Protein 8AXC (pdb70)

Secondary structure (DSSP, 8-state):
---SS-EE--TT-EEE-EEE-SSSSSS-EEEEEEEE-S----GGGTTS---PPPP-SSEEE--SPPPBPS--HHHHHH---GGGS-B-S---EEEEEEETT--TT--EEEEEEE--STTTS--GGG---HHHHHHHT-EEEEE----HHHHH---SSTT----HHHHHHHHHHHHHHHHGGGGTEEEEEEEEEEETHHHHHHHHHHH-GGGTTS-SEEEEES--TT-GGGB-S-SHHHHHHHHHHHT--S--HHHHHHHHHT--HHHHHHHHTT-S---B---SSS-SS-HHHHHH-TT--PPPEEEEEETBTTSSHHHHHHT-HHHHHT--TTTHHHHHHHHHHHTTS-GGGHHHHHHHHTTT---HHHHHHHHHHHHHIIIIIHHHHHHHHHHHTTS-EEEEEE-PPPGGGTTTS-TT--SBTTTTHHHHHSS-GGG------HHHHHHHHHHHHHHHHHHHHS----TTSPP-PPPSTT-EEEEESSS-EEEESTTHHHHHIIIIIHHHHHH-/-PPSS-EE--TT-EEE-EEEE-TT-SSEEEEEEEEESS----GGGTTS---PPPP-SSEEE--SPPPBPS--GGGTGGGS-TT----GGGS-B-S---EEEEEEETT--TT--EEEEEEE--STTTS--GGG---HHHHHHHT-EEEEE----HHHHH---SSTT----HHHHHHHHHHHHHHHHGGGGTEEEEEEEEEEETHHHHHHHHHHH-GGGTTS-SEEEEES--TT-GGGB-S-SHHHHHHHHHHHT--S--HHHHHHHHHT--HHHHHHHHTT-SS--B---SSS-SS-HHHHHH-TT--PPPEEEEEETBTTSSHHHHHHT-HHHHHT--TTTHHHHHHHHHHHTT--GGGHHHHHHHHTTT---HHHHHHHHHHHHHIIIIIHHHHHHHHHHHTTS-EEEEEE-PPPGGGTTTS-TT--SBTTTTHHHHHSS-GGG------HHHHHHHHHHHHHHHHHHHHS----TTSPP-PPPSTT-EEEEESSS-EEEESTTHHHHHIIIIIHHHHHHHHHHHHHHHH-/--S-EE--TT-EEE-EEE----EEEEEEEESS----GGGTTS---PPPP-SSEEE--SPPPBPS--TTT----B-S---EEEEEEETT--TT--EEEEEEE--STTTS--GGG---HHHHHHHT-EEEEE----HHHHH---SSTT----HHHHHHHHHHHHHHHHGGGGTEEEEEEEEEEETHHHHHHHHHHH-GGGTTS-SEEEEES--TT-GGGB-S-SHHHHHHHHHHHT--SS-HHHHHHHHHT--HHHHHHHHTT-S---B---SSS-SS-HHHHHH-TT--PPPEEEEEETBTTSSHHHHHHT-HHHHHT--TTTHHHHHHHHHHHTT--GGGHHHHHHHHTTT---HHHHHHHHHHHHHIIIIIHHHHHHHHHHHTTS-EEEEEE-PPPGGGTTTS-TT--SBTTTTHHHHHSS-GGG------HHHHHHHHHHHHHHHHHHHHS----TTSPP-PPPSTT-EEEEESSS-EEEESTTHHHHHIIIIIHHHHHH-/--SS-EE--TT-EEE-EEEE---SEEEEEEEEESS----GGGTTS---PPPP-SSEEE-SSPPPBPS--TT--TTS-B-S---EEEEEEETT--TT--EEEEEEE--STTTS--GGG---HHHHHHHT-EEEEE----HHHHH---SSTT----HHHHHHHHHHHHHHHHGGGGTEEEEEEEEEEETHHHHHHHHHHH-GGGTTS-SEEEEES--TT-GGGB-S-SHHHHHHHHHHHT--S--HHHHHHHHHT--HHHHHHHHTT-SS--B---SSS-SS-HHHHHH-TT--PPPEEEEEETBTTSSHHHHHHT-HHHHHT--TTTHHHHHHHHHHHTT--GGGHHHHHHHHTTT---HHHHHHHHHHHHHIIIIIHHHHHHHHHHHTTS-EEEEEE-PPPGGGTTTS-TT--SBTTTTHHHHHSS-GGG------HHHHHHHHHHHHHHHHHHHHS----TTS---PPPSTT-EEEEESSS-EEEESTTHHHHHIIIIIHHHHHHHHHHHHHHHHH-

Radius of gyration: 43.33 Å; Cα contacts (8 Å, |Δi|>4): 4740; chains: 4; bounding box: 99×144×71 Å

B-factor: mean 35.47, std 18.69, range [12.01, 139.28]

Solvent-accessible surface area: 77626 Å² total; per-residue (Å²): 75,17,76,51,76,0,15,37,76,2,32,8,4,62,0,14,0,26,27,60,54,16,120,94,17,167,12,2,0,1,8,1,15,5,0,16,6,4,36,50,3,62,39,109,22,12,3,15,27,24,21,37,27,92,45,32,6,30,42,76,60,0,60,70,86,16,17,4,5,5,2,28,44,80,16,5,72,123,71,131,157,8,94,85,75,79,55,26,7,47,1,2,34,0,0,0,7,1,6,4,75,3,80,96,53,2,79,11,8,0,0,0,2,0,2,10,22,20,0,2,10,4,4,0,14,21,11,34,0,1,52,0,0,21,92,12,65,0,0,0,0,0,1,3,0,4,3,0,0,8,0,3,0,2,22,53,38,36,20,0,57,1,1,10,0,1,12,0,0,3,15,0,0,80,9,0,40,63,1,0,35,51,1,0,1,19,29,98,79,1,4,0,0,0,9,13,0,0,0,1,0,0,0,2,0,4,9,0,65,53,0,78,54,5,4,69,4,0,0,0,0,0,3,2,1,25,8,46,60,6,21,26,136,91,18,113,136,15,12,70,30,0,14,139,84,10,62,1,91,118,76,99,28,82,17,15,4,152,27,0,77,68,45,58,69,73,82,1,47,70,6,6,111,80,12,103,57,0,25,0,11,60,5,26,51,4,1,51,117,19,0,99,88,13,2,63,43,170,108,14,148,9,20,39,0,0,0,1,0,1,41,20,4,14,10,72,31,16,5,73,27,37,54,31,19,135,86,12,133,40,0,47,60,153,58,0,66,59,18,0,82,97,3,0,92,139,11,182,26,52,48,130,5,0,82,48,0,26,123,55,8,3,23,134,31,123,83,35,89,52,0,22,62,29,5,13,60,0,20,4,1,37,16,7,2,10,5,0,11,61,0,0,108,63,0,42,94,81,16,59,0,14,0,0,9,0,44,20,61,4,19,47,41,141,138,93,20,55,136,67,9,117,0,1,24,27,4,0,8,7,0,0,5,25,6,63,37,69,23,109,184,42,128,25,58,128,93,1,68,71,2,4,133,45,0,4,75,0,0,0,9,3,6,59,126,22,59,0,35,44,172,79,25,40,151,0,12,55,7,54,155,53,50,29,16,1,42,0,35,45,150,23,49,64,10,149,42,12,56,52,52,48,55,101,13,23,38,132,46,3,59,96,81,73,163,153,158,68,82,67,93,0,69,26,71,3,30,7,3,72,0,58,1,29,44,56,117,27,104,162,51,200,54,2,0,0,9,1,17,4,0,17,6,4,40,46,2,62,40,109,20,12,3,16,29,17,12,31,24,104,47,36,64,53,71,76,97,0,75,68,80,18,18,3,6,6,1,30,43,107,24,32,40,115,15,16,9,71,156,45,101,68,149,8,81,91,66,79,60,27,8,47,1,2,34,0,0,0,6,2,4,9,109,3,110,93,57,31,92,19,18,0,0,0,2,0,2,10,22,18,0,3,18,4,3,0,15,18,11,42,0,2,18,0,0,23,77,12,64,0,0,0,0,0,1,3,1,4,3,0,0,8,0,3,0,2,21,51,38,33,14,0,60,0,0,9,0,1,11,0,0,5,8,0,0,95,8,0,39,52,0,0,39,48,1,0,2,20,30,76,115,1,4,0,0,0,10,13,0,0,0,1,0,0,0,1,0,4,9,0,71,79,1,78,52,9,4,62,4,0,0,0,0,0,3,1,1,21,7,38,48,5,17,21,157,49,18,52,47,20,15,9,46,0,15,72,86,8,52,0,92,66,61,36,27,66,21,12,3,154,32,0,80,67,47,56,70,72,82,1,37,70,7,5,124,83,23,86,78,0,24,0,10,61,5,23,59,4,0,64,105,31,0,92,86,14,1,60,26,159,104,14,148,9,21,38,0,0,0,0,0,1,29,19,3,14,8,37,19,17,5,45,36,54,59,30,24,128,88,12,135,39,1,51,68,155,56,0,82,19,12,0,21,45,4,0,20,127,10,137,22,32,4,95,6,4,84,51,0,29,121,49,9,4,25,137,31,127,82,37,90,53,0,19,62,29,5,11,58,0,18,4,1,35,20,6,2,9,5,1,11,47,0,0,110,47,0,34,97,79,15,59,0,14,0,0,9,0,39,20,64,3,43,38,16,158,137,51,19,55,133,66,9,105,0,1,24,28,6,0,8,7,0,0,5,13,5,19,45,50,29,41,158,20,130,25,56,142,93,1,75,67,2,5,138,45,0,5,77,0,0,0,8,3,3,64,137,19,56,0,28,46,174,76,23,38,144,0,28,56,5,57,144,51,48,33,18,1,45,0,35,50,154,20,49,63,13,147,36,11,55,52,51,49,56,100,13,22,35,105,44,2,51,108,88,33,112,113,92,88,52,66,86,58,166,168,88,188,104,48,70,1,17,42,76,3,35,9,3,62,0,20,0,26,34,56,96,103,65,8,0,4,9,1,16,5,0,16,6,3,40,47,2,62,38,106,23,11,3,14,26,15,22,37,27,117,55,32,4,21,30,75,60,0,63,69,70,10,18,5,5,5,2,23,104,124,40,86,173,72,73,45,28,7,48,1,1,33,0,0,0,6,2,5,24,105,2,92,96,52,7,66,0,5,0,0,0,1,0,2,12,22,18,0,2,25,6,3,0,4,23,11,36,0,1,48,0,0,52,89,12,58,0,0,0,0,0,1,2,0,4,3,0,0,8,0,3,0,2,20,52,37,35,18,0,58,1,0,10,0,1,12,0,0,5,8,0,0,90,14,0,44,49,2,0,37,51,1,0,1,21,27,97,74,0,4,0,0,0,10,13,0,0,0,2,0,0,0,2,0,2,9,0,64,66,1,76,51,5,4,71,5,0,0,0,0,0,3,1,1,27,6,48,59,6,22,23,135,74,17,120,148,23,13,64,54,0,3,164,74,9,71,14,95,45,179,58,22,65,18,1,4,149,45,0,76,68,46,56,69,73,81,1,48,70,6,3,128,79,22,100,62,0,24,1,11,62,4,26,50,3,1,51,120,19,0,91,93,13,1,61,44,159,107,14,132,9,20,38,0,0,0,1,0,1,40,22,4,13,10,73,31,18,5,77,73,38,60,29,24,135,85,13,136,38,0,56,77,163,52,0,62,58,16,0,82,96,5,0,85,131,11,176,26,56,54,129,6,1,81,45,0,31,127,55,8,4,28,143,28,131,81,36,89,54,0,24,61,29,4,11,57,0,22,4,1,38,19,6,2,8,6,0,11,60,0,0,110,64,1,41,96,78,15,59,0,15,0,0,9,0,40,20,40,1,37,45,41,136,139,83,24,54,136,59,10,116,0,1,24,27,5,0,7,7,0,0,5,25,5,60,46,122,26,97,197,42,130,27,58,148,93,0,81,67,1,4,136,44,0,5,76,0,0,0,8,3,6,56,127,19,60,0,36,45,176,78,26,40,152,0,14,55,7,53,154,55,50,31,21,1,41,0,35,62,160,17,50,63,11,151,41,12,55,52,50,48,55,101,11,23,38,112,44,4,62,99,87,76,159,167,121,100,56,81,0,75,41,74,2,30,7,3,73,0,60,1,28,40,61,118,67,101,205,57,6,0,2,9,0,16,5,0,18,6,4,45,38,3,62,40,99,20,12,3,14,30,18,11,31,26,105,54,35,64,52,71,75,97,0,71,68,72,10,18,0,6,7,9,24,80,129,54,143,98,94,43,76,46,28,9,47,1,2,34,0,0,0,6,2,5,10,109,3,107,96,54,32,82,18,8,0,0,0,1,0,2,8,21,18,0,3,39,5,12,0,3,30,10,37,0,6,40,0,0,23,88,13,66,0,0,0,0,0,1,3,1,4,3,0,0,9,0,2,0,2,23,51,38,39,21,0,58,0,0,10,0,1,12,0,0,5,8,0,0,97,8,0,39,54,1,0,35,51,1,0,2,14,29,90,77,0,4,0,0,0,9,11,1,0,0,1,0,0,0,2,0,4,9,0,69,76,0,78,50,8,4,69,4,0,0,0,0,0,3,1,1,26,8,48,51,4,22,25,143,55,18,58,46,20,15,13,45,0,15,95,83,10,57,0,74,66,63,42,25,62,24,12,3,151,32,0,72,68,47,56,68,71,82,1,45,70,6,5,123,82,24,94,54,0,24,0,10,62,4,28,50,3,1,66,104,17,0,98,78,16,2,66,26,167,108,13,148,9,20,38,0,0,0,0,0,1,33,18,4,14,10,69,31,15,5,75,66,38,59,26,19,130,89,14,135,40,0,47,67,146,55,0,59,64,21,0,66,81,3,0,37,134,10,176,29,44,20,81,4,0,78,46,0,34,126,57,8,3,24,145,32,119,84,34,87,54,0,25,63,29,5,11,59,0,18,5,1,35,15,5,2,9,5,0,9,61,0,0,108,61,1,35,95,80,16,58,0,14,0,0,9,0,38,20,63,3,28,49,40,148,129,90,22,55,136,64,9,108,0,1,26,28,4,0,8,7,0,0,6,24,5,59,54,113,28,96,187,27,124,28,58,150,103,1,82,68,1,5,134,43,0,5,80,0,0,0,8,3,6,58,133,19,57,0,29,45,176,77,23,41,143,0,27,57,4,60,142,48,48,36,18,1,45,0,36,44,158,20,50,64,12,145,36,12,54,52,50,48,56,102,13,21,38,113,46,3,59,102,85,44,113,114,70,104,48,64,91,66,125,133,92,149,156

Nearest PDB structures (foldseek):
  8axc-assembly2_B  TM=1.002E+00  e=0.000E+00  Mus musculus
  8axc-assembly4_D  TM=9.995E-01  e=0.000E+00  Mus musculus
  8axc-assembly1_A  TM=9.970E-01  e=0.000E+00  Mus musculus
  8axc-assembly3_C  TM=9.990E-01  e=0.000E+00  Mus musculus
  1k4y-assembly1_A  TM=9.120E-01  e=9.884E-54  Oryctolagus cuniculus

Organism: Mus musculus (NCBI:txid10090)

Sequence (2069 aa):
SPEANPIRNTHTGQIQGSLIHVKDTKAGVHTFLGIPFAKPPVGPLRFAPPEAPEPWSGVRDGTAHPAMCLQNLDMLNEAMMLSSFPMSEDCLYLNIYTPAHAHEGSNLPVMVWIHGGALVIGMASMFDGSLLTVNEDLVVVTIQYRLGVLGFFSTGDQHARGNWGYLDQAAALRRWWVQQQNNIAHFGGNPDRVTIFGESAGGTSVSSHVVSPMMSSQGLFHHGGAIMESGVALLPDLISETSEMVSTTVAKLSGCEAMDSQALVRCLRGKSEAEILAINKVFKMIPAVVDGEFFPRRHHPKELLASEDFHPVPSIIGVNNDEFGWSIPVVMGSAQMIKGITRENLQAVLKDTAVQMMLPPECSDLLMEEYMGDTEDAQTLQIQFTEMMGDFMFVIPALQVAHFQRSHAPVYFYEFQHPPSYFKDVRPPHVKADHADEIPFVFASFFWGMKLDFTEEEELLSRRMMKYWANFARHGNPNSEGLPYWPVMDHDEQYLQLDIQPAVGRALKAGRLQFWTKTLPQKIQESPEANPIRNTHTGQIQGSLIHVKDTKAGVHTFLGIPFAKPPVGPLRFAPPEAPEPWSGVRDGTAHPAMCLQNNLLDMLNEAGLPDMKMMLSSFPMMSSEDCLYLNIYTPAHAHEGSNLPVMVWIHGGALVIGMASMMFFDGSLLTVNEDLVVVTIQYRLGVLGFFSTGDQHARGNWGYLDQAAALRWVQQNIAHFGGNPDRVTIFGESAGGTSVSSHVVSPMSQGLFHHGGAIMESGVALLPDLISETSEMVSTTVAKLSGCEAMDSQQAALVRCLRGKSEAEILAINKVFKMIPAVVDGEFFPRRHHPKELLASEDFHPVPSIIGVNNDEFGWSIPVVMMGGSAQMIKGITRENLQAVLKDTAVQMMLPPECCSSDLLMEEYMGDTEDAQTLQIQFTEMMGDFMFVIPALQVAHFQRSHAPVYFYEFQHPPSYFKDVRPPHVKADHADEIPFVFASFFWGMKLDFTEEEELLSRRMMKYWANFARHGNPNSEGLPYWPVMDHDEQYLQLDIQPAVGRALKAGRLQFWTKTLPQKIQELKASQDKHREEANPIRNTHTGQIQGSLIHVAGVHTFLGIPFAKPPVGPLRFAPPEEAAPEPWSGVRDGTAHPAMCLQNNLLDMLSFPMSEDCLYLNIYTPAHAHEGSNLPVMVWIHGGALVIGMASMFDGSLLTVNEDLVVVTIQYRLGVLGFFSTGDQHARGNWGYLDQAAALRRWWVQQNIAHFGGNPDRVTIFGESAGGTSVSSHVVSPMSQGLFHHGGAIMESGVALLPDLISEETTSEMVSTTVAKLSGCEEAAMDSQALVRCLRGKSEAEILAINKVFKMIPAVVDGEFFPRHPKELLASEDFHPVPSIIGVNNDEFGWSIPVVMGSAQMIKGITRENLQAVLKDTAVQMMLPPECSDLLMEEYMGDTEDAQTLQIQFTEMMGDFMFVIPALQVAHFQRSHAPVYFYEFQHPPSYFKDVRPPHVKADHADEIPFVFASFFWGMKLDFTEEEEEELLSRRMMKYWANFARHGNPNSEGLPYWPVMDHDEQYLQLDIQPAVGRALKAGRLQFWTKTLPQKIQEPEANPIRNTHTGQIQGSLIHVTKAGVHTFLGIPFAKPPVGPLRFAPPEAPEPWSGVRDGTAHPAMCLQNLDMLSSFPMSEDCLYLNIYTPAHAHEGSNLPVMVWIHGGALVIGMASMFDGSLLTVNEDLVVVTIQYRLGVLGFFSTGDQHARGNWGYLDQAAALRWVQQNIAHFGGNPDRVTIFGESAGGTSVSSHVVSPMMSSQGLFHHGGAIMESGVALLPDLISETSEMVSTTVAKLSGCEAMDDSSQALVRCLRGKSEAEILAINKVFKMIPAVVDGEFFPRRHHPKELLASEDFHPVPSIIGVNNDEFGWSIPVVMGSAQMIKGITRENLQAVLKDTAVQMMLPPECSDLLMEEYMGDTEDAQTLQIQFTEMMGDFMFVIPALQVAHFQRSHAPVYFYEFQHPPSYFKDVRPPHVKADHADEIPFVFASFFWGMKLDFTEEEELLSRRMMKYWANFARHGNPNSEGLPYWPVMDHDEQYLQLDIQPAVGRALKAGRLQFWTKTLPQKIQELKASQDKHREL

InterPro domains:
  IPR002018 Carboxylesterase, type B [PF00135] (33-540)
  IPR019819 Carboxylesterase type B, conserved site [PS00941] (123-133)
  IPR019826 Carboxylesterase type B, active site [PS00122] (217-232)
  IPR029058 Alpha/Beta hydrolase fold [G3DSA:3.40.50.1820] (29-555)
  IPR029058 Alpha/Beta hydrolase fold [SSF53474] (34-548)
  IPR050309 Type-B Carboxylesterase/Lipase [PTHR11559] (32-547)

GO terms:
  GO:0043231 intracellular membrane-bounded organelle (C, IDA)
  GO:0047619 acylcarnitine hydrolase activity (F, IDA)

Foldseek 3Di:
DFDQWDWFAAPQGIETWGFDPVPVAPQTKTKFAFAALFDQCAQVSQLHFTHGDHHDPDYHYRYDHFAAEQADVVLVVLCPCCVVGHHDSRAFGKMKMARSPAAQALAFFEEEEEEDQQQGDDHQLQFDQGCLCRLQVHMYMYGHFHGFCSQAQAPVDDLRLGRNRLSSVLSVLVSCLRGVSRRRHNQQQYEYEYFAVSLQSQQLLQLFPSSPSSHQEYEREQYHVPLPQAEDQDNPPLNVLLCVLLVVPPDRSNSSSVSVSPDDSVSVSSSRHPPSHHYHYCSCRRHVDRSVCSLQDPPRAGHQYEFEYEQQALPPSPCSSVVCVVVLLVDFPVCQLVVLLVVCVVLVHHSVCSVVLCCLQPNPPGDSVSSSSSVSSSVSCSRGVLVRLVSLVSHVVNHWYAYEYEWQDFPQCCVVDDNVRTCYRPNCVCLQSVAGTSRHHDPGDPLSVVLSSLNSQLVSVCSVPSGSDDPPHPHGDTQDPQQWHWYRYSDIDIDGCPPVVSNCSVPPVRVVVRVD/DFDAQDWFAAPQGIETWGWDDDDPDDWIKTKFAFAALFDQCAQVSQLHATHGHHHDPDYHYRYDHFAAEQADPPLPPQLDFPPPRDDCVVGHYDSRAFGKMKMATSPAAQALAFFEEEEEEDQQQGDDGQLQFDQHCLCHLLVHMYMYGHFHGFCSQAQALVDDLRLGRNRLSSVLSVLVSCLRGVSSVRHRQQLYEYEYFAVSLQSQQLLQLFPSSPSSHQEYEREQYHVPLPQAEDQDNPVLLVLLCVLLVVPPDHSNSSSVSVSPDDSVSVSSSRHVPSHHYHYCSCRRHVDRSVCSLQDPPRAGHQYEFEYEQQAQPPSPCSSVVCVVVLLVAFPVCQLVVLLVVCVVLVHHSVCSVVLCCLQPNPPGDSVSSSSSVSSSVSCSRGVLVRVVSLQSHVVNHWYAYEYEWQAFPSCCVVDDNVRTCYRPNCVCLQSVAGTSRHHDPGDPLSVVLSSLNSQLVSVCSVPSGSDDPPHDHGDTADPQQWHWYRDSDIDIDGCPPVVSNCVPPPVSVVVRVVVVVVVVVVVD/DQWDWFAAPQGIETWGWDVCVTKTKFAFAALFDQCAQVSQLHFTHGHHHDPDYHYRYDHFAAEQADCVLPVGHYDSRAFGKMKIAGPPAAQALAFFEEEEEEDQQQGDDHQLQFDQHCLCHLLVHMYMYGHFHGFCSQAQALVDDLRLGRNRLSSVLSVLVSCLRGVSRRRHNQQQYEYEYFAVSLQSQQLLQLFPSSPSSHQEYEREQYHVPLPQAEDQDNQVLQVLLCVLLVWDRPDSNRRSVSVSPDDSVSVSSSRVVPSHHYHYCSCRRHVDRSVCSLQDPPRAGHQYEFEYEQQALPPDPCVSVVCVVVLLVAFPVCQLVVLLVVCVVLVHHSVCSVVLCCLQPNPPGDSVSSSSSVSSSVSCSRGVLVRLVSLVSHVVNHWYFYEYEWQDFPVCCVVDDNVRTCYRPNCVCLQSVAGTSRHHDPGDPLSVVLSSLNSQLVSVCSVPSGSDDPPHPHGDTQDPQQWHWYRYSDIDIDGCPPVVSNCCVPPVRVVVVVD/DDQWDWFAAPQGIETWGWADDAPWIKTKFAFAALFDQCAQVSQLHFTHGDHHDPDYHYRYDHFAAEQADPLLPPPGHYDSRAFGKMKIATPPAAQALAFFEEEEEEDQQQGDDHQLQFDQHCLCNLLVHMYMYGHFHGFCSQAQALVDDLRLGRNRLSSVLSVLVSCLRGVSRRRHRQQLYEYEYFAVSLQSQQLLQLFPSSPSSHQEYEREQYHVPLPQAEDQDNCVLLVLLCVLLVVPPDHSNSSSVSVSPDDSVSVSSSRVVPSHHYHYCSCRRHVDRSVCSLQDPPRAGHQYEFEYEQQALPPDSCVSVVCVVVLLVDFPVCQLVVLLVVCVVLVHHSVCSVVLCCLQPNPPGDSVSVSSSVSSSVSCSRGVLVRVVSLQSHVVNHWYAYEYEWQAFPQCCVVDDNVRTCYRPNCVCLQSVAGTSRHHDPGDPLSVVLSSLNSQLVSVCSVPSGSDDPPHPHGDTADPQQWHWYRYSDIDIDGCPPVVSNCSVPPVRVVVRVVVVVVVVVVVVD

Structure (mmCIF, N/CA/C/O backbone):
data_8AXC
#
_entry.id   8AXC
#
_cell.length_a   98.052
_cell.length_b   143.595
_cell.length_c   183.756
_cell.angle_alpha   90.000
_cell.angle_beta   90.000
_cell.angle_gamma   90.000
#
_symmetry.space_group_name_H-M   'P 21 21 21'
#
loop_
_entity.id
_entity.type
_entity.pdbx_description
1 polymer 'Acylcarnitine hydrolase'
2 non-polymer 'CHLORIDE ION'
3 non-polymer NICOTINAMIDE
4 non-polymer 'SULFATE ION'
5 water water
#
loop_
_atom_site.group_PDB
_atom_site.id
_atom_site.type_symbol
_atom_site.label_atom_id
_atom_site.label_alt_id
_atom_site.label_comp_id
_atom_site.label_asym_id
_atom_site.label_entity_id
_atom_site.label_seq_id
_atom_site.pdbx_PDB_ins_code
_atom_site.Cartn_x
_atom_site.Cartn_y
_atom_site.Cartn_z
_atom_site.occupancy
_atom_site.B_iso_or_equiv
_atom_site.auth_seq_id
_atom_site.auth_comp_id
_atom_site.auth_asym_id
_atom_site.auth_atom_id
_atom_site.pdbx_PDB_model_num
ATOM 1 N N . SER A 1 29 ? -61.848 -51.725 26.913 1.000 74.330 29 SER A N 1
ATOM 2 C CA . SER A 1 29 ? -62.833 -52.037 25.827 1.000 69.430 29 SER A CA 1
ATOM 3 C C . SER A 1 29 ? -62.155 -52.780 24.677 1.000 66.140 29 SER A C 1
ATOM 4 O O . SER A 1 29 ? -61.050 -52.409 24.279 1.000 59.640 29 SER A O 1
ATOM 11 N N . PRO A 1 30 ? -62.805 -53.812 24.074 1.000 69.390 30 PRO A N 1
ATOM 12 C CA . PRO A 1 30 ? -62.304 -54.415 22.832 1.000 67.520 30 PRO A CA 1
ATOM 13 C C . PRO A 1 30 ? -62.224 -53.415 21.661 1.000 54.610 30 PRO A C 1
ATOM 14 O O . PRO A 1 30 ? -63.172 -52.670 21.440 1.000 51.610 30 PRO A O 1
ATOM 25 N N . GLU A 1 31 ? -61.114 -53.437 20.928 1.000 44.280 31 GLU A N 1
ATOM 26 C CA . GLU A 1 31 ? -60.936 -52.646 19.686 1.000 39.580 31 GLU A CA 1
ATOM 27 C C . GLU A 1 31 ? -61.646 -53.376 18.560 1.000 35.560 31 GLU A C 1
ATOM 28 O O . GLU A 1 31 ? -61.769 -54.624 18.642 1.000 29.420 31 GLU A O 1
ATOM 40 N N . ALA A 1 32 ? -62.095 -52.626 17.552 1.000 28.200 32 ALA A N 1
ATOM 41 C CA . ALA A 1 32 ? -62.658 -53.164 16.299 1.000 28.080 32 ALA A CA 1
ATOM 42 C C . ALA A 1 32 ? -61.581 -53.879 15.457 1.000 25.240 32 ALA A C 1
ATOM 43 O O . ALA A 1 32 ? -61.937 -54.792 14.702 1.000 24.040 32 ALA A O 1
ATOM 50 N N . ASN A 1 33 ? -60.314 -53.453 15.559 1.000 24.670 33 ASN A N 1
ATOM 51 C CA . ASN A 1 33 ? -59.225 -53.898 14.650 1.000 24.730 33 ASN A CA 1
ATOM 52 C C . ASN A 1 33 ? -57.980 -54.111 15.512 1.000 23.330 33 ASN A C 1
ATOM 53 O O . ASN A 1 33 ? -56.985 -53.405 15.378 1.000 21.220 33 ASN A O 1
ATOM 64 N N . PRO A 1 34 ? -58.012 -55.087 16.432 1.000 20.300 34 PRO A N 1
ATOM 65 C CA . PRO A 1 34 ? -57.000 -55.213 17.470 1.000 19.800 34 PRO A CA 1
ATOM 66 C C . PRO A 1 34 ? -55.640 -55.549 16.867 1.000 20.160 34 PRO A C 1
ATOM 67 O O . PRO A 1 34 ? -55.579 -56.306 15.892 1.000 20.190 34 PRO A O 1
ATOM 78 N N . ILE A 1 35 ? -54.587 -55.007 17.469 1.000 18.840 35 ILE A N 1
ATOM 79 C CA . ILE A 1 35 ? -53.187 -55.319 17.066 1.000 21.510 35 ILE A CA 1
ATOM 80 C C . ILE A 1 35 ? -52.507 -56.099 18.193 1.000 19.760 35 ILE A C 1
ATOM 81 O O . ILE A 1 35 ? -52.646 -55.720 19.361 1.000 17.970 35 ILE A O 1
ATOM 97 N N . ARG A 1 36 ? -51.846 -57.190 17.833 1.000 18.890 36 ARG A N 1
ATOM 98 C CA . ARG A 1 36 ? -51.149 -58.086 18.791 1.000 20.140 36 ARG A CA 1
ATOM 99 C C . ARG A 1 36 ? -49.688 -58.279 18.347 1.000 19.540 36 ARG A C 1
ATOM 100 O O . ARG A 1 36 ? -49.401 -58.199 17.149 1.000 19.880 36 ARG A O 1
ATOM 121 N N . ASN A 1 37 ? -48.844 -58.624 19.297 1.000 19.270 37 ASN A N 1
ATOM 122 C CA . ASN A 1 37 ? -47.414 -58.936 19.087 1.000 21.560 37 ASN A CA 1
ATOM 123 C C . ASN A 1 37 ? -47.247 -60.422 18.780 1.000 23.940 37 ASN A C 1
ATOM 124 O O . ASN A 1 37 ? -48.015 -61.268 19.298 1.000 22.480 37 ASN A O 1
ATOM 135 N N . THR A 1 38 ? -46.258 -60.732 17.946 1.000 21.090 38 THR A N 1
ATOM 136 C CA . THR A 1 38 ? -45.706 -62.086 17.793 1.000 21.330 38 THR A CA 1
ATOM 137 C C . THR A 1 38 ? -44.178 -61.966 17.802 1.000 21.910 38 THR A C 1
ATOM 138 O O . THR A 1 38 ? -43.637 -60.849 17.550 1.000 17.750 38 THR A O 1
ATOM 148 N N . HIS A 1 39 ? -43.513 -63.098 17.952 1.000 20.040 39 HIS A N 1
ATOM 149 C CA . HIS A 1 39 ? -42.040 -63.183 17.900 1.000 21.050 39 HIS A CA 1
ATOM 150 C C . HIS A 1 39 ? -41.534 -62.642 16.555 1.000 20.440 39 HIS A C 1
ATOM 151 O O . HIS A 1 39 ? -40.407 -62.143 16.536 1.000 21.680 39 HIS A O 1
ATOM 164 N N . THR A 1 40 ? -42.335 -62.720 15.493 1.000 17.310 40 THR A N 1
ATOM 165 C CA . THR A 1 40 ? -41.966 -62.305 14.125 1.000 18.320 40 THR A CA 1
ATOM 166 C C . THR A 1 40 ? -42.504 -60.915 13.767 1.000 18.330 40 THR A C 1
ATOM 167 O O . THR A 1 40 ? -42.162 -60.405 12.681 1.000 17.250 40 THR A O 1
ATOM 177 N N . GLY A 1 41 ? -43.280 -60.280 14.642 1.000 19.420 41 GLY A N 1
ATOM 178 C CA . GLY A 1 41 ? -43.807 -58.921 14.399 1.000 19.060 41 GLY A CA 1
ATOM 179 C C . GLY A 1 41 ? -45.301 -58.819 14.704 1.000 20.370 41 GLY A C 1
ATOM 180 O O . GLY A 1 41 ? -45.942 -59.830 15.090 1.000 18.310 41 GLY A O 1
ATOM 184 N N . GLN A 1 42 ? -45.859 -57.639 14.494 1.000 19.580 42 GLN A N 1
ATOM 185 C CA . GLN A 1 42 ? -47.242 -57.305 14.888 1.000 20.760 42 GLN A CA 1
ATOM 186 C C . GLN A 1 42 ? -48.226 -57.761 13.827 1.000 19.000 42 GLN A C 1
ATOM 187 O O . GLN A 1 42 ? -47.898 -57.773 12.652 1.000 16.660 42 GLN A O 1
ATOM 201 N N . ILE A 1 43 ? -49.430 -58.086 14.267 1.000 19.770 43 ILE A N 1
ATOM 202 C CA . ILE A 1 43 ? -50.542 -58.551 13.389 1.000 19.640 43 ILE A CA 1
ATOM 203 C C . ILE A 1 43 ? -51.847 -57.861 13.806 1.000 19.560 43 ILE A C 1
ATOM 204 O O . ILE A 1 43 ? -52.122 -57.753 15.006 1.000 20.090 43 ILE A O 1
ATOM 220 N N . GLN A 1 44 ? -52.661 -57.487 12.828 1.000 20.210 44 GLN A N 1
ATOM 221 C CA . GLN A 1 44 ? -53.989 -56.875 13.046 1.000 20.840 44 GLN A CA 1
ATOM 222 C C . GLN A 1 44 ? -55.113 -57.877 12.727 1.000 21.150 44 GLN A C 1
ATOM 223 O O . GLN A 1 44 ? -55.124 -58.441 11.644 1.000 23.780 44 GLN A O 1
ATOM 237 N N . GLY A 1 45 ? -56.010 -58.090 13.670 1.000 19.950 45 GLY A N 1
ATOM 238 C CA . GLY A 1 45 ? -57.189 -58.948 13.490 1.000 22.180 45 GLY A CA 1
ATOM 239 C C . GLY A 1 45 ? -58.482 -58.151 13.386 1.000 23.440 45 GLY A C 1
ATOM 240 O O . GLY A 1 45 ? -58.420 -56.940 13.075 1.000 21.810 45 GLY A O 1
ATOM 244 N N . SER A 1 46 ? -59.612 -58.804 13.645 1.000 22.650 46 SER A N 1
ATOM 245 C CA . SER A 1 46 ? -60.978 -58.268 13.436 1.000 24.830 46 SER A CA 1
ATOM 246 C C . SER A 1 46 ? -61.822 -58.558 14.672 1.000 23.920 46 SER A C 1
ATOM 247 O O . SER A 1 46 ? -61.638 -59.622 15.301 1.000 21.560 46 SER A O 1
ATOM 254 N N . LEU A 1 47 ? -62.767 -57.671 14.959 1.000 26.140 47 LEU A N 1
ATOM 255 C CA . LEU A 1 47 ? -63.862 -57.890 15.929 1.000 27.210 47 LEU A CA 1
ATOM 256 C C . LEU A 1 47 ? -65.091 -58.348 15.177 1.000 27.670 47 LEU A C 1
ATOM 257 O O . LEU A 1 47 ? -65.474 -57.695 14.233 1.000 28.110 47 LEU A O 1
ATOM 273 N N . ILE A 1 48 ? -65.646 -59.494 15.562 1.000 30.770 48 ILE A N 1
ATOM 274 C CA . ILE A 1 48 ? -66.881 -60.045 14.931 1.000 34.350 48 ILE A CA 1
ATOM 275 C C . ILE A 1 48 ? -67.882 -60.413 16.026 1.000 32.020 48 ILE A C 1
ATOM 276 O O . ILE A 1 48 ? -67.482 -60.502 17.212 1.000 30.810 48 ILE A O 1
ATOM 292 N N . HIS A 1 49 ? -69.137 -60.682 15.631 1.000 41.030 49 HIS A N 1
ATOM 293 C CA . HIS A 1 49 ? -70.187 -61.295 16.498 1.000 48.970 49 HIS A CA 1
ATOM 294 C C . HIS A 1 49 ? -70.481 -60.354 17.677 1.000 49.310 49 HIS A C 1
ATOM 295 O O . HIS A 1 49 ? -70.676 -60.877 18.801 1.000 62.430 49 HIS A O 1
ATOM 308 N N . VAL A 1 50 ? -70.469 -59.040 17.464 1.000 53.680 50 VAL A N 1
ATOM 309 C CA . VAL A 1 50 ? -70.776 -58.054 18.542 1.000 56.750 50 VAL A CA 1
ATOM 310 C C . VAL A 1 50 ? -72.287 -58.060 18.836 1.000 64.920 50 VAL A C 1
ATOM 311 O O . VAL A 1 50 ? -72.638 -58.117 20.043 1.000 53.970 50 VAL A O 1
ATOM 324 N N . LYS A 1 51 ? -73.130 -58.098 17.793 1.000 73.700 51 LYS A N 1
ATOM 325 C CA . LYS A 1 51 ? -74.612 -58.149 17.920 1.000 85.370 51 LYS A CA 1
ATOM 326 C C . LYS A 1 51 ? -75.071 -59.448 18.615 1.000 82.830 51 LYS A C 1
ATOM 327 O O . LYS A 1 51 ? -75.759 -59.336 19.667 1.000 85.660 51 LYS A O 1
ATOM 346 N N . ASP A 1 52 ? -74.755 -60.622 18.049 1.000 77.600 52 ASP A N 1
ATOM 347 C CA . ASP A 1 52 ? -75.418 -61.923 18.377 1.000 75.600 52 ASP A CA 1
ATOM 348 C C . ASP A 1 52 ? -74.775 -62.608 19.594 1.000 69.200 52 ASP A C 1
ATOM 349 O O . ASP A 1 52 ? -75.172 -63.742 19.830 1.000 67.120 52 ASP A O 1
ATOM 358 N N . THR A 1 53 ? -73.824 -61.983 20.309 1.000 62.500 53 THR A N 1
ATOM 359 C CA . THR A 1 53 ? -73.157 -62.564 21.505 1.000 70.910 53 THR A CA 1
ATOM 360 C C . THR A 1 53 ? -73.049 -61.481 22.588 1.000 74.940 53 THR A C 1
ATOM 361 O O . THR A 1 53 ? -73.273 -60.278 22.315 1.000 63.010 53 THR A O 1
ATOM 371 N N . LYS A 1 54 ? -72.675 -61.891 23.794 1.000 80.210 54 LYS A N 1
ATOM 372 C CA . LYS A 1 54 ? -72.091 -60.959 24.793 1.000 89.940 54 LYS A CA 1
ATOM 373 C C . LYS A 1 54 ? -70.629 -60.684 24.370 1.000 85.180 54 LYS A C 1
ATOM 374 O O . LYS A 1 54 ? -69.800 -61.625 24.223 1.000 87.960 54 LYS A O 1
ATOM 393 N N . ALA A 1 55 ? -70.357 -59.423 24.053 1.000 72.970 55 ALA A N 1
ATOM 394 C CA . ALA A 1 55 ? -69.014 -58.793 23.987 1.000 73.000 55 ALA A CA 1
ATOM 395 C C . ALA A 1 55 ? -68.088 -59.346 22.895 1.000 52.630 55 ALA A C 1
ATOM 396 O O . ALA A 1 55 ? -66.950 -58.913 22.925 1.000 56.760 55 ALA A O 1
ATOM 403 N N . GLY A 1 56 ? -68.504 -60.232 21.977 1.000 39.150 56 GLY A N 1
ATOM 404 C CA . GLY A 1 56 ? -67.839 -60.444 20.680 1.000 32.380 56 GLY A CA 1
ATOM 405 C C . GLY A 1 56 ? -66.562 -61.294 20.705 1.000 28.360 56 GLY A C 1
ATOM 406 O O . GLY A 1 56 ? -66.148 -61.818 21.761 1.000 24.680 56 GLY A O 1
ATOM 410 N N . VAL A 1 57 ? -65.999 -61.504 19.514 1.000 26.410 57 VAL A N 1
ATOM 411 C CA . VAL A 1 57 ? -64.843 -62.401 19.278 1.000 24.830 57 VAL A CA 1
ATOM 412 C C . VAL A 1 57 ? -63.798 -61.638 18.467 1.000 24.140 57 VAL A C 1
ATOM 413 O O . VAL A 1 57 ? -64.171 -60.939 17.512 1.000 23.470 57 VAL A O 1
ATOM 426 N N . HIS A 1 58 ? -62.537 -61.793 18.839 1.000 22.370 58 HIS A N 1
ATOM 427 C CA . HIS A 1 58 ? -61.394 -61.340 18.006 1.000 23.760 58 HIS A CA 1
ATOM 428 C C . HIS A 1 58 ? -60.906 -62.527 17.178 1.000 21.630 58 HIS A C 1
ATOM 429 O O . HIS A 1 58 ? -60.728 -63.630 17.738 1.000 22.870 58 HIS A O 1
ATOM 442 N N . THR A 1 59 ? -60.696 -62.294 15.894 1.000 21.100 59 THR A N 1
ATOM 443 C CA . THR A 1 59 ? -60.075 -63.286 14.991 1.000 21.200 59 THR A CA 1
ATOM 444 C C . THR A 1 59 ? -58.741 -62.730 14.512 1.000 19.900 59 THR A C 1
ATOM 445 O O . THR A 1 59 ? -58.674 -61.550 14.164 1.000 21.360 59 THR A O 1
ATOM 455 N N . PHE A 1 60 ? -57.742 -63.601 14.438 1.000 19.850 60 PHE A N 1
ATOM 456 C CA . PHE A 1 60 ? -56.424 -63.326 13.829 1.000 19.400 60 PHE A CA 1
ATOM 457 C C . PHE A 1 60 ? -56.129 -64.476 12.885 1.000 18.460 60 PHE A C 1
ATOM 458 O O . PHE A 1 60 ? -55.959 -65.594 13.377 1.000 18.010 60 PHE A O 1
ATOM 475 N N . LEU A 1 61 ? -56.167 -64.216 11.576 1.000 19.000 61 LEU A N 1
ATOM 476 C CA . LEU A 1 61 ? -56.177 -65.290 10.559 1.000 21.310 61 LEU A CA 1
ATOM 477 C C . LEU A 1 61 ? -54.867 -65.297 9.765 1.000 21.080 61 LEU A C 1
ATOM 478 O O . LEU A 1 61 ? -54.270 -64.228 9.541 1.000 20.740 61 LEU A O 1
ATOM 494 N N . GLY A 1 62 ? -54.441 -66.484 9.349 1.000 21.680 62 GLY A N 1
ATOM 495 C CA . GLY A 1 62 ? -53.353 -66.616 8.368 1.000 20.930 62 GLY A CA 1
ATOM 496 C C . GLY A 1 62 ? -52.004 -66.282 8.977 1.000 20.170 62 GLY A C 1
ATOM 497 O O . GLY A 1 62 ? -51.161 -65.713 8.258 1.000 21.540 62 GLY A O 1
ATOM 501 N N . ILE A 1 63 ? -51.764 -66.677 10.221 1.000 17.450 63 ILE A N 1
ATOM 502 C CA . ILE A 1 63 ? -50.485 -66.397 10.927 1.000 19.890 63 ILE A CA 1
ATOM 503 C C . ILE A 1 63 ? -49.466 -67.467 10.526 1.000 20.130 63 ILE A C 1
ATOM 504 O O . ILE A 1 63 ? -49.719 -68.650 10.711 1.000 19.430 63 ILE A O 1
ATOM 520 N N . PRO A 1 64 ? -48.273 -67.092 9.997 1.000 20.850 64 PRO A N 1
ATOM 521 C CA . PRO A 1 64 ? -47.263 -68.079 9.621 1.000 21.730 64 PRO A CA 1
ATOM 522 C C . PRO A 1 64 ? -46.543 -68.629 10.858 1.000 21.720 64 PRO A C 1
ATOM 523 O O . PRO A 1 64 ? -46.030 -67.860 11.665 1.000 19.010 64 PRO A O 1
ATOM 534 N N . PHE A 1 65 ? -46.502 -69.950 10.988 1.000 19.110 65 PHE A N 1
ATOM 535 C CA . PHE A 1 65 ? -45.805 -70.607 12.108 1.000 18.610 65 PHE A CA 1
ATOM 536 C C . PHE A 1 65 ? -44.522 -71.263 11.591 1.000 18.700 65 PHE A C 1
ATOM 537 O O . PHE A 1 65 ? -43.746 -71.753 12.379 1.000 20.770 65 PHE A O 1
ATOM 554 N N . ALA A 1 66 ? -44.318 -71.292 10.291 1.000 19.700 66 ALA A N 1
ATOM 555 C CA . ALA A 1 66 ? -43.088 -71.836 9.685 1.000 19.600 66 ALA A CA 1
ATOM 556 C C . ALA A 1 66 ? -42.850 -71.171 8.335 1.000 22.410 66 ALA A C 1
ATOM 557 O O . ALA A 1 66 ? -43.783 -70.610 7.720 1.000 22.290 66 ALA A O 1
ATOM 564 N N . LYS A 1 67 ? -41.607 -71.220 7.901 1.000 22.280 67 LYS A N 1
ATOM 565 C CA . LYS A 1 67 ? -41.170 -70.811 6.543 1.000 24.240 67 LYS A CA 1
ATOM 566 C C . LYS A 1 67 ? -41.927 -71.676 5.525 1.000 23.730 67 LYS A C 1
ATOM 567 O O . LYS A 1 67 ? -42.163 -72.870 5.735 1.000 21.330 67 LYS A O 1
ATOM 586 N N . PRO A 1 68 ? -42.345 -71.128 4.365 1.000 20.640 68 PRO A N 1
ATOM 587 C CA . PRO A 1 68 ? -43.015 -71.937 3.354 1.000 21.610 68 PRO A CA 1
ATOM 588 C C . PRO A 1 68 ? -42.172 -73.136 2.922 1.000 20.840 68 PRO A C 1
ATOM 589 O O . PRO A 1 68 ? -40.986 -72.960 2.643 1.000 21.160 68 PRO A O 1
ATOM 600 N N . PRO A 1 69 ? -42.742 -74.367 2.955 1.000 19.790 69 PRO A N 1
ATOM 601 C CA . PRO A 1 69 ? -41.995 -75.597 2.704 1.000 20.570 69 PRO A CA 1
ATOM 602 C C . PRO A 1 69 ? -41.900 -75.846 1.200 1.000 21.220 69 PRO A C 1
ATOM 603 O O . PRO A 1 69 ? -42.429 -76.836 0.704 1.000 25.740 69 PRO A O 1
ATOM 614 N N . VAL A 1 70 ? -41.236 -74.916 0.517 1.000 22.930 70 VAL A N 1
ATOM 615 C CA . VAL A 1 70 ? -41.141 -74.890 -0.976 1.000 25.930 70 VAL A CA 1
ATOM 616 C C . VAL A 1 70 ? -39.666 -74.990 -1.377 1.000 24.930 70 VAL A C 1
ATOM 617 O O . VAL A 1 70 ? -38.768 -74.754 -0.524 1.000 21.240 70 VAL A O 1
ATOM 630 N N . GLY A 1 71 ? -39.424 -75.319 -2.640 1.000 26.490 71 GLY A N 1
ATOM 631 C CA . GLY A 1 71 ? -38.064 -75.477 -3.182 1.000 25.380 71 GLY A CA 1
ATOM 632 C C . GLY A 1 71 ? -37.353 -76.581 -2.411 1.000 23.020 71 GLY A C 1
ATOM 633 O O . GLY A 1 71 ? -37.870 -77.680 -2.278 1.000 25.650 71 GLY A O 1
ATOM 637 N N . PRO A 1 72 ? -36.154 -76.320 -1.859 1.000 24.690 72 PRO A N 1
ATOM 638 C CA . PRO A 1 72 ? -35.428 -77.339 -1.101 1.000 25.820 72 PRO A CA 1
ATOM 639 C C . PRO A 1 72 ? -36.101 -77.681 0.234 1.000 24.910 72 PRO A C 1
ATOM 640 O O . PRO A 1 72 ? -35.714 -78.670 0.781 1.000 23.830 72 PRO A O 1
ATOM 651 N N . LEU A 1 73 ? -37.100 -76.909 0.700 1.000 24.780 73 LEU A N 1
ATOM 652 C CA . LEU A 1 73 ? -37.795 -77.196 1.981 1.000 24.240 73 LEU A CA 1
ATOM 653 C C . LEU A 1 73 ? -38.976 -78.149 1.764 1.000 22.590 73 LEU A C 1
ATOM 654 O O . LEU A 1 73 ? -39.609 -78.563 2.764 1.000 19.230 73 LEU A O 1
ATOM 670 N N . ARG A 1 74 ? -39.285 -78.492 0.513 1.000 22.690 74 ARG A N 1
ATOM 671 C CA . ARG A 1 74 ? -40.220 -79.612 0.233 1.000 22.440 74 ARG A CA 1
ATOM 672 C C . ARG A 1 74 ? -39.570 -80.907 0.722 1.000 21.850 74 ARG A C 1
ATOM 673 O O . ARG A 1 74 ? -38.385 -81.076 0.458 1.000 22.940 74 ARG A O 1
ATOM 694 N N . PHE A 1 75 ? -40.314 -81.766 1.416 1.000 22.940 75 PHE A N 1
ATOM 695 C CA . PHE A 1 75 ? -39.804 -83.013 2.054 1.000 23.000 75 PHE A CA 1
ATOM 696 C C . PHE A 1 75 ? -38.648 -82.700 3.008 1.000 22.450 75 PHE A C 1
ATOM 697 O O . PHE A 1 75 ? -37.698 -83.498 3.105 1.000 22.500 75 PHE A O 1
ATOM 714 N N . ALA A 1 76 ? -38.713 -81.563 3.703 1.000 22.620 76 ALA A N 1
ATOM 715 C CA . ALA A 1 76 ? -37.750 -81.202 4.767 1.000 22.610 76 ALA A CA 1
ATOM 716 C C . ALA A 1 76 ? -38.514 -80.737 6.004 1.000 24.770 76 ALA A C 1
ATOM 717 O O . ALA A 1 76 ? -39.662 -80.282 5.893 1.000 21.600 76 ALA A O 1
ATOM 724 N N . PRO A 1 77 ? -37.900 -80.825 7.209 1.000 23.790 77 PRO A N 1
ATOM 725 C CA . PRO A 1 77 ? -38.543 -80.343 8.429 1.000 22.810 77 PRO A CA 1
ATOM 726 C C . PRO A 1 77 ? -38.924 -78.863 8.328 1.000 23.700 77 PRO A C 1
ATOM 727 O O . PRO A 1 77 ? -38.344 -78.098 7.540 1.000 21.390 77 PRO A O 1
ATOM 738 N N . PRO A 1 78 ? -39.980 -78.427 9.053 1.000 21.450 78 PRO A N 1
ATOM 739 C CA . PRO A 1 78 ? -40.385 -77.020 9.039 1.000 22.620 78 PRO A CA 1
ATOM 740 C C . PRO A 1 78 ? -39.296 -76.165 9.708 1.000 22.520 78 PRO A C 1
ATOM 741 O O . PRO A 1 78 ? -38.621 -76.618 10.614 1.000 20.520 78 PRO A O 1
ATOM 752 N N . GLU A 1 79 ? -39.088 -74.967 9.183 1.000 22.210 79 GLU A N 1
ATOM 753 C CA . GLU A 1 79 ? -38.087 -74.017 9.727 1.000 23.500 79 GLU A CA 1
ATOM 754 C C . GLU A 1 79 ? -38.799 -72.761 10.219 1.000 22.930 79 GLU A C 1
ATOM 755 O O . GLU A 1 79 ? -39.970 -72.559 9.875 1.000 21.040 79 GLU A O 1
ATOM 767 N N . ALA A 1 80 ? -38.106 -71.969 11.033 1.000 21.970 80 ALA A N 1
ATOM 768 C CA . ALA A 1 80 ? -38.657 -70.782 11.721 1.000 23.980 80 ALA A CA 1
ATOM 769 C C . ALA A 1 80 ? -39.205 -69.791 10.692 1.000 22.870 80 ALA A C 1
ATOM 770 O O . ALA A 1 80 ? -38.587 -69.539 9.648 1.000 22.430 80 ALA A O 1
ATOM 777 N N . PRO A 1 81 ? -40.384 -69.211 10.958 1.000 20.600 81 PRO A N 1
ATOM 778 C CA . PRO A 1 81 ? -40.954 -68.194 10.069 1.000 21.860 81 PRO A CA 1
ATOM 779 C C . PRO A 1 81 ? -40.100 -66.919 10.095 1.000 19.170 81 PRO A C 1
ATOM 780 O O . PRO A 1 81 ? -39.429 -66.653 11.062 1.000 20.570 81 PRO A O 1
ATOM 791 N N . GLU A 1 82 ? -40.142 -66.165 9.001 1.000 21.390 82 GLU A N 1
ATOM 792 C CA . GLU A 1 82 ? -39.342 -64.925 8.824 1.000 26.050 82 GLU A CA 1
ATOM 793 C C . GLU A 1 82 ? -40.027 -63.757 9.529 1.000 22.460 82 GLU A C 1
ATOM 794 O O . GLU A 1 82 ? -41.240 -63.619 9.503 1.000 19.770 82 GLU A O 1
ATOM 806 N N . PRO A 1 83 ? -39.255 -62.864 10.167 1.000 20.730 83 PRO A N 1
ATOM 807 C CA . PRO A 1 83 ? -39.833 -61.657 10.731 1.000 20.220 83 PRO A CA 1
ATOM 808 C C . PRO A 1 83 ? -40.280 -60.680 9.653 1.000 18.690 83 PRO A C 1
ATOM 809 O O . PRO A 1 83 ? -39.863 -60.793 8.555 1.000 18.620 83 PRO A O 1
ATOM 820 N N . TRP A 1 84 ? -41.163 -59.773 10.022 1.000 17.050 84 TRP A N 1
ATOM 821 C CA . TRP A 1 84 ? -41.651 -58.693 9.133 1.000 20.430 84 TRP A CA 1
ATOM 822 C C . TRP A 1 84 ? -41.602 -57.366 9.869 1.000 17.060 84 TRP A C 1
ATOM 823 O O . TRP A 1 84 ? -41.668 -57.358 11.091 1.000 18.130 84 TRP A O 1
ATOM 844 N N . SER A 1 85 ? -41.509 -56.277 9.109 1.000 17.860 85 SER A N 1
ATOM 845 C CA . SER A 1 85 ? -41.754 -54.891 9.557 1.000 21.040 85 SER A CA 1
ATOM 846 C C . SER A 1 85 ? -43.223 -54.542 9.316 1.000 20.570 85 SER A C 1
ATOM 847 O O . SER A 1 85 ? -43.884 -55.195 8.521 1.000 18.600 85 SER A O 1
ATOM 854 N N . GLY A 1 86 ? -43.696 -53.488 9.953 1.000 21.210 86 GLY A N 1
ATOM 855 C CA . GLY A 1 86 ? -45.084 -53.026 9.791 1.000 24.110 86 GLY A CA 1
ATOM 856 C C . GLY A 1 86 ? -46.033 -54.013 10.461 1.000 23.190 86 GLY A C 1
ATOM 857 O O . GLY A 1 86 ? -45.592 -54.902 11.206 1.000 23.690 86 GLY A O 1
ATOM 861 N N . VAL A 1 87 ? -47.315 -53.803 10.265 1.000 23.390 87 VAL A N 1
ATOM 862 C CA . VAL A 1 87 ? -48.394 -54.574 10.922 1.000 21.640 87 VAL A CA 1
ATOM 863 C C . VAL A 1 87 ? -48.941 -55.504 9.850 1.000 22.210 87 VAL A C 1
ATOM 864 O O . VAL A 1 87 ? -49.380 -55.035 8.813 1.000 20.900 87 VAL A O 1
ATOM 877 N N . ARG A 1 88 ? -48.814 -56.806 10.089 1.000 21.890 88 ARG A N 1
ATOM 878 C CA . ARG A 1 88 ? -49.308 -57.847 9.159 1.000 20.790 88 ARG A CA 1
ATOM 879 C C . ARG A 1 88 ? -50.841 -57.863 9.178 1.000 19.570 88 ARG A C 1
ATOM 880 O O . ARG A 1 88 ? -51.452 -57.803 10.264 1.000 19.470 88 ARG A O 1
ATOM 901 N N . ASP A 1 89 ? -51.451 -57.981 8.012 1.000 21.120 89 ASP A N 1
ATOM 902 C CA . ASP A 1 89 ? -52.924 -58.127 7.867 1.000 23.410 89 ASP A CA 1
ATOM 903 C C . ASP A 1 89 ? -53.299 -59.546 8.329 1.000 21.450 89 ASP A C 1
ATOM 904 O O . ASP A 1 89 ? -52.807 -60.502 7.728 1.000 21.290 89 ASP A O 1
ATOM 913 N N . GLY A 1 90 ? -54.099 -59.667 9.377 1.000 22.560 90 GLY A N 1
ATOM 914 C CA . GLY A 1 90 ? -54.637 -60.943 9.885 1.000 21.750 90 GLY A CA 1
ATOM 915 C C . GLY A 1 90 ? -56.131 -61.068 9.660 1.000 22.900 90 GLY A C 1
ATOM 916 O O . GLY A 1 90 ? -56.818 -61.627 10.562 1.000 21.700 90 GLY A O 1
ATOM 920 N N . THR A 1 91 ? -56.651 -60.553 8.533 1.000 20.170 91 THR A N 1
ATOM 921 C CA . THR A 1 91 ? -58.115 -60.500 8.293 1.000 26.290 91 THR A CA 1
ATOM 922 C C . THR A 1 91 ? -58.543 -61.485 7.196 1.000 27.510 91 THR A C 1
ATOM 923 O O . THR A 1 91 ? -59.733 -61.647 7.028 1.000 29.440 91 THR A O 1
ATOM 933 N N . ALA A 1 92 ? -57.630 -62.187 6.538 1.000 27.440 92 ALA A N 1
ATOM 934 C CA . ALA A 1 92 ? -57.943 -63.151 5.452 1.000 30.630 92 ALA A CA 1
ATOM 935 C C . ALA A 1 92 ? -57.509 -64.581 5.834 1.000 27.960 92 ALA A C 1
ATOM 936 O O . ALA A 1 92 ? -56.387 -64.787 6.386 1.000 26.980 92 ALA A O 1
ATOM 943 N N . HIS A 1 93 ? -58.363 -65.561 5.550 1.000 25.900 93 HIS A N 1
ATOM 944 C CA . HIS A 1 93 ? -58.029 -66.991 5.719 1.000 28.840 93 HIS A CA 1
ATOM 945 C C . HIS A 1 93 ? -56.823 -67.340 4.863 1.000 26.440 93 HIS A C 1
ATOM 946 O O . HIS A 1 93 ? -56.684 -66.829 3.768 1.000 23.120 93 HIS A O 1
ATOM 959 N N . PRO A 1 94 ? -55.935 -68.233 5.348 1.000 23.590 94 PRO A N 1
ATOM 960 C CA . PRO A 1 94 ? -54.767 -68.641 4.579 1.000 23.450 94 PRO A CA 1
ATOM 961 C C . PRO A 1 94 ? -55.147 -69.589 3.444 1.000 21.990 94 PRO A C 1
ATOM 962 O O . PRO A 1 94 ? -56.175 -70.213 3.517 1.000 23.300 94 PRO A O 1
ATOM 973 N N . ALA A 1 95 ? -54.252 -69.735 2.481 1.000 22.930 95 ALA A N 1
ATOM 974 C CA . ALA A 1 95 ? -54.282 -70.839 1.513 1.000 24.100 95 ALA A CA 1
ATOM 975 C C . ALA A 1 95 ? -54.347 -72.171 2.251 1.000 24.790 95 ALA A C 1
ATOM 976 O O . ALA A 1 95 ? -53.632 -72.347 3.234 1.000 22.320 95 ALA A O 1
ATOM 983 N N . MET A 1 96 ? -55.137 -73.100 1.730 1.000 24.850 96 MET A N 1
ATOM 984 C CA . MET A 1 96 ? -55.090 -74.521 2.140 1.000 24.780 96 MET A CA 1
ATOM 985 C C . MET A 1 96 ? -53.902 -75.202 1.463 1.000 24.150 96 MET A C 1
ATOM 986 O O . MET A 1 96 ? -53.452 -74.728 0.387 1.000 21.330 96 MET A O 1
ATOM 1000 N N . CYS A 1 97 ? -53.375 -76.263 2.077 1.000 20.170 97 CYS A N 1
ATOM 1001 C CA . CYS A 1 97 ? -52.295 -77.080 1.486 1.000 21.190 97 CYS A CA 1
ATOM 1002 C C . CYS A 1 97 ? -52.828 -77.786 0.218 1.000 23.870 97 CYS A C 1
ATOM 1003 O O . CYS A 1 97 ? -54.077 -77.973 0.074 1.000 20.190 97 CYS A O 1
ATOM 1010 N N . LEU A 1 98 ? -51.924 -78.149 -0.691 1.000 22.290 98 LEU A N 1
ATOM 1011 C CA . LEU A 1 98 ? -52.261 -78.831 -1.956 1.000 23.940 98 LEU A CA 1
ATOM 1012 C C . LEU A 1 98 ? -53.030 -80.098 -1.612 1.000 22.800 98 LEU A C 1
ATOM 1013 O O . LEU A 1 98 ? -52.614 -80.898 -0.715 1.000 22.410 98 LEU A O 1
ATOM 1029 N N . GLN A 1 99 ? -54.137 -80.273 -2.301 1.000 22.310 99 GLN A N 1
ATOM 1030 C CA . GLN A 1 99 ? -55.040 -81.417 -2.071 1.000 23.500 99 GLN A CA 1
ATOM 1031 C C . GLN A 1 99 ? -55.951 -81.544 -3.283 1.000 25.820 99 GLN A C 1
ATOM 1032 O O . GLN A 1 99 ? -56.102 -80.536 -4.013 1.000 22.240 99 GLN A O 1
ATOM 1046 N N . ASN A 1 100 ? -56.618 -82.694 -3.385 1.000 28.260 100 ASN A N 1
ATOM 1047 C CA . ASN A 1 100 ? -57.622 -82.990 -4.434 1.000 32.350 100 ASN A CA 1
ATOM 1048 C C . ASN A 1 100 ? -58.971 -82.375 -4.028 1.000 30.240 100 ASN A C 1
ATOM 1049 O O . ASN A 1 100 ? -59.593 -82.897 -3.115 1.000 27.630 100 ASN A O 1
ATOM 1060 N N . LEU A 1 101 ? -59.418 -81.323 -4.707 1.000 35.980 101 LEU A N 1
ATOM 1061 C CA . LEU A 1 101 ? -60.678 -80.600 -4.374 1.000 39.630 101 LEU A CA 1
ATOM 1062 C C . LEU A 1 101 ? -61.905 -81.479 -4.664 1.000 41.920 101 LEU A C 1
ATOM 1063 O O . LEU A 1 101 ? -62.890 -81.357 -3.899 1.000 38.900 101 LEU A O 1
ATOM 1079 N N . ASP A 1 102 ? -61.858 -82.372 -5.650 1.000 40.530 102 ASP A N 1
ATOM 1080 C CA . ASP A 1 102 ? -63.019 -83.277 -5.912 1.000 44.860 102 ASP A CA 1
ATOM 1081 C C . ASP A 1 102 ? -63.321 -84.047 -4.615 1.000 44.810 102 ASP A C 1
ATOM 1082 O O . ASP A 1 102 ? -64.491 -84.136 -4.179 1.000 46.860 102 ASP A O 1
ATOM 1091 N N . MET A 1 103 ? -62.281 -84.618 -4.014 1.000 45.700 103 MET A N 1
ATOM 1092 C CA . MET A 1 103 ? -62.402 -85.459 -2.794 1.000 45.280 103 MET A CA 1
ATOM 1093 C C . MET A 1 103 ? -62.903 -84.577 -1.634 1.000 48.200 103 MET A C 1
ATOM 1094 O O . MET A 1 103 ? -63.830 -85.000 -0.883 1.000 42.100 103 MET A O 1
ATOM 1108 N N . LEU A 1 104 ? -62.364 -83.351 -1.517 1.000 51.720 104 LEU A N 1
ATOM 1109 C CA . LEU A 1 104 ? -62.710 -82.413 -0.413 1.000 53.850 104 LEU A CA 1
ATOM 1110 C C . LEU A 1 104 ? -64.182 -81.994 -0.555 1.000 56.640 104 LEU A C 1
ATOM 1111 O O . LEU A 1 104 ? -64.911 -81.990 0.458 1.000 56.190 104 LEU A O 1
ATOM 1127 N N . ASN A 1 105 ? -64.624 -81.793 -1.797 1.000 60.700 105 ASN A N 1
ATOM 1128 C CA . ASN A 1 105 ? -66.036 -81.500 -2.152 1.000 60.680 105 ASN A CA 1
ATOM 1129 C C . ASN A 1 105 ? -66.956 -82.705 -1.852 1.000 60.210 105 ASN A C 1
ATOM 1130 O O . ASN A 1 105 ? -68.075 -82.429 -1.384 1.000 57.580 105 ASN A O 1
ATOM 1141 N N . GLU A 1 106 ? -66.542 -83.959 -2.130 1.000 69.730 106 GLU A N 1
ATOM 1142 C CA . GLU A 1 106 ? -67.334 -85.186 -1.789 1.000 74.370 106 GLU A CA 1
ATOM 1143 C C . GLU A 1 106 ? -67.539 -85.204 -0.264 1.000 73.680 106 GLU A C 1
ATOM 1144 O O . GLU A 1 106 ? -68.676 -85.451 0.203 1.000 71.940 106 GLU A O 1
ATOM 1156 N N . ALA A 1 107 ? -66.473 -84.909 0.481 1.000 71.760 107 ALA A N 1
ATOM 1157 C CA . ALA A 1 107 ? -66.507 -84.641 1.937 1.000 76.690 107 ALA A CA 1
ATOM 1158 C C . ALA A 1 107 ? -67.017 -83.206 2.176 1.000 75.210 107 ALA A C 1
ATOM 1159 O O . ALA A 1 107 ? -68.009 -83.036 2.926 1.000 63.710 107 ALA A O 1
ATOM 1166 N N . MET A 1 114 ? -68.735 -76.239 -4.317 1.000 97.050 114 MET A N 1
ATOM 1167 C CA . MET A 1 114 ? -68.998 -74.964 -3.582 1.000 106.360 114 MET A CA 1
ATOM 1168 C C . MET A 1 114 ? -68.062 -73.848 -4.083 1.000 99.590 114 MET A C 1
ATOM 1169 O O . MET A 1 114 ? -67.767 -72.892 -3.297 1.000 90.280 114 MET A O 1
ATOM 1183 N N . MET A 1 115 ? -67.645 -73.945 -5.357 1.000 90.810 115 MET A N 1
ATOM 1184 C CA . MET A 1 115 ? -66.510 -73.197 -5.963 1.000 78.620 115 MET A CA 1
ATOM 1185 C C . MET A 1 115 ? -65.385 -73.080 -4.920 1.000 75.350 115 MET A C 1
ATOM 1186 O O . MET A 1 115 ? -64.949 -71.964 -4.627 1.000 61.430 115 MET A O 1
ATOM 1200 N N . LEU A 1 116 ? -64.942 -74.229 -4.379 1.000 72.020 116 LEU A N 1
ATOM 1201 C CA . LEU A 1 116 ? -63.702 -74.402 -3.566 1.000 57.500 116 LEU A CA 1
ATOM 1202 C C . LEU A 1 116 ? -62.479 -74.039 -4.419 1.000 51.400 116 LEU A C 1
ATOM 1203 O O . LEU A 1 116 ? -61.470 -73.673 -3.836 1.000 45.270 116 LEU A O 1
ATOM 1219 N N . SER A 1 117 ? -62.597 -74.055 -5.752 1.000 47.220 117 SER A N 1
ATOM 1220 C CA . SER A 1 117 ? -61.595 -73.542 -6.727 1.000 48.750 117 SER A CA 1
ATOM 1221 C C . SER A 1 117 ? -61.369 -72.028 -6.568 1.000 46.600 117 SER A C 1
ATOM 1222 O O . SER A 1 117 ? -60.344 -71.539 -7.039 1.000 50.590 117 SER A O 1
ATOM 1229 N N . SER A 1 118 ? -62.303 -71.285 -5.971 1.000 45.760 118 SER A N 1
ATOM 1230 C CA . SER A 1 118 ? -62.120 -69.829 -5.749 1.000 49.540 118 SER A CA 1
ATOM 1231 C C . SER A 1 118 ? -61.293 -69.613 -4.473 1.000 45.410 118 SER A C 1
ATOM 1232 O O . SER A 1 118 ? -60.700 -68.527 -4.367 1.000 48.620 118 SER A O 1
ATOM 1239 N N . PHE A 1 119 ? -61.198 -70.593 -3.568 1.000 41.890 119 PHE A N 1
ATOM 1240 C CA . PHE A 1 119 ? -60.401 -70.469 -2.311 1.000 47.250 119 PHE A CA 1
ATOM 1241 C C . PHE A 1 119 ? -58.919 -70.672 -2.614 1.000 34.680 119 PHE A C 1
ATOM 1242 O O . PHE A 1 119 ? -58.533 -71.507 -3.418 1.000 27.790 119 PHE A O 1
ATOM 1259 N N . PRO A 1 120 ? -58.018 -69.906 -1.989 1.000 32.930 120 PRO A N 1
ATOM 1260 C CA . PRO A 1 120 ? -56.586 -70.067 -2.267 1.000 30.590 120 PRO A CA 1
ATOM 1261 C C . PRO A 1 120 ? -56.069 -71.447 -1.820 1.000 25.410 120 PRO A C 1
ATOM 1262 O O . PRO A 1 120 ? -56.482 -71.982 -0.797 1.000 24.020 120 PRO A O 1
ATOM 1273 N N . MET A 1 121 ? -55.216 -72.043 -2.641 1.000 24.780 121 MET A N 1
ATOM 1274 C CA . MET A 1 121 ? -54.564 -73.350 -2.392 1.000 27.180 121 MET A CA 1
ATOM 1275 C C . MET A 1 121 ? -53.119 -73.210 -2.843 1.000 24.610 121 MET A C 1
ATOM 1276 O O . MET A 1 121 ? -52.899 -72.681 -3.938 1.000 23.850 121 MET A O 1
ATOM 1290 N N . SER A 1 122 ? -52.169 -73.656 -2.025 1.000 24.420 122 SER A N 1
ATOM 1291 C CA . SER A 1 122 ? -50.728 -73.437 -2.276 1.000 23.000 122 SER A CA 1
ATOM 1292 C C . SER A 1 122 ? -49.904 -74.459 -1.496 1.000 22.950 122 SER A C 1
ATOM 1293 O O . SER A 1 122 ? -50.343 -74.892 -0.434 1.000 24.820 122 SER A O 1
ATOM 1300 N N . GLU A 1 123 ? -48.709 -74.756 -1.977 1.000 21.960 123 GLU A N 1
ATOM 1301 C CA . GLU A 1 123 ? -47.677 -75.443 -1.164 1.000 23.910 123 GLU A CA 1
ATOM 1302 C C . GLU A 1 123 ? -47.302 -74.530 0.013 1.000 22.610 123 GLU A C 1
ATOM 1303 O O . GLU A 1 123 ? -46.875 -75.038 1.069 1.000 23.190 123 GLU A O 1
ATOM 1315 N N . ASP A 1 124 ? -47.452 -73.219 -0.163 1.000 22.520 124 ASP A N 1
ATOM 1316 C CA . ASP A 1 124 ? -47.219 -72.193 0.887 1.000 21.280 124 ASP A CA 1
ATOM 1317 C C . ASP A 1 124 ? -48.478 -72.153 1.758 1.000 20.710 124 ASP A C 1
ATOM 1318 O O . ASP A 1 124 ? -49.407 -71.376 1.465 1.000 20.030 124 ASP A O 1
ATOM 1327 N N . CYS A 1 125 ? -48.548 -73.026 2.766 1.000 20.640 125 CYS A N 1
ATOM 1328 C CA . CYS A 1 125 ? -49.820 -73.281 3.504 1.000 20.270 125 CYS A CA 1
ATOM 1329 C C . CYS A 1 125 ? -49.611 -73.423 5.022 1.000 19.150 125 CYS A C 1
ATOM 1330 O O . CYS A 1 125 ? -50.575 -73.758 5.696 1.000 17.460 125 CYS A O 1
ATOM 1337 N N . LEU A 1 126 ? -48.413 -73.164 5.563 1.000 20.030 126 LEU A N 1
ATOM 1338 C CA . LEU A 1 126 ? -48.134 -73.408 7.002 1.000 18.880 126 LEU A CA 1
ATOM 1339 C C . LEU A 1 126 ? -48.572 -72.168 7.796 1.000 19.680 126 LEU A C 1
ATOM 1340 O O . LEU A 1 126 ? -47.733 -71.315 8.163 1.000 18.620 126 LEU A O 1
ATOM 1356 N N . TYR A 1 127 ? -49.874 -72.101 8.039 1.000 18.360 127 TYR A N 1
ATOM 1357 C CA . TYR A 1 127 ? -50.554 -71.004 8.748 1.000 18.380 127 TYR A CA 1
ATOM 1358 C C . TYR A 1 127 ? -51.505 -71.557 9.805 1.000 17.350 127 TYR A C 1
ATOM 1359 O O . TYR A 1 127 ? -51.959 -72.701 9.692 1.000 17.850 127 TYR A O 1
ATOM 1376 N N . LEU A 1 128 ? -51.807 -70.718 10.793 1.000 17.860 128 LEU A N 1
ATOM 1377 C CA . LEU A 1 128 ? -52.812 -71.016 11.820 1.000 19.040 128 LEU A CA 1
ATOM 1378 C C . LEU A 1 128 ? -53.719 -69.797 12.036 1.000 18.990 128 LEU A C 1
ATOM 1379 O O . LEU A 1 128 ? -53.332 -68.658 11.671 1.000 18.340 128 LEU A O 1
ATOM 1395 N N . ASN A 1 129 ? -54.899 -70.057 12.588 1.000 17.120 129 ASN A N 1
ATOM 1396 C CA . ASN A 1 129 ? -55.925 -69.034 12.882 1.000 18.170 129 ASN A CA 1
ATOM 1397 C C . ASN A 1 129 ? -56.187 -69.036 14.387 1.000 18.060 129 ASN A C 1
ATOM 1398 O O . ASN A 1 129 ? -56.145 -70.116 14.999 1.000 18.040 129 ASN A O 1
ATOM 1409 N N . ILE A 1 130 ? -56.484 -67.871 14.948 1.000 17.280 130 ILE A N 1
ATOM 1410 C CA . ILE A 1 130 ? -56.764 -67.702 16.394 1.000 16.920 130 ILE A CA 1
ATOM 1411 C C . ILE A 1 130 ? -58.110 -67.009 16.565 1.000 18.330 130 ILE A C 1
ATOM 1412 O O . ILE A 1 130 ? -58.354 -65.959 15.901 1.000 18.200 130 ILE A O 1
ATOM 1428 N N . TYR A 1 131 ? -58.941 -67.588 17.423 1.000 17.640 131 TYR A N 1
ATOM 1429 C CA . TYR A 1 131 ? -60.212 -67.020 17.935 1.000 18.430 131 TYR A CA 1
ATOM 1430 C C . TYR A 1 131 ? -60.024 -66.739 19.426 1.000 20.190 131 TYR A C 1
ATOM 1431 O O . TYR A 1 131 ? -59.650 -67.679 20.168 1.000 21.750 131 TYR A O 1
ATOM 1448 N N . THR A 1 132 ? -60.230 -65.505 19.864 1.000 18.250 132 THR A N 1
ATOM 1449 C CA . THR A 1 132 ? -60.176 -65.124 21.292 1.000 21.130 132 THR A CA 1
ATOM 1450 C C . THR A 1 132 ? -61.445 -64.374 21.686 1.000 19.470 132 THR A C 1
ATOM 1451 O O . THR A 1 132 ? -62.080 -63.699 20.872 1.000 22.670 132 THR A O 1
ATOM 1461 N N . PRO A 1 133 ? -61.878 -64.473 22.953 1.000 21.490 133 PRO A N 1
ATOM 1462 C CA . PRO A 1 133 ? -62.936 -63.593 23.457 1.000 23.760 133 PRO A CA 1
ATOM 1463 C C . PRO A 1 133 ? -62.427 -62.150 23.303 1.000 23.550 133 PRO A C 1
ATOM 1464 O O . PRO A 1 133 ? -61.247 -61.915 23.530 1.000 21.730 133 PRO A O 1
ATOM 1475 N N . ALA A 1 134 ? -63.290 -61.229 22.871 1.000 25.940 134 ALA A N 1
ATOM 1476 C CA . ALA A 1 134 ? -62.867 -59.840 22.588 1.000 29.380 134 ALA A CA 1
ATOM 1477 C C . ALA A 1 134 ? -62.266 -59.142 23.832 1.000 28.560 134 ALA A C 1
ATOM 1478 O O . ALA A 1 134 ? -61.463 -58.230 23.626 1.000 31.130 134 ALA A O 1
ATOM 1485 N N . HIS A 1 135 ? -62.558 -59.578 25.058 1.000 26.380 135 HIS A N 1
ATOM 1486 C CA . HIS A 1 135 ? -61.961 -58.990 26.295 1.000 30.470 135 HIS A CA 1
ATOM 1487 C C . HIS A 1 135 ? -60.513 -59.447 26.487 1.000 31.400 135 HIS A C 1
ATOM 1488 O O . HIS A 1 135 ? -59.833 -58.864 27.346 1.000 33.530 135 HIS A O 1
ATOM 1501 N N . ALA A 1 136 ? -60.041 -60.454 25.747 1.000 27.920 136 ALA A N 1
ATOM 1502 C CA . ALA A 1 136 ? -58.686 -60.991 25.939 1.000 30.900 136 ALA A CA 1
ATOM 1503 C C . ALA A 1 136 ? -57.638 -59.953 25.490 1.000 33.850 136 ALA A C 1
ATOM 1504 O O . ALA A 1 136 ? -57.861 -59.243 24.492 1.000 34.580 136 ALA A O 1
ATOM 1511 N N . HIS A 1 137 ? -56.502 -59.942 26.181 1.000 34.450 137 HIS A N 1
ATOM 1512 C CA . HIS A 1 137 ? -55.306 -59.124 25.858 1.000 38.020 137 HIS A CA 1
ATOM 1513 C C . HIS A 1 137 ? -54.070 -59.899 26.329 1.000 34.790 137 HIS A C 1
ATOM 1514 O O . HIS A 1 137 ? -54.249 -60.881 27.083 1.000 29.730 137 HIS A O 1
ATOM 1527 N N . GLU A 1 138 ? -52.866 -59.438 25.988 1.000 32.410 138 GLU A N 1
ATOM 1528 C CA . GLU A 1 138 ? -51.598 -59.928 26.606 1.000 41.130 138 GLU A CA 1
ATOM 1529 C C . GLU A 1 138 ? -51.814 -60.195 28.112 1.000 38.920 138 GLU A C 1
ATOM 1530 O O . GLU A 1 138 ? -52.200 -59.270 28.821 1.000 32.980 138 GLU A O 1
ATOM 1542 N N . GLY A 1 139 ? -51.612 -61.448 28.562 1.000 36.470 139 GLY A N 1
ATOM 1543 C CA . GLY A 1 139 ? -51.670 -61.851 29.985 1.000 35.840 139 GLY A CA 1
ATOM 1544 C C . GLY A 1 139 ? -53.052 -62.257 30.523 1.000 34.760 139 GLY A C 1
ATOM 1545 O O . GLY A 1 139 ? -53.120 -62.576 31.710 1.000 37.600 139 GLY A O 1
ATOM 1549 N N . SER A 1 140 ? -54.137 -62.279 29.731 1.000 32.720 140 SER A N 1
ATOM 1550 C CA . SER A 1 140 ? -55.479 -62.738 30.213 1.000 32.770 140 SER A CA 1
ATOM 1551 C C . SER A 1 140 ? -55.406 -64.196 30.712 1.000 30.380 140 SER A C 1
ATOM 1552 O O . SER A 1 140 ? -56.256 -64.596 31.496 1.000 28.710 140 SER A O 1
ATOM 1559 N N . ASN A 1 141 ? -54.474 -64.999 30.196 1.000 29.070 141 ASN A N 1
ATOM 1560 C CA . ASN A 1 141 ? -54.148 -66.332 30.769 1.000 29.660 141 ASN A CA 1
ATOM 1561 C C . ASN A 1 141 ? -55.334 -67.306 30.628 1.000 25.300 141 ASN A C 1
ATOM 1562 O O . ASN A 1 141 ? -55.548 -68.117 31.515 1.000 22.060 141 ASN A O 1
ATOM 1573 N N . LEU A 1 142 ? -56.065 -67.235 29.514 1.000 22.360 142 LEU A N 1
ATOM 1574 C CA . LEU A 1 142 ? -57.216 -68.119 29.221 1.000 23.010 142 LEU A CA 1
ATOM 1575 C C . LEU A 1 142 ? -56.735 -69.491 28.771 1.000 23.320 142 LEU A C 1
ATOM 1576 O O . LEU A 1 142 ? -55.667 -69.615 28.159 1.000 23.050 142 LEU A O 1
ATOM 1592 N N . PRO A 1 143 ? -57.522 -70.560 29.011 1.000 21.630 143 PRO A N 1
ATOM 1593 C CA . PRO A 1 143 ? -57.158 -71.871 28.476 1.000 24.460 143 PRO A CA 1
ATOM 1594 C C . PRO A 1 143 ? -57.162 -71.827 26.943 1.000 21.800 143 PRO A C 1
ATOM 1595 O O . PRO A 1 143 ? -57.914 -71.044 26.324 1.000 21.400 143 PRO A O 1
ATOM 1606 N N . VAL A 1 144 ? -56.339 -72.680 26.349 1.000 20.690 144 VAL A N 1
ATOM 1607 C CA . VAL A 1 144 ? -56.152 -72.722 24.877 1.000 19.760 144 VAL A CA 1
ATOM 1608 C C . VAL A 1 144 ? -56.540 -74.108 24.375 1.000 19.650 144 VAL A C 1
ATOM 1609 O O . VAL A 1 144 ? -56.059 -75.111 24.930 1.000 20.640 144 VAL A O 1
ATOM 1622 N N . MET A 1 145 ? -57.365 -74.157 23.347 1.000 18.550 145 MET A N 1
ATOM 1623 C CA . MET A 1 145 ? -57.658 -75.425 22.641 1.000 18.910 145 MET A CA 1
ATOM 1624 C C . MET A 1 145 ? -57.133 -75.299 21.206 1.000 17.750 145 MET A C 1
ATOM 1625 O O . MET A 1 145 ? -57.512 -74.352 20.483 1.000 18.070 145 MET A O 1
ATOM 1639 N N . VAL A 1 146 ? -56.297 -76.244 20.797 1.000 18.570 146 VAL A N 1
ATOM 1640 C CA . VAL A 1 146 ? -55.679 -76.276 19.438 1.000 17.010 146 VAL A CA 1
ATOM 1641 C C . VAL A 1 146 ? -56.324 -77.424 18.668 1.000 18.090 146 VAL A C 1
ATOM 1642 O O . VAL A 1 146 ? -56.097 -78.611 19.022 1.000 16.840 146 VAL A O 1
ATOM 1655 N N . TRP A 1 147 ? -57.083 -77.069 17.639 1.000 18.820 147 TRP A N 1
ATOM 1656 C CA . TRP A 1 147 ? -57.803 -78.001 16.740 1.000 19.000 147 TRP A CA 1
ATOM 1657 C C . TRP A 1 147 ? -56.884 -78.446 15.603 1.000 17.210 147 TRP A C 1
ATOM 1658 O O . TRP A 1 147 ? -56.357 -77.609 14.852 1.000 17.740 147 TRP A O 1
ATOM 1679 N N . ILE A 1 148 ? -56.784 -79.751 15.447 1.000 17.290 148 ILE A N 1
ATOM 1680 C CA . ILE A 1 148 ? -56.088 -80.422 14.335 1.000 17.510 148 ILE A CA 1
ATOM 1681 C C . ILE A 1 148 ? -57.150 -81.132 13.491 1.000 17.740 148 ILE A C 1
ATOM 1682 O O . ILE A 1 148 ? -57.717 -82.126 13.942 1.000 20.780 148 ILE A O 1
ATOM 1698 N N . HIS A 1 149 ? -57.385 -80.648 12.280 1.000 18.480 149 HIS A N 1
ATOM 1699 C CA . HIS A 1 149 ? -58.421 -81.186 11.366 1.000 18.330 149 HIS A CA 1
ATOM 1700 C C . HIS A 1 149 ? -58.062 -82.576 10.865 1.000 18.430 149 HIS A C 1
ATOM 1701 O O . HIS A 1 149 ? -56.861 -82.919 10.754 1.000 20.410 149 HIS A O 1
ATOM 1714 N N . GLY A 1 150 ? -59.108 -83.350 10.568 1.000 21.580 150 GLY A N 1
ATOM 1715 C CA . GLY A 1 150 ? -59.002 -84.639 9.867 1.000 20.580 150 GLY A CA 1
ATOM 1716 C C . GLY A 1 150 ? -59.095 -84.467 8.358 1.000 21.870 150 GLY A C 1
ATOM 1717 O O . GLY A 1 150 ? -58.837 -83.346 7.845 1.000 19.320 150 GLY A O 1
ATOM 1721 N N . GLY A 1 151 ? -59.371 -85.565 7.658 1.000 21.490 151 GLY A N 1
ATOM 1722 C CA . GLY A 1 151 ? -59.251 -85.676 6.185 1.000 20.600 151 GLY A CA 1
ATOM 1723 C C . GLY A 1 151 ? -58.240 -86.722 5.722 1.000 20.150 151 GLY A C 1
ATOM 1724 O O . GLY A 1 151 ? -57.657 -86.528 4.649 1.000 20.540 151 GLY A O 1
ATOM 1728 N N . ALA A 1 152 ? -58.010 -87.777 6.518 1.000 21.270 152 ALA A N 1
ATOM 1729 C CA . ALA A 1 152 ? -57.221 -88.973 6.156 1.000 22.000 152 ALA A CA 1
ATOM 1730 C C . ALA A 1 152 ? -55.788 -88.580 5.731 1.000 22.120 152 ALA A C 1
ATOM 1731 O O . ALA A 1 152 ? -55.152 -89.334 4.980 1.000 21.050 152 ALA A O 1
ATOM 1738 N N . LEU A 1 153 ? -55.280 -87.472 6.273 1.000 22.380 153 LEU A N 1
ATOM 1739 C CA . LEU A 1 153 ? -53.950 -86.871 6.017 1.000 19.850 153 LEU A CA 1
ATOM 1740 C C . LEU A 1 153 ? -53.790 -86.505 4.536 1.000 19.630 153 LEU A C 1
ATOM 1741 O O . LEU A 1 153 ? -52.659 -86.236 4.136 1.000 20.630 153 LEU A O 1
ATOM 1757 N N . VAL A 1 154 ? -54.892 -86.323 3.791 1.000 20.180 154 VAL A N 1
ATOM 1758 C CA . VAL A 1 154 ? -54.832 -85.922 2.353 1.000 21.170 154 VAL A CA 1
ATOM 1759 C C . VAL A 1 154 ? -55.699 -84.698 2.037 1.000 20.560 154 VAL A C 1
ATOM 1760 O O . VAL A 1 154 ? -55.403 -84.035 1.027 1.000 20.700 154 VAL A O 1
ATOM 1773 N N . ILE A 1 155 ? -56.713 -84.386 2.845 1.000 19.660 155 ILE A N 1
ATOM 1774 C CA . ILE A 1 155 ? -57.562 -83.187 2.610 1.000 20.870 155 ILE A CA 1
ATOM 1775 C C . ILE A 1 155 ? -57.788 -82.436 3.929 1.000 20.610 155 ILE A C 1
ATOM 1776 O O . ILE A 1 155 ? -57.518 -82.982 5.046 1.000 21.490 155 ILE A O 1
ATOM 1792 N N . GLY A 1 156 ? -58.279 -81.216 3.779 1.000 18.630 156 GLY A N 1
ATOM 1793 C CA . GLY A 1 156 ? -58.790 -80.399 4.881 1.000 19.180 156 GLY A CA 1
ATOM 1794 C C . GLY A 1 156 ? -58.048 -79.082 4.989 1.000 20.210 156 GLY A C 1
ATOM 1795 O O . GLY A 1 156 ? -57.021 -78.850 4.247 1.000 19.070 156 GLY A O 1
ATOM 1799 N N . MET A 1 157 ? -58.536 -78.221 5.881 1.000 19.210 157 MET A N 1
ATOM 1800 C CA . MET A 1 157 ? -57.984 -76.867 6.050 1.000 22.640 157 MET A CA 1
ATOM 1801 C C . MET A 1 157 ? -58.507 -76.293 7.353 1.000 20.090 157 MET A C 1
ATOM 1802 O O . MET A 1 157 ? -59.557 -76.742 7.837 1.000 20.760 157 MET A O 1
ATOM 1816 N N . ALA A 1 158 ? -57.832 -75.276 7.871 1.000 22.740 158 ALA A N 1
ATOM 1817 C CA . ALA A 1 158 ? -58.167 -74.658 9.176 1.000 22.880 158 ALA A CA 1
ATOM 1818 C C . ALA A 1 158 ? -59.492 -73.893 9.075 1.000 22.530 158 ALA A C 1
ATOM 1819 O O . ALA A 1 158 ? -60.290 -73.950 10.028 1.000 21.260 158 ALA A O 1
ATOM 1826 N N . SER A 1 159 ? -59.735 -73.232 7.945 1.000 24.050 159 SER A N 1
ATOM 1827 C CA . SER A 1 159 ? -60.839 -72.264 7.759 1.000 26.690 159 SER A CA 1
ATOM 1828 C C . SER A 1 159 ? -62.193 -72.976 7.795 1.000 25.450 159 SER A C 1
ATOM 1829 O O . SER A 1 159 ? -63.193 -72.296 8.033 1.000 29.770 159 SER A O 1
ATOM 1836 N N . MET A 1 160 ? -62.227 -74.284 7.584 1.000 24.560 160 MET A N 1
ATOM 1837 C CA . MET A 1 160 ? -63.431 -75.136 7.712 1.000 28.240 160 MET A CA 1
ATOM 1838 C C . MET A 1 160 ? -63.952 -75.070 9.150 1.000 27.210 160 MET A C 1
ATOM 1839 O O . MET A 1 160 ? -65.118 -75.434 9.344 1.000 25.240 160 MET A O 1
ATOM 1853 N N . PHE A 1 161 ? -63.118 -74.729 10.127 1.000 25.270 161 PHE A N 1
ATOM 1854 C CA . PHE A 1 161 ? -63.494 -74.846 11.560 1.000 24.980 161 PHE A CA 1
ATOM 1855 C C . PHE A 1 161 ? -63.510 -73.456 12.159 1.000 26.320 161 PHE A C 1
ATOM 1856 O O . PHE A 1 161 ? -62.432 -72.849 12.366 1.000 30.700 161 PHE A O 1
ATOM 1873 N N . ASP A 1 162 ? -64.706 -72.953 12.407 1.000 25.140 162 ASP A N 1
ATOM 1874 C CA . ASP A 1 162 ? -64.869 -71.595 12.971 1.000 24.100 162 ASP A CA 1
ATOM 1875 C C . ASP A 1 162 ? -64.939 -71.758 14.483 1.000 23.070 162 ASP A C 1
ATOM 1876 O O . ASP A 1 162 ? -65.943 -72.244 14.962 1.000 22.830 162 ASP A O 1
ATOM 1885 N N . GLY A 1 163 ? -63.898 -71.341 15.200 1.000 24.050 163 GLY A N 1
ATOM 1886 C CA . GLY A 1 163 ? -63.838 -71.463 16.664 1.000 22.580 163 GLY A CA 1
ATOM 1887 C C . GLY A 1 163 ? -64.651 -70.411 17.406 1.000 22.230 163 GLY A C 1
ATOM 1888 O O . GLY A 1 163 ? -64.606 -70.476 18.646 1.000 20.370 163 GLY A O 1
ATOM 1892 N N . SER A 1 164 ? -65.355 -69.491 16.720 1.000 20.030 164 SER A N 1
ATOM 1893 C CA . SER A 1 164 ? -65.994 -68.293 17.351 1.000 22.760 164 SER A CA 1
ATOM 1894 C C . SER A 1 164 ? -66.949 -68.686 18.487 1.000 22.670 164 SER A C 1
ATOM 1895 O O . SER A 1 164 ? -66.848 -68.089 19.583 1.000 25.970 164 SER A O 1
ATOM 1902 N N . LEU A 1 165 ? -67.854 -69.623 18.238 1.000 23.660 165 LEU A N 1
ATOM 1903 C CA . LEU A 1 165 ? -68.908 -69.965 19.241 1.000 27.330 165 LEU A CA 1
ATOM 1904 C C . LEU A 1 165 ? -68.302 -70.706 20.436 1.000 25.480 165 LEU A C 1
ATOM 1905 O O . LEU A 1 165 ? -68.700 -70.427 21.554 1.000 24.810 165 LEU A O 1
ATOM 1921 N N . LEU A 1 166 ? -67.331 -71.578 20.210 1.000 25.290 166 LEU A N 1
ATOM 1922 C CA . LEU A 1 166 ? -66.617 -72.260 21.322 1.000 26.200 166 LEU A CA 1
ATOM 1923 C C . LEU A 1 166 ? -65.887 -71.193 22.158 1.000 24.600 166 LEU A C 1
ATOM 1924 O O . LEU A 1 166 ? -66.057 -71.223 23.412 1.000 21.750 166 LEU A O 1
ATOM 1940 N N . THR A 1 167 ? -65.222 -70.214 21.530 1.000 24.800 167 THR A N 1
ATOM 1941 C CA . THR A 1 167 ? -64.520 -69.149 22.301 1.000 26.890 167 THR A CA 1
ATOM 1942 C C . THR A 1 167 ? -65.507 -68.347 23.124 1.000 26.730 167 THR A C 1
ATOM 1943 O O . THR A 1 167 ? -65.174 -68.113 24.294 1.000 25.150 167 THR A O 1
ATOM 1953 N N . VAL A 1 168 ? -66.634 -67.919 22.547 1.000 29.130 168 VAL A N 1
ATOM 1954 C CA . VAL A 1 168 ? -67.539 -66.997 23.300 1.000 32.190 168 VAL A CA 1
ATOM 1955 C C . VAL A 1 168 ? -68.326 -67.750 24.364 1.000 28.380 168 VAL A C 1
ATOM 1956 O O . VAL A 1 168 ? -68.498 -67.163 25.443 1.000 33.420 168 VAL A O 1
ATOM 1969 N N . ASN A 1 169 ? -68.811 -68.963 24.066 1.000 28.200 169 ASN A N 1
ATOM 1970 C CA . ASN A 1 169 ? -69.673 -69.722 25.019 1.000 27.690 169 ASN A CA 1
ATOM 1971 C C . ASN A 1 169 ? -68.823 -70.200 26.207 1.000 27.180 169 ASN A C 1
ATOM 1972 O O . ASN A 1 169 ? -69.375 -70.313 27.296 1.000 25.900 169 ASN A O 1
ATOM 1983 N N . GLU A 1 170 ? -67.525 -70.493 26.017 1.000 25.520 170 GLU A N 1
ATOM 1984 C CA . GLU A 1 170 ? -66.725 -71.163 27.080 1.000 26.170 170 GLU A CA 1
ATOM 1985 C C . GLU A 1 170 ? -65.532 -70.315 27.526 1.000 25.090 170 GLU A C 1
ATOM 1986 O O . GLU A 1 170 ? -64.768 -70.785 28.376 1.000 26.160 170 GLU A O 1
ATOM 1998 N N . ASP A 1 171 ? -65.366 -69.099 26.997 1.000 23.840 171 ASP A N 1
ATOM 1999 C CA . ASP A 1 171 ? -64.330 -68.131 27.453 1.000 27.630 171 ASP A CA 1
ATOM 2000 C C . ASP A 1 171 ? -62.927 -68.752 27.286 1.000 27.440 171 ASP A C 1
ATOM 2001 O O . ASP A 1 171 ? -62.159 -68.905 28.248 1.000 27.370 171 ASP A O 1
ATOM 2010 N N . LEU A 1 172 ? -62.588 -69.150 26.085 1.000 26.510 172 LEU A N 1
ATOM 2011 C CA . LEU A 1 172 ? -61.250 -69.732 25.861 1.000 26.900 172 LEU A CA 1
ATOM 2012 C C . LEU A 1 172 ? -60.715 -69.338 24.485 1.000 22.660 172 LEU A C 1
ATOM 2013 O O . LEU A 1 172 ? -61.455 -68.774 23.659 1.000 22.290 172 LEU A O 1
ATOM 2029 N N . VAL A 1 173 ? -59.434 -69.570 24.284 1.000 20.540 173 VAL A N 1
ATOM 2030 C CA . VAL A 1 173 ? -58.746 -69.276 23.005 1.000 19.990 173 VAL A CA 1
ATOM 2031 C C . VAL A 1 173 ? -58.760 -70.546 22.158 1.000 17.870 173 VAL A C 1
ATOM 2032 O O . VAL A 1 173 ? -58.386 -71.605 22.674 1.000 18.720 173 VAL A O 1
ATOM 2045 N N . VAL A 1 174 ? -59.204 -70.429 20.908 1.000 17.260 174 VAL A N 1
ATOM 2046 C CA . VAL A 1 174 ? -59.215 -71.573 19.967 1.000 18.300 174 VAL A CA 1
ATOM 2047 C C . VAL A 1 174 ? -58.230 -71.265 18.862 1.000 16.630 174 VAL A C 1
ATOM 2048 O O . VAL A 1 174 ? -58.292 -70.169 18.259 1.000 18.590 174 VAL A O 1
ATOM 2061 N N . VAL A 1 175 ? -57.359 -72.209 18.594 1.000 17.170 175 VAL A N 1
ATOM 2062 C CA . VAL A 1 175 ? -56.348 -72.110 17.503 1.000 16.200 175 VAL A CA 1
ATOM 2063 C C . VAL A 1 175 ? -56.682 -73.232 16.530 1.000 15.840 175 VAL A C 1
ATOM 2064 O O . VAL A 1 175 ? -56.847 -74.366 16.999 1.000 18.020 175 VAL A O 1
ATOM 2077 N N . THR A 1 176 ? -56.763 -72.930 15.247 1.000 15.710 176 THR A N 1
ATOM 2078 C CA . THR A 1 176 ? -56.917 -73.951 14.191 1.000 16.260 176 THR A CA 1
ATOM 2079 C C . THR A 1 176 ? -55.655 -73.959 13.357 1.000 17.200 176 THR A C 1
ATOM 2080 O O . THR A 1 176 ? -55.192 -72.889 12.954 1.000 17.690 176 THR A O 1
ATOM 2090 N N . ILE A 1 177 ? -55.064 -75.137 13.150 1.000 17.110 177 ILE A N 1
ATOM 2091 C CA . ILE A 1 177 ? -53.730 -75.219 12.492 1.000 17.130 177 ILE A CA 1
ATOM 2092 C C . ILE A 1 177 ? -53.859 -75.896 11.136 1.000 18.160 177 ILE A C 1
ATOM 2093 O O . ILE A 1 177 ? -54.843 -76.649 10.893 1.000 19.410 177 ILE A O 1
ATOM 2109 N N . GLN A 1 178 ? -52.873 -75.652 10.288 1.000 18.470 178 GLN A N 1
ATOM 2110 C CA . GLN A 1 178 ? -52.672 -76.425 9.048 1.000 17.560 178 GLN A CA 1
ATOM 2111 C C . GLN A 1 178 ? -51.368 -77.194 9.142 1.000 16.780 178 GLN A C 1
ATOM 2112 O O . GLN A 1 178 ? -50.528 -76.911 10.009 1.000 19.060 178 GLN A O 1
ATOM 2126 N N . TYR A 1 179 ? -51.216 -78.139 8.236 1.000 17.860 179 TYR A N 1
ATOM 2127 C CA . TYR A 1 179 ? -50.024 -79.027 8.156 1.000 17.110 179 TYR A CA 1
ATOM 2128 C C . TYR A 1 179 ? -50.011 -79.631 6.767 1.000 17.570 179 TYR A C 1
ATOM 2129 O O . TYR A 1 179 ? -51.103 -79.782 6.144 1.000 22.530 179 TYR A O 1
ATOM 2146 N N . ARG A 1 180 ? -48.835 -79.973 6.279 1.000 18.140 180 ARG A N 1
ATOM 2147 C CA . ARG A 1 180 ? -48.697 -80.563 4.933 1.000 18.900 180 ARG A CA 1
ATOM 2148 C C . ARG A 1 180 ? -49.514 -81.857 4.823 1.000 17.020 180 ARG A C 1
ATOM 2149 O O . ARG A 1 180 ? -49.472 -82.682 5.733 1.000 15.760 180 ARG A O 1
ATOM 2170 N N . LEU A 1 181 ? -50.167 -82.029 3.690 1.000 19.030 181 LEU A N 1
ATOM 2171 C CA . LEU A 1 181 ? -51.099 -83.148 3.398 1.000 19.990 181 LEU A CA 1
ATOM 2172 C C . LEU A 1 181 ? -50.571 -83.982 2.231 1.000 20.700 181 LEU A C 1
ATOM 2173 O O . LEU A 1 181 ? -49.757 -83.486 1.437 1.000 18.830 181 LEU A O 1
ATOM 2189 N N . GLY A 1 182 ? -51.065 -85.215 2.141 1.000 22.270 182 GLY A N 1
ATOM 2190 C CA . GLY A 1 182 ? -50.769 -86.132 1.030 1.000 21.580 182 GLY A CA 1
ATOM 2191 C C . GLY A 1 182 ? -49.293 -86.348 0.842 1.000 21.050 182 GLY A C 1
ATOM 2192 O O . GLY A 1 182 ? -48.556 -86.469 1.849 1.000 22.020 182 GLY A O 1
ATOM 2196 N N . VAL A 1 183 ? -48.867 -86.413 -0.405 1.000 20.690 183 VAL A N 1
ATOM 2197 C CA . VAL A 1 183 ? -47.459 -86.690 -0.765 1.000 24.310 183 VAL A CA 1
ATOM 2198 C C . VAL A 1 183 ? -46.541 -85.655 -0.109 1.000 25.040 183 VAL A C 1
ATOM 2199 O O . VAL A 1 183 ? -45.488 -86.068 0.420 1.000 22.910 183 VAL A O 1
ATOM 2212 N N . LEU A 1 184 ? -46.898 -84.373 -0.130 1.000 23.540 184 LEU A N 1
ATOM 2213 C CA . LEU A 1 184 ? -46.009 -83.325 0.457 1.000 24.650 184 LEU A CA 1
ATOM 2214 C C . LEU A 1 184 ? -45.909 -83.509 1.981 1.000 20.960 184 LEU A C 1
ATOM 2215 O O . LEU A 1 184 ? -44.880 -83.091 2.538 1.000 24.410 184 LEU A O 1
ATOM 2231 N N . GLY A 1 185 ? -46.925 -84.064 2.628 1.000 19.540 185 GLY A N 1
ATOM 2232 C CA . GLY A 1 185 ? -46.943 -84.270 4.085 1.000 22.080 185 GLY A CA 1
ATOM 2233 C C . GLY A 1 185 ? -46.307 -85.576 4.524 1.000 21.530 185 GLY A C 1
ATOM 2234 O O . GLY A 1 185 ? -45.803 -85.618 5.671 1.000 19.080 185 GLY A O 1
ATOM 2238 N N . PHE A 1 186 ? -46.359 -86.639 3.719 1.000 22.080 186 PHE A N 1
ATOM 2239 C CA . PHE A 1 186 ? -46.116 -88.019 4.232 1.000 22.310 186 PHE A CA 1
ATOM 2240 C C . PHE A 1 186 ? -45.333 -88.901 3.252 1.000 22.670 186 PHE A C 1
ATOM 2241 O O . PHE A 1 186 ? -45.166 -90.086 3.550 1.000 21.190 186 PHE A O 1
ATOM 2258 N N . PHE A 1 187 ? -44.765 -88.343 2.190 1.000 22.980 187 PHE A N 1
ATOM 2259 C CA . PHE A 1 187 ? -43.832 -89.094 1.328 1.000 24.510 187 PHE A CA 1
ATOM 2260 C C . PHE A 1 187 ? -42.569 -89.430 2.132 1.000 25.720 187 PHE A C 1
ATOM 2261 O O . PHE A 1 187 ? -41.973 -88.519 2.747 1.000 23.380 187 PHE A O 1
ATOM 2278 N N . SER A 1 188 ? -42.159 -90.697 2.097 1.000 23.550 188 SER A N 1
ATOM 2279 C CA . SER A 1 188 ? -40.949 -91.223 2.758 1.000 24.780 188 SER A CA 1
ATOM 2280 C C . SER A 1 188 ? -40.210 -92.173 1.808 1.000 26.550 188 SER A C 1
ATOM 2281 O O . SER A 1 188 ? -40.888 -92.999 1.149 1.000 27.050 188 SER A O 1
ATOM 2288 N N . THR A 1 189 ? -38.884 -92.126 1.818 1.000 24.660 189 THR A N 1
ATOM 2289 C CA . THR A 1 189 ? -38.006 -93.127 1.163 1.000 27.380 189 THR A CA 1
ATOM 2290 C C . THR A 1 189 ? -37.589 -94.206 2.168 1.000 29.820 189 THR A C 1
ATOM 2291 O O . THR A 1 189 ? -36.839 -95.086 1.778 1.000 30.020 189 THR A O 1
ATOM 2301 N N . GLY A 1 190 ? -37.958 -94.106 3.437 1.000 27.830 190 GLY A N 1
ATOM 2302 C CA . GLY A 1 190 ? -37.425 -94.992 4.486 1.000 27.130 190 GLY A CA 1
ATOM 2303 C C . GLY A 1 190 ? -35.932 -94.787 4.746 1.000 28.130 190 GLY A C 1
ATOM 2304 O O . GLY A 1 190 ? -35.330 -95.689 5.312 1.000 30.050 190 GLY A O 1
ATOM 2308 N N . ASP A 1 191 ? -35.342 -93.653 4.374 1.000 26.430 191 ASP A N 1
ATOM 2309 C CA . ASP A 1 191 ? -33.891 -93.389 4.604 1.000 26.290 191 ASP A CA 1
ATOM 2310 C C . ASP A 1 191 ? -33.669 -91.882 4.762 1.000 24.280 191 ASP A C 1
ATOM 2311 O O . ASP A 1 191 ? -34.668 -91.117 4.857 1.000 24.980 191 ASP A O 1
ATOM 2320 N N . GLN A 1 192 ? -32.411 -91.469 4.833 1.000 24.790 192 GLN A N 1
ATOM 2321 C CA . GLN A 1 192 ? -32.051 -90.086 5.234 1.000 23.900 192 GLN A CA 1
ATOM 2322 C C . GLN A 1 192 ? -32.589 -89.082 4.217 1.000 23.150 192 GLN A C 1
ATOM 2323 O O . GLN A 1 192 ? -32.746 -87.921 4.605 1.000 23.290 192 GLN A O 1
ATOM 2337 N N . HIS A 1 193 ? -32.811 -89.467 2.948 1.000 21.870 193 HIS A N 1
ATOM 2338 C CA . HIS A 1 193 ? -33.152 -88.483 1.879 1.000 22.810 193 HIS A CA 1
ATOM 2339 C C . HIS A 1 193 ? -34.611 -87.989 2.040 1.000 25.660 193 HIS A C 1
ATOM 2340 O O . HIS A 1 193 ? -34.885 -86.839 1.632 1.000 24.960 193 HIS A O 1
ATOM 2353 N N . ALA A 1 194 ? -35.495 -88.780 2.661 1.000 21.850 194 ALA A N 1
ATOM 2354 C CA . ALA A 1 194 ? -36.881 -88.380 2.975 1.000 22.520 194 ALA A CA 1
ATOM 2355 C C . ALA A 1 194 ? -37.431 -89.253 4.103 1.000 23.160 194 ALA A C 1
ATOM 2356 O O . ALA A 1 194 ? -38.102 -90.266 3.837 1.000 24.240 194 ALA A O 1
ATOM 2363 N N . ARG A 1 195 ? -37.089 -88.910 5.337 1.000 20.790 195 ARG A N 1
ATOM 2364 C CA . ARG A 1 195 ? -37.422 -89.721 6.524 1.000 20.010 195 ARG A CA 1
ATOM 2365 C C . ARG A 1 195 ? -38.945 -89.804 6.667 1.000 23.060 195 ARG A C 1
ATOM 2366 O O . ARG A 1 195 ? -39.467 -90.887 6.996 1.000 20.260 195 ARG A O 1
ATOM 2387 N N . GLY A 1 196 ? -39.656 -88.696 6.439 1.000 21.500 196 GLY A N 1
ATOM 2388 C CA . GLY A 1 196 ? -41.125 -88.692 6.365 1.000 20.970 196 GLY A CA 1
ATOM 2389 C C . GLY A 1 196 ? -41.799 -87.891 7.466 1.000 21.260 196 GLY A C 1
ATOM 2390 O O . GLY A 1 196 ? -41.103 -87.176 8.240 1.000 19.800 196 GLY A O 1
ATOM 2394 N N . ASN A 1 197 ? -43.133 -87.966 7.492 1.000 21.680 197 ASN A N 1
ATOM 2395 C CA . ASN A 1 197 ? -44.022 -87.362 8.515 1.000 21.160 197 ASN A CA 1
ATOM 2396 C C . ASN A 1 197 ? -43.835 -85.845 8.586 1.000 20.200 197 ASN A C 1
ATOM 2397 O O . ASN A 1 197 ? -43.986 -85.276 9.680 1.000 20.260 197 ASN A O 1
ATOM 2408 N N . TRP A 1 198 ? -43.623 -85.203 7.446 1.000 20.290 198 TRP A N 1
ATOM 2409 C CA . TRP A 1 198 ? -43.506 -83.726 7.336 1.000 18.920 198 TRP A CA 1
ATOM 2410 C C . TRP A 1 198 ? -44.715 -83.055 7.980 1.000 17.960 198 TRP A C 1
ATOM 2411 O O . TRP A 1 198 ? -44.517 -82.073 8.735 1.000 16.800 198 TRP A O 1
ATOM 2432 N N . GLY A 1 199 ? -45.919 -83.588 7.748 1.000 17.890 199 GLY A N 1
ATOM 2433 C CA . GLY A 1 199 ? -47.159 -82.994 8.271 1.000 17.940 199 GLY A CA 1
ATOM 2434 C C . GLY A 1 199 ? -47.208 -83.061 9.796 1.000 18.920 199 GLY A C 1
ATOM 2435 O O . GLY A 1 199 ? -47.702 -82.095 10.428 1.000 20.120 199 GLY A O 1
ATOM 2439 N N . TYR A 1 200 ? -46.706 -84.141 10.401 1.000 18.990 200 TYR A N 1
ATOM 2440 C CA . TYR A 1 200 ? -46.658 -84.240 11.872 1.000 18.560 200 TYR A CA 1
ATOM 2441 C C . TYR A 1 200 ? -45.593 -83.280 12.407 1.000 17.680 200 TYR A C 1
ATOM 2442 O O . TYR A 1 200 ? -45.840 -82.639 13.451 1.000 17.410 200 TYR A O 1
ATOM 2459 N N . LEU A 1 201 ? -44.455 -83.153 11.732 1.000 18.670 201 LEU A N 1
ATOM 2460 C CA . LEU A 1 201 ? -43.424 -82.157 12.146 1.000 20.760 201 LEU A CA 1
ATOM 2461 C C . LEU A 1 201 ? -44.018 -80.739 12.063 1.000 23.120 201 LEU A C 1
ATOM 2462 O O . LEU A 1 201 ? -43.727 -79.937 12.973 1.000 19.370 201 LEU A O 1
ATOM 2478 N N . ASP A 1 202 ? -44.831 -80.432 11.035 1.000 22.980 202 ASP A N 1
ATOM 2479 C CA . ASP A 1 202 ? -45.535 -79.131 10.899 1.000 22.320 202 ASP A CA 1
ATOM 2480 C C . ASP A 1 202 ? -46.447 -78.910 12.106 1.000 20.750 202 ASP A C 1
ATOM 2481 O O . ASP A 1 202 ? -46.454 -77.796 12.672 1.000 19.680 202 ASP A O 1
ATOM 2490 N N . GLN A 1 203 ? -47.214 -79.926 12.475 1.000 18.620 203 GLN A N 1
ATOM 2491 C CA . GLN A 1 203 ? -48.153 -79.803 13.609 1.000 19.830 203 GLN A CA 1
ATOM 2492 C C . GLN A 1 203 ? -47.357 -79.441 14.866 1.000 20.080 203 GLN A C 1
ATOM 2493 O O . GLN A 1 203 ? -47.784 -78.547 15.617 1.000 19.130 203 GLN A O 1
ATOM 2507 N N . ALA A 1 204 ? -46.231 -80.107 15.099 1.000 18.480 204 ALA A N 1
ATOM 2508 C CA . ALA A 1 204 ? -45.385 -79.832 16.275 1.000 18.670 204 ALA A CA 1
ATOM 2509 C C . ALA A 1 204 ? -44.834 -78.406 16.195 1.000 17.680 204 ALA A C 1
ATOM 2510 O O . ALA A 1 204 ? -44.808 -77.732 17.258 1.000 16.710 204 ALA A O 1
ATOM 2517 N N . ALA A 1 205 ? -44.428 -77.939 15.026 1.000 16.950 205 ALA A N 1
ATOM 2518 C CA . ALA A 1 205 ? -43.957 -76.544 14.840 1.000 21.140 205 ALA A CA 1
ATOM 2519 C C . ALA A 1 205 ? -45.089 -75.554 15.206 1.000 18.920 205 ALA A C 1
ATOM 2520 O O . ALA A 1 205 ? -44.811 -74.534 15.863 1.000 18.010 205 ALA A O 1
ATOM 2527 N N . ALA A 1 206 ? -46.328 -75.855 14.853 1.000 17.920 206 ALA A N 1
ATOM 2528 C CA . ALA A 1 206 ? -47.480 -74.989 15.198 1.000 18.070 206 ALA A CA 1
ATOM 2529 C C . ALA A 1 206 ? -47.632 -74.970 16.715 1.000 17.860 206 ALA A C 1
ATOM 2530 O O . ALA A 1 206 ? -47.855 -73.894 17.295 1.000 17.400 206 ALA A O 1
ATOM 2537 N N . LEU A 1 207 ? -47.499 -76.124 17.372 1.000 18.740 207 LEU A N 1
ATOM 2538 C CA . LEU A 1 207 ? -47.623 -76.183 18.841 1.000 19.180 207 LEU A CA 1
ATOM 2539 C C . LEU A 1 207 ? -46.477 -75.422 19.531 1.000 19.130 207 LEU A C 1
ATOM 2540 O O . LEU A 1 207 ? -46.733 -74.807 20.591 1.000 16.920 207 LEU A O 1
ATOM 2556 N N A ARG A 1 208 ? -45.264 -75.435 18.963 0.290 17.920 208 ARG A N 1
ATOM 2557 N N B ARG A 1 208 ? -45.269 -75.437 18.967 0.710 20.560 208 ARG A N 1
ATOM 2558 C CA A ARG A 1 208 ? -44.128 -74.627 19.486 0.290 17.620 208 ARG A CA 1
ATOM 2559 C CA B ARG A 1 208 ? -44.135 -74.625 19.490 0.710 22.390 208 ARG A CA 1
ATOM 2560 C C A ARG A 1 208 ? -44.473 -73.144 19.312 0.290 18.050 208 ARG A C 1
ATOM 2561 C C B ARG A 1 208 ? -44.475 -73.142 19.310 0.710 21.600 208 ARG A C 1
ATOM 2562 O O A ARG A 1 208 ? -44.213 -72.385 20.255 0.290 18.660 208 ARG A O 1
ATOM 2563 O O B ARG A 1 208 ? -44.216 -72.382 20.249 0.710 23.140 208 ARG A O 1
ATOM 2604 N N A TRP A 1 209 ? -45.065 -72.755 18.177 0.290 18.070 209 TRP A N 1
ATOM 2605 N N B TRP A 1 209 ? -45.070 -72.756 18.175 0.710 19.430 209 TRP A N 1
ATOM 2606 C CA A TRP A 1 209 ? -45.508 -71.354 17.952 0.290 18.510 209 TRP A CA 1
ATOM 2607 C CA B TRP A 1 209 ? -45.511 -71.357 17.953 0.710 19.060 209 TRP A CA 1
ATOM 2608 C C . TRP A 1 209 ? -46.481 -70.965 19.070 1.000 18.580 209 TRP A C 1
ATOM 2609 O O . TRP A 1 209 ? -46.345 -69.860 19.626 1.000 17.680 209 TRP A O 1
ATOM 2632 N N . VAL A 1 210 ? -47.417 -71.852 19.417 1.000 19.730 210 VAL A N 1
ATOM 2633 C CA . VAL A 1 210 ? -48.430 -71.551 20.477 1.000 17.610 210 VAL A CA 1
ATOM 2634 C C . VAL A 1 210 ? -47.707 -71.323 21.812 1.000 18.140 210 VAL A C 1
ATOM 2635 O O . VAL A 1 210 ? -47.999 -70.327 22.508 1.000 17.600 210 VAL A O 1
ATOM 2648 N N . GLN A 1 211 ? -46.763 -72.174 22.179 1.000 18.600 211 GLN A N 1
ATOM 2649 C CA . GLN A 1 211 ? -45.959 -71.979 23.415 1.000 21.340 211 GLN A CA 1
ATOM 2650 C C . GLN A 1 211 ? -45.256 -70.618 23.396 1.000 23.270 211 GLN A C 1
ATOM 2651 O O . GLN A 1 211 ? -45.298 -69.903 24.394 1.000 22.750 211 GLN A O 1
ATOM 2665 N N A GLN A 1 212 ? -44.684 -70.248 22.258 0.570 23.520 212 GLN A N 1
ATOM 2666 N N B GLN A 1 212 ? -44.685 -70.248 22.257 0.430 22.600 212 GLN A N 1
ATOM 2667 C CA A GLN A 1 212 ? -43.885 -69.007 22.113 0.570 25.010 212 GLN A CA 1
ATOM 2668 C CA B GLN A 1 212 ? -43.880 -69.012 22.118 0.430 23.180 212 GLN A CA 1
ATOM 2669 C C A GLN A 1 212 ? -44.792 -67.764 22.147 0.570 23.080 212 GLN A C 1
ATOM 2670 C C B GLN A 1 212 ? -44.788 -67.766 22.143 0.430 21.850 212 GLN A C 1
ATOM 2671 O O A GLN A 1 212 ? -44.323 -66.727 22.634 0.570 18.820 212 GLN A O 1
ATOM 2672 O O B GLN A 1 212 ? -44.320 -66.724 22.631 0.430 18.700 212 GLN A O 1
ATOM 2699 N N A ASN A 1 213 ? -46.027 -67.827 21.638 0.570 19.220 213 ASN A N 1
ATOM 2700 N N B ASN A 1 213 ? -46.025 -67.830 21.638 0.430 19.050 213 ASN A N 1
ATOM 2701 C CA A ASN A 1 213 ? -46.771 -66.602 21.241 0.570 18.450 213 ASN A CA 1
ATOM 2702 C CA B ASN A 1 213 ? -46.767 -66.603 21.242 0.430 18.510 213 ASN A CA 1
ATOM 2703 C C . ASN A 1 213 ? -48.140 -66.461 21.893 1.000 18.380 213 ASN A C 1
ATOM 2704 O O . ASN A 1 213 ? -48.641 -65.337 21.877 1.000 17.500 213 ASN A O 1
ATOM 2717 N N . ILE A 1 214 ? -48.750 -67.529 22.404 1.000 17.850 214 ILE A N 1
ATOM 2718 C CA . ILE A 1 214 ? -50.213 -67.447 22.699 1.000 18.730 214 ILE A CA 1
ATOM 2719 C C . ILE A 1 214 ? -50.498 -66.469 23.834 1.000 17.090 214 ILE A C 1
ATOM 2720 O O . ILE A 1 214 ? -51.606 -65.924 23.848 1.000 17.040 214 ILE A O 1
ATOM 2736 N N . ALA A 1 215 ? -49.567 -66.262 24.770 1.000 18.140 215 ALA A N 1
ATOM 2737 C CA . ALA A 1 215 ? -49.727 -65.243 25.838 1.000 19.860 215 ALA A CA 1
ATOM 2738 C C . ALA A 1 215 ? -49.975 -63.865 25.233 1.000 21.850 215 ALA A C 1
ATOM 2739 O O . ALA A 1 215 ? -50.769 -63.114 25.831 1.000 22.150 215 ALA A O 1
ATOM 2746 N N . HIS A 1 216 ? -49.381 -63.539 24.071 1.000 20.850 216 HIS A N 1
ATOM 2747 C CA . HIS A 1 216 ? -49.611 -62.229 23.413 1.000 21.040 216 HIS A CA 1
ATOM 2748 C C . HIS A 1 216 ? -51.072 -62.066 22.989 1.000 22.590 216 HIS A C 1
ATOM 2749 O O . HIS A 1 216 ? -51.487 -60.916 22.773 1.000 22.660 216 HIS A O 1
ATOM 2762 N N . PHE A 1 217 ? -51.818 -63.172 22.850 1.000 21.960 217 PHE A N 1
ATOM 2763 C CA . PHE A 1 217 ? -53.242 -63.176 22.444 1.000 21.290 217 PHE A CA 1
ATOM 2764 C C . PHE A 1 217 ? -54.168 -63.438 23.636 1.000 22.330 217 PHE A C 1
ATOM 2765 O O . PHE A 1 217 ? -55.402 -63.458 23.441 1.000 22.830 217 PHE A O 1
ATOM 2782 N N . GLY A 1 218 ? -53.608 -63.602 24.833 1.000 22.610 218 GLY A N 1
ATOM 2783 C CA . GLY A 1 218 ? -54.366 -63.802 26.086 1.000 21.850 218 GLY A CA 1
ATOM 2784 C C . GLY A 1 218 ? -54.549 -65.247 26.458 1.000 22.330 218 GLY A C 1
ATOM 2785 O O . GLY A 1 218 ? -55.375 -65.513 27.374 1.000 20.590 218 GLY A O 1
ATOM 2789 N N . GLY A 1 219 ? -53.811 -66.159 25.815 1.000 21.030 219 GLY A N 1
ATOM 2790 C CA . GLY A 1 219 ? -53.843 -67.582 26.181 1.000 22.330 219 GLY A CA 1
ATOM 2791 C C . GLY A 1 219 ? -52.785 -67.904 27.199 1.000 21.990 219 GLY A C 1
ATOM 2792 O O . GLY A 1 219 ? -51.754 -67.226 27.248 1.000 22.770 219 GLY A O 1
ATOM 2796 N N . ASN A 1 220 ? -53.002 -68.953 27.977 1.000 24.290 220 ASN A N 1
ATOM 2797 C CA . ASN A 1 220 ? -52.002 -69.495 28.928 1.000 21.160 220 ASN A CA 1
ATOM 2798 C C . ASN A 1 220 ? -51.267 -70.654 28.256 1.000 21.560 220 ASN A C 1
ATOM 2799 O O . ASN A 1 220 ? -51.860 -71.711 28.052 1.000 23.130 220 ASN A O 1
ATOM 2810 N N . PRO A 1 221 ? -49.967 -70.515 27.918 1.000 21.110 221 PRO A N 1
ATOM 2811 C CA . PRO A 1 221 ? -49.217 -71.584 27.271 1.000 20.630 221 PRO A CA 1
ATOM 2812 C C . PRO A 1 221 ? -49.037 -72.826 28.144 1.000 22.170 221 PRO A C 1
ATOM 2813 O O . PRO A 1 221 ? -48.778 -73.880 27.601 1.000 19.120 221 PRO A O 1
ATOM 2824 N N . ASP A 1 222 ? -49.280 -72.716 29.452 1.000 21.160 222 ASP A N 1
ATOM 2825 C CA . ASP A 1 222 ? -49.236 -73.891 30.366 1.000 24.770 222 ASP A CA 1
ATOM 2826 C C . ASP A 1 222 ? -50.598 -74.580 30.422 1.000 25.030 222 ASP A C 1
ATOM 2827 O O . ASP A 1 222 ? -50.716 -75.548 31.194 1.000 25.260 222 ASP A O 1
ATOM 2836 N N . ARG A 1 223 ? -51.584 -74.155 29.615 1.000 22.090 223 ARG A N 1
ATOM 2837 C CA . ARG A 1 223 ? -52.945 -74.734 29.676 1.000 23.260 223 ARG A CA 1
ATOM 2838 C C . ARG A 1 223 ? -53.456 -74.932 28.254 1.000 21.520 223 ARG A C 1
ATOM 2839 O O . ARG A 1 223 ? -54.485 -74.342 27.857 1.000 19.350 223 ARG A O 1
ATOM 2860 N N . VAL A 1 224 ? -52.726 -75.722 27.497 1.000 18.180 224 VAL A N 1
ATOM 2861 C CA . VAL A 1 224 ? -53.030 -76.003 26.082 1.000 19.430 224 VAL A CA 1
ATOM 2862 C C . VAL A 1 224 ? -53.588 -77.418 26.002 1.000 20.430 224 VAL A C 1
ATOM 2863 O O . VAL A 1 224 ? -52.936 -78.355 26.456 1.000 19.420 224 VAL A O 1
ATOM 2876 N N . THR A 1 225 ? -54.762 -77.547 25.402 1.000 18.770 225 THR A N 1
ATOM 2877 C CA . THR A 1 225 ? -55.360 -78.848 25.050 1.000 19.990 225 THR A CA 1
ATOM 2878 C C . THR A 1 225 ? -55.359 -79.010 23.541 1.000 18.660 225 THR A C 1
ATOM 2879 O O . THR A 1 225 ? -55.868 -78.123 22.850 1.000 18.440 225 THR A O 1
ATOM 2889 N N . ILE A 1 226 ? -54.816 -80.117 23.039 1.000 19.220 226 ILE A N 1
ATOM 2890 C CA . ILE A 1 226 ? -54.901 -80.457 21.592 1.000 16.770 226 ILE A CA 1
ATOM 2891 C C . ILE A 1 226 ? -56.152 -81.320 21.396 1.000 18.330 226 ILE A C 1
ATOM 2892 O O . ILE A 1 226 ? -56.431 -82.225 22.233 1.000 16.920 226 ILE A O 1
ATOM 2908 N N . PHE A 1 227 ? -56.925 -81.030 20.366 1.000 17.000 227 PHE A N 1
ATOM 2909 C CA . PHE A 1 227 ? -58.155 -81.809 20.053 1.000 17.600 227 PHE A CA 1
ATOM 2910 C C . PHE A 1 227 ? -58.283 -81.915 18.536 1.000 18.940 227 PHE A C 1
ATOM 2911 O O . PHE A 1 227 ? -57.732 -81.067 17.782 1.000 18.050 227 PHE A O 1
ATOM 2928 N N . GLY A 1 228 ? -58.911 -82.988 18.094 1.000 17.450 228 GLY A N 1
ATOM 2929 C CA . GLY A 1 228 ? -59.024 -83.269 16.661 1.000 18.440 228 GLY A CA 1
ATOM 2930 C C . GLY A 1 228 ? -59.942 -84.437 16.393 1.000 21.140 228 GLY A C 1
ATOM 2931 O O . GLY A 1 228 ? -60.153 -85.283 17.317 1.000 19.460 228 GLY A O 1
ATOM 2935 N N . GLU A 1 229 ? -60.424 -84.532 15.158 1.000 20.380 229 GLU A N 1
ATOM 2936 C CA . GLU A 1 229 ? -61.364 -85.586 14.765 1.000 21.680 229 GLU A CA 1
ATOM 2937 C C . GLU A 1 229 ? -60.763 -86.388 13.607 1.000 22.550 229 GLU A C 1
ATOM 2938 O O . GLU A 1 229 ? -60.094 -85.825 12.710 1.000 22.940 229 GLU A O 1
ATOM 2950 N N . SER A 1 230 ? -60.926 -87.703 13.714 1.000 22.480 230 SER A N 1
ATOM 2951 C CA . SER A 1 230 ? -60.490 -88.717 12.736 1.000 24.050 230 SER A CA 1
ATOM 2952 C C . SER A 1 230 ? -58.969 -88.641 12.522 1.000 22.150 230 SER A C 1
ATOM 2953 O O . SER A 1 230 ? -58.268 -88.859 13.510 1.000 22.130 230 SER A O 1
ATOM 2960 N N . ALA A 1 231 ? -58.445 -88.302 11.332 1.000 20.650 231 ALA A N 1
ATOM 2961 C CA . ALA A 1 231 ? -56.988 -88.131 11.147 1.000 20.910 231 ALA A CA 1
ATOM 2962 C C . ALA A 1 231 ? -56.440 -87.078 12.132 1.000 20.050 231 ALA A C 1
ATOM 2963 O O . ALA A 1 231 ? -55.258 -87.163 12.494 1.000 22.540 231 ALA A O 1
ATOM 2970 N N . GLY A 1 232 ? -57.276 -86.125 12.540 1.000 20.690 232 GLY A N 1
ATOM 2971 C CA . GLY A 1 232 ? -56.939 -85.125 13.568 1.000 20.760 232 GLY A CA 1
ATOM 2972 C C . GLY A 1 232 ? -56.854 -85.753 14.940 1.000 18.530 232 GLY A C 1
ATOM 2973 O O . GLY A 1 232 ? -55.970 -85.361 15.699 1.000 22.530 232 GLY A O 1
ATOM 2977 N N . GLY A 1 233 ? -57.721 -86.719 15.253 1.000 18.230 233 GLY A N 1
ATOM 2978 C CA . GLY A 1 233 ? -57.623 -87.517 16.490 1.000 19.020 233 GLY A CA 1
ATOM 2979 C C . GLY A 1 233 ? -56.382 -88.378 16.480 1.000 19.660 233 GLY A C 1
ATOM 2980 O O . GLY A 1 233 ? -55.636 -88.450 17.490 1.000 20.890 233 GLY A O 1
ATOM 2984 N N . THR A 1 234 ? -56.129 -89.012 15.359 1.000 18.630 234 THR A N 1
ATOM 2985 C CA . THR A 1 234 ? -54.893 -89.793 15.136 1.000 20.010 234 THR A CA 1
ATOM 2986 C C . THR A 1 234 ? -53.680 -88.876 15.338 1.000 20.170 234 THR A C 1
ATOM 2987 O O . THR A 1 234 ? -52.740 -89.286 16.045 1.000 20.150 234 THR A O 1
ATOM 2997 N N . SER A 1 235 ? -53.722 -87.666 14.782 1.000 19.450 235 SER A N 1
ATOM 2998 C CA . SER A 1 235 ? -52.656 -86.655 14.965 1.000 21.270 235 SER A CA 1
ATOM 2999 C C . SER A 1 235 ? -52.466 -86.386 16.467 1.000 19.560 235 SER A C 1
ATOM 3000 O O . SER A 1 235 ? -51.344 -86.466 16.958 1.000 19.500 235 SER A O 1
ATOM 3007 N N . VAL A 1 236 ? -53.536 -86.041 17.169 1.000 18.800 236 VAL A N 1
ATOM 3008 C CA . VAL A 1 236 ? -53.495 -85.721 18.621 1.000 19.100 236 VAL A CA 1
ATOM 3009 C C . VAL A 1 236 ? -52.855 -86.906 19.365 1.000 21.220 236 VAL A C 1
ATOM 3010 O O . VAL A 1 236 ? -51.894 -86.708 20.153 1.000 19.720 236 VAL A O 1
ATOM 3023 N N . SER A 1 237 ? -53.378 -88.105 19.129 1.000 20.240 237 SER A N 1
ATOM 3024 C CA . SER A 1 237 ? -52.916 -89.355 19.787 1.000 19.770 237 SER A CA 1
ATOM 3025 C C . SER A 1 237 ? -51.418 -89.567 19.483 1.000 21.370 237 SER A C 1
ATOM 3026 O O . SER A 1 237 ? -50.654 -90.045 20.376 1.000 19.720 237 SER A O 1
ATOM 3033 N N . SER A 1 238 ? -50.986 -89.218 18.273 1.000 20.710 238 SER A N 1
ATOM 3034 C CA . SER A 1 238 ? -49.580 -89.327 17.838 1.000 20.050 238 SER A CA 1
ATOM 3035 C C . SER A 1 238 ? -48.728 -88.321 18.629 1.000 21.210 238 SER A C 1
ATOM 3036 O O . SER A 1 238 ? -47.647 -88.709 19.126 1.000 19.410 238 SER A O 1
ATOM 3043 N N . HIS A 1 239 ? -49.192 -87.085 18.843 1.000 19.240 239 HIS A N 1
ATOM 3044 C CA . HIS A 1 239 ? -48.455 -86.110 19.680 1.000 18.650 239 HIS A CA 1
ATOM 3045 C C . HIS A 1 239 ? -48.355 -86.665 21.109 1.000 21.190 239 HIS A C 1
ATOM 3046 O O . HIS A 1 239 ? -47.292 -86.487 21.731 1.000 20.750 239 HIS A O 1
ATOM 3059 N N . VAL A 1 240 ? -49.422 -87.263 21.619 1.000 19.760 240 VAL A N 1
ATOM 3060 C CA . VAL A 1 240 ? -49.453 -87.797 23.004 1.000 21.290 240 VAL A CA 1
ATOM 3061 C C . VAL A 1 240 ? -48.295 -88.793 23.197 1.000 21.660 240 VAL A C 1
ATOM 3062 O O . VAL A 1 240 ? -47.781 -88.838 24.309 1.000 24.600 240 VAL A O 1
ATOM 3075 N N . VAL A 1 241 ? -47.857 -89.509 22.158 1.000 23.350 241 VAL A N 1
ATOM 3076 C CA . VAL A 1 241 ? -46.751 -90.509 22.261 1.000 24.840 241 VAL A CA 1
ATOM 3077 C C . VAL A 1 241 ? -45.408 -89.957 21.784 1.000 22.920 241 VAL A C 1
ATOM 3078 O O . VAL A 1 241 ? -44.412 -90.595 22.110 1.000 25.800 241 VAL A O 1
ATOM 3091 N N . SER A 1 242 ? -45.364 -88.883 21.006 1.000 22.890 242 SER A N 1
ATOM 3092 C CA . SER A 1 242 ? -44.119 -88.395 20.369 1.000 20.790 242 SER A CA 1
ATOM 3093 C C . SER A 1 242 ? -43.261 -87.689 21.428 1.000 22.850 242 SER A C 1
ATOM 3094 O O . SER A 1 242 ? -43.653 -86.677 21.997 1.000 18.600 242 SER A O 1
ATOM 3101 N N . PRO A 1 243 ? -42.029 -88.165 21.697 1.000 24.320 243 PRO A N 1
ATOM 3102 C CA . PRO A 1 243 ? -41.183 -87.531 22.716 1.000 27.520 243 PRO A CA 1
ATOM 3103 C C . PRO A 1 243 ? -40.934 -86.032 22.465 1.000 26.310 243 PRO A C 1
ATOM 3104 O O . PRO A 1 243 ? -40.999 -85.264 23.386 1.000 24.640 243 PRO A O 1
ATOM 3115 N N A MET A 1 244 ? -40.740 -85.618 21.211 0.500 26.340 244 MET A N 1
ATOM 3116 N N B MET A 1 244 ? -40.741 -85.617 21.212 0.500 26.350 244 MET A N 1
ATOM 3117 C CA A MET A 1 244 ? -40.421 -84.200 20.910 0.500 26.420 244 MET A CA 1
ATOM 3118 C CA B MET A 1 244 ? -40.420 -84.198 20.920 0.500 26.410 244 MET A CA 1
ATOM 3119 C C A MET A 1 244 ? -41.677 -83.312 20.961 0.500 24.000 244 MET A C 1
ATOM 3120 C C B MET A 1 244 ? -41.678 -83.314 20.958 0.500 23.980 244 MET A C 1
ATOM 3121 O O A MET A 1 244 ? -41.529 -82.089 20.837 0.500 25.460 244 MET A O 1
ATOM 3122 O O B MET A 1 244 ? -41.532 -82.094 20.827 0.500 25.330 244 MET A O 1
ATOM 3149 N N A SER A 1 245 ? -42.877 -83.869 21.128 0.500 22.360 245 SER A N 1
ATOM 3150 N N B SER A 1 245 ? -42.877 -83.871 21.129 0.500 22.360 245 SER A N 1
ATOM 3151 C CA A SER A 1 245 ? -44.110 -83.062 21.359 0.500 21.350 245 SER A CA 1
ATOM 3152 C CA B SER A 1 245 ? -44.110 -83.063 21.359 0.500 21.350 245 SER A CA 1
ATOM 3153 C C . SER A 1 245 ? -44.390 -82.865 22.859 1.000 21.590 245 SER A C 1
ATOM 3154 O O . SER A 1 245 ? -45.284 -82.095 23.197 1.000 22.500 245 SER A O 1
ATOM 3163 N N . GLN A 1 246 ? -43.656 -83.518 23.757 1.000 24.370 246 GLN A N 1
ATOM 3164 C CA . GLN A 1 246 ? -43.947 -83.429 25.215 1.000 24.860 246 GLN A CA 1
ATOM 3165 C C . GLN A 1 246 ? -43.635 -82.025 25.722 1.000 24.540 246 GLN A C 1
ATOM 3166 O O . GLN A 1 246 ? -42.710 -81.389 25.212 1.000 23.180 246 GLN A O 1
ATOM 3180 N N . GLY A 1 247 ? -44.497 -81.501 26.606 1.000 23.120 247 GLY A N 1
ATOM 3181 C CA . GLY A 1 247 ? -44.398 -80.109 27.077 1.000 23.020 247 GLY A CA 1
ATOM 3182 C C . GLY A 1 247 ? -45.080 -79.111 26.144 1.000 24.380 247 GLY A C 1
ATOM 3183 O O . GLY A 1 247 ? -45.078 -77.936 26.468 1.000 23.210 247 GLY A O 1
ATOM 3187 N N . LEU A 1 248 ? -45.643 -79.531 24.994 1.000 21.980 248 LEU A N 1
ATOM 3188 C CA . LEU A 1 248 ? -46.321 -78.586 24.076 1.000 22.340 248 LEU A CA 1
ATOM 3189 C C . LEU A 1 248 ? -47.832 -78.535 24.350 1.000 19.890 248 LEU A C 1
ATOM 3190 O O . LEU A 1 248 ? -48.535 -77.784 23.675 1.000 23.010 248 LEU A O 1
ATOM 3206 N N . PHE A 1 249 ? -48.326 -79.314 25.293 1.000 19.350 249 PHE A N 1
ATOM 3207 C CA . PHE A 1 249 ? -49.768 -79.385 25.629 1.000 20.550 249 PHE A CA 1
ATOM 3208 C C . PHE A 1 249 ? -49.901 -80.114 26.962 1.000 20.520 249 PHE A C 1
ATOM 3209 O O . PHE A 1 249 ? -49.019 -80.909 27.308 1.000 18.610 249 PHE A O 1
ATOM 3226 N N A HIS A 1 250 ? -51.020 -79.900 27.637 0.510 19.340 250 HIS A N 1
ATOM 3227 N N B HIS A 1 250 ? -51.019 -79.886 27.647 0.490 20.270 250 HIS A N 1
ATOM 3228 C CA A HIS A 1 250 ? -51.274 -80.372 29.021 0.510 20.170 250 HIS A CA 1
ATOM 3229 C CA B HIS A 1 250 ? -51.287 -80.373 29.027 0.490 21.840 250 HIS A CA 1
ATOM 3230 C C A HIS A 1 250 ? -52.467 -81.344 29.053 0.510 20.030 250 HIS A C 1
ATOM 3231 C C B HIS A 1 250 ? -52.471 -81.350 29.037 0.490 21.230 250 HIS A C 1
ATOM 3232 O O A HIS A 1 250 ? -52.646 -82.030 30.079 0.510 21.080 250 HIS A O 1
ATOM 3233 O O B HIS A 1 250 ? -52.658 -82.037 30.066 0.490 22.160 250 HIS A O 1
ATOM 3258 N N A GLY A 1 251 ? -53.201 -81.464 27.939 0.500 19.990 251 GLY A N 1
ATOM 3259 N N B GLY A 1 251 ? -53.201 -81.468 27.920 0.500 20.660 251 GLY A N 1
ATOM 3260 C CA A GLY A 1 251 ? -54.349 -82.379 27.802 0.500 19.620 251 GLY A CA 1
ATOM 3261 C CA B GLY A 1 251 ? -54.353 -82.376 27.798 0.500 20.000 251 GLY A CA 1
ATOM 3262 C C . GLY A 1 251 ? -54.644 -82.690 26.346 1.000 18.910 251 GLY A C 1
ATOM 3263 O O . GLY A 1 251 ? -54.145 -81.950 25.468 1.000 16.690 251 GLY A O 1
ATOM 3270 N N . ALA A 1 252 ? -55.415 -83.743 26.096 1.000 17.750 252 ALA A N 1
ATOM 3271 C CA . ALA A 1 252 ? -55.650 -84.226 24.708 1.000 17.960 252 ALA A CA 1
ATOM 3272 C C . ALA A 1 252 ? -57.065 -84.759 24.555 1.000 18.600 252 ALA A C 1
ATOM 3273 O O . ALA A 1 252 ? -57.557 -85.378 25.520 1.000 18.920 252 ALA A O 1
ATOM 3280 N N . ILE A 1 253 ? -57.721 -84.443 23.434 1.000 17.880 253 ILE A N 1
ATOM 3281 C CA . ILE A 1 253 ? -59.074 -84.956 23.081 1.000 18.960 253 ILE A CA 1
ATOM 3282 C C . ILE A 1 253 ? -59.005 -85.609 21.705 1.000 18.620 253 ILE A C 1
ATOM 3283 O O . ILE A 1 253 ? -58.676 -84.916 20.709 1.000 20.020 253 ILE A O 1
ATOM 3299 N N . MET A 1 254 ? -59.269 -86.907 21.657 1.000 19.350 254 MET A N 1
ATOM 3300 C CA . MET A 1 254 ? -59.176 -87.750 20.444 1.000 19.100 254 MET A CA 1
ATOM 3301 C C . MET A 1 254 ? -60.591 -88.173 20.039 1.000 19.870 254 MET A C 1
ATOM 3302 O O . MET A 1 254 ? -61.153 -89.096 20.645 1.000 20.170 254 MET A O 1
ATOM 3316 N N . GLU A 1 255 ? -61.157 -87.485 19.047 1.000 18.700 255 GLU A N 1
ATOM 3317 C CA . GLU A 1 255 ? -62.531 -87.767 18.532 1.000 20.590 255 GLU A CA 1
ATOM 3318 C C . GLU A 1 255 ? -62.412 -88.697 17.315 1.000 22.140 255 GLU A C 1
ATOM 3319 O O . GLU A 1 255 ? -61.886 -88.264 16.261 1.000 23.980 255 GLU A O 1
ATOM 3331 N N . SER A 1 256 ? -62.847 -89.948 17.451 1.000 21.130 256 SER A N 1
ATOM 3332 C CA . SER A 1 256 ? -62.937 -90.909 16.328 1.000 22.980 256 SER A CA 1
ATOM 3333 C C . SER A 1 256 ? -61.600 -91.059 15.618 1.000 24.020 256 SER A C 1
ATOM 3334 O O . SER A 1 256 ? -61.579 -91.130 14.369 1.000 27.040 256 SER A O 1
ATOM 3341 N N . GLY A 1 257 ? -60.503 -91.096 16.353 1.000 23.580 257 GLY A N 1
ATOM 3342 C CA . GLY A 1 257 ? -59.203 -91.425 15.757 1.000 22.510 257 GLY A CA 1
ATOM 3343 C C . GLY A 1 257 ? -58.139 -91.456 16.825 1.000 23.390 257 GLY A C 1
ATOM 3344 O O . GLY A 1 257 ? -58.140 -90.547 17.693 1.000 20.960 257 GLY A O 1
ATOM 3348 N N . VAL A 1 258 ? -57.270 -92.468 16.760 1.000 21.370 258 VAL A N 1
ATOM 3349 C CA . VAL A 1 258 ? -56.080 -92.581 17.628 1.000 21.850 258 VAL A CA 1
ATOM 3350 C C . VAL A 1 258 ? -54.890 -93.055 16.796 1.000 23.150 258 VAL A C 1
ATOM 3351 O O . VAL A 1 258 ? -55.045 -93.304 15.588 1.000 22.030 258 VAL A O 1
ATOM 3364 N N . ALA A 1 259 ? -53.716 -93.144 17.429 1.000 23.780 259 ALA A N 1
ATOM 3365 C CA . ALA A 1 259 ? -52.419 -93.391 16.752 1.000 25.420 259 ALA A CA 1
ATOM 3366 C C . ALA A 1 259 ? -52.372 -94.777 16.091 1.000 25.840 259 ALA A C 1
ATOM 3367 O O . ALA A 1 259 ? -51.518 -94.975 15.227 1.000 27.860 259 ALA A O 1
ATOM 3374 N N . LEU A 1 260 ? -53.240 -95.701 16.499 1.000 26.840 260 LEU A N 1
ATOM 3375 C CA . LEU A 1 260 ? -53.297 -97.080 15.945 1.000 30.160 260 LEU A CA 1
ATOM 3376 C C . LEU A 1 260 ? -54.366 -97.206 14.849 1.000 29.550 260 LEU A C 1
ATOM 3377 O O . LEU A 1 260 ? -54.626 -98.327 14.458 1.000 27.580 260 LEU A O 1
ATOM 3393 N N . LEU A 1 261 ? -54.988 -96.121 14.378 1.000 29.220 261 LEU A N 1
ATOM 3394 C CA . LEU A 1 261 ? -55.934 -96.199 13.220 1.000 27.860 261 LEU A CA 1
ATOM 3395 C C . LEU A 1 261 ? -55.164 -96.854 12.075 1.000 30.280 261 LEU A C 1
ATOM 3396 O O . LEU A 1 261 ? -54.229 -96.252 11.542 1.000 29.970 261 LEU A O 1
ATOM 3412 N N . PRO A 1 262 ? -55.487 -98.115 11.683 1.000 33.090 262 PRO A N 1
ATOM 3413 C CA . PRO A 1 262 ? -54.583 -98.922 10.854 1.000 30.430 262 PRO A CA 1
ATOM 3414 C C . PRO A 1 262 ? -54.127 -98.265 9.542 1.000 28.640 262 PRO A C 1
ATOM 3415 O O . PRO A 1 262 ? -52.947 -98.334 9.272 1.000 30.020 262 PRO A O 1
ATOM 3426 N N . ASP A 1 263 ? -55.026 -97.620 8.799 1.000 28.480 263 ASP A N 1
ATOM 3427 C CA . ASP A 1 263 ? -54.693 -96.987 7.487 1.000 34.100 263 ASP A CA 1
ATOM 3428 C C . ASP A 1 263 ? -53.762 -95.760 7.629 1.000 30.780 263 ASP A C 1
ATOM 3429 O O . ASP A 1 263 ? -53.223 -95.326 6.601 1.000 28.650 263 ASP A O 1
ATOM 3438 N N . LEU A 1 264 ? -53.576 -95.188 8.826 1.000 25.650 264 LEU A N 1
ATOM 3439 C CA . LEU A 1 264 ? -52.764 -93.942 8.948 1.000 25.450 264 LEU A CA 1
ATOM 3440 C C . LEU A 1 264 ? -51.401 -94.211 9.592 1.000 25.360 264 LEU A C 1
ATOM 3441 O O . LEU A 1 264 ? -50.683 -93.215 9.851 1.000 24.230 264 LEU A O 1
ATOM 3457 N N . ILE A 1 265 ? -51.039 -95.468 9.824 1.000 25.270 265 ILE A N 1
ATOM 3458 C CA . ILE A 1 265 ? -49.701 -95.796 10.398 1.000 29.510 265 ILE A CA 1
ATOM 3459 C C . ILE A 1 265 ? -49.162 -97.054 9.707 1.000 33.400 265 ILE A C 1
ATOM 3460 O O . ILE A 1 265 ? -49.926 -98.017 9.512 1.000 35.150 265 ILE A O 1
ATOM 3476 N N . SER A 1 266 ? -47.897 -97.022 9.312 1.000 34.730 266 SER A N 1
ATOM 3477 C CA . SER A 1 266 ? -47.285 -98.069 8.464 1.000 37.910 266 SER A CA 1
ATOM 3478 C C . SER A 1 266 ? -45.857 -98.334 8.934 1.000 41.070 266 SER A C 1
ATOM 3479 O O . SER A 1 266 ? -45.129 -97.385 9.206 1.000 37.350 266 SER A O 1
ATOM 3486 N N . GLU A 1 267 ? -45.481 -99.612 8.939 1.000 46.200 267 GLU A N 1
ATOM 3487 C CA . GLU A 1 267 ? -44.114 -100.102 9.247 1.000 58.280 267 GLU A CA 1
ATOM 3488 C C . GLU A 1 267 ? -43.236 -100.001 7.990 1.000 58.870 267 GLU A C 1
ATOM 3489 O O . GLU A 1 267 ? -42.034 -100.219 8.108 1.000 60.240 267 GLU A O 1
ATOM 3501 N N . THR A 1 268 ? -43.795 -99.686 6.818 1.000 54.240 268 THR A N 1
ATOM 3502 C CA . THR A 1 268 ? -43.009 -99.594 5.558 1.000 54.870 268 THR A CA 1
ATOM 3503 C C . THR A 1 268 ? -43.349 -98.295 4.813 1.000 50.750 268 THR A C 1
ATOM 3504 O O . THR A 1 268 ? -44.468 -97.775 4.974 1.000 42.110 268 THR A O 1
ATOM 3514 N N . SER A 1 269 ? -42.401 -97.804 4.007 1.000 48.190 269 SER A N 1
ATOM 3515 C CA . SER A 1 269 ? -42.565 -96.615 3.137 1.000 49.750 269 SER A CA 1
ATOM 3516 C C . SER A 1 269 ? -42.822 -97.032 1.665 1.000 51.350 269 SER A C 1
ATOM 3517 O O . SER A 1 269 ? -43.015 -96.157 0.792 1.000 43.910 269 SER A O 1
ATOM 3524 N N . GLU A 1 270 ? -42.904 -98.324 1.362 1.000 49.650 270 GLU A N 1
ATOM 3525 C CA . GLU A 1 270 ? -42.573 -98.884 0.030 1.000 49.290 270 GLU A CA 1
ATOM 3526 C C . GLU A 1 270 ? -43.711 -98.698 -0.974 1.000 41.610 270 GLU A C 1
ATOM 3527 O O . GLU A 1 270 ? -43.408 -98.413 -2.159 1.000 40.270 270 GLU A O 1
ATOM 3539 N N . MET A 1 271 ? -44.967 -98.908 -0.585 1.000 41.300 271 MET A N 1
ATOM 3540 C CA . MET A 1 271 ? -46.112 -98.813 -1.543 1.000 44.740 271 MET A CA 1
ATOM 3541 C C . MET A 1 271 ? -46.252 -97.349 -1.975 1.000 40.730 271 MET A C 1
ATOM 3542 O O . MET A 1 271 ? -46.358 -97.095 -3.195 1.000 37.620 271 MET A O 1
ATOM 3556 N N . VAL A 1 272 ? -46.227 -96.409 -1.022 1.000 35.440 272 VAL A N 1
ATOM 3557 C CA . VAL A 1 272 ? -46.370 -94.970 -1.331 1.000 32.330 272 VAL A CA 1
ATOM 3558 C C . VAL A 1 272 ? -45.204 -94.547 -2.212 1.000 29.900 272 VAL A C 1
ATOM 3559 O O . VAL A 1 272 ? -45.462 -93.934 -3.277 1.000 31.780 272 VAL A O 1
ATOM 3572 N N . SER A 1 273 ? -43.970 -94.851 -1.828 1.000 26.500 273 SER A N 1
ATOM 3573 C CA . SER A 1 273 ? -42.799 -94.325 -2.572 1.000 30.770 273 SER A CA 1
ATOM 3574 C C . SER A 1 273 ? -42.763 -94.931 -3.980 1.000 32.160 273 SER A C 1
ATOM 3575 O O . SER A 1 273 ? -42.448 -94.190 -4.929 1.000 33.820 273 SER A O 1
ATOM 3582 N N . THR A 1 274 ? -43.070 -96.216 -4.147 1.000 34.340 274 THR A N 1
ATOM 3583 C CA . THR A 1 274 ? -43.048 -96.834 -5.504 1.000 37.040 274 THR A CA 1
ATOM 3584 C C . THR A 1 274 ? -44.211 -96.281 -6.329 1.000 33.960 274 THR A C 1
ATOM 3585 O O . THR A 1 274 ? -43.991 -96.004 -7.530 1.000 35.570 274 THR A O 1
ATOM 3595 N N . THR A 1 275 ? -45.381 -96.061 -5.728 1.000 31.380 275 THR A N 1
ATOM 3596 C CA . THR A 1 275 ? -46.515 -95.401 -6.442 1.000 33.950 275 THR A CA 1
ATOM 3597 C C . THR A 1 275 ? -46.092 -94.006 -6.916 1.000 32.740 275 THR A C 1
ATOM 3598 O O . THR A 1 275 ? -46.316 -93.665 -8.089 1.000 36.010 275 THR A O 1
ATOM 3608 N N . VAL A 1 276 ? -45.489 -93.209 -6.038 1.000 30.090 276 VAL A N 1
ATOM 3609 C CA . VAL A 1 276 ? -45.069 -91.826 -6.383 1.000 30.340 276 VAL A CA 1
ATOM 3610 C C . VAL A 1 276 ? -44.001 -91.874 -7.477 1.000 29.090 276 VAL A C 1
ATOM 3611 O O . VAL A 1 276 ? -44.083 -91.067 -8.390 1.000 28.650 276 VAL A O 1
ATOM 3624 N N . ALA A 1 277 ? -43.013 -92.768 -7.392 1.000 28.990 277 ALA A N 1
ATOM 3625 C CA . ALA A 1 277 ? -41.939 -92.868 -8.412 1.000 34.690 277 ALA A CA 1
ATOM 3626 C C . ALA A 1 277 ? -42.577 -93.171 -9.782 1.000 33.810 277 ALA A C 1
ATOM 3627 O O . ALA A 1 277 ? -42.178 -92.551 -10.775 1.000 33.930 277 ALA A O 1
ATOM 3634 N N . LYS A 1 278 ? -43.552 -94.084 -9.825 1.000 39.720 278 LYS A N 1
ATOM 3635 C CA . LYS A 1 278 ? -44.207 -94.475 -11.098 1.000 42.720 278 LYS A CA 1
ATOM 3636 C C . LYS A 1 278 ? -44.991 -93.280 -11.655 1.000 38.860 278 LYS A C 1
ATOM 3637 O O . LYS A 1 278 ? -44.763 -92.906 -12.795 1.000 35.940 278 LYS A O 1
ATOM 3656 N N . LEU A 1 279 ? -45.890 -92.678 -10.879 1.000 41.940 279 LEU A N 1
ATOM 3657 C CA . LEU A 1 279 ? -46.768 -91.582 -11.375 1.000 39.390 279 LEU A CA 1
ATOM 3658 C C . LEU A 1 279 ? -45.946 -90.350 -11.755 1.000 38.790 279 LEU A C 1
ATOM 3659 O O . LEU A 1 279 ? -46.412 -89.613 -12.630 1.000 43.240 279 LEU A O 1
ATOM 3675 N N . SER A 1 280 ? -44.818 -90.093 -11.089 1.000 34.100 280 SER A N 1
ATOM 3676 C CA . SER A 1 280 ? -44.010 -88.865 -11.294 1.000 38.160 280 SER A CA 1
ATOM 3677 C C . SER A 1 280 ? -43.117 -89.020 -12.525 1.000 38.650 280 SER A C 1
ATOM 3678 O O . SER A 1 280 ? -42.572 -87.983 -12.956 1.000 37.700 280 SER A O 1
ATOM 3685 N N . GLY A 1 281 ? -42.910 -90.250 -13.019 1.000 36.010 281 GLY A N 1
ATOM 3686 C CA . GLY A 1 281 ? -41.863 -90.525 -14.032 1.000 39.500 281 GLY A CA 1
ATOM 3687 C C . GLY A 1 281 ? -40.448 -90.437 -13.448 1.000 45.960 281 GLY A C 1
ATOM 3688 O O . GLY A 1 281 ? -39.513 -90.188 -14.200 1.000 58.050 281 GLY A O 1
ATOM 3692 N N . CYS A 1 282 ? -40.295 -90.568 -12.128 1.000 44.580 282 CYS A N 1
ATOM 3693 C CA . CYS A 1 282 ? -38.994 -90.572 -11.422 1.000 45.590 282 CYS A CA 1
ATOM 3694 C C . CYS A 1 282 ? -38.669 -92.033 -11.068 1.000 53.200 282 CYS A C 1
ATOM 3695 O O . CYS A 1 282 ? -38.301 -92.315 -9.906 1.000 49.080 282 CYS A O 1
ATOM 3702 N N . GLU A 1 283 ? -38.754 -92.943 -12.040 1.000 61.090 283 GLU A N 1
ATOM 3703 C CA . GLU A 1 283 ? -38.480 -94.394 -11.821 1.000 67.730 283 GLU A CA 1
ATOM 3704 C C . GLU A 1 283 ? -36.988 -94.672 -12.055 1.000 64.010 283 GLU A C 1
ATOM 3705 O O . GLU A 1 283 ? -36.300 -93.833 -12.694 1.000 53.520 283 GLU A O 1
ATOM 3717 N N . ALA A 1 284 ? -36.509 -95.829 -11.585 1.000 59.550 284 ALA A N 1
ATOM 3718 C CA . ALA A 1 284 ? -35.144 -96.349 -11.848 1.000 63.980 284 ALA A CA 1
ATOM 3719 C C . ALA A 1 284 ? -34.113 -95.366 -11.276 1.000 69.210 284 ALA A C 1
ATOM 3720 O O . ALA A 1 284 ? -33.029 -95.166 -11.862 1.000 64.530 284 ALA A O 1
ATOM 3727 N N . MET A 1 285 ? -34.444 -94.788 -10.119 1.000 58.600 285 MET A N 1
ATOM 3728 C CA . MET A 1 285 ? -33.623 -93.784 -9.409 1.000 53.040 285 MET A CA 1
ATOM 3729 C C . MET A 1 285 ? -33.377 -94.306 -7.990 1.000 49.140 285 MET A C 1
ATOM 3730 O O . MET A 1 285 ? -34.314 -94.903 -7.430 1.000 48.320 285 MET A O 1
ATOM 3744 N N . ASP A 1 286 ? -32.223 -94.023 -7.393 1.000 38.790 286 ASP A N 1
ATOM 3745 C CA . ASP A 1 286 ? -32.027 -94.198 -5.931 1.000 40.880 286 ASP A CA 1
ATOM 3746 C C . ASP A 1 286 ? -32.815 -93.105 -5.179 1.000 35.950 286 ASP A C 1
ATOM 3747 O O . ASP A 1 286 ? -33.335 -92.160 -5.817 1.000 31.940 286 ASP A O 1
ATOM 3756 N N . SER A 1 287 ? -32.950 -93.242 -3.863 1.000 30.730 287 SER A N 1
ATOM 3757 C CA . SER A 1 287 ? -33.679 -92.292 -2.980 1.000 32.900 287 SER A CA 1
ATOM 3758 C C . SER A 1 287 ? -33.239 -90.850 -3.222 1.000 27.260 287 SER A C 1
ATOM 3759 O O . SER A 1 287 ? -34.088 -89.969 -3.366 1.000 30.150 287 SER A O 1
ATOM 3766 N N . GLN A 1 288 ? -31.938 -90.608 -3.251 1.000 27.120 288 GLN A N 1
ATOM 3767 C CA . GLN A 1 288 ? -31.404 -89.239 -3.413 1.000 28.900 288 GLN A CA 1
ATOM 3768 C C . GLN A 1 288 ? -31.888 -88.653 -4.734 1.000 31.450 288 GLN A C 1
ATOM 3769 O O . GLN A 1 288 ? -32.293 -87.489 -4.747 1.000 27.970 288 GLN A O 1
ATOM 3783 N N . ALA A 1 289 ? -31.819 -89.411 -5.823 1.000 29.670 289 ALA A N 1
ATOM 3784 C CA . ALA A 1 289 ? -32.235 -88.931 -7.163 1.000 29.150 289 ALA A CA 1
ATOM 3785 C C . ALA A 1 289 ? -33.759 -88.805 -7.194 1.000 23.890 289 ALA A C 1
ATOM 3786 O O . ALA A 1 289 ? -34.260 -87.864 -7.780 1.000 27.410 289 ALA A O 1
ATOM 3793 N N . LEU A 1 290 ? -34.491 -89.702 -6.549 1.000 25.010 290 LEU A N 1
ATOM 3794 C CA . LEU A 1 290 ? -35.976 -89.624 -6.512 1.000 27.240 290 LEU A CA 1
ATOM 3795 C C . LEU A 1 290 ? -36.421 -88.320 -5.832 1.000 26.380 290 LEU A C 1
ATOM 3796 O O . LEU A 1 290 ? -37.239 -87.590 -6.415 1.000 24.980 290 LEU A O 1
ATOM 3812 N N . VAL A 1 291 ? -35.866 -87.997 -4.678 1.000 26.300 291 VAL A N 1
ATOM 3813 C CA . VAL A 1 291 ? -36.230 -86.766 -3.931 1.000 26.130 291 VAL A CA 1
ATOM 3814 C C . VAL A 1 291 ? -35.847 -85.549 -4.775 1.000 27.230 291 VAL A C 1
ATOM 3815 O O . VAL A 1 291 ? -36.647 -84.604 -4.800 1.000 22.210 291 VAL A O 1
ATOM 3828 N N . ARG A 1 292 ? -34.679 -85.555 -5.425 1.000 27.630 292 ARG A N 1
ATOM 3829 C CA . ARG A 1 292 ? -34.231 -84.438 -6.289 1.000 30.970 292 ARG A CA 1
ATOM 3830 C C . ARG A 1 292 ? -35.244 -84.260 -7.435 1.000 28.320 292 ARG A C 1
ATOM 3831 O O . ARG A 1 292 ? -35.698 -83.133 -7.687 1.000 30.220 292 ARG A O 1
ATOM 3852 N N . CYS A 1 293 ? -35.626 -85.341 -8.088 1.000 28.080 293 CYS A N 1
ATOM 3853 C CA . CYS A 1 293 ? -36.621 -85.368 -9.180 1.000 28.530 293 CYS A CA 1
ATOM 3854 C C . CYS A 1 293 ? -37.956 -84.796 -8.663 1.000 27.140 293 CYS A C 1
ATOM 3855 O O . CYS A 1 293 ? -38.506 -83.882 -9.294 1.000 27.970 293 CYS A O 1
ATOM 3862 N N . LEU A 1 294 ? -38.433 -85.230 -7.497 1.000 25.590 294 LEU A N 1
ATOM 3863 C CA . LEU A 1 294 ? -39.747 -84.784 -6.963 1.000 24.460 294 LEU A CA 1
ATOM 3864 C C . LEU A 1 294 ? -39.681 -83.303 -6.565 1.000 23.690 294 LEU A C 1
ATOM 3865 O O . LEU A 1 294 ? -40.683 -82.620 -6.748 1.000 23.960 294 LEU A O 1
ATOM 3881 N N . ARG A 1 295 ? -38.525 -82.797 -6.138 1.000 24.700 295 ARG A N 1
ATOM 3882 C CA . ARG A 1 295 ? -38.362 -81.356 -5.784 1.000 24.780 295 ARG A CA 1
ATOM 3883 C C . ARG A 1 295 ? -38.432 -80.478 -7.028 1.000 24.480 295 ARG A C 1
ATOM 3884 O O . ARG A 1 295 ? -38.777 -79.291 -6.875 1.000 23.110 295 ARG A O 1
ATOM 3905 N N . GLY A 1 296 ? -38.147 -81.017 -8.213 1.000 28.490 296 GLY A N 1
ATOM 3906 C CA . GLY A 1 296 ? -38.267 -80.275 -9.495 1.000 26.430 296 GLY A CA 1
ATOM 3907 C C . GLY A 1 296 ? -39.699 -80.213 -10.013 1.000 28.600 296 GLY A C 1
ATOM 3908 O O . GLY A 1 296 ? -39.951 -79.395 -10.911 1.000 28.740 296 GLY A O 1
ATOM 3912 N N . LYS A 1 297 ? -40.639 -80.977 -9.444 1.000 27.780 297 LYS A N 1
ATOM 3913 C CA . LYS A 1 297 ? -42.035 -81.033 -9.954 1.000 29.310 297 LYS A CA 1
ATOM 3914 C C . LYS A 1 297 ? -42.808 -79.760 -9.579 1.000 32.310 297 LYS A C 1
ATOM 3915 O O . LYS A 1 297 ? -42.660 -79.246 -8.447 1.000 26.940 297 LYS A O 1
ATOM 3934 N N . SER A 1 298 ? -43.629 -79.269 -10.501 1.000 30.850 298 SER A N 1
ATOM 3935 C CA . SER A 1 298 ? -44.514 -78.094 -10.303 1.000 31.290 298 SER A CA 1
ATOM 3936 C C . SER A 1 298 ? -45.662 -78.461 -9.350 1.000 27.210 298 SER A C 1
ATOM 3937 O O . SER A 1 298 ? -45.937 -79.665 -9.174 1.000 25.030 298 SER A O 1
ATOM 3944 N N . GLU A 1 299 ? -46.399 -77.471 -8.857 1.000 27.380 299 GLU A N 1
ATOM 3945 C CA . GLU A 1 299 ? -47.614 -77.717 -8.024 1.000 30.000 299 GLU A CA 1
ATOM 3946 C C . GLU A 1 299 ? -48.608 -78.575 -8.821 1.000 27.880 299 GLU A C 1
ATOM 3947 O O . GLU A 1 299 ? -49.220 -79.500 -8.239 1.000 26.480 299 GLU A O 1
ATOM 3959 N N . ALA A 1 300 ? -48.789 -78.299 -10.116 1.000 30.540 300 ALA A N 1
ATOM 3960 C CA . ALA A 1 300 ? -49.751 -79.065 -10.947 1.000 30.350 300 ALA A CA 1
ATOM 3961 C C . ALA A 1 300 ? -49.296 -80.525 -11.063 1.000 26.530 300 ALA A C 1
ATOM 3962 O O . ALA A 1 300 ? -50.157 -81.425 -10.995 1.000 30.060 300 ALA A O 1
ATOM 3969 N N . GLU A 1 301 ? -48.006 -80.767 -11.295 1.000 27.330 301 GLU A N 1
ATOM 3970 C CA . GLU A 1 301 ? -47.477 -82.156 -11.395 1.000 28.090 301 GLU A CA 1
ATOM 3971 C C . GLU A 1 301 ? -47.643 -82.858 -10.039 1.000 28.940 301 GLU A C 1
ATOM 3972 O O . GLU A 1 301 ? -48.043 -84.036 -10.011 1.000 24.990 301 GLU A O 1
ATOM 3984 N N . ILE A 1 302 ? -47.379 -82.156 -8.930 1.000 26.840 302 ILE A N 1
ATOM 3985 C CA . ILE A 1 302 ? -47.554 -82.738 -7.569 1.000 25.840 302 ILE A CA 1
ATOM 3986 C C . ILE A 1 302 ? -49.027 -83.094 -7.371 1.000 22.740 302 ILE A C 1
ATOM 3987 O O . ILE A 1 302 ? -49.290 -84.226 -6.927 1.000 26.520 302 ILE A O 1
ATOM 4003 N N . LEU A 1 303 ? -49.954 -82.210 -7.756 1.000 26.590 303 LEU A N 1
ATOM 4004 C CA . LEU A 1 303 ? -51.409 -82.449 -7.574 1.000 28.070 303 LEU A CA 1
ATOM 4005 C C . LEU A 1 303 ? -51.821 -83.701 -8.343 1.000 31.140 303 LEU A C 1
ATOM 4006 O O . LEU A 1 303 ? -52.620 -84.480 -7.797 1.000 30.020 303 LEU A O 1
ATOM 4022 N N . ALA A 1 304 ? -51.297 -83.896 -9.553 1.000 31.490 304 ALA A N 1
ATOM 4023 C CA . ALA A 1 304 ? -51.661 -85.060 -10.400 1.000 33.490 304 ALA A CA 1
ATOM 4024 C C . ALA A 1 304 ? -51.134 -86.339 -9.744 1.000 27.430 304 ALA A C 1
ATOM 4025 O O . ALA A 1 304 ? -51.853 -87.322 -9.728 1.000 30.050 304 ALA A O 1
ATOM 4032 N N . ILE A 1 305 ? -49.936 -86.327 -9.166 1.000 31.330 305 ILE A N 1
ATOM 4033 C CA . ILE A 1 305 ? -49.383 -87.509 -8.427 1.000 30.370 305 ILE A CA 1
ATOM 4034 C C . ILE A 1 305 ? -50.242 -87.746 -7.182 1.000 29.400 305 ILE A C 1
ATOM 4035 O O . ILE A 1 305 ? -50.628 -88.893 -6.901 1.000 28.820 305 ILE A O 1
ATOM 4051 N N . ASN A 1 306 ? -50.586 -86.662 -6.490 1.000 29.880 306 ASN A N 1
ATOM 4052 C CA . ASN A 1 306 ? -51.300 -86.679 -5.188 1.000 27.800 306 ASN A CA 1
ATOM 4053 C C . ASN A 1 306 ? -52.708 -87.254 -5.331 1.000 29.410 306 ASN A C 1
ATOM 4054 O O . ASN A 1 306 ? -53.228 -87.834 -4.346 1.000 27.110 306 ASN A O 1
ATOM 4065 N N . LYS A 1 307 ? -53.321 -87.080 -6.502 1.000 34.290 307 LYS A N 1
ATOM 4066 C CA . LYS A 1 307 ? -54.778 -87.292 -6.734 1.000 36.260 307 LYS A CA 1
ATOM 4067 C C . LYS A 1 307 ? -55.173 -88.743 -6.425 1.000 32.390 307 LYS A C 1
ATOM 4068 O O . LYS A 1 307 ? -56.303 -88.957 -6.000 1.000 34.560 307 LYS A O 1
ATOM 4087 N N . VAL A 1 308 ? -54.282 -89.709 -6.593 1.000 32.430 308 VAL A N 1
ATOM 4088 C CA . VAL A 1 308 ? -54.631 -91.150 -6.414 1.000 36.470 308 VAL A CA 1
ATOM 4089 C C . VAL A 1 308 ? -54.759 -91.519 -4.927 1.000 37.180 308 VAL A C 1
ATOM 4090 O O . VAL A 1 308 ? -55.233 -92.636 -4.679 1.000 37.250 308 VAL A O 1
ATOM 4103 N N . PHE A 1 309 ? -54.307 -90.684 -3.973 1.000 30.420 309 PHE A N 1
ATOM 4104 C CA . PHE A 1 309 ? -54.267 -91.079 -2.538 1.000 29.190 309 PHE A CA 1
ATOM 4105 C C . PHE A 1 309 ? -55.563 -90.654 -1.851 1.000 29.870 309 PHE A C 1
ATOM 4106 O O . PHE A 1 309 ? -55.791 -89.463 -1.663 1.000 33.130 309 PHE A O 1
ATOM 4123 N N . LYS A 1 310 ? -56.388 -91.619 -1.463 1.000 29.410 310 LYS A N 1
ATOM 4124 C CA . LYS A 1 310 ? -57.617 -91.334 -0.682 1.000 33.280 310 LYS A CA 1
ATOM 4125 C C . LYS A 1 310 ? -57.251 -91.273 0.806 1.000 30.380 310 LYS A C 1
ATOM 4126 O O . LYS A 1 310 ? -58.076 -90.809 1.616 1.000 23.790 310 LYS A O 1
ATOM 4145 N N . MET A 1 311 ? -56.056 -91.745 1.137 1.000 27.770 311 MET A N 1
ATOM 4146 C CA . MET A 1 311 ? -55.485 -91.697 2.504 1.000 30.610 311 MET A CA 1
ATOM 4147 C C . MET A 1 311 ? -53.975 -91.862 2.338 1.000 28.010 311 MET A C 1
ATOM 4148 O O . MET A 1 311 ? -53.535 -92.319 1.258 1.000 28.320 311 MET A O 1
ATOM 4162 N N . ILE A 1 312 ? -53.201 -91.463 3.329 1.000 23.070 312 ILE A N 1
ATOM 4163 C CA . ILE A 1 312 ? -51.734 -91.681 3.281 1.000 26.250 312 ILE A CA 1
ATOM 4164 C C . ILE A 1 312 ? -51.273 -91.918 4.709 1.000 26.580 312 ILE A C 1
ATOM 4165 O O . ILE A 1 312 ? -51.778 -91.278 5.625 1.000 22.670 312 ILE A O 1
ATOM 4181 N N . PRO A 1 313 ? -50.376 -92.898 4.941 1.000 28.170 313 PRO A N 1
ATOM 4182 C CA . PRO A 1 313 ? -49.924 -93.197 6.297 1.000 30.670 313 PRO A CA 1
ATOM 4183 C C . PRO A 1 313 ? -48.668 -92.441 6.737 1.000 26.900 313 PRO A C 1
ATOM 4184 O O . PRO A 1 313 ? -47.807 -92.109 5.928 1.000 26.710 313 PRO A O 1
ATOM 4195 N N . ALA A 1 314 ? -48.595 -92.223 8.039 1.000 26.060 314 ALA A N 1
ATOM 4196 C CA . ALA A 1 314 ? -47.349 -91.892 8.743 1.000 24.510 314 ALA A CA 1
ATOM 4197 C C . ALA A 1 314 ? -46.467 -93.149 8.814 1.000 27.080 314 ALA A C 1
ATOM 4198 O O . ALA A 1 314 ? -46.980 -94.291 8.735 1.000 26.010 314 ALA A O 1
ATOM 4205 N N . VAL A 1 315 ? -45.161 -92.936 8.949 1.000 25.610 315 VAL A N 1
ATOM 4206 C CA . VAL A 1 315 ? -44.167 -94.031 9.047 1.000 25.210 315 VAL A CA 1
ATOM 4207 C C . VAL A 1 315 ? -43.396 -93.858 10.352 1.000 25.730 315 VAL A C 1
ATOM 4208 O O . VAL A 1 315 ? -43.603 -92.859 11.046 1.000 22.110 315 VAL A O 1
ATOM 4221 N N . VAL A 1 316 ? -42.513 -94.798 10.674 1.000 26.840 316 VAL A N 1
ATOM 4222 C CA . VAL A 1 316 ? -41.529 -94.600 11.778 1.000 25.610 316 VAL A CA 1
ATOM 4223 C C . VAL A 1 316 ? -40.352 -93.807 11.199 1.000 28.610 316 VAL A C 1
ATOM 4224 O O . VAL A 1 316 ? -39.500 -94.398 10.578 1.000 27.460 316 VAL A O 1
ATOM 4237 N N . ASP A 1 317 ? -40.374 -92.478 11.330 1.000 28.210 317 ASP A N 1
ATOM 4238 C CA . ASP A 1 317 ? -39.497 -91.563 10.560 1.000 25.750 317 ASP A CA 1
ATOM 4239 C C . ASP A 1 317 ? -38.191 -91.337 11.326 1.000 29.000 317 ASP A C 1
ATOM 4240 O O . ASP A 1 317 ? -37.232 -90.874 10.681 1.000 31.150 317 ASP A O 1
ATOM 4249 N N . GLY A 1 318 ? -38.168 -91.594 12.642 1.000 28.960 318 GLY A N 1
ATOM 4250 C CA . GLY A 1 318 ? -36.993 -91.357 13.502 1.000 27.140 318 GLY A CA 1
ATOM 4251 C C . GLY A 1 318 ? -37.036 -90.026 14.260 1.000 29.560 318 GLY A C 1
ATOM 4252 O O . GLY A 1 318 ? -36.509 -90.020 15.364 1.000 32.390 318 GLY A O 1
ATOM 4256 N N . GLU A 1 319 ? -37.625 -88.948 13.722 1.000 28.730 319 GLU A N 1
ATOM 4257 C CA . GLU A 1 319 ? -37.656 -87.619 14.380 1.000 28.390 319 GLU A CA 1
ATOM 4258 C C . GLU A 1 319 ? -38.968 -87.521 15.182 1.000 28.880 319 GLU A C 1
ATOM 4259 O O . GLU A 1 319 ? -38.903 -87.253 16.396 1.000 26.420 319 GLU A O 1
ATOM 4271 N N . PHE A 1 320 ? -40.123 -87.682 14.528 1.000 23.530 320 PHE A N 1
ATOM 4272 C CA . PHE A 1 320 ? -41.443 -87.575 15.193 1.000 24.130 320 PHE A CA 1
ATOM 4273 C C . PHE A 1 320 ? -41.720 -88.864 15.977 1.000 22.830 320 PHE A C 1
ATOM 4274 O O . PHE A 1 320 ? -42.074 -88.782 17.168 1.000 21.270 320 PHE A O 1
ATOM 4291 N N . PHE A 1 321 ? -41.575 -90.010 15.315 1.000 23.030 321 PHE A N 1
ATOM 4292 C CA . PHE A 1 321 ? -41.720 -91.363 15.919 1.000 25.780 321 PHE A CA 1
ATOM 4293 C C . PHE A 1 321 ? -40.361 -92.067 15.868 1.000 27.040 321 PHE A C 1
ATOM 4294 O O . PHE A 1 321 ? -39.891 -92.502 14.806 1.000 24.700 321 PHE A O 1
ATOM 4311 N N . PRO A 1 322 ? -39.655 -92.162 17.004 1.000 28.240 322 PRO A N 1
ATOM 4312 C CA . PRO A 1 322 ? -38.398 -92.922 17.046 1.000 28.500 322 PRO A CA 1
ATOM 4313 C C . PRO A 1 322 ? -38.646 -94.437 16.969 1.000 30.440 322 PRO A C 1
ATOM 4314 O O . PRO A 1 322 ? -37.793 -95.177 16.550 1.000 29.770 322 PRO A O 1
ATOM 4325 N N A ARG A 1 323 ? -39.835 -94.856 17.401 0.630 29.570 323 ARG A N 1
ATOM 4326 N N B ARG A 1 323 ? -39.833 -94.857 17.407 0.370 29.570 323 ARG A N 1
ATOM 4327 C CA A ARG A 1 323 ? -40.347 -96.246 17.368 0.630 31.240 323 ARG A CA 1
ATOM 4328 C CA B ARG A 1 323 ? -40.341 -96.249 17.354 0.370 30.320 323 ARG A CA 1
ATOM 4329 C C A ARG A 1 323 ? -41.815 -96.169 16.954 0.630 29.630 323 ARG A C 1
ATOM 4330 C C B ARG A 1 323 ? -41.814 -96.170 16.956 0.370 29.220 323 ARG A C 1
ATOM 4331 O O A ARG A 1 323 ? -42.411 -95.069 17.073 0.630 24.900 323 ARG A O 1
ATOM 4332 O O B ARG A 1 323 ? -42.408 -95.071 17.076 0.370 26.130 323 ARG A O 1
ATOM 4373 N N A HIS A 1 324 ? -42.388 -97.292 16.538 0.630 30.280 324 HIS A N 1
ATOM 4374 N N B HIS A 1 324 ? -42.389 -97.293 16.538 0.370 29.400 324 HIS A N 1
ATOM 4375 C CA A HIS A 1 324 ? -43.827 -97.408 16.187 0.630 28.770 324 HIS A CA 1
ATOM 4376 C CA B HIS A 1 324 ? -43.827 -97.410 16.188 0.370 28.440 324 HIS A CA 1
ATOM 4377 C C . HIS A 1 324 ? -44.662 -96.946 17.378 1.000 27.290 324 HIS A C 1
ATOM 4378 O O . HIS A 1 324 ? -44.322 -97.220 18.525 1.000 27.670 324 HIS A O 1
ATOM 4393 N N . PRO A 1 325 ? -45.781 -96.233 17.150 1.000 26.410 325 PRO A N 1
ATOM 4394 C CA . PRO A 1 325 ? -46.656 -95.816 18.237 1.000 27.380 325 PRO A CA 1
ATOM 4395 C C . PRO A 1 325 ? -47.090 -96.959 19.176 1.000 26.510 325 PRO A C 1
ATOM 4396 O O . PRO A 1 325 ? -47.258 -96.694 20.339 1.000 27.530 325 PRO A O 1
ATOM 4407 N N . LYS A 1 326 ? -47.283 -98.176 18.676 1.000 30.300 326 LYS A N 1
ATOM 4408 C CA . LYS A 1 326 ? -47.695 -99.337 19.516 1.000 38.880 326 LYS A CA 1
ATOM 4409 C C . LYS A 1 326 ? -46.614 -99.617 20.569 1.000 32.670 326 LYS A C 1
ATOM 4410 O O . LYS A 1 326 ? -46.980 -99.925 21.722 1.000 28.870 326 LYS A O 1
ATOM 4429 N N . GLU A 1 327 ? -45.337 -99.465 20.220 1.000 32.200 327 GLU A N 1
ATOM 4430 C CA . GLU A 1 327 ? -44.221 -99.647 21.187 1.000 34.620 327 GLU A CA 1
ATOM 4431 C C . GLU A 1 327 ? -44.215 -98.482 22.182 1.000 31.920 327 GLU A C 1
ATOM 4432 O O . GLU A 1 327 ? -44.028 -98.732 23.380 1.000 33.620 327 GLU A O 1
ATOM 4444 N N . LEU A 1 328 ? -44.438 -97.251 21.713 1.000 29.090 328 LEU A N 1
ATOM 4445 C CA . LEU A 1 328 ? -44.426 -96.058 22.599 1.000 25.880 328 LEU A CA 1
ATOM 4446 C C . LEU A 1 328 ? -45.564 -96.167 23.605 1.000 24.080 328 LEU A C 1
ATOM 4447 O O . LEU A 1 328 ? -45.335 -95.807 24.773 1.000 23.080 328 LEU A O 1
ATOM 4463 N N . LEU A 1 329 ? -46.733 -96.636 23.160 1.000 24.220 329 LEU A N 1
ATOM 4464 C CA . LEU A 1 329 ? -47.938 -96.788 24.016 1.000 27.040 329 LEU A CA 1
ATOM 4465 C C . LEU A 1 329 ? -47.680 -97.853 25.091 1.000 26.810 329 LEU A C 1
ATOM 4466 O O . LEU A 1 329 ? -48.208 -97.678 26.184 1.000 28.230 329 LEU A O 1
ATOM 4482 N N . ALA A 1 330 ? -46.940 -98.920 24.779 1.000 28.770 330 ALA A N 1
ATOM 4483 C CA . ALA A 1 330 ? -46.745 -100.098 25.675 1.000 33.140 330 ALA A CA 1
ATOM 4484 C C . ALA A 1 330 ? -45.581 -99.844 26.647 1.000 32.080 330 ALA A C 1
ATOM 4485 O O . ALA A 1 330 ? -45.429 -100.610 27.598 1.000 31.880 330 ALA A O 1
ATOM 4492 N N . SER A 1 331 ? -44.790 -98.805 26.413 1.000 33.450 331 SER A N 1
ATOM 4493 C CA . SER A 1 331 ? -43.571 -98.503 27.196 1.000 37.170 331 SER A CA 1
ATOM 4494 C C . SER A 1 331 ? -43.912 -98.266 28.681 1.000 40.880 331 SER A C 1
ATOM 4495 O O . SER A 1 331 ? -44.919 -97.600 28.993 1.000 34.710 331 SER A O 1
ATOM 4502 N N . GLU A 1 332 ? -43.066 -98.764 29.576 1.000 42.410 332 GLU A N 1
ATOM 4503 C CA . GLU A 1 332 ? -43.173 -98.540 31.038 1.000 51.310 332 GLU A CA 1
ATOM 4504 C C . GLU A 1 332 ? -42.900 -97.067 31.343 1.000 43.180 332 GLU A C 1
ATOM 4505 O O . GLU A 1 332 ? -43.404 -96.615 32.366 1.000 45.370 332 GLU A O 1
ATOM 4517 N N . ASP A 1 333 ? -42.190 -96.357 30.454 1.000 37.230 333 ASP A N 1
ATOM 4518 C CA . ASP A 1 333 ? -41.854 -94.914 30.601 1.000 40.590 333 ASP A CA 1
ATOM 4519 C C . ASP A 1 333 ? -42.896 -94.003 29.905 1.000 39.140 333 ASP A C 1
ATOM 4520 O O . ASP A 1 333 ? -42.659 -92.793 29.792 1.000 37.130 333 ASP A O 1
ATOM 4529 N N . PHE A 1 334 ? -44.018 -94.534 29.441 1.000 33.320 334 PHE A N 1
ATOM 4530 C CA . PHE A 1 334 ? -45.079 -93.730 28.780 1.000 33.540 334 PHE A CA 1
ATOM 4531 C C . PHE A 1 334 ? -45.751 -92.827 29.821 1.000 31.140 334 PHE A C 1
ATOM 4532 O O . PHE A 1 334 ? -46.296 -93.355 30.792 1.000 30.840 334 PHE A O 1
ATOM 4549 N N . HIS A 1 335 ? -45.729 -91.508 29.627 1.000 30.790 335 HIS A N 1
ATOM 4550 C CA . HIS A 1 335 ? -46.359 -90.532 30.571 1.000 33.350 335 HIS A CA 1
ATOM 4551 C C . HIS A 1 335 ? -47.368 -89.661 29.822 1.000 31.400 335 HIS A C 1
ATOM 4552 O O . HIS A 1 335 ? -47.170 -88.469 29.671 1.000 31.510 335 HIS A O 1
ATOM 4565 N N . PRO A 1 336 ? -48.524 -90.209 29.387 1.000 26.410 336 PRO A N 1
ATOM 4566 C CA . PRO A 1 336 ? -49.516 -89.420 28.680 1.000 25.660 336 PRO A CA 1
ATOM 4567 C C . PRO A 1 336 ? -50.131 -88.319 29.555 1.000 23.900 336 PRO A C 1
ATOM 4568 O O . PRO A 1 336 ? -50.320 -88.481 30.738 1.000 23.130 336 PRO A O 1
ATOM 4579 N N . VAL A 1 337 ? -50.490 -87.220 28.918 1.000 24.010 337 VAL A N 1
ATOM 4580 C CA . VAL A 1 337 ? -51.367 -86.183 29.519 1.000 21.050 337 VAL A CA 1
ATOM 4581 C C . VAL A 1 337 ? -52.744 -86.790 29.771 1.000 20.950 337 VAL A C 1
ATOM 4582 O O . VAL A 1 337 ? -53.145 -87.767 29.122 1.000 20.940 337 VAL A O 1
ATOM 4595 N N . PRO A 1 338 ? -53.526 -86.181 30.685 1.000 19.610 338 PRO A N 1
ATOM 4596 C CA . PRO A 1 338 ? -54.942 -86.485 30.801 1.000 19.000 338 PRO A CA 1
ATOM 4597 C C . PRO A 1 338 ? -55.625 -86.353 29.433 1.000 21.160 338 PRO A C 1
ATOM 4598 O O . PRO A 1 338 ? -55.270 -85.450 28.692 1.000 20.620 338 PRO A O 1
ATOM 4609 N N . SER A 1 339 ? -56.564 -8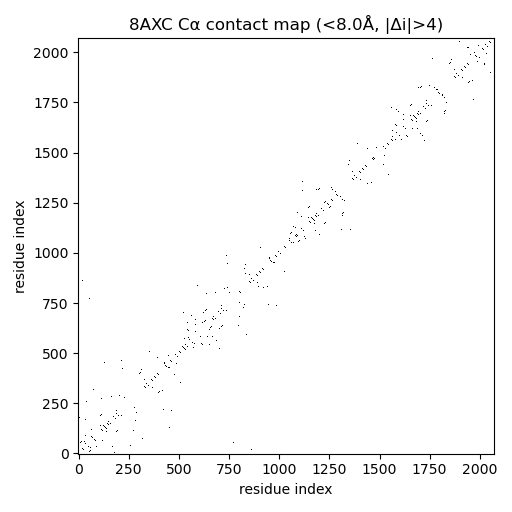7.246 29.144 1.000 19.100 339 SER A N 1
ATOM 4610 C CA . SER A 1 339 ? -57.175 -87.390 27.808 1.000 18.940 339 SER A CA 1
ATOM 4611 C C . SER A 1 339 ? -58.686 -87.641 27.869 1.000 20.840 339 SER A C 1
ATOM 4612 O O . SER A 1 339 ? -59.163 -88.392 28.768 1.000 20.870 339 SER A O 1
ATOM 4619 N N . ILE A 1 340 ? -59.389 -87.098 26.881 1.000 18.880 340 ILE A N 1
ATOM 4620 C CA . ILE A 1 340 ? -60.694 -87.619 26.415 1.000 20.600 340 ILE A CA 1
ATOM 4621 C C . ILE A 1 340 ? -60.449 -88.439 25.145 1.000 21.200 340 ILE A C 1
ATOM 4622 O O . ILE A 1 340 ? -59.726 -87.980 24.237 1.000 20.190 340 ILE A O 1
ATOM 4638 N N . ILE A 1 341 ? -61.028 -89.628 25.085 1.000 20.100 341 ILE A N 1
ATOM 4639 C CA . ILE A 1 341 ? -60.969 -90.506 23.891 1.000 21.150 341 ILE A CA 1
ATOM 4640 C C . ILE A 1 341 ? -62.404 -90.945 23.632 1.000 23.100 341 ILE A C 1
ATOM 4641 O O . ILE A 1 341 ? -63.093 -91.368 24.563 1.000 22.430 341 ILE A O 1
ATOM 4657 N N . GLY A 1 342 ? -62.855 -90.865 22.393 1.000 23.540 342 GLY A N 1
ATOM 4658 C CA . GLY A 1 342 ? -64.186 -91.378 22.078 1.000 21.720 342 GLY A CA 1
ATOM 4659 C C . GLY A 1 342 ? -64.390 -91.701 20.612 1.000 19.540 342 GLY A C 1
ATOM 4660 O O . GLY A 1 342 ? -63.491 -91.454 19.774 1.000 19.070 342 GLY A O 1
ATOM 4664 N N . VAL A 1 343 ? -65.550 -92.287 20.349 1.000 21.840 343 VAL A N 1
ATOM 4665 C CA . VAL A 1 343 ? -65.953 -92.782 19.009 1.000 22.650 343 VAL A CA 1
ATOM 4666 C C . VAL A 1 343 ? -67.448 -92.547 18.855 1.000 23.690 343 VAL A C 1
ATOM 4667 O O . VAL A 1 343 ? -68.134 -92.315 19.866 1.000 21.660 343 VAL A O 1
ATOM 4680 N N . ASN A 1 344 ? -67.927 -92.649 17.616 1.000 24.230 344 ASN A N 1
ATOM 4681 C CA . ASN A 1 344 ? -69.363 -92.600 17.290 1.000 21.640 344 ASN A CA 1
ATOM 4682 C C . ASN A 1 344 ? -69.832 -94.047 17.162 1.000 25.120 344 ASN A C 1
ATOM 4683 O O . ASN A 1 344 ? -68.996 -94.971 16.997 1.000 26.740 344 ASN A O 1
ATOM 4694 N N . ASN A 1 345 ? -71.124 -94.275 17.246 1.000 26.750 345 ASN A N 1
ATOM 4695 C CA . ASN A 1 345 ? -71.655 -95.660 17.225 1.000 26.960 345 ASN A CA 1
ATOM 4696 C C . ASN A 1 345 ? -71.828 -96.134 15.773 1.000 30.660 345 ASN A C 1
ATOM 4697 O O . ASN A 1 345 ? -72.139 -97.328 15.596 1.000 29.120 345 ASN A O 1
ATOM 4708 N N . ASP A 1 346 ? -71.561 -95.305 14.755 1.000 32.750 346 ASP A N 1
ATOM 4709 C CA . ASP A 1 346 ? -71.678 -95.772 13.335 1.000 31.250 346 ASP A CA 1
ATOM 4710 C C . ASP A 1 346 ? -70.586 -95.162 12.454 1.000 28.830 346 ASP A C 1
ATOM 4711 O O . ASP A 1 346 ? -70.918 -94.557 11.407 1.000 27.270 346 ASP A O 1
ATOM 4720 N N . GLU A 1 347 ? -69.317 -95.344 12.823 1.000 27.970 347 GLU A N 1
ATOM 4721 C CA . GLU A 1 347 ? -68.172 -94.618 12.221 1.000 30.040 347 GLU A CA 1
ATOM 4722 C C . GLU A 1 347 ? -68.087 -94.910 10.722 1.000 32.060 347 GLU A C 1
ATOM 4723 O O . GLU A 1 347 ? -67.650 -94.012 9.979 1.000 30.180 347 GLU A O 1
ATOM 4735 N N . PHE A 1 348 ? -68.439 -96.123 10.286 1.000 30.520 348 PHE A N 1
ATOM 4736 C CA . PHE A 1 348 ? -68.347 -96.514 8.851 1.000 32.340 348 PHE A CA 1
ATOM 4737 C C . PHE A 1 348 ? -69.746 -96.594 8.220 1.000 33.290 348 PHE A C 1
ATOM 4738 O O . PHE A 1 348 ? -69.920 -97.281 7.214 1.000 33.400 348 PHE A O 1
ATOM 4755 N N . GLY A 1 349 ? -70.717 -95.885 8.784 1.000 32.100 349 GLY A N 1
ATOM 4756 C CA . GLY A 1 349 ? -72.137 -96.027 8.429 1.000 34.290 349 GLY A CA 1
ATOM 4757 C C . GLY A 1 349 ? -72.457 -95.529 7.036 1.000 40.220 349 GLY A C 1
ATOM 4758 O O . GLY A 1 349 ? -73.278 -96.174 6.383 1.000 37.350 349 GLY A O 1
ATOM 4762 N N . TRP A 1 350 ? -71.872 -94.403 6.605 1.000 38.150 350 TRP A N 1
ATOM 4763 C CA . TRP A 1 350 ? -72.301 -93.718 5.357 1.000 37.470 350 TRP A CA 1
ATOM 4764 C C . TRP A 1 350 ? -71.143 -92.925 4.723 1.000 38.820 350 TRP A C 1
ATOM 4765 O O . TRP A 1 350 ? -70.714 -93.326 3.612 1.000 33.550 350 TRP A O 1
ATOM 4786 N N . SER A 1 351 ? -70.655 -91.844 5.356 1.000 33.800 351 SER A N 1
ATOM 4787 C CA . SER A 1 351 ? -69.767 -90.870 4.665 1.000 34.070 351 SER A CA 1
ATOM 4788 C C . SER A 1 351 ? -68.447 -91.537 4.269 1.000 33.370 351 SER A C 1
ATOM 4789 O O . SER A 1 351 ? -67.990 -91.265 3.150 1.000 34.020 351 SER A O 1
ATOM 4796 N N . ILE A 1 352 ? -67.854 -92.417 5.080 1.000 29.640 352 ILE A N 1
ATOM 4797 C CA . ILE A 1 352 ? -66.505 -92.948 4.721 1.000 30.950 352 ILE A CA 1
ATOM 4798 C C . ILE A 1 352 ? -66.633 -93.841 3.489 1.000 34.670 352 ILE A C 1
ATOM 4799 O O . ILE A 1 352 ? -65.914 -93.597 2.522 1.000 34.160 352 ILE A O 1
ATOM 4815 N N . PRO A 1 353 ? -67.493 -94.886 3.457 1.000 34.560 353 PRO A N 1
ATOM 4816 C CA . PRO A 1 353 ? -67.582 -95.718 2.253 1.000 39.850 353 PRO A CA 1
ATOM 4817 C C . PRO A 1 353 ? -67.989 -94.916 1.000 1.000 34.920 353 PRO A C 1
ATOM 4818 O O . PRO A 1 353 ? -67.465 -95.184 -0.054 1.000 35.190 353 PRO A O 1
ATOM 4829 N N . VAL A 1 354 ? -68.846 -93.917 1.130 1.000 37.900 354 VAL A N 1
ATOM 4830 C CA . VAL A 1 354 ? -69.238 -93.045 -0.017 1.000 40.360 354 VAL A CA 1
ATOM 4831 C C . VAL A 1 354 ? -67.998 -92.284 -0.531 1.000 43.250 354 VAL A C 1
ATOM 4832 O O . VAL A 1 354 ? -67.700 -92.381 -1.726 1.000 46.520 354 VAL A O 1
ATOM 4845 N N . VAL A 1 355 ? -67.264 -91.587 0.334 1.000 38.450 355 VAL A N 1
ATOM 4846 C CA . VAL A 1 355 ? -66.049 -90.800 -0.037 1.000 41.760 355 VAL A CA 1
ATOM 4847 C C . VAL A 1 355 ? -64.937 -91.727 -0.558 1.000 38.250 355 VAL A C 1
ATOM 4848 O O . VAL A 1 355 ? -64.240 -91.318 -1.478 1.000 36.100 355 VAL A O 1
ATOM 4861 N N . MET A 1 356 ? -64.763 -92.914 0.016 1.000 39.800 356 MET A N 1
ATOM 4862 C CA . MET A 1 356 ? -63.663 -93.858 -0.331 1.000 45.700 356 MET A CA 1
ATOM 4863 C C . MET A 1 356 ? -64.047 -94.686 -1.568 1.000 46.670 356 MET A C 1
ATOM 4864 O O . MET A 1 356 ? -63.173 -95.371 -2.104 1.000 47.610 356 MET A O 1
ATOM 4878 N N . GLY A 1 357 ? -65.311 -94.652 -1.995 1.000 47.170 357 GLY A N 1
ATOM 4879 C CA . GLY A 1 357 ? -65.794 -95.393 -3.178 1.000 49.460 357 GLY A CA 1
ATOM 4880 C C . GLY A 1 357 ? -66.007 -96.880 -2.936 1.000 53.800 357 GLY A C 1
ATOM 4881 O O . GLY A 1 357 ? -66.046 -97.602 -3.938 1.000 59.710 357 GLY A O 1
ATOM 4885 N N . SER A 1 358 ? -66.182 -97.338 -1.685 1.000 52.130 358 SER A N 1
ATOM 4886 C CA . SER A 1 358 ? -66.526 -98.753 -1.353 1.000 49.830 358 SER A CA 1
ATOM 4887 C C . SER A 1 358 ? -68.051 -98.935 -1.195 1.000 47.320 358 SER A C 1
ATOM 4888 O O . SER A 1 358 ? -68.495 -100.085 -0.967 1.000 44.510 358 SER A O 1
ATOM 4895 N N . ALA A 1 359 ? -68.852 -97.873 -1.355 1.000 41.730 359 ALA A N 1
ATOM 4896 C CA . ALA A 1 359 ? -70.316 -97.918 -1.129 1.000 46.130 359 ALA A CA 1
ATOM 4897 C C . ALA A 1 359 ? -70.991 -98.896 -2.107 1.000 51.630 359 ALA A C 1
ATOM 4898 O O . ALA A 1 359 ? -71.890 -99.661 -1.649 1.000 47.520 359 ALA A O 1
ATOM 4905 N N . GLN A 1 360 ? -70.588 -98.881 -3.386 1.000 52.810 360 GLN A N 1
ATOM 4906 C CA . GLN A 1 360 ? -71.204 -99.743 -4.434 1.000 57.550 360 GLN A CA 1
ATOM 4907 C C . GLN A 1 360 ? -70.953 -101.206 -4.058 1.000 50.480 360 GLN A C 1
ATOM 4908 O O . GLN A 1 360 ? -71.923 -101.981 -4.016 1.000 45.620 360 GLN A O 1
ATOM 4922 N N . MET A 1 361 ? -69.701 -101.545 -3.747 1.000 48.490 361 MET A N 1
ATOM 4923 C CA . MET A 1 361 ? -69.317 -102.910 -3.314 1.000 50.450 361 MET A CA 1
ATOM 4924 C C . MET A 1 361 ? -70.202 -103.327 -2.128 1.000 45.220 361 MET A C 1
ATOM 4925 O O . MET A 1 361 ? -70.728 -104.457 -2.140 1.000 45.790 361 MET A O 1
ATOM 4939 N N . ILE A 1 362 ? -70.408 -102.447 -1.150 1.000 40.890 362 ILE A N 1
ATOM 4940 C CA . ILE A 1 362 ? -71.171 -102.799 0.082 1.000 42.210 362 ILE A CA 1
ATOM 4941 C C . ILE A 1 362 ? -72.620 -103.113 -0.318 1.000 41.350 362 ILE A C 1
ATOM 4942 O O . ILE A 1 362 ? -73.145 -104.130 0.147 1.000 37.350 362 ILE A O 1
ATOM 4958 N N . LYS A 1 363 ? -73.243 -102.272 -1.144 1.000 43.590 363 LYS A N 1
ATOM 4959 C CA . LYS A 1 363 ? -74.646 -102.474 -1.589 1.000 51.500 363 LYS A CA 1
ATOM 4960 C C . LYS A 1 363 ? -74.775 -103.798 -2.361 1.000 47.050 363 LYS A C 1
ATOM 4961 O O . LYS A 1 363 ? -75.885 -104.312 -2.409 1.000 46.150 363 LYS A O 1
ATOM 4980 N N . GLY A 1 364 ? -73.670 -104.328 -2.893 1.000 48.390 364 GLY A N 1
ATOM 4981 C CA . GLY A 1 364 ? -73.612 -105.621 -3.612 1.000 49.670 364 GLY A CA 1
ATOM 4982 C C . GLY A 1 364 ? -73.481 -106.828 -2.683 1.000 53.500 364 GLY A C 1
ATOM 4983 O O . GLY A 1 364 ? -73.573 -107.963 -3.178 1.000 52.930 364 GLY A O 1
ATOM 4987 N N . ILE A 1 365 ? -73.279 -106.632 -1.379 1.000 48.670 365 ILE A N 1
ATOM 4988 C CA . ILE A 1 365 ? -73.092 -107.785 -0.445 1.000 55.640 365 ILE A CA 1
ATOM 4989 C C . ILE A 1 365 ? -74.421 -108.556 -0.343 1.000 52.810 365 ILE A C 1
ATOM 4990 O O . ILE A 1 365 ? -75.478 -107.918 -0.168 1.000 59.920 365 ILE A O 1
ATOM 5006 N N . THR A 1 366 ? -74.343 -109.884 -0.432 1.000 49.850 366 THR A N 1
ATOM 5007 C CA . THR A 1 366 ? -75.454 -110.837 -0.150 1.000 46.040 366 THR A CA 1
ATOM 5008 C C . THR A 1 366 ? -74.837 -112.043 0.548 1.000 41.810 366 THR A C 1
ATOM 5009 O O . THR A 1 366 ? -73.604 -112.163 0.515 1.000 39.100 366 THR A O 1
ATOM 5019 N N . ARG A 1 367 ? -75.654 -112.941 1.101 1.000 39.640 367 ARG A N 1
ATOM 5020 C CA . ARG A 1 367 ? -75.168 -114.187 1.733 1.000 41.940 367 ARG A CA 1
ATOM 5021 C C . ARG A 1 367 ? -74.377 -115.027 0.722 1.000 40.430 367 ARG A C 1
ATOM 5022 O O . ARG A 1 367 ? -73.447 -115.743 1.173 1.000 40.760 367 ARG A O 1
ATOM 5043 N N . GLU A 1 368 ? -74.658 -114.893 -0.570 1.000 42.300 368 GLU A N 1
ATOM 5044 C CA . GLU A 1 368 ? -74.029 -115.696 -1.654 1.000 47.100 368 GLU A CA 1
ATOM 5045 C C . GLU A 1 368 ? -72.562 -115.277 -1.811 1.000 43.450 368 GLU A C 1
ATOM 5046 O O . GLU A 1 368 ? -71.732 -116.178 -1.928 1.000 51.840 368 GLU A O 1
ATOM 5058 N N . ASN A 1 369 ? -72.225 -113.980 -1.808 1.000 40.130 369 ASN A N 1
ATOM 5059 C CA . ASN A 1 369 ? -70.829 -113.515 -2.054 1.000 39.100 369 ASN A CA 1
ATOM 5060 C C . ASN A 1 369 ? -70.115 -113.161 -0.729 1.000 38.500 369 ASN A C 1
ATOM 5061 O O . ASN A 1 369 ? -68.907 -112.814 -0.758 1.000 36.970 369 ASN A O 1
ATOM 5072 N N . LEU A 1 370 ? -70.794 -113.267 0.409 1.000 41.610 370 LEU A N 1
ATOM 5073 C CA . LEU A 1 370 ? -70.278 -112.747 1.708 1.000 40.050 370 LEU A CA 1
ATOM 5074 C C . LEU A 1 370 ? -68.886 -113.321 2.001 1.000 45.620 370 LEU A C 1
ATOM 5075 O O . LEU A 1 370 ? -67.995 -112.536 2.365 1.000 41.020 370 LEU A O 1
ATOM 5091 N N . GLN A 1 371 ? -68.702 -114.634 1.839 1.000 43.330 371 GLN A N 1
ATOM 5092 C CA . GLN A 1 371 ? -67.433 -115.351 2.136 1.000 46.220 371 GLN A CA 1
ATOM 5093 C C . GLN A 1 371 ? -66.291 -114.715 1.325 1.000 44.490 371 GLN A C 1
ATOM 5094 O O . GLN A 1 371 ? -65.209 -114.468 1.923 1.000 40.470 371 GLN A O 1
ATOM 5108 N N . ALA A 1 372 ? -66.510 -114.461 0.031 1.000 37.090 372 ALA A N 1
ATOM 5109 C CA . ALA A 1 372 ? -65.497 -113.883 -0.887 1.000 40.170 372 ALA A CA 1
ATOM 5110 C C . ALA A 1 372 ? -65.167 -112.442 -0.470 1.000 41.750 372 ALA A C 1
ATOM 5111 O O . ALA A 1 372 ? -63.977 -112.085 -0.460 1.000 42.160 372 ALA A O 1
ATOM 5118 N N . VAL A 1 373 ? -66.189 -111.639 -0.171 1.000 39.030 373 VAL A N 1
ATOM 5119 C CA . VAL A 1 373 ? -66.052 -110.240 0.329 1.000 41.520 373 VAL A CA 1
ATOM 5120 C C . VAL A 1 373 ? -65.199 -110.263 1.610 1.000 41.410 373 VAL A C 1
ATOM 5121 O O . VAL A 1 373 ? -64.257 -109.462 1.708 1.000 36.080 373 VAL A O 1
ATOM 5134 N N . LEU A 1 374 ? -65.462 -111.186 2.535 1.000 39.900 374 LEU A N 1
ATOM 5135 C CA . LEU A 1 374 ? -64.737 -111.235 3.826 1.000 40.080 374 LEU A CA 1
ATOM 5136 C C . LEU A 1 374 ? -63.288 -111.690 3.618 1.000 45.140 374 LEU A C 1
ATOM 5137 O O . LEU A 1 374 ? -62.413 -111.193 4.369 1.000 43.160 374 LEU A O 1
ATOM 5153 N N . LYS A 1 375 ? -63.004 -112.516 2.603 1.000 43.790 375 LYS A N 1
ATOM 5154 C CA . LYS A 1 375 ? -61.609 -112.915 2.280 1.000 46.630 375 LYS A CA 1
ATOM 5155 C C . LYS A 1 375 ? -60.845 -111.690 1.767 1.000 43.960 375 LYS A C 1
ATOM 5156 O O . LYS A 1 375 ? -59.715 -111.494 2.201 1.000 43.990 375 LYS A O 1
ATOM 5175 N N . ASP A 1 376 ? -61.442 -110.908 0.868 1.000 42.120 376 ASP A N 1
ATOM 5176 C CA . ASP A 1 376 ? -60.863 -109.631 0.365 1.000 44.570 376 ASP A CA 1
ATOM 5177 C C . ASP A 1 376 ? -60.662 -108.677 1.548 1.000 42.010 376 ASP A C 1
ATOM 5178 O O . ASP A 1 376 ? -59.600 -108.054 1.638 1.000 42.160 376 ASP A O 1
ATOM 5187 N N . THR A 1 377 ? -61.650 -108.580 2.431 1.000 42.070 377 THR A N 1
ATOM 5188 C CA . THR A 1 377 ? -61.631 -107.675 3.594 1.000 43.380 377 THR A CA 1
ATOM 5189 C C . THR A 1 377 ? -60.502 -108.103 4.530 1.000 46.400 377 THR A C 1
ATOM 5190 O O . THR A 1 377 ? -59.736 -107.221 4.941 1.000 39.340 377 THR A O 1
ATOM 5200 N N . ALA A 1 378 ? -60.385 -109.398 4.813 1.000 43.610 378 ALA A N 1
ATOM 5201 C CA . ALA A 1 378 ? -59.312 -109.949 5.666 1.000 47.800 378 ALA A CA 1
ATOM 5202 C C . ALA A 1 378 ? -57.939 -109.506 5.119 1.000 53.570 378 ALA A C 1
ATOM 5203 O O . ALA A 1 378 ? -57.077 -109.101 5.938 1.000 50.030 378 ALA A O 1
ATOM 5210 N N . VAL A 1 379 ? -57.754 -109.528 3.793 1.000 49.000 379 VAL A N 1
ATOM 5211 C CA . VAL A 1 379 ? -56.479 -109.115 3.141 1.000 52.440 379 VAL A CA 1
ATOM 5212 C C . VAL A 1 379 ? -56.226 -107.629 3.447 1.000 55.710 379 VAL A C 1
ATOM 5213 O O . VAL A 1 379 ? -55.096 -107.319 3.875 1.000 58.300 379 VAL A O 1
ATOM 5226 N N . GLN A 1 380 ? -57.223 -106.750 3.251 1.000 59.300 380 GLN A N 1
ATOM 5227 C CA . GLN A 1 380 ? -57.120 -105.292 3.563 1.000 56.560 380 GLN A CA 1
ATOM 5228 C C . GLN A 1 380 ? -56.793 -105.096 5.054 1.000 48.430 380 GLN A C 1
ATOM 5229 O O . GLN A 1 380 ? -56.012 -104.203 5.364 1.000 48.270 380 GLN A O 1
ATOM 5243 N N . MET A 1 381 ? -57.330 -105.940 5.939 1.000 43.830 381 MET A N 1
ATOM 5244 C CA . MET A 1 381 ? -57.098 -105.877 7.407 1.000 44.320 381 MET A CA 1
ATOM 5245 C C . MET A 1 381 ? -55.723 -106.460 7.763 1.000 41.800 381 MET A C 1
ATOM 5246 O O . MET A 1 381 ? -55.400 -106.486 8.972 1.000 45.680 381 MET A O 1
ATOM 5260 N N . MET A 1 382 ? -54.946 -106.908 6.769 1.000 43.530 382 MET A N 1
ATOM 5261 C CA . MET A 1 382 ? -53.627 -107.570 6.953 1.000 51.330 382 MET A CA 1
ATOM 5262 C C . MET A 1 382 ? -53.805 -108.818 7.820 1.000 48.380 382 MET A C 1
ATOM 5263 O O . MET A 1 382 ? -52.920 -109.102 8.632 1.000 49.580 382 MET A O 1
ATOM 5277 N N . LEU A 1 383 ? -54.902 -109.553 7.606 1.000 51.310 383 LEU A N 1
ATOM 5278 C CA . LEU A 1 383 ? -55.169 -110.890 8.208 1.000 53.750 383 LEU A CA 1
ATOM 5279 C C . LEU A 1 383 ? -55.017 -111.973 7.139 1.000 52.840 383 LEU A C 1
ATOM 5280 O O . LEU A 1 383 ? -55.151 -111.703 5.950 1.000 47.340 383 LEU A O 1
ATOM 5296 N N . PRO A 1 384 ? -54.767 -113.241 7.525 1.000 55.030 384 PRO A N 1
ATOM 5297 C CA . PRO A 1 384 ? -54.853 -114.353 6.574 1.000 55.540 384 PRO A CA 1
ATOM 5298 C C . PRO A 1 384 ? -56.297 -114.495 6.101 1.000 55.240 384 PRO A C 1
ATOM 5299 O O . PRO A 1 384 ? -57.194 -114.449 6.936 1.000 53.340 384 PRO A O 1
ATOM 5310 N N . PRO A 1 385 ? -56.566 -114.681 4.784 1.000 59.550 385 PRO A N 1
ATOM 5311 C CA . PRO A 1 385 ? -57.929 -114.882 4.273 1.000 59.440 385 PRO A CA 1
ATOM 5312 C C . PRO A 1 385 ? -58.715 -116.068 4.867 1.000 56.220 385 PRO A C 1
ATOM 5313 O O . PRO A 1 385 ? -59.933 -116.078 4.741 1.000 54.280 385 PRO A O 1
ATOM 5324 N N . GLU A 1 386 ? -58.013 -116.998 5.524 1.000 57.640 386 GLU A N 1
ATOM 5325 C CA . GLU A 1 386 ? -58.591 -118.119 6.318 1.000 61.590 386 GLU A CA 1
ATOM 5326 C C . GLU A 1 386 ? -59.473 -117.571 7.453 1.000 58.660 386 GLU A C 1
ATOM 5327 O O . GLU A 1 386 ? -60.444 -118.263 7.834 1.000 58.400 386 GLU A O 1
ATOM 5339 N N . CYS A 1 387 ? -59.158 -116.374 7.971 1.000 56.240 387 CYS A N 1
ATOM 5340 C CA . CYS A 1 387 ? -59.875 -115.702 9.095 1.000 58.740 387 CYS A CA 1
ATOM 5341 C C . CYS A 1 387 ? -61.279 -115.252 8.677 1.000 53.470 387 CYS A C 1
ATOM 5342 O O . CYS A 1 387 ? -62.066 -114.886 9.564 1.000 54.330 387 CYS A O 1
ATOM 5349 N N . SER A 1 388 ? -61.592 -115.270 7.380 1.000 47.150 388 SER A N 1
ATOM 5350 C CA . SER A 1 388 ? -62.902 -114.815 6.849 1.000 50.960 388 SER A CA 1
ATOM 5351 C C . SER A 1 388 ? -64.055 -115.513 7.575 1.000 50.830 388 SER A C 1
ATOM 5352 O O . SER A 1 388 ? -65.089 -114.841 7.802 1.000 50.640 388 SER A O 1
ATOM 5359 N N . ASP A 1 389 ? -63.902 -116.794 7.921 1.000 49.310 389 ASP A N 1
ATOM 5360 C CA . ASP A 1 389 ? -64.979 -117.574 8.593 1.000 52.840 389 ASP A CA 1
ATOM 5361 C C . ASP A 1 389 ? -65.179 -117.008 9.999 1.000 47.710 389 ASP A C 1
ATOM 5362 O O . ASP A 1 389 ? -66.357 -116.926 10.436 1.000 47.380 389 ASP A O 1
ATOM 5371 N N . LEU A 1 390 ? -64.085 -116.625 10.677 1.000 45.350 390 LEU A N 1
ATOM 5372 C CA . LEU A 1 390 ? -64.151 -116.073 12.057 1.000 46.930 390 LEU A CA 1
ATOM 5373 C C . LEU A 1 390 ? -64.849 -114.713 12.015 1.000 38.000 390 LEU A C 1
ATOM 5374 O O . LEU A 1 390 ? -65.748 -114.518 12.845 1.000 36.850 390 LEU A O 1
ATOM 5390 N N . LEU A 1 391 ? -64.481 -113.843 11.056 1.000 41.790 391 LEU A N 1
ATOM 5391 C CA . LEU A 1 391 ? -65.146 -112.533 10.842 1.000 40.940 391 LEU A CA 1
ATOM 5392 C C . LEU A 1 391 ? -66.643 -112.777 10.640 1.000 38.680 391 LEU A C 1
ATOM 5393 O O . LEU A 1 391 ? -67.439 -112.108 11.313 1.000 35.220 391 LEU A O 1
ATOM 5409 N N . MET A 1 392 ? -67.004 -113.709 9.752 1.000 42.960 392 MET A N 1
ATOM 5410 C CA . MET A 1 392 ? -68.416 -114.003 9.385 1.000 45.670 392 MET A CA 1
ATOM 5411 C C . MET A 1 392 ? -69.193 -114.446 10.628 1.000 42.970 392 MET A C 1
ATOM 5412 O O . MET A 1 392 ? -70.312 -113.939 10.853 1.000 41.820 392 MET A O 1
ATOM 5426 N N . GLU A 1 393 ? -68.626 -115.359 11.408 1.000 43.340 393 GLU A N 1
ATOM 5427 C CA . GLU A 1 393 ? -69.311 -115.884 12.608 1.000 47.370 393 GLU A CA 1
ATOM 5428 C C . GLU A 1 393 ? -69.497 -114.753 13.623 1.000 42.630 393 GLU A C 1
ATOM 5429 O O . GLU A 1 393 ? -70.636 -114.578 14.138 1.000 38.050 393 GLU A O 1
ATOM 5441 N N . GLU A 1 394 ? -68.447 -113.960 13.871 1.000 40.010 394 GLU A N 1
ATOM 5442 C CA . GLU A 1 394 ? -68.500 -112.857 14.873 1.000 37.150 394 GLU A CA 1
ATOM 5443 C C . GLU A 1 394 ? -69.572 -111.821 14.493 1.000 32.420 394 GLU A C 1
ATOM 5444 O O . GLU A 1 394 ? -70.299 -111.431 15.367 1.000 34.970 394 GLU A O 1
ATOM 5456 N N . TYR A 1 395 ? -69.653 -111.367 13.247 1.000 33.320 395 TYR A N 1
ATOM 5457 C CA . TYR A 1 395 ? -70.423 -110.149 12.872 1.000 34.400 395 TYR A CA 1
ATOM 5458 C C . TYR A 1 395 ? -71.724 -110.488 12.138 1.000 38.680 395 TYR A C 1
ATOM 5459 O O . TYR A 1 395 ? -72.665 -109.680 12.210 1.000 36.800 395 TYR A O 1
ATOM 5476 N N . MET A 1 396 ? -71.777 -111.611 11.414 1.000 39.540 396 MET A N 1
ATOM 5477 C CA . MET A 1 396 ? -72.961 -111.940 10.574 1.000 43.520 396 MET A CA 1
ATOM 5478 C C . MET A 1 396 ? -73.692 -113.197 11.098 1.000 42.920 396 MET A C 1
ATOM 5479 O O . MET A 1 396 ? -74.919 -113.255 10.911 1.000 45.330 396 MET A O 1
ATOM 5493 N N . GLY A 1 397 ? -73.001 -114.113 11.775 1.000 43.710 397 GLY A N 1
ATOM 5494 C CA . GLY A 1 397 ? -73.605 -115.346 12.320 1.000 55.200 397 GLY A CA 1
ATOM 5495 C C . GLY A 1 397 ? -74.452 -116.063 11.268 1.000 57.230 397 GLY A C 1
ATOM 5496 O O . GLY A 1 397 ? -73.895 -116.378 10.168 1.000 51.650 397 GLY A O 1
ATOM 5500 N N . ASP A 1 398 ? -75.753 -116.244 11.555 1.000 52.540 398 ASP A N 1
ATOM 5501 C CA . ASP A 1 398 ? -76.723 -116.980 10.696 1.000 62.760 398 ASP A CA 1
ATOM 5502 C C . ASP A 1 398 ? -77.567 -116.031 9.840 1.000 58.910 398 ASP A C 1
ATOM 5503 O O . ASP A 1 398 ? -78.491 -116.516 9.192 1.000 62.270 398 ASP A O 1
ATOM 5512 N N . THR A 1 399 ? -77.249 -114.738 9.823 1.000 51.740 399 THR A N 1
ATOM 5513 C CA . THR A 1 399 ? -78.037 -113.697 9.110 1.000 50.510 399 THR A CA 1
ATOM 5514 C C . THR A 1 399 ? -78.118 -114.031 7.612 1.000 45.290 399 THR A C 1
ATOM 5515 O O . THR A 1 399 ? -77.085 -114.397 7.038 1.000 48.450 399 THR A O 1
ATOM 5525 N N . GLU A 1 400 ? -79.296 -113.863 7.008 1.000 48.110 400 GLU A N 1
ATOM 5526 C CA . GLU A 1 400 ? -79.577 -114.153 5.572 1.000 56.010 400 GLU A CA 1
ATOM 5527 C C . GLU A 1 400 ? -79.885 -112.843 4.832 1.000 54.740 400 GLU A C 1
ATOM 5528 O O . GLU A 1 400 ? -79.470 -112.717 3.659 1.000 51.330 400 GLU A O 1
ATOM 5540 N N . ASP A 1 401 ? -80.618 -111.927 5.477 1.000 50.030 401 ASP A N 1
ATOM 5541 C CA . ASP A 1 401 ? -81.072 -110.642 4.882 1.000 50.640 401 ASP A CA 1
ATOM 5542 C C . ASP A 1 401 ? -79.858 -109.794 4.447 1.000 50.390 401 ASP A C 1
ATOM 5543 O O . ASP A 1 401 ? -79.010 -109.486 5.292 1.000 47.120 401 ASP A O 1
ATOM 5552 N N . ALA A 1 402 ? -79.808 -109.398 3.173 1.000 49.230 402 ALA A N 1
ATOM 5553 C CA . ALA A 1 402 ? -78.709 -108.641 2.543 1.000 48.040 402 ALA A CA 1
ATOM 5554 C C . ALA A 1 402 ? -78.511 -107.283 3.240 1.000 48.180 402 ALA A C 1
ATOM 5555 O O . ALA A 1 402 ? -77.350 -106.970 3.548 1.000 42.430 402 ALA A O 1
ATOM 5562 N N . GLN A 1 403 ? -79.578 -106.525 3.499 1.000 45.330 403 GLN A N 1
ATOM 5563 C CA . GLN A 1 403 ? -79.501 -105.186 4.155 1.000 48.390 403 GLN A CA 1
ATOM 5564 C C . GLN A 1 403 ? -78.845 -105.364 5.532 1.000 45.910 403 GLN A C 1
ATOM 5565 O O . GLN A 1 403 ? -77.939 -104.584 5.844 1.000 42.710 403 GLN A O 1
ATOM 5579 N N . THR A 1 404 ? -79.255 -106.367 6.310 1.000 43.690 404 THR A N 1
ATOM 5580 C CA . THR A 1 404 ? -78.702 -106.642 7.662 1.000 40.890 404 THR A CA 1
ATOM 5581 C C . THR A 1 404 ? -77.220 -107.001 7.532 1.000 40.900 404 THR A C 1
ATOM 5582 O O . THR A 1 404 ? -76.432 -106.529 8.362 1.000 34.930 404 THR A O 1
ATOM 5592 N N . LEU A 1 405 ? -76.853 -107.796 6.536 1.000 37.590 405 LEU A N 1
ATOM 5593 C CA . LEU A 1 405 ? -75.440 -108.195 6.321 1.000 36.620 405 LEU A CA 1
ATOM 5594 C C . LEU A 1 405 ? -74.607 -106.934 6.023 1.000 37.790 405 LEU A C 1
ATOM 5595 O O . LEU A 1 405 ? -73.464 -106.852 6.488 1.000 36.950 405 LEU A O 1
ATOM 5611 N N . GLN A 1 406 ? -75.149 -105.996 5.257 1.000 33.470 406 GLN A N 1
ATOM 5612 C CA . GLN A 1 406 ? -74.424 -104.764 4.848 1.000 38.830 406 GLN A CA 1
ATOM 5613 C C . GLN A 1 406 ? -74.195 -103.859 6.066 1.000 41.270 406 GLN A C 1
ATOM 5614 O O . GLN A 1 406 ? -73.100 -103.296 6.179 1.000 41.220 406 GLN A O 1
ATOM 5628 N N . ILE A 1 407 ? -75.181 -103.772 6.953 1.000 39.770 407 ILE A N 1
ATOM 5629 C CA . ILE A 1 407 ? -75.091 -103.019 8.239 1.000 39.330 407 ILE A CA 1
ATOM 5630 C C . ILE A 1 407 ? -74.068 -103.717 9.146 1.000 39.780 407 ILE A C 1
ATOM 5631 O O . ILE A 1 407 ? -73.228 -103.022 9.733 1.000 36.740 407 ILE A O 1
ATOM 5647 N N . GLN A 1 408 ? -74.082 -105.040 9.223 1.000 32.260 408 GLN A N 1
ATOM 5648 C CA . GLN A 1 408 ? -73.090 -105.808 10.017 1.000 33.860 408 GLN A CA 1
ATOM 5649 C C . GLN A 1 408 ? -71.671 -105.588 9.450 1.000 30.760 408 GLN A C 1
ATOM 5650 O O . GLN A 1 408 ? -70.703 -105.557 10.224 1.000 29.780 408 GLN A O 1
ATOM 5664 N N . PHE A 1 409 ? -71.541 -105.465 8.133 1.000 27.750 409 PHE A N 1
ATOM 5665 C CA . PHE A 1 409 ? -70.251 -105.238 7.453 1.000 30.760 409 PHE A CA 1
ATOM 5666 C C . PHE A 1 409 ? -69.717 -103.850 7.859 1.000 31.210 409 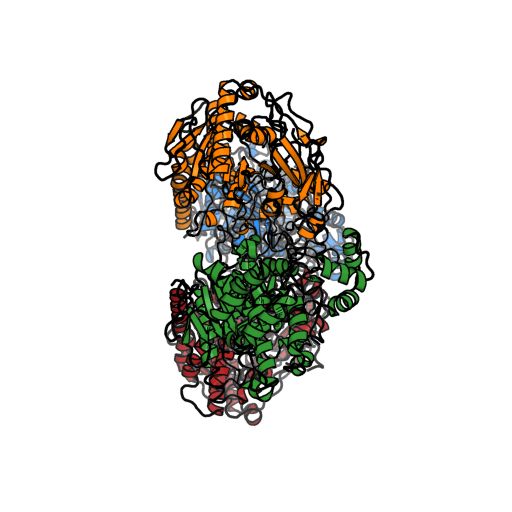PHE A C 1
ATOM 5667 O O . PHE A 1 409 ? -68.539 -103.785 8.253 1.000 32.300 409 PHE A O 1
ATOM 5684 N N . THR A 1 410 ? -70.532 -102.797 7.776 1.000 30.920 410 THR A N 1
ATOM 5685 C CA . THR A 1 410 ? -70.110 -101.427 8.163 1.000 31.590 410 THR A CA 1
ATOM 5686 C C . THR A 1 410 ? -69.810 -101.393 9.669 1.000 30.450 410 THR A C 1
ATOM 5687 O O . THR A 1 410 ? -68.847 -100.729 10.066 1.000 31.360 410 THR A O 1
ATOM 5697 N N . GLU A 1 411 ? -70.565 -102.129 10.478 1.000 31.390 411 GLU A N 1
ATOM 5698 C CA . GLU A 1 411 ? -70.335 -102.220 11.934 1.000 31.210 411 GLU A CA 1
ATOM 5699 C C . GLU A 1 411 ? -68.934 -102.778 12.163 1.000 30.780 411 GLU A C 1
ATOM 5700 O O . GLU A 1 411 ? -68.184 -102.192 12.986 1.000 25.220 411 GLU A O 1
ATOM 5712 N N . MET A 1 412 ? -68.597 -103.856 11.455 1.000 29.020 412 MET A N 1
ATOM 5713 C CA . MET A 1 412 ? -67.296 -104.563 11.555 1.000 30.470 412 MET A CA 1
ATOM 5714 C C . MET A 1 412 ? -66.178 -103.595 11.172 1.000 30.570 412 MET A C 1
ATOM 5715 O O . MET A 1 412 ? -65.172 -103.523 11.908 1.000 25.420 412 MET A O 1
ATOM 5729 N N . MET A 1 413 ? -66.334 -102.873 10.057 1.000 29.940 413 MET A N 1
ATOM 5730 C CA . MET A 1 413 ? -65.294 -101.932 9.570 1.000 30.040 413 MET A CA 1
ATOM 5731 C C . MET A 1 413 ? -65.086 -100.808 10.608 1.000 30.140 413 MET A C 1
ATOM 5732 O O . MET A 1 413 ? -63.930 -100.485 10.867 1.000 30.600 413 MET A O 1
ATOM 5746 N N . GLY A 1 414 ? -66.162 -100.243 11.151 1.000 26.320 414 GLY A N 1
ATOM 5747 C CA . GLY A 1 414 ? -66.120 -99.196 12.181 1.000 28.500 414 GLY A CA 1
ATOM 5748 C C . GLY A 1 414 ? -65.396 -99.682 13.423 1.000 29.760 414 GLY A C 1
ATOM 5749 O O . GLY A 1 414 ? -64.540 -98.924 13.952 1.000 28.090 414 GLY A O 1
ATOM 5753 N N . ASP A 1 415 ? -65.658 -100.919 13.843 1.000 26.830 415 ASP A N 1
ATOM 5754 C CA . ASP A 1 415 ? -65.011 -101.508 15.044 1.000 27.430 415 ASP A CA 1
ATOM 5755 C C . ASP A 1 415 ? -63.511 -101.672 14.776 1.000 29.490 415 ASP A C 1
ATOM 5756 O O . ASP A 1 415 ? -62.691 -101.325 15.638 1.000 25.930 415 ASP A O 1
ATOM 5765 N N . PHE A 1 416 ? -63.158 -102.207 13.619 1.000 27.190 416 PHE A N 1
ATOM 5766 C CA . PHE A 1 416 ? -61.751 -102.480 13.267 1.000 28.380 416 PHE A CA 1
ATOM 5767 C C . PHE A 1 416 ? -60.948 -101.169 13.153 1.000 27.070 416 PHE A C 1
ATOM 5768 O O . PHE A 1 416 ? -59.823 -101.144 13.645 1.000 26.130 416 PHE A O 1
ATOM 5785 N N . MET A 1 417 ? -61.483 -100.153 12.479 1.000 25.930 417 MET A N 1
ATOM 5786 C CA . MET A 1 417 ? -60.745 -98.907 12.131 1.000 29.480 417 MET A CA 1
ATOM 5787 C C . MET A 1 417 ? -60.738 -97.915 13.312 1.000 27.750 417 MET A C 1
ATOM 5788 O O . MET A 1 417 ? -59.741 -97.206 13.450 1.000 26.170 417 MET A O 1
ATOM 5802 N N . PHE A 1 418 ? -61.814 -97.837 14.093 1.000 25.820 418 PHE A N 1
ATOM 5803 C CA . PHE A 1 418 ? -62.030 -96.758 15.095 1.000 27.270 418 PHE A CA 1
ATOM 5804 C C . PHE A 1 418 ? -62.180 -97.288 16.519 1.000 26.590 418 PHE A C 1
ATOM 5805 O O . PHE A 1 418 ? -61.470 -96.789 17.409 1.000 29.330 418 PHE A O 1
ATOM 5822 N N . VAL A 1 419 ? -63.083 -98.234 16.756 1.000 26.610 419 VAL A N 1
ATOM 5823 C CA . VAL A 1 419 ? -63.520 -98.555 18.138 1.000 25.870 419 VAL A CA 1
ATOM 5824 C C . VAL A 1 419 ? -62.419 -99.322 18.843 1.000 25.880 419 VAL A C 1
ATOM 5825 O O . VAL A 1 419 ? -62.038 -98.895 19.949 1.000 25.030 419 VAL A O 1
ATOM 5838 N N . ILE A 1 420 ? -61.915 -100.395 18.233 1.000 24.780 420 ILE A N 1
ATOM 5839 C CA . ILE A 1 420 ? -60.914 -101.260 18.901 1.000 26.900 420 ILE A CA 1
ATOM 5840 C C . ILE A 1 420 ? -59.645 -100.437 19.122 1.000 28.470 420 ILE A C 1
ATOM 5841 O O . ILE A 1 420 ? -59.101 -100.457 20.231 1.000 25.830 420 ILE A O 1
ATOM 5857 N N . PRO A 1 421 ? -59.094 -99.722 18.115 1.000 26.350 421 PRO A N 1
ATOM 5858 C CA . PRO A 1 421 ? -57.931 -98.853 18.369 1.000 25.300 421 PRO A CA 1
ATOM 5859 C C . PRO A 1 421 ? -58.163 -97.876 19.520 1.000 24.230 421 PRO A C 1
ATOM 5860 O O . PRO A 1 421 ? -57.284 -97.748 20.353 1.000 24.370 421 PRO A O 1
ATOM 5871 N N . ALA A 1 422 ? -59.323 -97.218 19.572 1.000 22.910 422 ALA A N 1
ATOM 5872 C CA . ALA A 1 422 ? -59.629 -96.246 20.641 1.000 22.490 422 ALA A CA 1
ATOM 5873 C C . ALA A 1 422 ? -59.602 -96.964 22.000 1.000 24.720 422 ALA A C 1
ATOM 5874 O O . ALA A 1 422 ? -58.999 -96.438 22.977 1.000 22.210 422 ALA A O 1
ATOM 5881 N N . LEU A 1 423 ? -60.212 -98.143 22.088 1.000 24.810 423 LEU A N 1
ATOM 5882 C CA . LEU A 1 423 ? -60.280 -98.895 23.375 1.000 26.340 423 LEU A CA 1
ATOM 5883 C C . LEU A 1 423 ? -58.867 -99.346 23.769 1.000 25.460 423 LEU A C 1
ATOM 5884 O O . LEU A 1 423 ? -58.535 -99.264 24.940 1.000 25.080 423 LEU A O 1
ATOM 5900 N N . GLN A 1 424 ? -58.036 -99.732 22.811 1.000 25.180 424 GLN A N 1
ATOM 5901 C CA . GLN A 1 424 ? -56.649 -100.185 23.090 1.000 26.560 424 GLN A CA 1
ATOM 5902 C C . GLN A 1 424 ? -55.829 -98.994 23.592 1.000 26.230 424 GLN A C 1
ATOM 5903 O O . GLN A 1 424 ? -55.086 -99.147 24.581 1.000 23.580 424 GLN A O 1
ATOM 5917 N N . VAL A 1 425 ? -55.940 -97.839 22.933 1.000 24.570 425 VAL A N 1
ATOM 5918 C CA . VAL A 1 425 ? -55.150 -96.650 23.345 1.000 22.920 425 VAL A CA 1
ATOM 5919 C C . VAL A 1 425 ? -55.634 -96.211 24.730 1.000 21.780 425 VAL A C 1
ATOM 5920 O O . VAL A 1 425 ? -54.799 -95.864 25.562 1.000 22.570 425 VAL A O 1
ATOM 5933 N N . ALA A 1 426 ? -56.940 -96.177 24.968 1.000 21.160 426 ALA A N 1
ATOM 5934 C CA . ALA A 1 426 ? -57.495 -95.809 26.284 1.000 22.860 426 ALA A CA 1
ATOM 5935 C C . ALA A 1 426 ? -56.937 -96.750 27.372 1.000 26.560 426 ALA A C 1
ATOM 5936 O O . ALA A 1 426 ? -56.547 -96.262 28.456 1.000 22.200 426 ALA A O 1
ATOM 5943 N N . HIS A 1 427 ? -56.847 -98.046 27.087 1.000 28.830 427 HIS A N 1
ATOM 5944 C CA . HIS A 1 427 ? -56.278 -99.052 28.028 1.000 33.660 427 HIS A CA 1
ATOM 5945 C C . HIS A 1 427 ? -54.792 -98.746 28.287 1.000 28.770 427 HIS A C 1
ATOM 5946 O O . HIS A 1 427 ? -54.383 -98.752 29.435 1.000 27.280 427 HIS A O 1
ATOM 5959 N N . PHE A 1 428 ? -54.002 -98.449 27.259 1.000 27.520 428 PHE A N 1
ATOM 5960 C CA . PHE A 1 428 ? -52.561 -98.102 27.423 1.000 27.750 428 PHE A CA 1
ATOM 5961 C C . PHE A 1 428 ? -52.421 -96.837 28.264 1.000 25.930 428 PHE A C 1
ATOM 5962 O O . PHE A 1 428 ? -51.490 -96.780 29.057 1.000 24.130 428 PHE A O 1
ATOM 5979 N N . GLN A 1 429 ? -53.304 -95.843 28.100 1.000 24.400 429 GLN A N 1
ATOM 5980 C CA . GLN A 1 429 ? -53.134 -94.530 28.775 1.000 23.750 429 GLN A CA 1
ATOM 5981 C C . GLN A 1 429 ? -53.634 -94.596 30.213 1.000 26.830 429 GLN A C 1
ATOM 5982 O O . GLN A 1 429 ? -53.003 -93.950 31.068 1.000 23.540 429 GLN A O 1
ATOM 5996 N N . ARG A 1 430 ? -54.763 -95.248 30.472 1.000 24.400 430 ARG A N 1
ATOM 5997 C CA . ARG A 1 430 ? -55.545 -94.977 31.702 1.000 28.240 430 ARG A CA 1
ATOM 5998 C C . ARG A 1 430 ? -54.847 -95.515 32.960 1.000 30.690 430 ARG A C 1
ATOM 5999 O O . ARG A 1 430 ? -55.235 -95.062 34.035 1.000 33.090 430 ARG A O 1
ATOM 6020 N N . SER A 1 431 ? -53.857 -96.404 32.832 1.000 32.050 431 SER A N 1
ATOM 6021 C CA . SER A 1 431 ? -53.026 -96.874 33.976 1.000 42.620 431 SER A CA 1
ATOM 6022 C C . SER A 1 431 ? -52.000 -95.801 34.362 1.000 43.730 431 SER A C 1
ATOM 6023 O O . SER A 1 431 ? -51.466 -95.900 35.452 1.000 40.700 431 SER A O 1
ATOM 6030 N N . HIS A 1 432 ? -51.728 -94.814 33.495 1.000 36.650 432 HIS A N 1
ATOM 6031 C CA . HIS A 1 432 ? -50.711 -93.765 33.750 1.000 33.600 432 HIS A CA 1
ATOM 6032 C C . HIS A 1 432 ? -51.383 -92.453 34.146 1.000 31.330 432 HIS A C 1
ATOM 6033 O O . HIS A 1 432 ? -50.745 -91.669 34.823 1.000 31.550 432 HIS A O 1
ATOM 6046 N N . ALA A 1 433 ? -52.590 -92.171 33.647 1.000 30.530 433 ALA A N 1
ATOM 6047 C CA . ALA A 1 433 ? -53.184 -90.806 33.663 1.000 28.140 433 ALA A CA 1
ATOM 6048 C C . ALA A 1 433 ? -54.680 -90.903 33.423 1.000 27.100 433 ALA A C 1
ATOM 6049 O O . ALA A 1 433 ? -55.168 -91.892 32.906 1.000 25.510 433 ALA A O 1
ATOM 6056 N N . PRO A 1 434 ? -55.454 -89.892 33.849 1.000 24.610 434 PRO A N 1
ATOM 6057 C CA . PRO A 1 434 ? -56.891 -89.899 33.640 1.000 25.600 434 PRO A CA 1
ATOM 6058 C C . PRO A 1 434 ? -57.250 -90.029 32.150 1.000 24.230 434 PRO A C 1
ATOM 6059 O O . PRO A 1 434 ? -56.661 -89.379 31.293 1.000 22.870 434 PRO A O 1
ATOM 6070 N N . VAL A 1 435 ? -58.186 -90.927 31.889 1.000 20.880 435 VAL A N 1
ATOM 6071 C CA . VAL A 1 435 ? -58.856 -91.087 30.576 1.000 22.350 435 VAL A CA 1
ATOM 6072 C C . VAL A 1 435 ? -60.361 -90.985 30.815 1.000 21.490 435 VAL A C 1
ATOM 6073 O O . VAL A 1 435 ? -60.883 -91.712 31.672 1.000 22.770 435 VAL A O 1
ATOM 6086 N N . TYR A 1 436 ? -61.036 -90.109 30.089 1.000 21.000 436 TYR A N 1
ATOM 6087 C CA . TYR A 1 436 ? -62.505 -90.041 30.019 1.000 20.920 436 TYR A CA 1
ATOM 6088 C C . TYR A 1 436 ? -62.928 -90.541 28.650 1.000 22.790 436 TYR A C 1
ATOM 6089 O O . TYR A 1 436 ? -62.496 -89.971 27.628 1.000 24.970 436 TYR A O 1
ATOM 6106 N N . PHE A 1 437 ? -63.730 -91.596 28.602 1.000 21.410 437 PHE A N 1
ATOM 6107 C CA . PHE A 1 437 ? -64.108 -92.266 27.337 1.000 21.150 437 PHE A CA 1
ATOM 6108 C C . PHE A 1 437 ? -65.565 -91.924 27.012 1.000 22.750 437 PHE A C 1
ATOM 6109 O O . PHE A 1 437 ? -66.412 -91.888 27.935 1.000 19.990 437 PHE A O 1
ATOM 6126 N N . TYR A 1 438 ? -65.882 -91.715 25.733 1.000 20.710 438 TYR A N 1
ATOM 6127 C CA . TYR A 1 438 ? -67.276 -91.456 25.291 1.000 20.400 438 TYR A CA 1
ATOM 6128 C C . TYR A 1 438 ? -67.603 -92.286 24.045 1.000 20.500 438 TYR A C 1
ATOM 6129 O O . TYR A 1 438 ? -66.699 -92.624 23.236 1.000 23.280 438 TYR A O 1
ATOM 6146 N N . GLU A 1 439 ? -68.890 -92.614 23.907 1.000 22.020 439 GLU A N 1
ATOM 6147 C CA . GLU A 1 439 ? -69.498 -93.066 22.632 1.000 22.850 439 GLU A CA 1
ATOM 6148 C C . GLU A 1 439 ? -70.596 -92.078 22.293 1.000 22.200 439 GLU A C 1
ATOM 6149 O O . GLU A 1 439 ? -71.552 -91.958 23.079 1.000 22.890 439 GLU A O 1
ATOM 6161 N N . PHE A 1 440 ? -70.448 -91.381 21.168 1.000 19.160 440 PHE A N 1
ATOM 6162 C CA . PHE A 1 440 ? -71.466 -90.429 20.679 1.000 20.760 440 PHE A CA 1
ATOM 6163 C C . PHE A 1 440 ? -72.478 -91.209 19.822 1.000 23.240 440 PHE A C 1
ATOM 6164 O O . PHE A 1 440 ? -72.083 -91.984 18.927 1.000 22.130 440 PHE A O 1
ATOM 6181 N N . GLN A 1 441 ? -73.766 -91.024 20.111 1.000 25.270 441 GLN A N 1
ATOM 6182 C CA . GLN A 1 441 ? -74.836 -91.935 19.624 1.000 27.180 441 GLN A CA 1
ATOM 6183 C C . GLN A 1 441 ? -75.923 -91.167 18.863 1.000 27.980 441 GLN A C 1
ATOM 6184 O O . GLN A 1 441 ? -76.796 -91.808 18.318 1.000 28.100 441 GLN A O 1
ATOM 6198 N N . HIS A 1 442 ? -75.892 -89.843 18.837 1.000 28.490 442 HIS A N 1
ATOM 6199 C CA . HIS A 1 442 ? -77.019 -89.037 18.331 1.000 28.380 442 HIS A CA 1
ATOM 6200 C C . HIS A 1 442 ? -76.991 -88.936 16.808 1.000 28.420 442 HIS A C 1
ATOM 6201 O O . HIS A 1 442 ? -76.060 -88.364 16.276 1.000 28.410 442 HIS A O 1
ATOM 6214 N N . PRO A 1 443 ? -78.011 -89.440 16.071 1.000 29.680 443 PRO A N 1
ATOM 6215 C CA . PRO A 1 443 ? -78.133 -89.187 14.637 1.000 30.250 443 PRO A CA 1
ATOM 6216 C C . PRO A 1 443 ? -78.629 -87.762 14.444 1.000 31.000 443 PRO A C 1
ATOM 6217 O O . PRO A 1 443 ? -79.668 -87.396 14.979 1.000 30.610 443 PRO A O 1
ATOM 6228 N N . PRO A 1 444 ? -77.874 -86.855 13.797 1.000 30.590 444 PRO A N 1
ATOM 6229 C CA . PRO A 1 444 ? -78.292 -85.460 13.699 1.000 31.750 444 PRO A CA 1
ATOM 6230 C C . PRO A 1 444 ? -79.573 -85.261 12.868 1.000 31.610 444 PRO A C 1
ATOM 6231 O O . PRO A 1 444 ? -79.698 -85.851 11.798 1.000 26.680 444 PRO A O 1
ATOM 6242 N N . SER A 1 445 ? -80.477 -84.416 13.374 1.000 28.670 445 SER A N 1
ATOM 6243 C CA . SER A 1 445 ? -81.832 -84.165 12.811 1.000 31.420 445 SER A CA 1
ATOM 6244 C C . SER A 1 445 ? -81.725 -83.699 11.344 1.000 35.930 445 SER A C 1
ATOM 6245 O O . SER A 1 445 ? -82.481 -84.198 10.509 1.000 36.810 445 SER A O 1
ATOM 6252 N N . TYR A 1 446 ? -80.763 -82.826 11.029 1.000 36.230 446 TYR A N 1
ATOM 6253 C CA . TYR A 1 446 ? -80.590 -82.207 9.690 1.000 35.290 446 TYR A CA 1
ATOM 6254 C C . TYR A 1 446 ? -80.093 -83.225 8.648 1.000 34.700 446 TYR A C 1
ATOM 6255 O O . TYR A 1 446 ? -80.043 -82.884 7.485 1.000 35.390 446 TYR A O 1
ATOM 6272 N N . PHE A 1 447 ? -79.711 -84.440 9.028 1.000 40.450 447 PHE A N 1
ATOM 6273 C CA . PHE A 1 447 ? -79.270 -85.482 8.059 1.000 47.100 447 PHE A CA 1
ATOM 6274 C C . PHE A 1 447 ? -80.339 -86.559 7.840 1.000 47.310 447 PHE A C 1
ATOM 6275 O O . PHE A 1 447 ? -80.044 -87.490 7.049 1.000 42.410 447 PHE A O 1
ATOM 6292 N N . LYS A 1 448 ? -81.510 -86.477 8.486 1.000 55.620 448 LYS A N 1
ATOM 6293 C CA . LYS A 1 448 ? -82.490 -87.602 8.487 1.000 63.470 448 LYS A CA 1
ATOM 6294 C C . LYS A 1 448 ? -82.963 -87.920 7.055 1.000 55.390 448 LYS A C 1
ATOM 6295 O O . LYS A 1 448 ? -83.058 -89.115 6.736 1.000 63.660 448 LYS A O 1
ATOM 6314 N N . ASP A 1 449 ? -83.187 -86.922 6.209 1.000 52.460 449 ASP A N 1
ATOM 6315 C CA . ASP A 1 449 ? -83.725 -87.124 4.828 1.000 60.480 449 ASP A CA 1
ATOM 6316 C C . ASP A 1 449 ? -82.596 -87.304 3.797 1.000 60.030 449 ASP A C 1
ATOM 6317 O O . ASP A 1 449 ? -82.907 -87.670 2.671 1.000 70.240 449 ASP A O 1
ATOM 6326 N N . VAL A 1 450 ? -81.341 -87.060 4.180 1.000 52.970 450 VAL A N 1
ATOM 6327 C CA . VAL A 1 450 ? -80.166 -86.943 3.267 1.000 51.530 450 VAL A CA 1
ATOM 6328 C C . VAL A 1 450 ? -79.481 -88.304 3.126 1.000 48.320 450 VAL A C 1
ATOM 6329 O O . VAL A 1 450 ? -78.738 -88.503 2.156 1.000 52.120 450 VAL A O 1
ATOM 6342 N N . ARG A 1 451 ? -79.672 -89.209 4.076 1.000 44.910 451 ARG A N 1
ATOM 6343 C CA . ARG A 1 451 ? -78.957 -90.507 4.074 1.000 49.110 451 ARG A CA 1
ATOM 6344 C C . ARG A 1 451 ? -79.901 -91.578 4.605 1.000 41.270 451 ARG A C 1
ATOM 6345 O O . ARG A 1 451 ? -80.949 -91.255 5.153 1.000 44.210 451 ARG A O 1
ATOM 6366 N N . PRO A 1 452 ? -79.587 -92.874 4.409 1.000 44.040 452 PRO A N 1
ATOM 6367 C CA . PRO A 1 452 ? -80.472 -93.962 4.833 1.000 42.340 452 PRO A CA 1
ATOM 6368 C C . PRO A 1 452 ? -80.839 -93.902 6.308 1.000 48.800 452 PRO A C 1
ATOM 6369 O O . PRO A 1 452 ? -80.006 -93.541 7.135 1.000 48.270 452 PRO A O 1
ATOM 6380 N N . PRO A 1 453 ? -82.086 -94.269 6.684 1.000 50.690 453 PRO A N 1
ATOM 6381 C CA . PRO A 1 453 ? -82.551 -94.141 8.066 1.000 49.900 453 PRO A CA 1
ATOM 6382 C C . PRO A 1 453 ? -81.909 -95.130 9.053 1.000 46.540 453 PRO A C 1
ATOM 6383 O O . PRO A 1 453 ? -82.006 -94.883 10.235 1.000 47.180 453 PRO A O 1
ATOM 6394 N N . HIS A 1 454 ? -81.234 -96.182 8.576 1.000 42.580 454 HIS A N 1
ATOM 6395 C CA . HIS A 1 454 ? -80.471 -97.111 9.458 1.000 40.610 454 HIS A CA 1
ATOM 6396 C C . HIS A 1 454 ? -79.181 -96.454 9.999 1.000 36.740 454 HIS A C 1
ATOM 6397 O O . HIS A 1 454 ? -78.602 -97.006 10.961 1.000 36.930 454 HIS A O 1
ATOM 6410 N N . VAL A 1 455 ? -78.698 -95.363 9.390 1.000 35.870 455 VAL A N 1
ATOM 6411 C CA . VAL A 1 455 ? -77.427 -94.698 9.801 1.000 36.950 455 VAL A CA 1
ATOM 6412 C C . VAL A 1 455 ? -77.640 -94.052 11.171 1.000 32.880 455 VAL A C 1
ATOM 6413 O O . VAL A 1 455 ? -78.612 -93.319 11.333 1.000 32.600 455 VAL A O 1
ATOM 6426 N N . LYS A 1 456 ? -76.780 -94.347 12.142 1.000 33.790 456 LYS A N 1
ATOM 6427 C CA . LYS A 1 456 ? -76.908 -93.735 13.500 1.000 33.590 456 LYS A CA 1
ATOM 6428 C C . LYS A 1 456 ? -75.979 -92.506 13.547 1.000 30.040 456 LYS A C 1
ATOM 6429 O O . LYS A 1 456 ? -76.173 -91.605 12.719 1.000 29.550 456 LYS A O 1
ATOM 6448 N N . ALA A 1 457 ? -75.017 -92.445 14.469 1.000 26.140 457 ALA A N 1
ATOM 6449 C CA . ALA A 1 457 ? -74.041 -91.334 14.515 1.000 25.450 457 ALA A CA 1
ATOM 6450 C C . ALA A 1 457 ? -72.887 -91.713 13.588 1.000 24.590 457 ALA A C 1
ATOM 6451 O O . ALA A 1 457 ? -72.014 -92.549 13.962 1.000 25.350 457 ALA A O 1
ATOM 6458 N N . ASP A 1 458 ? -72.924 -91.157 12.387 1.000 22.450 458 ASP A N 1
ATOM 6459 C CA . ASP A 1 458 ? -71.889 -91.389 11.348 1.000 24.940 458 ASP A CA 1
ATOM 6460 C C . ASP A 1 458 ? -70.584 -90.704 11.751 1.000 26.300 458 ASP A C 1
ATOM 6461 O O . ASP A 1 458 ? -70.587 -89.851 12.656 1.000 24.740 458 ASP A O 1
ATOM 6470 N N . HIS A 1 459 ? -69.503 -91.067 11.084 1.000 28.690 459 HIS A N 1
ATOM 6471 C CA . HIS A 1 459 ? -68.235 -90.309 11.084 1.000 31.270 459 HIS A CA 1
ATOM 6472 C C . HIS A 1 459 ? -68.507 -88.808 11.008 1.000 29.770 459 HIS A C 1
ATOM 6473 O O . HIS A 1 459 ? -69.268 -88.413 10.122 1.000 26.410 459 HIS A O 1
ATOM 6486 N N . ALA A 1 460 ? -67.899 -88.037 11.920 1.000 28.780 460 ALA A N 1
ATOM 6487 C CA . ALA A 1 460 ? -67.875 -86.548 11.948 1.000 28.970 460 ALA A CA 1
ATOM 6488 C C . ALA A 1 460 ? -69.190 -85.948 12.448 1.000 27.620 460 ALA A C 1
ATOM 6489 O O . ALA A 1 460 ? -69.229 -84.712 12.593 1.000 28.920 460 ALA A O 1
ATOM 6496 N N . ASP A 1 461 ? -70.202 -86.747 12.807 1.000 26.180 461 ASP A N 1
ATOM 6497 C CA . ASP A 1 461 ? -71.519 -86.193 13.225 1.000 26.160 461 ASP A CA 1
ATOM 6498 C C . ASP A 1 461 ? -71.398 -85.362 14.516 1.000 25.030 461 ASP A C 1
ATOM 6499 O O . ASP A 1 461 ? -72.253 -84.508 14.766 1.000 25.280 461 ASP A O 1
ATOM 6508 N N . GLU A 1 462 ? -70.381 -85.622 15.352 1.000 23.010 462 GLU A N 1
ATOM 6509 C CA . GLU A 1 462 ? -70.243 -84.924 16.655 1.000 24.420 462 GLU A CA 1
ATOM 6510 C C . GLU A 1 462 ? -69.596 -83.540 16.489 1.000 22.590 462 GLU A C 1
ATOM 6511 O O . GLU A 1 462 ? -69.739 -82.706 17.403 1.000 22.800 462 GLU A O 1
ATOM 6523 N N . ILE A 1 463 ? -68.908 -83.278 15.377 1.000 21.930 463 ILE A N 1
ATOM 6524 C CA . ILE A 1 463 ? -68.114 -82.030 15.233 1.000 23.480 463 ILE A CA 1
ATOM 6525 C C . ILE A 1 463 ? -69.004 -80.806 15.421 1.000 21.360 463 ILE A C 1
ATOM 6526 O O . ILE A 1 463 ? -68.641 -79.888 16.174 1.000 19.980 463 ILE A O 1
ATOM 6542 N N . PRO A 1 464 ? -70.194 -80.717 14.774 1.000 22.530 464 PRO A N 1
ATOM 6543 C CA . PRO A 1 464 ? -71.033 -79.538 14.966 1.000 21.510 464 PRO A CA 1
ATOM 6544 C C . PRO A 1 464 ? -71.524 -79.330 16.400 1.000 22.480 464 PRO A C 1
ATOM 6545 O O . PRO A 1 464 ? -71.869 -78.222 16.736 1.000 23.860 464 PRO A O 1
ATOM 6556 N N . PHE A 1 465 ? -71.576 -80.381 17.203 1.000 19.840 465 PHE A N 1
ATOM 6557 C CA . PHE A 1 465 ? -71.994 -80.260 18.617 1.000 22.740 465 PHE A CA 1
ATOM 6558 C C . PHE A 1 465 ? -70.867 -79.600 19.422 1.000 23.200 465 PHE A C 1
ATOM 6559 O O . PHE A 1 465 ? -71.173 -78.841 20.351 1.000 26.810 465 PHE A O 1
ATOM 6576 N N . VAL A 1 466 ? -69.615 -79.839 19.038 1.000 23.060 466 VAL A N 1
ATOM 6577 C CA . VAL A 1 466 ? -68.422 -79.229 19.699 1.000 23.390 466 VAL A CA 1
ATOM 6578 C C . VAL A 1 466 ? -68.256 -77.769 19.233 1.000 24.510 466 VAL A C 1
ATOM 6579 O O . VAL A 1 466 ? -67.933 -76.918 20.077 1.000 23.860 466 VAL A O 1
ATOM 6592 N N . PHE A 1 467 ? -68.468 -77.475 17.951 1.000 24.080 467 PHE A N 1
ATOM 6593 C CA . PHE A 1 467 ? -68.232 -76.127 17.370 1.000 23.960 467 PHE A CA 1
ATOM 6594 C C . PHE A 1 467 ? -69.523 -75.285 17.334 1.000 24.810 467 PHE A C 1
ATOM 6595 O O . PHE A 1 467 ? -69.421 -74.090 17.042 1.000 24.780 467 PHE A O 1
ATOM 6612 N N . ALA A 1 468 ? -70.700 -75.894 17.593 1.000 27.060 468 ALA A N 1
ATOM 6613 C CA . ALA A 1 468 ? -72.052 -75.268 17.590 1.000 27.210 468 ALA A CA 1
ATOM 6614 C C . ALA A 1 468 ? -72.362 -74.664 16.204 1.000 30.370 468 ALA A C 1
ATOM 6615 O O . ALA A 1 468 ? -73.155 -73.744 16.116 1.000 33.320 468 ALA A O 1
ATOM 6622 N N . SER A 1 469 ? -71.703 -75.157 15.160 1.000 31.430 469 SER A N 1
ATOM 6623 C CA . SER A 1 469 ? -71.861 -74.720 13.754 1.000 32.410 469 SER A CA 1
ATOM 6624 C C . SER A 1 469 ? -71.402 -75.869 12.866 1.000 35.430 469 SER A C 1
ATOM 6625 O O . SER A 1 469 ? -70.685 -76.735 13.364 1.000 36.030 469 SER A O 1
ATOM 6632 N N . PHE A 1 470 ? -71.791 -75.859 11.592 1.000 31.800 470 PHE A N 1
ATOM 6633 C CA . PHE A 1 470 ? -71.267 -76.754 10.541 1.000 32.760 470 PHE A CA 1
ATOM 6634 C C . PHE A 1 470 ? -69.934 -76.161 10.077 1.000 35.570 470 PHE A C 1
ATOM 6635 O O . PHE A 1 470 ? -69.461 -75.143 10.624 1.000 34.030 470 PHE A O 1
ATOM 6652 N N . PHE A 1 471 ? -69.337 -76.786 9.079 1.000 36.430 471 PHE A N 1
ATOM 6653 C CA . PHE A 1 471 ? -68.092 -76.322 8.436 1.000 42.570 471 PHE A CA 1
ATOM 6654 C C . PHE A 1 471 ? -68.259 -74.875 7.972 1.000 43.910 471 PHE A C 1
ATOM 6655 O O . PHE A 1 471 ? -69.386 -74.436 7.694 1.000 44.220 471 PHE A O 1
ATOM 6672 N N . TRP A 1 472 ? -67.147 -74.140 7.978 1.000 41.800 472 TRP A N 1
ATOM 6673 C CA . TRP A 1 472 ? -67.042 -72.700 7.621 1.000 43.780 472 TRP A CA 1
ATOM 6674 C C . TRP A 1 472 ? -67.981 -71.876 8.503 1.000 40.300 472 TRP A C 1
ATOM 6675 O O . TRP A 1 472 ? -68.304 -70.739 8.130 1.000 48.080 472 TRP A O 1
ATOM 6696 N N . GLY A 1 473 ? -68.356 -72.382 9.673 1.000 38.810 473 GLY A N 1
ATOM 6697 C CA . GLY A 1 473 ? -69.199 -71.634 10.625 1.000 37.940 473 GLY A CA 1
ATOM 6698 C C . GLY A 1 473 ? -70.630 -71.486 10.135 1.000 39.770 473 GLY A C 1
ATOM 6699 O O . GLY A 1 473 ? -71.330 -70.655 10.693 1.000 40.610 473 GLY A O 1
ATOM 6703 N N . MET A 1 474 ? -71.069 -72.294 9.166 1.000 44.650 474 MET A N 1
ATOM 6704 C CA . MET A 1 474 ? -72.455 -72.228 8.619 1.000 54.950 474 MET A CA 1
ATOM 6705 C C . MET A 1 474 ? -73.436 -72.673 9.709 1.000 54.780 474 MET A C 1
ATOM 6706 O O . MET A 1 474 ? -73.135 -73.627 10.430 1.000 47.840 474 MET A O 1
ATOM 6720 N N . LYS A 1 475 ? -74.567 -71.987 9.846 1.000 51.480 475 LYS A N 1
ATOM 6721 C CA . LYS A 1 475 ? -75.550 -72.293 10.923 1.000 54.070 475 LYS A CA 1
ATOM 6722 C C . LYS A 1 475 ? -76.279 -73.603 10.609 1.000 46.090 475 LYS A C 1
ATOM 6723 O O . LYS A 1 475 ? -76.438 -73.957 9.440 1.000 45.590 475 LYS A O 1
ATOM 6742 N N . LEU A 1 476 ? -76.689 -74.306 11.658 1.000 44.650 476 LEU A N 1
ATOM 6743 C CA . LEU A 1 476 ? -77.497 -75.549 11.558 1.000 43.970 476 LEU A CA 1
ATOM 6744 C C . LEU A 1 476 ? -78.842 -75.343 12.238 1.000 43.840 476 LEU A C 1
ATOM 6745 O O . LEU A 1 476 ? -78.910 -74.592 13.229 1.000 43.880 476 LEU A O 1
ATOM 6761 N N . ASP A 1 477 ? -79.877 -75.990 11.713 1.000 45.790 477 ASP A N 1
ATOM 6762 C CA . ASP A 1 477 ? -81.213 -76.027 12.356 1.000 46.940 477 ASP A CA 1
ATOM 6763 C C . ASP A 1 477 ? -81.189 -77.161 13.391 1.000 42.580 477 ASP A C 1
ATOM 6764 O O . ASP A 1 477 ? -81.740 -78.256 13.110 1.000 42.210 477 ASP A O 1
ATOM 6773 N N . PHE A 1 478 ? -80.519 -76.932 14.521 1.000 37.870 478 PHE A N 1
ATOM 6774 C CA . PHE A 1 478 ? -80.545 -77.854 15.684 1.000 36.390 478 PHE A CA 1
ATOM 6775 C C . PHE A 1 478 ? -81.963 -77.851 16.281 1.000 32.590 478 PHE A C 1
ATOM 6776 O O . PHE A 1 478 ? -82.543 -76.789 16.481 1.000 30.900 478 PHE A O 1
ATOM 6793 N N . THR A 1 479 ? -82.474 -79.009 16.678 1.000 33.300 479 THR A N 1
ATOM 6794 C CA . THR A 1 479 ? -83.624 -79.082 17.613 1.000 33.680 479 THR A CA 1
ATOM 6795 C C . THR A 1 479 ? -83.215 -78.462 18.950 1.000 35.820 479 THR A C 1
ATOM 6796 O O . THR A 1 479 ? -82.018 -78.348 19.205 1.000 33.570 479 THR A O 1
ATOM 6806 N N . GLU A 1 480 ? -84.181 -78.110 19.793 1.000 37.710 480 GLU A N 1
ATOM 6807 C CA . GLU A 1 480 ? -83.952 -77.627 21.179 1.000 41.380 480 GLU A CA 1
ATOM 6808 C C . GLU A 1 480 ? -83.101 -78.651 21.939 1.000 36.140 480 GLU A C 1
ATOM 6809 O O . GLU A 1 480 ? -82.209 -78.235 22.684 1.000 34.270 480 GLU A O 1
ATOM 6821 N N . GLU A 1 481 ? -83.396 -79.934 21.787 1.000 33.210 481 GLU A N 1
ATOM 6822 C CA . GLU A 1 481 ? -82.683 -81.062 22.456 1.000 38.500 481 GLU A CA 1
ATOM 6823 C C . GLU A 1 481 ? -81.229 -81.086 21.955 1.000 33.890 481 GLU A C 1
ATOM 6824 O O . GLU A 1 481 ? -80.323 -81.336 22.761 1.000 30.720 481 GLU A O 1
ATOM 6836 N N . GLU A 1 482 ? -81.015 -80.857 20.656 1.000 32.830 482 GLU A N 1
ATOM 6837 C CA . GLU A 1 482 ? -79.662 -80.856 20.040 1.000 28.570 482 GLU A CA 1
ATOM 6838 C C . GLU A 1 482 ? -78.876 -79.646 20.546 1.000 28.360 482 GLU A C 1
ATOM 6839 O O . GLU A 1 482 ? -77.695 -79.815 20.782 1.000 27.190 482 GLU A O 1
ATOM 6851 N N . GLU A 1 483 ? -79.520 -78.495 20.746 1.000 30.660 483 GLU A N 1
ATOM 6852 C CA . GLU A 1 483 ? -78.841 -77.297 21.296 1.000 31.620 483 GLU A CA 1
ATOM 6853 C C . GLU A 1 483 ? -78.336 -77.612 22.700 1.000 31.350 483 GLU A C 1
ATOM 6854 O O . GLU A 1 483 ? -77.230 -77.183 23.034 1.000 30.730 483 GLU A O 1
ATOM 6866 N N . LEU A 1 484 ? -79.118 -78.335 23.496 1.000 30.030 484 LEU A N 1
ATOM 6867 C CA . LEU A 1 484 ? -78.699 -78.732 24.852 1.000 28.720 484 LEU A CA 1
ATOM 6868 C C . LEU A 1 484 ? -77.524 -79.712 24.753 1.000 27.410 484 LEU A C 1
ATOM 6869 O O . LEU A 1 484 ? -76.586 -79.549 25.514 1.000 27.620 484 LEU A O 1
ATOM 6885 N N . LEU A 1 485 ? -77.567 -80.705 23.866 1.000 25.810 485 LEU A N 1
ATOM 6886 C CA . LEU A 1 485 ? -76.452 -81.667 23.727 1.000 25.600 485 LEU A CA 1
ATOM 6887 C C . LEU A 1 485 ? -75.182 -80.893 23.315 1.000 25.410 485 LEU A C 1
ATOM 6888 O O . LEU A 1 485 ? -74.100 -81.212 23.836 1.000 23.390 485 LEU A O 1
ATOM 6904 N N . SER A 1 486 ? -75.293 -79.893 22.441 1.000 22.670 486 SER A N 1
ATOM 6905 C CA . SER A 1 486 ? -74.154 -79.058 21.997 1.000 24.380 486 SER A CA 1
ATOM 6906 C C . SER A 1 486 ? -73.611 -78.258 23.185 1.000 24.560 486 SER A C 1
ATOM 6907 O O . SER A 1 486 ? -72.398 -78.285 23.390 1.000 22.940 486 SER A O 1
ATOM 6914 N N . ARG A 1 487 ? -74.471 -77.619 23.973 1.000 24.840 487 ARG A N 1
ATOM 6915 C CA . ARG A 1 487 ? -74.039 -76.840 25.154 1.000 28.100 487 ARG A CA 1
ATOM 6916 C C . ARG A 1 487 ? -73.308 -77.771 26.129 1.000 28.750 487 ARG A C 1
ATOM 6917 O O . ARG A 1 487 ? -72.253 -77.349 26.652 1.000 23.800 487 ARG A O 1
ATOM 6938 N N . ARG A 1 488 ? -73.837 -78.973 26.359 1.000 25.410 488 ARG A N 1
ATOM 6939 C CA . ARG A 1 488 ? -73.212 -79.981 27.260 1.000 25.780 488 ARG A CA 1
ATOM 6940 C C . ARG A 1 488 ? -71.828 -80.372 26.726 1.000 22.170 488 ARG A C 1
ATOM 6941 O O . ARG A 1 488 ? -70.880 -80.335 27.492 1.000 20.640 488 ARG A O 1
ATOM 6962 N N . MET A 1 489 ? -71.725 -80.766 25.460 1.000 21.560 489 MET A N 1
ATOM 6963 C CA . MET A 1 489 ? -70.444 -81.221 24.885 1.000 23.440 489 MET A CA 1
ATOM 6964 C C . MET A 1 489 ? -69.430 -80.079 24.897 1.000 24.350 489 MET A C 1
ATOM 6965 O O . MET A 1 489 ? -68.284 -80.333 25.266 1.000 24.920 489 MET A O 1
ATOM 6979 N N . MET A 1 490 ? -69.832 -78.857 24.568 1.000 23.730 490 MET A N 1
ATOM 6980 C CA . MET A 1 490 ? -68.926 -77.690 24.624 1.000 24.600 490 MET A CA 1
ATOM 6981 C C . MET A 1 490 ? -68.453 -77.487 26.063 1.000 22.400 490 MET A C 1
ATOM 6982 O O . MET A 1 490 ? -67.255 -77.209 26.240 1.000 23.490 490 MET A O 1
ATOM 6996 N N . LYS A 1 491 ? -69.344 -77.644 27.047 1.000 20.040 491 LYS A N 1
ATOM 6997 C CA . LYS A 1 491 ? -68.955 -77.432 28.458 1.000 22.160 491 LYS A CA 1
ATOM 6998 C C . LYS A 1 491 ? -68.065 -78.583 28.938 1.000 19.230 491 LYS A C 1
ATOM 6999 O O . LYS A 1 491 ? -67.080 -78.287 29.611 1.000 20.350 491 LYS A O 1
ATOM 7018 N N . TYR A 1 492 ? -68.364 -79.836 28.603 1.000 19.320 492 TYR A N 1
ATOM 7019 C CA . TYR A 1 492 ? -67.484 -80.981 28.961 1.000 19.930 492 TYR A CA 1
ATOM 7020 C C . TYR A 1 492 ? -66.069 -80.725 28.402 1.000 21.260 492 TYR A C 1
ATOM 7021 O O . TYR A 1 492 ? -65.048 -80.878 29.123 1.000 19.680 492 TYR A O 1
ATOM 7038 N N . TRP A 1 493 ? -65.996 -80.329 27.129 1.000 19.570 493 TRP A N 1
ATOM 7039 C CA . TRP A 1 493 ? -64.706 -80.109 26.427 1.000 19.790 493 TRP A CA 1
ATOM 7040 C C . TRP A 1 493 ? -63.958 -78.959 27.097 1.000 20.320 493 TRP A C 1
ATOM 7041 O O . TRP A 1 493 ? -62.751 -79.117 27.353 1.000 20.690 493 TRP A O 1
ATOM 7062 N N . ALA A 1 494 ? -64.657 -77.849 27.369 1.000 18.840 494 ALA A N 1
ATOM 7063 C CA . ALA A 1 494 ? -64.029 -76.655 27.959 1.000 21.100 494 ALA A CA 1
ATOM 7064 C C . ALA A 1 494 ? -63.635 -76.910 29.417 1.000 21.250 494 ALA A C 1
ATOM 7065 O O . ALA A 1 494 ? -62.567 -76.465 29.825 1.000 21.320 494 ALA A O 1
ATOM 7072 N N . ASN A 1 495 ? -64.465 -77.613 30.194 1.000 21.610 495 ASN A N 1
ATOM 7073 C CA . ASN A 1 495 ? -64.107 -78.009 31.577 1.000 20.770 495 ASN A CA 1
ATOM 7074 C C . ASN A 1 495 ? -62.835 -78.844 31.534 1.000 20.110 495 ASN A C 1
ATOM 7075 O O . ASN A 1 495 ? -61.921 -78.628 32.345 1.000 17.610 495 ASN A O 1
ATOM 7086 N N . PHE A 1 496 ? -62.753 -79.765 30.580 1.000 19.840 496 PHE A N 1
ATOM 7087 C CA . PHE A 1 496 ? -61.543 -80.594 30.412 1.000 19.760 496 PHE A CA 1
ATOM 7088 C C . PHE A 1 496 ? -60.337 -79.703 30.056 1.000 20.050 496 PHE A C 1
ATOM 7089 O O . PHE A 1 496 ? -59.228 -79.908 30.575 1.000 19.610 496 PHE A O 1
ATOM 7106 N N . ALA A 1 497 ? -60.511 -78.734 29.170 1.000 20.030 497 ALA A N 1
ATOM 7107 C CA . ALA A 1 497 ? -59.431 -77.784 28.803 1.000 20.880 497 ALA A CA 1
ATOM 7108 C C . ALA A 1 497 ? -58.975 -77.002 30.057 1.000 21.950 497 ALA A C 1
ATOM 7109 O O . ALA A 1 497 ? -57.787 -76.710 30.186 1.000 23.920 497 ALA A O 1
ATOM 7116 N N . ARG A 1 498 ? -59.903 -76.657 30.935 1.000 23.920 498 ARG A N 1
ATOM 7117 C CA . ARG A 1 498 ? -59.607 -75.880 32.170 1.000 26.650 498 ARG A CA 1
ATOM 7118 C C . ARG A 1 498 ? -58.937 -76.754 33.239 1.000 26.970 498 ARG A C 1
ATOM 7119 O O . ARG A 1 498 ? -58.039 -76.252 33.870 1.000 26.070 498 ARG A O 1
ATOM 7140 N N . HIS A 1 499 ? -59.347 -78.012 33.429 1.000 25.380 499 HIS A N 1
ATOM 7141 C CA . HIS A 1 499 ? -59.070 -78.779 34.673 1.000 28.260 499 HIS A CA 1
ATOM 7142 C C . HIS A 1 499 ? -58.605 -80.207 34.409 1.000 27.220 499 HIS A C 1
ATOM 7143 O O . HIS A 1 499 ? -58.307 -80.855 35.400 1.000 28.070 499 HIS A O 1
ATOM 7156 N N . GLY A 1 500 ? -58.596 -80.710 33.166 1.000 24.220 500 GLY A N 1
ATOM 7157 C CA . GLY A 1 500 ? -58.312 -82.141 32.904 1.000 24.520 500 GLY A CA 1
ATOM 7158 C C . GLY A 1 500 ? -59.394 -83.070 33.474 1.000 23.250 500 GLY A C 1
ATOM 7159 O O . GLY A 1 500 ? -59.153 -84.248 33.644 1.000 26.180 500 GLY A O 1
ATOM 7163 N N . ASN A 1 501 ? -60.593 -82.537 33.642 1.000 22.770 501 ASN A N 1
ATOM 7164 C CA . ASN A 1 501 ? -61.781 -83.224 34.189 1.000 24.400 501 ASN A CA 1
ATOM 7165 C C . ASN A 1 501 ? -62.983 -82.560 33.546 1.000 23.450 501 ASN A C 1
ATOM 7166 O O . ASN A 1 501 ? -63.119 -81.345 33.674 1.000 23.690 501 ASN A O 1
ATOM 7177 N N . PRO A 1 502 ? -63.866 -83.291 32.840 1.000 23.070 502 PRO A N 1
ATOM 7178 C CA . PRO A 1 502 ? -64.974 -82.650 32.118 1.000 23.070 502 PRO A CA 1
ATOM 7179 C C . PRO A 1 502 ? -66.156 -82.229 32.993 1.000 21.780 502 PRO A C 1
ATOM 7180 O O . PRO A 1 502 ? -67.049 -81.576 32.481 1.000 19.770 502 PRO A O 1
ATOM 7191 N N . ASN A 1 503 ? -66.177 -82.616 34.269 1.000 19.740 503 ASN A N 1
ATOM 7192 C CA . ASN A 1 503 ? -67.390 -82.507 35.125 1.000 20.260 503 ASN A CA 1
ATOM 7193 C C . ASN A 1 503 ? -67.592 -81.099 35.672 1.000 22.370 503 ASN A C 1
ATOM 7194 O O . ASN A 1 503 ? -66.575 -80.406 35.978 1.000 23.250 503 ASN A O 1
ATOM 7205 N N . SER A 1 504 ? -68.854 -80.678 35.788 1.000 21.080 504 SER A N 1
ATOM 7206 C CA . SER A 1 504 ? -69.261 -79.444 36.501 1.000 23.660 504 SER A CA 1
ATOM 7207 C C . SER A 1 504 ? -70.750 -79.480 36.822 1.000 23.740 504 SER A C 1
ATOM 7208 O O . SER A 1 504 ? -71.462 -80.335 36.278 1.000 23.110 504 SER A O 1
ATOM 7215 N N . GLU A 1 505 ? -71.215 -78.529 37.635 1.000 25.430 505 GLU A N 1
ATOM 7216 C CA . GLU A 1 505 ? -72.610 -78.471 38.093 1.000 25.090 505 GLU A CA 1
ATOM 7217 C C . GLU A 1 505 ? -73.560 -78.503 36.892 1.000 27.570 505 GLU A C 1
ATOM 7218 O O . GLU A 1 505 ? -73.308 -77.767 35.884 1.000 25.570 505 GLU A O 1
ATOM 7230 N N . GLY A 1 506 ? -74.616 -79.307 36.995 1.000 23.390 506 GLY A N 1
ATOM 7231 C CA . GLY A 1 506 ? -75.688 -79.362 36.000 1.000 26.080 506 GLY A CA 1
ATOM 7232 C C . GLY A 1 506 ? -75.366 -80.273 34.823 1.000 25.520 506 GLY A C 1
ATOM 7233 O O . GLY A 1 506 ? -76.251 -80.470 34.013 1.000 27.030 506 GLY A O 1
ATOM 7237 N N . LEU A 1 507 ? -74.144 -80.797 34.708 1.000 28.590 507 LEU A N 1
ATOM 7238 C CA . LEU A 1 507 ? -73.808 -81.789 33.654 1.000 28.150 507 LEU A CA 1
ATOM 7239 C C . LEU A 1 507 ? -73.881 -83.181 34.266 1.000 28.130 507 LEU A C 1
ATOM 7240 O O . LEU A 1 507 ? -73.373 -83.403 35.377 1.000 24.810 507 LEU A O 1
ATOM 7256 N N . PRO A 1 508 ? -74.441 -84.170 33.539 1.000 24.810 508 PRO A N 1
ATOM 7257 C CA . PRO A 1 508 ? -74.371 -85.564 33.965 1.000 26.340 508 PRO A CA 1
ATOM 7258 C C . PRO A 1 508 ? -72.928 -85.963 34.273 1.000 26.720 508 PRO A C 1
ATOM 7259 O O . PRO A 1 508 ? -72.004 -85.572 33.552 1.000 27.250 508 PRO A O 1
ATOM 7270 N N . TYR A 1 509 ? -72.764 -86.709 35.360 1.000 24.450 509 TYR A N 1
ATOM 7271 C CA . TYR A 1 509 ? -71.445 -87.095 35.894 1.000 25.580 509 TYR A CA 1
ATOM 7272 C C . TYR A 1 509 ? -70.818 -88.094 34.934 1.000 22.530 509 TYR A C 1
ATOM 7273 O O . TYR A 1 509 ? -71.425 -89.110 34.567 1.000 22.940 509 TYR A O 1
ATOM 7290 N N . TRP A 1 510 ? -69.607 -87.751 34.500 1.000 22.680 510 TRP A N 1
ATOM 7291 C CA . TRP A 1 510 ? -68.783 -88.555 33.561 1.000 22.730 510 TRP A CA 1
ATOM 7292 C C . TRP A 1 510 ? -67.657 -89.164 34.385 1.000 22.220 510 TRP A C 1
ATOM 7293 O O . TRP A 1 510 ? -66.704 -88.475 34.702 1.000 23.520 510 TRP A O 1
ATOM 7314 N N . PRO A 1 511 ? -67.730 -90.445 34.784 1.000 26.410 511 PRO A N 1
ATOM 7315 C CA . PRO A 1 511 ? -66.685 -91.056 35.592 1.000 26.870 511 PRO A CA 1
ATOM 7316 C C . PRO A 1 511 ? -65.398 -91.246 34.774 1.000 27.240 511 PRO A C 1
ATOM 7317 O O . PRO A 1 511 ? -65.476 -91.586 33.604 1.000 22.520 511 PRO A O 1
ATOM 7328 N N . VAL A 1 512 ? -64.252 -91.088 35.426 1.000 25.940 512 VAL A N 1
ATOM 7329 C CA . VAL A 1 512 ? -62.937 -91.404 34.824 1.000 26.300 512 VAL A CA 1
ATOM 7330 C C . VAL A 1 512 ? -62.903 -92.900 34.541 1.000 24.620 512 VAL A C 1
ATOM 7331 O O . VAL A 1 512 ? -63.553 -93.676 35.262 1.000 23.910 512 VAL A O 1
ATOM 7344 N N . MET A 1 513 ? -62.219 -93.285 33.470 1.000 22.940 513 MET A N 1
ATOM 7345 C CA . MET A 1 513 ? -62.160 -94.685 33.022 1.000 27.280 513 MET A CA 1
ATOM 7346 C C . MET A 1 513 ? -61.105 -95.420 33.868 1.000 28.250 513 MET A C 1
ATOM 7347 O O . MET A 1 513 ? -59.907 -94.999 33.877 1.000 31.920 513 MET A O 1
ATOM 7361 N N . ASP A 1 514 ? -61.554 -96.449 34.584 1.000 32.910 514 ASP A N 1
ATOM 7362 C CA . ASP A 1 514 ? -60.683 -97.295 35.435 1.000 34.850 514 ASP A CA 1
ATOM 7363 C C . ASP A 1 514 ? -61.019 -98.750 35.152 1.000 38.270 514 ASP A C 1
ATOM 7364 O O . ASP A 1 514 ? -61.565 -99.032 34.059 1.000 37.350 514 ASP A O 1
ATOM 7373 N N . HIS A 1 515 ? -60.729 -99.649 36.095 1.000 39.700 515 HIS A N 1
ATOM 7374 C CA . HIS A 1 515 ? -61.002 -101.108 35.993 1.000 39.350 515 HIS A CA 1
ATOM 7375 C C . HIS A 1 515 ? -62.471 -101.379 35.657 1.000 36.160 515 HIS A C 1
ATOM 7376 O O . HIS A 1 515 ? -62.724 -102.417 35.012 1.000 35.300 515 HIS A O 1
ATOM 7389 N N . ASP A 1 516 ? -63.405 -100.484 36.021 1.000 36.710 516 ASP A N 1
ATOM 7390 C CA . ASP A 1 516 ? -64.846 -100.665 35.704 1.000 35.900 516 ASP A CA 1
ATOM 7391 C C . ASP A 1 516 ? -65.160 -100.269 34.257 1.000 34.120 516 ASP A C 1
ATOM 7392 O O . ASP A 1 516 ? -66.323 -100.449 33.853 1.000 35.160 516 ASP A O 1
ATOM 7401 N N . GLU A 1 517 ? -64.197 -99.717 33.500 1.000 32.220 517 GLU A N 1
ATOM 7402 C CA . GLU A 1 517 ? -64.348 -99.527 32.019 1.000 34.180 517 GLU A CA 1
ATOM 7403 C C . GLU A 1 517 ? -65.526 -98.581 31.696 1.000 25.020 517 GLU A C 1
ATOM 7404 O O . GLU A 1 517 ? -66.188 -98.776 30.678 1.000 24.950 517 GLU A O 1
ATOM 7416 N N . GLN A 1 518 ? -65.826 -97.616 32.562 1.000 25.310 518 GLN A N 1
ATOM 7417 C CA . GLN A 1 518 ? -66.987 -96.713 32.385 1.000 26.550 518 GLN A CA 1
ATOM 7418 C C . GLN A 1 518 ? -66.730 -95.771 31.197 1.000 26.520 518 GLN A C 1
ATOM 7419 O O . GLN A 1 518 ? -65.578 -95.356 30.988 1.000 25.410 518 GLN A O 1
ATOM 7433 N N . TYR A 1 519 ? -67.797 -95.424 30.497 1.000 23.580 519 TYR A N 1
ATOM 7434 C CA . TYR A 1 519 ? -67.769 -94.467 29.367 1.000 25.760 519 TYR A CA 1
ATOM 7435 C C . TYR A 1 519 ? -69.089 -93.726 29.357 1.000 24.800 519 TYR A C 1
ATOM 7436 O O . TYR A 1 519 ? -70.101 -94.286 29.818 1.000 26.100 519 TYR A O 1
ATOM 7453 N N . LEU A 1 520 ? -69.070 -92.494 28.869 1.000 23.140 520 LEU A N 1
ATOM 7454 C CA . LEU A 1 520 ? -70.294 -91.672 28.736 1.000 25.500 520 LEU A CA 1
ATOM 7455 C C . LEU A 1 520 ? -70.901 -91.877 27.352 1.000 26.090 520 LEU A C 1
ATOM 7456 O O . LEU A 1 520 ? -70.195 -91.723 26.349 1.000 23.680 520 LEU A O 1
ATOM 7472 N N . GLN A 1 521 ? -72.181 -92.239 27.333 1.000 25.810 521 GLN A N 1
ATOM 7473 C CA . GLN A 1 521 ? -72.978 -92.342 26.092 1.000 27.940 521 GLN A CA 1
ATOM 7474 C C . GLN A 1 521 ? -73.549 -90.951 25.854 1.000 27.380 521 GLN A C 1
ATOM 7475 O O . GLN A 1 521 ? -74.369 -90.509 26.671 1.000 29.040 521 GLN A O 1
ATOM 7489 N N . LEU A 1 522 ? -73.061 -90.258 24.827 1.000 24.870 522 LEU A N 1
ATOM 7490 C CA . LEU A 1 522 ? -73.506 -88.881 24.516 1.000 23.340 522 LEU A CA 1
ATOM 7491 C C . LEU A 1 522 ? -74.687 -88.974 23.541 1.000 24.880 522 LEU A C 1
ATOM 7492 O O . LEU A 1 522 ? -74.526 -89.505 22.404 1.000 25.950 522 LEU A O 1
ATOM 7508 N N . ASP A 1 523 ? -75.837 -88.490 23.993 1.000 25.530 523 ASP A N 1
ATOM 7509 C CA . ASP A 1 523 ? -77.088 -88.372 23.205 1.000 28.650 523 ASP A CA 1
ATOM 7510 C C . ASP A 1 523 ? -78.013 -87.416 23.972 1.000 29.030 523 ASP A C 1
ATOM 7511 O O . ASP A 1 523 ? -77.560 -86.774 24.978 1.000 26.780 523 ASP A O 1
ATOM 7520 N N . ILE A 1 524 ? -79.258 -87.304 23.525 1.000 28.360 524 ILE A N 1
ATOM 7521 C CA . ILE A 1 524 ? -80.241 -86.356 24.115 1.000 32.160 524 ILE A CA 1
ATOM 7522 C C . ILE A 1 524 ? -80.384 -86.644 25.614 1.000 36.400 524 ILE A C 1
ATOM 7523 O O . ILE A 1 524 ? -80.452 -85.664 26.401 1.000 36.750 524 ILE A O 1
ATOM 7539 N N . GLN A 1 525 ? -80.350 -87.917 26.014 1.000 37.330 525 GLN A N 1
ATOM 7540 C CA . GLN A 1 525 ? -80.335 -88.308 27.454 1.000 43.920 525 GLN A CA 1
ATOM 7541 C C . GLN A 1 525 ? -79.019 -89.038 27.729 1.000 38.180 525 GLN A C 1
ATOM 7542 O O . GLN A 1 525 ? -78.903 -90.241 27.472 1.000 34.070 525 GLN A O 1
ATOM 7556 N N . PRO A 1 526 ? -77.951 -88.345 28.195 1.000 33.070 526 PRO A N 1
ATOM 7557 C CA . PRO A 1 526 ? -76.670 -89.012 28.430 1.000 32.630 526 PRO A CA 1
ATOM 7558 C C . PRO A 1 526 ? -76.805 -90.090 29.510 1.000 32.260 526 PRO A C 1
ATOM 7559 O O . PRO A 1 526 ? -77.576 -89.927 30.412 1.000 31.200 526 PRO A O 1
ATOM 7570 N N . ALA A 1 527 ? -76.045 -91.162 29.380 1.000 28.770 527 ALA A N 1
ATOM 7571 C CA . ALA A 1 527 ? -76.011 -92.256 30.378 1.000 31.010 527 ALA A CA 1
ATOM 7572 C C . ALA A 1 527 ? -74.595 -92.831 30.439 1.000 29.750 527 ALA A C 1
ATOM 7573 O O . ALA A 1 527 ? -73.925 -92.900 29.383 1.000 26.330 527 ALA A O 1
ATOM 7580 N N . VAL A 1 528 ? -74.219 -93.364 31.593 1.000 26.300 528 VAL A N 1
ATOM 7581 C CA . VAL A 1 528 ? -72.931 -94.069 31.744 1.000 26.390 528 VAL A CA 1
ATOM 7582 C C . VAL A 1 528 ? -73.130 -95.514 31.327 1.000 28.380 528 VAL A C 1
ATOM 7583 O O . VAL A 1 528 ? -74.086 -96.143 31.779 1.000 27.690 528 VAL A O 1
ATOM 7596 N N . GLY A 1 529 ? -72.184 -96.030 30.544 1.000 28.490 529 GLY A N 1
ATOM 7597 C CA . GLY A 1 529 ? -72.086 -97.457 30.200 1.000 30.640 529 GLY A CA 1
ATOM 7598 C C . GLY A 1 529 ? -70.817 -98.054 30.758 1.000 30.290 529 GLY A C 1
ATOM 7599 O O . GLY A 1 529 ? -69.947 -97.280 31.245 1.000 25.980 529 GLY A O 1
ATOM 7603 N N . ARG A 1 530 ? -70.697 -99.368 30.666 1.000 30.990 530 ARG A N 1
ATOM 7604 C CA . ARG A 1 530 ? -69.470 -100.083 31.077 1.000 34.340 530 ARG A CA 1
ATOM 7605 C C . ARG A 1 530 ? -68.993 -100.991 29.954 1.000 31.960 530 ARG A C 1
ATOM 7606 O O . ARG A 1 530 ? -69.821 -101.638 29.320 1.000 28.900 530 ARG A O 1
ATOM 7627 N N . ALA A 1 531 ? -67.676 -101.027 29.757 1.000 31.310 531 ALA A N 1
ATOM 7628 C CA . ALA A 1 531 ? -66.960 -101.977 28.887 1.000 34.130 531 ALA A CA 1
ATOM 7629 C C . ALA A 1 531 ? -67.606 -101.968 27.498 1.000 34.240 531 ALA A C 1
ATOM 7630 O O . ALA A 1 531 ? -68.217 -102.981 27.098 1.000 30.210 531 ALA A O 1
ATOM 7637 N N . LEU A 1 532 ? -67.480 -100.842 26.776 1.000 31.700 532 LEU A N 1
ATOM 7638 C CA . LEU A 1 532 ? -68.000 -100.708 25.394 1.000 27.270 532 LEU A CA 1
ATOM 7639 C C . LEU A 1 532 ? -67.500 -101.889 24.557 1.000 27.300 532 LEU A C 1
ATOM 7640 O O . LEU A 1 532 ? -66.285 -102.146 24.533 1.000 27.030 532 LEU A O 1
ATOM 7656 N N . LYS A 1 533 ? -68.431 -102.588 23.913 1.000 26.700 533 LYS A N 1
ATOM 7657 C CA . LYS A 1 533 ? -68.158 -103.652 22.913 1.000 29.450 533 LYS A CA 1
ATOM 7658 C C . LYS A 1 533 ? -67.093 -104.616 23.435 1.000 30.820 533 LYS A C 1
ATOM 7659 O O . LYS A 1 533 ? -66.149 -104.966 22.694 1.000 31.860 533 LYS A O 1
ATOM 7678 N N . ALA A 1 534 ? -67.254 -105.063 24.678 1.000 31.340 534 ALA A N 1
ATOM 7679 C CA . ALA A 1 534 ? -66.291 -105.959 25.358 1.000 34.360 534 ALA A CA 1
ATOM 7680 C C . ALA A 1 534 ? -66.093 -107.263 24.555 1.000 32.720 534 ALA A C 1
ATOM 7681 O O . ALA A 1 534 ? -64.935 -107.734 24.477 1.000 31.930 534 ALA A O 1
ATOM 7688 N N . GLY A 1 535 ? -67.171 -107.828 24.008 1.000 31.130 535 GLY A N 1
ATOM 7689 C CA . GLY A 1 535 ? -67.121 -109.040 23.158 1.000 34.930 535 GLY A CA 1
ATOM 7690 C C . GLY A 1 535 ? -66.295 -108.794 21.911 1.000 33.890 535 GLY A C 1
ATOM 7691 O O . GLY A 1 535 ? -65.351 -109.583 21.654 1.000 33.500 535 GLY A O 1
ATOM 7695 N N . ARG A 1 536 ? -66.565 -107.690 21.200 1.000 32.620 536 ARG A N 1
ATOM 7696 C CA . ARG A 1 536 ? -65.758 -107.314 20.012 1.000 29.820 536 ARG A CA 1
ATOM 7697 C C . ARG A 1 536 ? -64.288 -107.146 20.409 1.000 33.170 536 ARG A C 1
ATOM 7698 O O . ARG A 1 536 ? -63.404 -107.654 19.698 1.000 36.580 536 ARG A O 1
ATOM 7719 N N . LEU A 1 537 ? -64.018 -106.484 21.528 1.000 32.890 537 LEU A N 1
ATOM 7720 C CA . LEU A 1 537 ? -62.614 -106.251 21.964 1.000 33.020 537 LEU A CA 1
ATOM 7721 C C . LEU A 1 537 ? -61.919 -107.605 22.203 1.000 34.340 537 LEU A C 1
ATOM 7722 O O . LEU A 1 537 ? -60.748 -107.757 21.783 1.000 32.670 537 LEU A O 1
ATOM 7738 N N . GLN A 1 538 ? -62.608 -108.552 22.836 1.000 39.400 538 GLN A N 1
ATOM 7739 C CA . GLN A 1 538 ? -62.090 -109.936 23.094 1.000 42.630 538 GLN A CA 1
ATOM 7740 C C . GLN A 1 538 ? -61.801 -110.597 21.737 1.000 39.650 538 GLN A C 1
ATOM 7741 O O . GLN A 1 538 ? -60.701 -111.149 21.559 1.000 37.480 538 GLN A O 1
ATOM 7755 N N . PHE A 1 539 ? -62.735 -110.519 20.792 1.000 37.960 539 PHE A N 1
ATOM 7756 C CA . PHE A 1 539 ? -62.574 -111.127 19.449 1.000 37.250 539 PHE A CA 1
ATOM 7757 C C . PHE A 1 539 ? -61.312 -110.589 18.764 1.000 41.080 539 PHE A C 1
ATOM 7758 O O . PHE A 1 539 ? -60.417 -111.383 18.413 1.000 35.670 539 PHE A O 1
ATOM 7775 N N . TRP A 1 540 ? -61.221 -109.264 18.590 1.000 36.860 540 TRP A N 1
ATOM 7776 C CA . TRP A 1 540 ? -60.138 -108.635 17.792 1.000 35.750 540 TRP A CA 1
ATOM 7777 C C . TRP A 1 540 ? -58.780 -108.785 18.499 1.000 36.260 540 TRP A C 1
ATOM 7778 O O . TRP A 1 540 ? -57.775 -108.924 17.798 1.000 37.980 540 TRP A O 1
ATOM 7799 N N . THR A 1 541 ? -58.716 -108.722 19.831 1.000 37.600 541 THR A N 1
ATOM 7800 C CA . THR A 1 541 ? -57.406 -108.598 20.539 1.000 45.390 541 THR A CA 1
ATOM 7801 C C . THR A 1 541 ? -56.928 -109.944 21.115 1.000 46.370 541 THR A C 1
ATOM 7802 O O . THR A 1 541 ? -55.721 -110.041 21.377 1.000 47.500 541 THR A O 1
ATOM 7812 N N . LYS A 1 542 ? -57.816 -110.927 21.310 1.000 49.530 542 LYS A N 1
ATOM 7813 C CA . LYS A 1 542 ? -57.456 -112.230 21.931 1.000 50.000 542 LYS A CA 1
ATOM 7814 C C . LYS A 1 542 ? -57.830 -113.384 20.990 1.000 49.350 542 LYS A C 1
ATOM 7815 O O . LYS A 1 542 ? -56.906 -114.107 20.535 1.000 50.000 542 LYS A O 1
ATOM 7834 N N . THR A 1 543 ? -59.118 -113.559 20.685 1.000 47.770 543 THR A N 1
ATOM 7835 C CA . THR A 1 543 ? -59.629 -114.737 19.937 1.000 50.480 543 THR A CA 1
ATOM 7836 C C . THR A 1 543 ? -58.973 -114.814 18.554 1.000 48.480 543 THR A C 1
ATOM 7837 O O . THR A 1 543 ? -58.425 -115.872 18.198 1.000 50.140 543 THR A O 1
ATOM 7847 N N . LEU A 1 544 ? -59.022 -113.731 17.792 1.000 44.700 544 LEU A N 1
ATOM 7848 C CA . LEU A 1 544 ? -58.517 -113.708 16.401 1.000 47.460 544 LEU A CA 1
ATOM 7849 C C . LEU A 1 544 ? -57.000 -113.913 16.369 1.000 49.770 544 LEU A C 1
ATOM 7850 O O . LEU A 1 544 ? -56.532 -114.746 15.618 1.000 57.010 544 LEU A O 1
ATOM 7866 N N . PRO A 1 545 ? -56.147 -113.214 17.147 1.000 53.280 545 PRO A N 1
ATOM 7867 C CA . PRO A 1 545 ? -54.716 -113.553 17.196 1.000 57.820 545 PRO A CA 1
ATOM 7868 C C . PRO A 1 545 ? -54.389 -114.998 17.615 1.000 58.820 545 PRO A C 1
ATOM 7869 O O . PRO A 1 545 ? -53.410 -115.488 17.123 1.000 58.960 545 PRO A O 1
ATOM 7880 N N . GLN A 1 546 ? -55.180 -115.628 18.495 1.000 60.740 546 GLN A N 1
ATOM 7881 C CA . GLN A 1 546 ? -55.031 -117.064 18.884 1.000 67.870 546 GLN A CA 1
ATOM 7882 C C . GLN A 1 546 ? -55.224 -117.959 17.639 1.000 70.840 546 GLN A C 1
ATOM 7883 O O . GLN A 1 546 ? -54.385 -118.866 17.416 1.000 65.540 546 GLN A O 1
ATOM 7897 N N . LYS A 1 547 ? -56.261 -117.706 16.836 1.000 70.550 547 LYS A N 1
ATOM 7898 C CA . LYS A 1 547 ? -56.542 -118.505 15.611 1.000 70.680 547 LYS A CA 1
ATOM 7899 C C . LYS A 1 547 ? -55.420 -118.274 14.590 1.000 69.260 547 LYS A C 1
ATOM 7900 O O . LYS A 1 547 ? -55.056 -119.240 13.908 1.000 72.960 547 LYS A O 1
ATOM 7919 N N . ILE A 1 548 ? -54.862 -117.066 14.519 1.000 71.930 548 ILE A N 1
ATOM 7920 C CA . ILE A 1 548 ? -53.720 -116.731 13.614 1.000 86.500 548 ILE A CA 1
ATOM 7921 C C . ILE A 1 548 ? -52.470 -117.502 14.063 1.000 88.590 548 ILE A C 1
ATOM 7922 O O . ILE A 1 548 ? -51.806 -118.068 13.180 1.000 91.530 548 ILE A O 1
ATOM 7938 N N . GLN A 1 549 ? -52.166 -117.528 15.369 1.000 86.950 549 GLN A N 1
ATOM 7939 C CA . GLN A 1 549 ? -51.022 -118.269 15.978 1.000 86.160 549 GLN A CA 1
ATOM 7940 C C . GLN A 1 549 ? -51.094 -119.753 15.571 1.000 84.780 549 GLN A C 1
ATOM 7941 O O . GLN A 1 549 ? -50.034 -120.351 15.331 1.000 79.210 549 GLN A O 1
ATOM 7955 N N . GLU A 1 550 ? -52.312 -120.302 15.475 1.000 81.190 550 GLU A N 1
ATOM 7956 C CA . GLU A 1 550 ? -52.653 -121.630 14.889 1.000 78.800 550 GLU A CA 1
ATOM 7957 C C . GLU A 1 550 ? -52.869 -121.502 13.373 1.000 77.050 550 GLU A C 1
ATOM 7958 O O . GLU A 1 550 ? -51.961 -121.396 12.537 1.000 72.240 550 GLU A O 1
ATOM 7970 N N . SER B 1 29 ? -62.128 9.731 3.361 1.000 79.730 29 SER B N 1
ATOM 7971 C CA . SER B 1 29 ? -62.865 8.610 2.666 1.000 83.040 29 SER B CA 1
ATOM 7972 C C . SER B 1 29 ? -61.977 7.364 2.592 1.000 85.320 29 SER B C 1
ATOM 7973 O O . SER B 1 29 ? -60.804 7.476 2.223 1.000 76.070 29 SER B O 1
ATOM 7980 N N . PRO B 1 30 ? -62.509 6.149 2.900 1.000 83.230 30 PRO B N 1
ATOM 7981 C CA . PRO B 1 30 ? -61.698 4.934 3.001 1.000 70.100 30 PRO B CA 1
ATOM 7982 C C . PRO B 1 30 ? -60.914 4.580 1.728 1.000 61.630 30 PRO B C 1
ATOM 7983 O O . PRO B 1 30 ? -61.388 4.731 0.630 1.000 52.440 30 PRO B O 1
ATOM 7994 N N . GLU B 1 31 ? -59.693 4.125 1.955 1.000 49.830 31 GLU B N 1
ATOM 7995 C CA . GLU B 1 31 ? -58.646 3.728 0.977 1.000 47.200 31 GLU B CA 1
ATOM 7996 C C . GLU B 1 31 ? -59.171 2.590 0.079 1.000 47.470 31 GLU B C 1
ATOM 7997 O O . GLU B 1 31 ? -59.624 1.529 0.589 1.000 38.980 31 GLU B O 1
ATOM 8009 N N . ALA B 1 32 ? -59.235 2.779 -1.235 1.000 36.380 32 ALA B N 1
ATOM 8010 C CA . ALA B 1 32 ? -59.545 1.671 -2.157 1.000 39.510 32 ALA B CA 1
ATOM 8011 C C . ALA B 1 32 ? -58.186 1.016 -2.397 1.000 40.550 32 ALA B C 1
ATOM 8012 O O . ALA B 1 32 ? -57.153 1.760 -2.427 1.000 53.050 32 ALA B O 1
ATOM 8019 N N . ASN B 1 33 ? -58.170 -0.290 -2.568 1.000 32.810 33 ASN B N 1
ATOM 8020 C CA . ASN B 1 33 ? -56.934 -1.044 -2.924 1.000 30.740 33 ASN B CA 1
ATOM 8021 C C . ASN B 1 33 ? -55.849 -0.784 -1.875 1.000 27.560 33 ASN B C 1
ATOM 8022 O O . ASN B 1 33 ? -54.722 -0.439 -2.203 1.000 27.160 33 ASN B O 1
ATOM 8033 N N . PRO B 1 34 ? -56.129 -0.984 -0.577 1.000 23.340 34 PRO B N 1
ATOM 8034 C CA . PRO B 1 34 ? -55.157 -0.681 0.476 1.000 23.680 34 PRO B CA 1
ATOM 8035 C C . PRO B 1 34 ? -53.937 -1.594 0.370 1.000 22.830 34 PRO B C 1
ATOM 8036 O O . PRO B 1 34 ? -54.092 -2.768 0.026 1.000 20.750 34 PRO B O 1
ATOM 8047 N N . ILE B 1 35 ? -52.766 -1.052 0.666 1.000 24.720 35 ILE B N 1
ATOM 8048 C CA . ILE B 1 35 ? -51.488 -1.814 0.720 1.000 24.290 35 ILE B CA 1
ATOM 8049 C C . ILE B 1 35 ? -51.021 -1.863 2.169 1.000 25.510 35 ILE B C 1
ATOM 8050 O O . ILE B 1 35 ? -51.037 -0.819 2.845 1.000 26.340 35 ILE B O 1
ATOM 8066 N N . ARG B 1 36 ? -50.636 -3.054 2.632 1.000 24.090 36 ARG B N 1
ATOM 8067 C CA . ARG B 1 36 ? -50.147 -3.267 4.013 1.000 21.680 36 ARG B CA 1
ATOM 8068 C C . ARG B 1 36 ? -48.802 -4.004 3.964 1.000 22.000 36 ARG B C 1
ATOM 8069 O O . ARG B 1 36 ? -48.499 -4.751 2.982 1.000 19.460 36 ARG B O 1
ATOM 8090 N N . ASN B 1 37 ? -48.026 -3.840 5.024 1.000 23.850 37 ASN B N 1
ATOM 8091 C CA . ASN B 1 37 ? -46.685 -4.457 5.185 1.000 24.190 37 ASN B CA 1
ATOM 8092 C C . ASN B 1 37 ? -46.823 -5.825 5.851 1.000 25.240 37 ASN B C 1
ATOM 8093 O O . ASN B 1 37 ? -47.729 -6.011 6.682 1.000 23.620 37 ASN B O 1
ATOM 8104 N N . THR B 1 38 ? -45.939 -6.752 5.491 1.000 23.750 38 THR B N 1
ATOM 8105 C CA . THR B 1 38 ? -45.732 -8.013 6.242 1.000 21.510 38 THR B CA 1
ATOM 8106 C C . THR B 1 38 ? -44.233 -8.253 6.343 1.000 20.880 38 THR B C 1
ATOM 8107 O O . THR B 1 38 ? -43.461 -7.672 5.537 1.000 19.070 38 THR B O 1
ATOM 8117 N N . HIS B 1 39 ? -43.838 -9.166 7.212 1.000 19.860 39 HIS B N 1
ATOM 8118 C CA . HIS B 1 39 ? -42.429 -9.567 7.386 1.000 19.000 39 HIS B CA 1
ATOM 8119 C C . HIS B 1 39 ? -41.876 -10.068 6.045 1.000 20.470 39 HIS B C 1
ATOM 8120 O O . HIS B 1 39 ? -40.660 -9.931 5.824 1.000 19.080 39 HIS B O 1
ATOM 8133 N N . THR B 1 40 ? -42.731 -10.643 5.185 1.000 19.370 40 THR B N 1
ATOM 8134 C CA . THR B 1 40 ? -42.323 -11.257 3.887 1.000 20.640 40 THR B CA 1
ATOM 8135 C C . THR B 1 40 ? -42.531 -10.306 2.698 1.000 19.380 40 THR B C 1
ATOM 8136 O O . THR B 1 40 ? -42.136 -10.665 1.568 1.000 21.130 40 THR B O 1
ATOM 8146 N N . GLY B 1 41 ? -43.092 -9.117 2.940 1.000 19.110 41 GLY B N 1
ATOM 8147 C CA . GLY B 1 41 ? -43.303 -8.115 1.873 1.000 20.650 41 GLY B CA 1
ATOM 8148 C C . GLY B 1 41 ? -44.701 -7.527 1.877 1.000 20.000 41 GLY B C 1
ATOM 8149 O O . GLY B 1 41 ? -45.538 -7.908 2.731 1.000 20.450 41 GLY B O 1
ATOM 8153 N N . GLN B 1 42 ? -44.968 -6.634 0.932 1.000 19.990 42 GLN B N 1
ATOM 8154 C CA . GLN B 1 42 ? -46.224 -5.853 0.882 1.000 22.290 42 GLN B CA 1
ATOM 8155 C C . GLN B 1 42 ? -47.327 -6.669 0.215 1.000 19.020 42 GLN B C 1
ATOM 8156 O O . GLN B 1 42 ? -47.050 -7.487 -0.668 1.000 23.080 42 GLN B O 1
ATOM 8170 N N . ILE B 1 43 ? -48.551 -6.408 0.636 1.000 18.750 43 ILE B N 1
ATOM 8171 C CA . ILE B 1 43 ? -49.760 -7.084 0.102 1.000 21.590 43 ILE B CA 1
ATOM 8172 C C . ILE B 1 43 ? -50.850 -6.036 -0.170 1.000 21.690 43 ILE B C 1
ATOM 8173 O O . ILE B 1 43 ? -51.040 -5.118 0.657 1.000 20.280 43 ILE B O 1
ATOM 8189 N N . GLN B 1 44 ? -51.564 -6.197 -1.272 1.000 22.750 44 GLN B N 1
ATOM 8190 C CA . GLN B 1 44 ? -52.665 -5.286 -1.656 1.000 23.610 44 GLN B CA 1
ATOM 8191 C C . GLN B 1 44 ? -53.996 -6.006 -1.492 1.000 21.700 44 GLN B C 1
ATOM 8192 O O . GLN B 1 44 ? -54.189 -7.089 -2.082 1.000 24.550 44 GLN B O 1
ATOM 8206 N N . GLY B 1 45 ? -54.885 -5.413 -0.721 1.000 20.170 45 GLY B N 1
ATOM 8207 C CA . GLY B 1 45 ? -56.217 -5.971 -0.473 1.000 22.010 45 GLY B CA 1
ATOM 8208 C C . GLY B 1 45 ? -57.299 -5.141 -1.147 1.000 20.520 45 GLY B C 1
ATOM 8209 O O . GLY B 1 45 ? -57.007 -4.431 -2.106 1.000 20.710 45 GLY B O 1
ATOM 8213 N N . SER B 1 46 ? -58.527 -5.274 -0.662 1.000 19.600 46 SER B N 1
ATOM 8214 C CA . SER B 1 46 ? -59.753 -4.749 -1.313 1.000 22.200 46 SER B CA 1
ATOM 8215 C C . SER B 1 46 ? -60.570 -4.009 -0.260 1.000 25.620 46 SER B C 1
ATOM 8216 O O . SER B 1 46 ? -60.544 -4.401 0.944 1.000 24.790 46 SER B O 1
ATOM 8223 N N . LEU B 1 47 ? -61.289 -2.990 -0.698 1.000 23.790 47 LEU B N 1
ATOM 8224 C CA . LEU B 1 47 ? -62.337 -2.323 0.093 1.000 24.180 47 LEU B CA 1
ATOM 8225 C C . LEU B 1 47 ? -63.679 -2.924 -0.312 1.000 28.260 47 LEU B C 1
ATOM 8226 O O . LEU B 1 47 ? -63.976 -2.975 -1.498 1.000 26.040 47 LEU B O 1
ATOM 8242 N N . ILE B 1 48 ? -64.440 -3.418 0.655 1.000 26.510 48 ILE B N 1
ATOM 8243 C CA . ILE B 1 48 ? -65.824 -3.883 0.392 1.000 31.230 48 ILE B CA 1
ATOM 8244 C C . ILE B 1 48 ? -66.795 -3.127 1.308 1.000 31.870 48 ILE B C 1
ATOM 8245 O O . ILE B 1 48 ? -66.383 -2.590 2.375 1.000 29.410 48 ILE B O 1
ATOM 8261 N N . HIS B 1 49 ? -68.052 -3.108 0.909 1.000 30.840 49 HIS B N 1
ATOM 8262 C CA . HIS B 1 49 ? -69.177 -2.523 1.680 1.000 38.720 49 HIS B CA 1
ATOM 8263 C C . HIS B 1 49 ? -70.167 -3.642 1.982 1.000 40.070 49 HIS B C 1
ATOM 8264 O O . HIS B 1 49 ? -70.257 -4.575 1.193 1.000 41.170 49 HIS B O 1
ATOM 8277 N N . VAL B 1 50 ? -70.828 -3.596 3.130 1.000 45.600 50 VAL B N 1
ATOM 8278 C CA . VAL B 1 50 ? -71.777 -4.674 3.537 1.000 57.600 50 VAL B CA 1
ATOM 8279 C C . VAL B 1 50 ? -73.133 -4.083 3.925 1.000 59.720 50 VAL B C 1
ATOM 8280 O O . VAL B 1 50 ? -73.189 -2.887 4.198 1.000 60.100 50 VAL B O 1
ATOM 8293 N N . LYS B 1 51 ? -74.162 -4.934 3.862 1.000 79.470 51 LYS B N 1
ATOM 8294 C CA . LYS B 1 51 ? -75.628 -4.633 3.849 1.000 95.510 51 LYS B CA 1
ATOM 8295 C C . LYS B 1 51 ? -76.035 -3.522 4.837 1.000 94.090 51 LYS B C 1
ATOM 8296 O O . LYS B 1 51 ? -75.838 -3.714 6.050 1.000 83.390 51 LYS B O 1
ATOM 8315 N N . ASP B 1 52 ? -76.598 -2.420 4.313 1.000 99.390 52 ASP B N 1
ATOM 8316 C CA . ASP B 1 52 ? -77.236 -1.301 5.069 1.000 98.140 52 ASP B CA 1
ATOM 8317 C C . ASP B 1 52 ? -76.250 -0.698 6.091 1.000 94.670 52 ASP B C 1
ATOM 8318 O O . ASP B 1 52 ? -76.682 -0.374 7.222 1.000 101.490 52 ASP B O 1
ATOM 8327 N N . THR B 1 53 ? -74.972 -0.548 5.727 1.000 86.090 53 THR B N 1
ATOM 8328 C CA . THR B 1 53 ? -73.886 -0.068 6.634 1.000 75.930 53 THR B CA 1
ATOM 8329 C C . THR B 1 53 ? -72.992 0.906 5.869 1.000 72.590 53 THR B C 1
ATOM 8330 O O . THR B 1 53 ? -72.552 0.548 4.770 1.000 67.670 53 THR B O 1
ATOM 8340 N N . LYS B 1 54 ? -72.726 2.073 6.447 1.000 65.100 54 LYS B N 1
ATOM 8341 C CA . LYS B 1 54 ? -71.882 3.109 5.819 1.000 66.260 54 LYS B CA 1
ATOM 8342 C C . LYS B 1 54 ? -70.415 2.659 5.846 1.000 62.160 54 LYS B C 1
ATOM 8343 O O . LYS B 1 54 ? -69.770 2.771 4.783 1.000 62.910 54 LYS B O 1
ATOM 8362 N N . ALA B 1 55 ? -69.913 2.209 7.009 1.000 51.330 55 ALA B N 1
ATOM 8363 C CA . ALA B 1 55 ? -68.480 1.889 7.259 1.000 46.170 55 ALA B CA 1
ATOM 8364 C C . ALA B 1 55 ? -68.068 0.685 6.382 1.000 39.430 55 ALA B C 1
ATOM 8365 O O . ALA B 1 55 ? -68.891 -0.259 6.205 1.000 44.090 55 ALA B O 1
ATOM 8372 N N . GLY B 1 56 ? -66.891 0.763 5.777 1.000 33.650 56 GLY B N 1
ATOM 8373 C CA . GLY B 1 56 ? -66.346 -0.298 4.920 1.000 30.860 56 GLY B CA 1
ATOM 8374 C C . GLY B 1 56 ? -65.508 -1.334 5.677 1.000 28.110 56 GLY B C 1
ATOM 8375 O O . GLY B 1 56 ? -65.220 -1.168 6.870 1.000 25.710 56 GLY B O 1
ATOM 8379 N N . VAL B 1 57 ? -65.085 -2.367 4.953 1.000 25.330 57 VAL B N 1
ATOM 8380 C CA . VAL B 1 57 ? -64.173 -3.429 5.439 1.000 25.420 57 VAL B CA 1
ATOM 8381 C C . VAL B 1 57 ? -63.032 -3.567 4.438 1.000 23.350 57 VAL B C 1
ATOM 8382 O O . VAL B 1 57 ? -63.288 -3.570 3.224 1.000 24.060 57 VAL B O 1
ATOM 8395 N N . HIS B 1 58 ? -61.817 -3.700 4.951 1.000 21.750 58 HIS B N 1
ATOM 8396 C CA . HIS B 1 58 ? -60.644 -4.100 4.147 1.000 21.820 58 HIS B CA 1
ATOM 8397 C C . HIS B 1 58 ? -60.456 -5.608 4.252 1.000 22.020 58 HIS B C 1
ATOM 8398 O O . HIS B 1 58 ? -60.508 -6.150 5.385 1.000 22.140 58 HIS B O 1
ATOM 8411 N N . THR B 1 59 ? -60.230 -6.267 3.118 1.000 20.340 59 THR B N 1
ATOM 8412 C CA . THR B 1 59 ? -59.904 -7.706 3.082 1.000 21.520 59 THR B CA 1
ATOM 8413 C C . THR B 1 59 ? -58.522 -7.906 2.492 1.000 21.450 59 THR B C 1
ATOM 8414 O O . THR B 1 59 ? -58.189 -7.237 1.501 1.000 21.810 59 THR B O 1
ATOM 8424 N N . PHE B 1 60 ? -57.766 -8.844 3.068 1.000 19.530 60 PHE B N 1
ATOM 8425 C CA . PHE B 1 60 ? -56.429 -9.265 2.592 1.000 19.430 60 PHE B CA 1
ATOM 8426 C C . PHE B 1 60 ? -56.428 -10.789 2.607 1.000 19.840 60 PHE B C 1
ATOM 8427 O O . PHE B 1 60 ? -56.484 -11.378 3.710 1.000 20.200 60 PHE B O 1
ATOM 8444 N N . LEU B 1 61 ? -56.492 -11.416 1.435 1.000 18.740 61 LEU B N 1
ATOM 8445 C CA . LEU B 1 61 ? -56.787 -12.857 1.313 1.000 17.760 61 LEU B CA 1
ATOM 8446 C C . LEU B 1 61 ? -55.561 -13.621 0.824 1.000 17.540 61 LEU B C 1
ATOM 8447 O O . LEU B 1 61 ? -54.745 -13.075 0.050 1.000 16.510 61 LEU B O 1
ATOM 8463 N N . GLY B 1 62 ? -55.442 -14.871 1.266 1.000 19.700 62 GLY B N 1
ATOM 8464 C CA . GLY B 1 62 ? -54.452 -15.819 0.721 1.000 19.370 62 GLY B CA 1
ATOM 8465 C C . GLY B 1 62 ? -53.046 -15.459 1.128 1.000 18.300 62 GLY B C 1
ATOM 8466 O O . GLY B 1 62 ? -52.129 -15.655 0.299 1.000 20.470 62 GLY B O 1
ATOM 8470 N N . ILE B 1 63 ? -52.849 -14.998 2.362 1.000 18.550 63 ILE B N 1
ATOM 8471 C CA . ILE B 1 63 ? -51.504 -14.622 2.881 1.000 19.190 63 ILE B CA 1
ATOM 8472 C C . ILE B 1 63 ? -50.799 -15.902 3.343 1.000 19.440 63 ILE B C 1
ATOM 8473 O O . ILE B 1 63 ? -51.320 -16.622 4.190 1.000 19.140 63 ILE B O 1
ATOM 8489 N N . PRO B 1 64 ? -49.585 -16.215 2.847 1.000 20.000 64 PRO B N 1
ATOM 8490 C CA . PRO B 1 64 ? -48.848 -17.387 3.325 1.000 20.720 64 PRO B CA 1
ATOM 8491 C C . PRO B 1 64 ? -48.238 -17.165 4.712 1.000 20.970 64 PRO B C 1
ATOM 8492 O O . PRO B 1 64 ? -47.567 -16.189 4.914 1.000 20.180 64 PRO B O 1
ATOM 8503 N N . PHE B 1 65 ? -48.500 -18.092 5.638 1.000 20.040 65 PHE B N 1
ATOM 8504 C CA . PHE B 1 65 ? -47.944 -18.020 7.010 1.000 19.530 65 PHE B CA 1
ATOM 8505 C C . PHE B 1 65 ? -46.865 -19.098 7.182 1.000 21.020 65 PHE B C 1
ATOM 8506 O O . PHE B 1 65 ? -46.210 -19.146 8.199 1.000 19.770 65 PHE B O 1
ATOM 8523 N N . ALA B 1 66 ? -46.710 -19.973 6.201 1.000 20.920 66 ALA B N 1
ATOM 8524 C CA . ALA B 1 66 ? -45.657 -20.995 6.201 1.000 19.350 66 ALA B CA 1
ATOM 8525 C C . ALA B 1 66 ? -45.319 -21.381 4.763 1.000 22.090 66 ALA B C 1
ATOM 8526 O O . ALA B 1 66 ? -46.110 -21.145 3.834 1.000 21.940 66 ALA B O 1
ATOM 8533 N N . LYS B 1 67 ? -44.138 -21.953 4.606 1.000 23.100 67 LYS B N 1
ATOM 8534 C CA . LYS B 1 67 ? -43.640 -22.570 3.351 1.000 26.680 67 LYS B CA 1
ATOM 8535 C C . LYS B 1 67 ? -44.612 -23.693 2.974 1.000 22.000 67 LYS B C 1
ATOM 8536 O O . LYS B 1 67 ? -45.094 -24.425 3.829 1.000 18.700 67 LYS B O 1
ATOM 8555 N N . PRO B 1 68 ? -44.936 -23.898 1.685 1.000 21.100 68 PRO B N 1
ATOM 8556 C CA . PRO B 1 68 ? -45.778 -25.032 1.292 1.000 20.370 68 PRO B CA 1
ATOM 8557 C C . PRO B 1 68 ? -45.237 -26.365 1.790 1.000 19.520 68 PRO B C 1
ATOM 8558 O O . PRO B 1 68 ? -44.043 -26.632 1.634 1.000 20.500 68 PRO B O 1
ATOM 8569 N N . PRO B 1 69 ? -46.066 -27.174 2.480 1.000 18.590 69 PRO B N 1
ATOM 8570 C CA . PRO B 1 69 ? -45.598 -28.399 3.151 1.000 19.530 69 PRO B CA 1
ATOM 8571 C C . PRO B 1 69 ? -45.587 -29.555 2.157 1.000 20.410 69 PRO B C 1
ATOM 8572 O O . PRO B 1 69 ? -46.346 -30.511 2.310 1.000 22.280 69 PRO B O 1
ATOM 8583 N N . VAL B 1 70 ? -44.744 -29.412 1.135 1.000 21.420 70 VAL B N 1
ATOM 8584 C CA . VAL B 1 70 ? -44.678 -30.319 -0.045 1.000 22.530 70 VAL B CA 1
ATOM 8585 C C . VAL B 1 70 ? -43.271 -30.917 -0.123 1.000 22.860 70 VAL B C 1
ATOM 8586 O O . VAL B 1 70 ? -42.344 -30.397 0.513 1.000 22.430 70 VAL B O 1
ATOM 8599 N N . GLY B 1 71 ? -43.135 -32.003 -0.885 1.000 24.150 71 GLY B N 1
ATOM 8600 C CA . GLY B 1 71 ? -41.870 -32.735 -1.017 1.000 24.860 71 GLY B CA 1
ATOM 8601 C C . GLY B 1 71 ? -41.409 -33.221 0.353 1.000 23.610 71 GLY B C 1
ATOM 8602 O O . GLY B 1 71 ? -42.160 -33.900 1.053 1.000 24.320 71 GLY B O 1
ATOM 8606 N N . PRO B 1 72 ? -40.175 -32.877 0.780 1.000 22.050 72 PRO B N 1
ATOM 8607 C CA . PRO B 1 72 ? -39.673 -33.323 2.073 1.000 23.910 72 PRO B CA 1
ATOM 8608 C C . PRO B 1 72 ? -40.400 -32.648 3.248 1.000 22.760 72 PRO B C 1
ATOM 8609 O O . PRO B 1 72 ? -40.221 -33.129 4.333 1.000 23.120 72 PRO B O 1
ATOM 8620 N N . LEU B 1 73 ? -41.194 -31.582 3.019 1.000 21.440 73 LEU B N 1
ATOM 8621 C CA . LEU B 1 73 ? -41.890 -30.853 4.102 1.000 21.200 73 LEU B CA 1
ATOM 8622 C C . LEU B 1 73 ? -43.256 -31.492 4.368 1.000 18.210 73 LEU B C 1
ATOM 8623 O O . LEU B 1 73 ? -43.909 -31.078 5.311 1.000 18.220 73 LEU B O 1
ATOM 8639 N N . ARG B 1 74 ? -43.666 -32.483 3.560 1.000 19.030 74 ARG B N 1
ATOM 8640 C CA . ARG B 1 74 ? -44.827 -33.321 3.909 1.000 18.190 74 ARG B CA 1
ATOM 8641 C C . ARG B 1 74 ? -44.476 -34.133 5.174 1.000 18.440 74 ARG B C 1
ATOM 8642 O O . ARG B 1 74 ? -43.368 -34.645 5.237 1.000 17.690 74 ARG B O 1
ATOM 8663 N N . PHE B 1 75 ? -45.388 -34.204 6.144 1.000 17.340 75 PHE B N 1
ATOM 8664 C CA . PHE B 1 75 ? -45.188 -34.837 7.469 1.000 19.290 75 PHE B CA 1
ATOM 8665 C C . PHE B 1 75 ? -43.958 -34.236 8.171 1.000 20.150 75 PHE B C 1
ATOM 8666 O O . PHE B 1 75 ? -43.245 -34.968 8.854 1.000 19.240 75 PHE B O 1
ATOM 8683 N N . ALA B 1 76 ? -43.741 -32.936 8.013 1.000 21.010 76 ALA B N 1
ATOM 8684 C CA . ALA B 1 76 ? -42.727 -32.168 8.764 1.000 20.090 76 ALA B CA 1
ATOM 8685 C C . ALA B 1 76 ? -43.369 -30.916 9.342 1.000 19.510 76 ALA B C 1
ATOM 8686 O O . ALA B 1 76 ? -44.370 -30.410 8.804 1.000 18.600 76 ALA B O 1
ATOM 8693 N N . PRO B 1 77 ? -42.775 -30.341 10.412 1.000 20.280 77 PRO B N 1
ATOM 8694 C CA . PRO B 1 77 ? -43.270 -29.086 10.969 1.000 20.280 77 PRO B CA 1
ATOM 8695 C C . PRO B 1 77 ? -43.273 -27.957 9.932 1.000 19.730 77 PRO B C 1
ATOM 8696 O O . PRO B 1 77 ? -42.531 -27.989 8.956 1.000 19.400 77 PRO B O 1
ATOM 8707 N N . PRO B 1 78 ? -44.144 -26.945 10.109 1.000 18.590 78 PRO B N 1
ATOM 8708 C CA . PRO B 1 78 ? -44.204 -25.814 9.185 1.000 19.770 78 PRO B CA 1
ATOM 8709 C C . PRO B 1 78 ? -42.917 -24.978 9.301 1.000 22.530 78 PRO B C 1
ATOM 8710 O O . PRO B 1 78 ? -42.338 -24.876 10.370 1.000 19.650 78 PRO B O 1
ATOM 8721 N N . GLU B 1 79 ? -42.461 -24.463 8.178 1.000 20.870 79 GLU B N 1
ATOM 8722 C CA . GLU B 1 79 ? -41.260 -23.609 8.115 1.000 24.790 79 GLU B CA 1
ATOM 8723 C C . GLU B 1 79 ? -41.662 -22.204 7.667 1.000 24.960 79 GLU B C 1
ATOM 8724 O O . GLU B 1 79 ? -42.772 -22.049 7.114 1.000 21.100 79 GLU B O 1
ATOM 8736 N N . ALA B 1 80 ? -40.769 -21.243 7.874 1.000 25.550 80 ALA B N 1
ATOM 8737 C CA . ALA B 1 80 ? -40.996 -19.801 7.643 1.000 25.930 80 ALA B CA 1
ATOM 8738 C C . ALA B 1 80 ? -41.385 -19.588 6.181 1.000 22.200 80 ALA B C 1
ATOM 8739 O O . ALA B 1 80 ? -40.795 -20.169 5.277 1.000 23.020 80 ALA B O 1
ATOM 8746 N N . PRO B 1 81 ? -42.388 -18.740 5.913 1.000 21.420 81 PRO B N 1
ATOM 8747 C CA . PRO B 1 81 ? -42.754 -18.422 4.537 1.000 23.230 81 PRO B CA 1
ATOM 8748 C C . PRO B 1 81 ? -41.625 -17.602 3.872 1.000 23.740 81 PRO B C 1
ATOM 8749 O O . PRO B 1 81 ? -40.886 -16.904 4.548 1.000 23.600 81 PRO B O 1
ATOM 8760 N N . GLU B 1 82 ? -41.555 -17.681 2.556 1.000 25.180 82 GLU B N 1
ATOM 8761 C CA . GLU B 1 82 ? -40.508 -17.055 1.723 1.000 27.160 82 GLU B CA 1
ATOM 8762 C C . GLU B 1 82 ? -40.875 -15.599 1.472 1.000 22.730 82 GLU B C 1
ATOM 8763 O O . GLU B 1 82 ? -42.018 -15.272 1.209 1.000 23.170 82 GLU B O 1
ATOM 8775 N N . PRO B 1 83 ? -39.910 -14.676 1.486 1.000 23.470 83 PRO B N 1
ATOM 8776 C CA . PRO B 1 83 ? -40.187 -13.300 1.087 1.000 22.870 83 PRO B CA 1
ATOM 8777 C C . PRO B 1 83 ? -40.482 -13.198 -0.414 1.000 21.380 83 PRO B C 1
ATOM 8778 O O . PRO B 1 83 ? -40.090 -14.036 -1.175 1.000 22.620 83 PRO B O 1
ATOM 8789 N N . TRP B 1 84 ? -41.194 -12.153 -0.791 1.000 23.060 84 TRP B N 1
ATOM 8790 C CA . TRP B 1 84 ? -41.467 -11.843 -2.227 1.000 23.670 84 TRP B CA 1
ATOM 8791 C C . TRP B 1 84 ? -41.039 -10.409 -2.510 1.000 24.440 84 TRP B C 1
ATOM 8792 O O . TRP B 1 84 ? -40.902 -9.640 -1.545 1.000 24.610 84 TRP B O 1
ATOM 8813 N N . SER B 1 85 ? -40.777 -10.091 -3.772 1.000 28.560 85 SER B N 1
ATOM 8814 C CA . SER B 1 85 ? -40.561 -8.695 -4.224 1.000 31.210 85 SER B CA 1
ATOM 8815 C C . SER B 1 85 ? -41.898 -8.111 -4.687 1.000 30.810 85 SER B C 1
ATOM 8816 O O . SER B 1 85 ? -42.771 -8.868 -5.096 1.000 30.780 85 SER B O 1
ATOM 8823 N N . GLY B 1 86 ? -42.004 -6.794 -4.675 1.000 31.730 86 GLY B N 1
ATOM 8824 C CA . GLY B 1 86 ? -43.185 -6.102 -5.198 1.000 29.640 86 GLY B CA 1
ATOM 8825 C C . GLY B 1 86 ? -44.362 -6.295 -4.263 1.000 31.070 86 GLY B C 1
ATOM 8826 O O . GLY B 1 86 ? -44.177 -6.742 -3.107 1.000 26.910 86 GLY B O 1
ATOM 8830 N N . VAL B 1 87 ? -45.536 -5.953 -4.749 1.000 27.300 87 VAL B N 1
ATOM 8831 C CA . VAL B 1 87 ? -46.787 -5.973 -3.970 1.000 28.790 87 VAL B CA 1
ATOM 8832 C C . VAL B 1 87 ? -47.529 -7.253 -4.363 1.000 27.430 87 VAL B C 1
ATOM 8833 O O . VAL B 1 87 ? -47.854 -7.423 -5.519 1.000 26.390 87 VAL B O 1
ATOM 8846 N N . ARG B 1 88 ? -47.724 -8.134 -3.398 1.000 25.310 88 ARG B N 1
ATOM 8847 C CA . ARG B 1 88 ? -48.453 -9.405 -3.599 1.000 24.750 88 ARG B CA 1
ATOM 8848 C C . ARG B 1 88 ? -49.942 -9.083 -3.717 1.000 23.630 88 ARG B C 1
ATOM 8849 O O . ARG B 1 88 ? -50.475 -8.263 -2.926 1.000 23.150 88 ARG B O 1
ATOM 8870 N N . ASP B 1 89 ? -50.606 -9.757 -4.638 1.000 24.510 89 ASP B N 1
ATOM 8871 C CA . ASP B 1 89 ? -52.078 -9.713 -4.794 1.000 25.560 89 ASP B CA 1
ATOM 8872 C C . ASP B 1 89 ? -52.726 -10.411 -3.588 1.000 23.800 89 ASP B C 1
ATOM 8873 O O . ASP B 1 89 ? -52.477 -11.607 -3.364 1.000 21.540 89 ASP B O 1
ATOM 8882 N N . GLY B 1 90 ? -53.526 -9.671 -2.824 1.000 22.370 90 GLY B N 1
ATOM 8883 C CA . GLY B 1 90 ? -54.307 -10.199 -1.696 1.000 21.040 90 GLY B CA 1
ATOM 8884 C C . GLY B 1 90 ? -55.791 -10.154 -1.968 1.000 20.400 90 GLY B C 1
ATOM 8885 O O . GLY B 1 90 ? -56.561 -9.923 -1.000 1.000 17.580 90 GLY B O 1
ATOM 8889 N N . THR B 1 91 ? -56.216 -10.431 -3.208 1.000 19.160 91 THR B N 1
ATOM 8890 C CA . THR B 1 91 ? -57.634 -10.304 -3.608 1.000 22.130 91 THR B CA 1
ATOM 8891 C C . THR B 1 91 ? -58.287 -11.670 -3.808 1.000 22.650 91 THR B C 1
ATOM 8892 O O . THR B 1 91 ? -59.511 -11.680 -3.933 1.000 24.280 91 THR B O 1
ATOM 8902 N N . ALA B 1 92 ? -57.536 -12.772 -3.793 1.000 19.930 92 ALA B N 1
ATOM 8903 C CA . ALA B 1 92 ? -58.073 -14.118 -4.103 1.000 20.650 92 ALA B CA 1
ATOM 8904 C C . ALA B 1 92 ? -57.987 -15.046 -2.872 1.000 20.900 92 ALA B C 1
ATOM 8905 O O . ALA B 1 92 ? -56.961 -15.119 -2.227 1.000 23.160 92 ALA B O 1
ATOM 8912 N N . HIS B 1 93 ? -59.047 -15.775 -2.590 1.000 20.950 93 HIS B N 1
ATOM 8913 C CA . HIS B 1 93 ? -59.051 -16.849 -1.576 1.000 21.440 93 HIS B CA 1
ATOM 8914 C C . HIS B 1 93 ? -58.017 -17.903 -1.940 1.000 22.290 93 HIS B C 1
ATOM 8915 O O . HIS B 1 93 ? -57.833 -18.226 -3.103 1.000 20.670 93 HIS B O 1
ATOM 8928 N N . PRO B 1 94 ? -57.351 -18.486 -0.923 1.000 20.800 94 PRO B N 1
ATOM 8929 C CA . PRO B 1 94 ? -56.329 -19.487 -1.163 1.000 19.550 94 PRO B CA 1
ATOM 8930 C C . PRO B 1 94 ? -56.957 -20.837 -1.521 1.000 18.540 94 PRO B C 1
ATOM 8931 O O . PRO B 1 94 ? -58.101 -21.058 -1.247 1.000 19.480 94 PRO B O 1
ATOM 8942 N N . ALA B 1 95 ? -56.169 -21.724 -2.095 1.000 18.320 95 ALA B N 1
ATOM 8943 C CA . ALA B 1 95 ? -56.531 -23.146 -2.251 1.000 18.190 95 ALA B CA 1
ATOM 8944 C C . ALA B 1 95 ? -56.860 -23.718 -0.874 1.000 20.450 95 ALA B C 1
ATOM 8945 O O . ALA B 1 95 ? -56.166 -23.371 0.107 1.000 17.560 95 ALA B O 1
ATOM 8952 N N . MET B 1 96 ? -57.870 -24.573 -0.795 1.000 18.340 96 MET B N 1
ATOM 8953 C CA . MET B 1 96 ? -58.120 -25.398 0.395 1.000 19.940 96 MET B CA 1
ATOM 8954 C C . MET B 1 96 ? -57.111 -26.570 0.432 1.000 20.480 96 MET B C 1
ATOM 8955 O O . MET B 1 96 ? -56.575 -26.970 -0.647 1.000 17.300 96 MET B O 1
ATOM 8969 N N . CYS B 1 97 ? -56.817 -27.083 1.630 1.000 19.790 97 CYS B N 1
ATOM 8970 C CA . CYS B 1 97 ? -55.965 -28.284 1.802 1.000 21.120 97 CYS B CA 1
ATOM 8971 C C . CYS B 1 97 ? -56.654 -29.508 1.194 1.000 20.850 97 CYS B C 1
ATOM 8972 O O . CYS B 1 97 ? -57.909 -29.511 1.056 1.000 20.060 97 CYS B O 1
ATOM 8979 N N . LEU B 1 98 ? -55.869 -30.523 0.826 1.000 22.190 98 LEU B N 1
ATOM 8980 C CA . LEU B 1 98 ? -56.405 -31.756 0.194 1.000 21.630 98 LEU B CA 1
ATOM 8981 C C . LEU B 1 98 ? -57.474 -32.346 1.100 1.000 20.300 98 LEU B C 1
ATOM 8982 O O . LEU B 1 98 ? -57.220 -32.513 2.324 1.000 17.890 98 LEU B O 1
ATOM 8998 N N . GLN B 1 99 ? -58.601 -32.690 0.501 1.000 17.770 99 GLN B N 1
ATOM 8999 C CA . GLN B 1 99 ? -59.748 -33.253 1.240 1.000 19.550 99 GLN B CA 1
ATOM 9000 C C . GLN B 1 99 ? -60.731 -33.875 0.252 1.000 21.390 99 GLN B C 1
ATOM 9001 O O . GLN B 1 99 ? -60.665 -33.541 -0.935 1.000 20.600 99 GLN B O 1
ATOM 9015 N N A ASN B 1 100 ? -61.647 -34.696 0.734 0.470 21.090 100 ASN B N 1
ATOM 9016 N N B ASN B 1 100 ? -61.624 -34.716 0.802 0.530 23.190 100 ASN B N 1
ATOM 9017 C CA A ASN B 1 100 ? -62.587 -35.425 -0.158 0.470 24.930 100 ASN B CA 1
ATOM 9018 C CA B ASN B 1 100 ? -62.732 -35.408 0.090 0.530 30.050 100 ASN B CA 1
ATOM 9019 C C A ASN B 1 100 ? -63.903 -34.620 -0.108 0.470 25.010 100 ASN B C 1
ATOM 9020 C C B ASN B 1 100 ? -63.939 -34.462 0.071 0.530 28.210 100 ASN B C 1
ATOM 9021 O O A ASN B 1 100 ? -64.509 -34.562 0.958 0.470 23.610 100 ASN B O 1
ATOM 9022 O O B ASN B 1 100 ? -64.520 -34.227 1.130 0.530 29.170 100 ASN B O 1
ATOM 9043 N N A LEU B 1 101 ? -64.318 -34.006 -1.214 0.510 31.370 101 LEU B N 1
ATOM 9044 N N B LEU B 1 101 ? -64.331 -33.971 -1.102 0.490 34.080 101 LEU B N 1
ATOM 9045 C CA A LEU B 1 101 ? -65.366 -32.935 -1.241 0.510 40.450 101 LEU B CA 1
ATOM 9046 C CA B LEU B 1 101 ? -65.375 -32.913 -1.217 0.490 41.960 101 LEU B CA 1
ATOM 9047 C C . LEU B 1 101 ? -66.786 -33.469 -0.959 1.000 42.640 101 LEU B C 1
ATOM 9048 O O . LEU B 1 101 ? -67.645 -32.690 -0.506 1.000 48.550 101 LEU B O 1
ATOM 9069 N N . ASP B 1 102 ? -67.044 -34.734 -1.229 1.000 44.350 102 ASP B N 1
ATOM 9070 C CA . ASP B 1 102 ? -68.441 -35.261 -1.210 1.000 56.690 102 ASP B CA 1
ATOM 9071 C C . ASP B 1 102 ? -69.117 -34.954 0.145 1.000 63.550 102 ASP B C 1
ATOM 9072 O O . ASP B 1 102 ? -70.302 -34.569 0.124 1.000 62.610 102 ASP B O 1
ATOM 9081 N N . MET B 1 103 ? -68.386 -35.041 1.262 1.000 65.440 103 MET B N 1
ATOM 9082 C CA . MET B 1 103 ? -68.924 -34.871 2.637 1.000 81.030 103 MET B CA 1
ATOM 9083 C C . MET B 1 103 ? -69.721 -33.550 2.791 1.000 86.330 103 MET B C 1
ATOM 9084 O O . MET B 1 103 ? -70.747 -33.590 3.462 1.000 84.900 103 MET B O 1
ATOM 9098 N N . LEU B 1 104 ? -69.383 -32.469 2.082 1.000 106.500 104 LEU B N 1
ATOM 9099 C CA . LEU B 1 104 ? -69.800 -31.079 2.448 1.000 117.550 104 LEU B CA 1
ATOM 9100 C C . LEU B 1 104 ? -71.322 -30.820 2.287 1.000 117.270 104 LEU B C 1
ATOM 9101 O O . LEU B 1 104 ? -71.925 -30.360 3.279 1.000 122.110 104 LEU B O 1
ATOM 9117 N N . ASN B 1 105 ? -71.935 -31.013 1.111 1.000 109.990 105 ASN B N 1
ATOM 9118 C CA . ASN B 1 105 ? -73.181 -30.277 0.735 1.000 110.570 105 ASN B CA 1
ATOM 9119 C C . ASN B 1 105 ? -74.455 -30.937 1.308 1.000 109.430 105 ASN B C 1
ATOM 9120 O O . ASN B 1 105 ? -75.437 -30.194 1.517 1.000 100.590 105 ASN B O 1
ATOM 9131 N N . GLU B 1 106 ? -74.465 -32.252 1.575 1.000 101.220 106 GLU B N 1
ATOM 9132 C CA . GLU B 1 106 ? -75.707 -33.072 1.720 1.000 96.740 106 GLU B CA 1
ATOM 9133 C C . GLU B 1 106 ? -76.474 -32.751 3.019 1.000 82.920 106 GLU B C 1
ATOM 9134 O O . GLU B 1 106 ? -77.596 -33.253 3.148 1.000 74.580 106 GLU B O 1
ATOM 9146 N N . ALA B 1 107 ? -75.923 -31.960 3.943 1.000 74.170 107 ALA B N 1
ATOM 9147 C CA . ALA B 1 107 ? -76.645 -31.415 5.118 1.000 73.450 107 ALA B CA 1
ATOM 9148 C C . ALA B 1 107 ? -76.665 -29.873 5.074 1.000 76.350 107 ALA B C 1
ATOM 9149 O O . ALA B 1 107 ? -76.753 -29.240 6.150 1.000 77.280 107 ALA B O 1
ATOM 9156 N N . GLY B 1 108 ? -76.599 -29.272 3.883 1.000 73.680 108 GLY B N 1
ATOM 9157 C CA . GLY B 1 108 ? -76.621 -27.804 3.716 1.000 68.210 108 GLY B CA 1
ATOM 9158 C C . GLY B 1 108 ? -78.039 -27.264 3.560 1.000 56.340 108 GLY B C 1
ATOM 9159 O O . GLY B 1 108 ? -79.007 -27.879 4.060 1.000 45.590 108 GLY B O 1
ATOM 9163 N N . LEU B 1 109 ? -78.154 -26.088 2.965 1.000 53.100 109 LEU B N 1
ATOM 9164 C CA . LEU B 1 109 ? -79.454 -25.462 2.651 1.000 48.070 109 LEU B CA 1
ATOM 9165 C C . LEU B 1 109 ? -79.644 -25.632 1.155 1.000 45.610 109 LEU B C 1
ATOM 9166 O O . LEU B 1 109 ? -78.741 -25.317 0.378 1.000 44.900 109 LEU B O 1
ATOM 9182 N N . PRO B 1 110 ? -80.788 -26.177 0.708 1.000 55.880 110 PRO B N 1
ATOM 9183 C CA . PRO B 1 110 ? -81.098 -26.197 -0.724 1.000 56.790 110 PRO B CA 1
ATOM 9184 C C . PRO B 1 110 ? -81.013 -24.791 -1.351 1.000 54.610 110 PRO B C 1
ATOM 9185 O O . PRO B 1 110 ? -81.297 -23.792 -0.680 1.000 59.030 110 PRO B O 1
ATOM 9196 N N . ASP B 1 111 ? -80.575 -24.739 -2.611 1.000 58.700 111 ASP B N 1
ATOM 9197 C CA . ASP B 1 111 ? -80.453 -23.507 -3.438 1.000 63.810 111 ASP B CA 1
ATOM 9198 C C . ASP B 1 111 ? -79.093 -22.848 -3.177 1.000 60.960 111 ASP B C 1
ATOM 9199 O O . ASP B 1 111 ? -78.711 -21.998 -3.984 1.000 65.060 111 ASP B O 1
ATOM 9208 N N . MET B 1 112 ? -78.386 -23.245 -2.112 1.000 53.500 112 MET B N 1
ATOM 9209 C CA . MET B 1 112 ? -77.148 -22.575 -1.630 1.000 58.170 112 MET B CA 1
ATOM 9210 C C . MET B 1 112 ? -75.965 -23.552 -1.672 1.000 55.680 112 MET B C 1
ATOM 9211 O O . MET B 1 112 ? -74.927 -23.248 -1.081 1.000 68.700 112 MET B O 1
ATOM 9225 N N . LYS B 1 113 ? -76.112 -24.671 -2.379 1.000 55.200 113 LYS B N 1
ATOM 9226 C CA . LYS B 1 113 ? -75.065 -25.713 -2.516 1.000 55.940 113 LYS B CA 1
ATOM 9227 C C . LYS B 1 113 ? -74.215 -25.360 -3.735 1.000 52.810 113 LYS B C 1
ATOM 9228 O O . LYS B 1 113 ? -74.645 -25.642 -4.876 1.000 53.620 113 LYS B O 1
ATOM 9247 N N . MET B 1 114 ? -73.054 -24.762 -3.502 1.000 45.370 114 MET B N 1
ATOM 9248 C CA . MET B 1 114 ? -72.050 -24.506 -4.566 1.000 47.550 114 MET B CA 1
ATOM 9249 C C . MET B 1 114 ? -71.256 -25.779 -4.879 1.000 49.810 114 MET B C 1
ATOM 9250 O O . MET B 1 114 ? -71.102 -26.619 -3.979 1.000 51.470 114 MET B O 1
ATOM 9264 N N . MET B 1 115 ? -70.823 -25.923 -6.132 1.000 43.100 115 MET B N 1
ATOM 9265 C CA . MET B 1 115 ? -69.936 -27.014 -6.581 1.000 47.070 115 MET B CA 1
ATOM 9266 C C . MET B 1 115 ? -68.484 -26.679 -6.160 1.000 45.650 115 MET B C 1
ATOM 9267 O O . MET B 1 115 ? -67.826 -25.797 -6.738 1.000 40.350 115 MET B O 1
ATOM 9281 N N . LEU B 1 116 ? -68.022 -27.359 -5.117 1.000 44.620 116 LEU B N 1
ATOM 9282 C CA . LEU B 1 116 ? -66.731 -27.080 -4.444 1.000 46.920 116 LEU B CA 1
ATOM 9283 C C . LEU B 1 116 ? -65.569 -27.584 -5.290 1.000 39.810 116 LEU B C 1
ATOM 9284 O O . LEU B 1 116 ? -64.492 -27.061 -5.074 1.000 38.610 116 LEU B O 1
ATOM 9300 N N . SER B 1 117 ? -65.801 -28.438 -6.292 1.000 40.600 117 SER B N 1
ATOM 9301 C CA . SER B 1 117 ? -64.779 -28.845 -7.301 1.000 42.280 117 SER B CA 1
ATOM 9302 C C . SER B 1 117 ? -64.361 -27.661 -8.191 1.000 42.380 117 SER B C 1
ATOM 9303 O O . SER B 1 117 ? -63.322 -27.772 -8.854 1.000 45.000 117 SER B O 1
ATOM 9310 N N . SER B 1 118 ? -65.120 -26.566 -8.228 1.000 38.450 118 SER B N 1
ATOM 9311 C CA . SER B 1 118 ? -64.702 -25.321 -8.934 1.000 44.010 118 SER B CA 1
ATOM 9312 C C . SER B 1 118 ? -63.608 -24.561 -8.137 1.000 39.980 118 SER B C 1
ATOM 9313 O O . SER B 1 118 ? -62.903 -23.790 -8.736 1.000 41.710 118 SER B O 1
ATOM 9320 N N . PHE B 1 119 ? -63.508 -24.749 -6.815 1.000 35.600 119 PHE B N 1
ATOM 9321 C CA . PHE B 1 119 ? -62.543 -24.021 -5.947 1.000 37.240 119 PHE B CA 1
ATOM 9322 C C . PHE B 1 119 ? -61.186 -24.707 -6.030 1.000 30.250 119 PHE B C 1
ATOM 9323 O O . PHE B 1 119 ? -61.063 -25.922 -6.082 1.000 27.920 119 PHE B O 1
ATOM 9340 N N . PRO B 1 120 ? -60.083 -23.954 -5.996 1.000 29.740 120 PRO B N 1
ATOM 9341 C CA . PRO B 1 120 ? -58.761 -24.580 -5.974 1.000 28.200 120 PRO B CA 1
ATOM 9342 C C . PRO B 1 120 ? -58.525 -25.419 -4.694 1.000 25.470 120 PRO B C 1
ATOM 9343 O O . PRO B 1 120 ? -58.981 -25.080 -3.618 1.000 21.060 120 PRO B O 1
ATOM 9354 N N A MET B 1 121 ? -57.842 -26.541 -4.874 0.480 25.720 121 MET B N 1
ATOM 9355 N N B MET B 1 121 ? -57.847 -26.549 -4.870 0.520 24.980 121 MET B N 1
ATOM 9356 C CA A MET B 1 121 ? -57.428 -27.470 -3.795 0.480 25.950 121 MET B CA 1
ATOM 9357 C CA B MET B 1 121 ? -57.436 -27.484 -3.793 0.520 24.680 121 MET B CA 1
ATOM 9358 C C A MET B 1 121 ? -55.986 -27.898 -4.058 0.480 25.610 121 MET B C 1
ATOM 9359 C C B MET B 1 121 ? -55.990 -27.906 -4.058 0.520 24.820 121 MET B C 1
ATOM 9360 O O A MET B 1 121 ? -55.676 -28.183 -5.211 0.480 24.270 121 MET B O 1
ATOM 9361 O O B MET B 1 121 ? -55.685 -28.202 -5.207 0.520 23.700 121 MET B O 1
ATOM 9388 N N A SER B 1 122 ? -55.139 -27.920 -3.029 0.480 24.280 122 SER B N 1
ATOM 9389 N N B SER B 1 122 ? -55.136 -27.913 -3.033 0.520 23.870 122 SER B N 1
ATOM 9390 C CA A SER B 1 122 ? -53.690 -28.186 -3.174 0.480 23.460 122 SER B CA 1
ATOM 9391 C CA B SER B 1 122 ? -53.689 -28.186 -3.175 0.520 23.310 122 SER B CA 1
ATOM 9392 C C . SER B 1 122 ? -53.103 -28.624 -1.834 1.000 22.870 122 SER B C 1
ATOM 9393 O O . SER B 1 122 ? -53.610 -28.183 -0.789 1.000 21.330 122 SER B O 1
ATOM 9402 N N . GLU B 1 123 ? -52.014 -29.366 -1.886 1.000 22.370 123 GLU B N 1
ATOM 9403 C CA . GLU B 1 123 ? -51.152 -29.587 -0.706 1.000 22.240 123 GLU B CA 1
ATOM 9404 C C . GLU B 1 123 ? -50.564 -28.230 -0.279 1.000 20.130 123 GLU B C 1
ATOM 9405 O O . GLU B 1 123 ? -50.280 -28.046 0.928 1.000 18.610 123 GLU B O 1
ATOM 9417 N N . ASP B 1 124 ? -50.408 -27.303 -1.227 1.000 19.940 124 ASP B N 1
ATOM 9418 C CA . ASP B 1 124 ? -49.940 -25.914 -0.986 1.000 19.400 124 ASP B CA 1
ATOM 9419 C C . ASP B 1 124 ? -51.150 -25.100 -0.492 1.000 20.210 124 ASP B C 1
ATOM 9420 O O . ASP B 1 124 ? -51.880 -24.509 -1.331 1.000 18.780 124 ASP B O 1
ATOM 9429 N N . CYS B 1 125 ? -51.413 -25.130 0.812 1.000 17.450 125 CYS B N 1
ATOM 9430 C CA . CYS B 1 125 ? -52.663 -24.614 1.404 1.000 19.740 125 CYS B CA 1
ATOM 9431 C C . CYS B 1 125 ? -52.450 -23.820 2.712 1.000 19.160 125 CYS B C 1
ATOM 9432 O O . CYS B 1 125 ? -53.451 -23.462 3.334 1.000 19.160 125 CYS B O 1
ATOM 9439 N N . LEU B 1 126 ? -51.228 -23.517 3.112 1.000 19.780 126 LEU B N 1
ATOM 9440 C CA . LEU B 1 126 ? -50.952 -22.860 4.420 1.000 20.170 126 LEU B CA 1
ATOM 9441 C C . LEU B 1 126 ? -51.077 -21.342 4.243 1.000 19.360 126 LEU B C 1
ATOM 9442 O O . LEU B 1 126 ? -50.072 -20.639 4.104 1.000 19.260 126 LEU B O 1
ATOM 9458 N N . TYR B 1 127 ? -52.326 -20.883 4.247 1.000 17.810 127 TYR B N 1
ATOM 9459 C CA . TYR B 1 127 ? -52.707 -19.477 4.035 1.000 19.220 127 TYR B CA 1
ATOM 9460 C C . TYR B 1 127 ? -53.729 -19.039 5.081 1.000 18.390 127 TYR B C 1
ATOM 9461 O O . TYR B 1 127 ? -54.423 -19.875 5.675 1.000 18.180 127 TYR B O 1
ATOM 9478 N N . LEU B 1 128 ? -53.790 -17.728 5.289 1.000 17.060 128 LEU B N 1
ATOM 9479 C CA . LEU B 1 128 ? -54.810 -17.100 6.153 1.000 18.860 128 LEU B CA 1
ATOM 9480 C C . LEU B 1 128 ? -55.382 -15.861 5.465 1.000 17.790 128 LEU B C 1
ATOM 9481 O O . LEU B 1 128 ? -54.763 -15.330 4.524 1.000 20.070 128 LEU B O 1
ATOM 9497 N N . ASN B 1 129 ? -56.568 -15.459 5.907 1.000 17.360 129 ASN B N 1
ATOM 9498 C CA . ASN B 1 129 ? -57.311 -14.299 5.388 1.000 18.640 129 ASN B CA 1
ATOM 9499 C C . ASN B 1 129 ? -57.523 -13.309 6.531 1.000 20.370 129 ASN B C 1
ATOM 9500 O O . ASN B 1 129 ? -57.735 -13.773 7.680 1.000 19.240 129 ASN B O 1
ATOM 9511 N N . ILE B 1 130 ? -57.529 -12.008 6.211 1.000 18.980 130 ILE B N 1
ATOM 9512 C CA . ILE B 1 130 ? -57.724 -10.934 7.220 1.000 19.640 130 ILE B CA 1
ATOM 9513 C C . ILE B 1 130 ? -58.859 -10.025 6.773 1.000 20.960 130 ILE B C 1
ATOM 9514 O O . ILE B 1 130 ? -58.846 -9.562 5.591 1.000 19.340 130 ILE B O 1
ATOM 9530 N N . TYR B 1 131 ? -59.784 -9.773 7.696 1.000 19.010 131 TYR B N 1
ATOM 9531 C CA . TYR B 1 131 ? -60.870 -8.775 7.595 1.000 19.830 131 TYR B CA 1
ATOM 9532 C C . TYR B 1 131 ? -60.587 -7.683 8.636 1.000 20.540 131 TYR B C 1
ATOM 9533 O O . TYR B 1 131 ? -60.447 -8.028 9.828 1.000 20.550 131 TYR B O 1
ATOM 9550 N N . THR B 1 132 ? -60.498 -6.422 8.225 1.000 20.830 132 THR B N 1
ATOM 9551 C CA . THR B 1 132 ? -60.280 -5.263 9.153 1.000 24.890 132 THR B CA 1
ATOM 9552 C C . THR B 1 132 ? -61.283 -4.165 8.868 1.000 23.930 132 THR B C 1
ATOM 9553 O O . THR B 1 132 ? -61.728 -4.017 7.739 1.000 24.620 132 THR B O 1
ATOM 9563 N N . PRO B 1 133 ? -61.659 -3.340 9.863 1.000 24.690 133 PRO B N 1
ATOM 9564 C CA . PRO B 1 133 ? -62.472 -2.160 9.576 1.000 23.520 133 PRO B CA 1
ATOM 9565 C C . PRO B 1 133 ? -61.645 -1.279 8.642 1.000 24.530 133 PRO B C 1
ATOM 9566 O O . PRO B 1 133 ? -60.429 -1.195 8.811 1.000 23.280 133 PRO B O 1
ATOM 9577 N N . ALA B 1 134 ? -62.293 -0.653 7.668 1.000 23.600 134 ALA B N 1
ATOM 9578 C CA . ALA B 1 134 ? -61.579 0.140 6.640 1.000 26.750 134 ALA B CA 1
ATOM 9579 C C . ALA B 1 134 ? -60.842 1.335 7.273 1.000 26.750 134 ALA B C 1
ATOM 9580 O O . ALA B 1 134 ? -59.840 1.761 6.683 1.000 30.490 134 ALA B O 1
ATOM 9587 N N . HIS B 1 135 ? -61.281 1.825 8.434 1.000 26.960 135 HIS B N 1
ATOM 9588 C CA . HIS B 1 135 ? -60.608 2.938 9.160 1.000 30.480 135 HIS B CA 1
ATOM 9589 C C . HIS B 1 135 ? -59.317 2.452 9.816 1.000 32.570 135 HIS B C 1
ATOM 9590 O O . HIS B 1 135 ? -58.540 3.300 10.233 1.000 33.970 135 HIS B O 1
ATOM 9603 N N . ALA B 1 136 ? -59.095 1.138 9.929 1.000 30.800 136 ALA B N 1
ATOM 9604 C CA . ALA B 1 136 ? -57.912 0.595 10.625 1.000 32.580 136 ALA B CA 1
ATOM 9605 C C . ALA B 1 136 ? -56.676 0.902 9.786 1.000 34.100 136 ALA B C 1
ATOM 9606 O O . ALA B 1 136 ? -56.714 0.810 8.546 1.000 32.530 136 ALA B O 1
ATOM 9613 N N . HIS B 1 137 ? -55.567 1.122 10.473 1.000 36.840 137 HIS B N 1
ATOM 9614 C CA . HIS B 1 137 ? -54.227 1.329 9.876 1.000 43.680 137 HIS B CA 1
ATOM 9615 C C . HIS B 1 137 ? -53.213 0.708 10.835 1.000 43.250 137 HIS B C 1
ATOM 9616 O O . HIS B 1 137 ? -53.577 0.439 11.998 1.000 37.420 137 HIS B O 1
ATOM 9629 N N . GLU B 1 138 ? -51.977 0.515 10.388 1.000 42.430 138 GLU B N 1
ATOM 9630 C CA . GLU B 1 138 ? -50.838 0.208 11.302 1.000 46.190 138 GLU B CA 1
ATOM 9631 C C . GLU B 1 138 ? -50.972 1.034 12.613 1.000 47.310 138 GLU B C 1
ATOM 9632 O O . GLU B 1 138 ? -51.042 2.277 12.526 1.000 44.270 138 GLU B O 1
ATOM 9644 N N . GLY B 1 139 ? -51.055 0.373 13.777 1.000 41.170 139 GLY B N 1
ATOM 9645 C CA . GLY B 1 139 ? -51.152 1.069 15.085 1.000 42.760 139 GLY B CA 1
ATOM 9646 C C . GLY B 1 139 ? -52.558 1.208 15.668 1.000 39.330 139 GLY B C 1
ATOM 9647 O O . GLY B 1 139 ? -52.622 1.615 16.823 1.000 39.600 139 GLY B O 1
ATOM 9651 N N . SER B 1 140 ? -53.657 0.935 14.944 1.000 36.780 140 SER B N 1
ATOM 9652 C CA . SER B 1 140 ? -55.055 1.096 15.469 1.000 33.020 140 SER B CA 1
ATOM 9653 C C . SER B 1 140 ? -55.281 0.256 16.735 1.000 30.130 140 SER B C 1
ATOM 9654 O O . SER B 1 140 ? -56.172 0.597 17.527 1.000 30.200 140 SER B O 1
ATOM 9661 N N . ASN B 1 141 ? -54.575 -0.860 16.897 1.000 27.870 141 ASN B N 1
ATOM 9662 C CA . ASN B 1 141 ? -54.535 -1.621 18.168 1.000 29.000 141 ASN B CA 1
ATOM 9663 C C . ASN B 1 141 ? -55.909 -2.222 18.493 1.000 26.560 141 ASN B C 1
ATOM 9664 O O . ASN B 1 141 ? -56.304 -2.251 19.659 1.000 25.880 141 ASN B O 1
ATOM 9675 N N . LEU B 1 142 ? -56.622 -2.704 17.475 1.000 23.800 142 LEU B N 1
ATOM 9676 C CA . LEU B 1 142 ? -57.959 -3.319 17.627 1.000 23.510 142 LEU B CA 1
ATOM 9677 C C . LEU B 1 142 ? -57.836 -4.743 18.154 1.000 19.970 142 LEU B C 1
ATOM 9678 O O . LEU B 1 142 ? -56.855 -5.431 17.888 1.000 21.000 142 LEU B O 1
ATOM 9694 N N . PRO B 1 143 ? -58.870 -5.257 18.841 1.000 20.130 143 PRO B N 1
ATOM 9695 C CA . PRO B 1 143 ? -58.902 -6.655 19.226 1.000 21.400 143 PRO B CA 1
ATOM 9696 C C . PRO B 1 143 ? -58.883 -7.551 17.974 1.000 22.650 143 PRO B C 1
ATOM 9697 O O . PRO B 1 143 ? -59.433 -7.177 16.931 1.000 21.030 143 PRO B O 1
ATOM 9708 N N . VAL B 1 144 ? -58.291 -8.733 18.113 1.000 19.040 144 VAL B N 1
ATOM 9709 C CA . VAL B 1 144 ? -58.141 -9.709 16.998 1.000 19.240 144 VAL B CA 1
ATOM 9710 C C . VAL B 1 144 ? -58.847 -11.006 17.373 1.000 20.570 144 VAL B C 1
ATOM 9711 O O . VAL B 1 144 ? -58.616 -11.515 18.474 1.000 21.600 144 VAL B O 1
ATOM 9724 N N . MET B 1 145 ? -59.696 -11.513 16.498 1.000 19.450 145 MET B N 1
ATOM 9725 C CA . MET B 1 145 ? -60.315 -12.837 16.665 1.000 19.560 145 MET B CA 1
ATOM 9726 C C . MET B 1 145 ? -59.823 -13.746 15.529 1.000 19.670 145 MET B C 1
ATOM 9727 O O . MET B 1 145 ? -59.986 -13.384 14.352 1.000 20.000 145 MET B O 1
ATOM 9741 N N . VAL B 1 146 ? -59.223 -14.881 15.883 1.000 17.820 146 VAL B N 1
ATOM 9742 C CA . VAL B 1 146 ? -58.661 -15.847 14.905 1.000 18.070 146 VAL B CA 1
ATOM 9743 C C . VAL B 1 146 ? -59.534 -17.088 14.892 1.000 18.830 146 VAL B C 1
ATOM 9744 O O . VAL B 1 146 ? -59.562 -17.832 15.931 1.000 19.140 146 VAL B O 1
ATOM 9757 N N . TRP B 1 147 ? -60.245 -17.285 13.778 1.000 16.960 147 TRP B N 1
ATOM 9758 C CA . TRP B 1 147 ? -61.182 -18.410 13.556 1.000 17.810 147 TRP B CA 1
ATOM 9759 C C . TRP B 1 147 ? -60.437 -19.644 13.045 1.000 17.220 147 TRP B C 1
ATOM 9760 O O . TRP B 1 147 ? -59.758 -19.576 11.995 1.000 15.270 147 TRP B O 1
ATOM 9781 N N . ILE B 1 148 ? -60.671 -20.750 13.722 1.000 17.490 148 ILE B N 1
ATOM 9782 C CA . ILE B 1 148 ? -60.180 -22.090 13.335 1.000 17.320 148 ILE B CA 1
ATOM 9783 C C . ILE B 1 148 ? -61.388 -22.938 12.959 1.000 17.550 148 ILE B C 1
ATOM 9784 O O . ILE B 1 148 ? -62.173 -23.295 13.836 1.000 17.300 148 ILE B O 1
ATOM 9800 N N . HIS B 1 149 ? -61.510 -23.271 11.673 1.000 17.050 149 HIS B N 1
ATOM 9801 C CA . HIS B 1 149 ? -62.655 -24.024 11.130 1.000 16.900 149 HIS B CA 1
ATOM 9802 C C . HIS B 1 149 ? -62.674 -25.460 11.642 1.000 17.170 149 HIS B C 1
ATOM 9803 O O . HIS B 1 149 ? -61.595 -26.040 11.921 1.000 19.820 149 HIS B O 1
ATOM 9816 N N . GLY B 1 150 ? -63.876 -26.012 11.725 1.000 17.580 150 GLY B N 1
ATOM 9817 C CA . GLY B 1 150 ? -64.139 -27.430 11.990 1.000 19.280 150 GLY B CA 1
ATOM 9818 C C . GLY B 1 150 ? -64.191 -28.247 10.707 1.000 21.240 150 GLY B C 1
ATOM 9819 O O . GLY B 1 150 ? -63.646 -27.775 9.665 1.000 23.070 150 GLY B O 1
ATOM 9823 N N . GLY B 1 151 ? -64.739 -29.463 10.803 1.000 19.910 151 GLY B N 1
ATOM 9824 C CA . GLY B 1 151 ? -64.662 -30.490 9.743 1.000 20.070 151 GLY B CA 1
ATOM 9825 C C . GLY B 1 151 ? -63.911 -31.755 10.141 1.000 19.230 151 GLY B C 1
ATOM 9826 O O . GLY B 1 151 ? -63.312 -32.388 9.273 1.000 20.920 151 GLY B O 1
ATOM 9830 N N . ALA B 1 152 ? -63.914 -32.116 11.413 1.000 19.660 152 ALA B N 1
ATOM 9831 C CA . ALA B 1 152 ? -63.459 -33.414 11.944 1.000 20.320 152 ALA B CA 1
ATOM 9832 C C . ALA B 1 152 ? -61.975 -33.636 11.603 1.000 19.240 152 ALA B C 1
ATOM 9833 O O . ALA B 1 152 ? -61.550 -34.809 11.568 1.000 17.440 152 ALA B O 1
ATOM 9840 N N . LEU B 1 153 ? -61.207 -32.547 11.431 1.000 18.230 153 LEU B N 1
ATOM 9841 C CA . LEU B 1 153 ? -59.763 -32.535 11.057 1.000 19.040 153 LEU B CA 1
ATOM 9842 C C . LEU B 1 153 ? -59.549 -33.206 9.692 1.000 17.380 153 LEU B C 1
ATOM 9843 O O . LEU B 1 153 ? -58.385 -33.499 9.381 1.000 17.580 153 LEU B O 1
ATOM 9859 N N . VAL B 1 154 ? -60.593 -33.330 8.854 1.000 16.430 154 VAL B N 1
ATOM 9860 C CA . VAL B 1 154 ? -60.473 -33.923 7.484 1.000 17.080 154 VAL B CA 1
ATOM 9861 C C . VAL B 1 154 ? -61.049 -33.012 6.388 1.000 16.610 154 VAL B C 1
ATOM 9862 O O . VAL B 1 154 ? -60.675 -33.208 5.223 1.000 17.910 154 VAL B O 1
ATOM 9875 N N . ILE B 1 155 ? -61.930 -32.069 6.703 1.000 17.500 155 ILE B N 1
ATOM 9876 C CA . ILE B 1 155 ? -62.504 -31.137 5.676 1.000 18.050 155 ILE B CA 1
ATOM 9877 C C . ILE B 1 155 ? -62.497 -29.703 6.201 1.000 18.190 155 ILE B C 1
ATOM 9878 O O . ILE B 1 155 ? -62.353 -29.474 7.425 1.000 18.300 155 ILE B O 1
ATOM 9894 N N . GLY B 1 156 ? -62.690 -28.778 5.271 1.000 19.890 156 GLY B N 1
ATOM 9895 C CA . GLY B 1 156 ? -62.958 -27.367 5.573 1.000 19.810 156 GLY B CA 1
ATOM 9896 C C . GLY B 1 156 ? -61.949 -26.446 4.942 1.000 21.170 156 GLY B C 1
ATOM 9897 O O . GLY B 1 156 ? -60.934 -26.927 4.339 1.000 20.130 156 GLY B O 1
ATOM 9901 N N . MET B 1 157 ? -62.205 -25.146 5.066 1.000 19.430 157 MET B N 1
ATOM 9902 C CA . MET B 1 157 ? -61.380 -24.108 4.411 1.000 22.490 157 MET B CA 1
ATOM 9903 C C . MET B 1 157 ? -61.728 -22.756 5.038 1.000 20.930 157 MET B C 1
ATOM 9904 O O . MET B 1 157 ? -62.827 -22.607 5.556 1.000 20.690 157 MET B O 1
ATOM 9918 N N . ALA B 1 158 ? -60.832 -21.794 4.928 1.000 21.220 158 ALA B N 1
ATOM 9919 C CA . ALA B 1 158 ? -60.971 -20.454 5.550 1.000 21.460 158 ALA B CA 1
ATOM 9920 C C . ALA B 1 158 ? -62.079 -19.671 4.845 1.000 20.430 158 ALA B C 1
ATOM 9921 O O . ALA B 1 158 ? -62.834 -18.944 5.533 1.000 18.810 158 ALA B O 1
ATOM 9928 N N . SER B 1 159 ? -62.185 -19.809 3.531 1.000 20.920 159 SER B N 1
ATOM 9929 C CA . SER B 1 159 ? -63.089 -18.989 2.667 1.000 22.550 159 SER B CA 1
ATOM 9930 C C . SER B 1 159 ? -64.556 -19.225 2.986 1.000 23.110 159 SER B C 1
ATOM 9931 O O . SER B 1 159 ? -65.367 -18.369 2.653 1.000 26.010 159 SER B O 1
ATOM 9938 N N A MET B 1 160 ? -64.884 -20.338 3.643 0.630 23.920 160 MET B N 1
ATOM 9939 N N B MET B 1 160 ? -64.884 -20.336 3.647 0.370 24.920 160 MET B N 1
ATOM 9940 C CA A MET B 1 160 ? -66.257 -20.646 4.115 0.630 25.050 160 MET B CA 1
ATOM 9941 C CA B MET B 1 160 ? -66.259 -20.647 4.112 0.370 26.410 160 MET B CA 1
ATOM 9942 C C A MET B 1 160 ? -66.687 -19.582 5.137 0.630 23.360 160 MET B C 1
ATOM 9943 C C B MET B 1 160 ? -66.690 -19.578 5.136 0.370 24.610 160 MET B C 1
ATOM 9944 O O A MET B 1 160 ? -67.896 -19.476 5.373 0.630 22.780 160 MET B O 1
ATOM 9945 O O B MET B 1 160 ? -67.902 -19.449 5.367 0.370 24.170 160 MET B O 1
ATOM 9972 N N A PHE B 1 161 ? -65.750 -18.881 5.778 0.630 21.170 161 PHE B N 1
ATOM 9973 N N B PHE B 1 161 ? -65.750 -18.879 5.776 0.370 22.410 161 PHE B N 1
ATOM 9974 C CA A PHE B 1 161 ? -66.059 -17.975 6.912 0.630 22.230 161 PHE B CA 1
ATOM 9975 C CA B PHE B 1 161 ? -66.056 -17.974 6.911 0.370 22.670 161 PHE B CA 1
ATOM 9976 C C . PHE B 1 161 ? -65.735 -16.546 6.498 1.000 23.040 161 PHE B C 1
ATOM 9977 O O . PHE B 1 161 ? -64.560 -16.177 6.473 1.000 24.530 161 PHE B O 1
ATOM 9996 N N . ASP B 1 162 ? -66.769 -15.780 6.196 1.000 24.400 162 ASP B N 1
ATOM 9997 C CA . ASP B 1 162 ? -66.596 -14.357 5.821 1.000 24.560 162 ASP B CA 1
ATOM 9998 C C . ASP B 1 162 ? -66.666 -13.510 7.090 1.000 21.560 162 ASP B C 1
ATOM 9999 O O . ASP B 1 162 ? -67.761 -13.399 7.657 1.000 22.320 162 ASP B O 1
ATOM 10008 N N . GLY B 1 163 ? -65.544 -12.961 7.533 1.000 20.830 163 GLY B N 1
ATOM 10009 C CA . GLY B 1 163 ? -65.469 -12.190 8.780 1.000 22.650 163 GLY B CA 1
ATOM 10010 C C . GLY B 1 163 ? -65.985 -10.770 8.668 1.000 24.900 163 GLY B C 1
ATOM 10011 O O . GLY B 1 163 ? -65.941 -10.067 9.700 1.000 24.710 163 GLY B O 1
ATOM 10015 N N . SER B 1 164 ? -66.431 -10.316 7.492 1.000 23.440 164 SER B N 1
ATOM 10016 C CA . SER B 1 164 ? -66.739 -8.886 7.203 1.000 25.380 164 SER B CA 1
ATOM 10017 C C . SER B 1 164 ? -67.772 -8.320 8.190 1.000 26.180 164 SER B C 1
ATOM 10018 O O . SER B 1 164 ? -67.555 -7.221 8.710 1.000 26.480 164 SER B O 1
ATOM 10025 N N . LEU B 1 165 ? -68.878 -9.021 8.417 1.000 23.260 165 LEU B N 1
ATOM 10026 C CA . LEU B 1 165 ? -69.981 -8.494 9.258 1.000 23.370 165 LEU B CA 1
ATOM 10027 C C . LEU B 1 165 ? -69.559 -8.422 10.736 1.000 23.370 165 LEU B C 1
ATOM 10028 O O . LEU B 1 165 ? -69.861 -7.428 11.381 1.000 22.700 165 LEU B O 1
ATOM 10044 N N . LEU B 1 166 ? -68.823 -9.417 11.224 1.000 22.850 166 LEU B N 1
ATOM 10045 C CA . LEU B 1 166 ? -68.310 -9.412 12.609 1.000 22.510 166 LEU B CA 1
ATOM 10046 C C . LEU B 1 166 ? -67.332 -8.241 12.743 1.000 22.320 166 LEU B C 1
ATOM 10047 O O . LEU B 1 166 ? -67.453 -7.462 13.722 1.000 21.670 166 LEU B O 1
ATOM 10063 N N . THR B 1 167 ? -66.463 -8.040 11.759 1.000 19.010 167 THR B N 1
ATOM 10064 C CA . THR B 1 167 ? -65.447 -6.972 11.739 1.000 22.180 167 THR B CA 1
ATOM 10065 C C . THR B 1 167 ? -66.157 -5.615 11.843 1.000 25.110 167 THR B C 1
ATOM 10066 O O . THR B 1 167 ? -65.749 -4.772 12.657 1.000 22.270 167 THR B O 1
ATOM 10076 N N . VAL B 1 168 ? -67.156 -5.389 11.004 1.000 26.040 168 VAL B N 1
ATOM 10077 C CA . VAL B 1 168 ? -67.707 -4.016 10.873 1.000 30.460 168 VAL B CA 1
ATOM 10078 C C . VAL B 1 168 ? -68.698 -3.754 12.021 1.000 30.010 168 VAL B C 1
ATOM 10079 O O . VAL B 1 168 ? -68.688 -2.617 12.532 1.000 33.580 168 VAL B O 1
ATOM 10092 N N . ASN B 1 169 ? -69.473 -4.748 12.457 1.000 25.800 169 ASN B N 1
ATOM 10093 C CA . ASN B 1 169 ? -70.473 -4.549 13.545 1.000 29.740 169 ASN B CA 1
ATOM 10094 C C . ASN B 1 169 ? -69.773 -4.381 14.904 1.000 29.310 169 ASN B C 1
ATOM 10095 O O . ASN B 1 169 ? -70.326 -3.703 15.745 1.000 29.240 169 ASN B O 1
ATOM 10106 N N . GLU B 1 170 ? -68.594 -4.982 15.121 1.000 26.780 170 GLU B N 1
ATOM 10107 C CA . GLU B 1 170 ? -67.978 -5.021 16.473 1.000 28.110 170 GLU B CA 1
ATOM 10108 C C . GLU B 1 170 ? -66.597 -4.365 16.485 1.000 27.670 170 GLU B C 1
ATOM 10109 O O . GLU B 1 170 ? -65.954 -4.358 17.554 1.000 26.940 170 GLU B O 1
ATOM 10121 N N . ASP B 1 171 ? -66.156 -3.805 15.361 1.000 27.530 171 ASP B N 1
ATOM 10122 C CA . ASP B 1 171 ? -64.924 -2.981 15.280 1.000 31.610 171 ASP B CA 1
ATOM 10123 C C . ASP B 1 171 ? -63.708 -3.825 15.690 1.000 32.050 171 ASP B C 1
ATOM 10124 O O . ASP B 1 171 ? -62.978 -3.501 16.629 1.000 30.890 171 ASP B O 1
ATOM 10133 N N . LEU B 1 172 ? -63.485 -4.916 14.993 1.000 28.440 172 LEU B N 1
ATOM 10134 C CA . LEU B 1 172 ? -62.350 -5.794 15.332 1.000 28.500 172 LEU B CA 1
ATOM 10135 C C . LEU B 1 172 ? -61.764 -6.428 14.076 1.000 26.080 172 LEU B C 1
ATOM 10136 O O . LEU B 1 172 ? -62.356 -6.337 12.990 1.000 22.210 172 LEU B O 1
ATOM 10152 N N . VAL B 1 173 ? -60.592 -7.008 14.228 1.000 22.320 173 VAL B N 1
ATOM 10153 C CA . VAL B 1 173 ? -59.875 -7.699 13.138 1.000 21.310 173 VAL B CA 1
ATOM 10154 C C . VAL B 1 173 ? -60.217 -9.185 13.223 1.000 22.810 173 VAL B C 1
ATOM 10155 O O . VAL B 1 173 ? -60.090 -9.775 14.322 1.000 19.340 173 VAL B O 1
ATOM 10168 N N . VAL B 1 174 ? -60.655 -9.766 12.112 1.000 19.660 174 VAL B N 1
ATOM 10169 C CA . VAL B 1 174 ? -60.968 -11.217 12.060 1.000 19.570 174 VAL B CA 1
ATOM 10170 C C . VAL B 1 174 ? -59.956 -11.855 11.129 1.000 19.430 174 VAL B C 1
ATOM 10171 O O . VAL B 1 174 ? -59.783 -11.379 9.967 1.000 19.210 174 VAL B O 1
ATOM 10184 N N . VAL B 1 175 ? -59.346 -12.929 11.607 1.000 17.080 175 VAL B N 1
ATOM 10185 C CA . VAL B 1 175 ? -58.375 -13.725 10.815 1.000 16.610 175 VAL B CA 1
ATOM 10186 C C . VAL B 1 175 ? -58.985 -15.097 10.671 1.000 18.990 175 VAL B C 1
ATOM 10187 O O . VAL B 1 175 ? -59.444 -15.639 11.700 1.000 19.420 175 VAL B O 1
ATOM 10200 N N . THR B 1 176 ? -59.021 -15.643 9.452 1.000 19.190 176 THR B N 1
ATOM 10201 C CA . THR B 1 176 ? -59.438 -17.045 9.232 1.000 17.870 176 THR B CA 1
ATOM 10202 C C . THR B 1 176 ? -58.208 -17.818 8.751 1.000 18.150 176 THR B C 1
ATOM 10203 O O . THR B 1 176 ? -57.530 -17.353 7.851 1.000 19.390 176 THR B O 1
ATOM 10213 N N . ILE B 1 177 ? -57.921 -18.959 9.359 1.000 18.250 177 ILE B N 1
ATOM 10214 C CA . ILE B 1 177 ? -56.687 -19.720 9.063 1.000 17.840 177 ILE B CA 1
ATOM 10215 C C . ILE B 1 177 ? -57.026 -21.057 8.403 1.000 18.590 177 ILE B C 1
ATOM 10216 O O . ILE B 1 177 ? -58.163 -21.573 8.559 1.000 17.860 177 ILE B O 1
ATOM 10232 N N . GLN B 1 178 ? -56.036 -21.597 7.706 1.000 16.720 178 GLN B N 1
ATOM 10233 C CA . GLN B 1 178 ? -56.040 -22.989 7.230 1.000 16.990 178 GLN B CA 1
ATOM 10234 C C . GLN B 1 178 ? -54.895 -23.751 7.885 1.000 18.380 178 GLN B C 1
ATOM 10235 O O . GLN B 1 178 ? -54.006 -23.146 8.478 1.000 19.780 178 GLN B O 1
ATOM 10249 N N . TYR B 1 179 ? -54.961 -25.073 7.790 1.000 17.270 179 TYR B N 1
ATOM 10250 C CA . TYR B 1 179 ? -54.045 -26.019 8.458 1.000 17.360 179 TYR B CA 1
ATOM 10251 C C . TYR B 1 179 ? -54.205 -27.371 7.764 1.000 17.950 179 TYR B C 1
ATOM 10252 O O . TYR B 1 179 ? -55.271 -27.658 7.216 1.000 20.130 179 TYR B O 1
ATOM 10269 N N . ARG B 1 180 ? -53.173 -28.189 7.796 1.000 18.780 180 ARG B N 1
ATOM 10270 C CA . ARG B 1 180 ? -53.210 -29.503 7.121 1.000 18.200 180 ARG B CA 1
ATOM 10271 C C . ARG B 1 180 ? -54.318 -30.381 7.707 1.000 18.400 180 ARG B C 1
ATOM 10272 O O . ARG B 1 180 ? -54.466 -30.446 8.940 1.000 17.770 180 ARG B O 1
ATOM 10293 N N . LEU B 1 181 ? -55.016 -31.078 6.813 1.000 17.110 181 LEU B N 1
ATOM 10294 C CA . LEU B 1 181 ? -56.179 -31.934 7.126 1.000 17.400 181 LEU B CA 1
ATOM 10295 C C . LEU B 1 181 ? -55.877 -33.383 6.797 1.000 16.080 181 LEU B C 1
ATOM 10296 O O . LEU B 1 181 ? -55.019 -33.656 5.971 1.000 16.420 181 LEU B O 1
ATOM 10312 N N . GLY B 1 182 ? -56.641 -34.285 7.419 1.000 17.270 182 GLY B N 1
ATOM 10313 C CA . GLY B 1 182 ? -56.619 -35.714 7.079 1.000 15.940 182 GLY B CA 1
ATOM 10314 C C . GLY B 1 182 ? -55.232 -36.298 7.313 1.000 16.550 182 GLY B C 1
ATOM 10315 O O . GLY B 1 182 ? -54.524 -35.919 8.291 1.000 14.770 182 GLY B O 1
ATOM 10319 N N . VAL B 1 183 ? -54.862 -37.218 6.444 1.000 15.910 183 VAL B N 1
ATOM 10320 C CA . VAL B 1 183 ? -53.574 -37.937 6.504 1.000 18.760 183 VAL B CA 1
ATOM 10321 C C . VAL B 1 183 ? -52.418 -36.941 6.512 1.000 17.060 183 VAL B C 1
ATOM 10322 O O . VAL B 1 183 ? -51.490 -37.128 7.335 1.000 19.790 183 VAL B O 1
ATOM 10335 N N . LEU B 1 184 ? -52.478 -35.899 5.681 1.000 16.920 184 LEU B N 1
ATOM 10336 C CA . LEU B 1 184 ? -51.381 -34.900 5.621 1.000 17.700 184 LEU B CA 1
ATOM 10337 C C . LEU B 1 184 ? -51.279 -34.114 6.940 1.000 16.520 184 LEU B C 1
ATOM 10338 O O . LEU B 1 184 ? -50.168 -33.639 7.254 1.000 17.090 184 LEU B O 1
ATOM 10354 N N . GLY B 1 185 ? -52.371 -33.923 7.661 1.000 16.770 185 GLY B N 1
ATOM 10355 C CA . GLY B 1 185 ? -52.395 -33.165 8.923 1.000 16.350 185 GLY B CA 1
ATOM 10356 C C . GLY B 1 185 ? -52.053 -34.024 10.146 1.000 17.170 185 GLY B C 1
ATOM 10357 O O . GLY B 1 185 ? -51.550 -33.440 11.120 1.000 16.020 185 GLY B O 1
ATOM 10361 N N . PHE B 1 186 ? -52.378 -35.326 10.148 1.000 15.150 186 PHE B N 1
ATOM 10362 C CA . PHE B 1 186 ? -52.459 -36.104 11.407 1.000 16.980 186 PHE B CA 1
ATOM 10363 C C . PHE B 1 186 ? -51.885 -37.524 11.298 1.000 17.350 186 PHE B C 1
ATOM 10364 O O . PHE B 1 186 ? -51.963 -38.259 12.285 1.000 18.590 186 PHE B O 1
ATOM 10381 N N . PHE B 1 187 ? -51.222 -37.870 10.206 1.000 16.570 187 PHE B N 1
ATOM 10382 C CA . PHE B 1 187 ? -50.488 -39.142 10.106 1.000 18.660 187 PHE B CA 1
ATOM 10383 C C . PHE B 1 187 ? -49.312 -39.128 11.087 1.000 19.170 187 PHE B C 1
ATOM 10384 O O . PHE B 1 187 ? -48.532 -38.163 11.104 1.000 18.380 187 PHE B O 1
ATOM 10401 N N . SER B 1 188 ? -49.188 -40.184 11.885 1.000 18.730 188 SER B N 1
ATOM 10402 C CA . SER B 1 188 ? -48.096 -40.384 12.872 1.000 19.890 188 SER B CA 1
ATOM 10403 C C . SER B 1 188 ? -47.620 -41.835 12.832 1.000 18.640 188 SER B C 1
ATOM 10404 O O . SER B 1 188 ? -48.477 -42.731 12.756 1.000 18.820 188 SER B O 1
ATOM 10411 N N . THR B 1 189 ? -46.319 -42.050 12.973 1.000 19.020 189 THR B N 1
ATOM 10412 C CA . THR B 1 189 ? -45.711 -43.381 13.189 1.000 19.870 189 THR B CA 1
ATOM 10413 C C . THR B 1 189 ? -45.552 -43.651 14.689 1.000 20.330 189 THR B C 1
ATOM 10414 O O . THR B 1 189 ? -45.110 -44.727 15.035 1.000 21.680 189 THR B O 1
ATOM 10424 N N . GLY B 1 190 ? -45.843 -42.693 15.559 1.000 19.970 190 GLY B N 1
ATOM 10425 C CA . GLY B 1 190 ? -45.593 -42.852 17.010 1.000 21.000 190 GLY B CA 1
ATOM 10426 C C . GLY B 1 190 ? -44.097 -42.790 17.329 1.000 22.730 190 GLY B C 1
ATOM 10427 O O . GLY B 1 190 ? -43.730 -43.236 18.382 1.000 22.120 190 GLY B O 1
ATOM 10431 N N . ASP B 1 191 ? -43.254 -42.275 16.433 1.000 19.810 191 ASP B N 1
ATOM 10432 C CA . ASP B 1 191 ? -41.790 -42.213 16.640 1.000 20.130 191 ASP B CA 1
ATOM 10433 C C . ASP B 1 191 ? -41.219 -41.035 15.850 1.000 19.700 191 ASP B C 1
ATOM 10434 O O . ASP B 1 191 ? -42.002 -40.213 15.286 1.000 18.070 191 ASP B O 1
ATOM 10443 N N . GLN B 1 192 ? -39.891 -40.924 15.836 1.000 18.350 192 GLN B N 1
ATOM 10444 C CA . GLN B 1 192 ? -39.198 -39.708 15.346 1.000 18.160 192 GLN B CA 1
ATOM 10445 C C . GLN B 1 192 ? -39.501 -39.485 13.864 1.000 16.400 192 GLN B C 1
ATOM 10446 O O . GLN B 1 192 ? -39.393 -38.340 13.441 1.000 16.350 192 GLN B O 1
ATOM 10460 N N . HIS B 1 193 ? -39.809 -40.525 13.090 1.000 17.370 193 HIS B N 1
ATOM 10461 C CA . HIS B 1 193 ? -39.934 -40.406 11.613 1.000 18.090 193 HIS B CA 1
ATOM 10462 C C . HIS B 1 193 ? -41.212 -39.645 11.215 1.000 17.330 193 HIS B C 1
ATOM 10463 O O . HIS B 1 193 ? -41.185 -39.006 10.157 1.000 18.060 193 HIS B O 1
ATOM 10476 N N . ALA B 1 194 ? -42.254 -39.667 12.045 1.000 17.370 194 ALA B N 1
ATOM 10477 C CA . ALA B 1 194 ? -43.499 -38.887 11.830 1.000 17.660 194 ALA B CA 1
ATOM 10478 C C . ALA B 1 194 ? -44.233 -38.722 13.155 1.000 17.230 194 ALA B C 1
ATOM 10479 O O . ALA B 1 194 ? -45.115 -39.517 13.484 1.000 17.940 194 ALA B O 1
ATOM 10486 N N . ARG B 1 195 ? -43.799 -37.751 13.943 1.000 17.450 195 ARG B N 1
ATOM 10487 C CA . ARG B 1 195 ? -44.294 -37.568 15.335 1.000 17.610 195 ARG B CA 1
ATOM 10488 C C . ARG B 1 195 ? -45.794 -37.264 15.320 1.000 17.620 195 ARG B C 1
ATOM 10489 O O . ARG B 1 195 ? -46.526 -37.799 16.143 1.000 17.080 195 ARG B O 1
ATOM 10510 N N . GLY B 1 196 ? -46.247 -36.443 14.385 1.000 17.610 196 GLY B N 1
ATOM 10511 C CA . GLY B 1 196 ? -47.668 -36.192 14.153 1.000 18.110 196 GLY B CA 1
ATOM 10512 C C . GLY B 1 196 ? -48.106 -34.767 14.402 1.000 17.710 196 GLY B C 1
ATOM 10513 O O . GLY B 1 196 ? -47.267 -33.882 14.659 1.000 18.150 196 GLY B O 1
ATOM 10517 N N . ASN B 1 197 ? -49.416 -34.569 14.298 1.000 16.680 197 ASN B N 1
ATOM 10518 C CA . ASN B 1 197 ? -50.151 -33.326 14.609 1.000 16.990 197 ASN B CA 1
ATOM 10519 C C . ASN B 1 197 ? -49.650 -32.157 13.763 1.000 15.510 197 ASN B C 1
ATOM 10520 O O . ASN B 1 197 ? -49.650 -31.020 14.261 1.000 15.630 197 ASN B O 1
ATOM 10531 N N . TRP B 1 198 ? -49.301 -32.408 12.511 1.000 16.210 198 TRP B N 1
ATOM 10532 C CA . TRP B 1 198 ? -48.839 -31.380 11.538 1.000 15.760 198 TRP B CA 1
ATOM 10533 C C . TRP B 1 198 ? -49.846 -30.232 11.482 1.000 16.110 198 TRP B C 1
ATOM 10534 O O . TRP B 1 198 ? -49.426 -29.070 11.489 1.000 17.320 198 TRP B O 1
ATOM 10555 N N . GLY B 1 199 ? -51.139 -30.546 11.463 1.000 17.980 199 GLY B N 1
ATOM 10556 C CA . GLY B 1 199 ? -52.213 -29.551 11.371 1.000 18.290 199 GLY B CA 1
ATOM 10557 C C . GLY B 1 199 ? -52.233 -28.636 12.570 1.000 18.140 199 GLY B C 1
ATOM 10558 O O . GLY B 1 199 ? -52.482 -27.416 12.393 1.000 16.190 199 GLY B O 1
ATOM 10562 N N . TYR B 1 200 ? -52.003 -29.183 13.770 1.000 16.850 200 TYR B N 1
ATOM 10563 C CA . TYR B 1 200 ? -51.954 -28.343 14.984 1.000 16.940 200 TYR B CA 1
ATOM 10564 C C . TYR B 1 200 ? -50.687 -27.494 14.965 1.000 18.120 200 TYR B C 1
ATOM 10565 O O . TYR B 1 200 ? -50.771 -26.311 15.353 1.000 18.610 200 TYR B O 1
ATOM 10582 N N . LEU B 1 201 ? -49.557 -28.046 14.514 1.000 17.060 201 LEU B N 1
ATOM 10583 C CA . LEU B 1 201 ? -48.317 -27.233 14.373 1.000 19.120 201 LEU B CA 1
ATOM 10584 C C . LEU B 1 201 ? -48.549 -26.091 13.361 1.000 22.050 201 LEU B C 1
ATOM 10585 O O . LEU B 1 201 ? -48.052 -24.996 13.625 1.000 19.930 201 LEU B O 1
ATOM 10601 N N . ASP B 1 202 ? -49.278 -26.335 12.256 1.000 19.240 202 ASP B N 1
ATOM 10602 C CA . ASP B 1 202 ? -49.661 -25.293 11.274 1.000 18.370 202 ASP B CA 1
ATOM 10603 C C . ASP B 1 202 ? -50.489 -24.205 11.955 1.000 18.550 202 ASP B C 1
ATOM 10604 O O . ASP B 1 202 ? -50.224 -23.018 11.727 1.000 17.450 202 ASP B O 1
ATOM 10613 N N . GLN B 1 203 ? -51.466 -24.600 12.766 1.000 17.590 203 GLN B N 1
ATOM 10614 C CA . GLN B 1 203 ? -52.330 -23.608 13.443 1.000 17.270 203 GLN B CA 1
ATOM 10615 C C . GLN B 1 203 ? -51.440 -22.714 14.317 1.000 17.210 203 GLN B C 1
ATOM 10616 O O . GLN B 1 203 ? -51.626 -21.487 14.311 1.000 16.430 203 GLN B O 1
ATOM 10630 N N . ALA B 1 204 ? -50.495 -23.301 15.051 1.000 17.510 204 ALA B N 1
ATOM 10631 C CA . ALA B 1 204 ? -49.584 -22.529 15.922 1.000 17.320 204 ALA B CA 1
ATOM 10632 C C . ALA B 1 204 ? -48.716 -21.603 15.073 1.000 17.160 204 ALA B C 1
ATOM 10633 O O . ALA B 1 204 ? -48.508 -20.434 15.480 1.000 16.290 204 ALA B O 1
ATOM 10640 N N . ALA B 1 205 ? -48.249 -22.050 13.916 1.000 16.810 205 ALA B N 1
ATOM 10641 C CA . ALA B 1 205 ? -47.481 -21.196 12.984 1.000 18.400 205 ALA B CA 1
ATOM 10642 C C . ALA B 1 205 ? -48.339 -19.999 12.537 1.000 18.720 205 ALA B C 1
ATOM 10643 O O . ALA B 1 205 ? -47.812 -18.872 12.455 1.000 20.050 205 ALA B O 1
ATOM 10650 N N . ALA B 1 206 ? -49.619 -20.194 12.262 1.000 18.450 206 ALA B N 1
ATOM 10651 C CA . ALA B 1 206 ? -50.518 -19.093 11.860 1.000 17.860 206 ALA B CA 1
ATOM 10652 C C . ALA B 1 206 ? -50.625 -18.102 13.022 1.000 16.970 206 ALA B C 1
ATOM 10653 O O . ALA B 1 206 ? -50.579 -16.887 12.785 1.000 16.210 206 ALA B O 1
ATOM 10660 N N . LEU B 1 207 ? -50.745 -18.601 14.256 1.000 16.550 207 LEU B N 1
ATOM 10661 C CA . LEU B 1 207 ? -50.853 -17.717 15.434 1.000 18.580 207 LEU B CA 1
ATOM 10662 C C . LEU B 1 207 ? -49.537 -16.935 15.650 1.000 20.650 207 LEU B C 1
ATOM 10663 O O . LEU B 1 207 ? -49.601 -15.757 16.060 1.000 17.710 207 LEU B O 1
ATOM 10679 N N . ARG B 1 208 ? -48.377 -17.539 15.381 1.000 21.220 208 ARG B N 1
ATOM 10680 C CA . ARG B 1 208 ? -47.081 -16.816 15.426 1.000 22.320 208 ARG B CA 1
ATOM 10681 C C . ARG B 1 208 ? -47.064 -15.745 14.336 1.000 21.640 208 ARG B C 1
ATOM 10682 O O . ARG B 1 208 ? -46.587 -14.635 14.624 1.000 19.820 208 ARG B O 1
ATOM 10703 N N . TRP B 1 209 ? -47.575 -16.040 13.144 1.000 18.600 209 TRP B N 1
ATOM 10704 C CA . TRP B 1 209 ? -47.658 -15.034 12.060 1.000 19.680 209 TRP B CA 1
ATOM 10705 C C . TRP B 1 209 ? -48.489 -13.840 12.565 1.000 19.110 209 TRP B C 1
ATOM 10706 O O . TRP B 1 209 ? -48.100 -12.688 12.339 1.000 20.780 209 TRP B O 1
ATOM 10727 N N . VAL B 1 210 ? -49.592 -14.096 13.258 1.000 18.910 210 VAL B N 1
ATOM 10728 C CA . VAL B 1 210 ? -50.481 -13.018 13.761 1.000 18.550 210 VAL B CA 1
ATOM 10729 C C . VAL B 1 210 ? -49.709 -12.165 14.792 1.000 19.630 210 VAL B C 1
ATOM 10730 O O . VAL B 1 210 ? -49.730 -10.921 14.698 1.000 18.750 210 VAL B O 1
ATOM 10743 N N . GLN B 1 211 ? -48.975 -12.769 15.713 1.000 19.790 211 GLN B N 1
ATOM 10744 C CA . GLN B 1 211 ? -48.090 -12.017 16.658 1.000 21.770 211 GLN B CA 1
ATOM 10745 C C . GLN B 1 211 ? -47.112 -11.138 15.878 1.000 21.080 211 GLN B C 1
ATOM 10746 O O . GLN B 1 211 ? -46.952 -9.973 16.221 1.000 23.960 211 GLN B O 1
ATOM 10760 N N . GLN B 1 212 ? -46.501 -11.674 14.827 1.000 21.330 212 GLN B N 1
ATOM 10761 C CA . GLN B 1 212 ? -45.430 -10.993 14.066 1.000 23.530 212 GLN B CA 1
ATOM 10762 C C . GLN B 1 212 ? -46.017 -9.844 13.231 1.000 23.420 212 GLN B C 1
ATOM 10763 O O . GLN B 1 212 ? -45.295 -8.875 13.030 1.000 19.280 212 GLN B O 1
ATOM 10777 N N . ASN B 1 213 ? -47.251 -9.966 12.712 1.000 20.200 213 ASN B N 1
ATOM 10778 C CA . ASN B 1 213 ? -47.701 -9.127 11.573 1.000 20.280 213 ASN B CA 1
ATOM 10779 C C . ASN B 1 213 ? -48.983 -8.357 11.851 1.000 19.770 213 ASN B C 1
ATOM 10780 O O . ASN B 1 213 ? -49.219 -7.400 11.115 1.000 22.690 213 ASN B O 1
ATOM 10791 N N . ILE B 1 214 ? -49.818 -8.744 12.813 1.000 18.950 214 ILE B N 1
ATOM 10792 C CA . ILE B 1 214 ? -51.202 -8.198 12.846 1.000 19.730 214 ILE B CA 1
ATOM 10793 C C . ILE B 1 214 ? -51.224 -6.690 13.131 1.000 21.600 214 ILE B C 1
ATOM 10794 O O . ILE B 1 214 ? -52.199 -6.030 12.711 1.000 20.200 214 ILE B O 1
ATOM 10810 N N . ALA B 1 215 ? -50.220 -6.142 13.807 1.000 21.380 215 ALA B N 1
ATOM 10811 C CA . ALA B 1 215 ? -50.129 -4.683 14.059 1.000 24.390 215 ALA B CA 1
ATOM 10812 C C . ALA B 1 215 ? -50.071 -3.943 12.719 1.000 24.890 215 ALA B C 1
ATOM 10813 O O . ALA B 1 215 ? -50.633 -2.838 12.663 1.000 24.010 215 ALA B O 1
ATOM 10820 N N . HIS B 1 216 ? -49.463 -4.524 11.674 1.000 22.790 216 HIS B N 1
ATOM 10821 C CA . HIS B 1 216 ? -49.417 -3.895 10.325 1.000 24.910 216 HIS B CA 1
ATOM 10822 C C . HIS B 1 216 ? -50.830 -3.713 9.752 1.000 24.460 216 HIS B C 1
ATOM 10823 O O . HIS B 1 216 ? -50.981 -2.909 8.826 1.000 24.350 216 HIS B O 1
ATOM 10836 N N . PHE B 1 217 ? -51.811 -4.466 10.253 1.000 21.300 217 PHE B N 1
ATOM 10837 C CA . PHE B 1 217 ? -53.216 -4.456 9.782 1.000 21.280 217 PHE B CA 1
ATOM 10838 C C . PHE B 1 217 ? -54.126 -3.718 10.764 1.000 23.640 217 PHE B C 1
ATOM 10839 O O . PHE B 1 217 ? -55.344 -3.661 10.502 1.000 21.690 217 PHE B O 1
ATOM 10856 N N . GLY B 1 218 ? -53.570 -3.180 11.861 1.000 22.330 218 GLY B N 1
ATOM 10857 C CA . GLY B 1 218 ? -54.349 -2.447 12.876 1.000 25.140 218 GLY B CA 1
ATOM 10858 C C . GLY B 1 218 ? -54.806 -3.313 14.036 1.000 24.760 218 GLY B C 1
ATOM 10859 O O . GLY B 1 218 ? -55.619 -2.822 14.836 1.000 23.930 218 GLY B O 1
ATOM 10863 N N . GLY B 1 219 ? -54.296 -4.543 14.156 1.000 22.540 219 GLY B N 1
ATOM 10864 C CA . GLY B 1 219 ? -54.661 -5.425 15.275 1.000 24.840 219 GLY B CA 1
ATOM 10865 C C . GLY B 1 219 ? -53.667 -5.269 16.417 1.000 25.490 219 GLY B C 1
ATOM 10866 O O . GLY B 1 219 ? -52.497 -4.925 16.174 1.000 24.490 219 GLY B O 1
ATOM 10870 N N . ASN B 1 220 ? -54.107 -5.570 17.618 1.000 24.850 220 ASN B N 1
ATOM 10871 C CA . ASN B 1 220 ? -53.240 -5.613 18.816 1.000 25.500 220 ASN B CA 1
ATOM 10872 C C . ASN B 1 220 ? -52.853 -7.058 19.094 1.000 21.830 220 ASN B C 1
ATOM 10873 O O . ASN B 1 220 ? -53.696 -7.843 19.513 1.000 20.580 220 ASN B O 1
ATOM 10884 N N . PRO B 1 221 ? -51.570 -7.446 18.919 1.000 25.160 221 PRO B N 1
ATOM 10885 C CA . PRO B 1 221 ? -51.142 -8.833 19.162 1.000 25.050 221 PRO B CA 1
ATOM 10886 C C . PRO B 1 221 ? -51.263 -9.264 20.621 1.000 26.070 221 PRO B C 1
ATOM 10887 O O . PRO B 1 221 ? -51.287 -10.446 20.863 1.000 23.220 221 PRO B O 1
ATOM 10898 N N . ASP B 1 222 ? -51.430 -8.312 21.548 1.000 26.080 222 ASP B N 1
ATOM 10899 C CA . ASP B 1 222 ? -51.648 -8.628 22.986 1.000 27.660 222 ASP B CA 1
ATOM 10900 C C . ASP B 1 222 ? -53.140 -8.828 23.262 1.000 27.240 222 ASP B C 1
ATOM 10901 O O . ASP B 1 222 ? -53.466 -9.086 24.401 1.000 28.740 222 ASP B O 1
ATOM 10910 N N . ARG B 1 223 ? -54.017 -8.783 22.255 1.000 26.740 223 ARG B N 1
ATOM 10911 C CA . ARG B 1 223 ? -55.483 -8.953 22.456 1.000 28.530 223 ARG B CA 1
ATOM 10912 C C . ARG B 1 223 ? -56.001 -9.854 21.337 1.000 25.050 223 ARG B C 1
ATOM 10913 O O . ARG B 1 223 ? -56.867 -9.438 20.534 1.000 21.940 223 ARG B O 1
ATOM 10934 N N . VAL B 1 224 ? -55.469 -11.057 21.299 1.000 21.260 224 VAL B N 1
ATOM 10935 C CA . VAL B 1 224 ? -55.855 -12.087 20.307 1.000 21.480 224 VAL B CA 1
ATOM 10936 C C . VAL B 1 224 ? -56.727 -13.106 21.023 1.000 20.320 224 VAL B C 1
ATOM 10937 O O . VAL B 1 224 ? -56.298 -13.681 22.030 1.000 19.820 224 VAL B O 1
ATOM 10950 N N . THR B 1 225 ? -57.903 -13.349 20.486 1.000 18.430 225 THR B N 1
ATOM 10951 C CA . THR B 1 225 ? -58.817 -14.412 20.932 1.000 19.850 225 THR B CA 1
ATOM 10952 C C . THR B 1 225 ? -58.913 -15.471 19.830 1.000 19.980 225 THR B C 1
ATOM 10953 O O . THR B 1 225 ? -59.231 -15.118 18.689 1.000 17.870 225 THR B O 1
ATOM 10963 N N . ILE B 1 226 ? -58.690 -16.733 20.172 1.000 17.590 226 ILE B N 1
ATOM 10964 C CA . ILE B 1 226 ? -58.858 -17.861 19.225 1.000 17.020 226 ILE B CA 1
ATOM 10965 C C . ILE B 1 226 ? -60.262 -18.404 19.433 1.000 17.510 226 ILE B C 1
ATOM 10966 O O . ILE B 1 226 ? -60.715 -18.528 20.588 1.000 18.680 226 ILE B O 1
ATOM 10982 N N . PHE B 1 227 ? -60.967 -18.665 18.340 1.000 16.600 227 PHE B N 1
ATOM 10983 C CA . PHE B 1 227 ? -62.346 -19.195 18.402 1.000 16.410 227 PHE B CA 1
ATOM 10984 C C . PHE B 1 227 ? -62.521 -20.179 17.253 1.000 16.070 227 PHE B C 1
ATOM 10985 O O . PHE B 1 227 ? -61.823 -20.102 16.242 1.000 17.270 227 PHE B O 1
ATOM 11002 N N . GLY B 1 228 ? -63.386 -21.152 17.478 1.000 17.500 228 GLY B N 1
ATOM 11003 C CA . GLY B 1 228 ? -63.625 -22.207 16.488 1.000 18.110 228 GLY B CA 1
ATOM 11004 C C . GLY B 1 228 ? -64.783 -23.073 16.874 1.000 17.590 228 GLY B C 1
ATOM 11005 O O . GLY B 1 228 ? -65.159 -23.108 18.063 1.000 21.240 228 GLY B O 1
ATOM 11009 N N . GLU B 1 229 ? -65.306 -23.799 15.901 1.000 19.290 229 GLU B N 1
ATOM 11010 C CA . GLU B 1 229 ? -66.488 -24.659 16.088 1.000 18.380 229 GLU B CA 1
ATOM 11011 C C . GLU B 1 229 ? -66.124 -26.095 15.711 1.000 19.080 229 GLU B C 1
ATOM 11012 O O . GLU B 1 229 ? -65.342 -26.335 14.761 1.000 19.470 229 GLU B O 1
ATOM 11024 N N . SER B 1 230 ? -66.612 -27.014 16.527 1.000 18.340 230 SER B N 1
ATOM 11025 C CA . SER B 1 230 ? -66.451 -28.473 16.417 1.000 19.470 230 SER B CA 1
ATOM 11026 C C . SER B 1 230 ? -64.966 -28.846 16.439 1.000 19.840 230 SER B C 1
ATOM 11027 O O . SER B 1 230 ? -64.319 -28.553 17.456 1.000 20.610 230 SER B O 1
ATOM 11034 N N . ALA B 1 231 ? -64.388 -29.428 15.383 1.000 19.480 231 ALA B N 1
ATOM 11035 C CA . ALA B 1 231 ? -62.930 -29.709 15.358 1.000 21.110 231 ALA B CA 1
ATOM 11036 C C . ALA B 1 231 ? -62.130 -28.422 15.564 1.000 19.040 231 ALA B C 1
ATOM 11037 O O . ALA B 1 231 ? -60.991 -28.513 16.052 1.000 20.200 231 ALA B O 1
ATOM 11044 N N . GLY B 1 232 ? -62.698 -27.271 15.189 1.000 18.550 232 GLY B N 1
ATOM 11045 C CA . GLY B 1 232 ? -62.102 -25.947 15.442 1.000 20.510 232 GLY B CA 1
ATOM 11046 C C . GLY B 1 232 ? -62.147 -25.589 16.923 1.000 17.830 232 GLY B C 1
ATOM 11047 O O . GLY B 1 232 ? -61.181 -25.005 17.413 1.000 19.050 232 GLY B O 1
ATOM 11051 N N . GLY B 1 233 ? -63.213 -25.965 17.625 1.000 18.350 233 GLY B N 1
ATOM 11052 C CA . GLY B 1 233 ? -63.274 -25.841 19.092 1.000 18.690 233 GLY B CA 1
ATOM 11053 C C . GLY B 1 233 ? -62.282 -26.775 19.758 1.000 19.410 233 GLY B C 1
ATOM 11054 O O . GLY B 1 233 ? -61.548 -26.357 20.684 1.000 18.430 233 GLY B O 1
ATOM 11058 N N . THR B 1 234 ? -62.212 -28.012 19.274 1.000 18.820 234 THR B N 1
ATOM 11059 C CA . THR B 1 234 ? -61.198 -28.989 19.728 1.000 19.130 234 THR B CA 1
ATOM 11060 C C . THR B 1 234 ? -59.795 -28.393 19.511 1.000 19.130 234 THR B C 1
ATOM 11061 O O . THR B 1 234 ? -58.940 -28.463 20.414 1.000 20.160 234 THR B O 1
ATOM 11071 N N . SER B 1 235 ? -59.570 -27.781 18.358 1.000 18.830 235 SER B N 1
ATOM 11072 C CA . SER B 1 235 ? -58.286 -27.116 18.029 1.000 17.770 235 SER B CA 1
ATOM 11073 C C . SER B 1 235 ? -57.989 -26.029 19.076 1.000 18.560 235 SER B C 1
ATOM 11074 O O . SER B 1 235 ? -56.911 -26.029 19.671 1.000 15.640 235 SER B O 1
ATOM 11081 N N . VAL B 1 236 ? -58.933 -25.120 19.292 1.000 18.130 236 VAL B N 1
ATOM 11082 C CA . VAL B 1 236 ? -58.783 -24.001 20.255 1.000 16.280 236 VAL B CA 1
ATOM 11083 C C . VAL B 1 236 ? -58.435 -24.589 21.625 1.000 17.410 236 VAL B C 1
ATOM 11084 O O . VAL B 1 236 ? -57.434 -24.162 22.268 1.000 17.490 236 VAL B O 1
ATOM 11097 N N . SER B 1 237 ? -59.238 -25.532 22.076 1.000 18.670 237 SER B N 1
ATOM 11098 C CA . SER B 1 237 ? -59.081 -26.209 23.389 1.000 18.230 237 SER B CA 1
ATOM 11099 C C . SER B 1 237 ? -57.683 -26.845 23.500 1.000 20.330 237 SER B C 1
ATOM 11100 O O . SER B 1 237 ? -57.040 -26.804 24.585 1.000 19.920 237 SER B O 1
ATOM 11107 N N . SER B 1 238 ? -57.203 -27.408 22.397 1.000 20.160 238 SER B N 1
ATOM 11108 C CA . SER B 1 238 ? -55.858 -28.031 22.304 1.000 20.110 238 SER B CA 1
ATOM 11109 C C . SER B 1 238 ? -54.779 -26.952 22.447 1.000 21.020 238 SER B C 1
ATOM 11110 O O . SER B 1 238 ? -53.826 -27.160 23.223 1.000 18.380 238 SER B O 1
ATOM 11117 N N . HIS B 1 239 ? -54.930 -25.793 21.806 1.000 19.560 239 HIS B N 1
ATOM 11118 C CA . HIS B 1 239 ? -53.969 -24.672 21.992 1.000 19.710 239 HIS B CA 1
ATOM 11119 C C . HIS B 1 239 ? -53.973 -24.229 23.460 1.000 20.400 239 HIS B C 1
ATOM 11120 O O . HIS B 1 239 ? -52.895 -23.923 23.974 1.000 19.700 239 HIS B O 1
ATOM 11133 N N . VAL B 1 240 ? -55.143 -24.173 24.085 1.000 18.970 240 VAL B N 1
ATOM 11134 C CA . VAL B 1 240 ? -55.279 -23.701 25.497 1.000 21.530 240 VAL B CA 1
ATOM 11135 C C . VAL B 1 240 ? -54.372 -24.576 26.392 1.000 22.310 240 VAL B C 1
ATOM 11136 O O . VAL B 1 240 ? -53.858 -24.031 27.372 1.000 20.890 240 VAL B O 1
ATOM 11149 N N . VAL B 1 241 ? -54.147 -25.853 26.055 1.000 21.350 241 VAL B N 1
ATOM 11150 C CA . VAL B 1 241 ? -53.320 -26.773 26.895 1.000 24.970 241 VAL B CA 1
ATOM 11151 C C . VAL B 1 241 ? -51.885 -26.914 26.374 1.000 25.950 241 VAL B C 1
ATOM 11152 O O . VAL B 1 241 ? -51.062 -27.410 27.160 1.000 24.640 241 VAL B O 1
ATOM 11165 N N . SER B 1 242 ? -51.602 -26.575 25.121 1.000 25.080 242 SER B N 1
ATOM 11166 C CA . SER B 1 242 ? -50.287 -26.827 24.501 1.000 25.010 242 SER B CA 1
ATOM 11167 C C . SER B 1 242 ? -49.276 -25.807 25.021 1.000 25.470 242 SER B C 1
ATOM 11168 O O . SER B 1 242 ? -49.404 -24.612 24.778 1.000 21.840 242 SER B O 1
ATOM 11175 N N . PRO B 1 243 ? -48.186 -26.244 25.693 1.000 26.120 243 PRO B N 1
ATOM 11176 C CA . PRO B 1 243 ? -47.174 -25.310 26.184 1.000 26.250 243 PRO B CA 1
ATOM 11177 C C . PRO B 1 243 ? -46.595 -24.384 25.103 1.000 26.680 243 PRO B C 1
ATOM 11178 O O . PRO B 1 243 ? -46.453 -23.220 25.376 1.000 23.220 243 PRO B O 1
ATOM 11189 N N . MET B 1 244 ? -46.343 -24.867 23.885 1.000 26.630 244 MET B N 1
ATOM 11190 C CA . MET B 1 244 ? -45.676 -24.016 22.859 1.000 27.960 244 MET B CA 1
ATOM 11191 C C . MET B 1 244 ? -46.701 -23.082 22.190 1.000 25.370 244 MET B C 1
ATOM 11192 O O . MET B 1 244 ? -46.260 -22.230 21.405 1.000 27.540 244 MET B O 1
ATOM 11206 N N . SER B 1 245 ? -48.001 -23.178 22.489 1.000 21.570 245 SER B N 1
ATOM 11207 C CA . SER B 1 245 ? -48.997 -22.167 22.037 1.000 22.450 245 SER B CA 1
ATOM 11208 C C . SER B 1 245 ? -49.183 -21.034 23.069 1.000 23.000 245 SER B C 1
ATOM 11209 O O . SER B 1 245 ? -49.860 -20.039 22.743 1.000 19.160 245 SER B O 1
ATOM 11216 N N . GLN B 1 246 ? -48.599 -21.131 24.272 1.000 22.860 246 GLN B N 1
ATOM 11217 C CA . GLN B 1 246 ? -48.832 -20.098 25.317 1.000 25.250 246 GLN B CA 1
ATOM 11218 C C . GLN B 1 246 ? -48.180 -18.787 24.891 1.000 24.980 246 GLN B C 1
ATOM 11219 O O . GLN B 1 246 ? -47.131 -18.820 24.247 1.000 24.910 246 GLN B O 1
ATOM 11233 N N . GLY B 1 247 ? -48.843 -17.661 25.168 1.000 26.120 247 GLY B N 1
ATOM 11234 C CA . GLY B 1 247 ? -48.400 -16.336 24.689 1.000 27.280 247 GLY B CA 1
ATOM 11235 C C . GLY B 1 247 ? -48.875 -16.012 23.274 1.000 25.280 247 GLY B C 1
ATOM 11236 O O . GLY B 1 247 ? -48.641 -14.890 22.850 1.000 25.630 247 GLY B O 1
ATOM 11240 N N . LEU B 1 248 ? -49.513 -16.924 22.532 1.000 25.320 248 LEU B N 1
ATOM 11241 C CA . LEU B 1 248 ? -49.984 -16.635 21.150 1.000 22.440 248 LEU B CA 1
ATOM 11242 C C . LEU B 1 248 ? -51.454 -16.184 21.151 1.000 26.220 248 LEU B C 1
ATOM 11243 O O . LEU B 1 248 ? -52.021 -15.897 20.046 1.000 26.100 248 LEU B O 1
ATOM 11259 N N . PHE B 1 249 ? -52.095 -16.120 22.315 1.000 23.090 249 PHE B N 1
ATOM 11260 C CA . PHE B 1 249 ? -53.504 -15.660 22.409 1.000 23.590 249 PHE B CA 1
ATOM 11261 C C . PHE B 1 249 ? -53.777 -15.358 23.876 1.000 24.840 249 PHE B C 1
ATOM 11262 O O . PHE B 1 249 ? -53.089 -15.929 24.758 1.000 24.480 249 PHE B O 1
ATOM 11279 N N A HIS B 1 250 ? -54.804 -14.555 24.134 0.680 25.550 250 HIS B N 1
ATOM 11280 N N B HIS B 1 250 ? -54.785 -14.527 24.132 0.320 24.900 250 HIS B N 1
ATOM 11281 C CA A HIS B 1 250 ? -55.124 -14.014 25.484 0.680 25.580 250 HIS B CA 1
ATOM 11282 C CA B HIS B 1 250 ? -55.119 -14.008 25.487 0.320 24.840 250 HIS B CA 1
ATOM 11283 C C A HIS B 1 250 ? -56.508 -14.499 25.933 0.680 23.720 250 HIS B C 1
ATOM 11284 C C B HIS B 1 250 ? -56.502 -14.506 25.930 0.320 23.510 250 HIS B C 1
ATOM 11285 O O A HIS B 1 250 ? -56.829 -14.339 27.131 0.680 23.110 250 HIS B O 1
ATOM 11286 O O B HIS B 1 250 ? -56.833 -14.338 27.122 0.320 23.030 250 HIS B O 1
ATOM 11311 N N A GLY B 1 251 ? -57.283 -15.123 25.027 0.680 21.310 251 GLY B N 1
ATOM 11312 N N B GLY B 1 251 ? -57.268 -15.127 25.023 0.320 21.820 251 GLY B N 1
ATOM 11313 C CA A GLY B 1 251 ? -58.612 -15.674 25.332 0.680 20.980 251 GLY B CA 1
ATOM 11314 C CA B GLY B 1 251 ? -58.604 -15.673 25.324 0.320 21.320 251 GLY B CA 1
ATOM 11315 C C . GLY B 1 251 ? -59.006 -16.738 24.320 1.000 21.140 251 GLY B C 1
ATOM 11316 O O . GLY B 1 251 ? -58.395 -16.782 23.255 1.000 20.300 251 GLY B O 1
ATOM 11323 N N . ALA B 1 252 ? -59.984 -17.564 24.651 1.000 20.750 252 ALA B N 1
ATOM 11324 C CA . ALA B 1 252 ? -60.368 -18.723 23.825 1.000 21.890 252 ALA B CA 1
ATOM 11325 C C . ALA B 1 252 ? -61.883 -18.908 23.849 1.000 21.580 252 ALA B C 1
ATOM 11326 O O . ALA B 1 252 ? -62.480 -18.745 24.927 1.000 18.900 252 ALA B O 1
ATOM 11333 N N . ILE B 1 253 ? -62.468 -19.237 22.696 1.000 19.720 253 ILE B N 1
ATOM 11334 C CA . ILE B 1 253 ? -63.918 -19.581 22.563 1.000 20.270 253 ILE B CA 1
ATOM 11335 C C . ILE B 1 253 ? -64.041 -20.934 21.868 1.000 18.790 253 ILE B C 1
ATOM 11336 O O . ILE B 1 253 ? -63.573 -21.067 20.722 1.000 19.510 253 ILE B O 1
ATOM 11352 N N . MET B 1 254 ? -64.629 -21.900 22.567 1.000 20.900 254 MET B N 1
ATOM 11353 C CA . MET B 1 254 ? -64.739 -23.305 22.136 1.000 22.590 254 MET B CA 1
ATOM 11354 C C . MET B 1 254 ? -66.224 -23.603 21.892 1.000 22.120 254 MET B C 1
ATOM 11355 O O . MET B 1 254 ? -66.941 -23.911 22.855 1.000 22.660 254 MET B O 1
ATOM 11369 N N . GLU B 1 255 ? -66.649 -23.530 20.633 1.000 19.760 255 GLU B N 1
ATOM 11370 C CA . GLU B 1 255 ? -68.051 -23.774 20.223 1.000 20.890 255 GLU B CA 1
ATOM 11371 C C . GLU B 1 255 ? -68.208 -25.243 19.796 1.000 22.910 255 GLU B C 1
ATOM 11372 O O . GLU B 1 255 ? -67.584 -25.681 18.771 1.000 21.000 255 GLU B O 1
ATOM 11384 N N . SER B 1 256 ? -68.962 -26.016 20.564 1.000 20.290 256 SER B N 1
ATOM 11385 C CA . SER B 1 256 ? -69.309 -27.424 20.232 1.000 21.430 256 SER B CA 1
ATOM 11386 C C . SER B 1 256 ? -68.053 -28.261 19.945 1.000 22.120 256 SER B C 1
ATOM 11387 O O . SER B 1 256 ? -68.071 -29.073 18.994 1.000 21.870 256 SER B O 1
ATOM 11394 N N . GLY B 1 257 ? -66.995 -28.084 20.716 1.000 21.680 257 GLY B N 1
ATOM 11395 C CA . GLY B 1 257 ? -65.811 -28.945 20.601 1.000 21.240 257 GLY B CA 1
ATOM 11396 C C . GLY B 1 257 ? -64.760 -28.535 21.609 1.000 21.420 257 GLY B C 1
ATOM 11397 O O . GLY B 1 257 ? -64.513 -27.324 21.744 1.000 19.320 257 GLY B O 1
ATOM 11401 N N . VAL B 1 258 ? -64.157 -29.517 22.261 1.000 19.480 258 VAL B N 1
ATOM 11402 C CA . VAL B 1 258 ? -63.012 -29.316 23.185 1.000 21.780 258 VAL B CA 1
ATOM 11403 C C . VAL B 1 258 ? -61.993 -30.437 22.986 1.000 21.650 258 VAL B C 1
ATOM 11404 O O . VAL B 1 258 ? -62.243 -31.356 22.156 1.000 19.840 258 VAL B O 1
ATOM 11417 N N . ALA B 1 259 ? -60.854 -30.328 23.674 1.000 22.180 259 ALA B N 1
ATOM 11418 C CA . ALA B 1 259 ? -59.665 -31.201 23.491 1.000 21.300 259 ALA B CA 1
ATOM 11419 C C . ALA B 1 259 ? -59.972 -32.678 23.778 1.000 23.520 259 ALA B C 1
ATOM 11420 O O . ALA B 1 259 ? -59.204 -33.513 23.279 1.000 24.270 259 ALA B O 1
ATOM 11427 N N . LEU B 1 260 ? -61.026 -32.984 24.550 1.000 22.600 260 LEU B N 1
ATOM 11428 C CA . LEU B 1 260 ? -61.385 -34.379 24.918 1.000 22.870 260 LEU B CA 1
ATOM 11429 C C . LEU B 1 260 ? -62.496 -34.931 24.014 1.000 22.580 260 LEU B C 1
ATOM 11430 O O . LEU B 1 260 ? -63.008 -35.995 24.316 1.000 23.380 260 LEU B O 1
ATOM 11446 N N . LEU B 1 261 ? -62.885 -34.259 22.929 1.000 23.550 261 LEU B N 1
ATOM 11447 C CA . LEU B 1 261 ? -63.839 -34.847 21.936 1.000 23.110 261 LEU B CA 1
ATOM 11448 C C . LEU B 1 261 ? -63.258 -36.205 21.519 1.000 25.290 261 LEU B C 1
ATOM 11449 O O . LEU B 1 261 ? -62.204 -36.268 20.882 1.000 23.910 261 LEU B O 1
ATOM 11465 N N . PRO B 1 262 ? -63.893 -37.340 21.901 1.000 27.940 262 PRO B N 1
ATOM 11466 C CA . PRO B 1 262 ? -63.252 -38.651 21.827 1.000 29.310 262 PRO B CA 1
ATOM 11467 C C . PRO B 1 262 ? -62.655 -39.037 20.467 1.000 27.920 262 PRO B C 1
ATOM 11468 O O . PRO B 1 262 ? -61.537 -39.529 20.472 1.000 28.570 262 PRO B O 1
ATOM 11479 N N . ASP B 1 263 ? -63.362 -38.795 19.364 1.000 27.280 263 ASP B N 1
ATOM 11480 C CA . ASP B 1 263 ? -62.889 -39.198 18.012 1.000 28.910 263 ASP B CA 1
ATOM 11481 C C . ASP B 1 263 ? -61.675 -38.359 17.556 1.000 24.360 263 ASP B C 1
ATOM 11482 O O . ASP B 1 263 ? -61.040 -38.774 16.599 1.000 22.170 263 ASP B O 1
ATOM 11491 N N . LEU B 1 264 ? -61.342 -37.234 18.201 1.000 19.900 264 LEU B N 1
ATOM 11492 C CA . LEU B 1 264 ? -60.273 -36.344 17.665 1.000 19.560 264 LEU B CA 1
ATOM 11493 C C . LEU B 1 264 ? -59.000 -36.389 18.505 1.000 18.330 264 LEU B C 1
ATOM 11494 O O . LEU B 1 264 ? -58.041 -35.626 18.203 1.000 20.160 264 LEU B O 1
ATOM 11510 N N . ILE B 1 265 ? -58.937 -37.267 19.481 1.000 19.460 265 ILE B N 1
ATOM 11511 C CA . ILE B 1 265 ? -57.719 -37.472 20.302 1.000 20.530 265 ILE B CA 1
ATOM 11512 C C . ILE B 1 265 ? -57.549 -38.975 20.558 1.000 22.990 265 ILE B C 1
ATOM 11513 O O . ILE B 1 265 ? -58.515 -39.659 20.868 1.000 23.830 265 ILE B O 1
ATOM 11529 N N . SER B 1 266 ? -56.331 -39.466 20.405 1.000 24.190 266 SER B N 1
ATOM 11530 C CA . SER B 1 266 ? -55.999 -40.899 20.529 1.000 26.830 266 SER B CA 1
ATOM 11531 C C . SER B 1 266 ? -54.695 -41.063 21.304 1.000 27.820 266 SER B C 1
ATOM 11532 O O . SER B 1 266 ? -53.727 -40.290 21.061 1.000 28.880 266 SER B O 1
ATOM 11539 N N . GLU B 1 267 ? -54.650 -42.093 22.130 1.000 29.730 267 GLU B N 1
ATOM 11540 C CA . GLU B 1 267 ? -53.446 -42.491 22.898 1.000 35.140 267 GLU B CA 1
ATOM 11541 C C . GLU B 1 267 ? -52.555 -43.388 22.021 1.000 36.850 267 GLU B C 1
ATOM 11542 O O . GLU B 1 267 ? -51.460 -43.701 22.452 1.000 38.380 267 GLU B O 1
ATOM 11554 N N . THR B 1 268 ? -52.985 -43.775 20.825 1.000 33.780 268 THR B N 1
ATOM 11555 C CA . THR B 1 268 ? -52.132 -44.544 19.882 1.000 37.930 268 THR B CA 1
ATOM 11556 C C . THR B 1 268 ? -52.143 -43.902 18.485 1.000 30.600 268 THR B C 1
ATOM 11557 O O . THR B 1 268 ? -53.159 -43.340 18.093 1.000 27.090 268 THR B O 1
ATOM 11567 N N . SER B 1 269 ? -51.061 -44.092 17.745 1.000 28.620 269 SER B N 1
ATOM 11568 C CA . SER B 1 269 ? -50.953 -43.766 16.298 1.000 27.550 269 SER B CA 1
ATOM 11569 C C . SER B 1 269 ? -51.210 -45.005 15.404 1.000 26.630 269 SER B C 1
ATOM 11570 O O . SER B 1 269 ? -51.295 -44.836 14.187 1.000 22.890 269 SER B O 1
ATOM 11577 N N . GLU B 1 270 ? -51.304 -46.209 15.984 1.000 23.080 270 GLU B N 1
ATOM 11578 C CA . GLU B 1 270 ? -51.120 -47.477 15.223 1.000 25.280 270 GLU B CA 1
ATOM 11579 C C . GLU B 1 270 ? -52.344 -47.808 14.344 1.000 23.950 270 GLU B C 1
ATOM 11580 O O . GLU B 1 270 ? -52.146 -48.457 13.311 1.000 23.590 270 GLU B O 1
ATOM 11592 N N . MET B 1 271 ? -53.566 -47.391 14.682 1.000 22.340 271 MET B N 1
ATOM 11593 C CA . MET B 1 271 ? -54.737 -47.759 13.854 1.000 24.420 271 MET B CA 1
ATOM 11594 C C . MET B 1 271 ? -54.692 -46.947 12.553 1.000 22.770 271 MET B C 1
ATOM 11595 O O . MET B 1 271 ? -54.821 -47.506 11.445 1.000 21.870 271 MET B O 1
ATOM 11609 N N . VAL B 1 272 ? -54.466 -45.652 12.655 1.000 21.760 272 VAL B N 1
ATOM 11610 C CA . VAL B 1 272 ? -54.363 -44.766 11.459 1.000 21.270 272 VAL B CA 1
ATOM 11611 C C . VAL B 1 272 ? -53.172 -45.206 10.622 1.000 20.530 272 VAL B C 1
ATOM 11612 O O . VAL B 1 272 ? -53.336 -45.383 9.395 1.000 20.960 272 VAL B O 1
ATOM 11625 N N . SER B 1 273 ? -52.006 -45.407 11.244 1.000 20.780 273 SER B N 1
ATOM 11626 C CA . SER B 1 273 ? -50.792 -45.742 10.465 1.000 21.600 273 SER B CA 1
ATOM 11627 C C . SER B 1 273 ? -50.955 -47.094 9.760 1.000 20.530 273 SER B C 1
ATOM 11628 O O . SER B 1 273 ? -50.523 -47.190 8.599 1.000 20.760 273 SER B O 1
ATOM 11635 N N . THR B 1 274 ? -51.559 -48.099 10.384 1.000 18.410 274 THR B N 1
ATOM 11636 C CA . THR B 1 274 ? -51.776 -49.425 9.742 1.000 19.120 274 THR B CA 1
ATOM 11637 C C . THR B 1 274 ? -52.738 -49.285 8.557 1.000 18.620 274 THR B C 1
ATOM 11638 O O . THR B 1 274 ? -52.453 -49.844 7.476 1.000 17.500 274 THR B O 1
ATOM 11648 N N . THR B 1 275 ? -53.815 -48.527 8.723 1.000 19.730 275 THR B N 1
ATOM 11649 C CA . THR B 1 275 ? -54.783 -48.227 7.629 1.000 19.820 275 THR B CA 1
ATOM 11650 C C . THR B 1 275 ? -54.053 -47.535 6.475 1.000 19.390 275 THR B C 1
ATOM 11651 O O . THR B 1 275 ? -54.189 -47.985 5.318 1.000 17.730 275 THR B O 1
ATOM 11661 N N . VAL B 1 276 ? -53.273 -46.495 6.769 1.000 17.570 276 VAL B N 1
ATOM 11662 C CA . VAL B 1 276 ? -52.587 -45.705 5.713 1.000 19.220 276 VAL B CA 1
ATOM 11663 C C . VAL B 1 276 ? -51.557 -46.600 5.012 1.000 19.660 276 VAL B C 1
ATOM 11664 O O . VAL B 1 276 ? -51.491 -46.557 3.786 1.000 17.860 276 VAL B O 1
ATOM 11677 N N . ALA B 1 277 ? -50.788 -47.405 5.749 1.000 20.670 277 ALA B N 1
ATOM 11678 C CA . ALA B 1 277 ? -49.763 -48.293 5.160 1.000 20.390 277 ALA B CA 1
ATOM 11679 C C . ALA B 1 277 ? -50.449 -49.287 4.204 1.000 22.700 277 ALA B C 1
ATOM 11680 O O . ALA B 1 277 ? -49.940 -49.528 3.089 1.000 22.110 277 ALA B O 1
ATOM 11687 N N . LYS B 1 278 ? -51.572 -49.849 4.609 1.000 25.450 278 LYS B N 1
ATOM 11688 C CA . LYS B 1 278 ? -52.287 -50.869 3.794 1.000 28.580 278 LYS B CA 1
ATOM 11689 C C . LYS B 1 278 ? -52.838 -50.202 2.525 1.000 25.150 278 LYS B C 1
ATOM 11690 O O . LYS B 1 278 ? -52.567 -50.684 1.451 1.000 24.150 278 LYS B O 1
ATOM 11709 N N . LEU B 1 279 ? -53.605 -49.127 2.648 1.000 26.090 279 LEU B N 1
ATOM 11710 C CA . LEU B 1 279 ? -54.273 -48.493 1.470 1.000 26.960 279 LEU B CA 1
ATOM 11711 C C . LEU B 1 279 ? -53.245 -47.888 0.520 1.000 25.630 279 LEU B C 1
ATOM 11712 O O . LEU B 1 279 ? -53.561 -47.791 -0.632 1.000 23.730 279 LEU B O 1
ATOM 11728 N N . SER B 1 280 ? -52.084 -47.443 1.006 1.000 24.130 280 SER B N 1
ATOM 11729 C CA . SER B 1 280 ? -51.043 -46.782 0.165 1.000 24.680 280 SER B CA 1
ATOM 11730 C C . SER B 1 280 ? -50.231 -47.811 -0.616 1.000 22.170 280 SER B C 1
ATOM 11731 O O . SER B 1 280 ? -49.481 -47.384 -1.488 1.000 26.150 280 SER B O 1
ATOM 11738 N N . GLY B 1 281 ? -50.309 -49.088 -0.254 1.000 24.070 281 GLY B N 1
ATOM 11739 C CA . GLY B 1 281 ? -49.384 -50.120 -0.779 1.000 25.910 281 GLY B CA 1
ATOM 11740 C C . GLY B 1 281 ? -47.984 -49.976 -0.166 1.000 27.190 281 GLY B C 1
ATOM 11741 O O . GLY B 1 281 ? -47.024 -50.376 -0.811 1.000 30.230 281 GLY B O 1
ATOM 11745 N N . CYS B 1 282 ? -47.853 -49.321 0.992 1.000 24.320 282 CYS B N 1
ATOM 11746 C CA . CYS B 1 282 ? -46.571 -49.143 1.718 1.000 23.280 282 CYS B CA 1
ATOM 11747 C C . CYS B 1 282 ? -46.542 -50.175 2.863 1.000 23.270 282 CYS B C 1
ATOM 11748 O O . CYS B 1 282 ? -46.268 -49.808 4.009 1.000 20.330 282 CYS B O 1
ATOM 11755 N N . GLU B 1 283 ? -46.834 -51.438 2.541 1.000 23.820 283 GLU B N 1
ATOM 11756 C CA . GLU B 1 283 ? -46.979 -52.553 3.509 1.000 31.080 283 GLU B CA 1
ATOM 11757 C C . GLU B 1 283 ? -45.610 -53.184 3.780 1.000 27.050 283 GLU B C 1
ATOM 11758 O O . GLU B 1 283 ? -44.691 -53.011 2.984 1.000 25.610 283 GLU B O 1
ATOM 11770 N N . ALA B 1 284 ? -45.473 -53.836 4.923 1.000 24.370 284 ALA B N 1
ATOM 11771 C CA . ALA B 1 284 ? -44.258 -54.585 5.336 1.000 23.050 284 ALA B CA 1
ATOM 11772 C C . ALA B 1 284 ? -43.078 -53.614 5.432 1.000 22.300 284 ALA B C 1
ATOM 11773 O O . ALA B 1 284 ? -41.939 -54.028 5.176 1.000 21.420 284 ALA B O 1
ATOM 11780 N N . MET B 1 285 ? -43.341 -52.379 5.875 1.000 21.040 285 MET B N 1
ATOM 11781 C CA . MET B 1 285 ? -42.307 -51.330 5.982 1.000 22.150 285 MET B CA 1
ATOM 11782 C C . MET B 1 285 ? -42.282 -50.809 7.414 1.000 18.530 285 MET B C 1
ATOM 11783 O O . MET B 1 285 ? -43.379 -50.494 7.954 1.000 19.740 285 MET B O 1
ATOM 11797 N N . ASP B 1 286 ? -41.077 -50.622 7.937 1.000 18.990 286 ASP B N 1
ATOM 11798 C CA . ASP B 1 286 ? -40.843 -49.933 9.229 1.000 20.960 286 ASP B CA 1
ATOM 11799 C C . ASP B 1 286 ? -41.110 -48.434 9.039 1.000 19.480 286 ASP B C 1
ATOM 11800 O O . ASP B 1 286 ? -41.326 -47.989 7.894 1.000 19.700 286 ASP B O 1
ATOM 11809 N N . SER B 1 287 ? -41.146 -47.676 10.127 1.000 18.370 287 SER B N 1
ATOM 11810 C CA . SER B 1 287 ? -41.476 -46.228 10.137 1.000 18.870 287 SER B CA 1
ATOM 11811 C C . SER B 1 287 ? -40.672 -45.438 9.101 1.000 19.180 287 SER B C 1
ATOM 11812 O O . SER B 1 287 ? -41.267 -44.663 8.324 1.000 18.610 287 SER B O 1
ATOM 11819 N N A GLN B 1 288 ? -39.355 -45.610 9.086 0.500 19.790 288 GLN B N 1
ATOM 11820 N N B GLN B 1 288 ? -39.352 -45.599 9.087 0.500 19.930 288 GLN B N 1
ATOM 11821 C CA A GLN B 1 288 ? -38.480 -44.836 8.173 0.500 20.580 288 GLN B CA 1
ATOM 11822 C CA B GLN B 1 288 ? -38.453 -44.856 8.166 0.500 20.860 288 GLN B CA 1
ATOM 11823 C C A GLN B 1 288 ? -38.911 -45.104 6.715 0.500 19.610 288 GLN B C 1
ATOM 11824 C C B GLN B 1 288 ? -38.910 -45.097 6.711 0.500 19.830 288 GLN B C 1
ATOM 11825 O O A GLN B 1 288 ? -39.069 -44.119 5.929 0.500 18.550 288 GLN B O 1
ATOM 11826 O O B GLN B 1 288 ? -39.076 -44.115 5.932 0.500 18.630 288 GLN B O 1
ATOM 11853 N N A ALA B 1 289 ? -39.097 -46.367 6.346 0.500 18.380 289 ALA B N 1
ATOM 11854 N N B ALA B 1 289 ? -39.093 -46.356 6.335 0.500 18.460 289 ALA B N 1
ATOM 11855 C CA A ALA B 1 289 ? -39.457 -46.742 4.957 0.500 19.170 289 ALA B CA 1
ATOM 11856 C CA B ALA B 1 289 ? -39.457 -46.739 4.949 0.500 19.200 289 ALA B CA 1
ATOM 11857 C C . ALA B 1 289 ? -40.903 -46.303 4.664 1.000 19.050 289 ALA B C 1
ATOM 11858 O O . ALA B 1 289 ? -41.182 -45.830 3.555 1.000 18.600 289 ALA B O 1
ATOM 11867 N N . LEU B 1 290 ? -41.791 -46.409 5.642 1.000 19.060 290 LEU B N 1
ATOM 11868 C CA . LEU B 1 290 ? -43.205 -46.004 5.447 1.000 20.060 290 LEU B CA 1
ATOM 11869 C C . LEU B 1 290 ? -43.295 -44.506 5.109 1.000 21.030 290 LEU B C 1
ATOM 11870 O O . LEU B 1 290 ? -43.979 -44.136 4.121 1.000 17.550 290 LEU B O 1
ATOM 11886 N N . VAL B 1 291 ? -42.631 -43.663 5.887 1.000 21.530 291 VAL B N 1
ATOM 11887 C CA . VAL B 1 291 ? -42.694 -42.192 5.666 1.000 22.170 291 VAL B CA 1
ATOM 11888 C C . VAL B 1 291 ? -42.086 -41.870 4.295 1.000 20.550 291 VAL B C 1
ATOM 11889 O O . VAL B 1 291 ? -42.668 -41.016 3.582 1.000 21.090 291 VAL B O 1
ATOM 11902 N N . ARG B 1 292 ? -40.985 -42.530 3.939 1.000 20.520 292 ARG B N 1
ATOM 11903 C CA . ARG B 1 292 ? -40.339 -42.328 2.621 1.000 21.950 292 ARG B CA 1
ATOM 11904 C C . ARG B 1 292 ? -41.333 -42.705 1.501 1.000 21.330 292 ARG B C 1
ATOM 11905 O O . ARG B 1 292 ? -41.510 -41.908 0.547 1.000 21.480 292 ARG B O 1
ATOM 11926 N N . CYS B 1 293 ? -41.968 -43.864 1.607 1.000 20.130 293 CYS B N 1
ATOM 11927 C CA . CYS B 1 293 ? -42.968 -44.356 0.629 1.000 21.130 293 CYS B CA 1
ATOM 11928 C C . CYS B 1 293 ? -44.111 -43.319 0.511 1.000 21.140 293 CYS B C 1
ATOM 11929 O O . CYS B 1 293 ? -44.436 -42.904 -0.627 1.000 22.470 293 CYS B O 1
ATOM 11936 N N . LEU B 1 294 ? -44.644 -42.825 1.640 1.000 19.290 294 LEU B N 1
ATOM 11937 C CA . LEU B 1 294 ? -45.791 -41.896 1.608 1.000 20.480 294 LEU B CA 1
ATOM 11938 C C . LEU B 1 294 ? -45.372 -40.540 1.000 1.000 19.160 294 LEU B C 1
ATOM 11939 O O . LEU B 1 294 ? -46.198 -39.917 0.322 1.000 16.650 294 LEU B O 1
ATOM 11955 N N . ARG B 1 295 ? -44.124 -40.118 1.194 1.000 21.780 295 ARG B N 1
ATOM 11956 C CA . ARG B 1 295 ? -43.628 -38.837 0.609 1.000 22.900 295 ARG B CA 1
ATOM 11957 C C . ARG B 1 295 ? -43.534 -38.921 -0.918 1.000 22.790 295 ARG B C 1
ATOM 11958 O O . ARG B 1 295 ? -43.611 -37.846 -1.552 1.000 23.620 295 ARG B O 1
ATOM 11979 N N . GLY B 1 296 ? -43.423 -40.125 -1.481 1.000 25.430 296 GLY B N 1
ATOM 11980 C CA . GLY B 1 296 ? -43.367 -40.300 -2.950 1.000 25.840 296 GLY B CA 1
ATOM 11981 C C . GLY B 1 296 ? -44.758 -40.312 -3.579 1.000 25.210 296 GLY B C 1
ATOM 11982 O O . GLY B 1 296 ? -44.835 -40.315 -4.783 1.000 24.750 296 GLY B O 1
ATOM 11986 N N . LYS B 1 297 ? -45.839 -40.331 -2.792 1.000 23.070 297 LYS B N 1
ATOM 11987 C CA . LYS B 1 297 ? -47.213 -40.407 -3.345 1.000 22.940 297 LYS B CA 1
ATOM 11988 C C . LYS B 1 297 ? -47.635 -39.065 -3.954 1.000 23.840 297 LYS B C 1
ATOM 11989 O O . LYS B 1 297 ? -47.363 -38.005 -3.370 1.000 18.330 297 LYS B O 1
ATOM 12008 N N . SER B 1 298 ? -48.340 -39.123 -5.087 1.000 23.750 298 SER B N 1
ATOM 12009 C CA . SER B 1 298 ? -48.939 -37.950 -5.765 1.000 24.600 298 SER B CA 1
ATOM 12010 C C . SER B 1 298 ? -50.114 -37.407 -4.947 1.000 24.220 298 SER B C 1
ATOM 12011 O O . SER B 1 298 ? -50.651 -38.157 -4.072 1.000 22.340 298 SER B O 1
ATOM 12018 N N . GLU B 1 299 ? -50.592 -36.199 -5.272 1.000 26.280 299 GLU B N 1
ATOM 12019 C CA . GLU B 1 299 ? -51.812 -35.626 -4.624 1.000 28.830 299 GLU B CA 1
ATOM 12020 C C . GLU B 1 299 ? -52.988 -36.591 -4.831 1.000 25.650 299 GLU B C 1
ATOM 12021 O O . GLU B 1 299 ? -53.780 -36.819 -3.880 1.000 25.290 299 GLU B O 1
ATOM 12033 N N . ALA B 1 300 ? -53.117 -37.164 -6.018 1.000 23.270 300 ALA B N 1
ATOM 12034 C CA . ALA B 1 300 ? -54.235 -38.068 -6.352 1.000 23.060 300 ALA B CA 1
ATOM 12035 C C . ALA B 1 300 ? -54.141 -39.337 -5.507 1.000 21.880 300 ALA B C 1
ATOM 12036 O O . ALA B 1 300 ? -55.184 -39.824 -5.028 1.000 21.530 300 ALA B O 1
ATOM 12043 N N . GLU B 1 301 ? -52.952 -39.911 -5.365 1.000 23.200 301 GLU B N 1
ATOM 12044 C CA . GLU B 1 301 ? -52.756 -41.121 -4.528 1.000 22.940 301 GLU B CA 1
ATOM 12045 C C . GLU B 1 301 ? -53.060 -40.775 -3.066 1.000 20.550 301 GLU B C 1
ATOM 12046 O O . GLU B 1 301 ? -53.718 -41.579 -2.376 1.000 20.770 301 GLU B O 1
ATOM 12058 N N . ILE B 1 302 ? -52.621 -39.620 -2.581 1.000 19.850 302 ILE B N 1
ATOM 12059 C CA . ILE B 1 302 ? -52.918 -39.203 -1.177 1.000 18.940 302 ILE B CA 1
ATOM 12060 C C . ILE B 1 302 ? -54.440 -39.058 -1.022 1.000 21.800 302 ILE B C 1
ATOM 12061 O O . ILE B 1 302 ? -54.978 -39.585 -0.038 1.000 19.280 302 ILE B O 1
ATOM 12077 N N . LEU B 1 303 ? -55.132 -38.436 -1.989 1.000 19.510 303 LEU B N 1
ATOM 12078 C CA . LEU B 1 303 ? -56.603 -38.252 -1.891 1.000 22.640 303 LEU B CA 1
ATOM 12079 C C . LEU B 1 303 ? -57.310 -39.598 -1.813 1.000 23.290 303 LEU B C 1
ATOM 12080 O O . LEU B 1 303 ? -58.279 -39.715 -1.017 1.000 21.860 303 LEU B O 1
ATOM 12096 N N . ALA B 1 304 ? -56.847 -40.599 -2.579 1.000 23.040 304 ALA B N 1
ATOM 12097 C CA . ALA B 1 304 ? -57.466 -41.946 -2.582 1.000 23.800 304 ALA B CA 1
ATOM 12098 C C . ALA B 1 304 ? -57.269 -42.595 -1.206 1.000 24.170 304 ALA B C 1
ATOM 12099 O O . ALA B 1 304 ? -58.196 -43.205 -0.697 1.000 22.910 304 ALA B O 1
ATOM 12106 N N . ILE B 1 305 ? -56.101 -42.451 -0.594 1.000 26.230 305 ILE B N 1
ATOM 12107 C CA . ILE B 1 305 ? -55.846 -42.977 0.784 1.000 23.710 305 ILE B CA 1
ATOM 12108 C C . ILE B 1 305 ? -56.726 -42.211 1.784 1.000 23.930 305 ILE B C 1
ATOM 12109 O O . ILE B 1 305 ? -57.345 -42.836 2.651 1.000 25.070 305 ILE B O 1
ATOM 12125 N N . ASN B 1 306 ? -56.805 -40.896 1.622 1.000 23.200 306 ASN B N 1
ATOM 12126 C CA . ASN B 1 306 ? -57.475 -39.950 2.540 1.000 23.510 306 ASN B CA 1
ATOM 12127 C C . ASN B 1 306 ? -58.981 -40.206 2.610 1.000 26.430 306 ASN B C 1
ATOM 12128 O O . ASN B 1 306 ? -59.595 -39.898 3.669 1.000 21.780 306 ASN B O 1
ATOM 12139 N N . LYS B 1 307 ? -59.567 -40.745 1.535 1.000 24.980 307 LYS B N 1
ATOM 12140 C CA . LYS B 1 307 ? -61.033 -40.794 1.328 1.000 26.930 307 LYS B CA 1
ATOM 12141 C C . LYS B 1 307 ? -61.710 -41.633 2.418 1.000 23.800 307 LYS B C 1
ATOM 12142 O O . LYS B 1 307 ? -62.849 -41.366 2.710 1.000 24.670 307 LYS B O 1
ATOM 12161 N N . VAL B 1 308 ? -61.040 -42.614 3.012 1.000 23.320 308 VAL B N 1
ATOM 12162 C CA . VAL B 1 308 ? -61.675 -43.522 4.002 1.000 26.640 308 VAL B CA 1
ATOM 12163 C C . VAL B 1 308 ? -61.838 -42.819 5.362 1.000 24.740 308 VAL B C 1
ATOM 12164 O O . VAL B 1 308 ? -62.510 -43.404 6.194 1.000 29.050 308 VAL B O 1
ATOM 12177 N N . PHE B 1 309 ? -61.220 -41.656 5.598 1.000 23.770 309 PHE B N 1
ATOM 12178 C CA . PHE B 1 309 ? -61.244 -40.990 6.919 1.000 23.960 309 PHE B CA 1
ATOM 12179 C C . PHE B 1 309 ? -62.403 -39.984 6.935 1.000 26.210 309 PHE B C 1
ATOM 12180 O O . PHE B 1 309 ? -62.322 -38.918 6.303 1.000 27.840 309 PHE B O 1
ATOM 12197 N N . LYS B 1 310 ? -63.452 -40.298 7.680 1.000 24.740 310 LYS B N 1
ATOM 12198 C CA . LYS B 1 310 ? -64.564 -39.349 7.941 1.000 28.700 310 LYS B CA 1
ATOM 12199 C C . LYS B 1 310 ? -64.168 -38.423 9.101 1.000 22.530 310 LYS B C 1
ATOM 12200 O O . LYS B 1 310 ? -64.847 -37.409 9.335 1.000 21.410 310 LYS B O 1
ATOM 12219 N N . MET B 1 311 ? -63.145 -38.814 9.839 1.000 21.240 311 MET B N 1
ATOM 12220 C CA . MET B 1 311 ? -62.525 -38.048 10.946 1.000 24.590 311 MET B CA 1
ATOM 12221 C C . MET B 1 311 ? -61.121 -38.603 11.152 1.000 23.140 311 MET B C 1
ATOM 12222 O O . MET B 1 311 ? -60.860 -39.713 10.664 1.000 20.880 311 MET B O 1
ATOM 12236 N N . ILE B 1 312 ? -60.241 -37.868 11.817 1.000 19.800 312 ILE B N 1
ATOM 12237 C CA . ILE B 1 312 ? -58.879 -38.388 12.112 1.000 21.300 312 ILE B CA 1
ATOM 12238 C C . ILE B 1 312 ? -58.441 -37.774 13.428 1.000 20.710 312 ILE B C 1
ATOM 12239 O O . ILE B 1 312 ? -58.755 -36.609 13.692 1.000 21.080 312 ILE B O 1
ATOM 12255 N N . PRO B 1 313 ? -57.756 -38.532 14.306 1.000 20.560 313 PRO B N 1
ATOM 12256 C CA . PRO B 1 313 ? -57.349 -37.995 15.590 1.000 20.110 313 PRO B CA 1
ATOM 12257 C C . PRO B 1 313 ? -55.941 -37.392 15.630 1.000 19.970 313 PRO B C 1
ATOM 12258 O O . PRO B 1 313 ? -55.037 -37.844 14.943 1.000 19.930 313 PRO B O 1
ATOM 12269 N N . ALA B 1 314 ? -55.781 -36.437 16.532 1.000 19.350 314 ALA B N 1
ATOM 12270 C CA . ALA B 1 314 ? -54.477 -36.008 17.047 1.000 19.240 314 ALA B CA 1
ATOM 12271 C C . ALA B 1 314 ? -53.943 -37.069 18.011 1.000 18.530 314 ALA B C 1
ATOM 12272 O O . ALA B 1 314 ? -54.726 -37.869 18.550 1.000 20.410 314 ALA B O 1
ATOM 12279 N N . VAL B 1 315 ? -52.631 -37.087 18.201 1.000 19.670 315 VAL B N 1
ATOM 12280 C CA . VAL B 1 315 ? -51.937 -38.073 19.073 1.000 20.180 315 VAL B CA 1
ATOM 12281 C C . VAL B 1 315 ? -51.088 -37.291 20.070 1.000 19.780 315 VAL B C 1
ATOM 12282 O O . VAL B 1 315 ? -51.026 -36.055 19.971 1.000 18.330 315 VAL B O 1
ATOM 12295 N N . VAL B 1 316 ? -50.420 -37.974 20.991 1.000 21.520 316 VAL B N 1
ATOM 12296 C CA . VAL B 1 316 ? -49.377 -37.337 21.852 1.000 22.970 316 VAL B CA 1
ATOM 12297 C C . VAL B 1 316 ? -48.066 -37.296 21.067 1.000 23.710 316 VAL B C 1
ATOM 12298 O O . VAL B 1 316 ? -47.390 -38.308 21.044 1.000 24.140 316 VAL B O 1
ATOM 12311 N N . ASP B 1 317 ? -47.780 -36.186 20.366 1.000 23.420 317 ASP B N 1
ATOM 12312 C CA . ASP B 1 317 ? -46.706 -36.123 19.345 1.000 22.650 317 ASP B CA 1
ATOM 12313 C C . ASP B 1 317 ? -45.370 -35.753 19.983 1.000 25.800 317 ASP B C 1
ATOM 12314 O O . ASP B 1 317 ? -44.327 -35.953 19.316 1.000 26.330 317 ASP B O 1
ATOM 12323 N N . GLY B 1 318 ? -45.396 -35.141 21.172 1.000 26.550 318 GLY B N 1
ATOM 12324 C CA . GLY B 1 318 ? -44.190 -34.631 21.844 1.000 29.010 318 GLY B CA 1
ATOM 12325 C C . GLY B 1 318 ? -43.936 -33.141 21.644 1.000 30.580 318 GLY B C 1
ATOM 12326 O O . GLY B 1 318 ? -43.377 -32.560 22.559 1.000 33.970 318 GLY B O 1
ATOM 12330 N N . GLU B 1 319 ? -44.199 -32.555 20.470 1.000 30.530 319 GLU B N 1
ATOM 12331 C CA . GLU B 1 319 ? -43.940 -31.114 20.184 1.000 30.160 319 GLU B CA 1
ATOM 12332 C C . GLU B 1 319 ? -45.183 -30.296 20.583 1.000 30.330 319 GLU B C 1
ATOM 12333 O O . GLU B 1 319 ? -45.049 -29.364 21.399 1.000 28.250 319 GLU B O 1
ATOM 12345 N N . PHE B 1 320 ? -46.345 -30.602 20.015 1.000 25.770 320 PHE B N 1
ATOM 12346 C CA . PHE B 1 320 ? -47.597 -29.867 20.303 1.000 25.230 320 PHE B CA 1
ATOM 12347 C C . PHE B 1 320 ? -48.164 -30.333 21.647 1.000 23.870 320 PHE B C 1
ATOM 12348 O O . PHE B 1 320 ? -48.462 -29.480 22.500 1.000 22.630 320 PHE B O 1
ATOM 12365 N N . PHE B 1 321 ? -48.309 -31.642 21.829 1.000 22.860 321 PHE B N 1
ATOM 12366 C CA . PHE B 1 321 ? -48.750 -32.286 23.092 1.000 22.430 321 PHE B CA 1
ATOM 12367 C C . PHE B 1 321 ? -47.594 -33.102 23.660 1.000 24.970 321 PHE B C 1
ATOM 12368 O O . PHE B 1 321 ? -47.266 -34.165 23.154 1.000 26.890 321 PHE B O 1
ATOM 12385 N N . PRO B 1 322 ? -46.881 -32.620 24.686 1.000 25.150 322 PRO B N 1
ATOM 12386 C CA . PRO B 1 322 ? -45.847 -33.430 25.341 1.000 27.860 322 PRO B CA 1
ATOM 12387 C C . PRO B 1 322 ? -46.445 -34.559 26.189 1.000 25.990 322 PRO B C 1
ATOM 12388 O O . PRO B 1 322 ? -45.796 -35.523 26.420 1.000 30.070 322 PRO B O 1
ATOM 12399 N N A ARG B 1 323 ? -47.686 -34.378 26.622 0.500 26.140 323 ARG B N 1
ATOM 12400 N N B ARG B 1 323 ? -47.691 -34.380 26.612 0.500 25.360 323 ARG B N 1
ATOM 12401 C CA A ARG B 1 323 ? -48.508 -35.387 27.345 0.500 26.070 323 ARG B CA 1
ATOM 12402 C CA B ARG B 1 323 ? -48.516 -35.348 27.379 0.500 24.830 323 ARG B CA 1
ATOM 12403 C C A ARG B 1 323 ? -49.937 -35.299 26.802 0.500 24.260 323 ARG B C 1
ATOM 12404 C C B ARG B 1 323 ? -49.938 -35.293 26.812 0.500 23.440 323 ARG B C 1
ATOM 12405 O O A ARG B 1 323 ? -50.251 -34.299 26.141 0.500 24.280 323 ARG B O 1
ATOM 12406 O O B ARG B 1 323 ? -50.256 -34.301 26.142 0.500 23.520 323 ARG B O 1
ATOM 12447 N N A HIS B 1 324 ? -50.768 -36.295 27.070 0.500 23.490 324 HIS B N 1
ATOM 12448 N N B HIS B 1 324 ? -50.768 -36.291 27.082 0.500 23.030 324 HIS B N 1
ATOM 12449 C CA A HIS B 1 324 ? -52.192 -36.325 26.650 0.500 25.020 324 HIS B CA 1
ATOM 12450 C CA B HIS B 1 324 ? -52.189 -36.325 26.652 0.500 24.830 324 HIS B CA 1
ATOM 12451 C C . HIS B 1 324 ? -52.887 -35.083 27.191 1.000 26.020 324 HIS B C 1
ATOM 12452 O O . HIS B 1 324 ? -52.612 -34.677 28.322 1.000 26.380 324 HIS B O 1
ATOM 12467 N N . PRO B 1 325 ? -53.799 -34.453 26.424 1.000 25.910 325 PRO B N 1
ATOM 12468 C CA . PRO B 1 325 ? -54.578 -33.325 26.927 1.000 28.110 325 PRO B CA 1
ATOM 12469 C C . PRO B 1 325 ? -55.231 -33.556 28.301 1.000 25.650 325 PRO B C 1
ATOM 12470 O O . PRO B 1 325 ? -55.302 -32.613 29.048 1.000 24.710 325 PRO B O 1
ATOM 12481 N N . LYS B 1 326 ? -55.712 -34.755 28.600 1.000 29.430 326 LYS B N 1
ATOM 12482 C CA . LYS B 1 326 ? -56.347 -35.096 29.917 1.000 33.210 326 LYS B CA 1
ATOM 12483 C C . LYS B 1 326 ? -55.341 -34.830 31.062 1.000 28.850 326 LYS B C 1
ATOM 12484 O O . LYS B 1 326 ? -55.747 -34.276 32.082 1.000 29.310 326 LYS B O 1
ATOM 12503 N N . GLU B 1 327 ? -54.057 -35.130 30.872 1.000 28.070 327 GLU B N 1
ATOM 12504 C CA . GLU B 1 327 ? -52.999 -34.893 31.891 1.000 33.310 327 GLU B CA 1
ATOM 12505 C C . GLU B 1 327 ? -52.719 -33.395 31.964 1.000 29.970 327 GLU B C 1
ATOM 12506 O O . GLU B 1 327 ? -52.612 -32.882 33.084 1.000 29.490 327 GLU B O 1
ATOM 12518 N N . LEU B 1 328 ? -52.646 -32.707 30.817 1.000 25.520 328 LEU B N 1
ATOM 12519 C CA . LEU B 1 328 ? -52.360 -31.259 30.786 1.000 26.210 328 LEU B CA 1
ATOM 12520 C C . LEU B 1 328 ? -53.493 -30.513 31.503 1.000 25.500 328 LEU B C 1
ATOM 12521 O O . LEU B 1 328 ? -53.178 -29.569 32.242 1.000 21.520 328 LEU B O 1
ATOM 12537 N N . LEU B 1 329 ? -54.736 -30.920 31.272 1.000 22.950 329 LEU B N 1
ATOM 12538 C CA . LEU B 1 329 ? -55.937 -30.280 31.870 1.000 24.940 329 LEU B CA 1
ATOM 12539 C C . LEU B 1 329 ? -55.950 -30.476 33.389 1.000 27.800 329 LEU B C 1
ATOM 12540 O O . LEU B 1 329 ? -56.412 -29.561 34.064 1.000 28.090 329 LEU B O 1
ATOM 12556 N N . ALA B 1 330 ? -55.492 -31.628 33.894 1.000 29.780 330 ALA B N 1
ATOM 12557 C CA . ALA B 1 330 ? -55.583 -31.998 35.334 1.000 34.000 330 ALA B CA 1
ATOM 12558 C C . ALA B 1 330 ? -54.367 -31.460 36.098 1.000 36.290 330 ALA B C 1
ATOM 12559 O O . ALA B 1 330 ? -54.328 -31.582 37.315 1.000 38.460 330 ALA B O 1
ATOM 12566 N N . SER B 1 331 ? -53.362 -30.935 35.401 1.000 35.580 331 SER B N 1
ATOM 12567 C CA . SER B 1 331 ? -52.088 -30.493 36.008 1.000 35.620 331 SER B CA 1
ATOM 12568 C C . SER B 1 331 ? -52.342 -29.351 36.995 1.000 43.690 331 SER B C 1
ATOM 12569 O O . SER B 1 331 ? -53.147 -28.444 36.692 1.000 34.420 331 SER B O 1
ATOM 12576 N N . GLU B 1 332 ? -51.633 -29.362 38.130 1.000 43.000 332 GLU B N 1
ATOM 12577 C CA . GLU B 1 332 ? -51.697 -28.273 39.132 1.000 46.000 332 GLU B CA 1
ATOM 12578 C C . GLU B 1 332 ? -51.031 -27.026 38.556 1.000 38.370 332 GLU B C 1
ATOM 12579 O O . GLU B 1 332 ? -51.372 -25.955 39.046 1.000 40.190 332 GLU B O 1
ATOM 12591 N N . ASP B 1 333 ? -50.173 -27.166 37.543 1.000 35.410 333 ASP B N 1
ATOM 12592 C CA . ASP B 1 333 ? -49.479 -26.045 36.854 1.000 41.430 333 ASP B CA 1
ATOM 12593 C C . ASP B 1 333 ? -50.277 -25.543 35.621 1.000 38.890 333 ASP B C 1
ATOM 12594 O O . ASP B 1 333 ? -49.732 -24.773 34.829 1.000 37.200 333 ASP B O 1
ATOM 12603 N N . PHE B 1 334 ? -51.510 -25.987 35.411 1.000 32.230 334 PHE B N 1
ATOM 12604 C CA . PHE B 1 334 ? -52.322 -25.582 34.235 1.000 29.680 334 PHE B CA 1
ATOM 12605 C C . PHE B 1 334 ? -52.745 -24.128 34.421 1.000 30.500 334 PHE B C 1
ATOM 12606 O O . PHE B 1 334 ? -53.386 -23.838 35.428 1.000 28.510 334 PHE B O 1
ATOM 12623 N N . HIS B 1 335 ? -52.407 -23.236 33.482 1.000 32.230 335 HIS B N 1
ATOM 12624 C CA . HIS B 1 335 ? -52.757 -21.786 33.558 1.000 35.240 335 HIS B CA 1
ATOM 12625 C C . HIS B 1 335 ? -53.552 -21.359 32.322 1.000 31.980 335 HIS B C 1
ATOM 12626 O O . HIS B 1 335 ? -53.043 -20.598 31.508 1.000 29.080 335 HIS B O 1
ATOM 12639 N N . PRO B 1 336 ? -54.810 -21.804 32.137 1.000 24.290 336 PRO B N 1
ATOM 12640 C CA . PRO B 1 336 ? -55.579 -21.448 30.947 1.000 24.180 336 PRO B CA 1
ATOM 12641 C C . PRO B 1 336 ? -55.897 -19.949 30.873 1.000 25.400 336 PRO B C 1
ATOM 12642 O O . PRO B 1 336 ? -56.095 -19.303 31.874 1.000 21.200 336 PRO B O 1
ATOM 12653 N N . VAL B 1 337 ? -55.984 -19.429 29.657 1.000 23.250 337 VAL B N 1
ATOM 12654 C CA . VAL B 1 337 ? -56.590 -18.104 29.378 1.000 21.730 337 VAL B CA 1
ATOM 12655 C C . VAL B 1 337 ? -58.064 -18.124 29.766 1.000 20.300 337 VAL B C 1
ATOM 12656 O O . VAL B 1 337 ? -58.689 -19.178 29.805 1.000 21.190 337 VAL B O 1
ATOM 12669 N N . PRO B 1 338 ? -58.662 -16.948 30.041 1.000 21.180 338 PRO B N 1
ATOM 12670 C CA . PRO B 1 338 ? -60.110 -16.813 30.095 1.000 22.680 338 PRO B CA 1
ATOM 12671 C C . PRO B 1 338 ? -60.749 -17.452 28.856 1.000 21.220 338 PRO B C 1
ATOM 12672 O O . PRO B 1 338 ? -60.220 -17.285 27.756 1.000 21.040 338 PRO B O 1
ATOM 12683 N N . SER B 1 339 ? -61.885 -18.110 29.048 1.000 21.430 339 SER B N 1
ATOM 12684 C CA . SER B 1 339 ? -62.533 -18.948 28.002 1.000 22.310 339 SER B CA 1
ATOM 12685 C C . SER B 1 339 ? -64.047 -18.794 27.994 1.000 22.140 339 SER B C 1
ATOM 12686 O O . SER B 1 339 ? -64.656 -18.686 29.065 1.000 21.400 339 SER B O 1
ATOM 12693 N N . ILE B 1 340 ? -64.616 -18.879 26.796 1.000 19.030 340 ILE B N 1
ATOM 12694 C CA . ILE B 1 340 ? -66.024 -19.272 26.577 1.000 18.390 340 ILE B CA 1
ATOM 12695 C C . ILE B 1 340 ? -66.009 -20.722 26.105 1.000 18.590 340 ILE B C 1
ATOM 12696 O O . ILE B 1 340 ? -65.246 -21.069 25.196 1.000 20.090 340 ILE B O 1
ATOM 12712 N N . ILE B 1 341 ? -66.891 -21.543 26.648 1.000 19.570 341 ILE B N 1
ATOM 12713 C CA . ILE B 1 341 ? -67.082 -22.954 26.259 1.000 18.960 341 ILE B CA 1
ATOM 12714 C C . ILE B 1 341 ? -68.578 -23.148 26.115 1.000 19.890 341 ILE B C 1
ATOM 12715 O O . ILE B 1 341 ? -69.329 -22.779 27.035 1.000 20.240 341 ILE B O 1
ATOM 12731 N N . GLY B 1 342 ? -69.021 -23.781 25.037 1.000 19.710 342 GLY B N 1
ATOM 12732 C CA . GLY B 1 342 ? -70.455 -24.077 24.946 1.000 20.950 342 GLY B CA 1
ATOM 12733 C C . GLY B 1 342 ? -70.790 -25.154 23.948 1.000 21.200 342 GLY B C 1
ATOM 12734 O O . GLY B 1 342 ? -69.887 -25.633 23.212 1.000 19.720 342 GLY B O 1
ATOM 12738 N N . VAL B 1 343 ? -72.071 -25.529 23.964 1.000 19.740 343 VAL B N 1
ATOM 12739 C CA . VAL B 1 343 ? -72.623 -26.611 23.113 1.000 21.970 343 VAL B CA 1
ATOM 12740 C C . VAL B 1 343 ? -74.014 -26.222 22.659 1.000 21.570 343 VAL B C 1
ATOM 12741 O O . VAL B 1 343 ? -74.611 -25.300 23.249 1.000 21.360 343 VAL B O 1
ATOM 12754 N N . ASN B 1 344 ? -74.531 -26.954 21.686 1.000 22.120 344 ASN B N 1
ATOM 12755 C CA . ASN B 1 344 ? -75.925 -26.805 21.211 1.000 21.520 344 ASN B CA 1
ATOM 12756 C C . ASN B 1 344 ? -76.743 -27.882 21.919 1.000 24.260 344 ASN B C 1
ATOM 12757 O O . ASN B 1 344 ? -76.159 -28.868 22.435 1.000 23.100 344 ASN B O 1
ATOM 12768 N N . ASN B 1 345 ? -78.054 -27.719 21.955 1.000 24.420 345 ASN B N 1
ATOM 12769 C CA . ASN B 1 345 ? -78.911 -28.691 22.669 1.000 27.450 345 ASN B CA 1
ATOM 12770 C C . ASN B 1 345 ? -79.217 -29.909 21.791 1.000 29.110 345 ASN B C 1
ATOM 12771 O O . ASN B 1 345 ? -79.839 -30.852 22.316 1.000 30.490 345 ASN B O 1
ATOM 12782 N N . ASP B 1 346 ? -78.770 -29.962 20.536 1.000 30.600 346 ASP B N 1
ATOM 12783 C CA . ASP B 1 346 ? -79.032 -31.153 19.668 1.000 31.240 346 ASP B CA 1
ATOM 12784 C C . ASP B 1 346 ? -77.845 -31.459 18.736 1.000 30.460 346 ASP B C 1
ATOM 12785 O O . ASP B 1 346 ? -78.049 -31.535 17.495 1.000 28.820 346 ASP B O 1
ATOM 12794 N N . GLU B 1 347 ? -76.647 -31.631 19.296 1.000 26.850 347 GLU B N 1
ATOM 12795 C CA . GLU B 1 347 ? -75.373 -31.656 18.525 1.000 25.800 347 GLU B CA 1
ATOM 12796 C C . GLU B 1 347 ? -75.395 -32.789 17.491 1.000 24.570 347 GLU B C 1
ATOM 12797 O O . GLU B 1 347 ? -74.765 -32.643 16.446 1.000 25.820 347 GLU B O 1
ATOM 12809 N N . PHE B 1 348 ? -76.040 -33.905 17.787 1.000 27.060 348 PHE B N 1
ATOM 12810 C CA . PHE B 1 348 ? -76.079 -35.086 16.885 1.000 29.360 348 PHE B CA 1
ATOM 12811 C C . PHE B 1 348 ? -77.466 -35.236 16.251 1.000 31.730 348 PHE B C 1
ATOM 12812 O O . PHE B 1 348 ? -77.811 -36.347 15.804 1.000 33.640 348 PHE B O 1
ATOM 12829 N N . GLY B 1 349 ? -78.241 -34.163 16.186 1.000 29.060 349 GLY B N 1
ATOM 12830 C CA . GLY B 1 349 ? -79.663 -34.204 15.794 1.000 31.000 349 GLY B CA 1
ATOM 12831 C C . GLY B 1 349 ? -79.873 -34.620 14.334 1.000 32.460 349 GLY B C 1
ATOM 12832 O O . GLY B 1 349 ? -80.826 -35.375 14.076 1.000 30.710 349 GLY B O 1
ATOM 12836 N N . TRP B 1 350 ? -79.051 -34.131 13.404 1.000 31.160 350 TRP B N 1
ATOM 12837 C CA . TRP B 1 350 ? -79.299 -34.279 11.949 1.000 30.090 350 TRP B CA 1
ATOM 12838 C C . TRP B 1 350 ? -78.000 -34.231 11.133 1.000 31.670 350 TRP B C 1
ATOM 12839 O O . TRP B 1 350 ? -77.690 -35.236 10.497 1.000 29.090 350 TRP B O 1
ATOM 12860 N N . SER B 1 351 ? -77.271 -33.110 11.093 1.000 31.700 351 SER B N 1
ATOM 12861 C CA . SER B 1 351 ? -76.178 -32.910 10.109 1.000 33.190 351 SER B CA 1
ATOM 12862 C C . SER B 1 351 ? -75.053 -33.926 10.317 1.000 33.580 351 SER B C 1
ATOM 12863 O O . SER B 1 351 ? -74.558 -34.457 9.294 1.000 31.930 351 SER B O 1
ATOM 12870 N N . ILE B 1 352 ? -74.676 -34.267 11.551 1.000 28.910 352 ILE B N 1
ATOM 12871 C CA . ILE B 1 352 ? -73.517 -35.193 11.715 1.000 30.170 352 ILE B CA 1
ATOM 12872 C C . ILE B 1 352 ? -73.901 -36.580 11.198 1.000 31.080 352 ILE B C 1
ATOM 12873 O O . ILE B 1 352 ? -73.187 -37.111 10.356 1.000 29.360 352 ILE B O 1
ATOM 12889 N N . PRO B 1 353 ? -74.982 -37.234 11.674 1.000 34.110 353 PRO B N 1
ATOM 12890 C CA . PRO B 1 353 ? -75.328 -38.559 11.148 1.000 34.730 353 PRO B CA 1
ATOM 12891 C C . PRO B 1 353 ? -75.586 -38.564 9.624 1.000 34.600 353 PRO B C 1
ATOM 12892 O O . PRO B 1 353 ? -75.196 -39.495 8.973 1.000 34.910 353 PRO B O 1
ATOM 12903 N N . VAL B 1 354 ? -76.156 -37.510 9.055 1.000 33.750 354 VAL B N 1
ATOM 12904 C CA . VAL B 1 354 ? -76.336 -37.402 7.573 1.000 36.280 354 VAL B CA 1
ATOM 12905 C C . VAL B 1 354 ? -74.959 -37.387 6.876 1.000 39.600 354 VAL B C 1
ATOM 12906 O O . VAL B 1 354 ? -74.748 -38.211 6.002 1.000 45.040 354 VAL B O 1
ATOM 12919 N N . VAL B 1 355 ? -74.043 -36.513 7.276 1.000 40.840 355 VAL B N 1
ATOM 12920 C CA . VAL B 1 355 ? -72.673 -36.397 6.682 1.000 43.730 355 VAL B CA 1
ATOM 12921 C C . VAL B 1 355 ? -71.863 -37.682 6.910 1.000 39.550 355 VAL B C 1
ATOM 12922 O O . VAL B 1 355 ? -71.128 -38.053 6.016 1.000 40.110 355 VAL B O 1
ATOM 12935 N N A MET B 1 356 ? -71.998 -38.320 8.073 0.500 40.640 356 MET B N 1
ATOM 12936 N N B MET B 1 356 ? -71.998 -38.322 8.073 0.500 40.890 356 MET B N 1
ATOM 12937 C CA A MET B 1 356 ? -71.198 -39.516 8.464 0.500 43.330 356 MET B CA 1
ATOM 12938 C CA B MET B 1 356 ? -71.203 -39.522 8.460 0.500 43.860 356 MET B CA 1
ATOM 12939 C C A MET B 1 356 ? -71.820 -40.790 7.870 0.500 43.590 356 MET B C 1
ATOM 12940 C C B MET B 1 356 ? -71.824 -40.795 7.862 0.500 43.850 356 MET B C 1
ATOM 12941 O O A MET B 1 356 ? -71.177 -41.843 7.942 0.500 40.610 356 MET B O 1
ATOM 12942 O O B MET B 1 356 ? -71.182 -41.849 7.945 0.500 40.870 356 MET B O 1
ATOM 12969 N N A GLY B 1 357 ? -73.039 -40.711 7.337 0.500 42.010 357 GLY B N 1
ATOM 12970 N N B GLY B 1 357 ? -73.041 -40.712 7.325 0.500 42.070 357 GLY B N 1
ATOM 12971 C CA A GLY B 1 357 ? -73.739 -41.858 6.725 0.500 44.660 357 GLY B CA 1
ATOM 12972 C CA B GLY B 1 357 ? -73.751 -41.857 6.719 0.500 44.730 357 GLY B CA 1
ATOM 12973 C C . GLY B 1 357 ? -74.346 -42.829 7.732 1.000 46.320 357 GLY B C 1
ATOM 12974 O O . GLY B 1 357 ? -74.620 -43.946 7.336 1.000 51.560 357 GLY B O 1
ATOM 12981 N N . SER B 1 358 ? -74.570 -42.421 8.989 1.000 46.460 358 SER B N 1
ATOM 12982 C CA . SER B 1 358 ? -75.237 -43.242 10.040 1.000 47.850 358 SER B CA 1
ATOM 12983 C C . SER B 1 358 ? -76.748 -42.922 10.133 1.000 39.980 358 SER B C 1
ATOM 12984 O O . SER B 1 358 ? -77.448 -43.549 10.930 1.000 38.910 358 SER B O 1
ATOM 12991 N N . ALA B 1 359 ? -77.268 -42.020 9.300 1.000 42.310 359 ALA B N 1
ATOM 12992 C CA . ALA B 1 359 ? -78.681 -41.567 9.335 1.000 44.150 359 ALA B CA 1
ATOM 12993 C C . ALA B 1 359 ? -79.625 -42.738 9.045 1.000 43.240 359 ALA B C 1
ATOM 12994 O O . ALA B 1 359 ? -80.677 -42.867 9.731 1.000 39.520 359 ALA B O 1
ATOM 13001 N N . GLN B 1 360 ? -79.289 -43.568 8.058 1.000 48.470 360 GLN B N 1
ATOM 13002 C CA . GLN B 1 360 ? -80.173 -44.694 7.644 1.000 50.550 360 GLN B CA 1
ATOM 13003 C C . GLN B 1 360 ? -80.215 -45.704 8.786 1.000 44.180 360 GLN B C 1
ATOM 13004 O O . GLN B 1 360 ? -81.338 -46.090 9.152 1.000 45.970 360 GLN B O 1
ATOM 13018 N N . MET B 1 361 ? -79.071 -46.057 9.376 1.000 42.230 361 MET B N 1
ATOM 13019 C CA . MET B 1 361 ? -79.026 -46.950 10.563 1.000 43.380 361 MET B CA 1
ATOM 13020 C C . MET B 1 361 ? -79.946 -46.380 11.655 1.000 44.680 361 MET B C 1
ATOM 13021 O O . MET B 1 361 ? -80.726 -47.142 12.247 1.000 43.840 361 MET B O 1
ATOM 13035 N N . ILE B 1 362 ? -79.897 -45.071 11.904 1.000 39.820 362 ILE B N 1
ATOM 13036 C CA . ILE B 1 362 ? -80.692 -44.457 13.005 1.000 38.760 362 ILE B CA 1
ATOM 13037 C C . ILE B 1 362 ? -82.181 -44.626 12.686 1.000 39.050 362 ILE B C 1
ATOM 13038 O O . ILE B 1 362 ? -82.913 -45.042 13.580 1.000 35.930 362 ILE B O 1
ATOM 13054 N N . LYS B 1 363 ? -82.611 -44.317 11.465 1.000 42.880 363 LYS B N 1
ATOM 13055 C CA . LYS B 1 363 ? -84.037 -44.445 11.055 1.000 49.750 363 LYS B CA 1
ATOM 13056 C C . LYS B 1 363 ? -84.505 -45.901 11.181 1.000 50.950 363 LYS B C 1
ATOM 13057 O O . LYS B 1 363 ? -85.723 -46.093 11.328 1.000 48.110 363 LYS B O 1
ATOM 13076 N N . GLY B 1 364 ? -83.568 -46.860 11.179 1.000 47.680 364 GLY B N 1
ATOM 13077 C CA . GLY B 1 364 ? -83.827 -48.303 11.360 1.000 50.660 364 GLY B CA 1
ATOM 13078 C C . GLY B 1 364 ? -83.959 -48.717 12.819 1.000 52.890 364 GLY B C 1
ATOM 13079 O O . GLY B 1 364 ? -84.306 -49.880 13.058 1.000 51.950 364 GLY B O 1
ATOM 13083 N N . ILE B 1 365 ? -83.686 -47.833 13.786 1.000 47.710 365 ILE B N 1
ATOM 13084 C CA . ILE B 1 365 ? -83.751 -48.208 15.228 1.000 44.070 365 ILE B CA 1
ATOM 13085 C C . ILE B 1 365 ? -85.212 -48.476 15.597 1.000 42.400 365 ILE B C 1
ATOM 13086 O O . ILE B 1 365 ? -86.084 -47.680 15.215 1.000 43.730 365 ILE B O 1
ATOM 13102 N N . THR B 1 366 ? -85.420 -49.579 16.323 1.000 43.220 366 THR B N 1
ATOM 13103 C CA . THR B 1 366 ? -86.698 -50.041 16.930 1.000 43.970 366 THR B CA 1
ATOM 13104 C C . THR B 1 366 ? -86.356 -50.679 18.277 1.000 42.350 366 THR B C 1
ATOM 13105 O O . THR B 1 366 ? -85.141 -50.964 18.496 1.000 42.660 366 THR B O 1
ATOM 13115 N N . ARG B 1 367 ? -87.351 -50.970 19.122 1.000 45.640 367 ARG B N 1
ATOM 13116 C CA . ARG B 1 367 ? -87.089 -51.615 20.439 1.000 49.050 367 ARG B CA 1
ATOM 13117 C C . ARG B 1 367 ? -86.451 -52.998 20.227 1.000 50.670 367 ARG B C 1
ATOM 13118 O O . ARG B 1 367 ? -85.683 -53.445 21.108 1.000 55.890 367 ARG B O 1
ATOM 13139 N N . GLU B 1 368 ? -86.714 -53.637 19.082 1.000 53.150 368 GLU B N 1
ATOM 13140 C CA . GLU B 1 368 ? -86.234 -55.015 18.767 1.000 60.200 368 GLU B CA 1
ATOM 13141 C C . GLU B 1 368 ? -84.723 -55.000 18.545 1.000 56.150 368 GLU B C 1
ATOM 13142 O O . GLU B 1 368 ? -84.076 -55.898 19.100 1.000 58.290 368 GLU B O 1
ATOM 13154 N N . ASN B 1 369 ? -84.174 -54.024 17.804 1.000 55.000 369 ASN B N 1
ATOM 13155 C CA . ASN B 1 369 ? -82.716 -54.015 17.484 1.000 55.540 369 ASN B CA 1
ATOM 13156 C C . ASN B 1 369 ? -81.946 -53.081 18.437 1.000 52.470 369 ASN B C 1
ATOM 13157 O O . ASN B 1 369 ? -80.724 -53.083 18.373 1.000 51.360 369 ASN B O 1
ATOM 13168 N N . LEU B 1 370 ? -82.616 -52.387 19.352 1.000 51.310 370 LEU B N 1
ATOM 13169 C CA . LEU B 1 370 ? -81.985 -51.372 20.237 1.000 49.990 370 LEU B CA 1
ATOM 13170 C C . LEU B 1 370 ? -80.753 -51.957 20.943 1.000 51.350 370 LEU B C 1
ATOM 13171 O O . LEU B 1 370 ? -79.683 -51.292 20.876 1.000 43.140 370 LEU B O 1
ATOM 13187 N N . GLN B 1 371 ? -80.874 -53.139 21.560 1.000 49.980 371 GLN B N 1
ATOM 13188 C CA . GLN B 1 371 ? -79.767 -53.759 22.337 1.000 54.360 371 GLN B CA 1
ATOM 13189 C C . GLN B 1 371 ? -78.556 -53.996 21.419 1.000 54.150 371 GLN B C 1
ATOM 13190 O O . GLN B 1 371 ? -77.421 -53.685 21.854 1.000 50.190 371 GLN B O 1
ATOM 13204 N N . ALA B 1 372 ? -78.771 -54.492 20.199 1.000 46.010 372 ALA B N 1
ATOM 13205 C CA . ALA B 1 372 ? -77.700 -54.754 19.200 1.000 49.390 372 ALA B CA 1
ATOM 13206 C C . ALA B 1 372 ? -77.013 -53.442 18.783 1.000 44.060 372 ALA B C 1
ATOM 13207 O O . ALA B 1 372 ? -75.750 -53.404 18.718 1.000 47.270 372 ALA B O 1
ATOM 13214 N N . VAL B 1 373 ? -77.812 -52.416 18.482 1.000 41.560 373 VAL B N 1
ATOM 13215 C CA . VAL B 1 373 ? -77.315 -51.055 18.115 1.000 42.920 373 VAL B CA 1
ATOM 13216 C C . VAL B 1 373 ? -76.454 -50.522 19.269 1.000 37.790 373 VAL B C 1
ATOM 13217 O O . VAL B 1 373 ? -75.334 -50.049 18.992 1.000 39.210 373 VAL B O 1
ATOM 13230 N N . LEU B 1 374 ? -76.910 -50.659 20.514 1.000 33.320 374 LEU B N 1
ATOM 13231 C CA . LEU B 1 374 ? -76.178 -50.118 21.687 1.000 36.220 374 LEU B CA 1
ATOM 13232 C C . LEU B 1 374 ? -74.881 -50.903 21.934 1.000 42.900 374 LEU B C 1
ATOM 13233 O O . LEU B 1 374 ? -73.901 -50.250 22.362 1.000 36.880 374 LEU B O 1
ATOM 13249 N N . LYS B 1 375 ? -74.822 -52.201 21.607 1.000 42.920 375 LYS B N 1
ATOM 13250 C CA . LYS B 1 375 ? -73.572 -52.981 21.742 1.000 46.010 375 LYS B CA 1
ATOM 13251 C C . LYS B 1 375 ? -72.547 -52.470 20.716 1.000 39.290 375 LYS B C 1
ATOM 13252 O O . LYS B 1 375 ? -71.379 -52.291 21.105 1.000 42.370 375 LYS B O 1
ATOM 13271 N N . ASP B 1 376 ? -72.956 -52.235 19.471 1.000 39.070 376 ASP B N 1
ATOM 13272 C CA . ASP B 1 376 ? -72.087 -51.641 18.414 1.000 45.720 376 ASP B CA 1
ATOM 13273 C C . ASP B 1 376 ? -71.638 -50.246 18.867 1.000 43.610 376 ASP B C 1
ATOM 13274 O O . ASP B 1 376 ? -70.431 -49.936 18.752 1.000 38.300 376 ASP B O 1
ATOM 13283 N N . THR B 1 377 ? -72.577 -49.462 19.396 1.000 41.390 377 THR B N 1
ATOM 13284 C CA . THR B 1 377 ? -72.329 -48.070 19.833 1.000 40.810 377 THR B CA 1
ATOM 13285 C C . THR B 1 377 ? -71.327 -48.098 20.984 1.000 40.870 377 THR B C 1
ATOM 13286 O O . THR B 1 377 ? -70.381 -47.303 20.931 1.000 40.680 377 THR B O 1
ATOM 13296 N N . ALA B 1 378 ? -71.513 -48.993 21.962 1.000 37.740 378 ALA B N 1
ATOM 13297 C CA . ALA B 1 378 ? -70.599 -49.136 23.109 1.000 40.640 378 ALA B CA 1
ATOM 13298 C C . ALA B 1 378 ? -69.165 -49.344 22.604 1.000 45.630 378 ALA B C 1
ATOM 13299 O O . ALA B 1 378 ? -68.240 -48.689 23.176 1.000 43.380 378 ALA B O 1
ATOM 13306 N N . VAL B 1 379 ? -68.976 -50.160 21.558 1.000 42.420 379 VAL B N 1
ATOM 13307 C CA . VAL B 1 379 ? -67.618 -50.434 20.997 1.000 41.910 379 VAL B CA 1
ATOM 13308 C C . VAL B 1 379 ? -67.048 -49.131 20.432 1.000 38.910 379 VAL B C 1
ATOM 13309 O O . VAL B 1 379 ? -65.871 -48.837 20.754 1.000 34.990 379 VAL B O 1
ATOM 13322 N N . GLN B 1 380 ? -67.820 -48.377 19.635 1.000 41.210 380 GLN B N 1
ATOM 13323 C CA . GLN B 1 380 ? -67.403 -47.052 19.080 1.000 43.840 380 GLN B CA 1
ATOM 13324 C C . GLN B 1 380 ? -67.041 -46.092 20.225 1.000 40.710 380 GLN B C 1
ATOM 13325 O O . GLN B 1 380 ? -66.057 -45.345 20.076 1.000 45.140 380 GLN B O 1
ATOM 13339 N N . MET B 1 381 ? -67.752 -46.152 21.355 1.000 37.930 381 MET B N 1
ATOM 13340 C CA . MET B 1 381 ? -67.510 -45.293 22.544 1.000 37.830 381 MET B CA 1
ATOM 13341 C C . MET B 1 381 ? -66.308 -45.802 23.352 1.000 41.700 381 MET B C 1
ATOM 13342 O O . MET B 1 381 ? -66.004 -45.182 24.394 1.000 37.510 381 MET B O 1
ATOM 13356 N N . MET B 1 382 ? -65.654 -46.890 22.911 1.000 41.920 382 MET B N 1
ATOM 13357 C CA . MET B 1 382 ? -64.558 -47.577 23.662 1.000 42.400 382 MET B CA 1
ATOM 13358 C C . MET B 1 382 ? -65.056 -48.000 25.049 1.000 38.000 382 MET B C 1
ATOM 13359 O O . MET B 1 382 ? -64.284 -47.891 26.028 1.000 37.470 382 MET B O 1
ATOM 13373 N N . LEU B 1 383 ? -66.294 -48.493 25.120 1.000 40.290 383 LEU B N 1
ATOM 13374 C CA . LEU B 1 383 ? -66.894 -49.097 26.345 1.000 45.280 383 LEU B CA 1
ATOM 13375 C C . LEU B 1 383 ? -67.034 -50.609 26.164 1.000 48.160 383 LEU B C 1
ATOM 13376 O O . LEU B 1 383 ? -67.136 -51.077 25.035 1.000 41.310 383 LEU B O 1
ATOM 13392 N N . PRO B 1 384 ? -67.083 -51.403 27.258 1.000 49.870 384 PRO B N 1
ATOM 13393 C CA . PRO B 1 384 ? -67.449 -52.815 27.167 1.000 57.610 384 PRO B CA 1
ATOM 13394 C C . PRO B 1 384 ? -68.884 -52.939 26.670 1.000 56.280 384 PRO B C 1
ATOM 13395 O O . PRO B 1 384 ? -69.747 -52.228 27.168 1.000 55.210 384 PRO B O 1
ATOM 13406 N N . PRO B 1 385 ? -69.198 -53.824 25.693 1.000 63.170 385 PRO B N 1
ATOM 13407 C CA . PRO B 1 385 ? -70.579 -54.020 25.225 1.000 61.210 385 PRO B CA 1
ATOM 13408 C C . PRO B 1 385 ? -71.580 -54.489 26.291 1.000 57.410 385 PRO B C 1
ATOM 13409 O O . PRO B 1 385 ? -72.769 -54.356 26.046 1.000 52.570 385 PRO B O 1
ATOM 13420 N N . GLU B 1 386 ? -71.095 -54.949 27.443 1.000 53.150 386 GLU B N 1
ATOM 13421 C CA . GLU B 1 386 ? -71.907 -55.238 28.660 1.000 63.590 386 GLU B CA 1
ATOM 13422 C C . GLU B 1 386 ? -72.628 -53.967 29.153 1.000 62.680 386 GLU B C 1
ATOM 13423 O O . GLU B 1 386 ? -73.734 -54.086 29.729 1.000 71.850 386 GLU B O 1
ATOM 13435 N N A CYS B 1 387 ? -72.031 -52.790 28.924 0.540 57.130 387 CYS B N 1
ATOM 13436 N N B CYS B 1 387 ? -72.041 -52.794 28.917 0.460 53.790 387 CYS B N 1
ATOM 13437 C CA A CYS B 1 387 ? -72.558 -51.459 29.336 0.540 54.770 387 CYS B CA 1
ATOM 13438 C CA B CYS B 1 387 ? -72.560 -51.488 29.388 0.460 49.470 387 CYS B CA 1
ATOM 13439 C C A CYS B 1 387 ? -73.799 -51.085 28.527 0.540 50.830 387 CYS B C 1
ATOM 13440 C C B CYS B 1 387 ? -73.782 -51.081 28.541 0.460 47.190 387 CYS B C 1
ATOM 13441 O O A CYS B 1 387 ? -74.455 -50.111 28.925 0.540 51.290 387 CYS B O 1
ATOM 13442 O O B CYS B 1 387 ? -74.444 -50.107 28.930 0.460 47.010 387 CYS B O 1
ATOM 13455 N N A SER B 1 388 ? -74.108 -51.796 27.440 0.540 49.000 388 SER B N 1
ATOM 13456 N N B SER B 1 388 ? -74.101 -51.797 27.456 0.460 47.060 388 SER B N 1
ATOM 13457 C CA A SER B 1 388 ? -75.239 -51.447 26.538 0.540 48.340 388 SER B CA 1
ATOM 13458 C CA B SER B 1 388 ? -75.232 -51.452 26.546 0.460 47.750 388 SER B CA 1
ATOM 13459 C C . SER B 1 388 ? -76.537 -51.339 27.349 1.000 44.970 388 SER B C 1
ATOM 13460 O O . SER B 1 388 ? -77.356 -50.483 27.015 1.000 46.130 388 SER B O 1
ATOM 13469 N N . ASP B 1 389 ? -76.719 -52.186 28.369 1.000 48.570 389 ASP B N 1
ATOM 13470 C CA . ASP B 1 389 ? -77.951 -52.166 29.205 1.000 50.140 389 ASP B CA 1
ATOM 13471 C C . ASP B 1 389 ? -77.961 -50.889 30.046 1.000 43.760 389 ASP B C 1
ATOM 13472 O O . ASP B 1 389 ? -79.056 -50.334 30.218 1.000 42.770 389 ASP B O 1
ATOM 13481 N N . LEU B 1 390 ? -76.809 -50.409 30.521 1.000 43.020 390 LEU B N 1
ATOM 13482 C CA . LEU B 1 390 ? -76.737 -49.159 31.336 1.000 44.240 390 LEU B CA 1
ATOM 13483 C C . LEU B 1 390 ? -77.055 -47.952 30.451 1.000 39.970 390 LEU B C 1
ATOM 13484 O O . LEU B 1 390 ? -77.858 -47.132 30.879 1.000 39.210 390 LEU B O 1
ATOM 13500 N N . LEU B 1 391 ? -76.498 -47.913 29.235 1.000 37.150 391 LEU B N 1
ATOM 13501 C CA . LEU B 1 391 ? -76.841 -46.886 28.210 1.000 38.990 391 LEU B CA 1
ATOM 13502 C C . LEU B 1 391 ? -78.352 -46.903 27.979 1.000 38.680 391 LEU B C 1
ATOM 13503 O O . LEU B 1 391 ? -78.960 -45.831 28.031 1.000 33.540 391 LEU B O 1
ATOM 13519 N N . MET B 1 392 ? -78.929 -48.085 27.741 1.000 39.550 392 MET B N 1
ATOM 13520 C CA . MET B 1 392 ? -80.377 -48.251 27.426 1.000 46.180 392 MET B CA 1
ATOM 13521 C C . MET B 1 392 ? -81.225 -47.717 28.595 1.000 40.680 392 MET B C 1
ATOM 13522 O O . MET B 1 392 ? -82.187 -46.976 28.349 1.000 41.300 392 MET B O 1
ATOM 13536 N N . GLU B 1 393 ? -80.894 -48.093 29.822 1.000 39.610 393 GLU B N 1
ATOM 13537 C CA . GLU B 1 393 ? -81.645 -47.647 31.028 1.000 45.900 393 GLU B CA 1
ATOM 13538 C C . GLU B 1 393 ? -81.545 -46.111 31.133 1.000 41.990 393 GLU B C 1
ATOM 13539 O O . GLU B 1 393 ? -82.594 -45.456 31.303 1.000 43.010 393 GLU B O 1
ATOM 13551 N N . GLU B 1 394 ? -80.338 -45.555 31.027 1.000 39.810 394 GLU B N 1
ATOM 13552 C CA . GLU B 1 394 ? -80.099 -44.096 31.199 1.000 40.780 394 GLU B CA 1
ATOM 13553 C C . GLU B 1 394 ? -80.889 -43.290 30.159 1.000 35.530 394 GLU B C 1
ATOM 13554 O O . GLU B 1 394 ? -81.499 -42.312 30.566 1.000 32.800 394 GLU B O 1
ATOM 13566 N N . TYR B 1 395 ? -80.875 -43.666 28.879 1.000 33.510 395 TYR B N 1
ATOM 13567 C CA . TYR B 1 395 ? -81.380 -42.786 27.788 1.000 35.580 395 TYR B CA 1
ATOM 13568 C C . TYR B 1 395 ? -82.746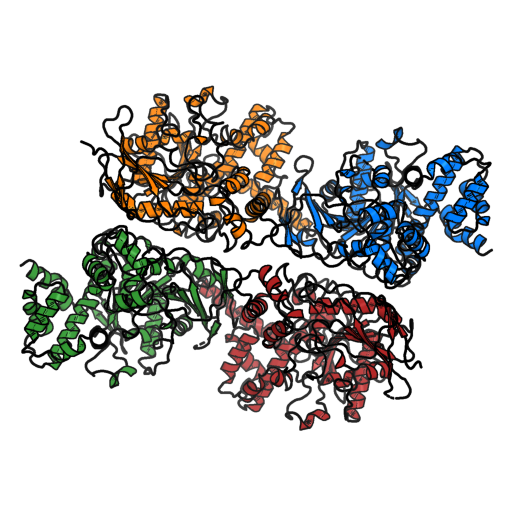 -43.236 27.253 1.000 38.260 395 TYR B C 1
ATOM 13569 O O . TYR B 1 395 ? -83.476 -42.370 26.715 1.000 37.910 395 TYR B O 1
ATOM 13586 N N . MET B 1 396 ? -83.081 -44.525 27.312 1.000 38.900 396 MET B N 1
ATOM 13587 C CA . MET B 1 396 ? -84.315 -45.047 26.659 1.000 43.820 396 MET B CA 1
ATOM 13588 C C . MET B 1 396 ? -85.320 -45.584 27.702 1.000 44.240 396 MET B C 1
ATOM 13589 O O . MET B 1 396 ? -86.535 -45.505 27.419 1.000 43.170 396 MET B O 1
ATOM 13603 N N . GLY B 1 397 ? -84.852 -46.087 28.858 1.000 46.400 397 GLY B N 1
ATOM 13604 C CA . GLY B 1 397 ? -85.731 -46.650 29.907 1.000 47.260 397 GLY B CA 1
ATOM 13605 C C . GLY B 1 397 ? -86.714 -47.662 29.311 1.000 54.560 397 GLY B C 1
ATOM 13606 O O . GLY B 1 397 ? -86.240 -48.648 28.648 1.000 51.290 397 GLY B O 1
ATOM 13610 N N . ASP B 1 398 ? -88.024 -47.413 29.462 1.000 55.150 398 ASP B N 1
ATOM 13611 C CA . ASP B 1 398 ? -89.126 -48.327 29.044 1.000 59.400 398 ASP B CA 1
ATOM 13612 C C . ASP B 1 398 ? -89.732 -47.880 27.707 1.000 56.620 398 ASP B C 1
ATOM 13613 O O . ASP B 1 398 ? -90.764 -48.460 27.320 1.000 55.540 398 ASP B O 1
ATOM 13622 N N . THR B 1 399 ? -89.117 -46.918 27.011 1.000 49.730 399 THR B N 1
ATOM 13623 C CA . THR B 1 399 ? -89.652 -46.336 25.751 1.000 49.210 399 THR B CA 1
ATOM 13624 C C . THR B 1 399 ? -89.840 -47.445 24.704 1.000 50.830 399 THR B C 1
ATOM 13625 O O . THR B 1 399 ? -88.906 -48.275 24.557 1.000 45.690 399 THR B O 1
ATOM 13635 N N . GLU B 1 400 ? -90.969 -47.426 23.980 1.000 47.720 400 GLU B N 1
ATOM 13636 C CA . GLU B 1 400 ? -91.322 -48.434 22.940 1.000 54.870 400 GLU B CA 1
ATOM 13637 C C . GLU B 1 400 ? -91.352 -47.762 21.560 1.000 48.450 400 GLU B C 1
ATOM 13638 O O . GLU B 1 400 ? -90.983 -48.424 20.567 1.000 48.910 400 GLU B O 1
ATOM 13650 N N . ASP B 1 401 ? -91.820 -46.517 21.490 1.000 46.200 401 ASP B N 1
ATOM 13651 C CA . ASP B 1 401 ? -91.973 -45.742 20.229 1.000 52.230 401 ASP B CA 1
ATOM 13652 C C . ASP B 1 401 ? -90.608 -45.578 19.522 1.000 49.280 401 ASP B C 1
ATOM 13653 O O . ASP B 1 401 ? -89.678 -45.035 20.134 1.000 52.440 401 ASP B O 1
ATOM 13662 N N . ALA B 1 402 ? -90.505 -46.007 18.268 1.000 43.730 402 ALA B N 1
ATOM 13663 C CA . ALA B 1 402 ? -89.274 -46.013 17.447 1.000 45.140 402 ALA B CA 1
ATOM 13664 C C . ALA B 1 402 ? -88.734 -44.575 17.280 1.000 48.860 402 ALA B C 1
ATOM 13665 O O . ALA B 1 402 ? -87.521 -44.386 17.487 1.000 48.500 402 ALA B O 1
ATOM 13672 N N . GLN B 1 403 ? -89.590 -43.602 16.948 1.000 46.090 403 GLN B N 1
ATOM 13673 C CA . GLN B 1 403 ? -89.179 -42.192 16.726 1.000 49.180 403 GLN B CA 1
ATOM 13674 C C . GLN B 1 403 ? -88.554 -41.666 18.022 1.000 47.900 403 GLN B C 1
ATOM 13675 O O . GLN B 1 403 ? -87.468 -41.047 17.936 1.000 45.520 403 GLN B O 1
ATOM 13689 N N . THR B 1 404 ? -89.179 -41.920 19.177 1.000 38.920 404 THR B N 1
ATOM 13690 C CA . THR B 1 404 ? -88.669 -41.469 20.495 1.000 43.850 404 THR B CA 1
ATOM 13691 C C . THR B 1 404 ? -87.316 -42.126 20.766 1.000 42.450 404 THR B C 1
ATOM 13692 O O . THR B 1 404 ? -86.421 -41.410 21.280 1.000 41.000 404 THR B O 1
ATOM 13702 N N . LEU B 1 405 ? -87.168 -43.410 20.437 1.000 35.410 405 LEU B N 1
ATOM 13703 C CA . LEU B 1 405 ? -85.899 -44.139 20.665 1.000 38.110 405 LEU B CA 1
ATOM 13704 C C . LEU B 1 405 ? -84.798 -43.459 19.837 1.000 31.610 405 LEU B C 1
ATOM 13705 O O . LEU B 1 405 ? -83.685 -43.338 20.347 1.000 31.130 405 LEU B O 1
ATOM 13721 N N . GLN B 1 406 ? -85.106 -43.067 18.605 1.000 33.260 406 GLN B N 1
ATOM 13722 C CA . GLN B 1 406 ? -84.131 -42.471 17.658 1.000 35.210 406 GLN B CA 1
ATOM 13723 C C . GLN B 1 406 ? -83.667 -41.101 18.175 1.000 35.290 406 GLN B C 1
ATOM 13724 O O . GLN B 1 406 ? -82.472 -40.808 18.070 1.000 31.990 406 GLN B O 1
ATOM 13738 N N . ILE B 1 407 ? -84.582 -40.314 18.742 1.000 33.520 407 ILE B N 1
ATOM 13739 C CA . ILE B 1 407 ? -84.275 -38.991 19.356 1.000 34.560 407 ILE B CA 1
ATOM 13740 C C . ILE B 1 407 ? -83.419 -39.219 20.606 1.000 35.750 407 ILE B C 1
ATOM 13741 O O . ILE B 1 407 ? -82.412 -38.507 20.765 1.000 28.260 407 ILE B O 1
ATOM 13757 N N . GLN B 1 408 ? -83.762 -40.200 21.440 1.000 31.260 408 GLN B N 1
ATOM 13758 C CA . GLN B 1 408 ? -82.970 -40.547 22.640 1.000 30.510 408 GLN B CA 1
ATOM 13759 C C . GLN B 1 408 ? -81.555 -40.996 22.213 1.000 32.040 408 GLN B C 1
ATOM 13760 O O . GLN B 1 408 ? -80.581 -40.711 22.950 1.000 29.910 408 GLN B O 1
ATOM 13774 N N . PHE B 1 409 ? -81.441 -41.719 21.096 1.000 28.420 409 PHE B N 1
ATOM 13775 C CA . PHE B 1 409 ? -80.154 -42.224 20.563 1.000 29.350 409 PHE B CA 1
ATOM 13776 C C . PHE B 1 409 ? -79.286 -41.010 20.181 1.000 27.960 409 PHE B C 1
ATOM 13777 O O . PHE B 1 409 ? -78.128 -40.978 20.613 1.000 29.320 409 PHE B O 1
ATOM 13794 N N . THR B 1 410 ? -79.805 -40.066 19.397 1.000 25.460 410 THR B N 1
ATOM 13795 C CA . THR B 1 410 ? -79.034 -38.874 18.971 1.000 27.680 410 THR B CA 1
ATOM 13796 C C . THR B 1 410 ? -78.713 -38.015 20.203 1.000 29.530 410 THR B C 1
ATOM 13797 O O . THR B 1 410 ? -77.587 -37.481 20.257 1.000 27.240 410 THR B O 1
ATOM 13807 N N . GLU B 1 411 ? -79.613 -37.928 21.178 1.000 28.530 411 GLU B N 1
ATOM 13808 C CA . GLU B 1 411 ? -79.359 -37.184 22.438 1.000 29.230 411 GLU B CA 1
ATOM 13809 C C . GLU B 1 411 ? -78.136 -37.796 23.132 1.000 28.940 411 GLU B C 1
ATOM 13810 O O . GLU B 1 411 ? -77.235 -37.035 23.533 1.000 26.250 411 GLU B O 1
ATOM 13822 N N . MET B 1 412 ? -78.096 -39.122 23.238 1.000 29.520 412 MET B N 1
ATOM 13823 C CA . MET B 1 412 ? -77.004 -39.890 23.889 1.000 27.730 412 MET B CA 1
ATOM 13824 C C . MET B 1 412 ? -75.696 -39.615 23.147 1.000 26.970 412 MET B C 1
ATOM 13825 O O . MET B 1 412 ? -74.668 -39.337 23.815 1.000 27.540 412 MET B O 1
ATOM 13839 N N . MET B 1 413 ? -75.711 -39.678 21.821 1.000 26.300 413 MET B N 1
ATOM 13840 C CA . MET B 1 413 ? -74.477 -39.464 21.006 1.000 26.950 413 MET B CA 1
ATOM 13841 C C . MET B 1 413 ? -73.962 -38.022 21.208 1.000 25.300 413 MET B C 1
ATOM 13842 O O . MET B 1 413 ? -72.762 -37.866 21.385 1.000 26.510 413 MET B O 1
ATOM 13856 N N . GLY B 1 414 ? -74.854 -37.027 21.184 1.000 22.990 414 GLY B N 1
ATOM 13857 C CA . GLY B 1 414 ? -74.526 -35.607 21.406 1.000 23.690 414 GLY B CA 1
ATOM 13858 C C . GLY B 1 414 ? -73.913 -35.400 22.768 1.000 24.610 414 GLY B C 1
ATOM 13859 O O . GLY B 1 414 ? -72.898 -34.666 22.874 1.000 26.060 414 GLY B O 1
ATOM 13863 N N . ASP B 1 415 ? -74.461 -36.059 23.797 1.000 24.780 415 ASP B N 1
ATOM 13864 C CA . ASP B 1 415 ? -73.970 -35.902 25.187 1.000 25.890 415 ASP B CA 1
ATOM 13865 C C . ASP B 1 415 ? -72.570 -36.512 25.281 1.000 26.560 415 ASP B C 1
ATOM 13866 O O . ASP B 1 415 ? -71.674 -35.900 25.891 1.000 23.570 415 ASP B O 1
ATOM 13875 N N . PHE B 1 416 ? -72.383 -37.695 24.701 1.000 24.720 416 PHE B N 1
ATOM 13876 C CA . PHE B 1 416 ? -71.098 -38.421 24.780 1.000 25.020 416 PHE B CA 1
ATOM 13877 C C . PHE B 1 416 ? -70.007 -37.642 24.038 1.000 23.190 416 PHE B C 1
ATOM 13878 O O . PHE B 1 416 ? -68.912 -37.553 24.569 1.000 25.210 416 PHE B O 1
ATOM 13895 N N . MET B 1 417 ? -70.278 -37.156 22.832 1.000 25.740 417 MET B N 1
ATOM 13896 C CA . MET B 1 417 ? -69.249 -36.566 21.930 1.000 27.590 417 MET B CA 1
ATOM 13897 C C . MET B 1 417 ? -68.967 -35.102 22.291 1.000 26.590 417 MET B C 1
ATOM 13898 O O . MET B 1 417 ? -67.801 -34.682 22.124 1.000 25.510 417 MET B O 1
ATOM 13912 N N . PHE B 1 418 ? -69.978 -34.338 22.729 1.000 25.100 418 PHE B N 1
ATOM 13913 C CA . PHE B 1 418 ? -69.899 -32.863 22.855 1.000 23.660 418 PHE B CA 1
ATOM 13914 C C . PHE B 1 418 ? -70.160 -32.369 24.269 1.000 23.300 418 PHE B C 1
ATOM 13915 O O . PHE B 1 418 ? -69.319 -31.606 24.771 1.000 27.420 418 PHE B O 1
ATOM 13932 N N . VAL B 1 419 ? -71.257 -32.757 24.899 1.000 24.720 419 VAL B N 1
ATOM 13933 C CA . VAL B 1 419 ? -71.727 -32.074 26.132 1.000 25.020 419 VAL B CA 1
ATOM 13934 C C . VAL B 1 419 ? -70.820 -32.472 27.290 1.000 25.720 419 VAL B C 1
ATOM 13935 O O . VAL B 1 419 ? -70.300 -31.560 27.979 1.000 24.070 419 VAL B O 1
ATOM 13948 N N . ILE B 1 420 ? -70.620 -33.766 27.504 1.000 23.370 420 ILE B N 1
ATOM 13949 C CA . ILE B 1 420 ? -69.818 -34.226 28.661 1.000 24.760 420 ILE B CA 1
ATOM 13950 C C . ILE B 1 420 ? -68.380 -33.734 28.507 1.000 23.910 420 ILE B C 1
ATOM 13951 O O . ILE B 1 420 ? -67.818 -33.187 29.461 1.000 25.470 420 ILE B O 1
ATOM 13967 N N . PRO B 1 421 ? -67.705 -33.911 27.352 1.000 23.590 421 PRO B N 1
ATOM 13968 C CA . PRO B 1 421 ? -66.360 -33.343 27.176 1.000 22.680 421 PRO B CA 1
ATOM 13969 C C . PRO B 1 421 ? -66.311 -31.848 27.493 1.000 20.260 421 PRO B C 1
ATOM 13970 O O . PRO B 1 421 ? -65.402 -31.438 28.197 1.000 21.590 421 PRO B O 1
ATOM 13981 N N . ALA B 1 422 ? -67.268 -31.080 27.006 1.000 20.120 422 ALA B N 1
ATOM 13982 C CA . ALA B 1 422 ? -67.291 -29.615 27.239 1.000 20.990 422 ALA B CA 1
ATOM 13983 C C . ALA B 1 422 ? -67.402 -29.342 28.747 1.000 19.950 422 ALA B C 1
ATOM 13984 O O . ALA B 1 422 ? -66.660 -28.483 29.275 1.000 19.770 422 ALA B O 1
ATOM 13991 N N . LEU B 1 423 ? -68.274 -30.062 29.442 1.000 21.260 423 LEU B N 1
ATOM 13992 C CA . LEU B 1 423 ? -68.476 -29.847 30.904 1.000 23.970 423 LEU B CA 1
ATOM 13993 C C . LEU B 1 423 ? -67.212 -30.248 31.665 1.000 23.210 423 LEU B C 1
ATOM 13994 O O . LEU B 1 423 ? -66.828 -29.541 32.607 1.000 23.020 423 LEU B O 1
ATOM 14010 N N . GLN B 1 424 ? -66.524 -31.301 31.229 1.000 22.850 424 GLN B N 1
ATOM 14011 C CA . GLN B 1 424 ? -65.293 -31.766 31.905 1.000 22.810 424 GLN B CA 1
ATOM 14012 C C . GLN B 1 424 ? -64.186 -30.727 31.710 1.000 24.100 424 GLN B C 1
ATOM 14013 O O . GLN B 1 424 ? -63.475 -30.370 32.696 1.000 23.350 424 GLN B O 1
ATOM 14027 N N . VAL B 1 425 ? -64.054 -30.206 30.488 1.000 20.850 425 VAL B N 1
ATOM 14028 C CA . VAL B 1 425 ? -62.977 -29.224 30.210 1.000 22.250 425 VAL B CA 1
ATOM 14029 C C . VAL B 1 425 ? -63.299 -27.933 30.977 1.000 22.940 425 VAL B C 1
ATOM 14030 O O . VAL B 1 425 ? -62.378 -27.308 31.536 1.000 21.990 425 VAL B O 1
ATOM 14043 N N . ALA B 1 426 ? -64.550 -27.504 30.974 1.000 21.590 426 ALA B N 1
ATOM 14044 C CA . ALA B 1 426 ? -64.974 -26.294 31.720 1.000 24.210 426 ALA B CA 1
ATOM 14045 C C . ALA B 1 426 ? -64.612 -26.451 33.215 1.000 24.360 426 ALA B C 1
ATOM 14046 O O . ALA B 1 426 ? -64.051 -25.501 33.786 1.000 22.790 426 ALA B O 1
ATOM 14053 N N . HIS B 1 427 ? -64.863 -27.621 33.791 1.000 25.070 427 HIS B N 1
ATOM 14054 C CA . HIS B 1 427 ? -64.522 -27.915 35.211 1.000 27.410 427 HIS B CA 1
ATOM 14055 C C . HIS B 1 427 ? -63.000 -27.836 35.427 1.000 24.790 427 HIS B C 1
ATOM 14056 O O . HIS B 1 427 ? -62.568 -27.226 36.381 1.000 27.130 427 HIS B O 1
ATOM 14069 N N . PHE B 1 428 ? -62.186 -28.401 34.542 1.000 24.370 428 PHE B N 1
ATOM 14070 C CA . PHE B 1 428 ? -60.711 -28.335 34.665 1.000 24.930 428 PHE B CA 1
ATOM 14071 C C . PHE B 1 428 ? -60.235 -26.883 34.595 1.000 26.090 428 PHE B C 1
ATOM 14072 O O . PHE B 1 428 ? -59.287 -26.534 35.309 1.000 24.270 428 PHE B O 1
ATOM 14089 N N . GLN B 1 429 ? -60.833 -26.054 33.728 1.000 23.310 429 GLN B N 1
ATOM 14090 C CA . GLN B 1 429 ? -60.336 -24.673 33.519 1.000 22.240 429 GLN B CA 1
ATOM 14091 C C . GLN B 1 429 ? -60.820 -23.724 34.628 1.000 21.640 429 GLN B C 1
ATOM 14092 O O . GLN B 1 429 ? -60.047 -22.827 35.001 1.000 22.430 429 GLN B O 1
ATOM 14106 N N . ARG B 1 430 ? -62.066 -23.843 35.066 1.000 20.320 430 ARG B N 1
ATOM 14107 C CA . ARG B 1 430 ? -62.776 -22.727 35.742 1.000 24.600 430 ARG B CA 1
ATOM 14108 C C . ARG B 1 430 ? -62.207 -22.420 37.147 1.000 27.670 430 ARG B C 1
ATOM 14109 O O . ARG B 1 430 ? -62.437 -21.310 37.594 1.000 30.000 430 ARG B O 1
ATOM 14130 N N . SER B 1 431 ? -61.467 -23.334 37.756 1.000 29.710 431 SER B N 1
ATOM 14131 C CA . SER B 1 431 ? -60.767 -23.134 39.052 1.000 38.460 431 SER B CA 1
ATOM 14132 C C . SER B 1 431 ? -59.492 -22.312 38.843 1.000 37.750 431 SER B C 1
ATOM 14133 O O . SER B 1 431 ? -59.004 -21.787 39.834 1.000 38.210 431 SER B O 1
ATOM 14140 N N . HIS B 1 432 ? -58.982 -22.178 37.613 1.000 29.670 432 HIS B N 1
ATOM 14141 C CA . HIS B 1 432 ? -57.721 -21.446 37.331 1.000 29.970 432 HIS B CA 1
ATOM 14142 C C . HIS B 1 432 ? -58.029 -20.070 36.740 1.000 30.420 432 HIS B C 1
ATOM 14143 O O . HIS B 1 432 ? -57.220 -19.167 36.907 1.000 29.860 432 HIS B O 1
ATOM 14156 N N . ALA B 1 433 ? -59.118 -19.949 35.986 1.000 30.930 433 ALA B N 1
ATOM 14157 C CA . ALA B 1 433 ? -59.404 -18.769 35.142 1.000 27.210 433 ALA B CA 1
ATOM 14158 C C . ALA B 1 433 ? -60.888 -18.694 34.852 1.000 24.520 433 ALA B C 1
ATOM 14159 O O . ALA B 1 433 ? -61.605 -19.693 34.954 1.000 25.020 433 ALA B O 1
ATOM 14166 N N . PRO B 1 434 ? -61.403 -17.507 34.480 1.000 25.060 434 PRO B N 1
ATOM 14167 C CA . PRO B 1 434 ? -62.802 -17.385 34.100 1.000 24.490 434 PRO B CA 1
ATOM 14168 C C . PRO B 1 434 ? -63.166 -18.359 32.965 1.000 23.930 434 PRO B C 1
ATOM 14169 O O . PRO B 1 434 ? -62.440 -18.491 31.978 1.000 23.570 434 PRO B O 1
ATOM 14180 N N . VAL B 1 435 ? -64.286 -19.036 33.150 1.000 22.980 435 VAL B N 1
ATOM 14181 C CA . VAL B 1 435 ? -64.985 -19.819 32.104 1.000 20.230 435 VAL B CA 1
ATOM 14182 C C . VAL B 1 435 ? -66.412 -19.309 32.058 1.000 22.700 435 VAL B C 1
ATOM 14183 O O . VAL B 1 435 ? -67.090 -19.306 33.095 1.000 21.950 435 VAL B O 1
ATOM 14196 N N . TYR B 1 436 ? -66.867 -18.887 30.891 1.000 22.610 436 TYR B N 1
ATOM 14197 C CA . TYR B 1 436 ? -68.281 -18.570 30.614 1.000 20.770 436 TYR B CA 1
ATOM 14198 C C . TYR B 1 436 ? -68.864 -19.699 29.772 1.000 22.790 436 TYR B C 1
ATOM 14199 O O . TYR B 1 436 ? -68.338 -19.957 28.668 1.000 23.550 436 TYR B O 1
ATOM 14216 N N . PHE B 1 437 ? -69.889 -20.380 30.288 1.000 23.800 437 PHE B N 1
ATOM 14217 C CA . PHE B 1 437 ? -70.466 -21.571 29.646 1.000 21.880 437 PHE B CA 1
ATOM 14218 C C . PHE B 1 437 ? -71.801 -21.213 29.011 1.000 22.540 437 PHE B C 1
ATOM 14219 O O . PHE B 1 437 ? -72.596 -20.472 29.641 1.000 21.390 437 PHE B O 1
ATOM 14236 N N . TYR B 1 438 ? -72.078 -21.744 27.807 1.000 21.670 438 TYR B N 1
ATOM 14237 C CA . TYR B 1 438 ? -73.391 -21.544 27.144 1.000 19.760 438 TYR B CA 1
ATOM 14238 C C . TYR B 1 438 ? -73.951 -22.862 26.607 1.000 20.670 438 TYR B C 1
ATOM 14239 O O . TYR B 1 438 ? -73.196 -23.809 26.291 1.000 21.060 438 TYR B O 1
ATOM 14256 N N . GLU B 1 439 ? -75.280 -22.932 26.564 1.000 22.470 439 GLU B N 1
ATOM 14257 C CA . GLU B 1 439 ? -76.026 -23.918 25.743 1.000 22.340 439 GLU B CA 1
ATOM 14258 C C . GLU B 1 439 ? -76.859 -23.130 24.743 1.000 23.910 439 GLU B C 1
ATOM 14259 O O . GLU B 1 439 ? -77.713 -22.354 25.174 1.000 24.870 439 GLU B O 1
ATOM 14271 N N . PHE B 1 440 ? -76.590 -23.310 23.453 1.000 22.890 440 PHE B N 1
ATOM 14272 C CA . PHE B 1 440 ? -77.339 -22.661 22.366 1.000 22.600 440 PHE B CA 1
ATOM 14273 C C . PHE B 1 440 ? -78.531 -23.549 22.009 1.000 25.200 440 PHE B C 1
ATOM 14274 O O . PHE B 1 440 ? -78.368 -24.749 21.778 1.000 25.210 440 PHE B O 1
ATOM 14291 N N . GLN B 1 441 ? -79.728 -22.956 21.976 1.000 26.120 441 GLN B N 1
ATOM 14292 C CA . GLN B 1 441 ? -80.995 -23.721 21.978 1.000 27.850 441 GLN B CA 1
ATOM 14293 C C . GLN B 1 441 ? -81.892 -23.351 20.798 1.000 25.960 441 GLN B C 1
ATOM 14294 O O . GLN B 1 441 ? -82.915 -23.985 20.651 1.000 27.670 441 GLN B O 1
ATOM 14308 N N . HIS B 1 442 ? -81.531 -22.377 19.984 1.000 28.430 442 HIS B N 1
ATOM 14309 C CA . HIS B 1 442 ? -82.452 -21.837 18.959 1.000 28.320 442 HIS B CA 1
ATOM 14310 C C . HIS B 1 442 ? -82.434 -22.701 17.705 1.000 28.580 442 HIS B C 1
ATOM 14311 O O . HIS B 1 442 ? -81.400 -22.769 17.053 1.000 26.690 442 HIS B O 1
ATOM 14324 N N . PRO B 1 443 ? -83.572 -23.316 17.297 1.000 31.730 443 PRO B N 1
ATOM 14325 C CA . PRO B 1 443 ? -83.672 -23.984 16.000 1.000 32.230 443 PRO B CA 1
ATOM 14326 C C . PRO B 1 443 ? -83.811 -22.902 14.944 1.000 33.070 443 PRO B C 1
ATOM 14327 O O . PRO B 1 443 ? -84.726 -22.090 15.019 1.000 31.240 443 PRO B O 1
ATOM 14338 N N . PRO B 1 444 ? -82.890 -22.784 13.970 1.000 32.890 444 PRO B N 1
ATOM 14339 C CA . PRO B 1 444 ? -82.971 -21.696 13.003 1.000 32.200 444 PRO B CA 1
ATOM 14340 C C . PRO B 1 444 ? -84.192 -21.796 12.076 1.000 32.310 444 PRO B C 1
ATOM 14341 O O . PRO B 1 444 ? -84.492 -22.854 11.590 1.000 31.590 444 PRO B O 1
ATOM 14352 N N . SER B 1 445 ? -84.821 -20.648 11.817 1.000 32.720 445 SER B N 1
ATOM 14353 C CA . SER B 1 445 ? -86.033 -20.484 10.971 1.000 34.630 445 SER B CA 1
ATOM 14354 C C . SER B 1 445 ? -85.833 -21.102 9.577 1.000 34.770 445 SER B C 1
ATOM 14355 O O . SER B 1 445 ? -86.697 -21.844 9.134 1.000 34.000 445 SER B O 1
ATOM 14362 N N . TYR B 1 446 ? -84.682 -20.885 8.947 1.000 35.980 446 TYR B N 1
ATOM 14363 C CA . TYR B 1 446 ? -84.374 -21.295 7.548 1.000 32.970 446 TYR B CA 1
ATOM 14364 C C . TYR B 1 446 ? -84.160 -22.818 7.458 1.000 35.580 446 TYR B C 1
ATOM 14365 O O . TYR B 1 446 ? -84.049 -23.334 6.357 1.000 39.080 446 TYR B O 1
ATOM 14382 N N . PHE B 1 447 ? -84.082 -23.547 8.571 1.000 38.430 447 PHE B N 1
ATOM 14383 C CA . PHE B 1 447 ? -83.921 -25.022 8.554 1.000 38.960 447 PHE B CA 1
ATOM 14384 C C . PHE B 1 447 ? -85.233 -25.731 8.911 1.000 42.300 447 PHE B C 1
ATOM 14385 O O . PHE B 1 447 ? -85.229 -26.954 8.853 1.000 39.900 447 PHE B O 1
ATOM 14402 N N . LYS B 1 448 ? -86.311 -25.013 9.242 1.000 43.580 448 LYS B N 1
ATOM 14403 C CA . LYS B 1 448 ? -87.561 -25.617 9.776 1.000 50.370 448 LYS B CA 1
ATOM 14404 C C . LYS B 1 448 ? -88.150 -26.582 8.731 1.000 48.630 448 LYS B C 1
ATOM 14405 O O . LYS B 1 448 ? -88.584 -27.677 9.145 1.000 40.000 448 LYS B O 1
ATOM 14424 N N . ASP B 1 449 ? -88.126 -26.229 7.435 1.000 43.810 449 ASP B N 1
ATOM 14425 C CA . ASP B 1 449 ? -88.753 -27.067 6.370 1.000 52.680 449 ASP B CA 1
ATOM 14426 C C . ASP B 1 449 ? -87.751 -28.072 5.779 1.000 49.490 449 ASP B C 1
ATOM 14427 O O . ASP B 1 449 ? -88.186 -28.909 5.000 1.000 59.300 449 ASP B O 1
ATOM 14436 N N . VAL B 1 450 ? -86.458 -27.967 6.108 1.000 43.060 450 VAL B N 1
ATOM 14437 C CA . VAL B 1 450 ? -85.352 -28.725 5.447 1.000 43.640 450 VAL B CA 1
ATOM 14438 C C . VAL B 1 450 ? -85.070 -30.016 6.221 1.000 41.650 450 VAL B C 1
ATOM 14439 O O . VAL B 1 450 ? -84.488 -30.946 5.637 1.000 45.830 450 VAL B O 1
ATOM 14452 N N . ARG B 1 451 ? -85.414 -30.065 7.501 1.000 39.290 451 ARG B N 1
ATOM 14453 C CA . ARG B 1 451 ? -85.023 -31.214 8.346 1.000 44.080 451 ARG B CA 1
ATOM 14454 C C . ARG B 1 451 ? -86.165 -31.533 9.297 1.000 38.590 451 ARG B C 1
ATOM 14455 O O . ARG B 1 451 ? -87.092 -30.748 9.409 1.000 41.050 451 ARG B O 1
ATOM 14476 N N . PRO B 1 452 ? -86.182 -32.736 9.913 1.000 38.800 452 PRO B N 1
ATOM 14477 C CA . PRO B 1 452 ? -87.315 -33.149 10.738 1.000 39.870 452 PRO B CA 1
ATOM 14478 C C . PRO B 1 452 ? -87.604 -32.167 11.868 1.000 46.370 452 PRO B C 1
ATOM 14479 O O . PRO B 1 452 ? -86.683 -31.564 12.417 1.000 48.060 452 PRO B O 1
ATOM 14490 N N . PRO B 1 453 ? -88.891 -31.957 12.233 1.000 46.720 453 PRO B N 1
ATOM 14491 C CA . PRO B 1 453 ? -89.263 -30.908 13.189 1.000 39.930 453 PRO B CA 1
ATOM 14492 C C . PRO B 1 453 ? -88.845 -31.192 14.637 1.000 41.010 453 PRO B C 1
ATOM 14493 O O . PRO B 1 453 ? -88.851 -30.271 15.419 1.000 41.450 453 PRO B O 1
ATOM 14504 N N . HIS B 1 454 ? -88.462 -32.425 14.976 1.000 37.050 454 HIS B N 1
ATOM 14505 C CA . HIS B 1 454 ? -87.909 -32.752 16.320 1.000 36.380 454 HIS B CA 1
ATOM 14506 C C . HIS B 1 454 ? -86.482 -32.203 16.507 1.000 35.670 454 HIS B C 1
ATOM 14507 O O . HIS B 1 454 ? -86.050 -32.132 17.674 1.000 35.890 454 HIS B O 1
ATOM 14520 N N . VAL B 1 455 ? -85.774 -31.830 15.435 1.000 34.560 455 VAL B N 1
ATOM 14521 C CA . VAL B 1 455 ? -84.381 -31.304 15.528 1.000 34.540 455 VAL B CA 1
ATOM 14522 C C . VAL B 1 455 ? -84.426 -29.926 16.188 1.000 34.200 455 VAL B C 1
ATOM 14523 O O . VAL B 1 455 ? -85.184 -29.071 15.733 1.000 34.780 455 VAL B O 1
ATOM 14536 N N . LYS B 1 456 ? -83.629 -29.708 17.230 1.000 32.640 456 LYS B N 1
ATOM 14537 C CA . LYS B 1 456 ? -83.575 -28.390 17.907 1.000 31.970 456 LYS B CA 1
ATOM 14538 C C . LYS B 1 456 ? -82.374 -27.626 17.334 1.000 32.080 456 LYS B C 1
ATOM 14539 O O . LYS B 1 456 ? -82.355 -27.401 16.108 1.000 33.550 456 LYS B O 1
ATOM 14558 N N . ALA B 1 457 ? -81.424 -27.185 18.156 1.000 28.030 457 ALA B N 1
ATOM 14559 C CA . ALA B 1 457 ? -80.199 -26.527 17.662 1.000 27.230 457 ALA B CA 1
ATOM 14560 C C . ALA B 1 457 ? -79.195 -27.621 17.305 1.000 26.040 457 ALA B C 1
ATOM 14561 O O . ALA B 1 457 ? -78.555 -28.228 18.214 1.000 25.930 457 ALA B O 1
ATOM 14568 N N . ASP B 1 458 ? -79.116 -27.905 16.017 1.000 24.200 458 ASP B N 1
ATOM 14569 C CA . ASP B 1 458 ? -78.202 -28.929 15.464 1.000 26.370 458 ASP B CA 1
ATOM 14570 C C . ASP B 1 458 ? -76.756 -28.431 15.548 1.000 25.190 458 ASP B C 1
ATOM 14571 O O . ASP B 1 458 ? -76.531 -27.222 15.732 1.000 22.870 458 ASP B O 1
ATOM 14580 N N . HIS B 1 459 ? -75.817 -29.337 15.343 1.000 27.340 459 HIS B N 1
ATOM 14581 C CA . HIS B 1 459 ? -74.388 -29.021 15.072 1.000 28.430 459 HIS B CA 1
ATOM 14582 C C . HIS B 1 459 ? -74.285 -27.866 14.089 1.000 26.820 459 HIS B C 1
ATOM 14583 O O . HIS B 1 459 ? -74.960 -27.935 13.070 1.000 26.490 459 HIS B O 1
ATOM 14596 N N . ALA B 1 460 ? -73.486 -26.857 14.428 1.000 28.390 460 ALA B N 1
ATOM 14597 C CA . ALA B 1 460 ? -73.103 -25.687 13.587 1.000 29.210 460 ALA B CA 1
ATOM 14598 C C . ALA B 1 460 ? -74.225 -24.644 13.459 1.000 27.390 460 ALA B C 1
ATOM 14599 O O . ALA B 1 460 ? -73.978 -23.606 12.826 1.000 28.580 460 ALA B O 1
ATOM 14606 N N . ASP B 1 461 ? -75.390 -24.828 14.078 1.000 27.900 461 ASP B N 1
ATOM 14607 C CA . ASP B 1 461 ? -76.520 -23.863 13.907 1.000 26.460 461 ASP B CA 1
ATOM 14608 C C . ASP B 1 461 ? -76.180 -22.483 14.493 1.000 25.840 461 ASP B C 1
ATOM 14609 O O . ASP B 1 461 ? -76.807 -21.501 14.074 1.000 24.890 461 ASP B O 1
ATOM 14618 N N . GLU B 1 462 ? -75.222 -22.390 15.428 1.000 24.810 462 GLU B N 1
ATOM 14619 C CA . GLU B 1 462 ? -74.872 -21.101 16.069 1.000 26.240 462 GLU B CA 1
ATOM 14620 C C . GLU B 1 462 ? -73.906 -20.284 15.201 1.000 23.690 462 GLU B C 1
ATOM 14621 O O . GLU B 1 462 ? -73.846 -19.039 15.393 1.000 23.170 462 GLU B O 1
ATOM 14633 N N . ILE B 1 463 ? -73.222 -20.902 14.246 1.000 21.390 463 ILE B N 1
ATOM 14634 C CA . ILE B 1 463 ? -72.183 -20.189 13.455 1.000 22.720 463 ILE B CA 1
ATOM 14635 C C . ILE B 1 463 ? -72.783 -18.976 12.752 1.000 22.370 463 ILE B C 1
ATOM 14636 O O . ILE B 1 463 ? -72.203 -17.889 12.816 1.000 23.320 463 ILE B O 1
ATOM 14652 N N . PRO B 1 464 ? -73.936 -19.072 12.060 1.000 22.840 464 PRO B N 1
ATOM 14653 C CA . PRO B 1 464 ? -74.494 -17.900 11.394 1.000 23.620 464 PRO B CA 1
ATOM 14654 C C . PRO B 1 464 ? -74.871 -16.747 12.321 1.000 23.760 464 PRO B C 1
ATOM 14655 O O . PRO B 1 464 ? -74.948 -15.627 11.870 1.000 27.390 464 PRO B O 1
ATOM 14666 N N . PHE B 1 465 ? -75.116 -17.041 13.583 1.000 22.400 465 PHE B N 1
ATOM 14667 C CA . PHE B 1 465 ? -75.455 -15.994 14.574 1.000 23.090 465 PHE B CA 1
ATOM 14668 C C . PHE B 1 465 ? -74.184 -15.225 14.940 1.000 25.090 465 PHE B C 1
ATOM 14669 O O . PHE B 1 465 ? -74.271 -14.011 15.195 1.000 25.030 465 PHE B O 1
ATOM 14686 N N . VAL B 1 466 ? -73.034 -15.893 14.931 1.000 23.870 466 VAL B N 1
ATOM 14687 C CA . VAL B 1 466 ? -71.714 -15.261 15.218 1.000 24.180 466 VAL B CA 1
ATOM 14688 C C . VAL B 1 466 ? -71.243 -14.491 13.978 1.000 22.970 466 VAL B C 1
ATOM 14689 O O . VAL B 1 466 ? -70.690 -13.403 14.138 1.000 25.560 466 VAL B O 1
ATOM 14702 N N . PHE B 1 467 ? -71.427 -15.018 12.772 1.000 21.230 467 PHE B N 1
ATOM 14703 C CA . PHE B 1 467 ? -70.864 -14.415 11.526 1.000 23.390 467 PHE B CA 1
ATOM 14704 C C . PHE B 1 467 ? -71.921 -13.547 10.813 1.000 24.440 467 PHE B C 1
ATOM 14705 O O . PHE B 1 467 ? -71.542 -12.867 9.851 1.000 24.110 467 PHE B O 1
ATOM 14722 N N . ALA B 1 468 ? -73.195 -13.617 11.233 1.000 24.520 468 ALA B N 1
ATOM 14723 C CA . ALA B 1 468 ? -74.353 -12.861 10.680 1.000 27.150 468 ALA B CA 1
ATOM 14724 C C . ALA B 1 468 ? -74.568 -13.202 9.196 1.000 28.360 468 ALA B C 1
ATOM 14725 O O . ALA B 1 468 ? -75.155 -12.421 8.488 1.000 29.360 468 ALA B O 1
ATOM 14732 N N . SER B 1 469 ? -74.103 -14.360 8.757 1.000 29.980 469 SER B N 1
ATOM 14733 C CA . SER B 1 469 ? -74.220 -14.867 7.363 1.000 31.680 469 SER B CA 1
ATOM 14734 C C . SER B 1 469 ? -74.091 -16.387 7.408 1.000 33.110 469 SER B C 1
ATOM 14735 O O . SER B 1 469 ? -73.606 -16.895 8.432 1.000 26.530 469 SER B O 1
ATOM 14742 N N . PHE B 1 470 ? -74.481 -17.072 6.332 1.000 28.580 470 PHE B N 1
ATOM 14743 C CA . PHE B 1 470 ? -74.215 -18.508 6.124 1.000 32.540 470 PHE B CA 1
ATOM 14744 C C . PHE B 1 470 ? -72.773 -18.640 5.624 1.000 28.700 470 PHE B C 1
ATOM 14745 O O . PHE B 1 470 ? -72.054 -17.640 5.511 1.000 32.590 470 PHE B O 1
ATOM 14762 N N . PHE B 1 471 ? -72.345 -19.868 5.360 1.000 30.030 471 PHE B N 1
ATOM 14763 C CA . PHE B 1 471 ? -71.014 -20.156 4.783 1.000 32.750 471 PHE B CA 1
ATOM 14764 C C . PHE B 1 471 ? -70.836 -19.332 3.497 1.000 36.810 471 PHE B C 1
ATOM 14765 O O . PHE B 1 471 ? -71.846 -18.949 2.823 1.000 32.340 471 PHE B O 1
ATOM 14782 N N . TRP B 1 472 ? -69.579 -18.999 3.201 1.000 35.190 472 TRP B N 1
ATOM 14783 C CA . TRP B 1 472 ? -69.144 -18.170 2.047 1.000 36.820 472 TRP B CA 1
ATOM 14784 C C . TRP B 1 472 ? -69.838 -16.811 2.081 1.000 34.090 472 TRP B C 1
ATOM 14785 O O . TRP B 1 472 ? -69.908 -16.144 1.035 1.000 42.170 472 TRP B O 1
ATOM 14806 N N . GLY B 1 473 ? -70.279 -16.370 3.258 1.000 37.650 473 GLY B N 1
ATOM 14807 C CA . GLY B 1 473 ? -70.882 -15.038 3.437 1.000 33.960 473 GLY B CA 1
ATOM 14808 C C . GLY B 1 473 ? -72.240 -14.926 2.755 1.000 37.060 473 GLY B C 1
ATOM 14809 O O . GLY B 1 473 ? -72.715 -13.799 2.581 1.000 34.860 473 GLY B O 1
ATOM 14813 N N . MET B 1 474 ? -72.890 -16.042 2.434 1.000 36.270 474 MET B N 1
ATOM 14814 C CA . MET B 1 474 ? -74.196 -16.028 1.729 1.000 38.480 474 MET B CA 1
ATOM 14815 C C . MET B 1 474 ? -75.255 -15.490 2.693 1.000 36.170 474 MET B C 1
ATOM 14816 O O . MET B 1 474 ? -75.232 -15.836 3.881 1.000 36.300 474 MET B O 1
ATOM 14830 N N . LYS B 1 475 ? -76.148 -14.649 2.201 1.000 37.800 475 LYS B N 1
ATOM 14831 C CA . LYS B 1 475 ? -77.190 -13.938 2.988 1.000 41.000 475 LYS B CA 1
ATOM 14832 C C . LYS B 1 475 ? -78.237 -14.936 3.501 1.000 37.100 475 LYS B C 1
ATOM 14833 O O . LYS B 1 475 ? -78.517 -15.947 2.796 1.000 36.140 475 LYS B O 1
ATOM 14852 N N . LEU B 1 476 ? -78.796 -14.678 4.674 1.000 36.310 476 LEU B N 1
ATOM 14853 C CA . LEU B 1 476 ? -79.851 -15.517 5.302 1.000 39.990 476 LEU B CA 1
ATOM 14854 C C . LEU B 1 476 ? -81.080 -14.656 5.576 1.000 38.590 476 LEU B C 1
ATOM 14855 O O . LEU B 1 476 ? -80.913 -13.483 5.921 1.000 40.560 476 LEU B O 1
ATOM 14871 N N . ASP B 1 477 ? -82.272 -15.239 5.481 1.000 46.820 477 ASP B N 1
ATOM 14872 C CA . ASP B 1 477 ? -83.542 -14.560 5.845 1.000 50.490 477 ASP B CA 1
ATOM 14873 C C . ASP B 1 477 ? -83.783 -14.808 7.338 1.000 43.010 477 ASP B C 1
ATOM 14874 O O . ASP B 1 477 ? -84.627 -15.676 7.681 1.000 48.480 477 ASP B O 1
ATOM 14883 N N . PHE B 1 478 ? -83.046 -14.110 8.199 1.000 39.150 478 PHE B N 1
ATOM 14884 C CA . PHE B 1 478 ? -83.272 -14.144 9.674 1.000 37.270 478 PHE B CA 1
ATOM 14885 C C . PHE B 1 478 ? -84.634 -13.511 10.012 1.000 34.810 478 PHE B C 1
ATOM 14886 O O . PHE B 1 478 ? -84.963 -12.460 9.476 1.000 36.680 478 PHE B O 1
ATOM 14903 N N . THR B 1 479 ? -85.370 -14.078 10.946 1.000 36.710 479 THR B N 1
ATOM 14904 C CA . THR B 1 479 ? -86.499 -13.365 11.605 1.000 40.380 479 THR B CA 1
ATOM 14905 C C . THR B 1 479 ? -85.946 -12.149 12.361 1.000 41.970 479 THR B C 1
ATOM 14906 O O . THR B 1 479 ? -84.728 -12.119 12.629 1.000 39.860 479 THR B O 1
ATOM 14916 N N . GLU B 1 480 ? -86.797 -11.185 12.705 1.000 42.260 480 GLU B N 1
ATOM 14917 C CA . GLU B 1 480 ? -86.420 -10.005 13.525 1.000 43.490 480 GLU B CA 1
ATOM 14918 C C . GLU B 1 480 ? -85.800 -10.480 14.848 1.000 41.150 480 GLU B C 1
ATOM 14919 O O . GLU B 1 480 ? -84.811 -9.883 15.289 1.000 37.020 480 GLU B O 1
ATOM 14931 N N . GLU B 1 481 ? -86.386 -11.508 15.463 1.000 37.540 481 GLU B N 1
ATOM 14932 C CA . GLU B 1 481 ? -85.923 -12.106 16.748 1.000 40.890 481 GLU B CA 1
ATOM 14933 C C . GLU B 1 481 ? -84.524 -12.725 16.538 1.000 35.310 481 GLU B C 1
ATOM 14934 O O . GLU B 1 481 ? -83.680 -12.612 17.419 1.000 34.630 481 GLU B O 1
ATOM 14946 N N . GLU B 1 482 ? -84.286 -13.357 15.392 1.000 31.880 482 GLU B N 1
ATOM 14947 C CA . GLU B 1 482 ? -82.985 -13.995 15.053 1.000 30.720 482 GLU B CA 1
ATOM 14948 C C . GLU B 1 482 ? -81.936 -12.917 14.813 1.000 27.320 482 GLU B C 1
ATOM 14949 O O . GLU B 1 482 ? -80.806 -13.131 15.225 1.000 27.740 482 GLU B O 1
ATOM 14961 N N . GLU B 1 483 ? -82.298 -11.783 14.219 1.000 28.990 483 GLU B N 1
ATOM 14962 C CA . GLU B 1 483 ? -81.354 -10.644 14.050 1.000 33.010 483 GLU B CA 1
ATOM 14963 C C . GLU B 1 483 ? -80.905 -10.145 15.422 1.000 30.730 483 GLU B C 1
ATOM 14964 O O . GLU B 1 483 ? -79.706 -9.846 15.562 1.000 28.550 483 GLU B O 1
ATOM 14976 N N . LEU B 1 484 ? -81.824 -10.068 16.389 1.000 27.700 484 LEU B N 1
ATOM 14977 C CA . LEU B 1 484 ? -81.459 -9.652 17.761 1.000 30.260 484 LEU B CA 1
ATOM 14978 C C . LEU B 1 484 ? -80.528 -10.714 18.381 1.000 28.720 484 LEU B C 1
ATOM 14979 O O . LEU B 1 484 ? -79.544 -10.313 19.004 1.000 30.130 484 LEU B O 1
ATOM 14995 N N . LEU B 1 485 ? -80.827 -12.000 18.251 1.000 27.970 485 LEU B N 1
ATOM 14996 C CA . LEU B 1 485 ? -79.968 -13.068 18.832 1.000 27.860 485 LEU B CA 1
ATOM 14997 C C . LEU B 1 485 ? -78.564 -12.980 18.202 1.000 25.990 485 LEU B C 1
ATOM 14998 O O . LEU B 1 485 ? -77.583 -13.126 18.952 1.000 25.650 485 LEU B O 1
ATOM 15014 N N . SER B 1 486 ? -78.463 -12.701 16.906 1.000 24.970 486 SER B N 1
ATOM 15015 C CA . SER B 1 486 ? -77.174 -12.543 16.193 1.000 26.700 486 SER B CA 1
ATOM 15016 C C . SER B 1 486 ? -76.428 -11.320 16.733 1.000 27.030 486 SER B C 1
ATOM 15017 O O . SER B 1 486 ? -75.246 -11.454 17.070 1.000 25.140 486 SER B O 1
ATOM 15024 N N . ARG B 1 487 ? -77.092 -10.183 16.872 1.000 27.490 487 ARG B N 1
ATOM 15025 C CA . ARG B 1 487 ? -76.456 -8.954 17.418 1.000 31.580 487 ARG B CA 1
ATOM 15026 C C . ARG B 1 487 ? -75.920 -9.236 18.824 1.000 25.830 487 ARG B C 1
ATOM 15027 O O . ARG B 1 487 ? -74.762 -8.842 19.091 1.000 28.090 487 ARG B O 1
ATOM 15048 N N . ARG B 1 488 ? -76.706 -9.914 19.651 1.000 22.700 488 ARG B N 1
ATOM 15049 C CA . ARG B 1 488 ? -76.306 -10.274 21.031 1.000 23.820 488 ARG B CA 1
ATOM 15050 C C . ARG B 1 488 ? -75.083 -11.187 21.001 1.000 24.020 488 ARG B C 1
ATOM 15051 O O . ARG B 1 488 ? -74.138 -10.909 21.724 1.000 23.940 488 ARG B O 1
ATOM 15072 N N . MET B 1 489 ? -75.124 -12.288 20.244 1.000 25.110 489 MET B N 1
ATOM 15073 C CA . MET B 1 489 ? -74.003 -13.254 20.219 1.000 24.370 489 MET B CA 1
ATOM 15074 C C . MET B 1 489 ? -72.744 -12.585 19.694 1.000 22.300 489 MET B C 1
ATOM 15075 O O . MET B 1 489 ? -71.682 -12.819 20.279 1.000 23.230 489 MET B O 1
ATOM 15089 N N . MET B 1 490 ? -72.850 -11.767 18.654 1.000 22.360 490 MET B N 1
ATOM 15090 C CA . MET B 1 490 ? -71.691 -11.012 18.132 1.000 23.870 490 MET B CA 1
ATOM 15091 C C . MET B 1 490 ? -71.137 -10.089 19.218 1.000 24.620 490 MET B C 1
ATOM 15092 O O . MET B 1 490 ? -69.912 -10.022 19.347 1.000 22.670 490 MET B O 1
ATOM 15106 N N . LYS B 1 491 ? -72.001 -9.414 19.976 1.000 24.280 491 LYS B N 1
ATOM 15107 C CA . LYS B 1 491 ? -71.545 -8.489 21.026 1.000 24.980 491 LYS B CA 1
ATOM 15108 C C . LYS B 1 491 ? -70.958 -9.282 22.209 1.000 22.160 491 LYS B C 1
ATOM 15109 O O . LYS B 1 491 ? -69.931 -8.862 22.725 1.000 20.190 491 LYS B O 1
ATOM 15128 N N . TYR B 1 492 ? -71.548 -10.400 22.626 1.000 20.660 492 TYR B N 1
ATOM 15129 C CA . TYR B 1 492 ? -70.956 -11.237 23.706 1.000 20.220 492 TYR B CA 1
ATOM 15130 C C . TYR B 1 492 ? -69.529 -11.653 23.285 1.000 20.630 492 TYR B C 1
ATOM 15131 O O . TYR B 1 492 ? -68.551 -11.534 24.069 1.000 19.140 492 TYR B O 1
ATOM 15148 N N . TRP B 1 493 ? -69.393 -12.146 22.053 1.000 19.790 493 TRP B N 1
ATOM 15149 C CA . TRP B 1 493 ? -68.106 -12.655 21.516 1.000 19.500 493 TRP B CA 1
ATOM 15150 C C . TRP B 1 493 ? -67.105 -11.514 21.457 1.000 20.480 493 TRP B C 1
ATOM 15151 O O . TRP B 1 493 ? -65.954 -11.705 21.905 1.000 19.100 493 TRP B O 1
ATOM 15172 N N . ALA B 1 494 ? -67.518 -10.354 20.928 1.000 20.900 494 ALA B N 1
ATOM 15173 C CA . ALA B 1 494 ? -66.634 -9.185 20.782 1.000 19.680 494 ALA B CA 1
ATOM 15174 C C . ALA B 1 494 ? -66.272 -8.586 22.147 1.000 20.020 494 ALA B C 1
ATOM 15175 O O . ALA B 1 494 ? -65.112 -8.184 22.335 1.000 20.160 494 ALA B O 1
ATOM 15182 N N . ASN B 1 495 ? -67.217 -8.495 23.079 1.000 22.210 495 ASN B N 1
ATOM 15183 C CA . ASN B 1 495 ? -66.921 -8.038 24.469 1.000 22.520 495 ASN B CA 1
ATOM 15184 C C . ASN B 1 495 ? -65.860 -8.954 25.086 1.000 23.120 495 ASN B C 1
ATOM 15185 O O . ASN B 1 495 ? -64.897 -8.463 25.708 1.000 22.560 495 ASN B O 1
ATOM 15196 N N . PHE B 1 496 ? -66.011 -10.250 24.857 1.000 22.550 496 PHE B N 1
ATOM 15197 C CA . PHE B 1 496 ? -65.036 -11.244 25.355 1.000 22.040 496 PHE B CA 1
ATOM 15198 C C . PHE B 1 496 ? -63.674 -11.022 24.689 1.000 21.590 496 PHE B C 1
ATOM 15199 O O . PHE B 1 496 ? -62.638 -11.086 25.356 1.000 23.270 496 PHE B O 1
ATOM 15216 N N . ALA B 1 497 ? -63.651 -10.754 23.391 1.000 21.230 497 ALA B N 1
ATOM 15217 C CA . ALA B 1 497 ? -62.401 -10.453 22.664 1.000 22.920 497 ALA B CA 1
ATOM 15218 C C . ALA B 1 497 ? -61.757 -9.183 23.238 1.000 23.400 497 ALA B C 1
ATOM 15219 O O . ALA B 1 497 ? -60.515 -9.106 23.285 1.000 23.100 497 ALA B O 1
ATOM 15226 N N . ARG B 1 498 ? -62.559 -8.204 23.646 1.000 24.810 498 ARG B N 1
ATOM 15227 C CA . ARG B 1 498 ? -62.028 -6.916 24.177 1.000 28.420 498 ARG B CA 1
ATOM 15228 C C . ARG B 1 498 ? -61.514 -7.079 25.613 1.000 28.900 498 ARG B C 1
ATOM 15229 O O . ARG B 1 498 ? -60.478 -6.480 25.897 1.000 31.970 498 ARG B O 1
ATOM 15250 N N . HIS B 1 499 ? -62.189 -7.846 26.477 1.000 27.300 499 HIS B N 1
ATOM 15251 C CA . HIS B 1 499 ? -62.006 -7.734 27.948 1.000 29.880 499 HIS B CA 1
ATOM 15252 C C . HIS B 1 499 ? -61.927 -9.091 28.644 1.000 26.920 499 HIS B C 1
ATOM 15253 O O . HIS B 1 499 ? -61.803 -9.065 29.864 1.000 26.170 499 HIS B O 1
ATOM 15266 N N . GLY B 1 500 ? -62.103 -10.230 27.957 1.000 26.200 500 GLY B N 1
ATOM 15267 C CA . GLY B 1 500 ? -62.115 -11.556 28.623 1.000 23.930 500 GLY B CA 1
ATOM 15268 C C . GLY B 1 500 ? -63.358 -11.760 29.474 1.000 22.740 500 GLY B C 1
ATOM 15269 O O . GLY B 1 500 ? -63.386 -12.666 30.294 1.000 22.340 500 GLY B O 1
ATOM 15273 N N . ASN B 1 501 ? -64.424 -11.020 29.167 1.000 23.050 501 ASN B N 1
ATOM 15274 C CA . ASN B 1 501 ? -65.725 -11.065 29.871 1.000 23.660 501 ASN B CA 1
ATOM 15275 C C . ASN B 1 501 ? -66.763 -10.672 28.830 1.000 24.410 501 ASN B C 1
ATOM 15276 O O . ASN B 1 501 ? -66.618 -9.624 28.205 1.000 27.530 501 ASN B O 1
ATOM 15287 N N . PRO B 1 502 ? -67.796 -11.492 28.563 1.000 22.510 502 PRO B N 1
ATOM 15288 C CA . PRO B 1 502 ? -68.749 -11.199 27.493 1.000 22.520 502 PRO B CA 1
ATOM 15289 C C . PRO B 1 502 ? -69.799 -10.124 27.837 1.000 25.130 502 PRO B C 1
ATOM 15290 O O . PRO B 1 502 ? -70.527 -9.721 26.966 1.000 25.220 502 PRO B O 1
ATOM 15301 N N . ASN B 1 503 ? -69.850 -9.667 29.096 1.000 22.690 503 ASN B N 1
ATOM 15302 C CA . ASN B 1 503 ? -70.944 -8.804 29.594 1.000 22.950 503 ASN B CA 1
ATOM 15303 C C . ASN B 1 503 ? -70.750 -7.329 29.212 1.000 25.000 503 ASN B C 1
ATOM 15304 O O . ASN B 1 503 ? -69.627 -6.834 29.143 1.000 27.850 503 ASN B O 1
ATOM 15315 N N . SER B 1 504 ? -71.861 -6.639 28.987 1.000 29.240 504 SER B N 1
ATOM 15316 C CA . SER B 1 504 ? -71.922 -5.157 28.826 1.000 29.830 504 SER B CA 1
ATOM 15317 C C . SER B 1 504 ? -73.376 -4.698 28.981 1.000 28.460 504 SER B C 1
ATOM 15318 O O . SER B 1 504 ? -74.310 -5.551 28.868 1.000 24.720 504 SER B O 1
ATOM 15325 N N . GLU B 1 505 ? -73.578 -3.392 29.123 1.000 33.230 505 GLU B N 1
ATOM 15326 C CA . GLU B 1 505 ? -74.943 -2.795 29.220 1.000 37.910 505 GLU B CA 1
ATOM 15327 C C . GLU B 1 505 ? -75.780 -3.230 28.009 1.000 32.710 505 GLU B C 1
ATOM 15328 O O . GLU B 1 505 ? -75.273 -3.192 26.886 1.000 36.980 505 GLU B O 1
ATOM 15340 N N . GLY B 1 506 ? -77.028 -3.604 28.237 1.000 33.480 506 GLY B N 1
ATOM 15341 C CA . GLY B 1 506 ? -77.960 -3.935 27.143 1.000 33.690 506 GLY B CA 1
ATOM 15342 C C . GLY B 1 506 ? -77.960 -5.433 26.847 1.000 35.370 506 GLY B C 1
ATOM 15343 O O . GLY B 1 506 ? -78.869 -5.880 26.122 1.000 34.300 506 GLY B O 1
ATOM 15347 N N . LEU B 1 507 ? -76.989 -6.209 27.361 1.000 31.040 507 LEU B N 1
ATOM 15348 C CA . LEU B 1 507 ? -76.999 -7.678 27.172 1.000 30.100 507 LEU B CA 1
ATOM 15349 C C . LEU B 1 507 ? -77.486 -8.346 28.448 1.000 26.750 507 LEU B C 1
ATOM 15350 O O . LEU B 1 507 ? -77.009 -8.004 29.532 1.000 25.490 507 LEU B O 1
ATOM 15366 N N . PRO B 1 508 ? -78.295 -9.418 28.351 1.000 26.060 508 PRO B N 1
ATOM 15367 C CA . PRO B 1 508 ? -78.584 -10.270 29.511 1.000 29.040 508 PRO B CA 1
ATOM 15368 C C . PRO B 1 508 ? -77.288 -10.757 30.177 1.000 29.330 508 PRO B C 1
ATOM 15369 O O . PRO B 1 508 ? -76.335 -11.102 29.486 1.000 24.740 508 PRO B O 1
ATOM 15380 N N . TYR B 1 509 ? -77.269 -10.715 31.505 1.000 24.610 509 TYR B N 1
ATOM 15381 C CA . TYR B 1 509 ? -76.048 -10.968 32.287 1.000 23.930 509 TYR B CA 1
ATOM 15382 C C . TYR B 1 509 ? -75.714 -12.454 32.231 1.000 22.170 509 TYR B C 1
ATOM 15383 O O . TYR B 1 509 ? -76.551 -13.287 32.522 1.000 23.180 509 TYR B O 1
ATOM 15400 N N . TRP B 1 510 ? -74.474 -12.737 31.865 1.000 23.460 510 TRP B N 1
ATOM 15401 C CA . TRP B 1 510 ? -73.910 -14.095 31.732 1.000 24.760 510 TRP B CA 1
ATOM 15402 C C . TRP B 1 510 ? -72.951 -14.336 32.888 1.000 22.680 510 TRP B C 1
ATOM 15403 O O . TRP B 1 510 ? -71.839 -13.839 32.863 1.000 24.380 510 TRP B O 1
ATOM 15424 N N . PRO B 1 511 ? -73.337 -15.088 33.936 1.000 23.000 511 PRO B N 1
ATOM 15425 C CA . PRO B 1 511 ? -72.444 -15.305 35.074 1.000 25.010 511 PRO B CA 1
ATOM 15426 C C . PRO B 1 511 ? -71.284 -16.236 34.707 1.000 26.090 511 PRO B C 1
ATOM 15427 O O . PRO B 1 511 ? -71.477 -17.154 33.945 1.000 23.670 511 PRO B O 1
ATOM 15438 N N . VAL B 1 512 ? -70.129 -15.963 35.281 1.000 23.560 512 VAL B N 1
ATOM 15439 C CA . VAL B 1 512 ? -68.942 -16.829 35.168 1.000 26.400 512 VAL B CA 1
ATOM 15440 C C . VAL B 1 512 ? -69.270 -18.177 35.834 1.000 28.680 512 VAL B C 1
ATOM 15441 O O . VAL B 1 512 ? -70.093 -18.245 36.776 1.000 27.210 512 VAL B O 1
ATOM 15454 N N . MET B 1 513 ? -68.703 -19.240 35.288 1.000 23.850 513 MET B N 1
ATOM 15455 C CA . MET B 1 513 ? -68.935 -20.618 35.746 1.000 25.540 513 MET B CA 1
ATOM 15456 C C . MET B 1 513 ? -68.014 -20.894 36.934 1.000 26.320 513 MET B C 1
ATOM 15457 O O . MET B 1 513 ? -66.787 -20.712 36.827 1.000 26.470 513 MET B O 1
ATOM 15471 N N . ASP B 1 514 ? -68.609 -21.268 38.063 1.000 26.650 514 ASP B N 1
ATOM 15472 C CA . ASP B 1 514 ? -67.871 -21.688 39.279 1.000 28.860 514 ASP B CA 1
ATOM 15473 C C . ASP B 1 514 ? -68.655 -22.843 39.905 1.000 26.780 514 ASP B C 1
ATOM 15474 O O . ASP B 1 514 ? -69.429 -23.505 39.193 1.000 29.700 514 ASP B O 1
ATOM 15483 N N . HIS B 1 515 ? -68.467 -23.096 41.196 1.000 30.010 515 HIS B N 1
ATOM 15484 C CA . HIS B 1 515 ? -69.155 -24.206 41.924 1.000 30.580 515 HIS B CA 1
ATOM 15485 C C . HIS B 1 515 ? -70.674 -24.058 41.861 1.000 27.720 515 HIS B C 1
ATOM 15486 O O . HIS B 1 515 ? -71.319 -25.077 42.051 1.000 31.520 515 HIS B O 1
ATOM 15499 N N . ASP B 1 516 ? -71.239 -22.876 41.570 1.000 27.850 516 ASP B N 1
ATOM 15500 C CA . ASP B 1 516 ? -72.708 -22.711 41.357 1.000 27.620 516 ASP B CA 1
ATOM 15501 C C . ASP B 1 516 ? -73.130 -23.168 39.960 1.000 28.790 516 ASP B C 1
ATOM 15502 O O . ASP B 1 516 ? -74.357 -23.129 39.700 1.000 27.420 516 ASP B O 1
ATOM 15511 N N . GLU B 1 517 ? -72.199 -23.550 39.078 1.000 28.430 517 GLU B N 1
ATOM 15512 C CA . GLU B 1 517 ? -72.549 -24.292 37.830 1.000 29.200 517 GLU B CA 1
ATOM 15513 C C . GLU B 1 517 ? -73.448 -23.475 36.897 1.000 26.820 517 GLU B C 1
ATOM 15514 O O . GLU B 1 517 ? -74.215 -24.090 36.133 1.000 25.900 517 GLU B O 1
ATOM 15526 N N . GLN B 1 518 ? -73.344 -22.146 36.906 1.000 24.400 518 GLN B N 1
ATOM 15527 C CA . GLN B 1 518 ? -74.227 -21.301 36.062 1.000 23.840 518 GLN B CA 1
ATOM 15528 C C . GLN B 1 518 ? -73.761 -21.400 34.597 1.000 24.270 518 GLN B C 1
ATOM 15529 O O . GLN B 1 518 ? -72.538 -21.503 34.328 1.000 22.830 518 GLN B O 1
ATOM 15543 N N . TYR B 1 519 ? -74.716 -21.313 33.675 1.000 24.480 519 TYR B N 1
ATOM 15544 C CA . TYR B 1 519 ? -74.478 -21.249 32.216 1.000 25.690 519 TYR B CA 1
ATOM 15545 C C . TYR B 1 519 ? -75.563 -20.379 31.597 1.000 24.190 519 TYR B C 1
ATOM 15546 O O . TYR B 1 519 ? -76.630 -20.251 32.200 1.000 26.500 519 TYR B O 1
ATOM 15563 N N . LEU B 1 520 ? -75.278 -19.770 30.457 1.000 23.530 520 LEU B N 1
ATOM 15564 C CA . LEU B 1 520 ? -76.281 -18.982 29.712 1.000 24.390 520 LEU B CA 1
ATOM 15565 C C . LEU B 1 520 ? -76.953 -19.870 28.669 1.000 26.110 520 LEU B C 1
ATOM 15566 O O . LEU B 1 520 ? -76.258 -20.518 27.856 1.000 25.430 520 LEU B O 1
ATOM 15582 N N . GLN B 1 521 ? -78.280 -19.897 28.690 1.000 25.860 521 GLN B N 1
ATOM 15583 C CA . GLN B 1 521 ? -79.101 -20.512 27.634 1.000 27.680 521 GLN B CA 1
ATOM 15584 C C . GLN B 1 521 ? -79.278 -19.460 26.546 1.000 29.210 521 GLN B C 1
ATOM 15585 O O . GLN B 1 521 ? -79.920 -18.450 26.817 1.000 30.520 521 GLN B O 1
ATOM 15599 N N . LEU B 1 522 ? -78.673 -19.666 25.383 1.000 26.730 522 LEU B N 1
ATOM 15600 C CA . LEU B 1 522 ? -78.771 -18.725 24.249 1.000 27.860 522 LEU B CA 1
ATOM 15601 C C . LEU B 1 522 ? -79.974 -19.128 23.393 1.000 27.380 522 LEU B C 1
ATOM 15602 O O . LEU B 1 522 ? -79.997 -20.247 22.839 1.000 31.820 522 LEU B O 1
ATOM 15618 N N . ASP B 1 523 ? -80.936 -18.215 23.300 1.000 30.270 523 ASP B N 1
ATOM 15619 C CA . ASP B 1 523 ? -82.153 -18.321 22.458 1.000 31.220 523 ASP B CA 1
ATOM 15620 C C . ASP B 1 523 ? -82.777 -16.926 22.362 1.000 30.800 523 ASP B C 1
ATOM 15621 O O . ASP B 1 523 ? -82.135 -15.938 22.776 1.000 30.630 523 ASP B O 1
ATOM 15630 N N . ILE B 1 524 ? -83.960 -16.841 21.780 1.000 30.540 524 ILE B N 1
ATOM 15631 C CA . ILE B 1 524 ? -84.686 -15.561 21.561 1.000 37.670 524 ILE B CA 1
ATOM 15632 C C . ILE B 1 524 ? -84.805 -14.818 22.907 1.000 39.490 524 ILE B C 1
ATOM 15633 O O . ILE B 1 524 ? -84.620 -13.591 22.915 1.000 42.120 524 ILE B O 1
ATOM 15649 N N . GLN B 1 525 ? -85.047 -15.527 24.008 1.000 38.860 525 GLN B N 1
ATOM 15650 C CA . GLN B 1 525 ? -85.022 -14.939 25.375 1.000 45.540 525 GLN B CA 1
ATOM 15651 C C . GLN B 1 525 ? -83.897 -15.596 26.168 1.000 39.970 525 GLN B C 1
ATOM 15652 O O . GLN B 1 525 ? -84.087 -16.658 26.730 1.000 39.140 525 GLN B O 1
ATOM 15666 N N . PRO B 1 526 ? -82.661 -15.043 26.192 1.000 32.470 526 PRO B N 1
ATOM 15667 C CA . PRO B 1 526 ? -81.571 -15.675 26.930 1.000 32.790 526 PRO B CA 1
ATOM 15668 C C . PRO B 1 526 ? -81.899 -15.742 28.425 1.000 37.470 526 PRO B C 1
ATOM 15669 O O . PRO B 1 526 ? -82.512 -14.828 28.943 1.000 36.880 526 PRO B O 1
ATOM 15680 N N . ALA B 1 527 ? -81.512 -16.836 29.073 1.000 35.840 527 ALA B N 1
ATOM 15681 C CA . ALA B 1 527 ? -81.804 -17.058 30.507 1.000 34.940 527 ALA B CA 1
ATOM 15682 C C . ALA B 1 527 ? -80.665 -17.866 31.113 1.000 31.050 527 ALA B C 1
ATOM 15683 O O . ALA B 1 527 ? -80.117 -18.758 30.441 1.000 28.460 527 ALA B O 1
ATOM 15690 N N . VAL B 1 528 ? -80.337 -17.576 32.351 1.000 30.160 528 VAL B N 1
ATOM 15691 C CA . VAL B 1 528 ? -79.303 -18.309 33.114 1.000 30.760 528 VAL B CA 1
ATOM 15692 C C . VAL B 1 528 ? -79.888 -19.648 33.563 1.000 33.130 528 VAL B C 1
ATOM 15693 O O . VAL B 1 528 ? -81.055 -19.699 33.862 1.000 36.350 528 VAL B O 1
ATOM 15706 N N . GLY B 1 529 ? -79.085 -20.696 33.483 1.000 27.090 529 GLY B N 1
ATOM 15707 C CA . GLY B 1 529 ? -79.415 -22.021 33.992 1.000 26.700 529 GLY B CA 1
ATOM 15708 C C . GLY B 1 529 ? -78.364 -22.447 34.984 1.000 27.840 529 GLY B C 1
ATOM 15709 O O . GLY B 1 529 ? -77.274 -21.784 35.087 1.000 24.660 529 GLY B O 1
ATOM 15713 N N . ARG B 1 530 ? -78.653 -23.544 35.665 1.000 28.040 530 ARG B N 1
ATOM 15714 C CA . ARG B 1 530 ? -77.745 -24.150 36.652 1.000 28.760 530 ARG B CA 1
ATOM 15715 C C . ARG B 1 530 ? -77.486 -25.618 36.296 1.000 26.140 530 ARG B C 1
ATOM 15716 O O . ARG B 1 530 ? -78.426 -26.323 36.025 1.000 29.100 530 ARG B O 1
ATOM 15737 N N . ALA B 1 531 ? -76.228 -26.025 36.377 1.000 28.390 531 ALA B N 1
ATOM 15738 C CA . ALA B 1 531 ? -75.763 -27.429 36.302 1.000 30.720 531 ALA B CA 1
ATOM 15739 C C . ALA B 1 531 ? -76.372 -28.115 35.065 1.000 28.920 531 ALA B C 1
ATOM 15740 O O . ALA B 1 531 ? -77.206 -29.024 35.222 1.000 27.230 531 ALA B O 1
ATOM 15747 N N . LEU B 1 532 ? -75.945 -27.705 33.873 1.000 28.460 532 LEU B N 1
ATOM 15748 C CA . LEU B 1 532 ? -76.393 -28.327 32.598 1.000 26.810 532 LEU B CA 1
ATOM 15749 C C . LEU B 1 532 ? -76.201 -29.858 32.677 1.000 26.390 532 LEU B C 1
ATOM 15750 O O . LEU B 1 532 ? -75.076 -30.322 32.995 1.000 25.780 532 LEU B O 1
ATOM 15766 N N . LYS B 1 533 ? -77.274 -30.595 32.433 1.000 25.060 533 LYS B N 1
ATOM 15767 C CA . LYS B 1 533 ? -77.298 -32.069 32.306 1.000 31.690 533 LYS B CA 1
ATOM 15768 C C . LYS B 1 533 ? -76.501 -32.710 33.440 1.000 32.630 533 LYS B C 1
ATOM 15769 O O . LYS B 1 533 ? -75.726 -33.640 33.171 1.000 29.950 533 LYS B O 1
ATOM 15788 N N . ALA B 1 534 ? -76.734 -32.261 34.672 1.000 30.850 534 ALA B N 1
ATOM 15789 C CA . ALA B 1 534 ? -76.071 -32.750 35.896 1.000 30.470 534 ALA B CA 1
ATOM 15790 C C . ALA B 1 534 ? -76.197 -34.287 36.012 1.000 29.460 534 ALA B C 1
ATOM 15791 O O . ALA B 1 534 ? -75.195 -34.931 36.394 1.000 29.770 534 ALA B O 1
ATOM 15798 N N . GLY B 1 535 ? -77.381 -34.837 35.728 1.000 30.410 535 GLY B N 1
ATOM 15799 C CA . GLY B 1 535 ? -77.670 -36.280 35.773 1.000 30.980 535 GLY B CA 1
ATOM 15800 C C . GLY B 1 535 ? -76.802 -37.021 34.760 1.000 31.390 535 GLY B C 1
ATOM 15801 O O . GLY B 1 535 ? -76.084 -37.980 35.153 1.000 32.300 535 GLY B O 1
ATOM 15805 N N . ARG B 1 536 ? -76.792 -36.547 33.508 1.000 29.150 536 ARG B N 1
ATOM 15806 C CA . ARG B 1 536 ? -75.945 -37.149 32.450 1.000 28.480 536 ARG B CA 1
ATOM 15807 C C . ARG B 1 536 ? -74.480 -37.066 32.864 1.000 28.670 536 ARG B C 1
ATOM 15808 O O . ARG B 1 536 ? -73.762 -38.064 32.702 1.000 34.020 536 ARG B O 1
ATOM 15829 N N . LEU B 1 537 ? -74.043 -35.936 33.416 1.000 31.010 537 LEU B N 1
ATOM 15830 C CA . LEU B 1 537 ? -72.615 -35.762 33.804 1.000 31.640 537 LEU B CA 1
ATOM 15831 C C . LEU B 1 537 ? -72.260 -36.823 34.850 1.000 32.570 537 LEU B C 1
ATOM 15832 O O . LEU B 1 537 ? -71.165 -37.446 34.730 1.000 30.990 537 LEU B O 1
ATOM 15848 N N . GLN B 1 538 ? -73.148 -37.032 35.832 1.000 35.340 538 GLN B N 1
ATOM 15849 C CA . GLN B 1 538 ? -72.949 -38.048 36.907 1.000 37.380 538 GLN B CA 1
ATOM 15850 C C . GLN B 1 538 ? -72.872 -39.440 36.261 1.000 34.660 538 GLN B C 1
ATOM 15851 O O . GLN B 1 538 ? -71.939 -40.187 36.576 1.000 33.970 538 GLN B O 1
ATOM 15865 N N . PHE B 1 539 ? -73.790 -39.753 35.353 1.000 30.960 539 PHE B N 1
ATOM 15866 C CA . PHE B 1 539 ? -73.832 -41.069 34.669 1.000 31.310 539 PHE B CA 1
ATOM 15867 C C . PHE B 1 539 ? -72.502 -41.340 33.959 1.000 35.640 539 PHE B C 1
ATOM 15868 O O . PHE B 1 539 ? -71.832 -42.352 34.275 1.000 31.080 539 PHE B O 1
ATOM 15885 N N . TRP B 1 540 ? -72.102 -40.453 33.046 1.000 31.390 540 TRP B N 1
ATOM 15886 C CA . TRP B 1 540 ? -70.944 -40.696 32.152 1.000 28.700 540 TRP B CA 1
ATOM 15887 C C . TRP B 1 540 ? -69.641 -40.656 32.927 1.000 33.140 540 TRP B C 1
ATOM 15888 O O . TRP B 1 540 ? -68.717 -41.393 32.522 1.000 32.430 540 TRP B O 1
ATOM 15909 N N . THR B 1 541 ? -69.506 -39.800 33.952 1.000 33.150 541 THR B N 1
ATOM 15910 C CA . THR B 1 541 ? -68.165 -39.540 34.538 1.000 36.580 541 THR B CA 1
ATOM 15911 C C . THR B 1 541 ? -67.991 -40.300 35.858 1.000 38.980 541 THR B C 1
ATOM 15912 O O . THR B 1 541 ? -66.813 -40.477 36.250 1.000 40.640 541 THR B O 1
ATOM 15922 N N . LYS B 1 542 ? -69.072 -40.732 36.517 1.000 40.930 542 LYS B N 1
ATOM 15923 C CA . LYS B 1 542 ? -68.970 -41.397 37.849 1.000 48.210 542 LYS B CA 1
ATOM 15924 C C . LYS B 1 542 ? -69.627 -42.781 37.771 1.000 49.060 542 LYS B C 1
ATOM 15925 O O . LYS B 1 542 ? -68.891 -43.772 37.880 1.000 48.640 542 LYS B O 1
ATOM 15944 N N . THR B 1 543 ? -70.937 -42.851 37.529 1.000 43.910 543 THR B N 1
ATOM 15945 C CA . THR B 1 543 ? -71.731 -44.097 37.624 1.000 45.510 543 THR B CA 1
ATOM 15946 C C . THR B 1 543 ? -71.178 -45.149 36.663 1.000 49.880 543 THR B C 1
ATOM 15947 O O . THR B 1 543 ? -70.864 -46.275 37.127 1.000 41.200 543 THR B O 1
ATOM 15957 N N . LEU B 1 544 ? -71.065 -44.804 35.380 1.000 46.900 544 LEU B N 1
ATOM 15958 C CA . LEU B 1 544 ? -70.689 -45.781 34.329 1.000 46.820 544 LEU B CA 1
ATOM 15959 C C . LEU B 1 544 ? -69.252 -46.259 34.560 1.000 46.300 544 LEU B C 1
ATOM 15960 O O . LEU B 1 544 ? -69.036 -47.464 34.579 1.000 48.000 544 LEU B O 1
ATOM 15976 N N . PRO B 1 545 ? -68.223 -45.399 34.763 1.000 49.880 545 PRO B N 1
ATOM 15977 C CA . PRO B 1 545 ? -66.884 -45.900 35.075 1.000 53.550 545 PRO B CA 1
ATOM 15978 C C . PRO B 1 545 ? -66.789 -46.785 36.327 1.000 54.030 545 PRO B C 1
ATOM 15979 O O . PRO B 1 545 ? -65.978 -47.711 36.287 1.000 60.070 545 PRO B O 1
ATOM 15990 N N . GLN B 1 546 ? -67.575 -46.491 37.374 1.000 56.510 546 GLN B N 1
ATOM 15991 C CA . GLN B 1 546 ? -67.588 -47.275 38.638 1.000 61.230 546 GLN B CA 1
ATOM 15992 C C . GLN B 1 546 ? -68.122 -48.678 38.334 1.000 63.490 546 GLN B C 1
ATOM 15993 O O . GLN B 1 546 ? -67.493 -49.646 38.807 1.000 56.380 546 GLN B O 1
ATOM 16007 N N . LYS B 1 547 ? -69.201 -48.797 37.554 1.000 63.720 547 LYS B N 1
ATOM 16008 C CA . LYS B 1 547 ? -69.795 -50.116 37.208 1.000 66.050 547 LYS B CA 1
ATOM 16009 C C . LYS B 1 547 ? -68.816 -50.903 36.339 1.000 68.370 547 LYS B C 1
ATOM 16010 O O . LYS B 1 547 ? -68.737 -52.129 36.541 1.000 69.370 547 LYS B O 1
ATOM 16029 N N . ILE B 1 548 ? -68.066 -50.233 35.460 1.000 62.130 548 ILE B N 1
ATOM 16030 C CA . ILE B 1 548 ? -67.043 -50.897 34.599 1.000 62.470 548 ILE B CA 1
ATOM 16031 C C . ILE B 1 548 ? -65.897 -51.412 35.483 1.000 65.290 548 ILE B C 1
ATOM 16032 O O . ILE B 1 548 ? -65.487 -52.569 35.279 1.000 64.440 548 ILE B O 1
ATOM 16048 N N . GLN B 1 549 ? -65.410 -50.604 36.428 1.000 72.280 549 GLN B N 1
ATOM 16049 C CA . GLN B 1 549 ? -64.286 -51.004 37.317 1.000 75.350 549 GLN B CA 1
ATOM 16050 C C . GLN B 1 549 ? -64.746 -52.145 38.237 1.000 72.720 549 GLN B C 1
ATOM 16051 O O . GLN B 1 549 ? -63.894 -52.984 38.531 1.000 69.020 549 GLN B O 1
ATOM 16065 N N . GLU B 1 550 ? -66.021 -52.201 38.645 1.000 72.220 550 GLU B N 1
ATOM 16066 C CA . GLU B 1 550 ? -66.581 -53.309 39.474 1.000 76.340 550 GLU B CA 1
ATOM 16067 C C . GLU B 1 550 ? -66.511 -54.610 38.673 1.000 78.260 550 GLU B C 1
ATOM 16068 O O . GLU B 1 550 ? -65.950 -55.583 39.190 1.000 75.260 550 GLU B O 1
ATOM 16080 N N . LEU B 1 551 ? -67.077 -54.612 37.465 1.000 75.680 551 LEU B N 1
ATOM 16081 C CA . LEU B 1 551 ? -67.144 -55.809 36.582 1.000 85.310 551 LEU B CA 1
ATOM 16082 C C . LEU B 1 551 ? -65.728 -56.265 36.187 1.000 90.190 551 LEU B C 1
ATOM 16083 O O . LEU B 1 551 ? -65.476 -57.480 36.250 1.000 95.320 551 LEU B O 1
ATOM 16099 N N . LYS B 1 552 ? -64.825 -55.343 35.837 1.000 78.430 552 LYS B N 1
ATOM 16100 C CA . LYS B 1 552 ? -63.402 -55.655 35.533 1.000 76.340 552 LYS B CA 1
ATOM 16101 C C . LYS B 1 552 ? -62.734 -56.316 36.754 1.000 81.760 552 LYS B C 1
ATOM 16102 O O . LYS B 1 552 ? -62.124 -57.381 36.566 1.000 84.900 552 LYS B O 1
ATOM 16121 N N . ALA B 1 553 ? -62.835 -55.723 37.951 1.000 82.900 553 ALA B N 1
ATOM 16122 C CA . ALA B 1 553 ? -62.189 -56.202 39.202 1.000 77.540 553 ALA B CA 1
ATOM 16123 C C . ALA B 1 553 ? -62.752 -57.576 39.595 1.000 86.410 553 ALA B C 1
ATOM 16124 O O . ALA B 1 553 ? -61.963 -58.393 40.083 1.000 83.480 553 ALA B O 1
ATOM 16131 N N . SER B 1 554 ? -64.057 -57.816 39.403 1.000 81.730 554 SER B N 1
ATOM 16132 C CA . SER B 1 554 ? -64.743 -59.107 39.687 1.000 80.760 554 SER B CA 1
ATOM 16133 C C . SER B 1 554 ? -64.151 -60.217 38.822 1.000 76.340 554 SER B C 1
ATOM 16134 O O . SER B 1 554 ? -63.915 -61.297 39.343 1.000 77.850 554 SER B O 1
ATOM 16141 N N . GLN B 1 555 ? -63.925 -59.947 37.540 1.000 76.350 555 GLN B N 1
ATOM 16142 C CA . GLN B 1 555 ? -63.387 -60.929 36.564 1.000 80.190 555 GLN B CA 1
ATOM 16143 C C . GLN B 1 555 ? -61.882 -61.126 36.788 1.000 81.790 555 GLN B C 1
ATOM 16144 O O . GLN B 1 555 ? -61.413 -62.241 36.518 1.000 90.470 555 GLN B O 1
ATOM 16158 N N . ASP B 1 556 ? -61.159 -60.117 37.287 1.000 86.810 556 ASP B N 1
ATOM 16159 C CA . ASP B 1 556 ? -59.742 -60.244 37.738 1.000 90.990 556 ASP B CA 1
ATOM 16160 C C . ASP B 1 556 ? -59.668 -61.155 38.972 1.000 90.990 556 ASP B C 1
ATOM 16161 O O . ASP B 1 556 ? -58.758 -61.989 39.010 1.000 82.700 556 ASP B O 1
ATOM 16170 N N . LYS B 1 557 ? -60.570 -60.975 39.947 1.000 94.280 557 LYS B N 1
ATOM 16171 C CA . LYS B 1 557 ? -60.671 -61.800 41.188 1.000 100.930 557 LYS B CA 1
ATOM 16172 C C . LYS B 1 557 ? -60.906 -63.266 40.808 1.000 101.000 557 LYS B C 1
ATOM 16173 O O . LYS B 1 557 ? -60.283 -64.134 41.431 1.000 98.260 557 LYS B O 1
ATOM 16192 N N . HIS B 1 558 ? -61.786 -63.522 39.835 1.000 98.520 558 HIS B N 1
ATOM 16193 C CA . HIS B 1 558 ? -62.109 -64.879 39.325 1.000 102.820 558 HIS B CA 1
ATOM 16194 C C . HIS B 1 558 ? -60.896 -65.490 38.609 1.000 105.230 558 HIS B C 1
ATOM 16195 O O . HIS B 1 558 ? -60.658 -66.703 38.801 1.000 117.110 558 HIS B O 1
ATOM 16208 N N . ARG B 1 559 ? -60.166 -64.699 37.810 1.000 97.470 559 ARG B N 1
ATOM 16209 C CA . ARG B 1 559 ? -58.903 -65.127 37.136 1.000 93.940 559 ARG B CA 1
ATOM 16210 C C . ARG B 1 559 ? -57.880 -65.550 38.203 1.000 86.570 559 ARG B C 1
ATOM 16211 O O . ARG B 1 559 ? -57.260 -66.602 38.015 1.000 79.350 559 ARG B O 1
ATOM 16232 N N . GLU B 1 560 ? -57.730 -64.763 39.275 1.000 91.030 560 GLU B N 1
ATOM 16233 C CA . GLU B 1 560 ? -56.755 -64.987 40.381 1.000 95.140 560 GLU B CA 1
ATOM 16234 C C . GLU B 1 560 ? -57.073 -66.313 41.087 1.000 95.850 560 GLU B C 1
ATOM 16235 O O . GLU B 1 560 ? -56.140 -67.130 41.235 1.000 80.610 560 GLU B O 1
ATOM 16247 N N . GLU C 1 31 ? -24.058 -45.865 33.236 1.000 62.420 31 GLU C N 1
ATOM 16248 C CA . GLU C 1 31 ? -23.508 -46.637 32.094 1.000 51.900 31 GLU C CA 1
ATOM 16249 C C . GLU C 1 31 ? -22.271 -45.840 31.651 1.000 41.130 31 GLU C C 1
ATOM 16250 O O . GLU C 1 31 ? -22.181 -44.592 31.901 1.000 42.910 31 GLU C O 1
ATOM 16262 N N . ALA C 1 32 ? -21.293 -46.536 31.097 1.000 37.730 32 ALA C N 1
ATOM 16263 C CA . ALA C 1 32 ? -20.070 -45.945 30.514 1.000 38.060 32 ALA C CA 1
ATOM 16264 C C . ALA C 1 32 ? -20.391 -45.240 29.188 1.000 33.840 32 ALA C C 1
ATOM 16265 O O . ALA C 1 32 ? -19.637 -44.327 28.799 1.000 29.540 32 ALA C O 1
ATOM 16272 N N . ASN C 1 33 ? -21.450 -45.678 28.493 1.000 30.510 33 ASN C N 1
ATOM 16273 C CA . ASN C 1 33 ? -21.789 -45.231 27.120 1.000 28.780 33 ASN C CA 1
ATOM 16274 C C . ASN C 1 33 ? -23.302 -45.009 27.069 1.000 27.050 33 ASN C C 1
ATOM 16275 O O . ASN C 1 33 ? -24.028 -45.718 26.393 1.000 26.110 33 ASN C O 1
ATOM 16286 N N . PRO C 1 34 ? -23.826 -44.042 27.843 1.000 24.310 34 PRO C N 1
ATOM 16287 C CA . PRO C 1 34 ? -25.263 -43.913 28.058 1.000 22.560 34 PRO C CA 1
ATOM 16288 C C . PRO C 1 34 ? -25.998 -43.567 26.758 1.000 22.730 34 PRO C C 1
ATOM 16289 O O . PRO C 1 34 ? -25.473 -42.810 25.964 1.000 23.280 34 PRO C O 1
ATOM 16300 N N . ILE C 1 35 ? -27.195 -44.114 26.601 1.000 23.470 35 ILE C N 1
ATOM 16301 C CA . ILE C 1 35 ? -28.096 -43.834 25.451 1.000 25.090 35 ILE C CA 1
ATOM 16302 C C . ILE C 1 35 ? -29.331 -43.074 25.956 1.000 23.530 35 ILE C C 1
ATOM 16303 O O . ILE C 1 35 ? -29.890 -43.441 26.979 1.000 22.710 35 ILE C O 1
ATOM 16319 N N . ARG C 1 36 ? -29.685 -42.007 25.251 1.000 21.930 36 ARG C N 1
ATOM 16320 C CA . ARG C 1 36 ? -30.792 -41.092 25.629 1.000 22.830 36 ARG C CA 1
ATOM 16321 C C . ARG C 1 36 ? -31.687 -40.879 24.410 1.000 21.490 36 ARG C C 1
ATOM 16322 O O . ARG C 1 36 ? -31.201 -40.941 23.269 1.000 21.440 36 ARG C O 1
ATOM 16343 N N . ASN C 1 37 ? -32.939 -40.564 24.673 1.000 21.780 37 ASN C N 1
ATOM 16344 C CA . ASN C 1 37 ? -33.965 -40.257 23.660 1.000 23.320 37 ASN C CA 1
ATOM 16345 C C . ASN C 1 37 ? -33.925 -38.768 23.306 1.000 23.270 37 ASN C C 1
ATOM 16346 O O . ASN C 1 37 ? -33.625 -37.920 24.176 1.000 23.900 37 ASN C O 1
ATOM 16357 N N . THR C 1 38 ? -34.203 -38.459 22.048 1.000 19.850 38 THR C N 1
ATOM 16358 C CA . THR C 1 38 ? -34.533 -37.093 21.594 1.000 20.340 38 THR C CA 1
ATOM 16359 C C . THR C 1 38 ? -35.760 -37.197 20.683 1.000 20.470 38 THR C C 1
ATOM 16360 O O . THR C 1 38 ? -36.045 -38.279 20.171 1.000 18.670 38 THR C O 1
ATOM 16370 N N . HIS C 1 39 ? -36.382 -36.065 20.415 1.000 19.420 39 HIS C N 1
ATOM 16371 C CA . HIS C 1 39 ? -37.545 -35.987 19.506 1.000 21.300 39 HIS C CA 1
ATOM 16372 C C . HIS C 1 39 ? -37.154 -36.527 18.120 1.000 18.960 39 HIS C C 1
ATOM 16373 O O . HIS C 1 39 ? -38.036 -37.038 17.442 1.000 17.800 39 HIS C O 1
ATOM 16386 N N . THR C 1 40 ? -35.881 -36.419 17.751 1.000 17.880 40 THR C N 1
ATOM 16387 C CA . THR C 1 40 ? -35.339 -36.798 16.418 1.000 19.940 40 THR C CA 1
ATOM 16388 C C . THR C 1 40 ? -34.664 -38.175 16.443 1.000 18.310 40 THR C C 1
ATOM 16389 O O . THR C 1 40 ? -34.258 -38.647 15.358 1.000 19.480 40 THR C O 1
ATOM 16399 N N . GLY C 1 41 ? -34.568 -38.825 17.591 1.000 16.750 41 GLY C N 1
ATOM 16400 C CA . GLY C 1 41 ? -33.980 -40.169 17.692 1.000 18.450 41 GLY C CA 1
ATOM 16401 C C . GLY C 1 41 ? -32.980 -40.303 18.836 1.000 20.600 41 GLY C C 1
ATOM 16402 O O . GLY C 1 41 ? -32.715 -39.303 19.561 1.000 22.000 41 GLY C O 1
ATOM 16406 N N . GLN C 1 42 ? -32.386 -41.488 18.972 1.000 21.410 42 GLN C N 1
ATOM 16407 C CA . GLN C 1 42 ? -31.523 -41.830 20.141 1.000 21.490 42 GLN C CA 1
ATOM 16408 C C . GLN C 1 42 ? -30.102 -41.337 19.915 1.000 20.160 42 GLN C C 1
ATOM 16409 O O . GLN C 1 42 ? -29.655 -41.278 18.773 1.000 18.810 42 GLN C O 1
ATOM 16423 N N . ILE C 1 43 ? -29.430 -40.968 21.004 1.000 20.520 43 ILE C N 1
ATOM 16424 C CA . ILE C 1 43 ? -28.019 -40.513 20.966 1.000 22.140 43 ILE C CA 1
ATOM 16425 C C . ILE C 1 43 ? -27.221 -41.210 22.073 1.000 22.950 43 ILE C C 1
ATOM 16426 O O . ILE C 1 43 ? -27.743 -41.402 23.182 1.000 20.210 43 ILE C O 1
ATOM 16442 N N . GLN C 1 44 ? -25.974 -41.547 21.772 1.000 22.260 44 GLN C N 1
ATOM 16443 C CA . GLN C 1 44 ? -25.054 -42.198 22.733 1.000 22.390 44 GLN C CA 1
ATOM 16444 C C . GLN C 1 44 ? -23.978 -41.195 23.151 1.000 19.970 44 GLN C C 1
ATOM 16445 O O . GLN C 1 44 ? -23.325 -40.631 22.290 1.000 21.780 44 GLN C O 1
ATOM 16459 N N . GLY C 1 45 ? -23.822 -40.996 24.448 1.000 20.020 45 GLY C N 1
ATOM 16460 C CA . GLY C 1 45 ? -22.784 -40.127 25.021 1.000 20.490 45 GLY C CA 1
ATOM 16461 C C . GLY C 1 45 ? -21.676 -40.924 25.681 1.000 23.250 45 GLY C C 1
ATOM 16462 O O . GLY C 1 45 ? -21.533 -42.128 25.390 1.000 24.500 45 GLY C O 1
ATOM 16466 N N . SER C 1 46 ? -20.938 -40.277 26.577 1.000 27.650 46 SER C N 1
ATOM 16467 C CA . SER C 1 46 ? -19.725 -40.821 27.241 1.000 27.320 46 SER C CA 1
ATOM 16468 C C . SER C 1 46 ? -19.820 -40.555 28.741 1.000 27.430 46 SER C C 1
ATOM 16469 O O . SER C 1 46 ? -20.370 -39.502 29.144 1.000 26.270 46 SER C O 1
ATOM 16476 N N . LEU C 1 47 ? -19.279 -41.470 29.550 1.000 27.660 47 LEU C N 1
ATOM 16477 C CA . LEU C 1 47 ? -18.981 -41.231 30.983 1.000 29.850 47 LEU C CA 1
ATOM 16478 C C . LEU C 1 47 ? -17.541 -40.751 31.113 1.000 31.190 47 LEU C C 1
ATOM 16479 O O . LEU C 1 47 ? -16.648 -41.404 30.571 1.000 30.640 47 LEU C O 1
ATOM 16495 N N . ILE C 1 48 ? -17.337 -39.603 31.743 1.000 33.140 48 ILE C N 1
ATOM 16496 C CA . ILE C 1 48 ? -15.980 -39.061 32.003 1.000 31.510 48 ILE C CA 1
ATOM 16497 C C . ILE C 1 48 ? -15.846 -38.759 33.500 1.000 36.460 48 ILE C C 1
ATOM 16498 O O . ILE C 1 48 ? -16.877 -38.615 34.209 1.000 37.550 48 ILE C O 1
ATOM 16514 N N . HIS C 1 49 ? -14.609 -38.652 33.970 1.000 42.300 49 HIS C N 1
ATOM 16515 C CA . HIS C 1 49 ? -14.255 -38.251 35.356 1.000 52.780 49 HIS C CA 1
ATOM 16516 C C . HIS C 1 49 ? -13.410 -36.977 35.290 1.000 60.010 49 HIS C C 1
ATOM 16517 O O . HIS C 1 49 ? -12.681 -36.799 34.290 1.000 58.150 49 HIS C O 1
ATOM 16530 N N . VAL C 1 50 ? -13.529 -36.098 36.287 1.000 69.730 50 VAL C N 1
ATOM 16531 C CA . VAL C 1 50 ? -12.827 -34.776 36.306 1.000 76.650 50 VAL C CA 1
ATOM 16532 C C . VAL C 1 50 ? -12.225 -34.483 37.692 1.000 70.610 50 VAL C C 1
ATOM 16533 O O . VAL C 1 50 ? -12.625 -35.150 38.652 1.000 69.950 50 VAL C O 1
ATOM 16546 N N . ALA C 1 55 ? -20.319 -39.519 41.690 1.000 83.060 55 ALA C N 1
ATOM 16547 C CA . ALA C 1 55 ? -19.096 -39.209 40.913 1.000 72.730 55 ALA C CA 1
ATOM 16548 C C . ALA C 1 55 ? -19.375 -39.428 39.412 1.000 63.090 55 ALA C C 1
ATOM 16549 O O . ALA C 1 55 ? -20.250 -40.267 39.059 1.000 59.230 55 ALA C O 1
ATOM 16556 N N . GLY C 1 56 ? -18.663 -38.690 38.563 1.000 45.460 56 GLY C N 1
ATOM 16557 C CA . GLY C 1 56 ? -18.725 -38.850 37.101 1.000 38.900 56 GLY C CA 1
ATOM 16558 C C . GLY C 1 56 ? -19.687 -37.868 36.434 1.000 30.390 56 GLY C C 1
ATOM 16559 O O . GLY C 1 56 ? -20.647 -37.405 37.040 1.000 27.720 56 GLY C O 1
ATOM 16563 N N . VAL C 1 57 ? -19.419 -37.588 35.168 1.000 28.580 57 VAL C N 1
ATOM 16564 C CA . VAL C 1 57 ? -20.228 -36.712 34.281 1.000 26.230 57 VAL C CA 1
ATOM 16565 C C . VAL C 1 57 ? -20.566 -37.497 33.011 1.000 26.170 57 VAL C C 1
ATOM 16566 O O . VAL C 1 57 ? -19.695 -38.179 32.473 1.000 28.600 57 VAL C O 1
ATOM 16579 N N . HIS C 1 58 ? -21.790 -37.360 32.542 1.000 24.440 58 HIS C N 1
ATOM 16580 C CA . HIS C 1 58 ? -22.195 -37.813 31.187 1.000 24.010 58 HIS C CA 1
ATOM 16581 C C . HIS C 1 58 ? -22.095 -36.617 30.238 1.000 21.930 58 HIS C C 1
ATOM 16582 O O . HIS C 1 58 ? -22.584 -35.533 30.577 1.000 24.630 58 HIS C O 1
ATOM 16595 N N . THR C 1 59 ? -21.466 -36.821 29.084 1.000 20.870 59 THR C N 1
ATOM 16596 C CA . THR C 1 59 ? -21.415 -35.827 28.004 1.000 22.340 59 THR C CA 1
ATOM 16597 C C . THR C 1 59 ? -22.170 -36.359 26.795 1.000 21.620 59 THR C C 1
ATOM 16598 O O . THR C 1 59 ? -22.004 -37.524 26.456 1.000 22.130 59 THR C O 1
ATOM 16608 N N . PHE C 1 60 ? -22.933 -35.475 26.154 1.000 19.480 60 PHE C N 1
ATOM 16609 C CA . PHE C 1 60 ? -23.631 -35.738 24.873 1.000 19.240 60 PHE C CA 1
ATOM 16610 C C . PHE C 1 60 ? -23.298 -34.581 23.948 1.000 18.670 60 PHE C C 1
ATOM 16611 O O . PHE C 1 60 ? -23.729 -33.465 24.240 1.000 22.080 60 PHE C O 1
ATOM 16628 N N . LEU C 1 61 ? -22.476 -34.819 22.932 1.000 17.920 61 LEU C N 1
ATOM 16629 C CA . LEU C 1 61 ? -21.856 -33.738 22.135 1.000 19.610 61 LEU C CA 1
ATOM 16630 C C . LEU C 1 61 ? -22.410 -33.725 20.718 1.000 19.770 61 LEU C C 1
ATOM 16631 O O . LEU C 1 61 ? -22.724 -34.790 20.167 1.000 20.520 61 LEU C O 1
ATOM 16647 N N . GLY C 1 62 ? -22.488 -32.541 20.131 1.000 19.550 62 GLY C N 1
ATOM 16648 C CA . GLY C 1 62 ? -22.769 -32.383 18.700 1.000 19.960 62 GLY C CA 1
ATOM 16649 C C . GLY C 1 62 ? -24.214 -32.730 18.373 1.000 21.330 62 GLY C C 1
ATOM 16650 O O . GLY C 1 62 ? -24.447 -33.307 17.296 1.000 20.830 62 GLY C O 1
ATOM 16654 N N . ILE C 1 63 ? -25.162 -32.356 19.229 1.000 19.880 63 ILE C N 1
ATOM 16655 C CA . ILE C 1 63 ? -26.610 -32.655 19.007 1.000 20.820 63 ILE C CA 1
ATOM 16656 C C . ILE C 1 63 ? -27.194 -31.589 18.090 1.000 19.320 63 ILE C C 1
ATOM 16657 O O . ILE C 1 63 ? -27.122 -30.399 18.404 1.000 20.100 63 ILE C O 1
ATOM 16673 N N . PRO C 1 64 ? -27.800 -31.951 16.939 1.000 20.990 64 PRO C N 1
ATOM 16674 C CA . PRO C 1 64 ? -28.402 -30.955 16.047 1.000 20.710 64 PRO C CA 1
ATOM 16675 C C . PRO C 1 64 ? -29.726 -30.412 16.599 1.000 19.750 64 PRO C C 1
ATOM 16676 O O . PRO C 1 64 ? -30.602 -31.185 16.899 1.000 20.790 64 PRO C O 1
ATOM 16687 N N . PHE C 1 65 ? -29.850 -29.093 16.699 1.000 19.070 65 PHE C N 1
ATOM 16688 C CA . PHE C 1 65 ? -31.090 -28.438 17.190 1.000 19.490 65 PHE C CA 1
ATOM 16689 C C . PHE C 1 65 ? -31.810 -27.765 16.020 1.000 19.610 65 PHE C C 1
ATOM 16690 O O . PHE C 1 65 ? -32.908 -27.255 16.172 1.000 18.850 65 PHE C O 1
ATOM 16707 N N . ALA C 1 66 ? -31.187 -27.751 14.855 1.000 19.890 66 ALA C N 1
ATOM 16708 C CA . ALA C 1 66 ? -31.787 -27.209 13.635 1.000 20.220 66 ALA C CA 1
ATOM 16709 C C . ALA C 1 66 ? -31.171 -27.884 12.416 1.000 23.550 66 ALA C C 1
ATOM 16710 O O . ALA C 1 66 ? -30.074 -28.425 12.492 1.000 23.140 66 ALA C O 1
ATOM 16717 N N . LYS C 1 67 ? -31.906 -27.813 11.318 1.000 24.070 67 LYS C N 1
ATOM 16718 C CA . LYS C 1 67 ? -31.438 -28.173 9.960 1.000 26.080 67 LYS C CA 1
ATOM 16719 C C . LYS C 1 67 ? -30.207 -27.314 9.633 1.000 22.470 67 LYS C C 1
ATOM 16720 O O . LYS C 1 67 ? -30.153 -26.130 9.929 1.000 21.150 67 LYS C O 1
ATOM 16739 N N . PRO C 1 68 ? -29.168 -27.851 8.965 1.000 21.300 68 PRO C N 1
ATOM 16740 C CA . PRO C 1 68 ? -28.041 -27.034 8.532 1.000 22.170 68 PRO C CA 1
ATOM 16741 C C . PRO C 1 68 ? -28.469 -25.837 7.692 1.000 22.960 68 PRO C C 1
ATOM 16742 O O . PRO C 1 68 ? -29.248 -26.004 6.760 1.000 24.430 68 PRO C O 1
ATOM 16753 N N . PRO C 1 69 ? -28.033 -24.605 8.063 1.000 20.700 69 PRO C N 1
ATOM 16754 C CA . PRO C 1 69 ? -28.496 -23.377 7.427 1.000 20.350 69 PRO C CA 1
ATOM 16755 C C . PRO C 1 69 ? -27.662 -23.102 6.170 1.000 21.280 69 PRO C C 1
ATOM 16756 O O . PRO C 1 69 ? -26.949 -22.093 6.096 1.000 22.220 69 PRO C O 1
ATOM 16767 N N . VAL C 1 70 ? -27.781 -24.018 5.208 1.000 22.880 70 VAL C N 1
ATOM 16768 C CA . VAL C 1 70 ? -26.969 -24.031 3.959 1.000 24.310 70 VAL C CA 1
ATOM 16769 C C . VAL C 1 70 ? -27.900 -23.934 2.752 1.000 22.890 70 VAL C C 1
ATOM 16770 O O . VAL C 1 70 ? -29.116 -24.161 2.892 1.000 20.030 70 VAL C O 1
ATOM 16783 N N . GLY C 1 71 ? -27.333 -23.592 1.591 1.000 27.170 71 GLY C N 1
ATOM 16784 C CA . GLY C 1 71 ? -28.093 -23.403 0.346 1.000 23.620 71 GLY C CA 1
ATOM 16785 C C . GLY C 1 71 ? -29.155 -22.336 0.548 1.000 22.600 71 GLY C C 1
ATOM 16786 O O . GLY C 1 71 ? -28.849 -21.235 0.983 1.000 23.520 71 GLY C O 1
ATOM 16790 N N . PRO C 1 72 ? -30.432 -22.626 0.262 1.000 24.270 72 PRO C N 1
ATOM 16791 C CA . PRO C 1 72 ? -31.497 -21.637 0.447 1.000 25.550 72 PRO C CA 1
ATOM 16792 C C . PRO C 1 72 ? -31.767 -21.310 1.926 1.000 23.740 72 PRO C C 1
ATOM 16793 O O . PRO C 1 72 ? -32.411 -20.335 2.134 1.000 25.290 72 PRO C O 1
ATOM 16804 N N . LEU C 1 73 ? -31.237 -22.079 2.890 1.000 21.030 73 LEU C N 1
ATOM 16805 C CA . LEU C 1 73 ? -31.455 -21.810 4.340 1.000 21.830 73 LEU C CA 1
ATOM 16806 C C . LEU C 1 73 ? -30.391 -20.849 4.883 1.000 20.700 73 LEU C C 1
ATOM 16807 O O . LEU C 1 73 ? -30.495 -20.440 6.031 1.000 24.340 73 LEU C O 1
ATOM 16823 N N . ARG C 1 74 ? -29.401 -20.473 4.073 1.000 22.090 74 ARG C N 1
ATOM 16824 C CA . ARG C 1 74 ? -28.492 -19.348 4.414 1.000 20.890 74 ARG C CA 1
ATOM 16825 C C . ARG C 1 74 ? -29.318 -18.069 4.401 1.000 19.880 74 ARG C C 1
ATOM 16826 O O . ARG C 1 74 ? -30.109 -17.909 3.483 1.000 19.530 74 ARG C O 1
ATOM 16847 N N . PHE C 1 75 ? -29.159 -17.212 5.421 1.000 20.240 75 PHE C N 1
ATOM 16848 C CA . PHE C 1 75 ? -29.964 -15.982 5.626 1.000 19.890 75 PHE C CA 1
ATOM 16849 C C . PHE C 1 75 ? -31.454 -16.317 5.693 1.000 21.260 75 PHE C C 1
ATOM 16850 O O . PHE C 1 75 ? -32.279 -15.535 5.226 1.000 22.420 75 PHE C O 1
ATOM 16867 N N . ALA C 1 76 ? -31.805 -17.456 6.284 1.000 21.990 76 ALA C N 1
ATOM 16868 C CA . ALA C 1 76 ? -33.207 -17.833 6.571 1.000 20.060 76 ALA C CA 1
ATOM 16869 C C . ALA C 1 76 ? -33.311 -18.298 8.018 1.000 20.460 76 ALA C C 1
ATOM 16870 O O . ALA C 1 76 ? -32.307 -18.730 8.608 1.000 17.930 76 ALA C O 1
ATOM 16877 N N . PRO C 1 77 ? -34.510 -18.214 8.628 1.000 19.800 77 PRO C N 1
ATOM 16878 C CA . PRO C 1 77 ? -34.726 -18.723 9.976 1.000 21.980 77 PRO C CA 1
ATOM 16879 C C . PRO C 1 77 ? -34.347 -20.198 10.104 1.000 23.930 77 PRO C C 1
ATOM 16880 O O . PRO C 1 77 ? -34.363 -20.950 9.119 1.000 20.580 77 PRO C O 1
ATOM 16891 N N . PRO C 1 78 ? -33.946 -20.643 11.318 1.000 22.180 78 PRO C N 1
ATOM 16892 C CA . PRO C 1 78 ? -33.621 -22.052 11.540 1.000 23.030 78 PRO C CA 1
ATOM 16893 C C . PRO C 1 78 ? -34.883 -22.902 11.395 1.000 21.000 78 PRO C C 1
ATOM 16894 O O . PRO C 1 78 ? -35.949 -22.478 11.767 1.000 23.940 78 PRO C O 1
ATOM 16905 N N A GLU C 1 79 ? -34.734 -24.095 10.828 0.650 22.610 79 GLU C N 1
ATOM 16906 N N B GLU C 1 79 ? -34.713 -24.084 10.793 0.350 20.720 79 GLU C N 1
ATOM 16907 C CA A GLU C 1 79 ? -35.859 -25.047 10.708 0.650 23.050 79 GLU C CA 1
ATOM 16908 C CA B GLU C 1 79 ? -35.781 -25.092 10.577 0.350 20.260 79 GLU C CA 1
ATOM 16909 C C A GLU C 1 79 ? -35.545 -26.304 11.516 0.650 23.030 79 GLU C C 1
ATOM 16910 C C B GLU C 1 79 ? -35.536 -26.298 11.497 0.350 21.170 79 GLU C C 1
ATOM 16911 O O A GLU C 1 79 ? -34.392 -26.497 11.939 0.650 20.080 79 GLU C O 1
ATOM 16912 O O B GLU C 1 79 ? -34.393 -26.478 11.970 0.350 19.600 79 GLU C O 1
ATOM 16935 N N A ALA C 1 80 ? -36.578 -27.106 11.756 0.650 24.770 80 ALA C N 1
ATOM 16936 N N B ALA C 1 80 ? -36.574 -27.103 11.729 0.350 23.400 80 ALA C N 1
ATOM 16937 C CA A ALA C 1 80 ? -36.550 -28.289 12.634 0.650 25.710 80 ALA C CA 1
ATOM 16938 C CA B ALA C 1 80 ? -36.550 -28.282 12.624 0.350 24.960 80 ALA C CA 1
ATOM 16939 C C . ALA C 1 80 ? -35.485 -29.265 12.150 1.000 24.510 80 ALA C C 1
ATOM 16940 O O . ALA C 1 80 ? -35.321 -29.489 10.957 1.000 24.360 80 ALA C O 1
ATOM 16949 N N . PRO C 1 81 ? -34.706 -29.860 13.069 1.000 23.450 81 PRO C N 1
ATOM 16950 C CA . PRO C 1 81 ? -33.704 -30.842 12.675 1.000 23.550 81 PRO C CA 1
ATOM 16951 C C . PRO C 1 81 ? -34.403 -32.111 12.144 1.000 23.740 81 PRO C C 1
ATOM 16952 O O . PRO C 1 81 ? -35.543 -32.400 12.515 1.000 21.820 81 PRO C O 1
ATOM 16963 N N . GLU C 1 82 ? -33.697 -32.854 11.297 1.000 22.110 82 GLU C N 1
ATOM 16964 C CA . GLU C 1 82 ? -34.209 -34.085 10.663 1.000 25.060 82 GLU C CA 1
ATOM 16965 C C . GLU C 1 82 ? -34.109 -35.265 11.626 1.000 21.220 82 GLU C C 1
ATOM 16966 O O . GLU C 1 82 ? -33.136 -35.416 12.327 1.000 21.580 82 GLU C O 1
ATOM 16978 N N . PRO C 1 83 ? -35.103 -36.153 11.648 1.000 21.280 83 PRO C N 1
ATOM 16979 C CA . PRO C 1 83 ? -34.991 -37.373 12.424 1.000 21.300 83 PRO C CA 1
ATOM 16980 C C . PRO C 1 83 ? -33.965 -38.334 11.813 1.000 20.770 83 PRO C C 1
ATOM 16981 O O . PRO C 1 83 ? -33.644 -38.218 10.692 1.000 21.990 83 PRO C O 1
ATOM 16992 N N . TRP C 1 84 ? -33.453 -39.229 12.628 1.000 18.850 84 TRP C N 1
ATOM 16993 C CA . TRP C 1 84 ? -32.524 -40.301 12.197 1.000 19.690 84 TRP C CA 1
ATOM 16994 C C . TRP C 1 84 ? -33.022 -41.629 12.764 1.000 18.800 84 TRP C C 1
ATOM 16995 O O . TRP C 1 84 ? -33.751 -41.650 13.760 1.000 17.160 84 TRP C O 1
ATOM 17016 N N . SER C 1 85 ? -32.668 -42.704 12.079 1.000 20.010 85 SER C N 1
ATOM 17017 C CA . SER C 1 85 ? -32.736 -44.106 12.558 1.000 22.960 85 SER C CA 1
ATOM 17018 C C . SER C 1 85 ? -31.443 -44.446 13.287 1.000 22.530 85 SER C C 1
ATOM 17019 O O . SER C 1 85 ? -30.399 -43.793 13.041 1.000 21.130 85 SER C O 1
ATOM 17026 N N . GLY C 1 86 ? -31.478 -45.497 14.087 1.000 21.920 86 GLY C N 1
ATOM 17027 C CA . GLY C 1 86 ? -30.310 -45.999 14.807 1.000 25.050 86 GLY C CA 1
ATOM 17028 C C . GLY C 1 86 ? -29.895 -45.015 15.880 1.000 26.940 86 GLY C C 1
ATOM 17029 O O . GLY C 1 86 ? -30.689 -44.112 16.220 1.000 25.820 86 GLY C O 1
ATOM 17033 N N . VAL C 1 87 ? -28.726 -45.239 16.460 1.000 26.210 87 VAL C N 1
ATOM 17034 C CA . VAL C 1 87 ? -28.251 -44.462 17.631 1.000 23.990 87 VAL C CA 1
ATOM 17035 C C . VAL C 1 87 ? -27.170 -43.531 17.106 1.000 24.400 87 VAL C C 1
ATOM 17036 O O . VAL C 1 87 ? -26.182 -44.010 16.530 1.000 21.920 87 VAL C O 1
ATOM 17049 N N . ARG C 1 88 ? -27.407 -42.231 17.225 1.000 24.050 88 ARG C N 1
ATOM 17050 C CA . ARG C 1 88 ? -26.458 -41.184 16.779 1.000 21.900 88 ARG C CA 1
ATOM 17051 C C . ARG C 1 88 ? -25.243 -41.175 17.729 1.000 21.600 88 ARG C C 1
ATOM 17052 O O . ARG C 1 88 ? -25.416 -41.253 18.971 1.000 20.670 88 ARG C O 1
ATOM 17073 N N . ASP C 1 89 ? -24.059 -41.036 17.152 1.000 21.230 89 ASP C N 1
ATOM 17074 C CA . ASP C 1 89 ? -22.795 -40.858 17.915 1.000 24.730 89 ASP C CA 1
ATOM 17075 C C . ASP C 1 89 ? -22.794 -39.456 18.552 1.000 20.790 89 ASP C C 1
ATOM 17076 O O . ASP C 1 89 ? -22.832 -38.506 17.815 1.000 22.810 89 ASP C O 1
ATOM 17085 N N . GLY C 1 90 ? -22.788 -39.368 19.883 1.000 21.890 90 GLY C N 1
ATOM 17086 C CA . GLY C 1 90 ? -22.672 -38.112 20.644 1.000 24.500 90 GLY C CA 1
ATOM 17087 C C . GLY C 1 90 ? -21.344 -37.978 21.362 1.000 22.890 90 GLY C C 1
ATOM 17088 O O . GLY C 1 90 ? -21.336 -37.422 22.485 1.000 20.320 90 GLY C O 1
ATOM 17092 N N . THR C 1 91 ? -20.251 -38.463 20.758 1.000 22.570 91 THR C N 1
ATOM 17093 C CA . THR C 1 91 ? -18.925 -38.516 21.431 1.000 25.170 91 THR C CA 1
ATOM 17094 C C . THR C 1 91 ? -17.960 -37.495 20.814 1.000 26.610 91 THR C C 1
ATOM 17095 O O . THR C 1 91 ? -16.898 -37.324 21.373 1.000 28.970 91 THR C O 1
ATOM 17105 N N . ALA C 1 92 ? -18.326 -36.793 19.742 1.000 24.540 92 ALA C N 1
ATOM 17106 C CA . ALA C 1 92 ? -17.437 -35.829 19.053 1.000 27.320 92 ALA C CA 1
ATOM 17107 C C . ALA C 1 92 ? -18.009 -34.404 19.149 1.000 25.410 92 ALA C C 1
ATOM 17108 O O . ALA C 1 92 ? -19.214 -34.200 18.890 1.000 25.500 92 ALA C O 1
ATOM 17115 N N . HIS C 1 93 ? -17.153 -33.434 19.451 1.000 24.910 93 HIS C N 1
ATOM 17116 C CA . HIS C 1 93 ? -17.498 -31.997 19.416 1.000 26.960 93 HIS C CA 1
ATOM 17117 C C . HIS C 1 93 ? -17.917 -31.625 18.006 1.000 23.340 93 HIS C C 1
ATOM 17118 O O . HIS C 1 93 ? -17.355 -32.113 17.039 1.000 22.900 93 HIS C O 1
ATOM 17131 N N . PRO C 1 94 ? -18.906 -30.727 17.859 1.000 21.160 94 PRO C N 1
ATOM 17132 C CA . PRO C 1 94 ? -19.333 -30.282 16.542 1.000 21.060 94 PRO C CA 1
ATOM 17133 C C . PRO C 1 94 ? -18.341 -29.288 15.934 1.000 22.220 94 PRO C C 1
ATOM 17134 O O . PRO C 1 94 ? -17.579 -28.636 16.664 1.000 23.080 94 PRO C O 1
ATOM 17145 N N . ALA C 1 95 ? -18.421 -29.142 14.619 1.000 24.250 95 ALA C N 1
ATOM 17146 C CA . ALA C 1 95 ? -17.797 -28.041 13.872 1.000 24.540 95 ALA C CA 1
ATOM 17147 C C . ALA C 1 95 ? -18.248 -26.718 14.488 1.000 25.310 95 ALA C C 1
ATOM 17148 O O . ALA C 1 95 ? -19.437 -26.580 14.834 1.000 26.600 95 ALA C O 1
ATOM 17155 N N . MET C 1 96 ? -17.346 -25.756 14.539 1.000 24.980 96 MET C N 1
ATOM 17156 C CA . MET C 1 96 ? -17.674 -24.347 14.856 1.000 25.500 96 MET C CA 1
ATOM 17157 C C . MET C 1 96 ? -18.244 -23.675 13.601 1.000 22.380 96 MET C C 1
ATOM 17158 O O . MET C 1 96 ? -17.946 -24.129 12.470 1.000 20.620 96 MET C O 1
ATOM 17172 N N . CYS C 1 97 ? -19.055 -22.644 13.775 1.000 19.290 97 CYS C N 1
ATOM 17173 C CA . CYS C 1 97 ? -19.588 -21.828 12.655 1.000 21.790 97 CYS C CA 1
ATOM 17174 C C . CYS C 1 97 ? -18.429 -21.084 11.969 1.000 23.450 97 CYS C C 1
ATOM 17175 O O . CYS C 1 97 ? -17.364 -20.848 12.610 1.000 23.040 97 CYS C O 1
ATOM 17182 N N . LEU C 1 98 ? -18.624 -20.711 10.714 1.000 22.500 98 LEU C N 1
ATOM 17183 C CA . LEU C 1 98 ? -17.617 -19.979 9.913 1.000 24.390 98 LEU C CA 1
ATOM 17184 C C . LEU C 1 98 ? -17.203 -18.731 10.672 1.000 23.730 98 LEU C C 1
ATOM 17185 O O . LEU C 1 98 ? -18.077 -17.955 11.129 1.000 25.190 98 LEU C O 1
ATOM 17201 N N . GLN C 1 99 ? -15.895 -18.550 10.755 1.000 22.530 99 GLN C N 1
ATOM 17202 C CA . GLN C 1 99 ? -15.285 -17.402 11.447 1.000 27.240 99 GLN C CA 1
ATOM 17203 C C . GLN C 1 99 ? -13.821 -17.308 11.026 1.000 29.780 99 GLN C C 1
ATOM 17204 O O . GLN C 1 99 ? -13.287 -18.300 10.510 1.000 23.100 99 GLN C O 1
ATOM 17218 N N A ASN C 1 100 ? -13.199 -16.170 11.298 0.590 32.850 100 ASN C N 1
ATOM 17219 N N B ASN C 1 100 ? -13.218 -16.134 11.267 0.410 32.340 100 ASN C N 1
ATOM 17220 C CA A ASN C 1 100 ? -11.788 -15.908 10.909 0.590 36.500 100 ASN C CA 1
ATOM 17221 C CA B ASN C 1 100 ? -11.788 -15.779 11.015 0.410 35.930 100 ASN C CA 1
ATOM 17222 C C A ASN C 1 100 ? -10.886 -16.345 12.072 0.590 37.730 100 ASN C C 1
ATOM 17223 C C B ASN C 1 100 ? -10.915 -16.339 12.147 0.410 38.150 100 ASN C C 1
ATOM 17224 O O A ASN C 1 100 ? -10.972 -15.755 13.169 0.590 33.210 100 ASN C O 1
ATOM 17225 O O B ASN C 1 100 ? -11.005 -15.813 13.273 0.410 34.670 100 ASN C O 1
ATOM 17246 N N A LEU C 1 101 ? -10.074 -17.386 11.835 0.590 43.970 101 LEU C N 1
ATOM 17247 N N B LEU C 1 101 ? -10.088 -17.348 11.856 0.410 44.270 101 LEU C N 1
ATOM 17248 C CA A LEU C 1 101 ? -9.229 -18.049 12.859 0.590 50.810 101 LEU C CA 1
ATOM 17249 C CA B LEU C 1 101 ? -9.229 -18.047 12.856 0.410 51.000 101 LEU C CA 1
ATOM 17250 C C . LEU C 1 101 ? -8.138 -17.109 13.390 1.000 52.410 101 LEU C C 1
ATOM 17251 O O . LEU C 1 101 ? -7.763 -17.260 14.553 1.000 62.600 101 LEU C O 1
ATOM 17269 N N . ASP C 1 102 ? -7.631 -16.186 12.571 1.000 55.560 102 ASP C N 1
ATOM 17270 C CA . ASP C 1 102 ? -6.587 -15.236 13.038 1.000 66.350 102 ASP C CA 1
ATOM 17271 C C . ASP C 1 102 ? -7.116 -14.501 14.277 1.000 66.880 102 ASP C C 1
ATOM 17272 O O . ASP C 1 102 ? -6.352 -14.357 15.251 1.000 66.660 102 ASP C O 1
ATOM 17281 N N . MET C 1 103 ? -8.374 -14.064 14.248 1.000 63.290 103 MET C N 1
ATOM 17282 C CA . MET C 1 103 ? -9.008 -13.318 15.364 1.000 66.970 103 MET C CA 1
ATOM 17283 C C . MET C 1 103 ? -9.105 -14.225 16.612 1.000 69.430 103 MET C C 1
ATOM 17284 O O . MET C 1 103 ? -8.756 -13.738 17.721 1.000 65.900 103 MET C O 1
ATOM 17298 N N . LEU C 1 104 ? -9.409 -15.523 16.469 1.000 76.570 104 LEU C N 1
ATOM 17299 C CA . LEU C 1 104 ? -9.056 -16.535 17.522 1.000 84.970 104 LEU C CA 1
ATOM 17300 C C . LEU C 1 104 ? -7.520 -16.632 17.621 1.000 79.060 104 LEU C C 1
ATOM 17301 O O . LEU C 1 104 ? -6.978 -16.550 18.747 1.000 82.570 104 LEU C O 1
ATOM 17317 N N . SER C 1 118 ? -6.779 -27.310 13.109 1.000 72.150 118 SER C N 1
ATOM 17318 C CA . SER C 1 118 ? -7.145 -28.749 13.156 1.000 73.470 118 SER C CA 1
ATOM 17319 C C . SER C 1 118 ? -8.640 -28.899 13.483 1.000 69.140 118 SER C C 1
ATOM 17320 O O . SER C 1 118 ? -9.211 -29.944 13.082 1.000 59.020 118 SER C O 1
ATOM 17327 N N . PHE C 1 119 ? -9.260 -27.916 14.168 1.000 58.660 119 PHE C N 1
ATOM 17328 C CA . PHE C 1 119 ? -10.662 -28.030 14.666 1.000 53.930 119 PHE C CA 1
ATOM 17329 C C . PHE C 1 119 ? -11.634 -27.797 13.508 1.000 42.240 119 PHE C C 1
ATOM 17330 O O . PHE C 1 119 ? -11.472 -26.876 12.725 1.000 36.150 119 PHE C O 1
ATOM 17347 N N . PRO C 1 120 ? -12.640 -28.669 13.311 1.000 35.580 120 PRO C N 1
ATOM 17348 C CA . PRO C 1 120 ? -13.533 -28.529 12.166 1.000 35.290 120 PRO C CA 1
ATOM 17349 C C . PRO C 1 120 ? -14.354 -27.223 12.245 1.000 30.650 120 PRO C C 1
ATOM 17350 O O . PRO C 1 120 ? -14.706 -26.745 13.334 1.000 24.860 120 PRO C O 1
ATOM 17361 N N . MET C 1 121 ? -14.562 -26.621 11.074 1.000 27.560 121 MET C N 1
ATOM 17362 C CA . MET C 1 121 ? -15.334 -25.374 10.886 1.000 28.420 121 MET C CA 1
ATOM 17363 C C . MET C 1 121 ? -16.238 -25.555 9.673 1.000 27.740 121 MET C C 1
ATOM 17364 O O . MET C 1 121 ? -15.752 -26.075 8.684 1.000 28.400 121 MET C O 1
ATOM 17378 N N . SER C 1 122 ? -17.512 -25.171 9.763 1.000 23.120 122 SER C N 1
ATOM 17379 C CA . SER C 1 122 ? -18.510 -25.410 8.692 1.000 25.790 122 SER C CA 1
ATOM 17380 C C . SER C 1 122 ? -19.667 -24.421 8.834 1.000 23.970 122 SER C C 1
ATOM 17381 O O . SER C 1 122 ? -19.975 -24.016 9.957 1.000 27.280 122 SER C O 1
ATOM 17388 N N . GLU C 1 123 ? -20.328 -24.124 7.739 1.000 24.330 123 GLU C N 1
ATOM 17389 C CA . GLU C 1 123 ? -21.656 -23.461 7.751 1.000 24.550 123 GLU C CA 1
ATOM 17390 C C . GLU C 1 123 ? -22.655 -24.396 8.459 1.000 22.490 123 GLU C C 1
ATOM 17391 O O . GLU C 1 123 ? -23.629 -23.908 9.062 1.000 22.990 123 GLU C O 1
ATOM 17403 N N . ASP C 1 124 ? -22.415 -25.707 8.399 1.000 22.880 124 ASP C N 1
ATOM 17404 C CA . ASP C 1 124 ? -23.204 -26.744 9.111 1.000 22.350 124 ASP C CA 1
ATOM 17405 C C . ASP C 1 124 ? -22.716 -26.789 10.569 1.000 22.370 124 ASP C C 1
ATOM 17406 O O . ASP C 1 124 ? -21.815 -27.549 10.872 1.000 22.580 124 ASP C O 1
ATOM 17415 N N . CYS C 1 125 ? -23.258 -25.918 11.421 1.000 21.550 125 CYS C N 1
ATOM 17416 C CA . CYS C 1 125 ? -22.710 -25.656 12.777 1.000 21.710 125 CYS C CA 1
ATOM 17417 C C . CYS C 1 125 ? -23.809 -25.537 13.857 1.000 18.400 125 CYS C C 1
ATOM 17418 O O . CYS C 1 125 ? -23.458 -25.218 14.994 1.000 16.630 125 CYS C O 1
ATOM 17425 N N . LEU C 1 126 ? -25.080 -25.817 13.546 1.000 17.830 126 LEU C N 1
ATOM 17426 C CA . LEU C 1 126 ? -26.184 -25.607 14.522 1.000 18.990 126 LEU C CA 1
ATOM 17427 C C . LEU C 1 126 ? -26.291 -26.853 15.415 1.000 18.840 126 LEU C C 1
ATOM 17428 O O . LEU C 1 126 ? -27.157 -27.722 15.198 1.000 19.880 126 LEU C O 1
ATOM 17444 N N . TYR C 1 127 ? -25.399 -26.907 16.404 1.000 17.200 127 TYR C N 1
ATOM 17445 C CA . TYR C 1 127 ? -25.268 -28.011 17.372 1.000 17.920 127 TYR C CA 1
ATOM 17446 C C . TYR C 1 127 ? -25.177 -27.471 18.793 1.000 18.590 127 TYR C C 1
ATOM 17447 O O . TYR C 1 127 ? -24.791 -26.295 19.001 1.000 21.310 127 TYR C O 1
ATOM 17464 N N . LEU C 1 128 ? -25.514 -28.334 19.745 1.000 17.680 128 LEU C N 1
ATOM 17465 C CA . LEU C 1 128 ? -25.324 -28.044 21.177 1.000 17.580 128 LEU C CA 1
ATOM 17466 C C . LEU C 1 128 ? -24.728 -29.263 21.876 1.000 17.960 128 LEU C C 1
ATOM 17467 O O . LEU C 1 128 ? -24.791 -30.396 21.338 1.000 18.260 128 LEU C O 1
ATOM 17483 N N . ASN C 1 129 ? -24.118 -29.019 23.020 1.000 18.470 129 ASN C N 1
ATOM 17484 C CA . ASN C 1 129 ? -23.469 -30.042 23.869 1.000 18.420 129 ASN C CA 1
ATOM 17485 C C . ASN C 1 129 ? -24.169 -30.044 25.227 1.000 19.100 129 ASN C C 1
ATOM 17486 O O . ASN C 1 129 ? -24.590 -28.965 25.700 1.000 17.840 129 ASN C O 1
ATOM 17497 N N . ILE C 1 130 ? -24.260 -31.215 25.842 1.000 20.350 130 ILE C N 1
ATOM 17498 C CA . ILE C 1 130 ? -24.918 -31.404 27.162 1.000 20.600 130 ILE C CA 1
ATOM 17499 C C . ILE C 1 130 ? -23.945 -32.121 28.105 1.000 20.740 130 ILE C C 1
ATOM 17500 O O . ILE C 1 130 ? -23.352 -33.144 27.716 1.000 19.980 130 ILE C O 1
ATOM 17516 N N . TYR C 1 131 ? -23.815 -31.575 29.303 1.000 20.210 131 TYR C N 1
ATOM 17517 C CA . TYR C 1 131 ? -23.093 -32.128 30.468 1.000 20.070 131 TYR C CA 1
ATOM 17518 C C . TYR C 1 131 ? -24.140 -32.409 31.543 1.000 21.450 131 TYR C C 1
ATOM 17519 O O . TYR C 1 131 ? -24.877 -31.478 31.904 1.000 21.390 131 TYR C O 1
ATOM 17536 N N . THR C 1 132 ? -24.219 -33.650 32.025 1.000 21.170 132 THR C N 1
ATOM 17537 C CA . THR C 1 132 ? -25.139 -34.045 33.112 1.000 24.720 132 THR C CA 1
ATOM 17538 C C . THR C 1 132 ? -24.367 -34.803 34.185 1.000 25.370 132 THR C C 1
ATOM 17539 O O . THR C 1 132 ? -23.377 -35.466 33.896 1.000 26.800 132 THR C O 1
ATOM 17549 N N . PRO C 1 133 ? -24.803 -34.757 35.457 1.000 24.230 133 PRO C N 1
ATOM 17550 C CA . PRO C 1 133 ? -24.240 -35.643 36.476 1.000 27.930 133 PRO C CA 1
ATOM 17551 C C . PRO C 1 133 ? -24.519 -37.076 36.006 1.000 28.950 133 PRO C C 1
ATOM 17552 O O . PRO C 1 133 ? -25.581 -37.337 35.452 1.000 24.560 133 PRO C O 1
ATOM 17563 N N . ALA C 1 134 ? -23.577 -37.984 36.215 1.000 28.890 134 ALA C N 1
ATOM 17564 C CA . ALA C 1 134 ? -23.698 -39.387 35.752 1.000 31.670 134 ALA C CA 1
ATOM 17565 C C . ALA C 1 134 ? -24.925 -40.075 36.372 1.000 32.050 134 ALA C C 1
ATOM 17566 O O . ALA C 1 134 ? -25.441 -41.012 35.731 1.000 35.270 134 ALA C O 1
ATOM 17573 N N . HIS C 1 135 ? -25.421 -39.626 37.530 1.000 29.850 135 HIS C N 1
ATOM 17574 C CA . HIS C 1 135 ? -26.632 -40.210 38.172 1.000 35.330 135 HIS C CA 1
ATOM 17575 C C . HIS C 1 135 ? -27.906 -39.753 37.456 1.000 37.550 135 HIS C C 1
ATOM 17576 O O . HIS C 1 135 ? -28.958 -40.332 37.736 1.000 34.330 135 HIS C O 1
ATOM 17589 N N . ALA C 1 136 ? -27.844 -38.735 36.596 1.000 32.550 136 ALA C N 1
ATOM 17590 C CA . ALA C 1 136 ? -29.049 -38.192 35.931 1.000 31.410 136 ALA C CA 1
ATOM 17591 C C . ALA C 1 136 ? -29.585 -39.210 34.919 1.000 33.580 136 ALA C C 1
ATOM 17592 O O . ALA C 1 136 ? -28.776 -39.893 34.246 1.000 32.190 136 ALA C O 1
ATOM 17599 N N . HIS C 1 137 ? -30.906 -39.257 34.785 1.000 35.940 137 HIS C N 1
ATOM 17600 C CA . HIS C 1 137 ? -31.648 -40.076 33.791 1.000 38.540 137 HIS C CA 1
ATOM 17601 C C . HIS C 1 137 ? -32.947 -39.329 33.442 1.000 39.150 137 HIS C C 1
ATOM 17602 O O . HIS C 1 137 ? -33.285 -38.367 34.167 1.000 38.910 137 HIS C O 1
ATOM 17615 N N . GLU C 1 138 ? -33.691 -39.777 32.433 1.000 36.920 138 GLU C N 1
ATOM 17616 C CA . GLU C 1 138 ? -35.083 -39.313 32.168 1.000 40.640 138 GLU C CA 1
ATOM 17617 C C . GLU C 1 138 ? -35.824 -39.089 33.505 1.000 38.510 138 GLU C C 1
ATOM 17618 O O . GLU C 1 138 ? -35.924 -40.038 34.304 1.000 38.500 138 GLU C O 1
ATOM 17630 N N . GLY C 1 139 ? -36.291 -37.858 33.762 1.000 42.930 139 GLY C N 1
ATOM 17631 C CA . GLY C 1 139 ? -37.107 -37.491 34.943 1.000 42.160 139 GLY C CA 1
ATOM 17632 C C . GLY C 1 139 ? -36.328 -37.040 36.192 1.000 40.970 139 GLY C C 1
ATOM 17633 O O . GLY C 1 139 ? -36.987 -36.748 37.193 1.000 39.400 139 GLY C O 1
ATOM 17637 N N . SER C 1 140 ? -34.986 -36.990 36.204 1.000 37.940 140 SER C N 1
ATOM 17638 C CA . SER C 1 140 ? -34.204 -36.529 37.400 1.000 35.390 140 SER C CA 1
ATOM 17639 C C . SER C 1 140 ? -34.593 -35.085 37.772 1.000 34.850 140 SER C C 1
ATOM 17640 O O . SER C 1 140 ? -34.389 -34.691 38.917 1.000 34.450 140 SER C O 1
ATOM 17647 N N . ASN C 1 141 ? -35.046 -34.275 36.809 1.000 33.170 141 ASN C N 1
ATOM 17648 C CA . ASN C 1 141 ? -35.660 -32.949 37.066 1.000 32.450 141 ASN C CA 1
ATOM 17649 C C . ASN C 1 141 ? -34.636 -31.969 37.688 1.000 26.640 141 ASN C C 1
ATOM 17650 O O . ASN C 1 141 ? -35.003 -31.181 38.551 1.000 21.680 141 ASN C O 1
ATOM 17661 N N . LEU C 1 142 ? -33.386 -32.011 37.231 1.000 23.980 142 LEU C N 1
ATOM 17662 C CA . LEU C 1 142 ? -32.314 -31.109 37.708 1.000 23.660 142 LEU C CA 1
ATOM 17663 C C . LEU C 1 142 ? -32.454 -29.723 37.072 1.000 24.450 142 LEU C C 1
ATOM 17664 O O . LEU C 1 142 ? -32.920 -29.589 35.937 1.000 23.850 142 LEU C O 1
ATOM 17680 N N . PRO C 1 143 ? -31.965 -28.655 37.730 1.000 23.840 143 PRO C N 1
ATOM 17681 C CA . PRO C 1 143 ? -31.888 -27.356 37.076 1.000 23.020 143 PRO C CA 1
ATOM 17682 C C . PRO C 1 143 ? -30.971 -27.410 35.845 1.000 22.730 143 PRO C C 1
ATOM 17683 O O . PRO C 1 143 ? -30.014 -28.184 35.793 1.000 20.790 143 PRO C O 1
ATOM 17694 N N . VAL C 1 144 ? -31.260 -26.542 34.892 1.000 19.380 144 VAL C N 1
ATOM 17695 C CA . VAL C 1 144 ? -30.560 -26.481 33.594 1.000 19.060 144 VAL C CA 1
ATOM 17696 C C . VAL C 1 144 ? -29.954 -25.090 33.432 1.000 18.800 144 VAL C C 1
ATOM 17697 O O . VAL C 1 144 ? -30.667 -24.101 33.599 1.000 19.730 144 VAL C O 1
ATOM 17710 N N . MET C 1 145 ? -28.680 -25.034 33.089 1.000 17.970 145 MET C N 1
ATOM 17711 C CA . MET C 1 145 ? -28.001 -23.773 32.746 1.000 19.100 145 MET C CA 1
ATOM 17712 C C . MET C 1 145 ? -27.543 -23.862 31.294 1.000 19.600 145 MET C C 1
ATOM 17713 O O . MET C 1 145 ? -26.831 -24.796 30.943 1.000 21.250 145 MET C O 1
ATOM 17727 N N . VAL C 1 146 ? -27.966 -22.901 30.477 1.000 19.380 146 VAL C N 1
ATOM 17728 C CA . VAL C 1 146 ? -27.669 -22.854 29.019 1.000 18.570 146 VAL C CA 1
ATOM 17729 C C . VAL C 1 146 ? -26.699 -21.713 28.765 1.000 18.340 146 VAL C C 1
ATOM 17730 O O . VAL C 1 146 ? -27.108 -20.533 28.939 1.000 17.270 146 VAL C O 1
ATOM 17743 N N . TRP C 1 147 ? -25.465 -22.058 28.401 1.000 17.420 147 TRP C N 1
ATOM 17744 C CA . TRP C 1 147 ? -24.362 -21.103 28.128 1.000 17.390 147 TRP C CA 1
ATOM 17745 C C . TRP C 1 147 ? -24.403 -20.618 26.683 1.000 17.270 147 TRP C C 1
ATOM 17746 O O . TRP C 1 147 ? -24.365 -21.453 25.735 1.000 19.150 147 TRP C O 1
ATOM 17767 N N . ILE C 1 148 ? -24.376 -19.312 26.529 1.000 17.750 148 ILE C N 1
ATOM 17768 C CA . ILE C 1 148 ? -24.261 -18.629 25.215 1.000 18.650 148 ILE C CA 1
ATOM 17769 C C . ILE C 1 148 ? -22.903 -17.920 25.177 1.000 18.420 148 ILE C C 1
ATOM 17770 O O . ILE C 1 148 ? -22.725 -16.927 25.888 1.000 18.810 148 ILE C O 1
ATOM 17786 N N . HIS C 1 149 ? -22.007 -18.381 24.328 1.000 18.000 149 HIS C N 1
ATOM 17787 C CA . HIS C 1 149 ? -20.635 -17.851 24.210 1.000 19.170 149 HIS C CA 1
ATOM 17788 C C . HIS C 1 149 ? -20.635 -16.458 23.609 1.000 21.730 149 HIS C C 1
ATOM 17789 O O . HIS C 1 149 ? -21.556 -16.117 22.800 1.000 20.840 149 HIS C O 1
ATOM 17802 N N . GLY C 1 150 ? -19.618 -15.688 23.983 1.000 19.610 150 GLY C N 1
ATOM 17803 C CA . GLY C 1 150 ? -19.297 -14.386 23.413 1.000 19.350 150 GLY C CA 1
ATOM 17804 C C . GLY C 1 150 ? -18.330 -14.510 22.239 1.000 21.420 150 GLY C C 1
ATOM 17805 O O . GLY C 1 150 ? -18.249 -15.609 21.643 1.000 22.840 150 GLY C O 1
ATOM 17809 N N . GLY C 1 151 ? -17.733 -13.382 21.842 1.000 20.950 151 GLY C N 1
ATOM 17810 C CA . GLY C 1 151 ? -16.961 -13.246 20.592 1.000 20.430 151 GLY C CA 1
ATOM 17811 C C . GLY C 1 151 ? -17.499 -12.203 19.634 1.000 19.260 151 GLY C C 1
ATOM 17812 O O . GLY C 1 151 ? -17.295 -12.384 18.424 1.000 20.910 151 GLY C O 1
ATOM 17816 N N . ALA C 1 152 ? -18.166 -11.150 20.129 0.930 20.610 152 ALA C N 1
ATOM 17817 C CA . ALA C 1 152 ? -18.565 -9.947 19.366 0.930 20.090 152 ALA C CA 1
ATOM 17818 C C . ALA C 1 152 ? -19.471 -10.334 18.182 0.930 21.070 152 ALA C C 1
ATOM 17819 O O . ALA C 1 152 ? -19.540 -9.561 17.195 0.930 21.490 152 ALA C O 1
ATOM 17826 N N . LEU C 1 153 ? -20.189 -11.456 18.309 1.000 21.450 153 LEU C N 1
ATOM 17827 C CA . LEU C 1 153 ? -21.088 -12.044 17.289 1.000 20.730 153 LEU C CA 1
ATOM 17828 C C . LEU C 1 153 ? -20.325 -12.398 16.012 1.000 22.820 153 LEU C C 1
ATOM 17829 O O . LEU C 1 153 ? -21.004 -12.683 15.026 1.000 24.100 153 LEU C O 1
ATOM 17845 N N . VAL C 1 154 ? -18.991 -12.578 16.080 1.000 23.880 154 VAL C N 1
ATOM 17846 C CA . VAL C 1 154 ? -18.172 -12.966 14.886 1.000 22.790 154 VAL C CA 1
ATOM 17847 C C . VAL C 1 154 ? -17.273 -14.173 15.165 1.000 22.970 154 VAL C C 1
ATOM 17848 O O . VAL C 1 154 ? -16.851 -14.803 14.172 1.000 22.140 154 VAL C O 1
ATOM 17861 N N . ILE C 1 155 ? -16.951 -14.500 16.420 1.000 21.690 155 ILE C N 1
ATOM 17862 C CA . ILE C 1 155 ? -16.114 -15.686 16.742 1.000 21.910 155 ILE C CA 1
ATOM 17863 C C . ILE C 1 155 ? -16.712 -16.471 17.909 1.000 21.660 155 ILE C C 1
ATOM 17864 O O . ILE C 1 155 ? -17.604 -15.963 18.629 1.000 22.900 155 ILE C O 1
ATOM 17880 N N . GLY C 1 156 ? -16.175 -17.676 18.105 1.000 22.580 156 GLY C N 1
ATOM 17881 C CA . GLY C 1 156 ? -16.411 -18.516 19.295 1.000 22.130 156 GLY C CA 1
ATOM 17882 C C . GLY C 1 156 ? -17.042 -19.854 18.933 1.000 20.840 156 GLY C C 1
ATOM 17883 O O . GLY C 1 156 ? -17.396 -20.067 17.741 1.000 20.670 156 GLY C O 1
ATOM 17887 N N . MET C 1 157 ? -17.181 -20.730 19.923 1.000 21.470 157 MET C N 1
ATOM 17888 C CA . MET C 1 157 ? -17.736 -22.086 19.711 1.000 25.460 157 MET C CA 1
ATOM 17889 C C . MET C 1 157 ? -18.120 -22.650 21.075 1.000 22.520 157 MET C C 1
ATOM 17890 O O . MET C 1 157 ? -17.534 -22.215 22.082 1.000 23.700 157 MET C O 1
ATOM 17904 N N . ALA C 1 158 ? -18.994 -23.645 21.097 1.000 19.600 158 ALA C N 1
ATOM 17905 C CA . ALA C 1 158 ? -19.493 -24.284 22.333 1.000 21.360 158 ALA C CA 1
ATOM 17906 C C . ALA C 1 158 ? -18.374 -25.064 23.026 1.000 22.440 158 ALA C C 1
ATOM 17907 O O . ALA C 1 158 ? -18.330 -25.024 24.276 1.000 21.800 158 ALA C O 1
ATOM 17914 N N . SER C 1 159 ? -17.527 -25.768 22.274 1.000 22.780 159 SER C N 1
ATOM 17915 C CA . SER C 1 159 ? -16.564 -26.774 22.813 1.000 25.400 159 SER C CA 1
ATOM 17916 C C . SER C 1 159 ? -15.499 -26.109 23.694 1.000 25.540 159 SER C C 1
ATOM 17917 O O . SER C 1 159 ? -14.872 -26.811 24.504 1.000 27.600 159 SER C O 1
ATOM 17924 N N . MET C 1 160 ? -15.299 -24.804 23.543 1.000 26.320 160 MET C N 1
ATOM 17925 C CA . MET C 1 160 ? -14.397 -23.988 24.397 1.000 30.850 160 MET C CA 1
ATOM 17926 C C . MET C 1 160 ? -14.859 -24.038 25.850 1.000 29.820 160 MET C C 1
ATOM 17927 O O . MET C 1 160 ? -14.057 -23.733 26.719 1.000 28.150 160 MET C O 1
ATOM 17941 N N . PHE C 1 161 ? -16.136 -24.322 26.096 1.000 26.730 161 PHE C N 1
ATOM 17942 C CA . PHE C 1 161 ? -16.729 -24.234 27.452 1.000 25.370 161 PHE C CA 1
ATOM 17943 C C . PHE C 1 161 ? -17.086 -25.642 27.894 1.000 25.680 161 PHE C C 1
ATOM 17944 O O . PHE C 1 161 ? -18.046 -26.241 27.402 1.000 25.420 161 PHE C O 1
ATOM 17961 N N . ASP C 1 162 ? -16.270 -26.175 28.783 1.000 24.940 162 ASP C N 1
ATOM 17962 C CA . ASP C 1 162 ? -16.460 -27.527 29.320 1.000 24.750 162 ASP C CA 1
ATOM 17963 C C . ASP C 1 162 ? -17.291 -27.364 30.584 1.000 26.860 162 ASP C C 1
ATOM 17964 O O . ASP C 1 162 ? -16.752 -26.873 31.580 1.000 27.530 162 ASP C O 1
ATOM 17973 N N . GLY C 1 163 ? -18.555 -27.811 30.537 1.000 24.700 163 GLY C N 1
ATOM 17974 C CA . GLY C 1 163 ? -19.488 -27.660 31.654 1.000 22.470 163 GLY C CA 1
ATOM 17975 C C . GLY C 1 163 ? -19.284 -28.695 32.741 1.000 22.900 163 GLY C C 1
ATOM 17976 O O . GLY C 1 163 ? -20.052 -28.641 33.702 1.000 22.980 163 GLY C O 1
ATOM 17980 N N . SER C 1 164 ? -18.325 -29.621 32.609 1.000 23.100 164 SER C N 1
ATOM 17981 C CA . SER C 1 164 ? -18.195 -30.824 33.493 1.000 23.210 164 SER C CA 1
ATOM 17982 C C . SER C 1 164 ? -18.080 -30.427 34.972 1.000 21.990 164 SER C C 1
ATOM 17983 O O . SER C 1 164 ? -18.788 -31.017 35.779 1.000 19.650 164 SER C O 1
ATOM 17990 N N . LEU C 1 165 ? -17.223 -29.473 35.312 1.000 24.840 165 LEU C N 1
ATOM 17991 C CA . LEU C 1 165 ? -16.964 -29.135 36.743 1.000 26.650 165 LEU C CA 1
ATOM 17992 C C . LEU C 1 165 ? -18.159 -28.394 37.345 1.000 26.670 165 LEU C C 1
ATOM 17993 O O . LEU C 1 165 ? -18.519 -28.708 38.470 1.000 24.210 165 LEU C O 1
ATOM 18009 N N . LEU C 1 166 ? -18.812 -27.521 36.591 1.000 27.900 166 LEU C N 1
ATOM 18010 C CA . LEU C 1 166 ? -20.049 -26.853 37.065 1.000 26.080 166 LEU C CA 1
ATOM 18011 C C . LEU C 1 166 ? -21.121 -27.916 37.288 1.000 27.020 166 LEU C C 1
ATOM 18012 O O . LEU C 1 166 ? -21.768 -27.919 38.361 1.000 24.970 166 LEU C O 1
ATOM 18028 N N . THR C 1 167 ? -21.264 -28.865 36.367 1.000 25.600 167 THR C N 1
ATOM 18029 C CA . THR C 1 167 ? -22.272 -29.945 36.440 1.000 24.350 167 THR C CA 1
ATOM 18030 C C . THR C 1 167 ? -22.035 -30.766 37.708 1.000 25.740 167 THR C C 1
ATOM 18031 O O . THR C 1 167 ? -23.002 -31.051 38.459 1.000 24.060 167 THR C O 1
ATOM 18041 N N . VAL C 1 168 ? -20.797 -31.196 37.930 1.000 25.910 168 VAL C N 1
ATOM 18042 C CA . VAL C 1 168 ? -20.517 -32.168 39.016 1.000 29.100 168 VAL C CA 1
ATOM 18043 C C . VAL C 1 168 ? -20.463 -31.440 40.372 1.000 28.540 168 VAL C C 1
ATOM 18044 O O . VAL C 1 168 ? -20.990 -32.011 41.339 1.000 28.930 168 VAL C O 1
ATOM 18057 N N . ASN C 1 169 ? -19.951 -30.216 40.451 1.000 27.620 169 ASN C N 1
ATOM 18058 C CA . ASN C 1 169 ? -19.846 -29.485 41.751 1.000 30.190 169 ASN C CA 1
ATOM 18059 C C . ASN C 1 169 ? -21.220 -28.984 42.202 1.000 29.510 169 ASN C C 1
ATOM 18060 O O . ASN C 1 169 ? -21.431 -28.897 43.409 1.000 27.600 169 ASN C O 1
ATOM 18071 N N . GLU C 1 170 ? -22.155 -28.688 41.285 1.000 28.820 170 GLU C N 1
ATOM 18072 C CA . GLU C 1 170 ? -23.427 -28.030 41.672 1.000 25.820 170 GLU C CA 1
ATOM 18073 C C . GLU C 1 170 ? -24.650 -28.877 41.303 1.000 27.520 170 GLU C C 1
ATOM 18074 O O . GLU C 1 170 ? -25.785 -28.423 41.538 1.000 26.440 170 GLU C O 1
ATOM 18086 N N . ASP C 1 171 ? -24.457 -30.079 40.768 1.000 26.200 171 ASP C N 1
ATOM 18087 C CA . ASP C 1 171 ? -25.558 -31.058 40.524 1.000 29.060 171 ASP C CA 1
ATOM 18088 C C . ASP C 1 171 ? -26.585 -30.470 39.544 1.000 25.580 171 ASP C C 1
ATOM 18089 O O . ASP C 1 171 ? -27.764 -30.315 39.854 1.000 25.250 171 ASP C O 1
ATOM 18098 N N . LEU C 1 172 ? -26.129 -30.054 38.383 1.000 24.870 172 LEU C N 1
ATOM 18099 C CA . LEU C 1 172 ? -27.053 -29.453 37.408 1.000 27.030 172 LEU C CA 1
ATOM 18100 C C . LEU C 1 172 ? -26.648 -29.863 35.996 1.000 24.450 172 LEU C C 1
ATOM 18101 O O . LEU C 1 172 ? -25.572 -30.463 35.785 1.000 22.870 172 LEU C O 1
ATOM 18117 N N . VAL C 1 173 ? -27.540 -29.598 35.058 1.000 19.480 173 VAL C N 1
ATOM 18118 C CA . VAL C 1 173 ? -27.321 -29.910 33.638 1.000 21.250 173 VAL C CA 1
ATOM 18119 C C . VAL C 1 173 ? -26.816 -28.637 32.981 1.000 20.900 173 VAL C C 1
ATOM 18120 O O . VAL C 1 173 ? -27.462 -27.570 33.167 1.000 21.450 173 VAL C O 1
ATOM 18133 N N . VAL C 1 174 ? -25.701 -28.733 32.257 1.000 19.010 174 VAL C N 1
ATOM 18134 C CA . VAL C 1 174 ? -25.153 -27.582 31.514 1.000 19.320 174 VAL C CA 1
ATOM 18135 C C . VAL C 1 174 ? -25.288 -27.892 30.031 1.000 19.730 174 VAL C C 1
ATOM 18136 O O . VAL C 1 174 ? -24.826 -28.968 29.582 1.000 20.650 174 VAL C O 1
ATOM 18149 N N . VAL C 1 175 ? -25.842 -26.940 29.306 1.000 19.430 175 VAL C N 1
ATOM 18150 C CA . VAL C 1 175 ? -25.966 -27.005 27.833 1.000 18.400 175 VAL C CA 1
ATOM 18151 C C . VAL C 1 175 ? -25.104 -25.878 27.284 1.000 16.990 175 VAL C C 1
ATOM 18152 O O . VAL C 1 175 ? -25.254 -24.753 27.756 1.000 18.690 175 VAL C O 1
ATOM 18165 N N . THR C 1 176 ? -24.267 -26.159 26.297 1.000 17.100 176 THR C N 1
ATOM 18166 C CA . THR C 1 176 ? -23.521 -25.130 25.555 1.000 17.500 176 THR C CA 1
ATOM 18167 C C . THR C 1 176 ? -24.036 -25.104 24.119 1.000 18.970 176 THR C C 1
ATOM 18168 O O . THR C 1 176 ? -24.119 -26.166 23.489 1.000 19.640 176 THR C O 1
ATOM 18178 N N . ILE C 1 177 ? -24.407 -23.926 23.621 1.000 19.250 177 ILE C N 1
ATOM 18179 C CA . ILE C 1 177 ? -25.041 -23.827 22.282 1.000 19.230 177 ILE C CA 1
ATOM 18180 C C . ILE C 1 177 ? -24.122 -23.136 21.290 1.000 20.360 177 ILE C C 1
ATOM 18181 O O . ILE C 1 177 ? -23.215 -22.392 21.697 1.000 19.920 177 ILE C O 1
ATOM 18197 N N . GLN C 1 178 ? -24.390 -23.377 20.010 1.000 18.420 178 GLN C N 1
ATOM 18198 C CA . GLN C 1 178 ? -23.798 -22.589 18.912 1.000 17.450 178 GLN C CA 1
ATOM 18199 C C . GLN C 1 178 ? -24.913 -21.866 18.169 1.000 18.890 178 GLN C C 1
ATOM 18200 O O . GLN C 1 178 ? -26.105 -22.182 18.371 1.000 19.400 178 GLN C O 1
ATOM 18214 N N . TYR C 1 179 ? -24.517 -20.886 17.369 1.000 18.140 179 TYR C N 1
ATOM 18215 C CA . TYR C 1 179 ? -25.414 -19.991 16.621 1.000 18.180 179 TYR C CA 1
ATOM 18216 C C . TYR C 1 179 ? -24.592 -19.348 15.507 1.000 20.230 179 TYR C C 1
ATOM 18217 O O . TYR C 1 179 ? -23.345 -19.202 15.654 1.000 21.190 179 TYR C O 1
ATOM 18234 N N . ARG C 1 180 ? -25.252 -18.972 14.428 1.000 18.970 180 ARG C N 1
ATOM 18235 C CA . ARG C 1 180 ? -24.561 -18.379 13.277 1.000 19.190 180 ARG C CA 1
ATOM 18236 C C . ARG C 1 180 ? -23.850 -17.069 13.690 1.000 20.930 180 ARG C C 1
ATOM 18237 O O . ARG C 1 180 ? -24.425 -16.255 14.404 1.000 17.200 180 ARG C O 1
ATOM 18258 N N . LEU C 1 181 ? -22.634 -16.893 13.184 1.000 22.280 181 LEU C N 1
ATOM 18259 C CA . LEU C 1 181 ? -21.733 -15.758 13.492 1.000 21.350 181 LEU C CA 1
ATOM 18260 C C . LEU C 1 181 ? -21.484 -14.923 12.241 1.000 22.420 181 LEU C C 1
ATOM 18261 O O . LEU C 1 181 ? -21.631 -15.443 11.116 1.000 20.380 181 LEU C O 1
ATOM 18277 N N . GLY C 1 182 ? -21.093 -13.674 12.454 1.000 21.130 182 GLY C N 1
ATOM 18278 C CA . GLY C 1 182 ? -20.610 -12.805 11.375 1.000 21.210 182 GLY C CA 1
ATOM 18279 C C . GLY C 1 182 ? -21.690 -12.555 10.347 1.000 23.040 182 GLY C C 1
ATOM 18280 O O . GLY C 1 182 ? -22.868 -12.429 10.714 1.000 21.750 182 GLY C O 1
ATOM 18284 N N . VAL C 1 183 ? -21.299 -12.476 9.087 1.000 22.080 183 VAL C N 1
ATOM 18285 C CA . VAL C 1 183 ? -22.224 -12.192 7.965 1.000 23.770 183 VAL C CA 1
ATOM 18286 C C . VAL C 1 183 ? -23.324 -13.256 7.936 1.000 20.680 183 VAL C C 1
ATOM 18287 O O . VAL C 1 183 ? -24.487 -12.868 7.742 1.000 22.900 183 VAL C O 1
ATOM 18300 N N . LEU C 1 184 ? -23.007 -14.521 8.142 1.000 19.030 184 LEU C N 1
ATOM 18301 C CA . LEU C 1 184 ? -24.030 -15.596 8.096 1.000 20.350 184 LEU C CA 1
ATOM 18302 C C . LEU C 1 184 ? -25.027 -15.440 9.265 1.000 20.650 184 LEU C C 1
ATOM 18303 O O . LEU C 1 184 ? -26.181 -15.878 9.104 1.000 20.770 184 LEU C O 1
ATOM 18319 N N . GLY C 1 185 ? -24.614 -14.864 10.394 1.000 18.250 185 GLY C N 1
ATOM 18320 C CA . GLY C 1 185 ? -25.486 -14.683 11.569 1.000 19.580 185 GLY C CA 1
ATOM 18321 C C . GLY C 1 185 ? -26.276 -13.397 11.534 1.000 21.850 185 GLY C C 1
ATOM 18322 O O . GLY C 1 185 ? -27.378 -13.379 12.153 1.000 22.240 185 GLY C O 1
ATOM 18326 N N . PHE C 1 186 ? -25.759 -12.320 10.920 1.000 19.820 186 PHE C N 1
ATOM 18327 C CA . PHE C 1 186 ? -26.283 -10.957 11.188 1.000 19.760 186 PHE C CA 1
ATOM 18328 C C . PHE C 1 186 ? -26.315 -10.057 9.944 1.000 20.200 186 PHE C C 1
ATOM 18329 O O . PHE C 1 186 ? -26.634 -8.886 10.075 1.000 22.470 186 PHE C O 1
ATOM 18346 N N . PHE C 1 187 ? -26.132 -10.598 8.752 1.000 21.410 187 PHE C N 1
ATOM 18347 C CA . PHE C 1 187 ? -26.368 -9.844 7.500 1.000 21.880 187 PHE C CA 1
ATOM 18348 C C . PHE C 1 187 ? -27.860 -9.523 7.385 1.000 23.360 187 PHE C C 1
ATOM 18349 O O . PHE C 1 187 ? -28.709 -10.433 7.532 1.000 20.270 187 PHE C O 1
ATOM 18366 N N . SER C 1 188 ? -28.156 -8.249 7.126 1.000 19.990 188 SER C N 1
ATOM 18367 C CA . SER C 1 188 ? -29.523 -7.719 6.959 1.000 22.020 188 SER C CA 1
ATOM 18368 C C . SER C 1 188 ? -29.567 -6.773 5.761 1.000 23.770 188 SER C C 1
ATOM 18369 O O . SER C 1 188 ? -28.651 -5.969 5.620 1.000 24.970 188 SER C O 1
ATOM 18376 N N . THR C 1 189 ? -30.628 -6.843 4.972 1.000 24.860 189 THR C N 1
ATOM 18377 C CA . THR C 1 189 ? -30.933 -5.853 3.911 1.000 27.200 189 THR C CA 1
ATOM 18378 C C . THR C 1 189 ? -31.873 -4.773 4.462 1.000 25.740 189 THR C C 1
ATOM 18379 O O . THR C 1 189 ? -32.172 -3.886 3.725 1.000 23.400 189 THR C O 1
ATOM 18389 N N . GLY C 1 190 ? -32.377 -4.898 5.692 1.000 24.930 190 GLY C N 1
ATOM 18390 C CA . GLY C 1 190 ? -33.412 -3.990 6.228 1.000 26.110 190 GLY C CA 1
ATOM 18391 C C . GLY C 1 190 ? -34.748 -4.126 5.494 1.000 27.290 190 GLY C C 1
ATOM 18392 O O . GLY C 1 190 ? -35.551 -3.207 5.544 1.000 30.380 190 GLY C O 1
ATOM 18396 N N . ASP C 1 191 ? -34.988 -5.256 4.840 1.000 25.080 191 ASP C N 1
ATOM 18397 C CA . ASP C 1 191 ? -36.267 -5.547 4.157 1.000 24.310 191 ASP C CA 1
ATOM 18398 C C . ASP C 1 191 ? -36.508 -7.053 4.170 1.000 22.840 191 ASP C C 1
ATOM 18399 O O . ASP C 1 191 ? -35.763 -7.815 4.844 1.000 23.460 191 ASP C O 1
ATOM 18408 N N . GLN C 1 192 ? -37.558 -7.474 3.478 1.000 22.670 192 GLN C N 1
ATOM 18409 C CA . GLN C 1 192 ? -38.084 -8.860 3.578 1.000 22.380 192 GLN C CA 1
ATOM 18410 C C . GLN C 1 192 ? -37.048 -9.860 3.102 1.000 21.360 192 GLN C C 1
ATOM 18411 O O . GLN C 1 192 ? -37.112 -11.007 3.561 1.000 22.150 192 GLN C O 1
ATOM 18425 N N . HIS C 1 193 ? -36.114 -9.475 2.218 1.000 22.350 193 HIS C N 1
ATOM 18426 C CA . HIS C 1 193 ? -35.189 -10.451 1.573 1.000 21.220 193 HIS C CA 1
ATOM 18427 C C . HIS C 1 193 ? -34.129 -10.934 2.559 1.000 20.420 193 HIS C C 1
ATOM 18428 O O . HIS C 1 193 ? -33.641 -12.067 2.377 1.000 24.360 193 HIS C O 1
ATOM 18441 N N . ALA C 1 194 ? -33.796 -10.147 3.584 1.000 20.650 194 ALA C N 1
ATOM 18442 C CA . ALA C 1 194 ? -32.869 -10.575 4.662 1.000 22.700 194 ALA C CA 1
ATOM 18443 C C . ALA C 1 194 ? -33.118 -9.729 5.909 1.000 21.940 194 ALA C C 1
ATOM 18444 O O . ALA C 1 194 ? -32.434 -8.717 6.117 1.000 23.220 194 ALA C O 1
ATOM 18451 N N . ARG C 1 195 ? -34.137 -10.096 6.675 1.000 23.360 195 ARG C N 1
ATOM 18452 C CA . ARG C 1 195 ? -34.591 -9.282 7.836 1.000 21.130 195 ARG C CA 1
ATOM 18453 C C . ARG C 1 195 ? -33.462 -9.205 8.869 1.000 20.470 195 ARG C C 1
ATOM 18454 O O . ARG C 1 195 ? -33.239 -8.129 9.444 1.000 20.930 195 ARG C O 1
ATOM 18475 N N . GLY C 1 196 ? -32.758 -10.313 9.091 1.000 20.580 196 GLY C N 1
ATOM 18476 C CA . GLY C 1 196 ? -31.532 -10.332 9.909 1.000 20.250 196 GLY C CA 1
ATOM 18477 C C . GLY C 1 196 ? -31.648 -11.163 11.176 1.000 19.490 196 GLY C C 1
ATOM 18478 O O . GLY C 1 196 ? -32.658 -11.876 11.359 1.000 18.960 196 GLY C O 1
ATOM 18482 N N . ASN C 1 197 ? -30.610 -11.088 12.005 1.000 19.820 197 ASN C N 1
ATOM 18483 C CA . ASN C 1 197 ? -30.528 -11.686 13.354 1.000 20.850 197 ASN C CA 1
ATOM 18484 C C . ASN C 1 197 ? -30.692 -13.208 13.305 1.000 18.580 197 ASN C C 1
ATOM 18485 O O . ASN C 1 197 ? -31.194 -13.773 14.288 1.000 19.910 197 ASN C O 1
ATOM 18496 N N . TRP C 1 198 ? -30.193 -13.850 12.263 1.000 19.470 198 TRP C N 1
ATOM 18497 C CA . TRP C 1 198 ? -30.204 -15.325 12.086 1.000 18.020 198 TRP C CA 1
ATOM 18498 C C . TRP C 1 198 ? -29.600 -15.990 13.327 1.000 18.150 198 TRP C C 1
ATOM 18499 O O . TRP C 1 198 ? -30.171 -16.976 13.801 1.000 18.700 198 TRP C O 1
ATOM 18520 N N . GLY C 1 199 ? -28.505 -15.462 13.861 1.000 19.760 199 GLY C N 1
ATOM 18521 C CA . GLY C 1 199 ? -27.824 -16.023 15.043 1.000 18.200 199 GLY C CA 1
ATOM 18522 C C . GLY C 1 199 ? -28.708 -15.989 16.277 1.000 19.460 199 GLY C C 1
ATOM 18523 O O . GLY C 1 199 ? -28.676 -16.967 17.058 1.000 20.070 199 GLY C O 1
ATOM 18527 N N . TYR C 1 200 ? -29.469 -14.914 16.484 1.000 18.480 200 TYR C N 1
ATOM 18528 C CA . TYR C 1 200 ? -30.402 -14.841 17.634 1.000 20.160 200 TYR C CA 1
ATOM 18529 C C . TYR C 1 200 ? -31.568 -15.815 17.415 1.000 19.770 200 TYR C C 1
ATOM 18530 O O . TYR C 1 200 ? -31.972 -16.476 18.365 1.000 19.060 200 TYR C O 1
ATOM 18547 N N . LEU C 1 201 ? -32.071 -15.923 16.190 1.000 19.650 201 LEU C N 1
ATOM 18548 C CA . LEU C 1 201 ? -33.110 -16.940 15.858 1.000 20.650 201 LEU C CA 1
ATOM 18549 C C . LEU C 1 201 ? -32.571 -18.350 16.140 1.000 20.370 201 LEU C C 1
ATOM 18550 O O . LEU C 1 201 ? -33.343 -19.157 16.697 1.000 17.910 201 LEU C O 1
ATOM 18566 N N . ASP C 1 202 ? -31.308 -18.642 15.801 1.000 21.500 202 ASP C N 1
ATOM 18567 C CA . ASP C 1 202 ? -30.641 -19.942 16.117 1.000 21.260 202 ASP C CA 1
ATOM 18568 C C . ASP C 1 202 ? -30.646 -20.188 17.622 1.000 20.120 202 ASP C C 1
ATOM 18569 O O . ASP C 1 202 ? -30.995 -21.289 18.053 1.000 17.620 202 ASP C O 1
ATOM 18578 N N . GLN C 1 203 ? -30.251 -19.176 18.397 1.000 20.110 203 GLN C N 1
ATOM 18579 C CA . GLN C 1 203 ? -30.189 -19.314 19.867 1.000 18.930 203 GLN C CA 1
ATOM 18580 C C . GLN C 1 203 ? -31.580 -19.685 20.381 1.000 18.730 203 GLN C C 1
ATOM 18581 O O . GLN C 1 203 ? -31.703 -20.578 21.229 1.000 17.760 203 GLN C O 1
ATOM 18595 N N . ALA C 1 204 ? -32.623 -19.017 19.906 1.000 18.860 204 ALA C N 1
ATOM 18596 C CA . ALA C 1 204 ? -34.003 -19.301 20.352 1.000 19.060 204 ALA C CA 1
ATOM 18597 C C . ALA C 1 204 ? -34.391 -20.721 19.925 1.000 19.170 204 ALA C C 1
ATOM 18598 O O . ALA C 1 204 ? -35.034 -21.423 20.740 1.000 16.110 204 ALA C O 1
ATOM 18605 N N . ALA C 1 205 ? -33.996 -21.184 18.732 1.000 19.300 205 ALA C N 1
ATOM 18606 C CA . ALA C 1 205 ? -34.260 -22.581 18.303 1.000 19.900 205 ALA C CA 1
ATOM 18607 C C . ALA C 1 205 ? -33.555 -23.573 19.260 1.000 19.230 205 ALA C C 1
ATOM 18608 O O . ALA C 1 205 ? -34.147 -24.594 19.626 1.000 19.680 205 ALA C O 1
ATOM 18615 N N . ALA C 1 206 ? -32.350 -23.277 19.716 1.000 18.980 206 ALA C N 1
ATOM 18616 C CA . ALA C 1 206 ? -31.635 -24.137 20.676 1.000 16.010 206 ALA C CA 1
ATOM 18617 C C . ALA C 1 206 ? -32.435 -24.170 21.994 1.000 17.670 206 ALA C C 1
ATOM 18618 O O . ALA C 1 206 ? -32.595 -25.253 22.579 1.000 17.400 206 ALA C O 1
ATOM 18625 N N . LEU C 1 207 ? -32.943 -23.030 22.446 1.000 17.040 207 LEU C N 1
ATOM 18626 C CA . LEU C 1 207 ? -33.739 -22.975 23.687 1.000 18.270 207 LEU C CA 1
ATOM 18627 C C . LEU C 1 207 ? -35.069 -23.743 23.539 1.000 18.210 207 LEU C C 1
ATOM 18628 O O . LEU C 1 207 ? -35.505 -24.373 24.540 1.000 16.340 207 LEU C O 1
ATOM 18644 N N A ARG C 1 208 ? -35.688 -23.724 22.358 0.710 17.400 208 ARG C N 1
ATOM 18645 N N B ARG C 1 208 ? -35.689 -23.725 22.355 0.290 16.970 208 ARG C N 1
ATOM 18646 C CA A ARG C 1 208 ? -36.895 -24.549 22.080 0.710 20.150 208 ARG C CA 1
ATOM 18647 C CA B ARG C 1 208 ? -36.900 -24.547 22.085 0.290 17.520 208 ARG C CA 1
ATOM 18648 C C A ARG C 1 208 ? -36.501 -26.026 22.135 0.710 20.210 208 ARG C C 1
ATOM 18649 C C B ARG C 1 208 ? -36.510 -26.026 22.140 0.290 17.950 208 ARG C C 1
ATOM 18650 O O A ARG C 1 208 ? -37.272 -26.799 22.701 0.710 19.370 208 ARG C O 1
ATOM 18651 O O B ARG C 1 208 ? -37.283 -26.796 22.714 0.290 17.690 208 ARG C O 1
ATOM 18692 N N A TRP C 1 209 ? -35.341 -26.402 21.584 0.710 18.530 209 TRP C N 1
ATOM 18693 N N B TRP C 1 209 ? -35.354 -26.407 21.583 0.290 17.900 209 TRP C N 1
ATOM 18694 C CA A TRP C 1 209 ? -34.850 -27.802 21.657 0.710 17.710 209 TRP C CA 1
ATOM 18695 C CA B TRP C 1 209 ? -34.855 -27.806 21.658 0.290 17.870 209 TRP C CA 1
ATOM 18696 C C . TRP C 1 209 ? -34.746 -28.212 23.136 1.000 18.340 209 TRP C C 1
ATOM 18697 O O . TRP C 1 209 ? -35.171 -29.314 23.492 1.000 17.230 209 TRP C O 1
ATOM 18720 N N . VAL C 1 210 ? -34.219 -27.331 23.992 1.000 17.280 210 VAL C N 1
ATOM 18721 C CA . VAL C 1 210 ? -34.058 -27.654 25.431 1.000 16.840 210 VAL C CA 1
ATOM 18722 C C . VAL C 1 210 ? -35.451 -27.885 26.051 1.000 18.200 210 VAL C C 1
ATOM 18723 O O . VAL C 1 210 ? -35.643 -28.899 26.767 1.000 15.620 210 VAL C O 1
ATOM 18736 N N . GLN C 1 211 ? -36.438 -27.024 25.782 1.000 19.490 211 GLN C N 1
ATOM 18737 C CA . GLN C 1 211 ? -37.831 -27.251 26.256 1.000 21.980 211 GLN C CA 1
ATOM 18738 C C . GLN C 1 211 ? -38.347 -28.618 25.799 1.000 22.130 211 GLN C C 1
ATOM 18739 O O . GLN C 1 211 ? -38.898 -29.367 26.626 1.000 22.240 211 GLN C O 1
ATOM 18753 N N . GLN C 1 212 ? -38.113 -28.971 24.546 1.000 22.750 212 GLN C N 1
ATOM 18754 C CA . GLN C 1 212 ? -38.638 -30.211 23.928 1.000 23.160 212 GLN C CA 1
ATOM 18755 C C . GLN C 1 212 ? -37.929 -31.456 24.514 1.000 25.310 212 GLN C C 1
ATOM 18756 O O . GLN C 1 212 ? -38.593 -32.496 24.590 1.000 21.130 212 GLN C O 1
ATOM 18770 N N . ASN C 1 213 ? -36.631 -31.390 24.864 1.000 19.220 213 ASN C N 1
ATOM 18771 C CA . ASN C 1 213 ? -35.799 -32.607 24.992 1.000 18.010 213 ASN C CA 1
ATOM 18772 C C . ASN C 1 213 ? -35.109 -32.734 26.345 1.000 18.200 213 ASN C C 1
ATOM 18773 O O . ASN C 1 213 ? -34.658 -33.858 26.647 1.000 17.720 213 ASN C O 1
ATOM 18784 N N . ILE C 1 214 ? -34.924 -31.665 27.130 1.000 17.560 214 ILE C N 1
ATOM 18785 C CA . ILE C 1 214 ? -33.935 -31.747 28.249 1.000 18.740 214 ILE C CA 1
ATOM 18786 C C . ILE C 1 214 ? -34.400 -32.717 29.334 1.000 17.990 214 ILE C C 1
ATOM 18787 O O . ILE C 1 214 ? -33.518 -33.274 30.026 1.000 18.640 214 ILE C O 1
ATOM 18803 N N . ALA C 1 215 ? -35.700 -32.960 29.483 1.000 18.750 215 ALA C N 1
ATOM 18804 C CA . ALA C 1 215 ? -36.211 -33.971 30.452 1.000 21.320 215 ALA C CA 1
ATOM 18805 C C . ALA C 1 215 ? -35.644 -35.355 30.115 1.000 23.680 215 ALA C C 1
ATOM 18806 O O . ALA C 1 215 ? -35.377 -36.123 31.065 1.000 23.210 215 ALA C O 1
ATOM 18813 N N . HIS C 1 216 ? -35.414 -35.665 28.833 1.000 22.840 216 HIS C N 1
ATOM 18814 C CA . HIS C 1 216 ? -34.802 -36.964 28.427 1.000 23.230 216 HIS C CA 1
ATOM 18815 C C . HIS C 1 216 ? -33.381 -37.109 28.970 1.000 22.390 216 HIS C C 1
ATOM 18816 O O . HIS C 1 216 ? -32.895 -38.258 29.012 1.000 24.030 216 HIS C O 1
ATOM 18829 N N . PHE C 1 217 ? -32.724 -36.012 29.347 1.000 23.070 217 PHE C N 1
ATOM 18830 C CA . PHE C 1 217 ? -31.334 -36.004 29.881 1.000 22.270 217 PHE C CA 1
ATOM 18831 C C . PHE C 1 217 ? -31.324 -35.767 31.397 1.000 22.830 217 PHE C C 1
ATOM 18832 O O . PHE C 1 217 ? -30.231 -35.768 31.986 1.000 24.990 217 PHE C O 1
ATOM 18849 N N . GLY C 1 218 ? -32.494 -35.614 32.012 1.000 22.680 218 GLY C N 1
ATOM 18850 C CA . GLY C 1 218 ? -32.617 -35.414 33.464 1.000 24.350 218 GLY C CA 1
ATOM 18851 C C . GLY C 1 218 ? -32.733 -33.965 33.868 1.000 24.640 218 GLY C C 1
ATOM 18852 O O . GLY C 1 218 ? -32.648 -33.705 35.071 1.000 22.670 218 GLY C O 1
ATOM 18856 N N . GLY C 1 219 ? -32.926 -33.039 32.908 1.000 25.300 219 GLY C N 1
ATOM 18857 C CA . GLY C 1 219 ? -33.146 -31.623 33.222 1.000 21.670 219 GLY C CA 1
ATOM 18858 C C . GLY C 1 219 ? -34.617 -31.312 33.400 1.000 24.370 219 GLY C C 1
ATOM 18859 O O . GLY C 1 219 ? -35.470 -31.986 32.806 1.000 25.710 219 GLY C O 1
ATOM 18863 N N . ASN C 1 220 ? -34.921 -30.282 34.170 1.000 22.120 220 ASN C N 1
ATOM 18864 C CA . ASN C 1 220 ? -36.289 -29.729 34.306 1.000 23.050 220 ASN C CA 1
ATOM 18865 C C . ASN C 1 220 ? -36.452 -28.548 33.343 1.000 21.870 220 ASN C C 1
ATOM 18866 O O . ASN C 1 220 ? -35.889 -27.490 33.582 1.000 22.240 220 ASN C O 1
ATOM 18877 N N . PRO C 1 221 ? -37.264 -28.662 32.282 1.000 22.300 221 PRO C N 1
ATOM 18878 C CA . PRO C 1 221 ? -37.489 -27.554 31.346 1.000 24.930 221 PRO C CA 1
ATOM 18879 C C . PRO C 1 221 ? -38.203 -26.344 31.984 1.000 23.190 221 PRO C C 1
ATOM 18880 O O . PRO C 1 221 ? -38.133 -25.287 31.424 1.000 20.940 221 PRO C O 1
ATOM 18891 N N . ASP C 1 222 ? -38.791 -26.516 33.168 1.000 21.050 222 ASP C N 1
ATOM 18892 C CA . ASP C 1 222 ? -39.400 -25.371 33.906 1.000 25.690 222 ASP C CA 1
ATOM 18893 C C . ASP C 1 222 ? -38.339 -24.662 34.762 1.000 24.150 222 ASP C C 1
ATOM 18894 O O . ASP C 1 222 ? -38.704 -23.721 35.411 1.000 23.690 222 ASP C O 1
ATOM 18903 N N . ARG C 1 223 ? -37.069 -25.067 34.711 1.000 22.130 223 ARG C N 1
ATOM 18904 C CA . ARG C 1 223 ? -36.002 -24.521 35.571 1.000 24.410 223 ARG C CA 1
ATOM 18905 C C . ARG C 1 223 ? -34.749 -24.326 34.722 1.000 22.210 223 ARG C C 1
ATOM 18906 O O . ARG C 1 223 ? -33.682 -24.890 35.017 1.000 18.790 223 ARG C O 1
ATOM 18927 N N . VAL C 1 224 ? -34.895 -23.501 33.700 1.000 20.760 224 VAL C N 1
ATOM 18928 C CA . VAL C 1 224 ? -33.819 -23.196 32.730 1.000 19.120 224 VAL C CA 1
ATOM 18929 C C . VAL C 1 224 ? -33.320 -21.797 33.028 1.000 20.120 224 VAL C C 1
ATOM 18930 O O . VAL C 1 224 ? -34.113 -20.879 33.007 1.000 19.000 224 VAL C O 1
ATOM 18943 N N . THR C 1 225 ? -32.026 -21.658 33.230 1.000 19.130 225 THR C N 1
ATOM 18944 C CA . THR C 1 225 ? -31.326 -20.355 33.332 1.000 18.360 225 THR C CA 1
ATOM 18945 C C . THR C 1 225 ? -30.403 -20.178 32.132 1.000 17.440 225 THR C C 1
ATOM 18946 O O . THR C 1 225 ? -29.569 -21.053 31.906 1.000 17.320 225 THR C O 1
ATOM 18956 N N . ILE C 1 226 ? -30.536 -19.069 31.411 1.000 16.900 226 ILE C N 1
ATOM 18957 C CA . ILE C 1 226 ? -29.620 -18.715 30.300 1.000 17.990 226 ILE C CA 1
ATOM 18958 C C . ILE C 1 226 ? -28.514 -17.841 30.883 1.000 18.820 226 ILE C C 1
ATOM 18959 O O . ILE C 1 226 ? -28.802 -16.966 31.722 1.000 20.690 226 ILE C O 1
ATOM 18975 N N . PHE C 1 227 ? -27.271 -18.115 30.503 1.000 19.100 227 PHE C N 1
ATOM 18976 C CA . PHE C 1 227 ? -26.107 -17.347 31.009 1.000 18.840 227 PHE C CA 1
ATOM 18977 C C . PHE C 1 227 ? -25.101 -17.219 29.888 1.000 19.580 227 PHE C C 1
ATOM 18978 O O . PHE C 1 227 ? -25.075 -18.052 28.965 1.000 17.920 227 PHE C O 1
ATOM 18995 N N . GLY C 1 228 ? -24.347 -16.125 29.921 1.000 18.320 228 GLY C N 1
ATOM 18996 C CA . GLY C 1 228 ? -23.398 -15.831 28.836 1.000 19.920 228 GLY C CA 1
ATOM 18997 C C . GLY C 1 228 ? -22.511 -14.666 29.190 1.000 20.490 228 GLY C C 1
ATOM 18998 O O . GLY C 1 228 ? -22.896 -13.863 30.058 1.000 22.220 228 GLY C O 1
ATOM 19002 N N . GLU C 1 229 ? -21.386 -14.556 28.496 1.000 21.660 229 GLU C N 1
ATOM 19003 C CA . GLU C 1 229 ? -20.396 -13.504 28.740 1.000 21.480 229 GLU C CA 1
ATOM 19004 C C . GLU C 1 229 ? -20.190 -12.702 27.452 1.000 22.540 229 GLU C C 1
ATOM 19005 O O . GLU C 1 229 ? -20.173 -13.262 26.330 1.000 22.950 229 GLU C O 1
ATOM 19017 N N . SER C 1 230 ? -20.119 -11.400 27.637 1.000 22.100 230 SER C N 1
ATOM 19018 C CA . SER C 1 230 ? -19.885 -10.371 26.608 1.000 27.090 230 SER C CA 1
ATOM 19019 C C . SER C 1 230 ? -20.983 -10.419 25.527 1.000 24.350 230 SER C C 1
ATOM 19020 O O . SER C 1 230 ? -22.134 -10.217 25.897 1.000 24.540 230 SER C O 1
ATOM 19027 N N . ALA C 1 231 ? -20.690 -10.738 24.267 1.000 22.990 231 ALA C N 1
ATOM 19028 C CA . ALA C 1 231 ? -21.748 -10.908 23.233 1.000 23.450 231 ALA C CA 1
ATOM 19029 C C . ALA C 1 231 ? -22.764 -11.980 23.679 1.000 19.880 231 ALA C C 1
ATOM 19030 O O . ALA C 1 231 ? -23.921 -11.889 23.263 1.000 19.570 231 ALA C O 1
ATOM 19037 N N . GLY C 1 232 ? -22.331 -12.943 24.493 1.000 20.240 232 GLY C N 1
ATOM 19038 C CA . GLY C 1 232 ? -23.202 -13.952 25.112 1.000 20.300 232 GLY C CA 1
ATOM 19039 C C . GLY C 1 232 ? -24.106 -13.326 26.178 1.000 22.130 232 GLY C C 1
ATOM 19040 O O . GLY C 1 232 ? -25.265 -13.717 26.269 1.000 21.030 232 GLY C O 1
ATOM 19044 N N . GLY C 1 233 ? -23.603 -12.363 26.952 1.000 20.850 233 GLY C N 1
ATOM 19045 C CA . GLY C 1 233 ? -24.430 -11.584 27.889 1.000 19.660 233 GLY C CA 1
ATOM 19046 C C . GLY C 1 233 ? -25.428 -10.718 27.136 1.000 19.520 233 GLY C C 1
ATOM 19047 O O . GLY C 1 233 ? -26.645 -10.664 27.490 1.000 19.910 233 GLY C O 1
ATOM 19051 N N . THR C 1 234 ? -24.963 -10.067 26.089 1.000 18.290 234 THR C N 1
ATOM 19052 C CA . THR C 1 234 ? -25.828 -9.298 25.165 1.000 18.680 234 THR C CA 1
ATOM 19053 C C . THR C 1 234 ? -26.913 -10.218 24.610 1.000 19.830 234 THR C C 1
ATOM 19054 O O . THR C 1 234 ? -28.106 -9.820 24.598 1.000 18.260 234 THR C O 1
ATOM 19064 N N . SER C 1 235 ? -26.532 -11.423 24.194 1.000 19.290 235 SER C N 1
ATOM 19065 C CA . SER C 1 235 ? -27.484 -12.438 23.682 1.000 20.310 235 SER C CA 1
ATOM 19066 C C . SER C 1 235 ? -28.542 -12.719 24.764 1.000 20.230 235 SER C C 1
ATOM 19067 O O . SER C 1 235 ? -29.750 -12.641 24.468 1.000 18.480 235 SER C O 1
ATOM 19074 N N . VAL C 1 236 ? -28.100 -13.070 25.968 1.000 19.150 236 VAL C N 1
ATOM 19075 C CA . VAL C 1 236 ? -29.015 -13.412 27.089 1.000 19.850 236 VAL C CA 1
ATOM 19076 C C . VAL C 1 236 ? -29.984 -12.240 27.292 1.000 20.090 236 VAL C C 1
ATOM 19077 O O . VAL C 1 236 ? -31.224 -12.439 27.359 1.000 19.500 236 VAL C O 1
ATOM 19090 N N . SER C 1 237 ? -29.438 -11.046 27.432 1.000 21.210 237 SER C N 1
ATOM 19091 C CA . SER C 1 237 ? -30.207 -9.798 27.677 1.000 21.570 237 SER C CA 1
ATOM 19092 C C . SER C 1 237 ? -31.220 -9.582 26.546 1.000 21.430 237 SER C C 1
ATOM 19093 O O . SER C 1 237 ? -32.350 -9.124 26.793 1.000 20.330 237 SER C O 1
ATOM 19100 N N . SER C 1 238 ? -30.832 -9.911 25.323 1.000 23.020 238 SER C N 1
ATOM 19101 C CA . SER C 1 238 ? -31.701 -9.822 24.126 1.000 21.120 238 SER C CA 1
ATOM 19102 C C . SER C 1 238 ? -32.854 -10.832 24.255 1.000 22.420 238 SER C C 1
ATOM 19103 O O . SER C 1 238 ? -34.017 -10.423 24.013 1.000 19.700 238 SER C O 1
ATOM 19110 N N . HIS C 1 239 ? -32.601 -12.073 24.698 1.000 19.630 239 HIS C N 1
ATOM 19111 C CA . HIS C 1 239 ? -33.690 -13.049 24.922 1.000 19.080 239 HIS C CA 1
ATOM 19112 C C . HIS C 1 239 ? -34.631 -12.505 26.008 1.000 20.850 239 HIS C C 1
ATOM 19113 O O . HIS C 1 239 ? -35.851 -12.676 25.875 1.000 21.040 239 HIS C O 1
ATOM 19126 N N . VAL C 1 240 ? -34.088 -11.912 27.062 1.000 21.130 240 VAL C N 1
ATOM 19127 C CA . VAL C 1 240 ? -34.890 -11.370 28.196 1.000 19.780 240 VAL C CA 1
ATOM 19128 C C . VAL C 1 240 ? -35.938 -10.379 27.657 1.000 21.230 240 VAL C C 1
ATOM 19129 O O . VAL C 1 240 ? -37.045 -10.367 28.238 1.000 19.140 240 VAL C O 1
ATOM 19142 N N . VAL C 1 241 ? -35.656 -9.638 26.572 1.000 20.620 241 VAL C N 1
ATOM 19143 C CA . VAL C 1 241 ? -36.617 -8.648 26.011 1.000 22.480 241 VAL C CA 1
ATOM 19144 C C . VAL C 1 241 ? -37.395 -9.204 24.806 1.000 23.890 241 VAL C C 1
ATOM 19145 O O . VAL C 1 241 ? -38.383 -8.544 24.412 1.000 28.170 241 VAL C O 1
ATOM 19158 N N . SER C 1 242 ? -36.954 -10.274 24.156 1.000 23.290 242 SER C N 1
ATOM 19159 C CA . SER C 1 242 ? -37.564 -10.769 22.898 1.000 22.550 242 SER C CA 1
ATOM 19160 C C . SER C 1 242 ? -38.883 -11.465 23.229 1.000 23.560 242 SER C C 1
ATOM 19161 O O . SER C 1 242 ? -38.897 -12.487 23.891 1.000 18.080 242 SER C O 1
ATOM 19168 N N . PRO C 1 243 ? -40.041 -10.981 22.720 1.000 25.770 243 PRO C N 1
ATOM 19169 C CA . PRO C 1 243 ? -41.323 -11.637 23.000 1.000 26.170 243 PRO C CA 1
ATOM 19170 C C . PRO C 1 243 ? -41.339 -13.133 22.636 1.000 25.830 243 PRO C C 1
ATOM 19171 O O . PRO C 1 243 ? -41.836 -13.904 23.408 1.000 26.370 243 PRO C O 1
ATOM 19182 N N . MET C 1 244 ? -40.718 -13.538 21.525 1.000 25.170 244 MET C N 1
ATOM 19183 C CA . MET C 1 244 ? -40.783 -14.957 21.086 1.000 25.450 244 MET C CA 1
ATOM 19184 C C . MET C 1 244 ? -39.816 -15.842 21.879 1.000 23.890 244 MET C C 1
ATOM 19185 O O . MET C 1 244 ? -39.894 -17.070 21.716 1.000 25.030 244 MET C O 1
ATOM 19199 N N . SER C 1 245 ? -38.950 -15.281 22.729 1.000 23.140 245 SER C N 1
ATOM 19200 C CA . SER C 1 245 ? -38.101 -16.098 23.649 1.000 22.190 245 SER C CA 1
ATOM 19201 C C . SER C 1 245 ? -38.781 -16.300 25.008 1.000 21.720 245 SER C C 1
ATOM 19202 O O . SER C 1 245 ? -38.268 -17.094 25.808 1.000 23.860 245 SER C O 1
ATOM 19209 N N . GLN C 1 246 ? -39.908 -15.649 25.290 1.000 23.670 246 GLN C N 1
ATOM 19210 C CA . GLN C 1 246 ? -40.550 -15.741 26.631 1.000 27.350 246 GLN C CA 1
ATOM 19211 C C . GLN C 1 246 ? -41.103 -17.158 26.828 1.000 25.310 246 GLN C C 1
ATOM 19212 O O . GLN C 1 246 ? -41.531 -17.773 25.869 1.000 25.970 246 GLN C O 1
ATOM 19226 N N . GLY C 1 247 ? -40.945 -17.709 28.029 1.000 22.560 247 GLY C N 1
ATOM 19227 C CA . GLY C 1 247 ? -41.302 -19.111 28.327 1.000 22.630 247 GLY C CA 1
ATOM 19228 C C . GLY C 1 247 ? -40.180 -20.091 28.006 1.000 22.240 247 GLY C C 1
ATOM 19229 O O . GLY C 1 247 ? -40.346 -21.263 28.310 1.000 23.940 247 GLY C O 1
ATOM 19233 N N . LEU C 1 248 ? -39.046 -19.673 27.412 1.000 23.080 248 LEU C N 1
ATOM 19234 C CA . LEU C 1 248 ? -37.952 -20.623 27.063 1.000 21.350 248 LEU C CA 1
ATOM 19235 C C . LEU C 1 248 ? -36.889 -20.648 28.170 1.000 23.760 248 LEU C C 1
ATOM 19236 O O . LEU C 1 248 ? -35.887 -21.395 28.034 1.000 25.360 248 LEU C O 1
ATOM 19252 N N . PHE C 1 249 ? -37.079 -19.890 29.246 1.000 20.610 249 PHE C N 1
ATOM 19253 C CA . PHE C 1 249 ? -36.134 -19.831 30.394 1.000 20.210 249 PHE C CA 1
ATOM 19254 C C . PHE C 1 249 ? -36.853 -19.133 31.546 1.000 19.910 249 PHE C C 1
ATOM 19255 O O . PHE C 1 249 ? -37.779 -18.342 31.302 1.000 20.340 249 PHE C O 1
ATOM 19272 N N A HIS C 1 250 ? -36.366 -19.339 32.758 0.680 21.610 250 HIS C N 1
ATOM 19273 N N B HIS C 1 250 ? -36.417 -19.399 32.785 0.320 19.580 250 HIS C N 1
ATOM 19274 C CA A HIS C 1 250 ? -37.004 -18.868 34.011 0.680 21.790 250 HIS C CA 1
ATOM 19275 C CA B HIS C 1 250 ? -37.011 -18.872 34.052 0.320 19.240 250 HIS C CA 1
ATOM 19276 C C A HIS C 1 250 ? -36.075 -17.893 34.756 0.680 21.670 250 HIS C C 1
ATOM 19277 C C B HIS C 1 250 ? -36.066 -17.880 34.747 0.320 19.290 250 HIS C C 1
ATOM 19278 O O A HIS C 1 250 ? -36.534 -17.235 35.693 0.680 21.690 250 HIS C O 1
ATOM 19279 O O B HIS C 1 250 ? -36.496 -17.211 35.694 0.320 19.080 250 HIS C O 1
ATOM 19304 N N A GLY C 1 251 ? -34.824 -17.758 34.313 0.680 20.870 251 GLY C N 1
ATOM 19305 N N B GLY C 1 251 ? -34.826 -17.758 34.283 0.320 19.130 251 GLY C N 1
ATOM 19306 C CA A GLY C 1 251 ? -33.828 -16.844 34.887 0.680 18.870 251 GLY C CA 1
ATOM 19307 C CA B GLY C 1 251 ? -33.832 -16.850 34.879 0.320 18.170 251 GLY C CA 1
ATOM 19308 C C . GLY C 1 251 ? -32.725 -16.530 33.899 1.000 18.120 251 GLY C C 1
ATOM 19309 O O . GLY C 1 251 ? -32.575 -17.289 32.937 1.000 15.360 251 GLY C O 1
ATOM 19316 N N . ALA C 1 252 ? -31.975 -15.458 34.134 1.000 18.450 252 ALA C N 1
ATOM 19317 C CA . ALA C 1 252 ? -30.937 -14.996 33.205 1.000 18.380 252 ALA C CA 1
ATOM 19318 C C . ALA C 1 252 ? -29.721 -14.466 33.971 1.000 19.580 252 ALA C C 1
ATOM 19319 O O . ALA C 1 252 ? -29.908 -13.808 35.006 1.000 19.240 252 ALA C O 1
ATOM 19326 N N . ILE C 1 253 ? -28.522 -14.720 33.442 1.000 20.050 253 ILE C N 1
ATOM 19327 C CA . ILE C 1 253 ? -27.236 -14.198 33.981 1.000 20.340 253 ILE C CA 1
ATOM 19328 C C . ILE C 1 253 ? -26.471 -13.536 32.837 1.000 19.700 253 ILE C C 1
ATOM 19329 O O . ILE C 1 253 ? -26.124 -14.227 31.865 1.000 19.180 253 ILE C O 1
ATOM 19345 N N . MET C 1 254 ? -26.230 -12.235 32.969 1.000 18.590 254 MET C N 1
ATOM 19346 C CA . MET C 1 254 ? -25.588 -11.392 31.936 1.000 21.160 254 MET C CA 1
ATOM 19347 C C . MET C 1 254 ? -24.218 -10.943 32.461 1.000 21.060 254 MET C C 1
ATOM 19348 O O . MET C 1 254 ? -24.157 -9.982 33.274 1.000 22.170 254 MET C O 1
ATOM 19362 N N . GLU C 1 255 ? -23.169 -11.634 32.039 1.000 19.850 255 GLU C N 1
ATOM 19363 C CA . GLU C 1 255 ? -21.766 -11.345 32.461 1.000 20.780 255 GLU C CA 1
ATOM 19364 C C . GLU C 1 255 ? -21.113 -10.425 31.434 1.000 20.990 255 GLU C C 1
ATOM 19365 O O . GLU C 1 255 ? -20.893 -10.857 30.260 1.000 25.220 255 GLU C O 1
ATOM 19377 N N . SER C 1 256 ? -20.843 -9.183 31.811 1.000 21.860 256 SER C N 1
ATOM 19378 C CA . SER C 1 256 ? -20.078 -8.218 30.968 1.000 24.250 256 SER C CA 1
ATOM 19379 C C . SER C 1 256 ? -20.732 -8.067 29.583 1.000 24.770 256 SER C C 1
ATOM 19380 O O . SER C 1 256 ? -20.011 -7.980 28.587 1.000 25.000 256 SER C O 1
ATOM 19387 N N . GLY C 1 257 ? -22.051 -8.019 29.520 1.000 22.620 257 GLY C N 1
ATOM 19388 C CA . GLY C 1 257 ? -22.741 -7.669 28.275 1.000 23.660 257 GLY C CA 1
ATOM 19389 C C . GLY C 1 257 ? -24.234 -7.661 28.486 1.000 23.060 257 GLY C C 1
ATOM 19390 O O . GLY C 1 257 ? -24.741 -8.562 29.145 1.000 24.050 257 GLY C O 1
ATOM 19394 N N . VAL C 1 258 ? -24.908 -6.670 27.926 1.000 22.090 258 VAL C N 1
ATOM 19395 C CA . VAL C 1 258 ? -26.385 -6.562 27.914 1.000 22.210 258 VAL C CA 1
ATOM 19396 C C . VAL C 1 258 ? -26.846 -6.055 26.537 1.000 22.890 258 VAL C C 1
ATOM 19397 O O . VAL C 1 258 ? -26.001 -5.788 25.658 1.000 22.890 258 VAL C O 1
ATOM 19410 N N . ALA C 1 259 ? -28.164 -5.954 26.351 1.000 22.800 259 ALA C N 1
ATOM 19411 C CA . ALA C 1 259 ? -28.799 -5.715 25.029 1.000 24.450 259 ALA C CA 1
ATOM 19412 C C . ALA C 1 259 ? -28.476 -4.310 24.512 1.000 28.460 259 ALA C C 1
ATOM 19413 O O . ALA C 1 259 ? -28.630 -4.102 23.277 1.000 27.720 259 ALA C O 1
ATOM 19420 N N . LEU C 1 260 ? -28.017 -3.387 25.374 1.000 27.070 260 LEU C N 1
ATOM 19421 C CA . LEU C 1 260 ? -27.644 -2.016 24.953 1.000 30.020 260 LEU C CA 1
ATOM 19422 C C . LEU C 1 260 ? -26.133 -1.878 24.689 1.000 30.650 260 LEU C C 1
ATOM 19423 O O . LEU C 1 260 ? -25.694 -0.741 24.528 1.000 30.500 260 LEU C O 1
ATOM 19439 N N . LEU C 1 261 ? -25.346 -2.964 24.662 1.000 28.610 261 LEU C N 1
ATOM 19440 C CA . LEU C 1 261 ? -23.908 -2.872 24.287 1.000 29.130 261 LEU C CA 1
ATOM 19441 C C . LEU C 1 261 ? -23.839 -2.198 22.916 1.000 31.550 261 LEU C C 1
ATOM 19442 O O . LEU C 1 261 ? -24.268 -2.784 21.928 1.000 31.910 261 LEU C O 1
ATOM 19458 N N . PRO C 1 262 ? -23.339 -0.940 22.812 1.000 35.200 262 PRO C N 1
ATOM 19459 C CA . PRO C 1 262 ? -23.564 -0.118 21.618 1.000 36.490 262 PRO C CA 1
ATOM 19460 C C . PRO C 1 262 ? -23.149 -0.752 20.280 1.000 33.900 262 PRO C C 1
ATOM 19461 O O . PRO C 1 262 ? -23.935 -0.651 19.347 1.000 35.530 262 PRO C O 1
ATOM 19472 N N . ASP C 1 263 ? -21.993 -1.412 20.218 1.000 32.870 263 ASP C N 1
ATOM 19473 C CA . ASP C 1 263 ? -21.479 -2.012 18.955 1.000 38.630 263 ASP C CA 1
ATOM 19474 C C . ASP C 1 263 ? -22.315 -3.223 18.494 1.000 34.400 263 ASP C C 1
ATOM 19475 O O . ASP C 1 263 ? -22.124 -3.647 17.338 1.000 32.190 263 ASP C O 1
ATOM 19484 N N . LEU C 1 264 ? -23.179 -3.808 19.338 1.000 27.160 264 LEU C N 1
ATOM 19485 C CA . LEU C 1 264 ? -23.864 -5.068 18.952 1.000 27.790 264 LEU C CA 1
ATOM 19486 C C . LEU C 1 264 ? -25.333 -4.830 18.649 1.000 26.120 264 LEU C C 1
ATOM 19487 O O . LEU C 1 264 ? -26.016 -5.820 18.386 1.000 23.650 264 LEU C O 1
ATOM 19503 N N . ILE C 1 265 ? -25.790 -3.582 18.660 1.000 27.700 265 ILE C N 1
ATOM 19504 C CA . ILE C 1 265 ? -27.198 -3.261 18.289 1.000 30.220 265 ILE C CA 1
ATOM 19505 C C . ILE C 1 265 ? -27.197 -2.006 17.411 1.000 30.790 265 ILE C C 1
ATOM 19506 O O . ILE C 1 265 ? -26.487 -1.049 17.710 1.000 34.330 265 ILE C O 1
ATOM 19522 N N . SER C 1 266 ? -27.976 -2.024 16.344 1.000 35.000 266 SER C N 1
ATOM 19523 C CA . SER C 1 266 ? -28.009 -0.962 15.321 1.000 40.720 266 SER C CA 1
ATOM 19524 C C . SER C 1 266 ? -29.440 -0.688 14.879 1.000 44.490 266 SER C C 1
ATOM 19525 O O . SER C 1 266 ? -30.201 -1.639 14.697 1.000 42.830 266 SER C O 1
ATOM 19532 N N A GLU C 1 267 ? -29.752 0.589 14.645 0.500 47.300 267 GLU C N 1
ATOM 19533 N N B GLU C 1 267 ? -29.757 0.589 14.651 0.500 48.130 267 GLU C N 1
ATOM 19534 C CA A GLU C 1 267 ? -31.046 1.053 14.079 0.500 51.090 267 GLU C CA 1
ATOM 19535 C CA B GLU C 1 267 ? -31.060 1.036 14.093 0.500 52.480 267 GLU C CA 1
ATOM 19536 C C A GLU C 1 267 ? -31.016 0.939 12.548 0.500 52.450 267 GLU C C 1
ATOM 19537 C C B GLU C 1 267 ? -31.006 0.996 12.559 0.500 52.840 267 GLU C C 1
ATOM 19538 O O A GLU C 1 267 ? -32.076 1.114 11.939 0.500 56.470 267 GLU C O 1
ATOM 19539 O O B GLU C 1 267 ? -32.047 1.265 11.945 0.500 55.140 267 GLU C O 1
ATOM 19562 N N A THR C 1 268 ? -29.864 0.667 11.936 0.500 53.760 268 THR C N 1
ATOM 19563 N N B THR C 1 268 ? -29.866 0.672 11.943 0.500 53.790 268 THR C N 1
ATOM 19564 C CA A THR C 1 268 ? -29.757 0.600 10.451 0.500 55.380 268 THR C CA 1
ATOM 19565 C CA B THR C 1 268 ? -29.755 0.601 10.455 0.500 55.470 268 THR C CA 1
ATOM 19566 C C . THR C 1 268 ? -29.015 -0.673 10.022 1.000 53.390 268 THR C C 1
ATOM 19567 O O . THR C 1 268 ? -28.127 -1.149 10.770 1.000 46.570 268 THR C O 1
ATOM 19579 N N . SER C 1 269 ? -29.366 -1.179 8.843 1.000 48.130 269 SER C N 1
ATOM 19580 C CA . SER C 1 269 ? -28.676 -2.320 8.193 1.000 51.530 269 SER C CA 1
ATOM 19581 C C . SER C 1 269 ? -27.707 -1.830 7.095 1.000 49.000 269 SER C C 1
ATOM 19582 O O . SER C 1 269 ? -27.002 -2.677 6.497 1.000 37.840 269 SER C O 1
ATOM 19589 N N . GLU C 1 270 ? -27.701 -0.535 6.757 1.000 50.650 270 GLU C N 1
ATOM 19590 C CA . GLU C 1 270 ? -27.208 -0.066 5.421 1.000 50.190 270 GLU C CA 1
ATOM 19591 C C . GLU C 1 270 ? -25.666 -0.113 5.343 1.000 44.800 270 GLU C C 1
ATOM 19592 O O . GLU C 1 270 ? -25.124 -0.378 4.257 1.000 50.360 270 GLU C O 1
ATOM 19604 N N . MET C 1 271 ? -24.969 0.116 6.454 1.000 47.710 271 MET C N 1
ATOM 19605 C CA . MET C 1 271 ? -23.488 0.120 6.490 1.000 53.640 271 MET C CA 1
ATOM 19606 C C . MET C 1 271 ? -22.976 -1.302 6.221 1.000 49.470 271 MET C C 1
ATOM 19607 O O . MET C 1 271 ? -22.115 -1.490 5.352 1.000 51.880 271 MET C O 1
ATOM 19621 N N . VAL C 1 272 ? -23.493 -2.286 6.944 1.000 44.520 272 VAL C N 1
ATOM 19622 C CA . VAL C 1 272 ? -23.043 -3.696 6.781 1.000 45.960 272 VAL C CA 1
ATOM 19623 C C . VAL C 1 272 ? -23.418 -4.164 5.365 1.000 40.390 272 VAL C C 1
ATOM 19624 O O . VAL C 1 272 ? -22.583 -4.739 4.653 1.000 35.680 272 VAL C O 1
ATOM 19637 N N . SER C 1 273 ? -24.646 -3.926 4.949 1.000 34.110 273 SER C N 1
ATOM 19638 C CA . SER C 1 273 ? -25.197 -4.447 3.669 1.000 38.020 273 SER C CA 1
ATOM 19639 C C . SER C 1 273 ? -24.386 -3.886 2.478 1.000 38.110 273 SER C C 1
ATOM 19640 O O . SER C 1 273 ? -24.048 -4.653 1.542 1.000 36.810 273 SER C O 1
ATOM 19647 N N . THR C 1 274 ? -24.118 -2.583 2.478 1.000 36.360 274 THR C N 1
ATOM 19648 C CA . THR C 1 274 ? -23.373 -1.945 1.353 1.000 41.080 274 THR C CA 1
ATOM 19649 C C . THR C 1 274 ? -21.919 -2.452 1.359 1.000 34.200 274 THR C C 1
ATOM 19650 O O . THR C 1 274 ? -21.384 -2.728 0.273 1.000 34.420 274 THR C O 1
ATOM 19660 N N . THR C 1 275 ? -21.309 -2.614 2.532 1.000 39.240 275 THR C N 1
ATOM 19661 C CA . THR C 1 275 ? -19.949 -3.198 2.667 1.000 39.770 275 THR C CA 1
ATOM 19662 C C . THR C 1 275 ? -19.936 -4.609 2.063 1.000 41.170 275 THR C C 1
ATOM 19663 O O . THR C 1 275 ? -19.041 -4.906 1.235 1.000 43.250 275 THR C O 1
ATOM 19673 N N . VAL C 1 276 ? -20.897 -5.458 2.442 1.000 36.590 276 VAL C N 1
ATOM 19674 C CA . VAL C 1 276 ? -20.942 -6.860 1.948 1.000 31.460 276 VAL C CA 1
ATOM 19675 C C . VAL C 1 276 ? -21.145 -6.859 0.422 1.000 29.570 276 VAL C C 1
ATOM 19676 O O . VAL C 1 276 ? -20.492 -7.635 -0.250 1.000 25.880 276 VAL C O 1
ATOM 19689 N N . ALA C 1 277 ? -22.035 -6.036 -0.112 1.000 31.280 277 ALA C N 1
ATOM 19690 C CA . ALA C 1 277 ? -22.297 -5.972 -1.563 1.000 33.150 277 ALA C CA 1
ATOM 19691 C C . ALA C 1 277 ? -21.009 -5.611 -2.314 1.000 37.950 277 ALA C C 1
ATOM 19692 O O . ALA C 1 277 ? -20.711 -6.256 -3.351 1.000 38.550 277 ALA C O 1
ATOM 19699 N N . LYS C 1 278 ? -20.247 -4.640 -1.805 1.000 39.020 278 LYS C N 1
ATOM 19700 C CA . LYS C 1 278 ? -18.983 -4.229 -2.465 1.000 42.410 278 LYS C CA 1
ATOM 19701 C C . LYS C 1 278 ? -17.968 -5.383 -2.427 1.000 40.620 278 LYS C C 1
ATOM 19702 O O . LYS C 1 278 ? -17.460 -5.758 -3.477 1.000 38.430 278 LYS C O 1
ATOM 19721 N N . LEU C 1 279 ? -17.678 -5.941 -1.252 1.000 36.270 279 LEU C N 1
ATOM 19722 C CA . LEU C 1 279 ? -16.625 -6.980 -1.097 1.000 36.870 279 LEU C CA 1
ATOM 19723 C C . LEU C 1 279 ? -17.001 -8.255 -1.863 1.000 35.310 279 LEU C C 1
ATOM 19724 O O . LEU C 1 279 ? -16.105 -8.975 -2.233 1.000 38.320 279 LEU C O 1
ATOM 19740 N N . SER C 1 280 ? -18.288 -8.579 -1.999 1.000 31.800 280 SER C N 1
ATOM 19741 C CA . SER C 1 280 ? -18.765 -9.855 -2.595 1.000 35.290 280 SER C CA 1
ATOM 19742 C C . SER C 1 280 ? -18.790 -9.745 -4.121 1.000 34.780 280 SER C C 1
ATOM 19743 O O . SER C 1 280 ? -18.932 -10.788 -4.761 1.000 35.790 280 SER C O 1
ATOM 19750 N N . GLY C 1 281 ? -18.735 -8.531 -4.668 1.000 38.530 281 GLY C N 1
ATOM 19751 C CA . GLY C 1 281 ? -18.992 -8.291 -6.100 1.000 39.610 281 GLY C CA 1
ATOM 19752 C C . GLY C 1 281 ? -20.459 -8.456 -6.464 1.000 40.730 281 GLY C C 1
ATOM 19753 O O . GLY C 1 281 ? -20.731 -8.786 -7.637 1.000 43.500 281 GLY C O 1
ATOM 19757 N N . CYS C 1 282 ? -21.376 -8.309 -5.501 1.000 40.060 282 CYS C N 1
ATOM 19758 C CA . CYS C 1 282 ? -22.844 -8.443 -5.740 1.000 44.020 282 CYS C CA 1
ATOM 19759 C C . CYS C 1 282 ? -23.531 -7.075 -5.871 1.000 46.900 282 CYS C C 1
ATOM 19760 O O . CYS C 1 282 ? -22.993 -6.092 -5.360 1.000 45.190 282 CYS C O 1
ATOM 19767 N N A GLU C 1 283 ? -24.705 -7.048 -6.514 0.550 52.470 283 GLU C N 1
ATOM 19768 N N B GLU C 1 283 ? -24.686 -7.015 -6.536 0.450 50.620 283 GLU C N 1
ATOM 19769 C CA A GLU C 1 283 ? -25.530 -5.814 -6.697 0.550 59.060 283 GLU C CA 1
ATOM 19770 C CA B GLU C 1 283 ? -25.470 -5.763 -6.747 0.450 55.460 283 GLU C CA 1
ATOM 19771 C C A GLU C 1 283 ? -26.073 -5.325 -5.346 0.550 65.670 283 GLU C C 1
ATOM 19772 C C B GLU C 1 283 ? -26.072 -5.281 -5.411 0.450 62.520 283 GLU C C 1
ATOM 19773 O O A GLU C 1 283 ? -26.626 -6.146 -4.606 0.550 67.340 283 GLU C O 1
ATOM 19774 O O B GLU C 1 283 ? -26.726 -6.100 -4.741 0.450 64.600 283 GLU C O 1
ATOM 19797 N N A ALA C 1 284 ? -25.887 -4.038 -5.028 0.500 69.620 284 ALA C N 1
ATOM 19798 N N B ALA C 1 284 ? -25.845 -4.016 -5.024 0.500 67.580 284 ALA C N 1
ATOM 19799 C CA A ALA C 1 284 ? -26.264 -3.448 -3.721 0.500 71.330 284 ALA C CA 1
ATOM 19800 C CA B ALA C 1 284 ? -26.261 -3.444 -3.719 0.500 70.490 284 ALA C CA 1
ATOM 19801 C C . ALA C 1 284 ? -27.769 -3.151 -3.744 1.000 75.240 284 ALA C C 1
ATOM 19802 O O . ALA C 1 284 ? -28.496 -3.521 -2.752 1.000 58.530 284 ALA C O 1
ATOM 19811 N N . MET C 1 285 ? -28.230 -2.532 -4.831 1.000 73.850 285 MET C N 1
ATOM 19812 C CA . MET C 1 285 ? -29.484 -1.726 -4.819 1.000 80.540 285 MET C CA 1
ATOM 19813 C C . MET C 1 285 ? -30.730 -2.586 -5.025 1.000 77.320 285 MET C C 1
ATOM 19814 O O . MET C 1 285 ? -31.845 -2.075 -4.748 1.000 75.640 285 MET C O 1
ATOM 19828 N N . ASP C 1 286 ? -30.568 -3.830 -5.502 1.000 57.890 286 ASP C N 1
ATOM 19829 C CA . ASP C 1 286 ? -31.649 -4.852 -5.447 1.000 48.190 286 ASP C CA 1
ATOM 19830 C C . ASP C 1 286 ? -31.332 -5.879 -4.335 1.000 39.410 286 ASP C C 1
ATOM 19831 O O . ASP C 1 286 ? -30.533 -6.818 -4.548 1.000 30.150 286 ASP C O 1
ATOM 19840 N N . SER C 1 287 ? -32.067 -5.811 -3.231 1.000 31.370 287 SER C N 1
ATOM 19841 C CA . SER C 1 287 ? -31.946 -6.747 -2.085 1.000 30.220 287 SER C CA 1
ATOM 19842 C C . SER C 1 287 ? -32.160 -8.186 -2.551 1.000 24.820 287 SER C C 1
ATOM 19843 O O . SER C 1 287 ? -31.398 -9.054 -2.155 1.000 29.430 287 SER C O 1
ATOM 19850 N N . GLN C 1 288 ? -33.168 -8.453 -3.358 1.000 24.100 288 GLN C N 1
ATOM 19851 C CA . GLN C 1 288 ? -33.496 -9.820 -3.811 1.000 27.400 288 GLN C CA 1
ATOM 19852 C C . GLN C 1 288 ? -32.289 -10.389 -4.561 1.000 28.570 288 GLN C C 1
ATOM 19853 O O . GLN C 1 288 ? -31.935 -11.526 -4.312 1.000 27.260 288 GLN C O 1
ATOM 19867 N N . ALA C 1 289 ? -31.695 -9.617 -5.462 1.000 27.730 289 ALA C N 1
ATOM 19868 C CA . ALA C 1 289 ? -30.559 -10.044 -6.300 1.000 26.850 289 ALA C CA 1
ATOM 19869 C C . ALA C 1 289 ? -29.333 -10.156 -5.403 1.000 26.340 289 ALA C C 1
ATOM 19870 O O . ALA C 1 289 ? -28.561 -11.105 -5.588 1.000 26.580 289 ALA C O 1
ATOM 19877 N N . LEU C 1 290 ? -29.155 -9.256 -4.440 1.000 23.770 290 LEU C N 1
ATOM 19878 C CA . LEU C 1 290 ? -27.996 -9.326 -3.515 1.000 24.740 290 LEU C CA 1
ATOM 19879 C C . LEU C 1 290 ? -28.029 -10.643 -2.733 1.000 23.800 290 LEU C C 1
ATOM 19880 O O . LEU C 1 290 ? -27.018 -11.354 -2.697 1.000 26.590 290 LEU C O 1
ATOM 19896 N N . VAL C 1 291 ? -29.151 -10.969 -2.112 1.000 23.910 291 VAL C N 1
ATOM 19897 C CA . VAL C 1 291 ? -29.264 -12.203 -1.282 1.000 23.430 291 VAL C CA 1
ATOM 19898 C C . VAL C 1 291 ? -29.084 -13.421 -2.187 1.000 23.270 291 VAL C C 1
ATOM 19899 O O . VAL C 1 291 ? -28.417 -14.362 -1.762 1.000 21.390 291 VAL C O 1
ATOM 19912 N N . ARG C 1 292 ? -29.642 -13.408 -3.397 1.000 24.280 292 ARG C N 1
ATOM 19913 C CA . ARG C 1 292 ? -29.483 -14.518 -4.384 1.000 29.700 292 ARG C CA 1
ATOM 19914 C C . ARG C 1 292 ? -27.993 -14.694 -4.702 1.000 25.760 292 ARG C C 1
ATOM 19915 O O . ARG C 1 292 ? -27.467 -15.820 -4.615 1.000 27.500 292 ARG C O 1
ATOM 19936 N N . CYS C 1 293 ? -27.306 -13.611 -5.006 1.000 25.740 293 CYS C N 1
ATOM 19937 C CA . CYS C 1 293 ? -25.850 -13.601 -5.290 1.000 28.250 293 CYS C CA 1
ATOM 19938 C C . CYS C 1 293 ? -25.082 -14.147 -4.074 1.000 25.200 293 CYS C C 1
ATOM 19939 O O . CYS C 1 293 ? -24.243 -15.039 -4.242 1.000 23.380 293 CYS C O 1
ATOM 19946 N N . LEU C 1 294 ? -25.391 -13.694 -2.860 1.000 27.540 294 LEU C N 1
ATOM 19947 C CA . LEU C 1 294 ? -24.644 -14.128 -1.647 1.000 26.780 294 LEU C CA 1
ATOM 19948 C C . LEU C 1 294 ? -24.905 -15.606 -1.373 1.000 23.330 294 LEU C C 1
ATOM 19949 O O . LEU C 1 294 ? -23.985 -16.266 -0.901 1.000 23.730 294 LEU C O 1
ATOM 19965 N N . ARG C 1 295 ? -26.093 -16.128 -1.699 1.000 25.430 295 ARG C N 1
ATOM 19966 C CA . ARG C 1 295 ? -26.408 -17.572 -1.479 1.000 25.720 295 ARG C CA 1
ATOM 19967 C C . ARG C 1 295 ? -25.605 -18.455 -2.434 1.000 24.440 295 ARG C C 1
ATOM 19968 O O . ARG C 1 295 ? -25.370 -19.619 -2.077 1.000 24.450 295 ARG C O 1
ATOM 19989 N N . GLY C 1 296 ? -25.138 -17.914 -3.563 1.000 30.240 296 GLY C N 1
ATOM 19990 C CA . GLY C 1 296 ? -24.257 -18.653 -4.505 1.000 29.980 296 GLY C CA 1
ATOM 19991 C C . GLY C 1 296 ? -22.795 -18.665 -4.080 1.000 27.390 296 GLY C C 1
ATOM 19992 O O . GLY C 1 296 ? -22.058 -19.394 -4.666 1.000 27.210 296 GLY C O 1
ATOM 19996 N N . LYS C 1 297 ? -22.394 -17.911 -3.058 1.000 27.120 297 LYS C N 1
ATOM 19997 C CA . LYS C 1 297 ? -20.971 -17.827 -2.625 1.000 27.140 297 LYS C CA 1
ATOM 19998 C C . LYS C 1 297 ? -20.560 -19.097 -1.867 1.000 28.190 297 LYS C C 1
ATOM 19999 O O . LYS C 1 297 ? -21.344 -19.609 -1.046 1.000 24.520 297 LYS C O 1
ATOM 20018 N N . SER C 1 298 ? -19.334 -19.555 -2.101 1.000 25.750 298 SER C N 1
ATOM 20019 C CA . SER C 1 298 ? -18.716 -20.693 -1.382 1.000 31.990 298 SER C CA 1
ATOM 20020 C C . SER C 1 298 ? -18.375 -20.293 0.061 1.000 28.620 298 SER C C 1
ATOM 20021 O O . SER C 1 298 ? -18.301 -19.076 0.359 1.000 28.430 298 SER C O 1
ATOM 20028 N N . GLU C 1 299 ? -18.065 -21.273 0.908 1.000 28.260 299 GLU C N 1
ATOM 20029 C CA . GLU C 1 299 ? -17.594 -21.023 2.297 1.000 34.530 299 GLU C CA 1
ATOM 20030 C C . GLU C 1 299 ? -16.339 -20.135 2.257 1.000 30.610 299 GLU C C 1
ATOM 20031 O O . GLU C 1 299 ? -16.224 -19.183 3.078 1.000 26.730 299 GLU C O 1
ATOM 20043 N N . ALA C 1 300 ? -15.416 -20.399 1.335 1.000 30.190 300 ALA C N 1
ATOM 20044 C CA . ALA C 1 300 ? -14.167 -19.610 1.225 1.000 31.180 300 ALA C CA 1
ATOM 20045 C C . ALA C 1 300 ? -14.484 -18.151 0.853 1.000 29.330 300 ALA C C 1
ATOM 20046 O O . ALA C 1 300 ? -13.846 -17.226 1.398 1.000 28.030 300 ALA C O 1
ATOM 20053 N N . GLU C 1 301 ? -15.392 -17.934 -0.090 1.000 28.990 301 GLU C N 1
ATOM 20054 C CA . GLU C 1 301 ? -15.782 -16.557 -0.502 1.000 30.300 301 GLU C CA 1
ATOM 20055 C C . GLU C 1 301 ? -16.474 -15.847 0.673 1.000 30.010 301 GLU C C 1
ATOM 20056 O O . GLU C 1 301 ? -16.194 -14.658 0.910 1.000 27.510 301 GLU C O 1
ATOM 20068 N N . ILE C 1 302 ? -17.349 -16.553 1.403 1.000 27.800 302 ILE C N 1
ATOM 20069 C CA . ILE C 1 302 ? -18.027 -15.959 2.593 1.000 25.290 302 ILE C CA 1
ATOM 20070 C C . ILE C 1 302 ? -16.952 -15.590 3.626 1.000 26.780 302 ILE C C 1
ATOM 20071 O O . ILE C 1 302 ? -17.018 -14.455 4.141 1.000 26.360 302 ILE C O 1
ATOM 20087 N N . LEU C 1 303 ? -15.970 -16.465 3.871 1.000 26.810 303 LEU C N 1
ATOM 20088 C CA . LEU C 1 303 ? -14.903 -16.193 4.874 1.000 32.410 303 LEU C CA 1
ATOM 20089 C C . LEU C 1 303 ? -14.128 -14.929 4.504 1.000 30.910 303 LEU C C 1
ATOM 20090 O O . LEU C 1 303 ? -13.824 -14.127 5.419 1.000 33.060 303 LEU C O 1
ATOM 20106 N N . ALA C 1 304 ? -13.837 -14.738 3.220 1.000 30.460 304 ALA C N 1
ATOM 20107 C CA . ALA C 1 304 ? -13.075 -13.559 2.745 1.000 31.910 304 ALA C CA 1
ATOM 20108 C C . ALA C 1 304 ? -13.905 -12.291 2.962 1.000 31.800 304 ALA C C 1
ATOM 20109 O O . ALA C 1 304 ? -13.346 -11.278 3.390 1.000 29.680 304 ALA C O 1
ATOM 20116 N N . ILE C 1 305 ? -15.215 -12.332 2.722 1.000 31.100 305 ILE C N 1
ATOM 20117 C CA . ILE C 1 305 ? -16.111 -11.169 2.986 1.000 31.730 305 ILE C CA 1
ATOM 20118 C C . ILE C 1 305 ? -16.174 -10.933 4.498 1.000 31.920 305 ILE C C 1
ATOM 20119 O O . ILE C 1 305 ? -16.083 -9.786 4.945 1.000 33.830 305 ILE C O 1
ATOM 20135 N N . ASN C 1 306 ? -16.279 -12.012 5.264 1.000 31.690 306 ASN C N 1
ATOM 20136 C CA . ASN C 1 306 ? -16.489 -12.007 6.731 1.000 27.890 306 ASN C CA 1
ATOM 20137 C C . ASN C 1 306 ? -15.283 -11.404 7.463 1.000 30.130 306 ASN C C 1
ATOM 20138 O O . ASN C 1 306 ? -15.459 -10.837 8.563 1.000 26.400 306 ASN C O 1
ATOM 20149 N N . LYS C 1 307 ? -14.094 -11.508 6.871 1.000 33.090 307 LYS C N 1
ATOM 20150 C CA . LYS C 1 307 ? -12.806 -11.186 7.536 1.000 35.720 307 LYS C CA 1
ATOM 20151 C C . LYS C 1 307 ? -12.734 -9.718 7.980 1.000 34.230 307 LYS C C 1
ATOM 20152 O O . LYS C 1 307 ? -12.083 -9.447 8.982 1.000 36.080 307 LYS C O 1
ATOM 20171 N N . VAL C 1 308 ? -13.407 -8.797 7.310 1.000 33.160 308 VAL C N 1
ATOM 20172 C CA . VAL C 1 308 ? -13.330 -7.346 7.661 1.000 35.890 308 VAL C CA 1
ATOM 20173 C C . VAL C 1 308 ? -14.148 -7.030 8.930 1.000 33.820 308 VAL C C 1
ATOM 20174 O O . VAL C 1 308 ? -14.027 -5.908 9.404 1.000 39.440 308 VAL C O 1
ATOM 20187 N N . PHE C 1 309 ? -14.989 -7.934 9.431 1.000 32.780 309 PHE C N 1
ATOM 20188 C CA . PHE C 1 309 ? -15.873 -7.663 10.601 1.000 33.000 309 PHE C CA 1
ATOM 20189 C C . PHE C 1 309 ? -15.199 -8.140 11.886 1.000 30.940 309 PHE C C 1
ATOM 20190 O O . PHE C 1 309 ? -15.147 -9.336 12.158 1.000 36.080 309 PHE C O 1
ATOM 20207 N N . LYS C 1 310 ? -14.739 -7.203 12.709 1.000 32.750 310 LYS C N 1
ATOM 20208 C CA . LYS C 1 310 ? -14.212 -7.517 14.068 1.000 34.560 310 LYS C CA 1
ATOM 20209 C C . LYS C 1 310 ? -15.383 -7.578 15.056 1.000 32.630 310 LYS C C 1
ATOM 20210 O O . LYS C 1 310 ? -15.189 -8.059 16.180 1.000 31.120 310 LYS C O 1
ATOM 20229 N N . MET C 1 311 ? -16.544 -7.094 14.633 1.000 27.740 311 MET C N 1
ATOM 20230 C CA . MET C 1 311 ? -17.812 -7.187 15.382 1.000 29.460 311 MET C CA 1
ATOM 20231 C C . MET C 1 311 ? -18.922 -7.027 14.337 1.000 26.870 311 MET C C 1
ATOM 20232 O O . MET C 1 311 ? -18.654 -6.537 13.243 1.000 26.330 311 MET C O 1
ATOM 20246 N N . ILE C 1 312 ? -20.138 -7.439 14.656 1.000 26.720 312 ILE C N 1
ATOM 20247 C CA . ILE C 1 312 ? -21.287 -7.216 13.746 1.000 24.790 312 ILE C CA 1
ATOM 20248 C C . ILE C 1 312 ? -22.509 -7.007 14.622 1.000 25.270 312 ILE C C 1
ATOM 20249 O O . ILE C 1 312 ? -22.632 -7.659 15.655 1.000 25.270 312 ILE C O 1
ATOM 20265 N N . PRO C 1 313 ? -23.379 -6.041 14.286 1.000 25.020 313 PRO C N 1
ATOM 20266 C CA . PRO C 1 313 ? -24.548 -5.772 15.105 1.000 26.800 313 PRO C CA 1
ATOM 20267 C C . PRO C 1 313 ? -25.809 -6.545 14.704 1.000 26.720 313 PRO C C 1
ATOM 20268 O O . PRO C 1 313 ? -26.020 -6.868 13.544 1.000 26.570 313 PRO C O 1
ATOM 20279 N N . ALA C 1 314 ? -26.637 -6.795 15.709 1.000 24.600 314 ALA C N 1
ATOM 20280 C CA . ALA C 1 314 ? -28.054 -7.133 15.550 1.000 23.450 314 ALA C CA 1
ATOM 20281 C C . ALA C 1 314 ? -28.809 -5.882 15.102 1.000 24.730 314 ALA C C 1
ATOM 20282 O O . ALA C 1 314 ? -28.370 -4.757 15.374 1.000 27.290 314 ALA C O 1
ATOM 20289 N N . VAL C 1 315 ? -29.935 -6.075 14.433 1.000 23.400 315 VAL C N 1
ATOM 20290 C CA . VAL C 1 315 ? -30.796 -4.980 13.929 1.000 22.680 315 VAL C CA 1
ATOM 20291 C C . VAL C 1 315 ? -32.200 -5.192 14.497 1.000 23.350 315 VAL C C 1
ATOM 20292 O O . VAL C 1 315 ? -32.441 -6.207 15.153 1.000 21.790 315 VAL C O 1
ATOM 20305 N N . VAL C 1 316 ? -33.109 -4.274 14.235 1.000 23.030 316 VAL C N 1
ATOM 20306 C CA . VAL C 1 316 ? -34.554 -4.473 14.516 1.000 26.200 316 VAL C CA 1
ATOM 20307 C C . VAL C 1 316 ? -35.146 -5.265 13.338 1.000 27.600 316 VAL C C 1
ATOM 20308 O O . VAL C 1 316 ? -35.442 -4.664 12.338 1.000 27.350 316 VAL C O 1
ATOM 20321 N N . ASP C 1 317 ? -35.201 -6.595 13.447 1.000 26.060 317 ASP C N 1
ATOM 20322 C CA . ASP C 1 317 ? -35.437 -7.510 12.296 1.000 25.100 317 ASP C CA 1
ATOM 20323 C C . ASP C 1 317 ? -36.941 -7.733 12.142 1.000 27.070 317 ASP C C 1
ATOM 20324 O O . ASP C 1 317 ? -37.338 -8.185 11.049 1.000 31.710 317 ASP C O 1
ATOM 20333 N N . GLY C 1 318 ? -37.739 -7.503 13.194 1.000 25.860 318 GLY C N 1
ATOM 20334 C CA . GLY C 1 318 ? -39.191 -7.767 13.180 1.000 27.330 318 GLY C CA 1
ATOM 20335 C C . GLY C 1 318 ? -39.589 -9.110 13.806 1.000 29.680 318 GLY C C 1
ATOM 20336 O O . GLY C 1 318 ? -40.698 -9.163 14.361 1.000 40.290 318 GLY C O 1
ATOM 20340 N N . GLU C 1 319 ? -38.801 -10.178 13.683 1.000 27.370 319 GLU C N 1
ATOM 20341 C CA . GLU C 1 319 ? -39.144 -11.525 14.232 1.000 27.450 319 GLU C CA 1
ATOM 20342 C C . GLU C 1 319 ? -38.547 -11.636 15.654 1.000 27.170 319 GLU C C 1
ATOM 20343 O O . GLU C 1 319 ? -39.296 -11.913 16.595 1.000 25.550 319 GLU C O 1
ATOM 20355 N N . PHE C 1 320 ? -37.238 -11.435 15.813 1.000 22.290 320 PHE C N 1
ATOM 20356 C CA . PHE C 1 320 ? -36.577 -11.537 17.138 1.000 21.730 320 PHE C CA 1
ATOM 20357 C C . PHE C 1 320 ? -36.839 -10.252 17.940 1.000 23.210 320 PHE C C 1
ATOM 20358 O O . PHE C 1 320 ? -37.283 -10.349 19.100 1.000 22.490 320 PHE C O 1
ATOM 20375 N N . PHE C 1 321 ? -36.574 -9.098 17.335 1.000 21.360 321 PHE C N 1
ATOM 20376 C CA . PHE C 1 321 ? -36.846 -7.751 17.916 1.000 22.540 321 PHE C CA 1
ATOM 20377 C C . PHE C 1 321 ? -37.913 -7.052 17.069 1.000 23.810 321 PHE C C 1
ATOM 20378 O O . PHE C 1 321 ? -37.654 -6.608 15.947 1.000 24.830 321 PHE C O 1
ATOM 20395 N N . PRO C 1 322 ? -39.167 -6.983 17.536 1.000 24.740 322 PRO C N 1
ATOM 20396 C CA . PRO C 1 322 ? -40.214 -6.218 16.844 1.000 27.120 322 PRO C CA 1
ATOM 20397 C C . PRO C 1 322 ? -39.978 -4.700 16.925 1.000 27.050 322 PRO C C 1
ATOM 20398 O O . PRO C 1 322 ? -40.425 -3.969 16.087 1.000 28.090 322 PRO C O 1
ATOM 20409 N N . ARG C 1 323 ? -39.267 -4.270 17.970 1.000 26.690 323 ARG C N 1
ATOM 20410 C CA . ARG C 1 323 ? -38.892 -2.866 18.270 1.000 28.370 323 ARG C CA 1
ATOM 20411 C C . ARG C 1 323 ? -37.458 -2.911 18.804 1.000 26.520 323 ARG C C 1
ATOM 20412 O O . ARG C 1 323 ? -37.023 -4.008 19.229 1.000 25.060 323 ARG C O 1
ATOM 20433 N N . HIS C 1 324 ? -36.760 -1.779 18.828 1.000 27.410 324 HIS C N 1
ATOM 20434 C CA . HIS C 1 324 ? -35.400 -1.661 19.411 1.000 27.550 324 HIS C CA 1
ATOM 20435 C C . HIS C 1 324 ? -35.438 -2.147 20.856 1.000 26.580 324 HIS C C 1
ATOM 20436 O O . HIS C 1 324 ? -36.397 -1.872 21.564 1.000 24.200 324 HIS C O 1
ATOM 20449 N N . PRO C 1 325 ? -34.402 -2.867 21.334 1.000 28.320 325 PRO C N 1
ATOM 20450 C CA . PRO C 1 325 ? -34.334 -3.280 22.734 1.000 30.690 325 PRO C CA 1
ATOM 20451 C C . PRO C 1 325 ? -34.563 -2.148 23.753 1.000 26.910 325 PRO C C 1
ATOM 20452 O O . PRO C 1 325 ? -35.129 -2.426 24.769 1.000 27.950 325 PRO C O 1
ATOM 20463 N N . LYS C 1 326 ? -34.122 -0.924 23.467 1.000 29.920 326 LYS C N 1
ATOM 20464 C CA . LYS C 1 326 ? -34.301 0.233 24.395 1.000 34.580 326 LYS C CA 1
ATOM 20465 C C . LYS C 1 326 ? -35.802 0.488 24.601 1.000 32.100 326 LYS C C 1
ATOM 20466 O O . LYS C 1 326 ? -36.187 0.780 25.743 1.000 30.130 326 LYS C O 1
ATOM 20485 N N . GLU C 1 327 ? -36.630 0.329 23.555 1.000 29.950 327 GLU C N 1
ATOM 20486 C CA . GLU C 1 327 ? -38.100 0.511 23.663 1.000 36.380 327 GLU C CA 1
ATOM 20487 C C . GLU C 1 327 ? -38.679 -0.665 24.458 1.000 31.540 327 GLU C C 1
ATOM 20488 O O . GLU C 1 327 ? -39.538 -0.439 25.298 1.000 30.710 327 GLU C O 1
ATOM 20500 N N . LEU C 1 328 ? -38.220 -1.892 24.194 1.000 26.420 328 LEU C N 1
ATOM 20501 C CA . LEU C 1 328 ? -38.744 -3.098 24.888 1.000 25.770 328 LEU C CA 1
ATOM 20502 C C . LEU C 1 328 ? -38.435 -2.993 26.375 1.000 24.680 328 LEU C C 1
ATOM 20503 O O . LEU C 1 328 ? -39.331 -3.348 27.175 1.000 27.120 328 LEU C O 1
ATOM 20519 N N . LEU C 1 329 ? -37.237 -2.523 26.715 1.000 24.480 329 LEU C N 1
ATOM 20520 C CA . LEU C 1 329 ? -36.796 -2.364 28.127 1.000 27.990 329 LEU C CA 1
ATOM 20521 C C . LEU C 1 329 ? -37.649 -1.316 28.852 1.000 29.660 329 LEU C C 1
ATOM 20522 O O . LEU C 1 329 ? -37.890 -1.521 30.040 1.000 29.430 329 LEU C O 1
ATOM 20538 N N . ALA C 1 330 ? -38.067 -0.243 28.168 1.000 31.580 330 ALA C N 1
ATOM 20539 C CA . ALA C 1 330 ? -38.763 0.918 28.783 1.000 31.820 330 ALA C CA 1
ATOM 20540 C C . ALA C 1 330 ? -40.274 0.660 28.842 1.000 33.080 330 ALA C C 1
ATOM 20541 O O . ALA C 1 330 ? -40.970 1.412 29.504 1.000 33.620 330 ALA C O 1
ATOM 20548 N N . SER C 1 331 ? -40.767 -0.374 28.173 1.000 33.230 331 SER C N 1
ATOM 20549 C CA . SER C 1 331 ? -42.212 -0.675 28.081 1.000 35.570 331 SER C CA 1
ATOM 20550 C C . SER C 1 331 ? -42.819 -0.949 29.466 1.000 37.500 331 SER C C 1
ATOM 20551 O O . SER C 1 331 ? -42.188 -1.618 30.309 1.000 34.630 331 SER C O 1
ATOM 20558 N N . GLU C 1 332 ? -44.039 -0.466 29.670 1.000 41.070 332 GLU C N 1
ATOM 20559 C CA . GLU C 1 332 ? -44.827 -0.685 30.911 1.000 48.720 332 GLU C CA 1
ATOM 20560 C C . GLU C 1 332 ? -45.229 -2.160 30.997 1.000 43.120 332 GLU C C 1
ATOM 20561 O O . GLU C 1 332 ? -45.463 -2.614 32.108 1.000 44.420 332 GLU C O 1
ATOM 20573 N N . ASP C 1 333 ? -45.253 -2.876 29.862 1.000 39.510 333 ASP C N 1
ATOM 20574 C CA . ASP C 1 333 ? -45.647 -4.305 29.769 1.000 41.770 333 ASP C CA 1
ATOM 20575 C C . ASP C 1 333 ? -44.412 -5.230 29.857 1.000 40.660 333 ASP C C 1
ATOM 20576 O O . ASP C 1 333 ? -44.559 -6.434 29.635 1.000 42.140 333 ASP C O 1
ATOM 20585 N N . PHE C 1 334 ? -43.227 -4.709 30.149 1.000 35.140 334 PHE C N 1
ATOM 20586 C CA . PHE C 1 334 ? -41.986 -5.518 30.218 1.000 33.350 334 PHE C CA 1
ATOM 20587 C C . PHE C 1 334 ? -42.045 -6.418 31.455 1.000 31.810 334 PHE C C 1
ATOM 20588 O O . PHE C 1 334 ? -42.180 -5.894 32.559 1.000 29.740 334 PHE C O 1
ATOM 20605 N N . HIS C 1 335 ? -41.947 -7.739 31.277 1.000 31.240 335 HIS C N 1
ATOM 20606 C CA . HIS C 1 335 ? -41.991 -8.734 32.386 1.000 33.820 335 HIS C CA 1
ATOM 20607 C C . HIS C 1 335 ? -40.716 -9.584 32.386 1.000 28.440 335 HIS C C 1
ATOM 20608 O O . HIS C 1 335 ? -40.759 -10.765 32.087 1.000 30.080 335 HIS C O 1
ATOM 20621 N N . PRO C 1 336 ? -39.537 -9.034 32.728 1.000 27.340 336 PRO C N 1
ATOM 20622 C CA . PRO C 1 336 ? -38.298 -9.815 32.732 1.000 27.400 336 PRO C CA 1
ATOM 20623 C C . PRO C 1 336 ? -38.301 -10.920 33.797 1.000 23.580 336 PRO C C 1
ATOM 20624 O O . PRO C 1 336 ? -38.885 -10.776 34.846 1.000 23.420 336 PRO C O 1
ATOM 20635 N N . VAL C 1 337 ? -37.614 -12.007 33.505 1.000 21.820 337 VAL C N 1
ATOM 20636 C CA . VAL C 1 337 ? -37.288 -13.054 34.515 1.000 20.890 337 VAL C CA 1
ATOM 20637 C C . VAL C 1 337 ? -36.358 -12.451 35.571 1.000 20.110 337 VAL C C 1
ATOM 20638 O O . VAL C 1 337 ? -35.667 -11.464 35.313 1.000 21.100 337 VAL C O 1
ATOM 20651 N N . PRO C 1 338 ? -36.265 -13.076 36.756 1.000 17.750 338 PRO C N 1
ATOM 20652 C CA . PRO C 1 338 ? -35.190 -12.762 37.700 1.000 18.670 338 PRO C CA 1
ATOM 20653 C C . PRO C 1 338 ? -33.834 -12.865 36.994 1.000 18.650 338 PRO C C 1
ATOM 20654 O O . PRO C 1 338 ? -33.653 -13.791 36.189 1.000 19.860 338 PRO C O 1
ATOM 20665 N N . SER C 1 339 ? -32.910 -11.962 37.328 1.000 18.320 339 SER C N 1
ATOM 20666 C CA . SER C 1 339 ? -31.627 -11.803 36.625 1.000 18.650 339 SER C CA 1
ATOM 20667 C C . SER C 1 339 ? -30.458 -11.550 37.568 1.000 20.140 339 SER C C 1
ATOM 20668 O O . SER C 1 339 ? -30.603 -10.781 38.548 1.000 19.550 339 SER C O 1
ATOM 20675 N N . ILE C 1 340 ? -29.300 -12.078 37.182 1.000 20.860 340 ILE C N 1
ATOM 20676 C CA . ILE C 1 340 ? -27.976 -11.568 37.624 1.000 22.650 340 ILE C CA 1
ATOM 20677 C C . ILE C 1 340 ? -27.390 -10.747 36.484 1.000 21.500 340 ILE C C 1
ATOM 20678 O O . ILE C 1 340 ? -27.398 -11.196 35.327 1.000 21.980 340 ILE C O 1
ATOM 20694 N N . ILE C 1 341 ? -26.905 -9.552 36.812 1.000 21.410 341 ILE C N 1
ATOM 20695 C CA . ILE C 1 341 ? -26.252 -8.637 35.836 1.000 20.240 341 ILE C CA 1
ATOM 20696 C C . ILE C 1 341 ? -24.946 -8.204 36.466 1.000 22.910 341 ILE C C 1
ATOM 20697 O O . ILE C 1 341 ? -24.961 -7.785 37.648 1.000 22.440 341 ILE C O 1
ATOM 20713 N N . GLY C 1 342 ? -23.848 -8.255 35.726 1.000 22.410 342 GLY C N 1
ATOM 20714 C CA . GLY C 1 342 ? -22.593 -7.758 36.297 1.000 24.030 342 GLY C CA 1
ATOM 20715 C C . GLY C 1 342 ? -21.541 -7.419 35.264 1.000 24.780 342 GLY C C 1
ATOM 20716 O O . GLY C 1 342 ? -21.764 -7.660 34.023 1.000 20.800 342 GLY C O 1
ATOM 20720 N N . VAL C 1 343 ? -20.449 -6.830 35.765 1.000 22.560 343 VAL C N 1
ATOM 20721 C CA . VAL C 1 343 ? -19.324 -6.322 34.938 1.000 25.000 343 VAL C CA 1
ATOM 20722 C C . VAL C 1 343 ? -18.034 -6.550 35.708 1.000 25.010 343 VAL C C 1
ATOM 20723 O O . VAL C 1 343 ? -18.098 -6.801 36.922 1.000 22.840 343 VAL C O 1
ATOM 20736 N N . ASN C 1 344 ? -16.910 -6.444 35.004 1.000 26.130 344 ASN C N 1
ATOM 20737 C CA . ASN C 1 344 ? -15.566 -6.505 35.611 1.000 25.710 344 ASN C CA 1
ATOM 20738 C C . ASN C 1 344 ? -15.111 -5.061 35.807 1.000 26.380 344 ASN C C 1
ATOM 20739 O O . ASN C 1 344 ? -15.673 -4.139 35.166 1.000 26.480 344 ASN C O 1
ATOM 20750 N N . ASN C 1 345 ? -14.131 -4.841 36.672 1.000 27.850 345 ASN C N 1
ATOM 20751 C CA . ASN C 1 345 ? -13.698 -3.457 36.985 1.000 31.480 345 ASN C CA 1
ATOM 20752 C C . ASN C 1 345 ? -12.686 -2.986 35.929 1.000 32.960 345 ASN C C 1
ATOM 20753 O O . ASN C 1 345 ? -12.353 -1.790 35.989 1.000 33.290 345 ASN C O 1
ATOM 20764 N N . ASP C 1 346 ? -12.279 -3.808 34.950 1.000 35.570 346 ASP C N 1
ATOM 20765 C CA . ASP C 1 346 ? -11.346 -3.328 33.883 1.000 35.930 346 ASP C CA 1
ATOM 20766 C C . ASP C 1 346 ? -11.674 -3.934 32.497 1.000 35.110 346 ASP C C 1
ATOM 20767 O O . ASP C 1 346 ? -10.783 -4.553 31.862 1.000 31.470 346 ASP C O 1
ATOM 20776 N N . GLU C 1 347 ? -12.902 -3.751 32.023 1.000 34.880 347 GLU C N 1
ATOM 20777 C CA . GLU C 1 347 ? -13.450 -4.493 30.846 1.000 33.620 347 GLU C CA 1
ATOM 20778 C C . GLU C 1 347 ? -12.625 -4.194 29.600 1.000 33.230 347 GLU C C 1
ATOM 20779 O O . GLU C 1 347 ? -12.479 -5.097 28.767 1.000 32.360 347 GLU C O 1
ATOM 20791 N N . PHE C 1 348 ? -12.091 -2.971 29.467 1.000 32.070 348 PHE C N 1
ATOM 20792 C CA . PHE C 1 348 ? -11.297 -2.576 28.280 1.000 34.940 348 PHE C CA 1
ATOM 20793 C C . PHE C 1 348 ? -9.798 -2.513 28.612 1.000 38.490 348 PHE C C 1
ATOM 20794 O O . PHE C 1 348 ? -9.044 -1.835 27.899 1.000 39.160 348 PHE C O 1
ATOM 20811 N N . GLY C 1 349 ? -9.366 -3.238 29.640 1.000 38.850 349 GLY C N 1
ATOM 20812 C CA . GLY C 1 349 ? -8.024 -3.087 30.223 1.000 41.930 349 GLY C CA 1
ATOM 20813 C C . GLY C 1 349 ? -6.929 -3.568 29.297 1.000 44.650 349 GLY C C 1
ATOM 20814 O O . GLY C 1 349 ? -5.877 -2.900 29.249 1.000 46.420 349 GLY C O 1
ATOM 20818 N N . TRP C 1 350 ? -7.131 -4.697 28.616 1.000 38.940 350 TRP C N 1
ATOM 20819 C CA . TRP C 1 350 ? -6.045 -5.364 27.865 1.000 39.100 350 TRP C CA 1
ATOM 20820 C C . TRP C 1 350 ? -6.577 -6.181 26.678 1.000 39.400 350 TRP C C 1
ATOM 20821 O O . TRP C 1 350 ? -6.256 -5.799 25.535 1.000 41.660 350 TRP C O 1
ATOM 20842 N N . SER C 1 351 ? -7.318 -7.274 26.897 1.000 35.280 351 SER C N 1
ATOM 20843 C CA . SER C 1 351 ? -7.630 -8.247 25.810 1.000 36.930 351 SER C CA 1
ATOM 20844 C C . SER C 1 351 ? -8.433 -7.589 24.677 1.000 36.580 351 SER C C 1
ATOM 20845 O O . SER C 1 351 ? -8.115 -7.868 23.518 1.000 41.180 351 SER C O 1
ATOM 20852 N N . ILE C 1 352 ? -9.393 -6.712 24.954 1.000 33.640 352 ILE C N 1
ATOM 20853 C CA . ILE C 1 352 ? -10.241 -6.159 23.863 1.000 36.450 352 ILE C CA 1
ATOM 20854 C C . ILE C 1 352 ? -9.390 -5.267 22.964 1.000 41.830 352 ILE C C 1
ATOM 20855 O O . ILE C 1 352 ? -9.366 -5.505 21.768 1.000 41.900 352 ILE C O 1
ATOM 20871 N N . PRO C 1 353 ? -8.692 -4.218 23.456 1.000 41.770 353 PRO C N 1
ATOM 20872 C CA . PRO C 1 353 ? -7.885 -3.384 22.567 1.000 43.180 353 PRO C CA 1
ATOM 20873 C C . PRO C 1 353 ? -6.788 -4.174 21.826 1.000 41.070 353 PRO C C 1
ATOM 20874 O O . PRO C 1 353 ? -6.560 -3.901 20.674 1.000 42.190 353 PRO C O 1
ATOM 20885 N N . VAL C 1 354 ? -6.194 -5.186 22.450 1.000 42.770 354 VAL C N 1
ATOM 20886 C CA . VAL C 1 354 ? -5.187 -6.054 21.774 1.000 47.040 354 VAL C CA 1
ATOM 20887 C C . VAL C 1 354 ? -5.858 -6.792 20.600 1.000 52.700 354 VAL C C 1
ATOM 20888 O O . VAL C 1 354 ? -5.363 -6.675 19.472 1.000 52.340 354 VAL C O 1
ATOM 20901 N N . VAL C 1 355 ? -6.970 -7.498 20.836 1.000 55.840 355 VAL C N 1
ATOM 20902 C CA . VAL C 1 355 ? -7.709 -8.280 19.795 1.000 51.840 355 VAL C CA 1
ATOM 20903 C C . VAL C 1 355 ? -8.263 -7.343 18.711 1.000 51.350 355 VAL C C 1
ATOM 20904 O O . VAL C 1 355 ? -8.250 -7.750 17.558 1.000 52.350 355 VAL C O 1
ATOM 20917 N N . MET C 1 356 ? -8.750 -6.154 19.069 1.000 51.800 356 MET C N 1
ATOM 20918 C CA . MET C 1 356 ? -9.422 -5.214 18.137 1.000 49.930 356 MET C CA 1
ATOM 20919 C C . MET C 1 356 ? -8.377 -4.373 17.392 1.000 53.770 356 MET C C 1
ATOM 20920 O O . MET C 1 356 ? -8.789 -3.639 16.476 1.000 58.300 356 MET C O 1
ATOM 20934 N N . GLY C 1 357 ? -7.103 -4.419 17.800 1.000 58.710 357 GLY C N 1
ATOM 20935 C CA . GLY C 1 357 ? -6.014 -3.656 17.160 1.000 55.050 357 GLY C CA 1
ATOM 20936 C C . GLY C 1 357 ? -6.007 -2.169 17.502 1.000 55.570 357 GLY C C 1
ATOM 20937 O O . GLY C 1 357 ? -5.397 -1.423 16.731 1.000 67.590 357 GLY C O 1
ATOM 20941 N N . SER C 1 358 ? -6.614 -1.731 18.612 1.000 56.540 358 SER C N 1
ATOM 20942 C CA . SER C 1 358 ? -6.519 -0.321 19.107 1.000 55.370 358 SER C CA 1
ATOM 20943 C C . SER C 1 358 ? -5.392 -0.163 20.145 1.000 49.840 358 SER C C 1
ATOM 20944 O O . SER C 1 358 ? -5.162 0.974 20.581 1.000 49.940 358 SER C O 1
ATOM 20951 N N . ALA C 1 359 ? -4.670 -1.232 20.499 1.000 51.350 359 ALA C N 1
ATOM 20952 C CA . ALA C 1 359 ? -3.621 -1.203 21.553 1.000 59.160 359 ALA C CA 1
ATOM 20953 C C . ALA C 1 359 ? -2.487 -0.230 21.171 1.000 63.620 359 ALA C C 1
ATOM 20954 O O . ALA C 1 359 ? -2.037 0.527 22.067 1.000 63.920 359 ALA C O 1
ATOM 20961 N N . GLN C 1 360 ? -2.049 -0.241 19.909 1.000 64.150 360 GLN C N 1
ATOM 20962 C CA . GLN C 1 360 ? -0.973 0.646 19.395 1.000 70.330 360 GLN C CA 1
ATOM 20963 C C . GLN C 1 360 ? -1.384 2.105 19.590 1.000 67.070 360 GLN C C 1
ATOM 20964 O O . GLN C 1 360 ? -0.615 2.861 20.222 1.000 71.740 360 GLN C O 1
ATOM 20978 N N . MET C 1 361 ? -2.570 2.459 19.096 1.000 59.690 361 MET C N 1
ATOM 20979 C CA . MET C 1 361 ? -3.122 3.828 19.226 1.000 60.360 361 MET C CA 1
ATOM 20980 C C . MET C 1 361 ? -3.126 4.218 20.716 1.000 65.960 361 MET C C 1
ATOM 20981 O O . MET C 1 361 ? -2.699 5.335 21.041 1.000 68.150 361 MET C O 1
ATOM 20995 N N . ILE C 1 362 ? -3.541 3.321 21.607 1.000 62.450 362 ILE C N 1
ATOM 20996 C CA . ILE C 1 362 ? -3.669 3.647 23.055 1.000 64.940 362 ILE C CA 1
ATOM 20997 C C . ILE C 1 362 ? -2.270 3.942 23.612 1.000 65.890 362 ILE C C 1
ATOM 20998 O O . ILE C 1 362 ? -2.131 4.956 24.310 1.000 59.920 362 ILE C O 1
ATOM 21014 N N . LYS C 1 363 ? -1.274 3.100 23.322 1.000 71.860 363 LYS C N 1
ATOM 21015 C CA . LYS C 1 363 ? 0.118 3.293 23.819 1.000 75.000 363 LYS C CA 1
ATOM 21016 C C . LYS C 1 363 ? 0.681 4.619 23.295 1.000 73.170 363 LYS C C 1
ATOM 21017 O O . LYS C 1 363 ? 1.598 5.137 23.948 1.000 71.920 363 LYS C O 1
ATOM 21036 N N . GLY C 1 364 ? 0.126 5.150 22.195 1.000 73.950 364 GLY C N 1
ATOM 21037 C CA . GLY C 1 364 ? 0.495 6.451 21.601 1.000 76.830 364 GLY C CA 1
ATOM 21038 C C . GLY C 1 364 ? -0.155 7.642 22.287 1.000 72.390 364 GLY C C 1
ATOM 21039 O O . GLY C 1 364 ? 0.219 8.759 21.948 1.000 84.250 364 GLY C O 1
ATOM 21043 N N . ILE C 1 365 ? -1.104 7.448 23.202 1.000 70.580 365 ILE C N 1
ATOM 21044 C CA . ILE C 1 365 ? -1.812 8.592 23.848 1.000 70.800 365 ILE C CA 1
ATOM 21045 C C . ILE C 1 365 ? -0.818 9.333 24.749 1.000 71.480 365 ILE C C 1
ATOM 21046 O O . ILE C 1 365 ? -0.077 8.693 25.493 1.000 68.430 365 ILE C O 1
ATOM 21062 N N . THR C 1 366 ? -0.827 10.662 24.654 1.000 77.670 366 THR C N 1
ATOM 21063 C CA . THR C 1 366 ? -0.037 11.638 25.459 1.000 77.710 366 THR C CA 1
ATOM 21064 C C . THR C 1 366 ? -0.941 12.853 25.687 1.000 76.210 366 THR C C 1
ATOM 21065 O O . THR C 1 366 ? -1.958 12.960 24.939 1.000 71.010 366 THR C O 1
ATOM 21075 N N . ARG C 1 367 ? -0.586 13.768 26.595 1.000 73.080 367 ARG C N 1
ATOM 21076 C CA . ARG C 1 367 ? -1.409 14.991 26.824 1.000 74.930 367 ARG C CA 1
ATOM 21077 C C . ARG C 1 367 ? -1.474 15.829 25.537 1.000 70.330 367 ARG C C 1
ATOM 21078 O O . ARG C 1 367 ? -2.477 16.532 25.331 1.000 71.340 367 ARG C O 1
ATOM 21099 N N . GLU C 1 368 ? -0.455 15.714 24.678 1.000 78.190 368 GLU C N 1
ATOM 21100 C CA . GLU C 1 368 ? -0.303 16.467 23.404 1.000 83.350 368 GLU C CA 1
ATOM 21101 C C . GLU C 1 368 ? -1.402 16.050 22.416 1.000 80.400 368 GLU C C 1
ATOM 21102 O O . GLU C 1 368 ? -2.006 16.948 21.834 1.000 81.770 368 GLU C O 1
ATOM 21114 N N . ASN C 1 369 ? -1.654 14.751 22.221 1.000 84.440 369 ASN C N 1
ATOM 21115 C CA . ASN C 1 369 ? -2.603 14.266 21.180 1.000 77.410 369 ASN C CA 1
ATOM 21116 C C . ASN C 1 369 ? -3.966 13.920 21.805 1.000 72.240 369 ASN C C 1
ATOM 21117 O O . ASN C 1 369 ? -4.900 13.575 21.034 1.000 66.710 369 ASN C O 1
ATOM 21128 N N . LEU C 1 370 ? -4.117 14.038 23.129 1.000 71.240 370 LEU C N 1
ATOM 21129 C CA . LEU C 1 370 ? -5.322 13.553 23.856 1.000 76.410 370 LEU C CA 1
ATOM 21130 C C . LEU C 1 370 ? -6.599 14.107 23.204 1.000 75.610 370 LEU C C 1
ATOM 21131 O O . LEU C 1 370 ? -7.520 13.293 22.938 1.000 67.980 370 LEU C O 1
ATOM 21147 N N . GLN C 1 371 ? -6.644 15.417 22.937 1.000 73.150 371 GLN C N 1
ATOM 21148 C CA . GLN C 1 371 ? -7.846 16.109 22.403 1.000 77.680 371 GLN C CA 1
ATOM 21149 C C . GLN C 1 371 ? -8.235 15.476 21.057 1.000 69.060 371 GLN C C 1
ATOM 21150 O O . GLN C 1 371 ? -9.442 15.216 20.856 1.000 66.990 371 GLN C O 1
ATOM 21164 N N . ALA C 1 372 ? -7.262 15.228 20.175 1.000 62.900 372 ALA C N 1
ATOM 21165 C CA . ALA C 1 372 ? -7.485 14.646 18.826 1.000 65.450 372 ALA C CA 1
ATOM 21166 C C . ALA C 1 372 ? -8.003 13.201 18.945 1.000 60.400 372 ALA C C 1
ATOM 21167 O O . ALA C 1 372 ? -8.949 12.831 18.218 1.000 64.670 372 ALA C O 1
ATOM 21174 N N . VAL C 1 373 ? -7.389 12.407 19.818 1.000 66.570 373 VAL C N 1
ATOM 21175 C CA . VAL C 1 373 ? -7.811 11.003 20.099 1.000 69.590 373 VAL C CA 1
ATOM 21176 C C . VAL C 1 373 ? -9.265 11.008 20.597 1.000 63.320 373 VAL C C 1
ATOM 21177 O O . VAL C 1 373 ? -10.077 10.213 20.074 1.000 65.660 373 VAL C O 1
ATOM 21190 N N . LEU C 1 374 ? -9.608 11.917 21.510 1.000 54.480 374 LEU C N 1
ATOM 21191 C CA . LEU C 1 374 ? -10.975 11.972 22.088 1.000 58.940 374 LEU C CA 1
ATOM 21192 C C . LEU C 1 374 ? -11.991 12.437 21.038 1.000 61.150 374 LEU C C 1
ATOM 21193 O O . LEU C 1 374 ? -13.139 11.947 21.109 1.000 65.860 374 LEU C O 1
ATOM 21209 N N . LYS C 1 375 ? -11.599 13.268 20.062 1.000 68.540 375 LYS C N 1
ATOM 21210 C CA . LYS C 1 375 ? -12.507 13.680 18.955 1.000 70.780 375 LYS C CA 1
ATOM 21211 C C . LYS C 1 375 ? -12.827 12.463 18.088 1.000 64.500 375 LYS C C 1
ATOM 21212 O O . LYS C 1 375 ? -14.015 12.287 17.777 1.000 61.760 375 LYS C O 1
ATOM 21231 N N . ASP C 1 376 ? -11.814 11.665 17.733 1.000 65.950 376 ASP C N 1
ATOM 21232 C CA . ASP C 1 376 ? -11.990 10.397 16.971 1.000 73.060 376 ASP C CA 1
ATOM 21233 C C . ASP C 1 376 ? -12.880 9.449 17.787 1.000 68.620 376 ASP C C 1
ATOM 21234 O O . ASP C 1 376 ? -13.810 8.851 17.216 1.000 66.060 376 ASP C O 1
ATOM 21243 N N . THR C 1 377 ? -12.606 9.332 19.086 1.000 63.070 377 THR C N 1
ATOM 21244 C CA . THR C 1 377 ? -13.336 8.420 19.999 1.000 57.580 377 THR C CA 1
ATOM 21245 C C . THR C 1 377 ? -14.797 8.870 20.083 1.000 58.900 377 THR C C 1
ATOM 21246 O O . THR C 1 377 ? -15.689 7.999 19.973 1.000 57.810 377 THR C O 1
ATOM 21256 N N . ALA C 1 378 ? -15.039 10.173 20.244 1.000 54.860 378 ALA C N 1
ATOM 21257 C CA . ALA C 1 378 ? -16.410 10.729 20.336 1.000 54.460 378 ALA C CA 1
ATOM 21258 C C . ALA C 1 378 ? -17.210 10.333 19.084 1.000 57.340 378 ALA C C 1
ATOM 21259 O O . ALA C 1 378 ? -18.405 9.959 19.202 1.000 54.910 378 ALA C O 1
ATOM 21266 N N . VAL C 1 379 ? -16.562 10.346 17.918 1.000 60.970 379 VAL C N 1
ATOM 21267 C CA . VAL C 1 379 ? -17.208 9.968 16.628 1.000 63.680 379 VAL C CA 1
ATOM 21268 C C . VAL C 1 379 ? -17.602 8.486 16.680 1.000 58.870 379 VAL C C 1
ATOM 21269 O O . VAL C 1 379 ? -18.750 8.200 16.326 1.000 52.250 379 VAL C O 1
ATOM 21282 N N . GLN C 1 380 ? -16.708 7.596 17.115 1.000 59.330 380 GLN C N 1
ATOM 21283 C CA . GLN C 1 380 ? -17.001 6.141 17.289 1.000 61.710 380 GLN C CA 1
ATOM 21284 C C . GLN C 1 380 ? -18.153 5.949 18.288 1.000 58.430 380 GLN C C 1
ATOM 21285 O O . GLN C 1 380 ? -18.985 5.054 18.045 1.000 53.220 380 GLN C O 1
ATOM 21299 N N . MET C 1 381 ? -18.251 6.790 19.323 1.000 56.000 381 MET C N 1
ATOM 21300 C CA . MET C 1 381 ? -19.341 6.729 20.342 1.000 52.590 381 MET C CA 1
ATOM 21301 C C . MET C 1 381 ? -20.633 7.353 19.789 1.000 56.920 381 MET C C 1
ATOM 21302 O O . MET C 1 381 ? -21.623 7.415 20.552 1.000 59.180 381 MET C O 1
ATOM 21316 N N . MET C 1 382 ? -20.643 7.783 18.520 1.000 56.280 382 MET C N 1
ATOM 21317 C CA . MET C 1 382 ? -21.781 8.471 17.849 1.000 59.500 382 MET C CA 1
ATOM 21318 C C . MET C 1 382 ? -22.140 9.735 18.639 1.000 56.390 382 MET C C 1
ATOM 21319 O O . MET C 1 382 ? -23.356 10.033 18.779 1.000 51.440 382 MET C O 1
ATOM 21333 N N . LEU C 1 383 ? -21.125 10.461 19.121 1.000 58.900 383 LEU C N 1
ATOM 21334 C CA . LEU C 1 383 ? -21.293 11.783 19.787 1.000 59.990 383 LEU C CA 1
ATOM 21335 C C . LEU C 1 383 ? -20.785 12.889 18.863 1.000 63.300 383 LEU C C 1
ATOM 21336 O O . LEU C 1 383 ? -19.882 12.652 18.058 1.000 53.220 383 LEU C O 1
ATOM 21352 N N . PRO C 1 384 ? -21.321 14.129 19.004 1.000 68.990 384 PRO C N 1
ATOM 21353 C CA . PRO C 1 384 ? -20.741 15.311 18.371 1.000 74.720 384 PRO C CA 1
ATOM 21354 C C . PRO C 1 384 ? -19.304 15.521 18.839 1.000 81.020 384 PRO C C 1
ATOM 21355 O O . PRO C 1 384 ? -19.059 15.434 20.040 1.000 89.640 384 PRO C O 1
ATOM 21366 N N . PRO C 1 385 ? -18.334 15.770 17.919 1.000 80.360 385 PRO C N 1
ATOM 21367 C CA . PRO C 1 385 ? -16.916 15.889 18.284 1.000 76.660 385 PRO C CA 1
ATOM 21368 C C . PRO C 1 385 ? -16.570 16.992 19.305 1.000 71.620 385 PRO C C 1
ATOM 21369 O O . PRO C 1 385 ? -15.489 16.936 19.903 1.000 70.910 385 PRO C O 1
ATOM 21380 N N . GLU C 1 386 ? -17.490 17.951 19.487 1.000 73.370 386 GLU C N 1
ATOM 21381 C CA . GLU C 1 386 ? -17.420 19.021 20.523 1.000 80.120 386 GLU C CA 1
ATOM 21382 C C . GLU C 1 386 ? -17.391 18.414 21.926 1.000 83.110 386 GLU C C 1
ATOM 21383 O O . GLU C 1 386 ? -16.819 19.072 22.817 1.000 77.710 386 GLU C O 1
ATOM 21395 N N . CYS C 1 387 ? -17.971 17.218 22.103 1.000 83.920 387 CYS C N 1
ATOM 21396 C CA . CYS C 1 387 ? -18.040 16.497 23.400 1.000 75.490 387 CYS C CA 1
ATOM 21397 C C . CYS C 1 387 ? -16.657 16.019 23.846 1.000 72.410 387 CYS C C 1
ATOM 21398 O O . CYS C 1 387 ? -16.549 15.647 25.008 1.000 83.550 387 CYS C O 1
ATOM 21405 N N . SER C 1 388 ? -15.639 16.067 22.989 1.000 67.710 388 SER C N 1
ATOM 21406 C CA . SER C 1 388 ? -14.252 15.650 23.335 1.000 76.720 388 SER C CA 1
ATOM 21407 C C . SER C 1 388 ? -13.779 16.352 24.612 1.000 74.720 388 SER C C 1
ATOM 21408 O O . SER C 1 388 ? -13.090 15.684 25.424 1.000 67.900 388 SER C O 1
ATOM 21415 N N . ASP C 1 389 ? -14.132 17.632 24.781 1.000 75.240 389 ASP C N 1
ATOM 21416 C CA . ASP C 1 389 ? -13.780 18.445 25.982 1.000 76.690 389 ASP C CA 1
ATOM 21417 C C . ASP C 1 389 ? -14.415 17.811 27.229 1.000 65.420 389 ASP C C 1
ATOM 21418 O O . ASP C 1 389 ? -13.749 17.743 28.273 1.000 59.790 389 ASP C O 1
ATOM 21427 N N . LEU C 1 390 ? -15.678 17.399 27.111 1.000 61.640 390 LEU C N 1
ATOM 21428 C CA . LEU C 1 390 ? -16.488 16.878 28.248 1.000 62.690 390 LEU C CA 1
ATOM 21429 C C . LEU C 1 390 ? -15.922 15.516 28.662 1.000 55.790 390 LEU C C 1
ATOM 21430 O O . LEU C 1 390 ? -15.722 15.320 29.862 1.000 62.800 390 LEU C O 1
ATOM 21446 N N . LEU C 1 391 ? -15.613 14.650 27.691 1.000 49.300 391 LEU C N 1
ATOM 21447 C CA . LEU C 1 391 ? -14.943 13.350 27.931 1.000 52.010 391 LEU C CA 1
ATOM 21448 C C . LEU C 1 391 ? -13.636 13.612 28.667 1.000 52.200 391 LEU C C 1
ATOM 21449 O O . LEU C 1 391 ? -13.429 12.957 29.711 1.000 50.450 391 LEU C O 1
ATOM 21465 N N . MET C 1 392 ? -12.816 14.541 28.170 1.000 57.250 392 MET C N 1
ATOM 21466 C CA . MET C 1 392 ? -11.477 14.845 28.750 1.000 62.250 392 MET C CA 1
ATOM 21467 C C . MET C 1 392 ? -11.630 15.298 30.208 1.000 59.980 392 MET C C 1
ATOM 21468 O O . MET C 1 392 ? -10.884 14.791 31.073 1.000 56.350 392 MET C O 1
ATOM 21482 N N . GLU C 1 393 ? -12.554 16.221 30.466 1.000 65.220 393 GLU C N 1
ATOM 21483 C CA . GLU C 1 393 ? -12.804 16.772 31.825 1.000 71.760 393 GLU C CA 1
ATOM 21484 C C . GLU C 1 393 ? -13.226 15.620 32.754 1.000 67.050 393 GLU C C 1
ATOM 21485 O O . GLU C 1 393 ? -12.632 15.483 33.853 1.000 59.970 393 GLU C O 1
ATOM 21497 N N . GLU C 1 394 ? -14.205 14.809 32.329 1.000 59.510 394 GLU C N 1
ATOM 21498 C CA . GLU C 1 394 ? -14.789 13.736 33.177 1.000 54.130 394 GLU C CA 1
ATOM 21499 C C . GLU C 1 394 ? -13.709 12.709 33.542 1.000 46.280 394 GLU C C 1
ATOM 21500 O O . GLU C 1 394 ? -13.653 12.348 34.701 1.000 47.590 394 GLU C O 1
ATOM 21512 N N . TYR C 1 395 ? -12.885 12.245 32.605 1.000 45.570 395 TYR C N 1
ATOM 21513 C CA . TYR C 1 395 ? -12.043 11.032 32.781 1.000 48.400 395 TYR C CA 1
ATOM 21514 C C . TYR C 1 395 ? -10.561 11.365 32.979 1.000 52.380 395 TYR C C 1
ATOM 21515 O O . TYR C 1 395 ? -9.856 10.551 33.621 1.000 55.730 395 TYR C O 1
ATOM 21532 N N . MET C 1 396 ? -10.067 12.481 32.440 1.000 57.830 396 MET C N 1
ATOM 21533 C CA . MET C 1 396 ? -8.611 12.796 32.505 1.000 59.050 396 MET C CA 1
ATOM 21534 C C . MET C 1 396 ? -8.351 14.061 33.345 1.000 65.970 396 MET C C 1
ATOM 21535 O O . MET C 1 396 ? -7.257 14.125 33.957 1.000 59.090 396 MET C O 1
ATOM 21549 N N . GLY C 1 397 ? -9.303 15.005 33.416 1.000 67.640 397 GLY C N 1
ATOM 21550 C CA . GLY C 1 397 ? -9.127 16.278 34.145 1.000 78.490 397 GLY C CA 1
ATOM 21551 C C . GLY C 1 397 ? -7.808 16.947 33.772 1.000 87.950 397 GLY C C 1
ATOM 21552 O O . GLY C 1 397 ? -7.594 17.196 32.565 1.000 91.910 397 GLY C O 1
ATOM 21556 N N . ASP C 1 398 ? -6.932 17.186 34.757 1.000 86.950 398 ASP C N 1
ATOM 21557 C CA . ASP C 1 398 ? -5.632 17.899 34.584 1.000 86.330 398 ASP C CA 1
ATOM 21558 C C . ASP C 1 398 ? -4.470 16.901 34.591 1.000 79.320 398 ASP C C 1
ATOM 21559 O O . ASP C 1 398 ? -3.318 17.341 34.738 1.000 77.010 398 ASP C O 1
ATOM 21568 N N . THR C 1 399 ? -4.731 15.607 34.420 1.000 70.510 399 THR C N 1
ATOM 21569 C CA . THR C 1 399 ? -3.681 14.545 34.405 1.000 70.690 399 THR C CA 1
ATOM 21570 C C . THR C 1 399 ? -2.657 14.841 33.296 1.000 67.140 399 THR C C 1
ATOM 21571 O O . THR C 1 399 ? -3.094 15.206 32.187 1.000 65.720 399 THR C O 1
ATOM 21581 N N . GLU C 1 400 ? -1.362 14.648 33.573 1.000 66.570 400 GLU C N 1
ATOM 21582 C CA . GLU C 1 400 ? -0.243 14.904 32.619 1.000 77.190 400 GLU C CA 1
ATOM 21583 C C . GLU C 1 400 ? 0.422 13.590 32.180 1.000 68.020 400 GLU C C 1
ATOM 21584 O O . GLU C 1 400 ? 0.795 13.487 31.002 1.000 68.080 400 GLU C O 1
ATOM 21596 N N . ASP C 1 401 ? 0.585 12.644 33.102 1.000 64.130 401 ASP C N 1
ATOM 21597 C CA . ASP C 1 401 ? 1.352 11.386 32.881 1.000 65.810 401 ASP C CA 1
ATOM 21598 C C . ASP C 1 401 ? 0.645 10.543 31.805 1.000 70.400 401 ASP C C 1
ATOM 21599 O O . ASP C 1 401 ? -0.553 10.243 31.979 1.000 78.020 401 ASP C O 1
ATOM 21608 N N . ALA C 1 402 ? 1.365 10.158 30.747 1.000 69.090 402 ALA C N 1
ATOM 21609 C CA . ALA C 1 402 ? 0.851 9.381 29.592 1.000 64.140 402 ALA C CA 1
ATOM 21610 C C . ALA C 1 402 ? 0.265 8.032 30.044 1.000 63.090 402 ALA C C 1
ATOM 21611 O O . ALA C 1 402 ? -0.844 7.722 29.594 1.000 62.840 402 ALA C O 1
ATOM 21618 N N . GLN C 1 403 ? 0.955 7.276 30.910 1.000 61.080 403 GLN C N 1
ATOM 21619 C CA . GLN C 1 403 ? 0.493 5.954 31.409 1.000 65.020 403 GLN C CA 1
ATOM 21620 C C . GLN C 1 403 ? -0.876 6.135 32.087 1.000 67.960 403 GLN C C 1
ATOM 21621 O O . GLN C 1 403 ? -1.793 5.351 31.757 1.000 67.110 403 GLN C O 1
ATOM 21635 N N . THR C 1 404 ? -1.020 7.151 32.952 1.000 63.420 404 THR C N 1
ATOM 21636 C CA . THR C 1 404 ? -2.277 7.430 33.695 1.000 62.060 404 THR C CA 1
ATOM 21637 C C . THR C 1 404 ? -3.372 7.801 32.693 1.000 63.100 404 THR C C 1
ATOM 21638 O O . THR C 1 404 ? -4.518 7.340 32.881 1.000 57.910 404 THR C O 1
ATOM 21648 N N . LEU C 1 405 ? -3.038 8.587 31.668 1.000 60.510 405 LEU C N 1
ATOM 21649 C CA . LEU C 1 405 ? -4.020 9.002 30.636 1.000 61.350 405 LEU C CA 1
ATOM 21650 C C . LEU C 1 405 ? -4.531 7.753 29.907 1.000 56.240 405 LEU C C 1
ATOM 21651 O O . LEU C 1 405 ? -5.730 7.702 29.598 1.000 55.120 405 LEU C O 1
ATOM 21667 N N . GLN C 1 406 ? -3.647 6.799 29.621 1.000 55.780 406 GLN C N 1
ATOM 21668 C CA . GLN C 1 406 ? -3.989 5.580 28.839 1.000 59.220 406 GLN C CA 1
ATOM 21669 C C . GLN C 1 406 ? -4.925 4.688 29.661 1.000 51.800 406 GLN C C 1
ATOM 21670 O O . GLN C 1 406 ? -5.869 4.145 29.071 1.000 51.760 406 GLN C O 1
ATOM 21684 N N . ILE C 1 407 ? -4.681 4.586 30.967 1.000 47.690 407 ILE C N 1
ATOM 21685 C CA . ILE C 1 407 ? -5.544 3.837 31.918 1.000 52.230 407 ILE C CA 1
ATOM 21686 C C . ILE C 1 407 ? -6.900 4.542 32.014 1.000 52.760 407 ILE C C 1
ATOM 21687 O O . ILE C 1 407 ? -7.931 3.843 31.951 1.000 56.280 407 ILE C O 1
ATOM 21703 N N . GLN C 1 408 ? -6.921 5.867 32.116 1.000 50.490 408 GLN C N 1
ATOM 21704 C CA . GLN C 1 408 ? -8.182 6.650 32.146 1.000 49.110 408 GLN C CA 1
ATOM 21705 C C . GLN C 1 408 ? -8.962 6.434 30.835 1.000 45.550 408 GLN C C 1
ATOM 21706 O O . GLN C 1 408 ? -10.219 6.414 30.871 1.000 41.730 408 GLN C O 1
ATOM 21720 N N . PHE C 1 409 ? -8.259 6.319 29.709 1.000 40.240 409 PHE C N 1
ATOM 21721 C CA . PHE C 1 409 ? -8.886 6.118 28.379 1.000 45.250 409 PHE C CA 1
ATOM 21722 C C . PHE C 1 409 ? -9.591 4.748 28.364 1.000 40.200 409 PHE C C 1
ATOM 21723 O O . PHE C 1 409 ? -10.753 4.696 27.965 1.000 41.670 409 PHE C O 1
ATOM 21740 N N . THR C 1 410 ? -8.905 3.679 28.772 1.000 40.440 410 THR C N 1
ATOM 21741 C CA . THR C 1 410 ? -9.489 2.315 28.791 1.000 42.440 410 THR C CA 1
ATOM 21742 C C . THR C 1 410 ? -10.625 2.277 29.824 1.000 43.210 410 THR C C 1
ATOM 21743 O O . THR C 1 410 ? -11.640 1.628 29.552 1.000 35.930 410 THR C O 1
ATOM 21753 N N . GLU C 1 411 ? -10.502 2.995 30.943 1.000 43.840 411 GLU C N 1
ATOM 21754 C CA . GLU C 1 411 ? -11.581 3.086 31.962 1.000 42.600 411 GLU C CA 1
ATOM 21755 C C . GLU C 1 411 ? -12.829 3.663 31.293 1.000 38.570 411 GLU C C 1
ATOM 21756 O O . GLU C 1 411 ? -13.927 3.089 31.477 1.000 37.630 411 GLU C O 1
ATOM 21768 N N . MET C 1 412 ? -12.657 4.749 30.539 1.000 37.580 412 MET C N 1
ATOM 21769 C CA . MET C 1 412 ? -13.748 5.466 29.830 1.000 39.120 412 MET C CA 1
ATOM 21770 C C . MET C 1 412 ? -14.415 4.498 28.839 1.000 35.210 412 MET C C 1
ATOM 21771 O O . MET C 1 412 ? -15.659 4.432 28.819 1.000 35.420 412 MET C O 1
ATOM 21785 N N . MET C 1 413 ? -13.618 3.776 28.048 1.000 33.750 413 MET C N 1
ATOM 21786 C CA . MET C 1 413 ? -14.147 2.841 27.014 1.000 35.600 413 MET C CA 1
ATOM 21787 C C . MET C 1 413 ? -14.949 1.713 27.705 1.000 34.640 413 MET C C 1
ATOM 21788 O O . MET C 1 413 ? -16.029 1.414 27.224 1.000 32.190 413 MET C O 1
ATOM 21802 N N . GLY C 1 414 ? -14.429 1.139 28.793 1.000 31.440 414 GLY C N 1
ATOM 21803 C CA . GLY C 1 414 ? -15.086 0.096 29.595 1.000 31.520 414 GLY C CA 1
ATOM 21804 C C . GLY C 1 414 ? -16.417 0.583 30.136 1.000 34.510 414 GLY C C 1
ATOM 21805 O O . GLY C 1 414 ? -17.414 -0.180 30.057 1.000 30.660 414 GLY C O 1
ATOM 21809 N N . ASP C 1 415 ? -16.464 1.822 30.624 1.000 31.080 415 ASP C N 1
ATOM 21810 C CA . ASP C 1 415 ? -17.695 2.409 31.212 1.000 34.200 415 ASP C CA 1
ATOM 21811 C C . ASP C 1 415 ? -18.731 2.583 30.099 1.000 33.230 415 ASP C C 1
ATOM 21812 O O . ASP C 1 415 ? -19.916 2.243 30.297 1.000 29.650 415 ASP C O 1
ATOM 21821 N N . PHE C 1 416 ? -18.304 3.110 28.955 1.000 32.640 416 PHE C N 1
ATOM 21822 C CA . PHE C 1 416 ? -19.219 3.396 27.832 1.000 33.280 416 PHE C CA 1
ATOM 21823 C C . PHE C 1 416 ? -19.798 2.086 27.263 1.000 30.360 416 PHE C C 1
ATOM 21824 O O . PHE C 1 416 ? -20.991 2.055 26.982 1.000 31.170 416 PHE C O 1
ATOM 21841 N N . MET C 1 417 ? -18.960 1.079 27.039 1.000 30.250 417 MET C N 1
ATOM 21842 C CA . MET C 1 417 ? -19.349 -0.178 26.336 1.000 33.200 417 MET C CA 1
ATOM 21843 C C . MET C 1 417 ? -20.072 -1.172 27.266 1.000 32.540 417 MET C C 1
ATOM 21844 O O . MET C 1 417 ? -20.960 -1.871 26.766 1.000 31.500 417 MET C O 1
ATOM 21858 N N . PHE C 1 418 ? -19.680 -1.262 28.540 1.000 28.890 418 PHE C N 1
ATOM 21859 C CA . PHE C 1 418 ? -20.108 -2.335 29.468 1.000 27.030 418 PHE C CA 1
ATOM 21860 C C . PHE C 1 418 ? -20.844 -1.800 30.698 1.000 27.810 418 PHE C C 1
ATOM 21861 O O . PHE C 1 418 ? -21.950 -2.295 30.987 1.000 26.980 418 PHE C O 1
ATOM 21878 N N . VAL C 1 419 ? -20.264 -0.855 31.432 1.000 29.380 419 VAL C N 1
ATOM 21879 C CA . VAL C 1 419 ? -20.770 -0.529 32.800 1.000 28.830 419 VAL C CA 1
ATOM 21880 C C . VAL C 1 419 ? -22.081 0.239 32.686 1.000 26.770 419 VAL C C 1
ATOM 21881 O O . VAL C 1 419 ? -23.055 -0.168 33.332 1.000 26.170 419 VAL C O 1
ATOM 21894 N N . ILE C 1 420 ? -22.116 1.307 31.895 1.000 26.230 420 ILE C N 1
ATOM 21895 C CA . ILE C 1 420 ? -23.338 2.155 31.822 1.000 26.170 420 ILE C CA 1
ATOM 21896 C C . ILE C 1 420 ? -24.474 1.318 31.229 1.000 27.250 420 ILE C C 1
ATOM 21897 O O . ILE C 1 420 ? -25.577 1.319 31.781 1.000 26.010 420 ILE C O 1
ATOM 21913 N N . PRO C 1 421 ? -24.294 0.600 30.098 1.000 24.570 421 PRO C N 1
ATOM 21914 C CA . PRO C 1 421 ? -25.359 -0.284 29.606 1.000 24.360 421 PRO C CA 1
ATOM 21915 C C . PRO C 1 421 ? -25.875 -1.253 30.672 1.000 22.020 421 PRO C C 1
ATOM 21916 O O . PRO C 1 421 ? -27.057 -1.372 30.813 1.000 21.840 421 PRO C O 1
ATOM 21927 N N . ALA C 1 422 ? -24.977 -1.905 31.415 1.000 23.080 422 ALA C N 1
ATOM 21928 C CA . ALA C 1 422 ? -25.360 -2.864 32.462 1.000 23.480 422 ALA C CA 1
ATOM 21929 C C . ALA C 1 422 ? -26.200 -2.151 33.535 1.000 24.330 422 ALA C C 1
ATOM 21930 O O . ALA C 1 422 ? -27.280 -2.680 33.934 1.000 22.500 422 ALA C O 1
ATOM 21937 N N . LEU C 1 423 ? -25.782 -0.963 33.960 1.000 26.000 423 LEU C N 1
ATOM 21938 C CA . LEU C 1 423 ? -26.509 -0.226 35.028 1.000 26.630 423 LEU C CA 1
ATOM 21939 C C . LEU C 1 423 ? -27.876 0.213 34.500 1.000 26.410 423 LEU C C 1
ATOM 21940 O O . LEU C 1 423 ? -28.849 0.143 35.249 1.000 26.410 423 LEU C O 1
ATOM 21956 N N . GLN C 1 424 ? -27.963 0.607 33.234 1.000 25.360 424 GLN C N 1
ATOM 21957 C CA . GLN C 1 424 ? -29.247 1.045 32.629 1.000 25.130 424 GLN C CA 1
ATOM 21958 C C . GLN C 1 424 ? -30.200 -0.150 32.527 1.000 24.330 424 GLN C C 1
ATOM 21959 O O . GLN C 1 424 ? -31.381 -0.017 32.865 1.000 24.590 424 GLN C O 1
ATOM 21973 N N . VAL C 1 425 ? -29.701 -1.292 32.078 1.000 23.090 425 VAL C N 1
ATOM 21974 C CA . VAL C 1 425 ? -30.564 -2.493 3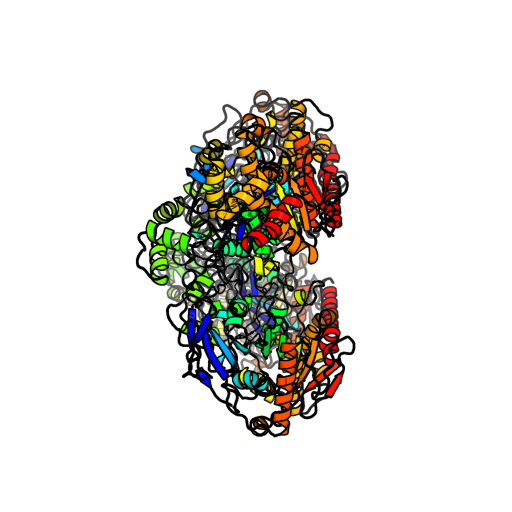1.917 1.000 23.490 425 VAL C CA 1
ATOM 21975 C C . VAL C 1 425 ? -31.015 -2.965 33.303 1.000 21.520 425 VAL C C 1
ATOM 21976 O O . VAL C 1 425 ? -32.181 -3.327 33.457 1.000 23.430 425 VAL C O 1
ATOM 21989 N N . ALA C 1 426 ? -30.127 -2.971 34.289 1.000 24.990 426 ALA C N 1
ATOM 21990 C CA . ALA C 1 426 ? -30.483 -3.352 35.675 1.000 26.110 426 ALA C CA 1
ATOM 21991 C C . ALA C 1 426 ? -31.586 -2.427 36.196 1.000 25.280 426 ALA C C 1
ATOM 21992 O O . ALA C 1 426 ? -32.552 -2.925 36.803 1.000 23.700 426 ALA C O 1
ATOM 21999 N N . HIS C 1 427 ? -31.492 -1.130 35.925 1.000 27.440 427 HIS C N 1
ATOM 22000 C CA . HIS C 1 427 ? -32.513 -0.122 36.339 1.000 31.820 427 HIS C CA 1
ATOM 22001 C C . HIS C 1 427 ? -33.856 -0.429 35.644 1.000 28.490 427 HIS C C 1
ATOM 22002 O O . HIS C 1 427 ? -34.870 -0.432 36.326 1.000 25.150 427 HIS C O 1
ATOM 22015 N N . PHE C 1 428 ? -33.862 -0.744 34.345 1.000 27.420 428 PHE C N 1
ATOM 22016 C CA . PHE C 1 428 ? -35.112 -1.080 33.623 1.000 27.270 428 PHE C CA 1
ATOM 22017 C C . PHE C 1 428 ? -35.724 -2.356 34.197 1.000 25.690 428 PHE C C 1
ATOM 22018 O O . PHE C 1 428 ? -36.946 -2.412 34.283 1.000 27.780 428 PHE C O 1
ATOM 22035 N N . GLN C 1 429 ? -34.921 -3.347 34.581 1.000 23.660 429 GLN C N 1
ATOM 22036 C CA . GLN C 1 429 ? -35.456 -4.666 35.013 1.000 24.950 429 GLN C CA 1
ATOM 22037 C C . GLN C 1 429 ? -35.923 -4.620 36.476 1.000 23.800 429 GLN C C 1
ATOM 22038 O O . GLN C 1 429 ? -36.927 -5.273 36.783 1.000 22.550 429 GLN C O 1
ATOM 22052 N N . ARG C 1 430 ? -35.195 -3.942 37.362 1.000 26.050 430 ARG C N 1
ATOM 22053 C CA . ARG C 1 430 ? -35.273 -4.243 38.815 1.000 29.230 430 ARG C CA 1
ATOM 22054 C C . ARG C 1 430 ? -36.588 -3.792 39.447 1.000 31.430 430 ARG C C 1
ATOM 22055 O O . ARG C 1 430 ? -36.895 -4.324 40.515 1.000 34.440 430 ARG C O 1
ATOM 22076 N N . SER C 1 431 ? -37.328 -2.895 38.808 1.000 33.810 431 SER C N 1
ATOM 22077 C CA . SER C 1 431 ? -38.677 -2.470 39.251 1.000 41.650 431 SER C CA 1
ATOM 22078 C C . SER C 1 431 ? -39.718 -3.537 38.898 1.000 39.920 431 SER C C 1
ATOM 22079 O O . SER C 1 431 ? -40.774 -3.496 39.494 1.000 44.860 431 SER C O 1
ATOM 22086 N N . HIS C 1 432 ? -39.420 -4.479 37.993 1.000 34.200 432 HIS C N 1
ATOM 22087 C CA . HIS C 1 432 ? -40.387 -5.524 37.572 1.000 30.500 432 HIS C CA 1
ATOM 22088 C C . HIS C 1 432 ? -40.075 -6.850 38.264 1.000 30.140 432 HIS C C 1
ATOM 22089 O O . HIS C 1 432 ? -40.994 -7.613 38.465 1.000 31.570 432 HIS C O 1
ATOM 22102 N N . ALA C 1 433 ? -38.802 -7.128 38.565 1.000 27.110 433 ALA C N 1
ATOM 22103 C CA . ALA C 1 433 ? -38.329 -8.468 38.950 1.000 27.350 433 ALA C CA 1
ATOM 22104 C C . ALA C 1 433 ? -37.007 -8.350 39.685 1.000 24.620 433 ALA C C 1
ATOM 22105 O O . ALA C 1 433 ? -36.305 -7.355 39.562 1.000 27.250 433 ALA C O 1
ATOM 22112 N N . PRO C 1 434 ? -36.631 -9.376 40.464 1.000 25.880 434 PRO C N 1
ATOM 22113 C CA . PRO C 1 434 ? -35.343 -9.376 41.136 1.000 25.420 434 PRO C CA 1
ATOM 22114 C C . PRO C 1 434 ? -34.186 -9.199 40.145 1.000 22.990 434 PRO C C 1
ATOM 22115 O O . PRO C 1 434 ? -34.130 -9.847 39.097 1.000 21.030 434 PRO C O 1
ATOM 22126 N N . VAL C 1 435 ? -33.291 -8.301 40.502 1.000 20.920 435 VAL C N 1
ATOM 22127 C CA . VAL C 1 435 ? -31.962 -8.134 39.862 1.000 21.590 435 VAL C CA 1
ATOM 22128 C C . VAL C 1 435 ? -30.913 -8.242 40.969 1.000 23.450 435 VAL C C 1
ATOM 22129 O O . VAL C 1 435 ? -31.032 -7.518 41.986 1.000 22.090 435 VAL C O 1
ATOM 22142 N N . TYR C 1 436 ? -29.933 -9.115 40.783 1.000 19.430 436 TYR C N 1
ATOM 22143 C CA . TYR C 1 436 ? -28.735 -9.188 41.643 1.000 18.490 436 TYR C CA 1
ATOM 22144 C C . TYR C 1 436 ? -27.573 -8.667 40.814 1.000 19.200 436 TYR C C 1
ATOM 22145 O O . TYR C 1 436 ? -27.281 -9.238 39.724 1.000 21.350 436 TYR C O 1
ATOM 22162 N N . PHE C 1 437 ? -26.925 -7.603 41.260 1.000 18.130 437 PHE C N 1
ATOM 22163 C CA . PHE C 1 437 ? -25.847 -6.930 40.488 1.000 20.100 437 PHE C CA 1
ATOM 22164 C C . PHE C 1 437 ? -24.485 -7.274 41.085 1.000 19.710 437 PHE C C 1
ATOM 22165 O O . PHE C 1 437 ? -24.363 -7.297 42.319 1.000 20.780 437 PHE C O 1
ATOM 22182 N N . TYR C 1 438 ? -23.460 -7.488 40.244 1.000 22.290 438 TYR C N 1
ATOM 22183 C CA . TYR C 1 438 ? -22.073 -7.725 40.729 1.000 22.720 438 TYR C CA 1
ATOM 22184 C C . TYR C 1 438 ? -21.066 -6.876 39.939 1.000 23.700 438 TYR C C 1
ATOM 22185 O O . TYR C 1 438 ? -21.296 -6.519 38.758 1.000 22.360 438 TYR C O 1
ATOM 22202 N N . GLU C 1 439 ? -19.956 -6.541 40.603 1.000 23.930 439 GLU C N 1
ATOM 22203 C CA . GLU C 1 439 ? -18.713 -6.055 39.953 1.000 24.970 439 GLU C CA 1
ATOM 22204 C C . GLU C 1 439 ? -17.622 -7.029 40.345 1.000 24.910 439 GLU C C 1
ATOM 22205 O O . GLU C 1 439 ? -17.336 -7.157 41.541 1.000 27.400 439 GLU C O 1
ATOM 22217 N N . PHE C 1 440 ? -17.053 -7.721 39.359 1.000 23.200 440 PHE C N 1
ATOM 22218 C CA . PHE C 1 440 ? -15.945 -8.669 39.581 1.000 24.790 440 PHE C CA 1
ATOM 22219 C C . PHE C 1 440 ? -14.624 -7.896 39.515 1.000 23.720 440 PHE C C 1
ATOM 22220 O O . PHE C 1 440 ? -14.406 -7.133 38.574 1.000 24.240 440 PHE C O 1
ATOM 22237 N N . GLN C 1 441 ? -13.767 -8.099 40.510 1.000 28.850 441 GLN C N 1
ATOM 22238 C CA . GLN C 1 441 ? -12.611 -7.194 40.761 1.000 28.520 441 GLN C CA 1
ATOM 22239 C C . GLN C 1 441 ? -11.282 -7.952 40.804 1.000 28.810 441 GLN C C 1
ATOM 22240 O O . GLN C 1 441 ? -10.249 -7.305 40.896 1.000 32.340 441 GLN C O 1
ATOM 22254 N N . HIS C 1 442 ? -11.284 -9.272 40.763 1.000 31.110 442 HIS C N 1
ATOM 22255 C CA . HIS C 1 442 ? -10.070 -10.076 41.039 1.000 29.110 442 HIS C CA 1
ATOM 22256 C C . HIS C 1 442 ? -9.173 -10.164 39.808 1.000 35.010 442 HIS C C 1
ATOM 22257 O O . HIS C 1 442 ? -9.584 -10.750 38.809 1.000 36.100 442 HIS C O 1
ATOM 22270 N N . PRO C 1 443 ? -7.917 -9.649 39.860 1.000 35.650 443 PRO C N 1
ATOM 22271 C CA . PRO C 1 443 ? -6.932 -9.897 38.808 1.000 34.530 443 PRO C CA 1
ATOM 22272 C C . PRO C 1 443 ? -6.429 -11.324 38.966 1.000 34.620 443 PRO C C 1
ATOM 22273 O O . PRO C 1 443 ? -5.945 -11.688 40.024 1.000 34.470 443 PRO C O 1
ATOM 22284 N N . PRO C 1 444 ? -6.601 -12.222 37.973 1.000 30.820 444 PRO C N 1
ATOM 22285 C CA . PRO C 1 444 ? -6.189 -13.609 38.151 1.000 31.220 444 PRO C CA 1
ATOM 22286 C C . PRO C 1 444 ? -4.663 -13.782 38.292 1.000 30.390 444 PRO C C 1
ATOM 22287 O O . PRO C 1 444 ? -3.897 -13.172 37.543 1.000 30.610 444 PRO C O 1
ATOM 22298 N N . SER C 1 445 ? -4.265 -14.646 39.224 1.000 33.120 445 SER C N 1
ATOM 22299 C CA . SER C 1 445 ? -2.852 -14.978 39.569 1.000 35.420 445 SER C CA 1
ATOM 22300 C C . SER C 1 445 ? -2.078 -15.431 38.315 1.000 40.250 445 SER C C 1
ATOM 22301 O O . SER C 1 445 ? -0.961 -14.927 38.096 1.000 37.450 445 SER C O 1
ATOM 22308 N N . TYR C 1 446 ? -2.687 -16.280 37.477 1.000 37.030 446 TYR C N 1
ATOM 22309 C CA . TYR C 1 446 ? -2.036 -16.916 36.301 1.000 39.260 446 TYR C CA 1
ATOM 22310 C C . TYR C 1 446 ? -1.812 -15.891 35.186 1.000 37.680 446 TYR C C 1
ATOM 22311 O O . TYR C 1 446 ? -1.123 -16.247 34.241 1.000 41.290 446 TYR C O 1
ATOM 22328 N N . PHE C 1 447 ? -2.342 -14.671 35.262 1.000 42.560 447 PHE C N 1
ATOM 22329 C CA . PHE C 1 447 ? -2.087 -13.641 34.214 1.000 50.460 447 PHE C CA 1
ATOM 22330 C C . PHE C 1 447 ? -1.109 -12.556 34.679 1.000 52.640 447 PHE C C 1
ATOM 22331 O O . PHE C 1 447 ? -0.874 -11.634 33.875 1.000 49.070 447 PHE C O 1
ATOM 22348 N N . LYS C 1 448 ? -0.556 -12.630 35.889 1.000 60.870 448 LYS C N 1
ATOM 22349 C CA . LYS C 1 448 ? 0.251 -11.507 36.469 1.000 64.240 448 LYS C CA 1
ATOM 22350 C C . LYS C 1 448 ? 1.482 -11.202 35.593 1.000 60.500 448 LYS C C 1
ATOM 22351 O O . LYS C 1 448 ? 1.773 -10.027 35.390 1.000 61.530 448 LYS C O 1
ATOM 22370 N N . ASP C 1 449 ? 2.167 -12.211 35.054 1.000 58.810 449 ASP C N 1
ATOM 22371 C CA . ASP C 1 449 ? 3.425 -12.017 34.278 1.000 70.470 449 ASP C CA 1
ATOM 22372 C C . ASP C 1 449 ? 3.130 -11.950 32.773 1.000 68.390 449 ASP C C 1
ATOM 22373 O O . ASP C 1 449 ? 4.080 -11.732 32.004 1.000 72.120 449 ASP C O 1
ATOM 22382 N N . VAL C 1 450 ? 1.880 -12.138 32.356 1.000 70.020 450 VAL C N 1
ATOM 22383 C CA . VAL C 1 450 ? 1.455 -12.179 30.925 1.000 68.110 450 VAL C CA 1
ATOM 22384 C C . VAL C 1 450 ? 1.097 -10.761 30.462 1.000 58.640 450 VAL C C 1
ATOM 22385 O O . VAL C 1 450 ? 1.138 -10.532 29.249 1.000 68.970 450 VAL C O 1
ATOM 22398 N N . ARG C 1 451 ? 0.717 -9.859 31.370 1.000 49.740 451 ARG C N 1
ATOM 22399 C CA . ARG C 1 451 ? 0.120 -8.565 30.943 1.000 52.900 451 ARG C CA 1
ATOM 22400 C C . ARG C 1 451 ? 0.531 -7.483 31.933 1.000 45.670 451 ARG C C 1
ATOM 22401 O O . ARG C 1 451 ? 1.029 -7.784 32.996 1.000 49.640 451 ARG C O 1
ATOM 22422 N N . PRO C 1 452 ? 0.404 -6.191 31.573 1.000 46.030 452 PRO C N 1
ATOM 22423 C CA . PRO C 1 452 ? 0.843 -5.091 32.428 1.000 46.260 452 PRO C CA 1
ATOM 22424 C C . PRO C 1 452 ? 0.237 -5.121 33.827 1.000 50.690 452 PRO C C 1
ATOM 22425 O O . PRO C 1 452 ? -0.931 -5.473 33.979 1.000 51.660 452 PRO C O 1
ATOM 22436 N N . PRO C 1 453 ? 1.008 -4.706 34.862 1.000 55.870 453 PRO C N 1
ATOM 22437 C CA . PRO C 1 453 ? 0.574 -4.781 36.260 1.000 54.480 453 PRO C CA 1
ATOM 22438 C C . PRO C 1 453 ? -0.620 -3.882 36.632 1.000 44.910 453 PRO C C 1
ATOM 22439 O O . PRO C 1 453 ? -1.260 -4.149 37.616 1.000 48.700 453 PRO C O 1
ATOM 22450 N N . HIS C 1 454 ? -0.896 -2.840 35.857 1.000 42.020 454 HIS C N 1
ATOM 22451 C CA . HIS C 1 454 ? -2.040 -1.925 36.107 1.000 43.190 454 HIS C CA 1
ATOM 22452 C C . HIS C 1 454 ? -3.385 -2.591 35.722 1.000 42.960 454 HIS C C 1
ATOM 22453 O O . HIS C 1 454 ? -4.421 -2.070 36.156 1.000 41.290 454 HIS C O 1
ATOM 22466 N N . VAL C 1 455 ? -3.384 -3.679 34.940 1.000 41.470 455 VAL C N 1
ATOM 22467 C CA . VAL C 1 455 ? -4.647 -4.349 34.498 1.000 41.550 455 VAL C CA 1
ATOM 22468 C C . VAL C 1 455 ? -5.286 -5.036 35.712 1.000 37.920 455 VAL C C 1
ATOM 22469 O O . VAL C 1 455 ? -4.589 -5.796 36.394 1.000 36.170 455 VAL C O 1
ATOM 22482 N N . LYS C 1 456 ? -6.556 -4.772 35.986 1.000 37.220 456 LYS C N 1
ATOM 22483 C CA . LYS C 1 456 ? -7.260 -5.386 37.147 1.000 38.410 456 LYS C CA 1
ATOM 22484 C C . LYS C 1 456 ? -8.041 -6.609 36.619 1.000 35.360 456 LYS C C 1
ATOM 22485 O O . LYS C 1 456 ? -7.394 -7.516 36.078 1.000 30.900 456 LYS C O 1
ATOM 22504 N N . ALA C 1 457 ? -9.364 -6.676 36.788 1.000 31.960 457 ALA C N 1
ATOM 22505 C CA . ALA C 1 457 ? -10.174 -7.788 36.226 1.000 30.850 457 ALA C CA 1
ATOM 22506 C C . ALA C 1 457 ? -10.539 -7.413 34.787 1.000 27.360 457 ALA C C 1
ATOM 22507 O O . ALA C 1 457 ? -11.440 -6.563 34.549 1.000 24.530 457 ALA C O 1
ATOM 22514 N N . ASP C 1 458 ? -9.776 -7.968 33.861 1.000 27.280 458 ASP C N 1
ATOM 22515 C CA . ASP C 1 458 ? -9.961 -7.726 32.411 1.000 30.930 458 ASP C CA 1
ATOM 22516 C C . ASP C 1 458 ? -11.246 -8.419 31.947 1.000 29.680 458 ASP C C 1
ATOM 22517 O O . ASP C 1 458 ? -11.788 -9.299 32.680 1.000 26.010 458 ASP C O 1
ATOM 22526 N N . HIS C 1 459 ? -11.700 -8.050 30.758 1.000 36.280 459 HIS C N 1
ATOM 22527 C CA . HIS C 1 459 ? -12.710 -8.815 29.989 1.000 36.950 459 HIS C CA 1
ATOM 22528 C C . HIS C 1 459 ? -12.441 -10.313 30.082 1.000 30.130 459 HIS C C 1
ATOM 22529 O O . HIS C 1 459 ? -11.317 -10.692 29.842 1.000 31.230 459 HIS C O 1
ATOM 22542 N N . ALA C 1 460 ? -13.474 -11.089 30.434 1.000 29.800 460 ALA C N 1
ATOM 22543 C CA . ALA C 1 460 ? -13.526 -12.575 30.459 1.000 30.600 460 ALA C CA 1
ATOM 22544 C C . ALA C 1 460 ? -12.782 -13.181 31.654 1.000 27.900 460 ALA C C 1
ATOM 22545 O O . ALA C 1 460 ? -12.838 -14.408 31.788 1.000 25.050 460 ALA C O 1
ATOM 22552 N N . ASP C 1 461 ? -12.187 -12.391 32.554 1.000 29.210 461 ASP C N 1
ATOM 22553 C CA . ASP C 1 461 ? -11.386 -12.954 33.684 1.000 28.080 461 ASP C CA 1
ATOM 22554 C C . ASP C 1 461 ? -12.271 -13.748 34.641 1.000 27.240 461 ASP C C 1
ATOM 22555 O O . ASP C 1 461 ? -11.730 -14.622 35.364 1.000 26.760 461 ASP C O 1
ATOM 22564 N N . GLU C 1 462 ? -13.587 -13.478 34.679 1.000 28.210 462 GLU C N 1
ATOM 22565 C CA . GLU C 1 462 ? -14.500 -14.186 35.624 1.000 28.480 462 GLU C CA 1
ATOM 22566 C C . GLU C 1 462 ? -14.911 -15.573 35.101 1.000 25.420 462 GLU C C 1
ATOM 22567 O O . GLU C 1 462 ? -15.327 -16.425 35.923 1.000 24.890 462 GLU C O 1
ATOM 22579 N N . ILE C 1 463 ? -14.782 -15.832 33.804 1.000 24.650 463 ILE C N 1
ATOM 22580 C CA . ILE C 1 463 ? -15.301 -17.101 33.209 1.000 24.380 463 ILE C CA 1
ATOM 22581 C C . ILE C 1 463 ? -14.669 -18.314 33.882 1.000 24.210 463 ILE C C 1
ATOM 22582 O O . ILE C 1 463 ? -15.387 -19.254 34.236 1.000 23.210 463 ILE C O 1
ATOM 22598 N N . PRO C 1 464 ? -13.335 -18.391 34.103 1.000 25.710 464 PRO C N 1
ATOM 22599 C CA . PRO C 1 464 ? -12.774 -19.582 34.749 1.000 27.270 464 PRO C CA 1
ATOM 22600 C C . PRO C 1 464 ? -13.249 -19.807 36.188 1.000 25.290 464 PRO C C 1
ATOM 22601 O O . PRO C 1 464 ? -13.179 -20.921 36.660 1.000 25.930 464 PRO C O 1
ATOM 22612 N N . PHE C 1 465 ? -13.708 -18.754 36.847 1.000 24.480 465 PHE C N 1
ATOM 22613 C CA . PHE C 1 465 ? -14.232 -18.885 38.227 1.000 25.730 465 PHE C CA 1
ATOM 22614 C C . PHE C 1 465 ? -15.611 -19.543 38.171 1.000 26.200 465 PHE C C 1
ATOM 22615 O O . PHE C 1 465 ? -15.940 -20.324 39.097 1.000 24.630 465 PHE C O 1
ATOM 22632 N N . VAL C 1 466 ? -16.368 -19.287 37.098 1.000 24.070 466 VAL C N 1
ATOM 22633 C CA . VAL C 1 466 ? -17.712 -19.892 36.890 1.000 25.410 466 VAL C CA 1
ATOM 22634 C C . VAL C 1 466 ? -17.559 -21.351 36.423 1.000 26.890 466 VAL C C 1
ATOM 22635 O O . VAL C 1 466 ? -18.324 -22.205 36.901 1.000 28.360 466 VAL C O 1
ATOM 22648 N N . PHE C 1 467 ? -16.610 -21.641 35.532 1.000 24.440 467 PHE C N 1
ATOM 22649 C CA . PHE C 1 467 ? -16.427 -22.990 34.937 1.000 27.580 467 PHE C CA 1
ATOM 22650 C C . PHE C 1 467 ? -15.401 -23.842 35.707 1.000 28.110 467 PHE C C 1
ATOM 22651 O O . PHE C 1 467 ? -15.295 -25.035 35.403 1.000 27.660 467 PHE C O 1
ATOM 22668 N N . ALA C 1 468 ? -14.643 -23.252 36.631 1.000 30.750 468 ALA C N 1
ATOM 22669 C CA . ALA C 1 468 ? -13.574 -23.895 37.454 1.000 27.780 468 ALA C CA 1
ATOM 22670 C C . ALA C 1 468 ? -12.459 -24.449 36.563 1.000 27.610 468 ALA C C 1
ATOM 22671 O O . ALA C 1 468 ? -11.762 -25.320 36.986 1.000 31.190 468 ALA C O 1
ATOM 22678 N N . SER C 1 469 ? -12.344 -23.962 35.336 1.000 30.630 469 SER C N 1
ATOM 22679 C CA . SER C 1 469 ? -11.357 -24.403 34.324 1.000 33.090 469 SER C CA 1
ATOM 22680 C C . SER C 1 469 ? -11.162 -23.260 33.336 1.000 35.070 469 SER C C 1
ATOM 22681 O O . SER C 1 469 ? -12.048 -22.379 33.261 1.000 34.060 469 SER C O 1
ATOM 22688 N N . PHE C 1 470 ? -10.066 -23.300 32.581 1.000 32.540 470 PHE C N 1
ATOM 22689 C CA . PHE C 1 470 ? -9.820 -22.415 31.425 1.000 36.230 470 PHE C CA 1
ATOM 22690 C C . PHE C 1 470 ? -10.582 -23.004 30.230 1.000 35.160 470 PHE C C 1
ATOM 22691 O O . PHE C 1 470 ? -11.307 -23.993 30.380 1.000 31.650 470 PHE C O 1
ATOM 22708 N N . PHE C 1 471 ? -10.444 -22.382 29.070 1.000 37.140 471 PHE C N 1
ATOM 22709 C CA . PHE C 1 471 ? -11.111 -22.834 27.826 1.000 40.870 471 PHE C CA 1
ATOM 22710 C C . PHE C 1 471 ? -10.710 -24.292 27.557 1.000 41.620 471 PHE C C 1
ATOM 22711 O O . PHE C 1 471 ? -9.634 -24.752 28.016 1.000 41.660 471 PHE C O 1
ATOM 22728 N N . TRP C 1 472 ? -11.614 -25.028 26.902 1.000 41.420 472 TRP C N 1
ATOM 22729 C CA . TRP C 1 472 ? -11.482 -26.471 26.557 1.000 38.290 472 TRP C CA 1
ATOM 22730 C C . TRP C 1 472 ? -11.280 -27.289 27.834 1.000 37.660 472 TRP C C 1
ATOM 22731 O O . TRP C 1 472 ? -10.841 -28.435 27.750 1.000 39.210 472 TRP C O 1
ATOM 22752 N N . GLY C 1 473 ? -11.692 -26.765 28.987 1.000 35.750 473 GLY C N 1
ATOM 22753 C CA . GLY C 1 473 ? -11.616 -27.496 30.259 1.000 35.630 473 GLY C CA 1
ATOM 22754 C C . GLY C 1 473 ? -10.191 -27.675 30.758 1.000 38.290 473 GLY C C 1
ATOM 22755 O O . GLY C 1 473 ? -9.985 -28.499 31.638 1.000 38.510 473 GLY C O 1
ATOM 22759 N N . MET C 1 474 ? -9.242 -26.893 30.254 1.000 46.160 474 MET C N 1
ATOM 22760 C CA . MET C 1 474 ? -7.814 -27.000 30.656 1.000 49.070 474 MET C CA 1
ATOM 22761 C C . MET C 1 474 ? -7.669 -26.532 32.106 1.000 48.740 474 MET C C 1
ATOM 22762 O O . MET C 1 474 ? -8.325 -25.562 32.500 1.000 43.340 474 MET C O 1
ATOM 22776 N N . LYS C 1 475 ? -6.870 -27.239 32.895 1.000 47.630 475 LYS C N 1
ATOM 22777 C CA . LYS C 1 475 ? -6.744 -26.997 34.360 1.000 56.320 475 LYS C CA 1
ATOM 22778 C C . LYS C 1 475 ? -5.996 -25.679 34.605 1.000 47.510 475 LYS C C 1
ATOM 22779 O O . LYS C 1 475 ? -5.141 -25.305 33.780 1.000 42.190 475 LYS C O 1
ATOM 22798 N N . LEU C 1 476 ? -6.339 -24.986 35.692 1.000 46.100 476 LEU C N 1
ATOM 22799 C CA . LEU C 1 476 ? -5.670 -23.724 36.080 1.000 44.600 476 LEU C CA 1
ATOM 22800 C C . LEU C 1 476 ? -4.963 -23.879 37.418 1.000 40.000 476 LEU C C 1
ATOM 22801 O O . LEU C 1 476 ? -5.471 -24.591 38.270 1.000 40.890 476 LEU C O 1
ATOM 22817 N N . ASP C 1 477 ? -3.840 -23.186 37.562 1.000 46.280 477 ASP C N 1
ATOM 22818 C CA . ASP C 1 477 ? -3.083 -23.095 38.835 1.000 48.530 477 ASP C CA 1
ATOM 22819 C C . ASP C 1 477 ? -3.724 -21.971 39.671 1.000 45.130 477 ASP C C 1
ATOM 22820 O O . ASP C 1 477 ? -3.164 -20.855 39.726 1.000 44.930 477 ASP C O 1
ATOM 22829 N N . PHE C 1 478 ? -4.913 -22.218 40.211 1.000 35.650 478 PHE C N 1
ATOM 22830 C CA . PHE C 1 478 ? -5.619 -21.266 41.095 1.000 36.900 478 PHE C CA 1
ATOM 22831 C C . PHE C 1 478 ? -4.853 -21.210 42.429 1.000 35.610 478 PHE C C 1
ATOM 22832 O O . PHE C 1 478 ? -4.505 -22.259 42.982 1.000 31.640 478 PHE C O 1
ATOM 22849 N N . THR C 1 479 ? -4.689 -20.027 43.007 1.000 33.450 479 THR C N 1
ATOM 22850 C CA . THR C 1 479 ? -4.343 -19.902 44.446 1.000 35.620 479 THR C CA 1
ATOM 22851 C C . THR C 1 479 ? -5.472 -20.497 45.287 1.000 34.970 479 THR C C 1
ATOM 22852 O O . THR C 1 479 ? -6.585 -20.653 44.774 1.000 39.610 479 THR C O 1
ATOM 22862 N N . GLU C 1 480 ? -5.189 -20.851 46.538 1.000 30.890 480 GLU C N 1
ATOM 22863 C CA . GLU C 1 480 ? -6.209 -21.357 47.494 1.000 37.020 480 GLU C CA 1
ATOM 22864 C C . GLU C 1 480 ? -7.379 -20.357 47.600 1.000 33.690 480 GLU C C 1
ATOM 22865 O O . GLU C 1 480 ? -8.520 -20.791 47.657 1.000 35.620 480 GLU C O 1
ATOM 22877 N N A GLU C 1 481 ? -7.063 -19.062 47.634 0.570 33.430 481 GLU C N 1
ATOM 22878 N N B GLU C 1 481 ? -7.121 -19.050 47.637 0.430 33.790 481 GLU C N 1
ATOM 22879 C CA A GLU C 1 481 ? -8.037 -17.943 47.697 0.570 35.280 481 GLU C CA 1
ATOM 22880 C CA B GLU C 1 481 ? -8.230 -18.066 47.784 0.430 35.250 481 GLU C CA 1
ATOM 22881 C C A GLU C 1 481 ? -8.916 -17.959 46.433 0.570 36.280 481 GLU C C 1
ATOM 22882 C C B GLU C 1 481 ? -8.968 -17.956 46.441 0.430 35.760 481 GLU C C 1
ATOM 22883 O O A GLU C 1 481 ? -10.142 -17.749 46.538 0.570 33.420 481 GLU C O 1
ATOM 22884 O O B GLU C 1 481 ? -10.180 -17.727 46.499 0.430 33.240 481 GLU C O 1
ATOM 22907 N N A GLU C 1 482 ? -8.306 -18.197 45.272 0.570 34.940 482 GLU C N 1
ATOM 22908 N N B GLU C 1 482 ? -8.316 -18.187 45.295 0.430 34.290 482 GLU C N 1
ATOM 22909 C CA A GLU C 1 482 ? -9.014 -18.240 43.967 0.570 32.230 482 GLU C CA 1
ATOM 22910 C CA B GLU C 1 482 ? -9.011 -18.238 43.974 0.430 32.020 482 GLU C CA 1
ATOM 22911 C C . GLU C 1 482 ? -9.923 -19.467 43.909 1.000 30.120 482 GLU C C 1
ATOM 22912 O O . GLU C 1 482 ? -11.000 -19.339 43.378 1.000 30.710 482 GLU C O 1
ATOM 22926 N N . GLU C 1 483 ? -9.508 -20.597 44.472 1.000 33.120 483 GLU C N 1
ATOM 22927 C CA . GLU C 1 483 ? -10.357 -21.810 44.516 1.000 32.250 483 GLU C CA 1
ATOM 22928 C C . GLU C 1 483 ? -11.614 -21.506 45.333 1.000 33.390 483 GLU C C 1
ATOM 22929 O O . GLU C 1 483 ? -12.707 -21.959 44.920 1.000 28.840 483 GLU C O 1
ATOM 22941 N N . LEU C 1 484 ? -11.479 -20.776 46.439 1.000 29.000 484 LEU C N 1
ATOM 22942 C CA . LEU C 1 484 ? -12.664 -20.398 47.257 1.000 28.290 484 LEU C CA 1
ATOM 22943 C C . LEU C 1 484 ? -13.546 -19.427 46.449 1.000 24.070 484 LEU C C 1
ATOM 22944 O O . LEU C 1 484 ? -14.749 -19.605 46.482 1.000 27.180 484 LEU C O 1
ATOM 22960 N N . LEU C 1 485 ? -12.984 -18.434 45.762 1.000 23.850 485 LEU C N 1
ATOM 22961 C CA . LEU C 1 485 ? -13.787 -17.488 44.951 1.000 27.140 485 LEU C CA 1
ATOM 22962 C C . LEU C 1 485 ? -14.541 -18.274 43.858 1.000 28.670 485 LEU C C 1
ATOM 22963 O O . LEU C 1 485 ? -15.724 -17.965 43.635 1.000 24.850 485 LEU C O 1
ATOM 22979 N N . SER C 1 486 ? -13.917 -19.281 43.244 1.000 26.610 486 SER C N 1
ATOM 22980 C CA . SER C 1 486 ? -14.546 -20.137 42.207 1.000 26.910 486 SER C CA 1
ATOM 22981 C C . SER C 1 486 ? -15.692 -20.938 42.825 1.000 27.800 486 SER C C 1
ATOM 22982 O O . SER C 1 486 ? -16.797 -20.898 42.264 1.000 28.060 486 SER C O 1
ATOM 22989 N N . ARG C 1 487 ? -15.467 -21.570 43.972 1.000 27.770 487 ARG C N 1
ATOM 22990 C CA . ARG C 1 487 ? -16.526 -22.344 44.668 1.000 34.130 487 ARG C CA 1
ATOM 22991 C C . ARG C 1 487 ? -17.711 -21.418 44.975 1.000 29.110 487 ARG C C 1
ATOM 22992 O O . ARG C 1 487 ? -18.859 -21.848 44.754 1.000 25.670 487 ARG C O 1
ATOM 23013 N N . ARG C 1 488 ? -17.437 -20.218 45.484 1.000 26.630 488 ARG C N 1
ATOM 23014 C CA . ARG C 1 488 ? -18.481 -19.221 45.826 1.000 26.090 488 ARG C CA 1
ATOM 23015 C C . ARG C 1 488 ? -19.277 -18.823 44.566 1.000 22.670 488 ARG C C 1
ATOM 23016 O O . ARG C 1 488 ? -20.487 -18.855 44.611 1.000 21.320 488 ARG C O 1
ATOM 23037 N N . MET C 1 489 ? -18.598 -18.405 43.504 1.000 22.300 489 MET C N 1
ATOM 23038 C CA . MET C 1 489 ? -19.266 -17.946 42.278 1.000 25.150 489 MET C CA 1
ATOM 23039 C C . MET C 1 489 ? -20.073 -19.087 41.650 1.000 25.770 489 MET C C 1
ATOM 23040 O O . MET C 1 489 ? -21.211 -18.832 41.246 1.000 24.960 489 MET C O 1
ATOM 23054 N N . MET C 1 490 ? -19.545 -20.307 41.645 1.000 23.460 490 MET C N 1
ATOM 23055 C CA . MET C 1 490 ? -20.296 -21.472 41.141 1.000 26.710 490 MET C CA 1
ATOM 23056 C C . MET C 1 490 ? -21.537 -21.697 41.994 1.000 27.580 490 MET C C 1
ATOM 23057 O O . MET C 1 490 ? -22.602 -21.989 41.404 1.000 21.860 490 MET C O 1
ATOM 23071 N N . LYS C 1 491 ? -21.421 -21.545 43.320 1.000 25.160 491 LYS C N 1
ATOM 23072 C CA . LYS C 1 491 ? -22.585 -21.779 44.195 1.000 26.130 491 LYS C CA 1
ATOM 23073 C C . LYS C 1 491 ? -23.595 -20.630 44.042 1.000 23.350 491 LYS C C 1
ATOM 23074 O O . LYS C 1 491 ? -24.774 -20.918 43.977 1.000 24.160 491 LYS C O 1
ATOM 23093 N N . TYR C 1 492 ? -23.164 -19.379 43.967 1.000 21.550 492 TYR C N 1
ATOM 23094 C CA . TYR C 1 492 ? -24.089 -18.244 43.717 1.000 21.480 492 TYR C CA 1
ATOM 23095 C C . TYR C 1 492 ? -24.877 -18.500 42.412 1.000 22.080 492 TYR C C 1
ATOM 23096 O O . TYR C 1 492 ? -26.123 -18.340 42.363 1.000 20.370 492 TYR C O 1
ATOM 23113 N N . TRP C 1 493 ? -24.172 -18.898 41.356 1.000 20.220 493 TRP C N 1
ATOM 23114 C CA . TRP C 1 493 ? -24.765 -19.112 40.018 1.000 19.130 493 TRP C CA 1
ATOM 23115 C C . TRP C 1 493 ? -25.748 -20.267 40.100 1.000 20.240 493 TRP C C 1
ATOM 23116 O O . TRP C 1 493 ? -26.859 -20.122 39.566 1.000 17.300 493 TRP C O 1
ATOM 23137 N N . ALA C 1 494 ? -25.339 -21.389 40.712 1.000 20.090 494 ALA C N 1
ATOM 23138 C CA . ALA C 1 494 ? -26.188 -22.591 40.820 1.000 21.160 494 ALA C CA 1
ATOM 23139 C C . ALA C 1 494 ? -27.393 -22.329 41.745 1.000 20.950 494 ALA C C 1
ATOM 23140 O O . ALA C 1 494 ? -28.492 -22.782 41.429 1.000 19.280 494 ALA C O 1
ATOM 23147 N N . ASN C 1 495 ? -27.206 -21.630 42.866 1.000 20.450 495 ASN C N 1
ATOM 23148 C CA . ASN C 1 495 ? -28.332 -21.245 43.750 1.000 19.900 495 ASN C CA 1
ATOM 23149 C C . ASN C 1 495 ? -29.323 -20.393 42.960 1.000 18.500 495 ASN C C 1
ATOM 23150 O O . ASN C 1 495 ? -30.538 -20.586 43.062 1.000 18.450 495 ASN C O 1
ATOM 23161 N N . PHE C 1 496 ? -28.818 -19.478 42.149 1.000 18.990 496 PHE C N 1
ATOM 23162 C CA . PHE C 1 496 ? -29.670 -18.640 41.292 1.000 20.090 496 PHE C CA 1
ATOM 23163 C C . PHE C 1 496 ? -30.396 -19.522 40.279 1.000 20.210 496 PHE C C 1
ATOM 23164 O O . PHE C 1 496 ? -31.606 -19.302 40.021 1.000 20.490 496 PHE C O 1
ATOM 23181 N N . ALA C 1 497 ? -29.716 -20.501 39.682 1.000 21.960 497 ALA C N 1
ATOM 23182 C CA . ALA C 1 497 ? -30.364 -21.450 38.737 1.000 22.130 497 ALA C CA 1
ATOM 23183 C C . ALA C 1 497 ? -31.483 -22.219 39.462 1.000 22.670 497 ALA C C 1
ATOM 23184 O O . ALA C 1 497 ? -32.498 -22.535 38.830 1.000 21.790 497 ALA C O 1
ATOM 23191 N N . ARG C 1 498 ? -31.279 -22.559 40.734 1.000 20.870 498 ARG C N 1
ATOM 23192 C CA . ARG C 1 498 ? -32.261 -23.351 41.520 1.000 24.010 498 ARG C CA 1
ATOM 23193 C C . ARG C 1 498 ? -33.444 -22.492 41.956 1.000 25.730 498 ARG C C 1
ATOM 23194 O O . ARG C 1 498 ? -34.566 -23.002 41.890 1.000 24.410 498 ARG C O 1
ATOM 23215 N N . HIS C 1 499 ? -33.236 -21.235 42.368 1.000 26.340 499 HIS C N 1
ATOM 23216 C CA . HIS C 1 499 ? -34.239 -20.486 43.173 1.000 27.600 499 HIS C CA 1
ATOM 23217 C C . HIS C 1 499 ? -34.460 -19.063 42.673 1.000 24.500 499 HIS C C 1
ATOM 23218 O O . HIS C 1 499 ? -35.304 -18.401 43.280 1.000 24.800 499 HIS C O 1
ATOM 23231 N N . GLY C 1 500 ? -33.703 -18.556 41.693 1.000 22.980 500 GLY C N 1
ATOM 23232 C CA . GLY C 1 500 ? -33.789 -17.127 41.320 1.000 23.690 500 GLY C CA 1
ATOM 23233 C C . GLY C 1 500 ? -33.236 -16.206 42.418 1.000 24.600 500 GLY C C 1
ATOM 23234 O O . GLY C 1 500 ? -33.505 -15.022 42.392 1.000 25.010 500 GLY C O 1
ATOM 23238 N N . ASN C 1 501 ? -32.409 -16.750 43.305 1.000 24.650 501 ASN C N 1
ATOM 23239 C CA . ASN C 1 501 ? -31.810 -16.051 44.469 1.000 25.320 501 ASN C CA 1
ATOM 23240 C C . ASN C 1 501 ? -30.460 -16.715 44.687 1.000 22.020 501 ASN C C 1
ATOM 23241 O O . ASN C 1 501 ? -30.429 -17.926 44.863 1.000 23.200 501 ASN C O 1
ATOM 23252 N N . PRO C 1 502 ? -29.327 -15.986 44.641 1.000 21.920 502 PRO C N 1
ATOM 23253 C CA . PRO C 1 502 ? -28.011 -16.614 44.739 1.000 22.890 502 PRO C CA 1
ATOM 23254 C C . PRO C 1 502 ? -27.588 -17.023 46.170 1.000 22.770 502 PRO C C 1
ATOM 23255 O O . PRO C 1 502 ? -26.565 -17.662 46.304 1.000 21.490 502 PRO C O 1
ATOM 23266 N N . ASN C 1 503 ? -28.352 -16.645 47.194 1.000 19.870 503 ASN C N 1
ATOM 23267 C CA . ASN C 1 503 ? -27.927 -16.765 48.616 1.000 21.850 503 ASN C CA 1
ATOM 23268 C C . ASN C 1 503 ? -28.068 -18.195 49.153 1.000 21.660 503 ASN C C 1
ATOM 23269 O O . ASN C 1 503 ? -29.031 -18.896 48.794 1.000 24.010 503 ASN C O 1
ATOM 23280 N N . SER C 1 504 ? -27.130 -18.614 49.996 1.000 23.690 504 SER C N 1
ATOM 23281 C CA . SER C 1 504 ? -27.216 -19.864 50.800 1.000 25.000 504 SER C CA 1
ATOM 23282 C C . SER C 1 504 ? -26.206 -19.824 51.949 1.000 25.360 504 SER C C 1
ATOM 23283 O O . SER C 1 504 ? -25.333 -18.962 51.945 1.000 25.630 504 SER C O 1
ATOM 23290 N N . GLU C 1 505 ? -26.324 -20.772 52.878 1.000 28.700 505 GLU C N 1
ATOM 23291 C CA . GLU C 1 505 ? -25.484 -20.832 54.092 1.000 30.860 505 GLU C CA 1
ATOM 23292 C C . GLU C 1 505 ? -23.999 -20.780 53.734 1.000 29.990 505 GLU C C 1
ATOM 23293 O O . GLU C 1 505 ? -23.570 -21.487 52.813 1.000 30.890 505 GLU C O 1
ATOM 23305 N N . GLY C 1 506 ? -23.243 -19.938 54.436 1.000 26.910 506 GLY C N 1
ATOM 23306 C CA . GLY C 1 506 ? -21.779 -19.848 54.289 1.000 27.260 506 GLY C CA 1
ATOM 23307 C C . GLY C 1 506 ? -21.334 -18.967 53.135 1.000 27.610 506 GLY C C 1
ATOM 23308 O O . GLY C 1 506 ? -20.150 -18.669 53.089 1.000 32.800 506 GLY C O 1
ATOM 23312 N N . LEU C 1 507 ? -22.244 -18.471 52.285 1.000 28.360 507 LEU C N 1
ATOM 23313 C CA . LEU C 1 507 ? -21.873 -17.472 51.253 1.000 25.190 507 LEU C CA 1
ATOM 23314 C C . LEU C 1 507 ? -22.169 -16.079 51.790 1.000 23.840 507 LEU C C 1
ATOM 23315 O O . LEU C 1 507 ? -23.226 -15.861 52.378 1.000 23.380 507 LEU C O 1
ATOM 23331 N N . PRO C 1 508 ? -21.282 -15.088 51.553 1.000 21.400 508 PRO C N 1
ATOM 23332 C CA . PRO C 1 508 ? -21.586 -13.701 51.871 1.000 21.570 508 PRO C CA 1
ATOM 23333 C C . PRO C 1 508 ? -22.922 -13.282 51.253 1.000 25.430 508 PRO C C 1
ATOM 23334 O O . PRO C 1 508 ? -23.248 -13.677 50.102 1.000 23.590 508 PRO C O 1
ATOM 23345 N N . TYR C 1 509 ? -23.701 -12.543 52.027 1.000 23.850 509 TYR C N 1
ATOM 23346 C CA . TYR C 1 509 ? -25.087 -12.179 51.674 1.000 24.200 509 TYR C CA 1
ATOM 23347 C C . TYR C 1 509 ? -25.042 -11.166 50.535 1.000 23.170 509 TYR C C 1
ATOM 23348 O O . TYR C 1 509 ? -24.356 -10.133 50.623 1.000 22.210 509 TYR C O 1
ATOM 23365 N N . TRP C 1 510 ? -25.775 -11.493 49.471 1.000 22.950 510 TRP C N 1
ATOM 23366 C CA . TRP C 1 510 ? -25.856 -10.685 48.222 1.000 22.970 510 TRP C CA 1
ATOM 23367 C C . TRP C 1 510 ? -27.246 -10.074 48.187 1.000 22.610 510 TRP C C 1
ATOM 23368 O O . TRP C 1 510 ? -28.202 -10.780 47.866 1.000 26.000 510 TRP C O 1
ATOM 23389 N N . PRO C 1 511 ? -27.431 -8.793 48.547 1.000 24.000 511 PRO C N 1
ATOM 23390 C CA . PRO C 1 511 ? -28.757 -8.194 48.557 1.000 24.960 511 PRO C CA 1
ATOM 23391 C C . PRO C 1 511 ? -29.292 -8.018 47.133 1.000 23.000 511 PRO C C 1
ATOM 23392 O O . PRO C 1 511 ? -28.517 -7.702 46.228 1.000 22.080 511 PRO C O 1
ATOM 23403 N N . VAL C 1 512 ? -30.598 -8.171 46.977 1.000 24.460 512 VAL C N 1
ATOM 23404 C CA . VAL C 1 512 ? -31.295 -7.842 45.703 1.000 27.170 512 VAL C CA 1
ATOM 23405 C C . VAL C 1 512 ? -31.141 -6.343 45.467 1.000 27.290 512 VAL C C 1
ATOM 23406 O O . VAL C 1 512 ? -31.049 -5.553 46.443 1.000 23.640 512 VAL C O 1
ATOM 23419 N N . MET C 1 513 ? -31.031 -5.952 44.206 1.000 23.630 513 MET C N 1
ATOM 23420 C CA . MET C 1 513 ? -30.812 -4.540 43.821 1.000 27.540 513 MET C CA 1
ATOM 23421 C C . MET C 1 513 ? -32.181 -3.834 43.844 1.000 32.090 513 MET C C 1
ATOM 23422 O O . MET C 1 513 ? -33.122 -4.254 43.114 1.000 31.460 513 MET C O 1
ATOM 23436 N N . ASP C 1 514 ? -32.288 -2.808 44.679 1.000 35.160 514 ASP C N 1
ATOM 23437 C CA . ASP C 1 514 ? -33.503 -1.955 44.799 1.000 35.690 514 ASP C CA 1
ATOM 23438 C C . ASP C 1 514 ? -33.041 -0.494 44.778 1.000 35.430 514 ASP C C 1
ATOM 23439 O O . ASP C 1 514 ? -31.934 -0.231 44.276 1.000 33.140 514 ASP C O 1
ATOM 23448 N N . HIS C 1 515 ? -33.848 0.421 45.301 1.000 41.580 515 HIS C N 1
ATOM 23449 C CA . HIS C 1 515 ? -33.542 1.885 45.372 1.000 40.250 515 HIS C CA 1
ATOM 23450 C C . HIS C 1 515 ? -32.205 2.152 46.074 1.000 37.550 515 HIS C C 1
ATOM 23451 O O . HIS C 1 515 ? -31.624 3.198 45.759 1.000 39.380 515 HIS C O 1
ATOM 23464 N N . ASP C 1 516 ? -31.693 1.250 46.927 1.000 34.140 516 ASP C N 1
ATOM 23465 C CA . ASP C 1 516 ? -30.346 1.429 47.549 1.000 34.570 516 ASP C CA 1
ATOM 23466 C C . ASP C 1 516 ? -29.209 1.055 46.580 1.000 33.830 516 ASP C C 1
ATOM 23467 O O . ASP C 1 516 ? -28.031 1.255 46.973 1.000 33.360 516 ASP C O 1
ATOM 23476 N N . GLU C 1 517 ? -29.505 0.503 45.381 1.000 30.790 517 GLU C N 1
ATOM 23477 C CA . GLU C 1 517 ? -28.483 0.325 44.303 1.000 32.700 517 GLU C CA 1
ATOM 23478 C C . GLU C 1 517 ? -27.344 -0.603 44.780 1.000 26.560 517 GLU C C 1
ATOM 23479 O O . GLU C 1 517 ? -26.173 -0.393 44.365 1.000 26.840 517 GLU C O 1
ATOM 23491 N N . GLN C 1 518 ? -27.619 -1.567 45.654 1.000 23.250 518 GLN C N 1
ATOM 23492 C CA . GLN C 1 518 ? -26.575 -2.468 46.200 1.000 26.660 518 GLN C CA 1
ATOM 23493 C C . GLN C 1 518 ? -26.061 -3.405 45.095 1.000 27.710 518 GLN C C 1
ATOM 23494 O O . GLN C 1 518 ? -26.870 -3.860 44.249 1.000 24.680 518 GLN C O 1
ATOM 23508 N N . TYR C 1 519 ? -24.776 -3.732 45.165 1.000 25.180 519 TYR C N 1
ATOM 23509 C CA . TYR C 1 519 ? -24.117 -4.685 44.255 1.000 26.270 519 TYR C CA 1
ATOM 23510 C C . TYR C 1 519 ? -23.061 -5.429 45.049 1.000 28.150 519 TYR C C 1
ATOM 23511 O O . TYR C 1 519 ? -22.523 -4.871 46.038 1.000 26.230 519 TYR C O 1
ATOM 23528 N N . LEU C 1 520 ? -22.805 -6.673 44.665 1.000 23.570 520 LEU C N 1
ATOM 23529 C CA . LEU C 1 520 ? -21.747 -7.491 45.297 1.000 22.730 520 LEU C CA 1
ATOM 23530 C C . LEU C 1 520 ? -20.428 -7.271 44.557 1.000 24.970 520 LEU C C 1
ATOM 23531 O O . LEU C 1 520 ? -20.387 -7.436 43.321 1.000 23.740 520 LEU C O 1
ATOM 23547 N N . GLN C 1 521 ? -19.397 -6.907 45.300 1.000 23.880 521 GLN C N 1
ATOM 23548 C CA . GLN C 1 521 ? -18.004 -6.822 44.800 1.000 28.280 521 GLN C CA 1
ATOM 23549 C C . GLN C 1 521 ? -17.410 -8.211 44.935 1.000 25.670 521 GLN C C 1
ATOM 23550 O O . GLN C 1 521 ? -17.271 -8.674 46.070 1.000 24.730 521 GLN C O 1
ATOM 23564 N N . LEU C 1 522 ? -17.172 -8.890 43.812 1.000 27.570 522 LEU C N 1
ATOM 23565 C CA . LEU C 1 522 ? -16.634 -10.267 43.817 1.000 26.190 522 LEU C CA 1
ATOM 23566 C C . LEU C 1 522 ? -15.103 -10.180 43.779 1.000 27.540 522 LEU C C 1
ATOM 23567 O O . LEU C 1 522 ? -14.527 -9.635 42.792 1.000 27.470 522 LEU C O 1
ATOM 23583 N N . ASP C 1 523 ? -14.478 -10.666 44.853 1.000 28.980 523 ASP C N 1
ATOM 23584 C CA . ASP C 1 523 ? -13.010 -10.765 45.001 1.000 30.660 523 ASP C CA 1
ATOM 23585 C C . ASP C 1 523 ? -12.728 -11.740 46.134 1.000 30.750 523 ASP C C 1
ATOM 23586 O O . ASP C 1 523 ? -13.672 -12.389 46.642 1.000 29.600 523 ASP C O 1
ATOM 23595 N N . ILE C 1 524 ? -11.462 -11.851 46.514 1.000 32.730 524 ILE C N 1
ATOM 23596 C CA . ILE C 1 524 ? -11.015 -12.797 47.579 1.000 39.690 524 ILE C CA 1
ATOM 23597 C C . ILE C 1 524 ? -11.828 -12.552 48.853 1.000 32.700 524 ILE C C 1
ATOM 23598 O O . ILE C 1 524 ? -12.217 -13.545 49.499 1.000 34.450 524 ILE C O 1
ATOM 23614 N N . GLN C 1 525 ? -12.116 -11.293 49.172 1.000 34.370 525 GLN C N 1
ATOM 23615 C CA . GLN C 1 525 ? -13.021 -10.927 50.297 1.000 39.430 525 GLN C CA 1
ATOM 23616 C C . GLN C 1 525 ? -14.232 -10.195 49.728 1.000 32.000 525 GLN C C 1
ATOM 23617 O O . GLN C 1 525 ? -14.175 -8.996 49.488 1.000 31.120 525 GLN C O 1
ATOM 23631 N N . PRO C 1 526 ? -15.353 -10.884 49.417 1.000 30.420 526 PRO C N 1
ATOM 23632 C CA . PRO C 1 526 ? -16.513 -10.207 48.833 1.000 31.260 526 PRO C CA 1
ATOM 23633 C C . PRO C 1 526 ? -17.074 -9.142 49.785 1.000 29.770 526 PRO C C 1
ATOM 23634 O O . PRO C 1 526 ? -17.034 -9.326 50.971 1.000 34.420 526 PRO C O 1
ATOM 23645 N N . ALA C 1 527 ? -17.555 -8.042 49.235 1.000 27.880 527 ALA C N 1
ATOM 23646 C CA . ALA C 1 527 ? -18.168 -6.945 50.017 1.000 29.540 527 ALA C CA 1
ATOM 23647 C C . ALA C 1 527 ? -19.314 -6.331 49.217 1.000 28.960 527 ALA C C 1
ATOM 23648 O O . ALA C 1 527 ? -19.209 -6.259 47.994 1.000 27.930 527 ALA C O 1
ATOM 23655 N N . VAL C 1 528 ? -20.337 -5.848 49.905 1.000 26.570 528 VAL C N 1
ATOM 23656 C 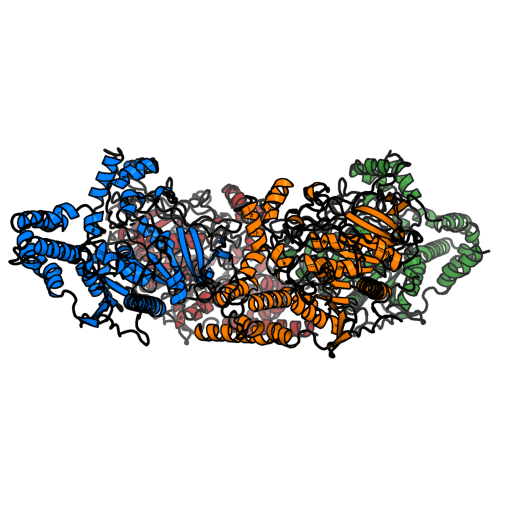CA . VAL C 1 528 ? -21.460 -5.141 49.263 1.000 25.850 528 VAL C CA 1
ATOM 23657 C C . VAL C 1 528 ? -21.070 -3.679 49.095 1.000 29.680 528 VAL C C 1
ATOM 23658 O O . VAL C 1 528 ? -20.585 -3.061 50.064 1.000 30.660 528 VAL C O 1
ATOM 23671 N N . GLY C 1 529 ? -21.355 -3.138 47.916 1.000 26.200 529 GLY C N 1
ATOM 23672 C CA . GLY C 1 529 ? -21.209 -1.717 47.584 1.000 27.400 529 GLY C CA 1
ATOM 23673 C C . GLY C 1 529 ? -22.554 -1.121 47.242 1.000 30.070 529 GLY C C 1
ATOM 23674 O O . GLY C 1 529 ? -23.538 -1.892 47.103 1.000 27.650 529 GLY C O 1
ATOM 23678 N N . ARG C 1 530 ? -22.601 0.196 47.079 1.000 27.740 530 ARG C N 1
ATOM 23679 C CA . ARG C 1 530 ? -23.832 0.894 46.663 1.000 33.050 530 ARG C CA 1
ATOM 23680 C C . ARG C 1 530 ? -23.520 1.809 45.486 1.000 35.060 530 ARG C C 1
ATOM 23681 O O . ARG C 1 530 ? -22.447 2.446 45.463 1.000 32.830 530 ARG C O 1
ATOM 23702 N N . ALA C 1 531 ? -24.454 1.852 44.534 1.000 36.360 531 ALA C N 1
ATOM 23703 C CA . ALA C 1 531 ? -24.488 2.825 43.420 1.000 35.420 531 ALA C CA 1
ATOM 23704 C C . ALA C 1 531 ? -23.142 2.814 42.690 1.000 35.840 531 ALA C C 1
ATOM 23705 O O . ALA C 1 531 ? -22.408 3.816 42.757 1.000 30.540 531 ALA C O 1
ATOM 23712 N N . LEU C 1 532 ? -22.812 1.691 42.030 1.000 33.000 532 LEU C N 1
ATOM 23713 C CA . LEU C 1 532 ? -21.549 1.549 41.274 1.000 31.460 532 LEU C CA 1
ATOM 23714 C C . LEU C 1 532 ? -21.421 2.724 40.300 1.000 32.400 532 LEU C C 1
ATOM 23715 O O . LEU C 1 532 ? -22.384 2.996 39.522 1.000 29.310 532 LEU C O 1
ATOM 23731 N N . LYS C 1 533 ? -20.278 3.418 40.370 1.000 31.760 533 LYS C N 1
ATOM 23732 C CA . LYS C 1 533 ? -19.879 4.477 39.400 1.000 35.690 533 LYS C CA 1
ATOM 23733 C C . LYS C 1 533 ? -21.038 5.456 39.182 1.000 32.720 533 LYS C C 1
ATOM 23734 O O . LYS C 1 533 ? -21.333 5.818 38.029 1.000 34.320 533 LYS C O 1
ATOM 23753 N N . ALA C 1 534 ? -21.670 5.896 40.269 1.000 32.020 534 ALA C N 1
ATOM 23754 C CA . ALA C 1 534 ? -22.867 6.779 40.224 1.000 34.010 534 ALA C CA 1
ATOM 23755 C C . ALA C 1 534 ? -22.551 8.093 39.484 1.000 34.960 534 ALA C C 1
ATOM 23756 O O . ALA C 1 534 ? -23.424 8.564 38.748 1.000 34.490 534 ALA C O 1
ATOM 23763 N N . GLY C 1 535 ? -21.359 8.661 39.681 1.000 38.690 535 GLY C N 1
ATOM 23764 C CA . GLY C 1 535 ? -20.898 9.875 38.980 1.000 44.200 535 GLY C CA 1
ATOM 23765 C C . GLY C 1 535 ? -20.809 9.633 37.479 1.000 40.020 535 GLY C C 1
ATOM 23766 O O . GLY C 1 535 ? -21.377 10.412 36.713 1.000 42.250 535 GLY C O 1
ATOM 23770 N N . ARG C 1 536 ? -20.172 8.541 37.065 1.000 40.640 536 ARG C N 1
ATOM 23771 C CA . ARG C 1 536 ? -20.096 8.157 35.622 1.000 40.850 536 ARG C CA 1
ATOM 23772 C C . ARG C 1 536 ? -21.513 7.982 35.074 1.000 41.870 536 ARG C C 1
ATOM 23773 O O . ARG C 1 536 ? -21.795 8.496 33.977 1.000 41.950 536 ARG C O 1
ATOM 23794 N N . LEU C 1 537 ? -22.398 7.324 35.816 1.000 37.830 537 LEU C N 1
ATOM 23795 C CA . LEU C 1 537 ? -23.783 7.087 35.342 1.000 41.710 537 LEU C CA 1
ATOM 23796 C C . LEU C 1 537 ? -24.468 8.439 35.105 1.000 44.150 537 LEU C C 1
ATOM 23797 O O . LEU C 1 537 ? -25.148 8.590 34.065 1.000 41.230 537 LEU C O 1
ATOM 23813 N N . GLN C 1 538 ? -24.290 9.389 36.024 1.000 46.800 538 GLN C N 1
ATOM 23814 C CA . GLN C 1 538 ? -24.834 10.775 35.914 1.000 48.710 538 GLN C CA 1
ATOM 23815 C C . GLN C 1 538 ? -24.270 11.450 34.656 1.000 40.490 538 GLN C C 1
ATOM 23816 O O . GLN C 1 538 ? -25.044 11.994 33.863 1.000 45.180 538 GLN C O 1
ATOM 23830 N N . PHE C 1 539 ? -22.965 11.365 34.453 1.000 41.400 539 PHE C N 1
ATOM 23831 C CA . PHE C 1 539 ? -22.280 11.971 33.288 1.000 43.180 539 PHE C CA 1
ATOM 23832 C C . PHE C 1 539 ? -22.879 11.430 31.984 1.000 48.800 539 PHE C C 1
ATOM 23833 O O . PHE C 1 539 ? -23.385 12.210 31.162 1.000 49.530 539 PHE C O 1
ATOM 23850 N N . TRP C 1 540 ? -22.855 10.110 31.794 1.000 43.650 540 TRP C N 1
ATOM 23851 C CA . TRP C 1 540 ? -23.234 9.478 30.504 1.000 38.580 540 TRP C CA 1
ATOM 23852 C C . TRP C 1 540 ? -24.741 9.601 30.254 1.000 40.290 540 TRP C C 1
ATOM 23853 O O . TRP C 1 540 ? -25.116 9.717 29.074 1.000 43.250 540 TRP C O 1
ATOM 23874 N N . THR C 1 541 ? -25.598 9.565 31.279 1.000 43.130 541 THR C N 1
ATOM 23875 C CA . THR C 1 541 ? -27.059 9.428 31.061 1.000 45.970 541 THR C CA 1
ATOM 23876 C C . THR C 1 541 ? -27.787 10.764 31.226 1.000 51.540 541 THR C C 1
ATOM 23877 O O . THR C 1 541 ? -28.927 10.851 30.702 1.000 49.780 541 THR C O 1
ATOM 23887 N N . LYS C 1 542 ? -27.201 11.750 31.913 1.000 54.060 542 LYS C N 1
ATOM 23888 C CA . LYS C 1 542 ? -27.880 13.049 32.190 1.000 59.380 542 LYS C CA 1
ATOM 23889 C C . LYS C 1 542 ? -27.009 14.194 31.649 1.000 60.280 542 LYS C C 1
ATOM 23890 O O . LYS C 1 542 ? -27.458 14.876 30.737 1.000 56.580 542 LYS C O 1
ATOM 23909 N N . THR C 1 543 ? -25.799 14.382 32.174 1.000 60.150 543 THR C N 1
ATOM 23910 C CA . THR C 1 543 ? -24.933 15.547 31.861 1.000 60.060 543 THR C CA 1
ATOM 23911 C C . THR C 1 543 ? -24.625 15.600 30.360 1.000 66.680 543 THR C C 1
ATOM 23912 O O . THR C 1 543 ? -24.825 16.643 29.759 1.000 73.790 543 THR C O 1
ATOM 23922 N N . LEU C 1 544 ? -24.132 14.516 29.782 1.000 64.020 544 LEU C N 1
ATOM 23923 C CA . LEU C 1 544 ? -23.680 14.497 28.371 1.000 68.330 544 LEU C CA 1
ATOM 23924 C C . LEU C 1 544 ? -24.870 14.693 27.420 1.000 71.760 544 LEU C C 1
ATOM 23925 O O . LEU C 1 544 ? -24.803 15.533 26.525 1.000 77.890 544 LEU C O 1
ATOM 23941 N N . PRO C 1 545 ? -26.022 13.994 27.550 1.000 69.810 545 PRO C N 1
ATOM 23942 C CA . PRO C 1 545 ? -27.204 14.346 26.750 1.000 74.230 545 PRO C CA 1
ATOM 23943 C C . PRO C 1 545 ? -27.708 15.793 26.916 1.000 83.790 545 PRO C C 1
ATOM 23944 O O . PRO C 1 545 ? -28.218 16.302 25.986 1.000 83.460 545 PRO C O 1
ATOM 23955 N N . GLN C 1 546 ? -27.590 16.399 28.096 1.000 93.570 546 GLN C N 1
ATOM 23956 C CA . GLN C 1 546 ? -27.949 17.826 28.361 1.000 100.280 546 GLN C CA 1
ATOM 23957 C C . GLN C 1 546 ? -27.011 18.751 27.577 1.000 98.220 546 GLN C C 1
ATOM 23958 O O . GLN C 1 546 ? -27.507 19.719 27.022 1.000 109.450 546 GLN C O 1
ATOM 23972 N N . LYS C 1 547 ? -25.709 18.481 27.522 1.000 93.390 547 LYS C N 1
ATOM 23973 C CA . LYS C 1 547 ? -24.747 19.306 26.727 1.000 90.410 547 LYS C CA 1
ATOM 23974 C C . LYS C 1 547 ? -25.080 19.156 25.235 1.000 91.310 547 LYS C C 1
ATOM 23975 O O . LYS C 1 547 ? -24.935 20.121 24.504 1.000 101.630 547 LYS C O 1
ATOM 23994 N N . ILE C 1 548 ? -25.549 17.992 24.804 1.000 88.570 548 ILE C N 1
ATOM 23995 C CA . ILE C 1 548 ? -25.989 17.746 23.397 1.000 93.050 548 ILE C CA 1
ATOM 23996 C C . ILE C 1 548 ? -27.301 18.502 23.117 1.000 92.010 548 ILE C C 1
ATOM 23997 O O . ILE C 1 548 ? -27.406 19.098 22.059 1.000 86.470 548 ILE C O 1
ATOM 24013 N N . GLN C 1 549 ? -28.248 18.505 24.049 1.000 100.800 549 GLN C N 1
ATOM 24014 C CA . GLN C 1 549 ? -29.515 19.305 24.033 1.000 108.500 549 GLN C CA 1
ATOM 24015 C C . GLN C 1 549 ? -29.182 20.798 23.866 1.000 109.570 549 GLN C C 1
ATOM 24016 O O . GLN C 1 549 ? -29.929 21.477 23.158 1.000 108.330 549 GLN C O 1
ATOM 24030 N N . GLU C 1 550 ? -28.091 21.267 24.494 1.000 106.590 550 GLU C N 1
ATOM 24031 C CA . GLU C 1 550 ? -27.425 22.584 24.265 1.000 97.140 550 GLU C CA 1
ATOM 24032 C C . GLU C 1 550 ? -26.468 22.498 23.064 1.000 88.730 550 GLU C C 1
ATOM 24033 O O . GLU C 1 550 ? -26.821 22.452 21.881 1.000 86.450 550 GLU C O 1
ATOM 24045 N N . PRO D 1 30 ? -11.727 -104.991 18.641 1.000 76.450 30 PRO D N 1
ATOM 24046 C CA . PRO D 1 30 ? -12.756 -104.079 18.088 1.000 74.090 30 PRO D CA 1
ATOM 24047 C C . PRO D 1 30 ? -12.430 -103.523 16.689 1.000 64.630 30 PRO D C 1
ATOM 24048 O O . PRO D 1 30 ? -11.277 -103.613 16.281 1.000 70.440 30 PRO D O 1
ATOM 24060 N N . GLU D 1 31 ? -13.436 -102.957 16.018 1.000 62.770 31 GLU D N 1
ATOM 24061 C CA . GLU D 1 31 ? -13.340 -102.491 14.611 1.000 53.860 31 GLU D CA 1
ATOM 24062 C C . GLU D 1 31 ? -12.433 -101.255 14.555 1.000 43.900 31 GLU D C 1
ATOM 24063 O O . GLU D 1 31 ? -12.593 -100.376 15.430 1.000 37.500 31 GLU D O 1
ATOM 24075 N N . ALA D 1 32 ? -11.512 -101.215 13.593 1.000 39.020 32 ALA D N 1
ATOM 24076 C CA . ALA D 1 32 ? -10.554 -100.103 13.419 1.000 40.800 32 ALA D CA 1
ATOM 24077 C C . ALA D 1 32 ? -11.237 -98.880 12.789 1.000 42.000 32 ALA D C 1
ATOM 24078 O O . ALA D 1 32 ? -10.728 -97.722 12.974 1.000 39.830 32 ALA D O 1
ATOM 24085 N N . ASN D 1 33 ? -12.320 -99.104 12.044 1.000 34.500 33 ASN D N 1
ATOM 24086 C CA . ASN D 1 33 ? -12.989 -98.059 11.219 1.000 33.980 33 ASN D CA 1
ATOM 24087 C C . ASN D 1 33 ? -14.490 -98.217 11.413 1.000 29.930 33 ASN D C 1
ATOM 24088 O O . ASN D 1 33 ? -15.218 -98.636 10.511 1.000 28.100 33 ASN D O 1
ATOM 24099 N N . PRO D 1 34 ? -15.007 -97.976 12.641 1.000 27.900 34 PRO D N 1
ATOM 24100 C CA . PRO D 1 34 ? -16.415 -98.234 12.943 1.000 25.790 34 PRO D CA 1
ATOM 24101 C C . PRO D 1 34 ? -17.334 -97.351 12.093 1.000 24.150 34 PRO D C 1
ATOM 24102 O O . PRO D 1 34 ? -16.999 -96.216 11.870 1.000 22.220 34 PRO D O 1
ATOM 24113 N N . ILE D 1 35 ? -18.442 -97.918 11.645 1.000 23.640 35 ILE D N 1
ATOM 24114 C CA . ILE D 1 35 ? -19.490 -97.192 10.895 1.000 27.650 35 ILE D CA 1
ATOM 24115 C C . ILE D 1 35 ? -20.743 -97.153 11.763 1.000 29.240 35 ILE D C 1
ATOM 24116 O O . ILE D 1 35 ? -21.131 -98.209 12.328 1.000 27.570 35 ILE D O 1
ATOM 24132 N N . ARG D 1 36 ? -21.323 -95.956 11.905 1.000 25.710 36 ARG D N 1
ATOM 24133 C CA . ARG D 1 36 ? -22.545 -95.747 12.715 1.000 23.680 36 ARG D CA 1
ATOM 24134 C C . ARG D 1 36 ? -23.601 -95.031 11.870 1.000 23.480 36 ARG D C 1
ATOM 24135 O O . ARG D 1 36 ? -23.248 -94.285 10.938 1.000 22.130 36 ARG D O 1
ATOM 24156 N N . ASN D 1 37 ? -24.859 -95.217 12.242 1.000 24.770 37 ASN D N 1
ATOM 24157 C CA . ASN D 1 37 ? -26.029 -94.580 11.605 1.000 25.690 37 ASN D CA 1
ATOM 24158 C C . ASN D 1 37 ? -26.317 -93.228 12.235 1.000 25.540 37 ASN D C 1
ATOM 24159 O O . ASN D 1 37 ? -26.111 -93.073 13.436 1.000 27.660 37 ASN D O 1
ATOM 24170 N N . THR D 1 38 ? -26.785 -92.281 11.422 1.000 26.200 38 THR D N 1
ATOM 24171 C CA . THR D 1 38 ? -27.412 -91.026 11.920 1.000 24.890 38 THR D CA 1
ATOM 24172 C C . THR D 1 38 ? -28.676 -90.784 11.092 1.000 23.500 38 THR D C 1
ATOM 24173 O O . THR D 1 38 ? -28.818 -91.346 10.002 1.000 21.870 38 THR D O 1
ATOM 24183 N N . HIS D 1 39 ? -29.515 -89.904 11.563 1.000 22.130 39 HIS D N 1
ATOM 24184 C CA . HIS D 1 39 ? -30.739 -89.482 10.854 1.000 22.280 39 HIS D CA 1
ATOM 24185 C C . HIS D 1 39 ? -30.392 -88.950 9.460 1.000 20.490 39 HIS D C 1
ATOM 24186 O O . HIS D 1 39 ? -31.236 -89.096 8.563 1.000 19.190 39 HIS D O 1
ATOM 24199 N N . THR D 1 40 ? -29.195 -88.377 9.281 1.000 20.660 40 THR D N 1
ATOM 24200 C CA . THR D 1 40 ? -28.739 -87.759 8.003 1.000 20.430 40 THR D CA 1
ATOM 24201 C C . THR D 1 40 ? -27.850 -88.695 7.177 1.000 21.360 40 THR D C 1
ATOM 24202 O O . THR D 1 40 ? -27.473 -88.311 6.031 1.000 21.640 40 THR D O 1
ATOM 24212 N N . GLY D 1 41 ? -27.535 -89.883 7.694 1.000 21.000 41 GLY D N 1
ATOM 24213 C CA . GLY D 1 41 ? -26.739 -90.873 6.954 1.000 22.760 41 GLY D CA 1
ATOM 24214 C C . GLY D 1 41 ? -25.618 -91.465 7.801 1.000 24.970 41 GLY D C 1
ATOM 24215 O O . GLY D 1 41 ? -25.459 -91.088 8.998 1.000 21.360 41 GLY D O 1
ATOM 24219 N N . GLN D 1 42 ? -24.828 -92.347 7.200 1.000 23.400 42 GLN D N 1
ATOM 24220 C CA . GLN D 1 42 ? -23.793 -93.128 7.927 1.000 23.270 42 GLN D CA 1
ATOM 24221 C C . GLN D 1 42 ? -22.526 -92.297 8.075 1.000 22.820 42 GLN D C 1
ATOM 24222 O O . GLN D 1 42 ? -22.216 -91.468 7.212 1.000 20.880 42 GLN D O 1
ATOM 24236 N N . ILE D 1 43 ? -21.791 -92.557 9.155 1.000 21.660 43 ILE D N 1
ATOM 24237 C CA . ILE D 1 43 ? -20.494 -91.898 9.427 1.000 24.880 43 ILE D CA 1
ATOM 24238 C C . ILE D 1 43 ? -19.463 -92.953 9.848 1.000 24.140 43 ILE D C 1
ATOM 24239 O O . ILE D 1 43 ? -19.806 -93.873 10.608 1.000 22.860 43 ILE D O 1
ATOM 24255 N N . GLN D 1 44 ? -18.229 -92.773 9.414 1.000 23.710 44 GLN D N 1
ATOM 24256 C CA . GLN D 1 44 ? -17.101 -93.662 9.762 1.000 25.200 44 GLN D CA 1
ATOM 24257 C C . GLN D 1 44 ? -16.167 -92.936 10.714 1.000 22.800 44 GLN D C 1
ATOM 24258 O O . GLN D 1 44 ? -15.689 -91.838 10.396 1.000 22.920 44 GLN D O 1
ATOM 24272 N N . GLY D 1 45 ? -15.898 -93.551 11.855 1.000 22.080 45 GLY D N 1
ATOM 24273 C CA . GLY D 1 45 ? -14.972 -93.006 12.850 1.000 23.800 45 GLY D CA 1
ATOM 24274 C C . GLY D 1 45 ? -13.659 -93.792 12.882 1.000 24.020 45 GLY D C 1
ATOM 24275 O O . GLY D 1 45 ? -13.336 -94.526 11.894 1.000 25.560 45 GLY D O 1
ATOM 24279 N N . SER D 1 46 ? -12.951 -93.673 13.990 1.000 25.270 46 SER D N 1
ATOM 24280 C CA . SER D 1 46 ? -11.586 -94.224 14.191 1.000 29.110 46 SER D CA 1
ATOM 24281 C C . SER D 1 46 ? -11.535 -94.977 15.521 1.000 29.290 46 SER D C 1
ATOM 24282 O O . SER D 1 46 ? -12.285 -94.617 16.482 1.000 31.710 46 SER D O 1
ATOM 24289 N N . LEU D 1 47 ? -10.644 -95.947 15.591 1.000 31.390 47 LEU D N 1
ATOM 24290 C CA . LEU D 1 47 ? -10.260 -96.625 16.847 1.000 30.830 47 LEU D CA 1
ATOM 24291 C C . LEU D 1 47 ? -8.967 -95.986 17.339 1.000 34.980 47 LEU D C 1
ATOM 24292 O O . LEU D 1 47 ? -8.015 -95.895 16.561 1.000 32.760 47 LEU D O 1
ATOM 24308 N N . ILE D 1 48 ? -8.956 -95.515 18.580 1.000 34.170 48 ILE D N 1
ATOM 24309 C CA . ILE D 1 48 ? -7.707 -95.007 19.206 1.000 43.860 48 ILE D CA 1
ATOM 24310 C C . ILE D 1 48 ? -7.452 -95.767 20.521 1.000 43.450 48 ILE D C 1
ATOM 24311 O O . ILE D 1 48 ? -8.413 -96.344 21.118 1.000 37.130 48 ILE D O 1
ATOM 24327 N N . HIS D 1 49 ? -6.192 -95.776 20.940 1.000 48.960 49 HIS D N 1
ATOM 24328 C CA . HIS D 1 49 ? -5.759 -96.389 22.220 1.000 53.680 49 HIS D CA 1
ATOM 24329 C C . HIS D 1 49 ? -5.218 -95.333 23.182 1.000 52.280 49 HIS D C 1
ATOM 24330 O O . HIS D 1 49 ? -4.572 -94.387 22.748 1.000 53.010 49 HIS D O 1
ATOM 24343 N N . VAL D 1 50 ? -5.554 -95.494 24.458 1.000 66.910 50 VAL D N 1
ATOM 24344 C CA . VAL D 1 50 ? -4.911 -94.791 25.601 1.000 76.000 50 VAL D CA 1
ATOM 24345 C C . VAL D 1 50 ? -3.713 -95.636 26.054 1.000 80.610 50 VAL D C 1
ATOM 24346 O O . VAL D 1 50 ? -3.791 -96.902 25.995 1.000 80.200 50 VAL D O 1
ATOM 24359 N N . THR D 1 53 ? -3.359 -99.260 28.360 1.000 112.430 53 THR D N 1
ATOM 24360 C CA . THR D 1 53 ? -4.816 -99.499 28.579 1.000 106.320 53 THR D CA 1
ATOM 24361 C C . THR D 1 53 ? -5.313 -100.456 27.497 1.000 97.960 53 THR D C 1
ATOM 24362 O O . THR D 1 53 ? -5.043 -100.185 26.304 1.000 85.940 53 THR D O 1
ATOM 24372 N N . LYS D 1 54 ? -5.996 -101.528 27.897 1.000 94.740 54 LYS D N 1
ATOM 24373 C CA . LYS D 1 54 ? -6.405 -102.585 26.941 1.000 102.810 54 LYS D CA 1
ATOM 24374 C C . LYS D 1 54 ? -7.624 -102.099 26.156 1.000 93.620 54 LYS D C 1
ATOM 24375 O O . LYS D 1 54 ? -7.616 -102.296 24.935 1.000 95.640 54 LYS D O 1
ATOM 24394 N N . ALA D 1 55 ? -8.602 -101.476 26.827 1.000 76.830 55 ALA D N 1
ATOM 24395 C CA . ALA D 1 55 ? -9.872 -100.990 26.232 1.000 66.900 55 ALA D CA 1
ATOM 24396 C C . ALA D 1 55 ? -9.566 -99.846 25.246 1.000 54.850 55 ALA D C 1
ATOM 24397 O O . ALA D 1 55 ? -8.724 -98.978 25.560 1.000 50.890 55 ALA D O 1
ATOM 24404 N N . GLY D 1 56 ? -10.161 -99.888 24.055 1.000 43.990 56 GLY D N 1
ATOM 24405 C CA . GLY D 1 56 ? -10.019 -98.815 23.052 1.000 40.440 56 GLY D CA 1
ATOM 24406 C C . GLY D 1 56 ? -11.114 -97.753 23.201 1.000 34.140 56 GLY D C 1
ATOM 24407 O O . GLY D 1 56 ? -12.086 -97.941 23.991 1.000 30.510 56 GLY D O 1
ATOM 24411 N N . VAL D 1 57 ? -11.006 -96.701 22.399 1.000 31.220 57 VAL D N 1
ATOM 24412 C CA . VAL D 1 57 ? -12.043 -95.646 22.261 1.000 29.010 57 VAL D CA 1
ATOM 24413 C C . VAL D 1 57 ? -12.365 -95.487 20.778 1.000 27.660 57 VAL D C 1
ATOM 24414 O O . VAL D 1 57 ? -11.436 -95.487 19.943 1.000 28.600 57 VAL D O 1
ATOM 24427 N N . HIS D 1 58 ? -13.652 -95.387 20.464 1.000 23.690 58 HIS D N 1
ATOM 24428 C CA . HIS D 1 58 ? -14.120 -94.967 19.122 1.000 24.440 58 HIS D CA 1
ATOM 24429 C C . HIS D 1 58 ? -14.344 -93.447 19.134 1.000 25.250 58 HIS D C 1
ATOM 24430 O O . HIS D 1 58 ? -14.985 -92.921 20.083 1.000 25.450 58 HIS D O 1
ATOM 24443 N N . THR D 1 59 ? -13.824 -92.757 18.128 1.000 23.450 59 THR D N 1
ATOM 24444 C CA . THR D 1 59 ? -14.071 -91.325 17.908 1.000 24.390 59 THR D CA 1
ATOM 24445 C C . THR D 1 59 ? -14.847 -91.131 16.610 1.000 24.770 59 THR D C 1
ATOM 24446 O O . THR D 1 59 ? -14.537 -91.791 15.618 1.000 24.970 59 THR D O 1
ATOM 24456 N N . PHE D 1 60 ? -15.797 -90.201 16.634 1.000 23.270 60 PHE D N 1
ATOM 24457 C CA . PHE D 1 60 ? -16.575 -89.771 15.448 1.000 23.110 60 PHE D CA 1
ATOM 24458 C C . PHE D 1 60 ? -16.570 -88.247 15.476 1.000 24.180 60 PHE D C 1
ATOM 24459 O O . PHE D 1 60 ? -17.196 -87.684 16.388 1.000 23.860 60 PHE D O 1
ATOM 24476 N N . LEU D 1 61 ? -15.830 -87.613 14.564 1.000 23.090 61 LEU D N 1
ATOM 24477 C CA . LEU D 1 61 ? -15.560 -86.159 14.630 1.000 24.380 61 LEU D CA 1
ATOM 24478 C C . LEU D 1 61 ? -16.296 -85.403 13.517 1.000 22.910 61 LEU D C 1
ATOM 24479 O O . LEU D 1 61 ? -16.479 -85.952 12.399 1.000 22.380 61 LEU D O 1
ATOM 24495 N N . GLY D 1 62 ? -16.670 -84.160 13.801 1.000 23.530 62 GLY D N 1
ATOM 24496 C CA . GLY D 1 62 ? -17.160 -83.221 12.769 1.000 21.680 62 GLY D CA 1
ATOM 24497 C C . GLY D 1 62 ? -18.554 -83.594 12.276 1.000 20.680 62 GLY D C 1
ATOM 24498 O O . GLY D 1 62 ? -18.821 -83.425 11.080 1.000 21.470 62 GLY D O 1
ATOM 24502 N N . ILE D 1 63 ? -19.441 -84.042 13.158 1.000 20.070 63 ILE D N 1
ATOM 24503 C CA . ILE D 1 63 ? -20.845 -84.413 12.776 1.000 22.380 63 ILE D CA 1
ATOM 24504 C C . ILE D 1 63 ? -21.694 -83.136 12.739 1.000 21.470 63 ILE D C 1
ATOM 24505 O O . ILE D 1 63 ? -21.785 -82.440 13.736 1.000 22.770 63 ILE D O 1
ATOM 24521 N N . PRO D 1 64 ? -22.376 -82.803 11.625 1.000 22.650 64 PRO D N 1
ATOM 24522 C CA . PRO D 1 64 ? -23.248 -81.627 11.590 1.000 21.870 64 PRO D CA 1
ATOM 24523 C C . PRO D 1 64 ? -24.577 -81.886 12.314 1.000 21.450 64 PRO D C 1
ATOM 24524 O O . PRO D 1 64 ? -25.240 -82.853 12.047 1.000 21.860 64 PRO D O 1
ATOM 24535 N N . PHE D 1 65 ? -24.934 -81.001 13.244 1.000 18.470 65 PHE D N 1
ATOM 24536 C CA . PHE D 1 65 ? -26.217 -81.055 13.976 1.000 18.720 65 PHE D CA 1
ATOM 24537 C C . PHE D 1 65 ? -27.149 -79.947 13.466 1.000 19.610 65 PHE D C 1
ATOM 24538 O O . PHE D 1 65 ? -28.287 -79.886 13.893 1.000 20.940 65 PHE D O 1
ATOM 24555 N N . ALA D 1 66 ? -26.670 -79.086 12.573 1.000 19.990 66 ALA D N 1
ATOM 24556 C CA . ALA D 1 66 ? -27.500 -78.052 11.949 1.000 19.280 66 ALA D CA 1
ATOM 24557 C C . ALA D 1 66 ? -26.902 -77.655 10.606 1.000 22.280 66 ALA D C 1
ATOM 24558 O O . ALA D 1 66 ? -25.695 -77.859 10.361 1.000 20.950 66 ALA D O 1
ATOM 24565 N N . LYS D 1 67 ? -27.755 -77.085 9.774 1.000 21.120 67 LYS D N 1
ATOM 24566 C CA . LYS D 1 67 ? -27.389 -76.435 8.489 1.000 24.500 67 LYS D CA 1
ATOM 24567 C C . LYS D 1 67 ? -26.388 -75.322 8.790 1.000 21.520 67 LYS D C 1
ATOM 24568 O O . LYS D 1 67 ? -26.501 -74.612 9.790 1.000 20.950 67 LYS D O 1
ATOM 24587 N N . PRO D 1 68 ? -25.358 -75.089 7.957 1.000 20.600 68 PRO D N 1
ATOM 24588 C CA . PRO D 1 68 ? -24.462 -73.950 8.178 1.000 21.130 68 PRO D CA 1
ATOM 24589 C C . PRO D 1 68 ? -25.203 -72.620 8.290 1.000 18.230 68 PRO D C 1
ATOM 24590 O O . PRO D 1 68 ? -26.058 -72.332 7.462 1.000 19.930 68 PRO D O 1
ATOM 24601 N N . PRO D 1 69 ? -24.964 -71.837 9.360 1.000 18.680 69 PRO D N 1
ATOM 24602 C CA . PRO D 1 69 ? -25.738 -70.620 9.636 1.000 18.030 69 PRO D CA 1
ATOM 24603 C C . PRO D 1 69 ? -25.133 -69.445 8.853 1.000 20.470 69 PRO D C 1
ATOM 24604 O O . PRO D 1 69 ? -24.626 -68.491 9.461 1.000 22.080 69 PRO D O 1
ATOM 24615 N N . VAL D 1 70 ? -25.179 -69.563 7.525 1.000 22.300 70 VAL D N 1
ATOM 24616 C CA . VAL D 1 70 ? -24.548 -68.616 6.567 1.000 21.610 70 VAL D CA 1
ATOM 24617 C C . VAL D 1 70 ? -25.631 -67.995 5.676 1.000 21.810 70 VAL D C 1
ATOM 24618 O O . VAL D 1 70 ? -26.754 -68.530 5.602 1.000 21.170 70 VAL D O 1
ATOM 24631 N N . GLY D 1 71 ? -25.296 -66.898 5.022 1.000 21.940 71 GLY D N 1
ATOM 24632 C CA . GLY D 1 71 ? -26.220 -66.161 4.159 1.000 21.830 71 GLY D CA 1
ATOM 24633 C C . GLY D 1 71 ? -27.414 -65.690 4.970 1.000 22.880 71 GLY D C 1
ATOM 24634 O O . GLY D 1 71 ? -27.253 -65.049 6.005 1.000 20.780 71 GLY D O 1
ATOM 24638 N N . PRO D 1 72 ? -28.645 -66.006 4.534 1.000 23.350 72 PRO D N 1
ATOM 24639 C CA . PRO D 1 72 ? -29.833 -65.620 5.280 1.000 24.660 72 PRO D CA 1
ATOM 24640 C C . PRO D 1 72 ? -29.956 -66.337 6.638 1.000 22.700 72 PRO D C 1
ATOM 24641 O O . PRO D 1 72 ? -30.758 -65.891 7.403 1.000 22.470 72 PRO D O 1
ATOM 24652 N N . LEU D 1 73 ? -29.173 -67.395 6.909 1.000 21.420 73 LEU D N 1
ATOM 24653 C CA . LEU D 1 73 ? -29.273 -68.164 8.185 1.000 20.790 73 LEU D CA 1
ATOM 24654 C C . LEU D 1 73 ? -28.341 -67.543 9.239 1.000 21.790 73 LEU D C 1
ATOM 24655 O O . LEU D 1 73 ? -28.375 -67.981 10.419 1.000 19.130 73 LEU D O 1
ATOM 24671 N N . ARG D 1 74 ? -27.553 -66.534 8.863 1.000 18.190 74 ARG D N 1
ATOM 24672 C CA . ARG D 1 74 ? -26.839 -65.708 9.865 1.000 18.250 74 ARG D CA 1
ATOM 24673 C C . ARG D 1 74 ? -27.873 -64.915 10.662 1.000 18.550 74 ARG D C 1
ATOM 24674 O O . ARG D 1 74 ? -28.797 -64.409 10.052 1.000 16.490 74 ARG D O 1
ATOM 24695 N N . PHE D 1 75 ? -27.744 -64.866 11.986 1.000 18.830 75 PHE D N 1
ATOM 24696 C CA . PHE D 1 75 ? -28.717 -64.235 12.920 1.000 18.430 75 PHE D CA 1
ATOM 24697 C C . PHE D 1 75 ? -30.103 -64.851 12.753 1.000 20.330 75 PHE D C 1
ATOM 24698 O O . PHE D 1 75 ? -31.113 -64.126 12.870 1.000 20.690 75 PHE D O 1
ATOM 24715 N N . ALA D 1 76 ? -30.159 -66.156 12.480 1.000 20.100 76 ALA D N 1
ATOM 24716 C CA . ALA D 1 76 ? -31.435 -66.910 12.428 1.000 19.180 76 ALA D CA 1
ATOM 24717 C C . ALA D 1 76 ? -31.294 -68.178 13.267 1.000 19.710 76 ALA D C 1
ATOM 24718 O O . ALA D 1 76 ? -30.168 -68.667 13.470 1.000 20.140 76 ALA D O 1
ATOM 24725 N N . PRO D 1 77 ? -32.419 -68.749 13.756 1.000 18.060 77 PRO D N 1
ATOM 24726 C CA . PRO D 1 77 ? -32.385 -70.030 14.444 1.000 20.480 77 PRO D CA 1
ATOM 24727 C C . PRO D 1 77 ? -31.724 -71.130 13.605 1.000 20.800 77 PRO D C 1
ATOM 24728 O O . PRO D 1 77 ? -31.716 -71.072 12.365 1.000 19.030 77 PRO D O 1
ATOM 24739 N N . PRO D 1 78 ? -31.113 -72.144 14.259 1.000 21.200 78 PRO D N 1
ATOM 24740 C CA . PRO D 1 78 ? -30.473 -73.241 13.541 1.000 22.280 78 PRO D CA 1
ATOM 24741 C C . PRO D 1 78 ? -31.549 -74.076 12.835 1.000 22.160 78 PRO D C 1
ATOM 24742 O O . PRO D 1 78 ? -32.636 -74.238 13.364 1.000 21.940 78 PRO D O 1
ATOM 24753 N N . GLU D 1 79 ? -31.231 -74.573 11.657 1.000 20.760 79 GLU D N 1
ATOM 24754 C CA . GLU D 1 79 ? -32.151 -75.423 10.858 1.000 22.680 79 GLU D CA 1
ATOM 24755 C C . GLU D 1 79 ? -31.570 -76.833 10.750 1.000 23.070 79 GLU D C 1
ATOM 24756 O O . GLU D 1 79 ? -30.368 -77.013 11.007 1.000 21.750 79 GLU D O 1
ATOM 24768 N N . ALA D 1 80 ? -32.411 -77.795 10.408 1.000 24.180 80 ALA D N 1
ATOM 24769 C CA . ALA D 1 80 ? -32.083 -79.235 10.341 1.000 24.070 80 ALA D CA 1
ATOM 24770 C C . ALA D 1 80 ? -30.915 -79.449 9.377 1.000 23.100 80 ALA D C 1
ATOM 24771 O O . ALA D 1 80 ? -30.858 -78.852 8.305 1.000 18.280 80 ALA D O 1
ATOM 24778 N N . PRO D 1 81 ? -29.934 -80.286 9.756 1.000 20.280 81 PRO D N 1
ATOM 24779 C CA . PRO D 1 81 ? -28.815 -80.584 8.869 1.000 22.560 81 PRO D CA 1
ATOM 24780 C C . PRO D 1 81 ? -29.308 -81.396 7.650 1.000 21.540 81 PRO D C 1
ATOM 24781 O O . PRO D 1 81 ? -30.300 -82.071 7.712 1.000 24.350 81 PRO D O 1
ATOM 24792 N N . GLU D 1 82 ? -28.570 -81.304 6.563 1.000 23.700 82 GLU D N 1
ATOM 24793 C CA . GLU D 1 82 ? -28.909 -81.883 5.250 1.000 27.930 82 GLU D CA 1
ATOM 24794 C C . GLU D 1 82 ? -28.449 -83.332 5.237 1.000 23.850 82 GLU D C 1
ATOM 24795 O O . GLU D 1 82 ? -27.369 -83.657 5.718 1.000 23.490 82 GLU D O 1
ATOM 24807 N N . PRO D 1 83 ? -29.222 -84.253 4.647 1.000 22.390 83 PRO D N 1
ATOM 24808 C CA . PRO D 1 83 ? -28.773 -85.635 4.520 1.000 23.660 83 PRO D CA 1
ATOM 24809 C C . PRO D 1 83 ? -27.624 -85.743 3.515 1.000 23.660 83 PRO D C 1
ATOM 24810 O O . PRO D 1 83 ? -27.441 -84.874 2.711 1.000 22.910 83 PRO D O 1
ATOM 24821 N N . TRP D 1 84 ? -26.852 -86.811 3.615 1.000 25.340 84 TRP D N 1
ATOM 24822 C CA . TRP D 1 84 ? -25.780 -87.121 2.635 1.000 25.910 84 TRP D CA 1
ATOM 24823 C C . TRP D 1 84 ? -25.951 -88.566 2.161 1.000 25.720 84 TRP D C 1
ATOM 24824 O O . TRP D 1 84 ? -26.628 -89.351 2.854 1.000 23.110 84 TRP D O 1
ATOM 24845 N N . SER D 1 85 ? -25.409 -88.879 0.985 1.000 26.050 85 SER D N 1
ATOM 24846 C CA . SER D 1 85 ? -25.311 -90.263 0.485 1.000 27.910 85 SER D CA 1
ATOM 24847 C C . SER D 1 85 ? -23.963 -90.848 0.894 1.000 29.810 85 SER D C 1
ATOM 24848 O O . SER D 1 85 ? -22.997 -90.082 1.093 1.000 26.620 85 SER D O 1
ATOM 24855 N N . GLY D 1 86 ? -23.922 -92.166 1.043 1.000 32.880 86 GLY D N 1
ATOM 24856 C CA . GLY D 1 86 ? -22.668 -92.880 1.315 1.000 31.770 86 GLY D CA 1
ATOM 24857 C C . GLY D 1 86 ? -22.211 -92.630 2.727 1.000 32.660 86 GLY D C 1
ATOM 24858 O O . GLY D 1 86 ? -22.999 -92.106 3.517 1.000 31.410 86 GLY D O 1
ATOM 24862 N N . VAL D 1 87 ? -20.974 -92.995 3.023 1.000 29.050 87 VAL D N 1
ATOM 24863 C CA . VAL D 1 87 ? -20.420 -92.977 4.394 1.000 30.330 87 VAL D CA 1
ATOM 24864 C C . VAL D 1 87 ? -19.602 -91.703 4.538 1.000 26.540 87 VAL D C 1
ATOM 24865 O O . VAL D 1 87 ? -18.670 -91.509 3.799 1.000 29.270 87 VAL D O 1
ATOM 24878 N N . ARG D 1 88 ? -20.028 -90.833 5.438 1.000 27.550 88 ARG D N 1
ATOM 24879 C CA . ARG D 1 88 ? -19.317 -89.567 5.730 1.000 27.000 88 ARG D CA 1
ATOM 24880 C C . ARG D 1 88 ? -18.030 -89.894 6.500 1.000 26.630 88 ARG D C 1
ATOM 24881 O O . ARG D 1 88 ? -18.065 -90.716 7.432 1.000 25.640 88 ARG D O 1
ATOM 24902 N N . ASP D 1 89 ? -16.962 -89.193 6.168 1.000 29.040 89 ASP D N 1
ATOM 24903 C CA . ASP D 1 89 ? -15.680 -89.238 6.910 1.000 32.940 89 ASP D CA 1
ATOM 24904 C C . ASP D 1 89 ? -15.867 -88.552 8.272 1.000 29.670 89 ASP D C 1
ATOM 24905 O O . ASP D 1 89 ? -16.182 -87.376 8.292 1.000 25.470 89 ASP D O 1
ATOM 24914 N N . GLY D 1 90 ? -15.677 -89.293 9.368 1.000 29.120 90 GLY D N 1
ATOM 24915 C CA . GLY D 1 90 ? -15.715 -88.755 10.741 1.000 28.960 90 GLY D CA 1
ATOM 24916 C C . GLY D 1 90 ? -14.365 -88.796 11.411 1.000 29.280 90 GLY D C 1
ATOM 24917 O O . GLY D 1 90 ? -14.324 -89.064 12.639 1.000 24.780 90 GLY D O 1
ATOM 24921 N N . THR D 1 91 ? -13.284 -88.561 10.666 1.000 25.100 91 THR D N 1
ATOM 24922 C CA . THR D 1 91 ? -11.899 -88.746 11.190 1.000 28.680 91 THR D CA 1
ATOM 24923 C C . THR D 1 91 ? -11.204 -87.391 11.376 1.000 28.960 91 THR D C 1
ATOM 24924 O O . THR D 1 91 ? -10.156 -87.377 11.974 1.000 32.600 91 THR D O 1
ATOM 24934 N N . ALA D 1 92 ? -11.814 -86.282 10.968 1.000 27.340 92 ALA D N 1
ATOM 24935 C CA . ALA D 1 92 ? -11.228 -84.924 11.024 1.000 28.020 92 ALA D CA 1
ATOM 24936 C C . ALA D 1 92 ? -12.040 -84.001 11.934 1.000 24.780 92 ALA D C 1
ATOM 24937 O O . ALA D 1 92 ? -13.277 -83.986 11.869 1.000 27.230 92 ALA D O 1
ATOM 24944 N N . HIS D 1 93 ? -11.355 -83.257 12.799 1.000 25.930 93 HIS D N 1
ATOM 24945 C CA . HIS D 1 93 ? -11.993 -82.246 13.677 1.000 27.870 93 HIS D CA 1
ATOM 24946 C C . HIS D 1 93 ? -12.664 -81.191 12.812 1.000 25.950 93 HIS D C 1
ATOM 24947 O O . HIS D 1 93 ? -12.140 -80.831 11.774 1.000 24.350 93 HIS D O 1
ATOM 24960 N N . PRO D 1 94 ? -13.800 -80.631 13.251 1.000 24.370 94 PRO D N 1
ATOM 24961 C CA . PRO D 1 94 ? -14.474 -79.563 12.511 1.000 23.100 94 PRO D CA 1
ATOM 24962 C C . PRO D 1 94 ? -13.762 -78.224 12.673 1.000 22.810 94 PRO D C 1
ATOM 24963 O O . PRO D 1 94 ? -12.994 -78.041 13.612 1.000 21.500 94 PRO D O 1
ATOM 24974 N N . ALA D 1 95 ? -14.031 -77.310 11.754 1.000 21.680 95 ALA D N 1
ATOM 24975 C CA . ALA D 1 95 ? -13.651 -75.888 11.887 1.000 19.890 95 ALA D CA 1
ATOM 24976 C C . ALA D 1 95 ? -14.262 -75.353 13.193 1.000 19.370 95 ALA D C 1
ATOM 24977 O O . ALA D 1 95 ? -15.398 -75.715 13.526 1.000 18.330 95 ALA D O 1
ATOM 24984 N N . MET D 1 96 ? -13.546 -74.479 13.880 1.000 18.530 96 MET D N 1
ATOM 24985 C CA . MET D 1 96 ? -14.077 -73.666 14.995 1.000 19.060 96 MET D CA 1
ATOM 24986 C C . MET D 1 96 ? -14.910 -72.501 14.455 1.000 20.840 96 MET D C 1
ATOM 24987 O O . MET D 1 96 ? -14.696 -72.081 13.293 1.000 18.500 96 MET D O 1
ATOM 25001 N N . CYS D 1 97 ? -15.859 -72.004 15.248 1.000 20.560 97 CYS D N 1
ATOM 25002 C CA . CYS D 1 97 ? -16.650 -70.801 14.902 1.000 20.510 97 CYS D CA 1
ATOM 25003 C C . CYS D 1 97 ? -15.744 -69.572 14.869 1.000 20.740 97 CYS D C 1
ATOM 25004 O O . CYS D 1 97 ? -14.670 -69.577 15.514 1.000 22.800 97 CYS D O 1
ATOM 25011 N N . LEU D 1 98 ? -16.160 -68.541 14.123 1.000 21.220 98 LEU D N 1
ATOM 25012 C CA . LEU D 1 98 ? -15.389 -67.288 13.981 1.000 20.230 98 LEU D CA 1
ATOM 25013 C C . LEU D 1 98 ? -15.111 -66.724 15.366 1.000 20.620 98 LEU D C 1
ATOM 25014 O O . LEU D 1 98 ? -16.036 -66.610 16.207 1.000 19.360 98 LEU D O 1
ATOM 25030 N N . GLN D 1 99 ? -13.848 -66.367 15.569 1.000 17.700 99 GLN D N 1
ATOM 25031 C CA . GLN D 1 99 ? -13.371 -65.827 16.842 1.000 20.790 99 GLN D CA 1
ATOM 25032 C C . GLN D 1 99 ? -11.993 -65.208 16.601 1.000 21.940 99 GLN D C 1
ATOM 25033 O O . GLN D 1 99 ? -11.356 -65.531 15.588 1.000 20.420 99 GLN D O 1
ATOM 25047 N N . ASN D 1 100 ? -11.570 -64.347 17.516 1.000 23.730 100 ASN D N 1
ATOM 25048 C CA . ASN D 1 100 ? -10.270 -63.638 17.431 1.000 32.050 100 ASN D CA 1
ATOM 25049 C C . ASN D 1 100 ? -9.212 -64.504 18.139 1.000 33.650 100 ASN D C 1
ATOM 25050 O O . ASN D 1 100 ? -9.304 -64.684 19.343 1.000 35.820 100 ASN D O 1
ATOM 25061 N N . LEU D 1 101 ? -8.254 -65.029 17.388 1.000 41.090 101 LEU D N 1
ATOM 25062 C CA . LEU D 1 101 ? -7.232 -66.006 17.874 1.000 49.250 101 LEU D CA 1
ATOM 25063 C C . LEU D 1 101 ? -6.288 -65.355 18.892 1.000 53.440 101 LEU D C 1
ATOM 25064 O O . LEU D 1 101 ? -5.867 -66.070 19.827 1.000 58.370 101 LEU D O 1
ATOM 25080 N N . ASP D 1 102 ? -5.975 -64.065 18.738 1.000 51.190 102 ASP D N 1
ATOM 25081 C CA . ASP D 1 102 ? -5.101 -63.332 19.696 1.000 64.120 102 ASP D CA 1
ATOM 25082 C C . ASP D 1 102 ? -5.559 -63.644 21.129 1.000 62.690 102 ASP D C 1
ATOM 25083 O O . ASP D 1 102 ? -4.717 -63.941 21.996 1.000 60.570 102 ASP D O 1
ATOM 25092 N N . MET D 1 103 ? -6.870 -63.647 21.339 1.000 65.840 103 MET D N 1
ATOM 25093 C CA . MET D 1 103 ? -7.489 -63.944 22.652 1.000 70.640 103 MET D CA 1
ATOM 25094 C C . MET D 1 103 ? -7.412 -65.456 22.921 1.000 65.560 103 MET D C 1
ATOM 25095 O O . MET D 1 103 ? -6.874 -65.855 23.982 1.000 61.110 103 MET D O 1
ATOM 25109 N N . LEU D 1 116 ? -4.588 -71.775 17.532 1.000 71.830 116 LEU D N 1
ATOM 25110 C CA . LEU D 1 116 ? -3.524 -71.890 16.494 1.000 77.340 116 LEU D CA 1
ATOM 25111 C C . LEU D 1 116 ? -4.057 -71.435 15.123 1.000 72.700 116 LEU D C 1
ATOM 25112 O O . LEU D 1 116 ? -5.177 -71.856 14.737 1.000 60.000 116 LEU D O 1
ATOM 25128 N N . SER D 1 117 ? -3.280 -70.605 14.416 1.000 67.550 117 SER D N 1
ATOM 25129 C CA . SER D 1 117 ? -3.640 -70.010 13.100 1.000 69.560 117 SER D CA 1
ATOM 25130 C C . SER D 1 117 ? -3.713 -71.082 12.002 1.000 66.930 117 SER D C 1
ATOM 25131 O O . SER D 1 117 ? -4.304 -70.798 10.945 1.000 58.920 117 SER D O 1
ATOM 25138 N N . SER D 1 118 ? -3.119 -72.254 12.223 1.000 63.330 118 SER D N 1
ATOM 25139 C CA . SER D 1 118 ? -3.192 -73.421 11.310 1.000 65.500 118 SER D CA 1
ATOM 25140 C C . SER D 1 118 ? -4.584 -74.070 11.366 1.000 56.770 118 SER D C 1
ATOM 25141 O O . SER D 1 118 ? -4.958 -74.698 10.352 1.000 49.350 118 SER D O 1
ATOM 25148 N N . PHE D 1 119 ? -5.321 -73.951 12.488 1.000 47.550 119 PHE D N 1
ATOM 25149 C CA . PHE D 1 119 ? -6.596 -74.691 12.704 1.000 45.290 119 PHE D CA 1
ATOM 25150 C C . PHE D 1 119 ? -7.724 -74.006 11.923 1.000 36.770 119 PHE D C 1
ATOM 25151 O O . PHE D 1 119 ? -7.861 -72.792 11.933 1.000 38.460 119 PHE D O 1
ATOM 25168 N N . PRO D 1 120 ? -8.533 -74.751 11.157 1.000 30.930 120 PRO D N 1
ATOM 25169 C CA . PRO D 1 120 ? -9.592 -74.145 10.363 1.000 31.520 120 PRO D CA 1
ATOM 25170 C C . PRO D 1 120 ? -10.655 -73.435 11.233 1.000 28.530 120 PRO D C 1
ATOM 25171 O O . PRO D 1 120 ? -10.974 -73.857 12.337 1.000 24.770 120 PRO D O 1
ATOM 25182 N N . MET D 1 121 ? -11.113 -72.290 10.730 1.000 24.400 121 MET D N 1
ATOM 25183 C CA . MET D 1 121 ? -12.108 -71.418 11.358 1.000 25.270 121 MET D CA 1
ATOM 25184 C C . MET D 1 121 ? -13.096 -70.984 10.282 1.000 24.620 121 MET D C 1
ATOM 25185 O O . MET D 1 121 ? -12.639 -70.614 9.205 1.000 18.440 121 MET D O 1
ATOM 25199 N N . SER D 1 122 ? -14.401 -71.018 10.579 1.000 21.420 122 SER D N 1
ATOM 25200 C CA . SER D 1 122 ? -15.462 -70.756 9.581 1.000 22.730 122 SER D CA 1
ATOM 25201 C C . SER D 1 122 ? -16.751 -70.344 10.280 1.000 22.730 122 SER D C 1
ATOM 25202 O O . SER D 1 122 ? -16.980 -70.806 11.414 1.000 21.790 122 SER D O 1
ATOM 25209 N N . GLU D 1 123 ? -17.597 -69.593 9.579 1.000 19.970 123 GLU D N 1
ATOM 25210 C CA . GLU D 1 123 ? -19.000 -69.397 9.973 1.000 20.880 123 GLU D CA 1
ATOM 25211 C C . GLU D 1 123 ? -19.706 -70.757 9.928 1.000 21.740 123 GLU D C 1
ATOM 25212 O O . GLU D 1 123 ? -20.664 -70.987 10.719 1.000 21.020 123 GLU D O 1
ATOM 25224 N N . ASP D 1 124 ? -19.234 -71.665 9.072 1.000 21.530 124 ASP D N 1
ATOM 25225 C CA . ASP D 1 124 ? -19.741 -73.057 8.964 1.000 20.640 124 ASP D CA 1
ATOM 25226 C C . ASP D 1 124 ? -19.077 -73.887 10.067 1.000 22.400 124 ASP D C 1
ATOM 25227 O O . ASP D 1 124 ? -18.014 -74.457 9.827 1.000 23.280 124 ASP D O 1
ATOM 25236 N N . CYS D 1 125 ? -19.650 -73.881 11.266 1.000 19.580 125 CYS D N 1
ATOM 25237 C CA . CYS D 1 125 ? -18.987 -74.441 12.473 1.000 20.730 125 CYS D CA 1
ATOM 25238 C C . CYS D 1 125 ? -19.950 -75.266 13.359 1.000 19.440 125 CYS D C 1
ATOM 25239 O O . CYS D 1 125 ? -19.532 -75.631 14.466 1.000 19.890 125 CYS D O 1
ATOM 25246 N N . LEU D 1 126 ? -21.178 -75.549 12.940 1.000 17.540 126 LEU D N 1
ATOM 25247 C CA . LEU D 1 126 ? -22.187 -76.214 13.821 1.000 18.730 126 LEU D CA 1
ATOM 25248 C C . LEU D 1 126 ? -21.987 -77.719 13.715 1.000 18.270 126 LEU D C 1
ATOM 25249 O O . LEU D 1 126 ? -22.724 -78.427 12.966 1.000 17.690 126 LEU D O 1
ATOM 25265 N N . TYR D 1 127 ? -20.987 -78.188 14.462 1.000 17.510 127 TYR D N 1
ATOM 25266 C CA . TYR D 1 127 ? -20.553 -79.600 14.488 1.000 18.220 127 TYR D CA 1
ATOM 25267 C C . TYR D 1 127 ? -20.364 -80.070 15.922 1.000 17.810 127 TYR D C 1
ATOM 25268 O O . TYR D 1 127 ? -20.170 -79.237 16.841 1.000 19.380 127 TYR D O 1
ATOM 25285 N N . LEU D 1 128 ? -20.454 -81.387 16.097 1.000 18.130 128 LEU D N 1
ATOM 25286 C CA . LEU D 1 128 ? -20.145 -82.028 17.393 1.000 20.760 128 LEU D CA 1
ATOM 25287 C C . LEU D 1 128 ? -19.247 -83.255 17.183 1.000 20.670 128 LEU D C 1
ATOM 25288 O O . LEU D 1 128 ? -19.171 -83.791 16.048 1.000 21.080 128 LEU D O 1
ATOM 25304 N N . ASN D 1 129 ? -18.557 -83.633 18.252 1.000 20.220 129 ASN D N 1
ATOM 25305 C CA . ASN D 1 129 ? -17.628 -84.797 18.259 1.000 19.820 129 ASN D CA 1
ATOM 25306 C C . ASN D 1 129 ? -18.126 -85.805 19.297 1.000 20.350 129 ASN D C 1
ATOM 25307 O O . ASN D 1 129 ? -18.673 -85.374 20.355 1.000 19.430 129 ASN D O 1
ATOM 25318 N N . ILE D 1 130 ? -17.948 -87.094 19.011 1.000 19.040 130 ILE D N 1
ATOM 25319 C CA . ILE D 1 130 ? -18.389 -88.180 19.918 1.000 19.530 130 ILE D CA 1
ATOM 25320 C C . ILE D 1 130 ? -17.204 -89.085 20.247 1.000 20.550 130 ILE D C 1
ATOM 25321 O O . ILE D 1 130 ? -16.492 -89.527 19.306 1.000 19.890 130 ILE D O 1
ATOM 25337 N N . TYR D 1 131 ? -17.043 -89.358 21.538 1.000 21.250 131 TYR D N 1
ATOM 25338 C CA . TYR D 1 131 ? -16.111 -90.364 22.109 1.000 20.270 131 TYR D CA 1
ATOM 25339 C C . TYR D 1 131 ? -16.950 -91.471 22.750 1.000 22.300 131 TYR D C 1
ATOM 25340 O O . TYR D 1 131 ? -17.789 -91.144 23.618 1.000 22.760 131 TYR D O 1
ATOM 25357 N N . THR D 1 132 ? -16.765 -92.721 22.344 1.000 21.740 132 THR D N 1
ATOM 25358 C CA . THR D 1 132 ? -17.454 -93.895 22.944 1.000 25.530 132 THR D CA 1
ATOM 25359 C C . THR D 1 132 ? -16.442 -94.984 23.297 1.000 24.600 132 THR D C 1
ATOM 25360 O O . THR D 1 132 ? -15.394 -95.108 22.672 1.000 25.590 132 THR D O 1
ATOM 25370 N N . PRO D 1 133 ? -16.734 -95.824 24.306 1.000 24.170 133 PRO D N 1
ATOM 25371 C CA . PRO D 1 133 ? -15.931 -97.016 24.547 1.000 25.290 133 PRO D CA 1
ATOM 25372 C C . PRO D 1 133 ? -16.001 -97.881 23.290 1.000 26.110 133 PRO D C 1
ATOM 25373 O O . PRO D 1 133 ? -17.035 -97.947 22.677 1.000 25.150 133 PRO D O 1
ATOM 25384 N N . ALA D 1 134 ? -14.895 -98.486 22.883 1.000 27.120 134 ALA D N 1
ATOM 25385 C CA . ALA D 1 134 ? -14.822 -99.255 21.617 1.000 28.820 134 ALA D CA 1
ATOM 25386 C C . ALA D 1 134 ? -15.774 -100.458 21.648 1.000 31.770 134 ALA D C 1
ATOM 25387 O O . ALA D 1 134 ? -16.204 -100.865 20.554 1.000 36.010 134 ALA D O 1
ATOM 25394 N N . HIS D 1 135 ? -16.171 -100.967 22.824 1.000 28.730 135 HIS D N 1
ATOM 25395 C CA . HIS D 1 135 ? -17.175 -102.052 22.943 1.000 32.350 135 HIS D CA 1
ATOM 25396 C C . HIS D 1 135 ? -18.591 -101.532 22.662 1.000 35.730 135 HIS D C 1
ATOM 25397 O O . HIS D 1 135 ? -19.478 -102.366 22.501 1.000 41.570 135 HIS D O 1
ATOM 25410 N N . ALA D 1 136 ? -18.820 -100.217 22.658 1.000 35.160 136 ALA D N 1
ATOM 25411 C CA . ALA D 1 136 ? -20.176 -99.646 22.487 1.000 39.480 136 ALA D CA 1
ATOM 25412 C C . ALA D 1 136 ? -20.654 -99.915 21.055 1.000 41.670 136 ALA D C 1
ATOM 25413 O O . ALA D 1 136 ? -19.843 -99.857 20.103 1.000 39.230 136 ALA D O 1
ATOM 25420 N N . HIS D 1 137 ? -21.955 -100.133 20.911 1.000 44.320 137 HIS D N 1
ATOM 25421 C CA . HIS D 1 137 ? -22.655 -100.291 19.608 1.000 44.810 137 HIS D CA 1
ATOM 25422 C C . HIS D 1 137 ? -24.082 -99.765 19.785 1.000 41.650 137 HIS D C 1
ATOM 25423 O O . HIS D 1 137 ? -24.487 -99.555 20.951 1.000 42.560 137 HIS D O 1
ATOM 25436 N N . GLU D 1 138 ? -24.840 -99.625 18.697 1.000 41.250 138 GLU D N 1
ATOM 25437 C CA . GLU D 1 138 ? -26.317 -99.430 18.731 1.000 44.180 138 GLU D CA 1
ATOM 25438 C C . GLU D 1 138 ? -26.930 -100.216 19.913 1.000 43.640 138 GLU D C 1
ATOM 25439 O O . GLU D 1 138 ? -26.769 -101.459 19.962 1.000 38.540 138 GLU D O 1
ATOM 25451 N N . GLY D 1 139 ? -27.566 -99.520 20.866 1.000 41.260 139 GLY D N 1
ATOM 25452 C CA . GLY D 1 139 ? -28.299 -100.141 21.988 1.000 45.450 139 GLY D CA 1
ATOM 25453 C C . GLY D 1 139 ? -27.506 -100.394 23.275 1.000 42.320 139 GLY D C 1
ATOM 25454 O O . GLY D 1 139 ? -28.164 -100.863 24.231 1.000 41.630 139 GLY D O 1
ATOM 25458 N N . SER D 1 140 ? -26.184 -100.135 23.360 1.000 39.180 140 SER D N 1
ATOM 25459 C CA . SER D 1 140 ? -25.394 -100.359 24.614 1.000 35.240 140 SER D CA 1
ATOM 25460 C C . SER D 1 140 ? -25.996 -99.558 25.800 1.000 34.440 140 SER D C 1
ATOM 25461 O O . SER D 1 140 ? -25.741 -99.913 26.941 1.000 30.930 140 SER D O 1
ATOM 25468 N N . ASN D 1 141 ? -26.693 -98.439 25.550 1.000 32.290 141 ASN D N 1
ATOM 25469 C CA . ASN D 1 141 ? -27.479 -97.707 26.582 1.000 31.640 141 ASN D CA 1
ATOM 25470 C C . ASN D 1 141 ? -26.562 -97.117 27.667 1.000 26.660 141 ASN D C 1
ATOM 25471 O O . ASN D 1 141 ? -26.929 -97.105 28.843 1.000 27.930 141 ASN D O 1
ATOM 25482 N N . LEU D 1 142 ? -25.398 -96.615 27.285 1.000 25.800 142 LEU D N 1
ATOM 25483 C CA . LEU D 1 142 ? -24.416 -95.998 28.224 1.000 23.960 142 LEU D CA 1
ATOM 25484 C C . LEU D 1 142 ? -24.831 -94.577 28.584 1.000 25.160 142 LEU D C 1
ATOM 25485 O O . LEU D 1 142 ? -25.472 -93.887 27.799 1.000 25.200 142 LEU D O 1
ATOM 25501 N N . PRO D 1 143 ? -24.458 -94.081 29.773 1.000 25.870 143 PRO D N 1
ATOM 25502 C CA . PRO D 1 143 ? -24.738 -92.691 30.121 1.000 25.070 143 PRO D CA 1
ATOM 25503 C C . PRO D 1 143 ? -23.968 -91.763 29.172 1.000 23.970 143 PRO D C 1
ATOM 25504 O O . PRO D 1 143 ? -22.906 -92.115 28.662 1.000 20.140 143 PRO D O 1
ATOM 25515 N N . VAL D 1 144 ? -24.527 -90.581 28.955 1.000 21.520 144 VAL D N 1
ATOM 25516 C CA . VAL D 1 144 ? -24.009 -89.603 27.968 1.000 19.740 144 VAL D CA 1
ATOM 25517 C C . VAL D 1 144 ? -23.698 -88.311 28.693 1.000 19.460 144 VAL D C 1
ATOM 25518 O O . VAL D 1 144 ? -24.567 -87.805 29.438 1.000 20.270 144 VAL D O 1
ATOM 25531 N N . MET D 1 145 ? -22.499 -87.788 28.486 1.000 17.580 145 MET D N 1
ATOM 25532 C CA . MET D 1 145 ? -22.125 -86.470 29.039 1.000 18.240 145 MET D CA 1
ATOM 25533 C C . MET D 1 145 ? -21.823 -85.558 27.847 1.000 19.690 145 MET D C 1
ATOM 25534 O O . MET D 1 145 ? -20.966 -85.899 27.011 1.000 20.710 145 MET D O 1
ATOM 25548 N N . VAL D 1 146 ? -22.518 -84.426 27.778 1.000 19.890 146 VAL D N 1
ATOM 25549 C CA . VAL D 1 146 ? -22.379 -83.438 26.676 1.000 18.470 146 VAL D CA 1
ATOM 25550 C C . VAL D 1 146 ? -21.669 -82.218 27.232 1.000 17.610 146 VAL D C 1
ATOM 25551 O O . VAL D 1 146 ? -22.266 -81.503 28.083 1.000 17.080 146 VAL D O 1
ATOM 25564 N N . TRP D 1 147 ? -20.438 -81.999 26.769 1.000 19.430 147 TRP D N 1
ATOM 25565 C CA . TRP D 1 147 ? -19.556 -80.883 27.173 1.000 18.420 147 TRP D CA 1
ATOM 25566 C C . TRP D 1 147 ? -19.851 -79.631 26.344 1.000 17.070 147 TRP D C 1
ATOM 25567 O O . TRP D 1 147 ? -19.761 -79.663 25.098 1.000 16.420 147 TRP D O 1
ATOM 25588 N N . ILE D 1 148 ? -20.080 -78.537 27.048 1.000 17.220 148 ILE D N 1
ATOM 25589 C CA . ILE D 1 148 ? -20.251 -77.192 26.459 1.000 16.930 148 ILE D CA 1
ATOM 25590 C C . ILE D 1 148 ? -19.063 -76.340 26.907 1.000 18.330 148 ILE D C 1
ATOM 25591 O O . ILE D 1 148 ? -18.976 -75.990 28.106 1.000 17.980 148 ILE D O 1
ATOM 25607 N N . HIS D 1 149 ? -18.198 -75.977 25.975 1.000 18.080 149 HIS D N 1
ATOM 25608 C CA . HIS D 1 149 ? -16.961 -75.215 26.258 1.000 18.640 149 HIS D CA 1
ATOM 25609 C C . HIS D 1 149 ? -17.277 -73.787 26.686 1.000 20.230 149 HIS D C 1
ATOM 25610 O O . HIS D 1 149 ? -18.321 -73.211 26.259 1.000 19.270 149 HIS D O 1
ATOM 25623 N N . GLY D 1 150 ? -16.381 -73.230 27.492 1.000 18.900 150 GLY D N 1
ATOM 25624 C CA . GLY D 1 150 ? -16.375 -71.810 27.868 1.000 19.420 150 GLY D CA 1
ATOM 25625 C C . GLY D 1 150 ? -15.525 -70.975 26.927 1.000 20.420 150 GLY D C 1
ATOM 25626 O O . GLY D 1 150 ? -15.297 -71.426 25.771 1.000 19.810 150 GLY D O 1
ATOM 25630 N N . GLY D 1 151 ? -15.163 -69.763 27.370 1.000 21.210 151 GLY D N 1
ATOM 25631 C CA . GLY D 1 151 ? -14.590 -68.714 26.498 1.000 19.170 151 GLY D CA 1
ATOM 25632 C C . GLY D 1 151 ? -15.419 -67.451 26.399 1.000 20.480 151 GLY D C 1
ATOM 25633 O O . GLY D 1 151 ? -15.354 -66.786 25.351 1.000 20.300 151 GLY D O 1
ATOM 25637 N N . ALA D 1 152 ? -16.160 -67.090 27.437 1.000 19.490 152 ALA D N 1
ATOM 25638 C CA . ALA D 1 152 ? -16.867 -65.812 27.589 1.000 19.020 152 ALA D CA 1
ATOM 25639 C C . ALA D 1 152 ? -17.838 -65.565 26.406 1.000 20.340 152 ALA D C 1
ATOM 25640 O O . ALA D 1 152 ? -18.162 -64.396 26.144 1.000 18.240 152 ALA D O 1
ATOM 25647 N N . LEU D 1 153 ? -18.356 -66.640 25.800 1.000 18.770 153 LEU D N 1
ATOM 25648 C CA . LEU D 1 153 ? -19.264 -66.637 24.632 1.000 20.640 153 LEU D CA 1
ATOM 25649 C C . LEU D 1 153 ? -18.612 -65.948 23.415 1.000 19.340 153 LEU D C 1
ATOM 25650 O O . LEU D 1 153 ? -19.347 -65.691 22.453 1.000 19.030 153 LEU D O 1
ATOM 25666 N N . VAL D 1 154 ? -17.291 -65.826 23.379 1.000 18.810 154 VAL D N 1
ATOM 25667 C CA . VAL D 1 154 ? -16.560 -65.201 22.225 1.000 20.340 154 VAL D CA 1
ATOM 25668 C C . VAL D 1 154 ? -15.429 -66.101 21.694 1.000 20.880 154 VAL D C 1
ATOM 25669 O O . VAL D 1 154 ? -15.039 -65.883 20.542 1.000 21.580 154 VAL D O 1
ATOM 25682 N N . ILE D 1 155 ? -14.907 -67.053 22.472 1.000 19.140 155 ILE D N 1
ATOM 25683 C CA . ILE D 1 155 ? -13.837 -67.968 22.001 1.000 21.890 155 ILE D CA 1
ATOM 25684 C C . ILE D 1 155 ? -14.152 -69.418 22.399 1.000 21.200 155 ILE D C 1
ATOM 25685 O O . ILE D 1 155 ? -15.040 -69.665 23.245 1.000 20.420 155 ILE D O 1
ATOM 25701 N N . GLY D 1 156 ? -13.403 -70.340 21.798 1.000 20.880 156 GLY D N 1
ATOM 25702 C CA . GLY D 1 156 ? -13.348 -71.760 22.157 1.000 20.760 156 GLY D CA 1
ATOM 25703 C C . GLY D 1 156 ? -13.753 -72.664 21.019 1.000 21.060 156 GLY D C 1
ATOM 25704 O O . GLY D 1 156 ? -14.257 -72.169 19.963 1.000 20.610 156 GLY D O 1
ATOM 25708 N N . MET D 1 157 ? -13.609 -73.966 21.225 1.000 20.920 157 MET D N 1
ATOM 25709 C CA . MET D 1 157 ? -13.921 -74.981 20.209 1.000 21.960 157 MET D CA 1
ATOM 25710 C C . MET D 1 157 ? -14.013 -76.340 20.898 1.000 22.060 157 MET D C 1
ATOM 25711 O O . MET D 1 157 ? -13.384 -76.506 21.969 1.000 22.440 157 MET D O 1
ATOM 25725 N N . ALA D 1 158 ? -14.722 -77.281 20.276 1.000 20.450 158 ALA D N 1
ATOM 25726 C CA . ALA D 1 158 ? -14.952 -78.630 20.808 1.000 21.590 158 ALA D CA 1
ATOM 25727 C C . ALA D 1 158 ? -13.644 -79.421 20.859 1.000 24.390 158 ALA D C 1
ATOM 25728 O O . ALA D 1 158 ? -13.446 -80.152 21.851 1.000 21.040 158 ALA D O 1
ATOM 25735 N N . SER D 1 159 ? -12.787 -79.300 19.839 1.000 24.520 159 SER D N 1
ATOM 25736 C CA . SER D 1 159 ? -11.620 -80.209 19.637 1.000 29.010 159 SER D CA 1
ATOM 25737 C C . SER D 1 159 ? -10.583 -80.036 20.744 1.000 24.940 159 SER D C 1
ATOM 25738 O O . SER D 1 159 ? -9.774 -80.937 20.929 1.000 35.650 159 SER D O 1
ATOM 25745 N N . MET D 1 160 ? -10.617 -78.922 21.464 1.000 27.950 160 MET D N 1
ATOM 25746 C CA . MET D 1 160 ? -9.749 -78.657 22.642 1.000 33.600 160 MET D CA 1
ATOM 25747 C C . MET D 1 160 ? -10.031 -79.698 23.731 1.000 32.480 160 MET D C 1
ATOM 25748 O O . MET D 1 160 ? -9.190 -79.848 24.605 1.000 29.320 160 MET D O 1
ATOM 25762 N N . PHE D 1 161 ? -11.208 -80.322 23.731 1.000 25.690 161 PHE D N 1
ATOM 25763 C CA . PHE D 1 161 ? -11.637 -81.215 24.835 1.000 25.810 161 PHE D CA 1
ATOM 25764 C C . PHE D 1 161 ? -11.711 -82.635 24.304 1.000 25.530 161 PHE D C 1
ATOM 25765 O O . PHE D 1 161 ? -12.611 -82.968 23.522 1.000 25.800 161 PHE D O 1
ATOM 25782 N N . ASP D 1 162 ? -10.711 -83.420 24.663 1.000 23.590 162 ASP D N 1
ATOM 25783 C CA . ASP D 1 162 ? -10.593 -84.814 24.206 1.000 25.700 162 ASP D CA 1
ATOM 25784 C C . ASP D 1 162 ? -11.277 -85.670 25.273 1.000 24.750 162 ASP D C 1
ATOM 25785 O O . ASP D 1 162 ? -10.720 -85.814 26.381 1.000 23.620 162 ASP D O 1
ATOM 25794 N N . GLY D 1 163 ? -12.427 -86.234 24.942 1.000 23.670 163 GLY D N 1
ATOM 25795 C CA . GLY D 1 163 ? -13.222 -87.021 25.903 1.000 24.540 163 GLY D CA 1
ATOM 25796 C C . GLY D 1 163 ? -12.721 -88.440 26.092 1.000 25.130 163 GLY D C 1
ATOM 25797 O O . GLY D 1 163 ? -13.370 -89.154 26.865 1.000 24.060 163 GLY D O 1
ATOM 25801 N N . SER D 1 164 ? -11.642 -88.865 25.428 1.000 24.020 164 SER D N 1
ATOM 25802 C CA . SER D 1 164 ? -11.211 -90.288 25.362 1.000 28.500 164 SER D CA 1
ATOM 25803 C C . SER D 1 164 ? -11.015 -90.903 26.749 1.000 24.300 164 SER D C 1
ATOM 25804 O O . SER D 1 164 ? -11.521 -92.001 26.984 1.000 26.660 164 SER D O 1
ATOM 25811 N N . LEU D 1 165 ? -10.298 -90.228 27.638 1.000 27.200 165 LEU D N 1
ATOM 25812 C CA . LEU D 1 165 ? -9.945 -90.799 28.963 1.000 29.010 165 LEU D CA 1
ATOM 25813 C C . LEU D 1 165 ? -11.180 -90.878 29.856 1.000 31.360 165 LEU D C 1
ATOM 25814 O O . LEU D 1 165 ? -11.333 -91.876 30.546 1.000 28.130 165 LEU D O 1
ATOM 25830 N N . LEU D 1 166 ? -12.060 -89.887 29.810 1.000 28.900 166 LEU D N 1
ATOM 25831 C CA . LEU D 1 166 ? -13.323 -89.925 30.581 1.000 27.730 166 LEU D CA 1
ATOM 25832 C C . LEU D 1 166 ? -14.166 -91.079 30.046 1.000 24.640 166 LEU D C 1
ATOM 25833 O O . LEU D 1 166 ? -14.663 -91.891 30.914 1.000 26.160 166 LEU D O 1
ATOM 25849 N N . THR D 1 167 ? -14.251 -91.273 28.729 1.000 25.320 167 THR D N 1
ATOM 25850 C CA . THR D 1 167 ? -15.042 -92.403 28.178 1.000 27.880 167 THR D CA 1
ATOM 25851 C C . THR D 1 167 ? -14.477 -93.741 28.629 1.000 29.910 167 THR D C 1
ATOM 25852 O O . THR D 1 167 ? -15.276 -94.598 29.019 1.000 28.400 167 THR D O 1
ATOM 25862 N N . VAL D 1 168 ? -13.165 -93.925 28.540 1.000 30.830 168 VAL D N 1
ATOM 25863 C CA . VAL D 1 168 ? -12.550 -95.264 28.799 1.000 31.990 168 VAL D CA 1
ATOM 25864 C C . VAL D 1 168 ? -12.506 -95.538 30.318 1.000 29.760 168 VAL D C 1
ATOM 25865 O O . VAL D 1 168 ? -12.793 -96.659 30.695 1.000 31.170 168 VAL D O 1
ATOM 25878 N N . ASN D 1 169 ? -12.225 -94.546 31.166 1.000 30.650 169 ASN D N 1
ATOM 25879 C CA . ASN D 1 169 ? -12.107 -94.755 32.633 1.000 29.380 169 ASN D CA 1
ATOM 25880 C C . ASN D 1 169 ? -13.497 -94.941 33.265 1.000 33.690 169 ASN D C 1
ATOM 25881 O O . ASN D 1 169 ? -13.568 -95.616 34.266 1.000 32.810 169 ASN D O 1
ATOM 25892 N N . GLU D 1 170 ? -14.575 -94.363 32.722 1.000 29.910 170 GLU D N 1
ATOM 25893 C CA . GLU D 1 170 ? -15.887 -94.350 33.426 1.000 26.740 170 GLU D CA 1
ATOM 25894 C C . GLU D 1 170 ? -16.987 -95.000 32.578 1.000 28.470 170 GLU D C 1
ATOM 25895 O O . GLU D 1 170 ? -18.162 -95.024 33.024 1.000 29.420 170 GLU D O 1
ATOM 25907 N N . ASP D 1 171 ? -16.640 -95.547 31.409 1.000 27.570 171 ASP D N 1
ATOM 25908 C CA . ASP D 1 171 ? -17.576 -96.344 30.570 1.000 31.300 171 ASP D CA 1
ATOM 25909 C C . ASP D 1 171 ? -18.777 -95.474 30.163 1.000 30.060 171 ASP D C 1
ATOM 25910 O O . ASP D 1 171 ? -19.924 -95.804 30.452 1.000 29.350 171 ASP D O 1
ATOM 25919 N N . LEU D 1 172 ? -18.518 -94.336 29.539 1.000 28.790 172 LEU D N 1
ATOM 25920 C CA . LEU D 1 172 ? -19.627 -93.470 29.128 1.000 28.690 172 LEU D CA 1
ATOM 25921 C C . LEU D 1 172 ? -19.341 -92.821 27.769 1.000 27.250 172 LEU D C 1
ATOM 25922 O O . LEU D 1 172 ? -18.215 -92.922 27.241 1.000 23.920 172 LEU D O 1
ATOM 25938 N N . VAL D 1 173 ? -20.374 -92.250 27.185 1.000 21.330 173 VAL D N 1
ATOM 25939 C CA . VAL D 1 173 ? -20.283 -91.543 25.887 1.000 22.320 173 VAL D CA 1
ATOM 25940 C C . VAL D 1 173 ? -20.084 -90.065 26.160 1.000 21.770 173 VAL D C 1
ATOM 25941 O O . VAL D 1 173 ? -20.871 -89.495 26.958 1.000 21.340 173 VAL D O 1
ATOM 25954 N N . VAL D 1 174 ? -19.054 -89.465 25.567 1.000 19.670 174 VAL D N 1
ATOM 25955 C CA . VAL D 1 174 ? -18.784 -88.020 25.740 1.000 20.740 174 VAL D CA 1
ATOM 25956 C C . VAL D 1 174 ? -19.038 -87.362 24.392 1.000 19.880 174 VAL D C 1
ATOM 25957 O O . VAL D 1 174 ? -18.471 -87.805 23.364 1.000 21.010 174 VAL D O 1
ATOM 25970 N N . VAL D 1 175 ? -19.832 -86.308 24.421 1.000 19.900 175 VAL D N 1
ATOM 25971 C CA . VAL D 1 175 ? -20.105 -85.474 23.220 1.000 19.480 175 VAL D CA 1
ATOM 25972 C C . VAL D 1 175 ? -19.524 -84.106 23.508 1.000 19.110 175 VAL D C 1
ATOM 25973 O O . VAL D 1 175 ? -19.807 -83.586 24.590 1.000 20.680 175 VAL D O 1
ATOM 25986 N N . THR D 1 176 ? -18.774 -83.536 22.574 1.000 18.600 176 THR D N 1
ATOM 25987 C CA . THR D 1 176 ? -18.329 -82.124 22.660 1.000 17.030 176 THR D CA 1
ATOM 25988 C C . THR D 1 176 ? -19.027 -81.333 21.553 1.000 16.960 176 THR D C 1
ATOM 25989 O O . THR D 1 176 ? -19.024 -81.781 20.405 1.000 16.370 176 THR D O 1
ATOM 25999 N N . ILE D 1 177 ? -19.642 -80.208 21.892 1.000 17.120 177 ILE D N 1
ATOM 26000 C CA . ILE D 1 177 ? -20.450 -79.442 20.909 1.000 17.080 177 ILE D CA 1
ATOM 26001 C C . ILE D 1 177 ? -19.798 -78.097 20.619 1.000 19.300 177 ILE D C 1
ATOM 26002 O O . ILE D 1 177 ? -18.998 -77.567 21.446 1.000 20.170 177 ILE D O 1
ATOM 26018 N N . GLN D 1 178 ? -20.188 -77.529 19.490 1.000 17.410 178 GLN D N 1
ATOM 26019 C CA . GLN D 1 178 ? -19.875 -76.137 19.140 1.000 17.820 178 GLN D CA 1
ATOM 26020 C C . GLN D 1 178 ? -21.180 -75.367 18.987 1.000 16.740 178 GLN D C 1
ATOM 26021 O O . GLN D 1 178 ? -22.246 -75.979 18.894 1.000 18.650 178 GLN D O 1
ATOM 26035 N N . TYR D 1 179 ? -21.059 -74.046 18.978 1.000 18.580 179 TYR D N 1
ATOM 26036 C CA . TYR D 1 179 ? -22.189 -73.090 18.947 1.000 16.330 179 TYR D CA 1
ATOM 26037 C C . TYR D 1 179 ? -21.646 -71.747 18.503 1.000 17.410 179 TYR D C 1
ATOM 26038 O O . TYR D 1 179 ? -20.466 -71.460 18.731 1.000 17.540 179 TYR D O 1
ATOM 26055 N N . ARG D 1 180 ? -22.499 -70.914 17.915 1.000 16.690 180 ARG D N 1
ATOM 26056 C CA . ARG D 1 180 ? -22.066 -69.600 17.423 1.000 18.090 180 ARG D CA 1
ATOM 26057 C C . ARG D 1 180 ? -21.559 -68.733 18.580 1.000 18.320 180 ARG D C 1
ATOM 26058 O O . ARG D 1 180 ? -22.190 -68.706 19.637 1.000 18.090 180 ARG D O 1
ATOM 26079 N N . LEU D 1 181 ? -20.463 -68.017 18.322 1.000 18.430 181 LEU D N 1
ATOM 26080 C CA . LEU D 1 181 ? -19.742 -67.174 19.303 1.000 18.120 181 LEU D CA 1
ATOM 26081 C C . LEU D 1 181 ? -19.773 -65.722 18.878 1.000 17.570 181 LEU D C 1
ATOM 26082 O O . LEU D 1 181 ? -19.964 -65.433 17.690 1.000 17.990 181 LEU D O 1
ATOM 26098 N N . GLY D 1 182 ? -19.572 -64.836 19.840 1.000 18.800 182 GLY D N 1
ATOM 26099 C CA . GLY D 1 182 ? -19.401 -63.401 19.587 1.000 17.820 182 GLY D CA 1
ATOM 26100 C C . GLY D 1 182 ? -20.621 -62.803 18.916 1.000 18.910 182 GLY D C 1
ATOM 26101 O O . GLY D 1 182 ? -21.764 -63.187 19.257 1.000 17.040 182 GLY D O 1
ATOM 26105 N N . VAL D 1 183 ? -20.389 -61.873 18.009 1.000 16.180 183 VAL D N 1
ATOM 26106 C CA . VAL D 1 183 ? -21.449 -61.166 17.273 1.000 19.330 183 VAL D CA 1
ATOM 26107 C C . VAL D 1 183 ? -22.372 -62.169 16.575 1.000 17.810 183 VAL D C 1
ATOM 26108 O O . VAL D 1 183 ? -23.609 -61.977 16.642 1.000 18.770 183 VAL D O 1
ATOM 26121 N N . LEU D 1 184 ? -21.820 -63.185 15.930 1.000 17.190 184 LEU D N 1
ATOM 26122 C CA . LEU D 1 184 ? -22.658 -64.169 15.190 1.000 18.500 184 LEU D CA 1
ATOM 26123 C C . LEU D 1 184 ? -23.526 -64.978 16.168 1.000 17.510 184 LEU D C 1
ATOM 26124 O O . LEU D 1 184 ? -24.602 -65.430 15.740 1.000 17.620 184 LEU D O 1
ATOM 26140 N N . GLY D 1 185 ? -23.071 -65.183 17.408 1.000 16.460 185 GLY D N 1
ATOM 26141 C CA . GLY D 1 185 ? -23.828 -65.950 18.413 1.000 16.850 185 GLY D CA 1
ATOM 26142 C C . GLY D 1 185 ? -24.855 -65.107 19.176 1.000 17.090 185 GLY D C 1
ATOM 26143 O O . GLY D 1 185 ? -25.846 -65.701 19.652 1.000 15.770 185 GLY D O 1
ATOM 26147 N N . PHE D 1 186 ? -24.602 -63.810 19.390 1.000 15.470 186 PHE D N 1
ATOM 26148 C CA . PHE D 1 186 ? -25.309 -63.048 20.452 1.000 16.910 186 PHE D CA 1
ATOM 26149 C C . PHE D 1 186 ? -25.671 -61.615 20.040 1.000 17.260 186 PHE D C 1
ATOM 26150 O O . PHE D 1 186 ? -26.187 -60.898 20.895 1.000 18.750 186 PHE D O 1
ATOM 26167 N N . PHE D 1 187 ? -25.577 -61.267 18.759 1.000 15.780 187 PHE D N 1
ATOM 26168 C CA . PHE D 1 187 ? -26.072 -59.964 18.272 1.000 16.350 187 PHE D CA 1
ATOM 26169 C C . PHE D 1 187 ? -27.595 -59.969 18.359 1.000 16.420 187 PHE D C 1
ATOM 26170 O O . PHE D 1 187 ? -28.239 -60.929 17.878 1.000 17.840 187 PHE D O 1
ATOM 26187 N N . SER D 1 188 ? -28.171 -58.896 18.904 1.000 17.170 188 SER D N 1
ATOM 26188 C CA . SER D 1 188 ? -29.645 -58.718 19.034 1.000 18.910 188 SER D CA 1
ATOM 26189 C C . SER D 1 188 ? -30.026 -57.282 18.695 1.000 18.550 188 SER D C 1
ATOM 26190 O O . SER D 1 188 ? -29.319 -56.375 19.145 1.000 20.420 188 SER D O 1
ATOM 26197 N N . THR D 1 189 ? -31.153 -57.095 18.014 1.000 17.950 189 THR D N 1
ATOM 26198 C CA . THR D 1 189 ? -31.784 -55.765 17.826 1.000 20.650 189 THR D CA 1
ATOM 26199 C C . THR D 1 189 ? -32.797 -55.500 18.954 1.000 22.410 189 THR D C 1
ATOM 26200 O O . THR D 1 189 ? -33.384 -54.448 18.938 1.000 22.490 189 THR D O 1
ATOM 26210 N N . GLY D 1 190 ? -33.079 -56.466 19.822 1.000 19.590 190 GLY D N 1
ATOM 26211 C CA . GLY D 1 190 ? -34.164 -56.308 20.808 1.000 21.590 190 GLY D CA 1
ATOM 26212 C C . GLY D 1 190 ? -35.547 -56.394 20.159 1.000 23.240 190 GLY D C 1
ATOM 26213 O O . GLY D 1 190 ? -36.473 -56.052 20.809 1.000 22.100 190 GLY D O 1
ATOM 26217 N N . ASP D 1 191 ? -35.683 -56.910 18.934 1.000 19.410 191 ASP D N 1
ATOM 26218 C CA . ASP D 1 191 ? -36.983 -56.957 18.225 1.000 20.790 191 ASP D CA 1
ATOM 26219 C C . ASP D 1 191 ? -36.961 -58.123 17.235 1.000 19.920 191 ASP D C 1
ATOM 26220 O O . ASP D 1 191 ? -36.015 -58.946 17.260 1.000 19.770 191 ASP D O 1
ATOM 26229 N N . GLN D 1 192 ? -37.998 -58.221 16.419 1.000 19.110 192 GLN D N 1
ATOM 26230 C CA . GLN D 1 192 ? -38.250 -59.418 15.587 1.000 18.760 192 GLN D CA 1
ATOM 26231 C C . GLN D 1 192 ? -37.114 -59.623 14.582 1.000 18.040 192 GLN D C 1
ATOM 26232 O O . GLN D 1 192 ? -36.967 -60.764 14.152 1.000 18.230 192 GLN D O 1
ATOM 26246 N N . HIS D 1 193 ? -36.391 -58.574 14.168 1.000 15.980 193 HIS D N 1
ATOM 26247 C CA . HIS D 1 193 ? -35.371 -58.699 13.099 1.000 17.350 193 HIS D CA 1
ATOM 26248 C C . HIS D 1 193 ? -34.133 -59.490 13.561 1.000 17.250 193 HIS D C 1
ATOM 26249 O O . HIS D 1 193 ? -33.478 -60.137 12.709 1.000 20.070 193 HIS D O 1
ATOM 26262 N N . ALA D 1 194 ? -33.827 -59.469 14.853 1.000 15.820 194 ALA D N 1
ATOM 26263 C CA . ALA D 1 194 ? -32.711 -60.262 15.428 1.000 17.080 194 ALA D CA 1
ATOM 26264 C C . ALA D 1 194 ? -32.931 -60.440 16.918 1.000 16.000 194 ALA D C 1
ATOM 26265 O O . ALA D 1 194 ? -32.412 -59.632 17.711 1.000 18.240 194 ALA D O 1
ATOM 26272 N N . ARG D 1 195 ? -33.767 -61.397 17.286 1.000 16.120 195 ARG D N 1
ATOM 26273 C CA . ARG D 1 195 ? -34.204 -61.587 18.687 1.000 17.720 195 ARG D CA 1
ATOM 26274 C C . ARG D 1 195 ? -33.003 -61.909 19.570 1.000 17.640 195 ARG D C 1
ATOM 26275 O O . ARG D 1 195 ? -32.915 -61.357 20.682 1.000 17.150 195 ARG D O 1
ATOM 26296 N N . GLY D 1 196 ? -32.067 -62.726 19.089 1.000 17.530 196 GLY D N 1
ATOM 26297 C CA . GLY D 1 196 ? -30.772 -62.954 19.766 1.000 16.930 196 GLY D CA 1
ATOM 26298 C C . GLY D 1 196 ? -30.549 -64.388 20.230 1.000 16.690 196 GLY D C 1
ATOM 26299 O O . GLY D 1 196 ? -31.367 -65.299 19.918 1.000 16.220 196 GLY D O 1
ATOM 26303 N N . ASN D 1 197 ? -29.428 -64.607 20.918 1.000 16.040 197 ASN D N 1
ATOM 26304 C CA . ASN D 1 197 ? -29.047 -65.871 21.594 1.000 16.600 197 ASN D CA 1
ATOM 26305 C C . ASN D 1 197 ? -28.929 -67.034 20.598 1.000 16.550 197 ASN D C 1
ATOM 26306 O O . ASN D 1 197 ? -29.243 -68.171 20.963 1.000 15.520 197 ASN D O 1
ATOM 26317 N N . TRP D 1 198 ? -28.467 -66.757 19.381 1.000 17.050 198 TRP D N 1
ATOM 26318 C CA . TRP D 1 198 ? -28.263 -67.767 18.308 1.000 17.660 198 TRP D CA 1
ATOM 26319 C C . TRP D 1 198 ? -27.398 -68.914 18.852 1.000 16.540 198 TRP D C 1
ATOM 26320 O O . TRP D 1 198 ? -27.735 -70.080 18.586 1.000 16.120 198 TRP D O 1
ATOM 26341 N N . GLY D 1 199 ? -26.359 -68.598 19.631 1.000 17.410 199 GLY D N 1
ATOM 26342 C CA . GLY D 1 199 ? -25.451 -69.605 20.209 1.000 16.860 199 GLY D CA 1
ATOM 26343 C C . GLY D 1 199 ? -26.162 -70.551 21.152 1.000 16.850 199 GLY D C 1
ATOM 26344 O O . GLY D 1 199 ? -25.867 -71.778 21.142 1.000 15.680 199 GLY D O 1
ATOM 26348 N N . TYR D 1 200 ? -27.088 -70.032 21.969 1.000 16.900 200 TYR D N 1
ATOM 26349 C CA . TYR D 1 200 ? -27.866 -70.890 22.885 1.000 16.770 200 TYR D CA 1
ATOM 26350 C C . TYR D 1 200 ? -28.856 -71.731 22.078 1.000 16.920 200 TYR D C 1
ATOM 26351 O O . TYR D 1 200 ? -29.038 -72.906 22.398 1.000 17.820 200 TYR D O 1
ATOM 26368 N N . LEU D 1 201 ? -29.480 -71.162 21.053 1.000 17.770 201 LEU D N 1
ATOM 26369 C CA . LEU D 1 201 ? -30.359 -71.951 20.151 1.000 17.360 201 LEU D CA 1
ATOM 26370 C C . LEU D 1 201 ? -29.557 -73.079 19.481 1.000 19.720 201 LEU D C 1
ATOM 26371 O O . LEU D 1 201 ? -30.114 -74.204 19.385 1.000 18.060 201 LEU D O 1
ATOM 26387 N N . ASP D 1 202 ? -28.311 -72.818 19.051 1.000 18.350 202 ASP D N 1
ATOM 26388 C CA . ASP D 1 202 ? -27.402 -73.846 18.492 1.000 19.780 202 ASP D CA 1
ATOM 26389 C C . ASP D 1 202 ? -27.180 -74.960 19.506 1.000 20.080 202 ASP D C 1
ATOM 26390 O O . ASP D 1 202 ? -27.252 -76.140 19.131 1.000 20.610 202 ASP D O 1
ATOM 26399 N N . GLN D 1 203 ? -26.874 -74.588 20.750 1.000 18.750 203 GLN D N 1
ATOM 26400 C CA . GLN D 1 203 ? -26.598 -75.598 21.796 1.000 18.720 203 GLN D CA 1
ATOM 26401 C C . GLN D 1 203 ? -27.836 -76.504 21.928 1.000 18.870 203 GLN D C 1
ATOM 26402 O O . GLN D 1 203 ? -27.685 -77.717 22.008 1.000 19.090 203 GLN D O 1
ATOM 26416 N N . ALA D 1 204 ? -29.035 -75.930 21.964 1.000 18.500 204 ALA D N 1
ATOM 26417 C CA . ALA D 1 204 ? -30.278 -76.714 22.113 1.000 18.440 204 ALA D CA 1
ATOM 26418 C C . ALA D 1 204 ? -30.472 -77.613 20.882 1.000 17.470 204 ALA D C 1
ATOM 26419 O O . ALA D 1 204 ? -30.867 -78.781 21.069 1.000 16.790 204 ALA D O 1
ATOM 26426 N N . ALA D 1 205 ? -30.140 -77.147 19.675 1.000 17.530 205 ALA D N 1
ATOM 26427 C CA . ALA D 1 205 ? -30.183 -77.994 18.466 1.000 18.030 205 ALA D CA 1
ATOM 26428 C C . ALA D 1 205 ? -29.208 -79.179 18.611 1.000 18.800 205 ALA D C 1
ATOM 26429 O O . ALA D 1 205 ? -29.549 -80.316 18.209 1.000 16.440 205 ALA D O 1
ATOM 26436 N N . ALA D 1 206 ? -28.022 -78.975 19.172 1.000 19.440 206 ALA D N 1
ATOM 26437 C CA . ALA D 1 206 ? -27.055 -80.074 19.377 1.000 19.300 206 ALA D CA 1
ATOM 26438 C C . ALA D 1 206 ? -27.667 -81.079 20.360 1.000 19.910 206 ALA D C 1
ATOM 26439 O O . ALA D 1 206 ? -27.557 -82.304 20.145 1.000 18.960 206 ALA D O 1
ATOM 26446 N N . LEU D 1 207 ? -28.313 -80.597 21.411 1.000 19.350 207 LEU D N 1
ATOM 26447 C CA . LEU D 1 207 ? -28.954 -81.506 22.401 1.000 19.200 207 LEU D CA 1
ATOM 26448 C C . LEU D 1 207 ? -30.135 -82.270 21.769 1.000 18.590 207 LEU D C 1
ATOM 26449 O O . LEU D 1 207 ? -30.335 -83.435 22.130 1.000 18.460 207 LEU D O 1
ATOM 26465 N N . ARG D 1 208 ? -30.880 -81.666 20.848 1.000 20.340 208 ARG D N 1
ATOM 26466 C CA . ARG D 1 208 ? -31.952 -82.376 20.087 1.000 20.590 208 ARG D CA 1
ATOM 26467 C C . ARG D 1 208 ? -31.300 -83.455 19.217 1.000 19.930 208 ARG D C 1
ATOM 26468 O O . ARG D 1 208 ? -31.847 -84.577 19.179 1.000 18.740 208 ARG D O 1
ATOM 26489 N N . TRP D 1 209 ? -30.171 -83.151 18.581 1.000 18.540 209 TRP D N 1
ATOM 26490 C CA . TRP D 1 209 ? -29.425 -84.148 17.785 1.000 19.650 209 TRP D CA 1
ATOM 26491 C C . TRP D 1 209 ? -29.079 -85.339 18.679 1.000 19.860 209 TRP D C 1
ATOM 26492 O O . TRP D 1 209 ? -29.258 -86.490 18.258 1.000 20.680 209 TRP D O 1
ATOM 26513 N N . VAL D 1 210 ? -28.613 -85.085 19.897 1.000 18.990 210 VAL D N 1
ATOM 26514 C CA . VAL D 1 210 ? -28.213 -86.177 20.830 1.000 18.760 210 VAL D CA 1
ATOM 26515 C C . VAL D 1 210 ? -29.446 -87.039 21.159 1.000 20.250 210 VAL D C 1
ATOM 26516 O O . VAL D 1 210 ? -29.356 -88.292 21.080 1.000 21.490 210 VAL D O 1
ATOM 26529 N N . GLN D 1 211 ? -30.593 -86.432 21.467 1.000 19.600 211 GLN D N 1
ATOM 26530 C CA . GLN D 1 211 ? -31.848 -87.208 21.692 1.000 21.220 211 GLN D CA 1
ATOM 26531 C C . GLN D 1 211 ? -32.168 -88.079 20.466 1.000 21.140 211 GLN D C 1
ATOM 26532 O O . GLN D 1 211 ? -32.519 -89.232 20.628 1.000 22.000 211 GLN D O 1
ATOM 26546 N N . GLN D 1 212 ? -32.024 -87.542 19.270 1.000 23.030 212 GLN D N 1
ATOM 26547 C CA . GLN D 1 212 ? -32.424 -88.218 18.009 1.000 25.290 212 GLN D CA 1
ATOM 26548 C C . GLN D 1 212 ? -31.435 -89.347 17.684 1.000 23.590 212 GLN D C 1
ATOM 26549 O O . GLN D 1 212 ? -31.888 -90.320 17.079 1.000 19.210 212 GLN D O 1
ATOM 26563 N N . ASN D 1 213 ? -30.132 -89.223 18.015 1.000 20.370 213 ASN D N 1
ATOM 26564 C CA . ASN D 1 213 ? -29.082 -90.039 17.349 1.000 20.120 213 ASN D CA 1
ATOM 26565 C C . ASN D 1 213 ? -28.210 -90.836 18.332 1.000 20.510 213 ASN D C 1
ATOM 26566 O O . ASN D 1 213 ? -27.551 -91.780 17.879 1.000 21.040 213 ASN D O 1
ATOM 26577 N N . ILE D 1 214 ? -28.120 -90.475 19.601 1.000 20.580 214 ILE D N 1
ATOM 26578 C CA . ILE D 1 214 ? -26.997 -91.006 20.435 1.000 22.670 214 ILE D CA 1
ATOM 26579 C C . ILE D 1 214 ? -27.139 -92.524 20.685 1.000 22.420 214 ILE D C 1
ATOM 26580 O O . ILE D 1 214 ? -26.094 -93.180 20.904 1.000 18.620 214 ILE D O 1
ATOM 26596 N N . ALA D 1 215 ? -28.342 -93.079 20.637 1.000 22.390 215 ALA D N 1
ATOM 26597 C CA . ALA D 1 215 ? -28.550 -94.550 20.739 1.000 24.120 215 ALA D CA 1
ATOM 26598 C C . ALA D 1 215 ? -27.795 -95.271 19.616 1.000 25.410 215 ALA D C 1
ATOM 26599 O O . ALA D 1 215 ? -27.303 -96.384 19.861 1.000 24.340 215 ALA D O 1
ATOM 26606 N N . HIS D 1 216 ? -27.645 -94.665 18.442 1.000 24.090 216 HIS D N 1
ATOM 26607 C CA . HIS D 1 216 ? -26.888 -95.268 17.312 1.000 24.790 216 HIS D CA 1
ATOM 26608 C C . HIS D 1 216 ? -25.407 -95.419 17.675 1.000 23.740 216 HIS D C 1
ATOM 26609 O O . HIS D 1 216 ? -24.737 -96.203 17.013 1.000 24.090 216 HIS D O 1
ATOM 26622 N N . PHE D 1 217 ? -24.916 -94.679 18.674 1.000 21.670 217 PHE D N 1
ATOM 26623 C CA . PHE D 1 217 ? -23.499 -94.699 19.114 1.000 22.520 217 PHE D CA 1
ATOM 26624 C C . PHE D 1 217 ? -23.359 -95.458 20.447 1.000 25.630 217 PHE D C 1
ATOM 26625 O O . PHE D 1 217 ? -22.246 -95.507 20.977 1.000 24.140 217 PHE D O 1
ATOM 26642 N N . GLY D 1 218 ? -24.461 -95.978 20.998 1.000 28.110 218 GLY D N 1
ATOM 26643 C CA . GLY D 1 218 ? -24.453 -96.746 22.252 1.000 26.680 218 GLY D CA 1
ATOM 26644 C C . GLY D 1 218 ? -24.810 -95.928 23.472 1.000 27.630 218 GLY D C 1
ATOM 26645 O O . GLY D 1 218 ? -24.653 -96.452 24.574 1.000 26.150 218 GLY D O 1
ATOM 26649 N N . GLY D 1 219 ? -25.288 -94.699 23.303 1.000 24.310 219 GLY D N 1
ATOM 26650 C CA . GLY D 1 219 ? -25.700 -93.836 24.422 1.000 22.250 219 GLY D CA 1
ATOM 26651 C C . GLY D 1 219 ? -27.168 -93.991 24.725 1.000 24.410 219 GLY D C 1
ATOM 26652 O O . GLY D 1 219 ? -27.944 -94.330 23.839 1.000 26.360 219 GLY D O 1
ATOM 26656 N N . ASN D 1 220 ? -27.546 -93.718 25.955 1.000 23.650 220 ASN D N 1
ATOM 26657 C CA . ASN D 1 220 ? -28.948 -93.683 26.410 1.000 23.820 220 ASN D CA 1
ATOM 26658 C C . ASN D 1 220 ? -29.436 -92.238 26.396 1.000 21.700 220 ASN D C 1
ATOM 26659 O O . ASN D 1 220 ? -29.026 -91.451 27.257 1.000 23.330 220 ASN D O 1
ATOM 26670 N N . PRO D 1 221 ? -30.356 -91.856 25.490 1.000 22.090 221 PRO D N 1
ATOM 26671 C CA . PRO D 1 221 ? -30.862 -90.482 25.439 1.000 23.320 221 PRO D CA 1
ATOM 26672 C C . PRO D 1 221 ? -31.652 -90.077 26.690 1.000 23.730 221 PRO D C 1
ATOM 26673 O O . PRO D 1 221 ? -31.805 -88.913 26.918 1.000 23.200 221 PRO D O 1
ATOM 26684 N N . ASP D 1 222 ? -32.078 -91.043 27.510 1.000 24.780 222 ASP D N 1
ATOM 26685 C CA . ASP D 1 222 ? -32.782 -90.762 28.787 1.000 25.450 222 ASP D CA 1
ATOM 26686 C C . ASP D 1 222 ? -31.766 -90.572 29.924 1.000 24.710 222 ASP D C 1
ATOM 26687 O O . ASP D 1 222 ? -32.207 -90.343 31.015 1.000 25.150 222 ASP D O 1
ATOM 26696 N N . ARG D 1 223 ? -30.456 -90.592 29.667 1.000 23.490 223 ARG D N 1
ATOM 26697 C CA . ARG D 1 223 ? -29.416 -90.432 30.719 1.000 26.060 223 ARG D CA 1
ATOM 26698 C C . ARG D 1 223 ? -28.325 -89.507 30.179 1.000 23.030 223 ARG D C 1
ATOM 26699 O O . ARG D 1 223 ? -27.146 -89.902 30.059 1.000 21.060 223 ARG D O 1
ATOM 26720 N N . VAL D 1 224 ? -28.741 -88.300 29.855 1.000 21.540 224 VAL D N 1
ATOM 26721 C CA . VAL D 1 224 ? -27.873 -87.255 29.261 1.000 21.270 224 VAL D CA 1
ATOM 26722 C C . VAL D 1 224 ? -27.617 -86.228 30.340 1.000 20.230 224 VAL D C 1
ATOM 26723 O O . VAL D 1 224 ? -28.577 -85.681 30.894 1.000 20.280 224 VAL D O 1
ATOM 26736 N N . THR D 1 225 ? -26.342 -85.983 30.622 1.000 18.600 225 THR D N 1
ATOM 26737 C CA . THR D 1 225 ? -25.904 -84.932 31.553 1.000 17.280 225 THR D CA 1
ATOM 26738 C C . THR D 1 225 ? -25.173 -83.870 30.748 1.000 18.580 225 THR D C 1
ATOM 26739 O O . THR D 1 225 ? -24.215 -84.217 30.039 1.000 18.690 225 THR D O 1
ATOM 26749 N N . ILE D 1 226 ? -25.564 -82.608 30.899 1.000 18.780 226 ILE D N 1
ATOM 26750 C CA . ILE D 1 226 ? -24.853 -81.472 30.245 1.000 18.290 226 ILE D CA 1
ATOM 26751 C C . ILE D 1 226 ? -23.860 -80.951 31.270 1.000 18.650 226 ILE D C 1
ATOM 26752 O O . ILE D 1 226 ? -24.202 -80.848 32.474 1.000 18.920 226 ILE D O 1
ATOM 26768 N N . PHE D 1 227 ? -22.640 -80.675 30.829 1.000 18.050 227 PHE D N 1
ATOM 26769 C CA . PHE D 1 227 ? -21.588 -80.146 31.730 1.000 19.760 227 PHE D CA 1
ATOM 26770 C C . PHE D 1 227 ? -20.758 -79.148 30.941 1.000 18.780 227 PHE D C 1
ATOM 26771 O O . PHE D 1 227 ? -20.667 -79.240 29.728 1.000 19.570 227 PHE D O 1
ATOM 26788 N N . GLY D 1 228 ? -20.218 -78.177 31.660 1.000 18.490 228 GLY D N 1
ATOM 26789 C CA . GLY D 1 228 ? -19.431 -77.102 31.056 1.000 18.580 228 GLY D CA 1
ATOM 26790 C C . GLY D 1 228 ? -18.746 -76.245 32.080 1.000 19.340 228 GLY D C 1
ATOM 26791 O O . GLY D 1 228 ? -19.169 -76.226 33.247 1.000 19.920 228 GLY D O 1
ATOM 26795 N N . GLU D 1 229 ? -17.739 -75.511 31.625 1.000 21.050 229 GLU D N 1
ATOM 26796 C CA . GLU D 1 229 ? -16.926 -74.651 32.496 1.000 19.980 229 GLU D CA 1
ATOM 26797 C C . GLU D 1 229 ? -17.010 -73.208 32.008 1.000 21.050 229 GLU D C 1
ATOM 26798 O O . GLU D 1 229 ? -17.044 -72.948 30.786 1.000 22.680 229 GLU D O 1
ATOM 26810 N N . SER D 1 230 ? -17.135 -72.315 32.967 1.000 20.890 230 SER D N 1
ATOM 26811 C CA . SER D 1 230 ? -17.202 -70.854 32.824 1.000 25.790 230 SER D CA 1
ATOM 26812 C C . SER D 1 230 ? -18.396 -70.469 31.934 1.000 23.600 230 SER D C 1
ATOM 26813 O O . SER D 1 230 ? -19.518 -70.779 32.334 1.000 23.470 230 SER D O 1
ATOM 26820 N N . ALA D 1 231 ? -18.210 -69.850 30.765 1.000 20.350 231 ALA D N 1
ATOM 26821 C CA . ALA D 1 231 ? -19.354 -69.567 29.864 1.000 20.370 231 ALA D CA 1
ATOM 26822 C C . ALA D 1 231 ? -20.101 -70.858 29.507 1.000 19.690 231 ALA D C 1
ATOM 26823 O O . ALA D 1 231 ? -21.306 -70.773 29.203 1.000 18.550 231 ALA D O 1
ATOM 26830 N N . GLY D 1 232 ? -19.427 -72.001 29.532 1.000 18.070 232 GLY D N 1
ATOM 26831 C CA . GLY D 1 232 ? -20.037 -73.329 29.358 1.000 21.830 232 GLY D CA 1
ATOM 26832 C C . GLY D 1 232 ? -20.897 -73.713 30.558 1.000 21.540 232 GLY D C 1
ATOM 26833 O O . GLY D 1 232 ? -21.946 -74.291 30.343 1.000 21.200 232 GLY D O 1
ATOM 26837 N N . GLY D 1 233 ? -20.479 -73.353 31.776 1.000 19.900 233 GLY D N 1
ATOM 26838 C CA . GLY D 1 233 ? -21.316 -73.496 32.981 1.000 18.970 233 GLY D CA 1
ATOM 26839 C C . GLY D 1 233 ? -22.521 -72.574 32.920 1.000 20.210 233 GLY D C 1
ATOM 26840 O O . GLY D 1 233 ? -23.663 -73.007 33.193 1.000 17.460 233 GLY D O 1
ATOM 26844 N N . THR D 1 234 ? -22.289 -71.336 32.515 1.000 17.680 234 THR D N 1
ATOM 26845 C CA . THR D 1 234 ? -23.381 -70.365 32.271 1.000 18.910 234 THR D CA 1
ATOM 26846 C C . THR D 1 234 ? -24.353 -70.952 31.239 1.000 20.120 234 THR D C 1
ATOM 26847 O O . THR D 1 234 ? -25.588 -70.883 31.433 1.000 20.860 234 THR D O 1
ATOM 26857 N N . SER D 1 235 ? -23.825 -71.542 30.177 1.000 16.930 235 SER D N 1
ATOM 26858 C CA . SER D 1 235 ? -24.642 -72.183 29.115 1.000 17.910 235 SER D CA 1
ATOM 26859 C C . SER D 1 235 ? -25.515 -73.274 29.750 1.000 19.900 235 SER D C 1
ATOM 26860 O O . SER D 1 235 ? -26.747 -73.275 29.556 1.000 17.110 235 SER D O 1
ATOM 26867 N N . VAL D 1 236 ? -24.881 -74.200 30.466 1.000 17.710 236 VAL D N 1
ATOM 26868 C CA . VAL D 1 236 ? -25.583 -75.346 31.108 1.000 17.260 236 VAL D CA 1
ATOM 26869 C C . VAL D 1 236 ? -26.695 -74.774 32.001 1.000 17.570 236 VAL D C 1
ATOM 26870 O O . VAL D 1 236 ? -27.879 -75.205 31.905 1.000 18.670 236 VAL D O 1
ATOM 26883 N N . SER D 1 237 ? -26.335 -73.844 32.860 1.000 17.130 237 SER D N 1
ATOM 26884 C CA . SER D 1 237 ? -27.261 -73.187 33.826 1.000 20.000 237 SER D CA 1
ATOM 26885 C C . SER D 1 237 ? -28.443 -72.550 33.082 1.000 21.000 237 SER D C 1
ATOM 26886 O O . SER D 1 237 ? -29.618 -72.607 33.573 1.000 20.480 237 SER D O 1
ATOM 26893 N N . SER D 1 238 ? -28.161 -71.976 31.904 1.000 18.950 238 SER D N 1
ATOM 26894 C CA . SER D 1 238 ? -29.181 -71.332 31.053 1.000 18.020 238 SER D CA 1
ATOM 26895 C C . SER D 1 238 ? -30.120 -72.412 30.492 1.000 18.940 238 SER D C 1
ATOM 26896 O O . SER D 1 238 ? -31.338 -72.216 30.530 1.000 20.350 238 SER D O 1
ATOM 26903 N N . HIS D 1 239 ? -29.615 -73.561 30.045 1.000 18.790 239 HIS D N 1
ATOM 26904 C CA . HIS D 1 239 ? -30.481 -74.685 29.602 1.000 17.970 239 HIS D CA 1
ATOM 26905 C C . HIS D 1 239 ? -31.351 -75.149 30.784 1.000 19.290 239 HIS D C 1
ATOM 26906 O O . HIS D 1 239 ? -32.533 -75.471 30.543 1.000 17.270 239 HIS D O 1
ATOM 26919 N N . VAL D 1 240 ? -30.797 -75.216 31.990 1.000 18.000 240 VAL D N 1
ATOM 26920 C CA . VAL D 1 240 ? -31.551 -75.701 33.181 1.000 20.300 240 VAL D CA 1
ATOM 26921 C C . VAL D 1 240 ? -32.817 -74.839 33.362 1.000 21.250 240 VAL D C 1
ATOM 26922 O O . VAL D 1 240 ? -33.821 -75.384 33.829 1.000 20.270 240 VAL D O 1
ATOM 26935 N N . VAL D 1 241 ? -32.803 -73.557 32.964 1.000 23.510 241 VAL D N 1
ATOM 26936 C CA . VAL D 1 241 ? -33.975 -72.636 33.122 1.000 22.330 241 VAL D CA 1
ATOM 26937 C C . VAL D 1 241 ? -34.778 -72.491 31.828 1.000 26.800 241 VAL D C 1
ATOM 26938 O O . VAL D 1 241 ? -35.907 -71.995 31.934 1.000 24.000 241 VAL D O 1
ATOM 26951 N N . SER D 1 242 ? -34.240 -72.837 30.656 1.000 22.640 242 SER D N 1
ATOM 26952 C CA . SER D 1 242 ? -34.921 -72.571 29.373 1.000 22.420 242 SER D CA 1
ATOM 26953 C C . SER D 1 242 ? -36.041 -73.574 29.149 1.000 24.920 242 SER D C 1
ATOM 26954 O O . SER D 1 242 ? -35.800 -74.785 29.051 1.000 22.910 242 SER D O 1
ATOM 26961 N N . PRO D 1 243 ? -37.320 -73.143 29.046 1.000 24.030 243 PRO D N 1
ATOM 26962 C CA . PRO D 1 243 ? -38.421 -74.093 28.847 1.000 25.950 243 PRO D CA 1
ATOM 26963 C C . PRO D 1 243 ? -38.225 -75.012 27.624 1.000 25.770 243 PRO D C 1
ATOM 26964 O O . PRO D 1 243 ? -38.495 -76.174 27.710 1.000 25.500 243 PRO D O 1
ATOM 26975 N N A MET D 1 244 ? -37.702 -74.498 26.512 0.540 25.850 244 MET D N 1
ATOM 26976 N N B MET D 1 244 ? -37.687 -74.493 26.523 0.460 24.800 244 MET D N 1
ATOM 26977 C CA A MET D 1 244 ? -37.593 -75.313 25.270 0.540 28.190 244 MET D CA 1
ATOM 26978 C CA B MET D 1 244 ? -37.614 -75.303 25.277 0.460 26.240 244 MET D CA 1
ATOM 26979 C C A MET D 1 244 ? -36.378 -76.260 25.337 0.540 24.320 244 MET D C 1
ATOM 26980 C C B MET D 1 244 ? -36.444 -76.297 25.362 0.460 23.100 244 MET D C 1
ATOM 26981 O O A MET D 1 244 ? -36.230 -77.066 24.425 0.540 25.530 244 MET D O 1
ATOM 26982 O O B MET D 1 244 ? -36.378 -77.160 24.487 0.460 24.050 244 MET D O 1
ATOM 27009 N N A SER D 1 245 ? -35.547 -76.200 26.376 0.540 22.230 245 SER D N 1
ATOM 27010 N N B SER D 1 245 ? -35.581 -76.210 26.381 0.460 21.690 245 SER D N 1
ATOM 27011 C CA A SER D 1 245 ? -34.469 -77.202 26.615 0.540 22.440 245 SER D CA 1
ATOM 27012 C CA B SER D 1 245 ? -34.483 -77.199 26.617 0.460 22.090 245 SER D CA 1
ATOM 27013 C C . SER D 1 245 ? -34.939 -78.351 27.524 1.000 20.840 245 SER D C 1
ATOM 27014 O O . SER D 1 245 ? -34.179 -79.326 27.678 1.000 20.800 245 SER D O 1
ATOM 27023 N N . GLN D 1 246 ? -36.123 -78.280 28.118 1.000 23.430 246 GLN D N 1
ATOM 27024 C CA . GLN D 1 246 ? -36.540 -79.317 29.108 1.000 25.040 246 GLN D CA 1
ATOM 27025 C C . GLN D 1 246 ? -36.777 -80.643 28.385 1.000 26.150 246 GLN D C 1
ATOM 27026 O O . GLN D 1 246 ? -37.277 -80.640 27.269 1.000 23.690 246 GLN D O 1
ATOM 27040 N N . GLY D 1 247 ? -36.349 -81.753 28.988 1.000 24.720 247 GLY D N 1
ATOM 27041 C CA . GLY D 1 247 ? -36.410 -83.082 28.358 1.000 24.780 247 GLY D CA 1
ATOM 27042 C C . GLY D 1 247 ? -35.227 -83.365 27.429 1.000 24.000 247 GLY D C 1
ATOM 27043 O O . GLY D 1 247 ? -35.170 -84.455 26.916 1.000 24.020 247 GLY D O 1
ATOM 27047 N N . LEU D 1 248 ? -34.282 -82.444 27.246 1.000 21.030 248 LEU D N 1
ATOM 27048 C CA . LEU D 1 248 ? -33.065 -82.687 26.424 1.000 20.960 248 LEU D CA 1
ATOM 27049 C C . LEU D 1 248 ? -31.897 -83.149 27.299 1.000 21.530 248 LEU D C 1
ATOM 27050 O O . LEU D 1 248 ? -30.788 -83.400 26.761 1.000 23.970 248 LEU D O 1
ATOM 27066 N N . PHE D 1 249 ? -32.092 -83.260 28.606 1.000 21.540 249 PHE D N 1
ATOM 27067 C CA . PHE D 1 249 ? -31.030 -83.713 29.543 1.000 23.050 249 PHE D CA 1
ATOM 27068 C C . PHE D 1 249 ? -31.698 -84.043 30.875 1.000 22.320 249 PHE D C 1
ATOM 27069 O O . PHE D 1 249 ? -32.788 -83.495 31.144 1.000 21.920 249 PHE D O 1
ATOM 27086 N N A HIS D 1 250 ? -31.033 -84.846 31.695 0.610 21.240 250 HIS D N 1
ATOM 27087 N N B HIS D 1 250 ? -31.095 -84.958 31.663 0.390 21.140 250 HIS D N 1
ATOM 27088 C CA A HIS D 1 250 ? -31.591 -85.398 32.956 0.610 22.710 250 HIS D CA 1
ATOM 27089 C CA B HIS D 1 250 ? -31.614 -85.418 32.992 0.390 21.850 250 HIS D CA 1
ATOM 27090 C C A HIS D 1 250 ? -30.765 -84.911 34.154 0.610 20.410 250 HIS D C 1
ATOM 27091 C C B HIS D 1 250 ? -30.767 -84.877 34.148 0.390 20.140 250 HIS D C 1
ATOM 27092 O O A HIS D 1 250 ? -31.227 -85.075 35.297 0.610 19.550 250 HIS D O 1
ATOM 27093 O O B HIS D 1 250 ? -31.183 -85.051 35.297 0.390 19.460 250 HIS D O 1
ATOM 27118 N N A GLY D 1 251 ? -29.612 -84.274 33.903 0.610 19.540 251 GLY D N 1
ATOM 27119 N N B GLY D 1 251 ? -29.637 -84.227 33.868 0.390 19.220 251 GLY D N 1
ATOM 27120 C CA A GLY D 1 251 ? -28.729 -83.731 34.952 0.610 18.050 251 GLY D CA 1
ATOM 27121 C CA B GLY D 1 251 ? -28.730 -83.739 34.924 0.390 18.030 251 GLY D CA 1
ATOM 27122 C C . GLY D 1 251 ? -27.819 -82.658 34.396 1.000 17.300 251 GLY D C 1
ATOM 27123 O O . GLY D 1 251 ? -27.679 -82.592 33.164 1.000 16.140 251 GLY D O 1
ATOM 27130 N N . ALA D 1 252 ? -27.252 -81.830 35.267 1.000 17.360 252 ALA D N 1
ATOM 27131 C CA . ALA D 1 252 ? -26.456 -80.667 34.836 1.000 17.810 252 ALA D CA 1
ATOM 27132 C C . ALA D 1 252 ? -25.275 -80.479 35.782 1.000 20.130 252 ALA D C 1
ATOM 27133 O O . ALA D 1 252 ? -25.455 -80.658 36.989 1.000 18.600 252 ALA D O 1
ATOM 27140 N N . ILE D 1 253 ? -24.103 -80.159 35.220 1.000 19.580 253 ILE D N 1
ATOM 27141 C CA . ILE D 1 253 ? -22.869 -79.817 35.990 1.000 20.150 253 ILE D CA 1
ATOM 27142 C C . ILE D 1 253 ? -22.378 -78.443 35.526 1.000 21.790 253 ILE D C 1
ATOM 27143 O O . ILE D 1 253 ? -22.074 -78.296 34.318 1.000 21.750 253 ILE D O 1
ATOM 27159 N N . MET D 1 254 ? -22.338 -77.489 36.461 1.000 18.620 254 MET D N 1
ATOM 27160 C CA . MET D 1 254 ? -21.980 -76.084 36.209 1.000 21.160 254 MET D CA 1
ATOM 27161 C C . MET D 1 254 ? -20.664 -75.800 36.928 1.000 23.720 254 MET D C 1
ATOM 27162 O O . MET D 1 254 ? -20.691 -75.486 38.155 1.000 23.170 254 MET D O 1
ATOM 27176 N N . GLU D 1 255 ? -19.554 -75.850 36.175 1.000 23.030 255 GLU D N 1
ATOM 27177 C CA . GLU D 1 255 ? -18.190 -75.588 36.700 1.000 21.300 255 GLU D CA 1
ATOM 27178 C C . GLU D 1 255 ? -17.826 -74.112 36.487 1.000 22.640 255 GLU D C 1
ATOM 27179 O O . GLU D 1 255 ? -17.700 -73.665 35.325 1.000 20.240 255 GLU D O 1
ATOM 27191 N N . SER D 1 256 ? -17.704 -73.350 37.550 1.000 20.200 256 SER D N 1
ATOM 27192 C CA . SER D 1 256 ? -17.234 -71.940 37.529 1.000 23.730 256 SER D CA 1
ATOM 27193 C C . SER D 1 256 ? -18.073 -71.074 36.578 1.000 25.210 256 SER D C 1
ATOM 27194 O O . SER D 1 256 ? -17.509 -70.258 35.862 1.000 27.770 256 SER D O 1
ATOM 27201 N N . GLY D 1 257 ? -19.378 -71.260 36.543 1.000 23.750 257 GLY D N 1
ATOM 27202 C CA . GLY D 1 257 ? -20.262 -70.389 35.760 1.000 21.850 257 GLY D CA 1
ATOM 27203 C C . GLY D 1 257 ? -21.694 -70.819 35.901 1.000 21.290 257 GLY D C 1
ATOM 27204 O O . GLY D 1 257 ? -21.959 -72.030 35.850 1.000 23.810 257 GLY D O 1
ATOM 27208 N N . VAL D 1 258 ? -22.585 -69.851 36.067 1.000 20.510 258 VAL D N 1
ATOM 27209 C CA . VAL D 1 258 ? -24.052 -70.060 36.097 1.000 20.530 258 VAL D CA 1
ATOM 27210 C C . VAL D 1 258 ? -24.743 -68.927 35.331 1.000 21.520 258 VAL D C 1
ATOM 27211 O O . VAL D 1 258 ? -24.045 -68.000 34.847 1.000 21.780 258 VAL D O 1
ATOM 27224 N N . ALA D 1 259 ? -26.061 -69.031 35.176 1.000 22.960 259 ALA D N 1
ATOM 27225 C CA . ALA D 1 259 ? -26.883 -68.155 34.291 1.000 22.850 259 ALA D CA 1
ATOM 27226 C C . ALA D 1 259 ? -26.851 -66.694 34.743 1.000 25.570 259 ALA D C 1
ATOM 27227 O O . ALA D 1 259 ? -27.158 -65.825 33.890 1.000 23.870 259 ALA D O 1
ATOM 27234 N N . LEU D 1 260 ? -26.487 -66.411 36.004 1.000 25.460 260 LEU D N 1
ATOM 27235 C CA . LEU D 1 260 ? -26.439 -65.021 36.527 1.000 25.530 260 LEU D CA 1
ATOM 27236 C C . LEU D 1 260 ? -25.011 -64.453 36.493 1.000 25.560 260 LEU D C 1
ATOM 27237 O O . LEU D 1 260 ? -24.796 -63.396 37.090 1.000 30.030 260 LEU D O 1
ATOM 27253 N N . LEU D 1 261 ? -24.050 -65.095 35.836 1.000 25.940 261 LEU D N 1
ATOM 27254 C CA . LEU D 1 261 ? -22.677 -64.523 35.669 1.000 26.280 261 LEU D CA 1
ATOM 27255 C C . LEU D 1 261 ? -22.866 -63.146 35.017 1.000 26.260 261 LEU D C 1
ATOM 27256 O O . LEU D 1 261 ? -23.328 -63.060 33.890 1.000 25.230 261 LEU D O 1
ATOM 27272 N N . PRO D 1 262 ? -22.592 -62.027 35.721 1.000 28.870 262 PRO D N 1
ATOM 27273 C CA . PRO D 1 262 ? -23.113 -60.717 35.332 1.000 30.000 262 PRO D CA 1
ATOM 27274 C C . PRO D 1 262 ? -22.790 -60.268 33.895 1.000 30.210 262 PRO D C 1
ATOM 27275 O O . PRO D 1 262 ? -23.681 -59.783 33.226 1.000 28.420 262 PRO D O 1
ATOM 27286 N N . ASP D 1 263 ? -21.562 -60.475 33.439 1.000 29.340 263 ASP D N 1
ATOM 27287 C CA . ASP D 1 263 ? -21.090 -60.064 32.095 1.000 33.720 263 ASP D CA 1
ATOM 27288 C C . ASP D 1 263 ? -21.759 -60.897 30.975 1.000 31.890 263 ASP D C 1
ATOM 27289 O O . ASP D 1 263 ? -21.634 -60.485 29.826 1.000 29.510 263 ASP D O 1
ATOM 27298 N N . LEU D 1 264 ? -22.407 -62.040 31.267 1.000 22.840 264 LEU D N 1
ATOM 27299 C CA . LEU D 1 264 ? -22.914 -62.917 30.179 1.000 21.950 264 LEU D CA 1
ATOM 27300 C C . LEU D 1 264 ? -24.439 -62.860 30.084 1.000 20.010 264 LEU D C 1
ATOM 27301 O O . LEU D 1 264 ? -25.013 -63.627 29.259 1.000 18.420 264 LEU D O 1
ATOM 27317 N N . ILE D 1 265 ? -25.087 -61.963 30.828 1.000 21.090 265 ILE D N 1
ATOM 27318 C CA . ILE D 1 265 ? -26.562 -61.801 30.743 1.000 22.510 265 ILE D CA 1
ATOM 27319 C C . ILE D 1 265 ? -26.882 -60.302 30.846 1.000 26.370 265 ILE D C 1
ATOM 27320 O O . ILE D 1 265 ? -26.277 -59.603 31.674 1.000 24.950 265 ILE D O 1
ATOM 27336 N N . SER D 1 266 ? -27.793 -59.823 30.009 1.000 25.510 266 SER D N 1
ATOM 27337 C CA . SER D 1 266 ? -28.100 -58.382 29.889 1.000 28.790 266 SER D CA 1
ATOM 27338 C C . SER D 1 266 ? -29.598 -58.177 29.720 1.000 30.600 266 SER D C 1
ATOM 27339 O O . SER D 1 266 ? -30.239 -58.928 28.929 1.000 29.930 266 SER D O 1
ATOM 27346 N N . GLU D 1 267 ? -30.102 -57.133 30.381 1.000 33.800 267 GLU D N 1
ATOM 27347 C CA . GLU D 1 267 ? -31.502 -56.654 30.258 1.000 42.200 267 GLU D CA 1
ATOM 27348 C C . GLU D 1 267 ? -31.658 -55.763 29.011 1.000 39.560 267 GLU D C 1
ATOM 27349 O O . GLU D 1 267 ? -32.776 -55.387 28.732 1.000 42.820 267 GLU D O 1
ATOM 27361 N N . THR D 1 268 ? -30.586 -55.409 28.304 1.000 36.950 268 THR D N 1
ATOM 27362 C CA . THR D 1 268 ? -30.683 -54.625 27.045 1.000 36.730 268 THR D CA 1
ATOM 27363 C C . THR D 1 268 ? -29.869 -55.286 25.922 1.000 34.630 268 THR D C 1
ATOM 27364 O O . THR D 1 268 ? -28.856 -55.917 26.210 1.000 35.050 268 THR D O 1
ATOM 27374 N N . SER D 1 269 ? -30.282 -55.046 24.680 1.000 30.800 269 SER D N 1
ATOM 27375 C CA . SER D 1 269 ? -29.542 -55.402 23.444 1.000 32.900 269 SER D CA 1
ATOM 27376 C C . SER D 1 269 ? -28.723 -54.198 22.901 1.000 30.730 269 SER D C 1
ATOM 27377 O O . SER D 1 269 ? -27.897 -54.362 21.987 1.000 26.350 269 SER D O 1
ATOM 27384 N N . GLU D 1 270 ? -28.928 -53.000 23.440 1.000 29.260 270 GLU D N 1
ATOM 27385 C CA . GLU D 1 270 ? -28.633 -51.732 22.702 1.000 28.350 270 GLU D CA 1
ATOM 27386 C C . GLU D 1 270 ? -27.147 -51.386 22.802 1.000 22.250 270 GLU D C 1
ATOM 27387 O O . GLU D 1 270 ? -26.656 -50.740 21.885 1.000 24.130 270 GLU D O 1
ATOM 27399 N N . MET D 1 271 ? -26.406 -51.823 23.808 1.000 22.720 271 MET D N 1
ATOM 27400 C CA . MET D 1 271 ? -24.952 -51.491 23.885 1.000 24.380 271 MET D CA 1
ATOM 27401 C C . MET D 1 271 ? -24.174 -52.282 22.812 1.000 22.770 271 MET D C 1
ATOM 27402 O O . MET D 1 271 ? -23.379 -51.709 22.025 1.000 23.480 271 MET D O 1
ATOM 27416 N N . VAL D 1 272 ? -24.425 -53.570 22.731 1.000 21.650 272 VAL D N 1
ATOM 27417 C CA . VAL D 1 272 ? -23.784 -54.444 21.703 1.000 20.600 272 VAL D CA 1
ATOM 27418 C C . VAL D 1 272 ? -24.213 -53.960 20.311 1.000 21.320 272 VAL D C 1
ATOM 27419 O O . VAL D 1 272 ? -23.337 -53.748 19.431 1.000 23.790 272 VAL D O 1
ATOM 27432 N N . SER D 1 273 ? -25.498 -53.739 20.103 1.000 20.780 273 SER D N 1
ATOM 27433 C CA . SER D 1 273 ? -25.996 -53.420 18.749 1.000 22.190 273 SER D CA 1
ATOM 27434 C C . SER D 1 273 ? -25.479 -52.052 18.296 1.000 21.840 273 SER D C 1
ATOM 27435 O O . SER D 1 273 ? -25.138 -51.939 17.113 1.000 21.230 273 SER D O 1
ATOM 27442 N N . THR D 1 274 ? -25.394 -51.049 19.182 1.000 20.500 274 THR D N 1
ATOM 27443 C CA . THR D 1 274 ? -24.839 -49.721 18.834 1.000 20.330 274 THR D CA 1
ATOM 27444 C C . THR D 1 274 ? -23.358 -49.870 18.450 1.000 19.730 274 THR D C 1
ATOM 27445 O O . THR D 1 274 ? -22.929 -49.254 17.450 1.000 17.890 274 THR D O 1
ATOM 27455 N N . THR D 1 275 ? -22.582 -50.647 19.212 1.000 19.640 275 THR D N 1
ATOM 27456 C CA . THR D 1 275 ? -21.147 -50.897 18.899 1.000 20.760 275 THR D CA 1
ATOM 27457 C C . THR D 1 275 ? -21.032 -51.564 17.527 1.000 21.500 275 THR D C 1
ATOM 27458 O O . THR D 1 275 ? -20.228 -51.137 16.707 1.000 24.630 275 THR D O 1
ATOM 27468 N N . VAL D 1 276 ? -21.825 -52.599 17.275 1.000 21.190 276 VAL D N 1
ATOM 27469 C CA . VAL D 1 276 ? -21.747 -53.369 16.003 1.000 21.370 276 VAL D CA 1
ATOM 27470 C C . VAL D 1 276 ? -22.133 -52.451 14.835 1.000 20.380 276 VAL D C 1
ATOM 27471 O O . VAL D 1 276 ? -21.446 -52.470 13.818 1.000 19.150 276 VAL D O 1
ATOM 27484 N N . ALA D 1 277 ? -23.193 -51.652 14.982 1.000 21.290 277 ALA D N 1
ATOM 27485 C CA . ALA D 1 277 ? -23.653 -50.728 13.923 1.000 22.810 277 ALA D CA 1
ATOM 27486 C C . ALA D 1 277 ? -22.529 -49.728 13.609 1.000 24.490 277 ALA D C 1
ATOM 27487 O O . ALA D 1 277 ? -22.280 -49.456 12.428 1.000 23.590 277 ALA D O 1
ATOM 27494 N N . LYS D 1 278 ? -21.869 -49.200 14.632 1.000 25.600 278 LYS D N 1
ATOM 27495 C CA . LYS D 1 278 ? -20.809 -48.181 14.451 1.000 29.270 278 LYS D CA 1
ATOM 27496 C C . LYS D 1 278 ? -19.620 -48.825 13.723 1.000 25.570 278 LYS D C 1
ATOM 27497 O O . LYS D 1 278 ? -19.210 -48.297 12.700 1.000 25.010 278 LYS D O 1
ATOM 27516 N N . LEU D 1 279 ? -19.073 -49.930 14.230 1.000 24.140 279 LEU D N 1
ATOM 27517 C CA . LEU D 1 279 ? -17.834 -50.532 13.669 1.000 25.360 279 LEU D CA 1
ATOM 27518 C C . LEU D 1 279 ? -18.090 -51.069 12.264 1.000 25.340 279 LEU D C 1
ATOM 27519 O O . LEU D 1 279 ? -17.136 -51.105 11.505 1.000 24.480 279 LEU D O 1
ATOM 27535 N N . SER D 1 280 ? -19.319 -51.516 11.953 1.000 23.880 280 SER D N 1
ATOM 27536 C CA . SER D 1 280 ? -19.640 -52.155 10.653 1.000 22.680 280 SER D CA 1
ATOM 27537 C C . SER D 1 280 ? -19.844 -51.092 9.571 1.000 24.380 280 SER D C 1
ATOM 27538 O O . SER D 1 280 ? -19.896 -51.481 8.403 1.000 23.430 280 SER D O 1
ATOM 27545 N N . GLY D 1 281 ? -20.058 -49.824 9.955 1.000 23.930 281 GLY D N 1
ATOM 27546 C CA . GLY D 1 281 ? -20.493 -48.792 9.008 1.000 21.670 281 GLY D CA 1
ATOM 27547 C C . GLY D 1 281 ? -21.969 -48.887 8.687 1.000 24.340 281 GLY D C 1
ATOM 27548 O O . GLY D 1 281 ? -22.421 -48.049 7.902 1.000 22.390 281 GLY D O 1
ATOM 27552 N N . CYS D 1 282 ? -22.746 -49.707 9.396 1.000 23.470 282 CYS D N 1
ATOM 27553 C CA . CYS D 1 282 ? -24.208 -49.860 9.248 1.000 24.420 282 CYS D CA 1
ATOM 27554 C C . CYS D 1 282 ? -24.901 -48.869 10.192 1.000 25.450 282 CYS D C 1
ATOM 27555 O O . CYS D 1 282 ? -25.751 -49.261 10.975 1.000 25.060 282 CYS D O 1
ATOM 27562 N N . GLU D 1 283 ? -24.530 -47.600 10.090 1.000 27.970 283 GLU D N 1
ATOM 27563 C CA . GLU D 1 283 ? -24.992 -46.506 10.973 1.000 30.200 283 GLU D CA 1
ATOM 27564 C C . GLU D 1 283 ? -26.224 -45.846 10.357 1.000 26.250 283 GLU D C 1
ATOM 27565 O O . GLU D 1 283 ? -26.463 -45.991 9.173 1.000 24.500 283 GLU D O 1
ATOM 27577 N N . ALA D 1 284 ? -27.020 -45.173 11.183 1.000 24.740 284 ALA D N 1
ATOM 27578 C CA . ALA D 1 284 ? -28.245 -44.448 10.773 1.000 26.490 284 ALA D CA 1
ATOM 27579 C C . ALA D 1 284 ? -29.229 -45.450 10.147 1.000 26.070 284 ALA D C 1
ATOM 27580 O O . ALA D 1 284 ? -29.984 -45.066 9.224 1.000 22.180 284 ALA D O 1
ATOM 27587 N N . MET D 1 285 ? -29.253 -46.684 10.674 1.000 22.170 285 MET D N 1
ATOM 27588 C CA . MET D 1 285 ? -30.124 -47.743 10.140 1.000 23.950 285 MET D CA 1
ATOM 27589 C C . MET D 1 285 ? -30.979 -48.288 11.273 1.000 22.440 285 MET D C 1
ATOM 27590 O O . MET D 1 285 ? -30.406 -48.627 12.321 1.000 20.630 285 MET D O 1
ATOM 27604 N N A ASP D 1 286 ? -32.296 -48.376 11.064 0.530 21.780 286 ASP D N 1
ATOM 27605 N N B ASP D 1 286 ? -32.276 -48.496 10.994 0.470 22.130 286 ASP D N 1
ATOM 27606 C CA A ASP D 1 286 ? -33.187 -49.103 12.005 0.530 21.150 286 ASP D CA 1
ATOM 27607 C CA B ASP D 1 286 ? -33.216 -49.215 11.899 0.470 21.990 286 ASP D CA 1
ATOM 27608 C C A ASP D 1 286 ? -32.990 -50.620 11.742 0.530 20.330 286 ASP D C 1
ATOM 27609 C C B ASP D 1 286 ? -32.914 -50.713 11.832 0.470 20.840 286 ASP D C 1
ATOM 27610 O O A ASP D 1 286 ? -32.174 -51.021 10.890 0.530 19.520 286 ASP D O 1
ATOM 27611 O O B ASP D 1 286 ? -32.147 -51.118 10.956 0.470 19.930 286 ASP D O 1
ATOM 27628 N N A SER D 1 287 ? -33.624 -51.434 12.582 0.490 19.900 287 SER D N 1
ATOM 27629 N N B SER D 1 287 ? -33.506 -51.498 12.729 0.510 19.900 287 SER D N 1
ATOM 27630 C CA A SER D 1 287 ? -33.323 -52.874 12.791 0.490 19.740 287 SER D CA 1
ATOM 27631 C CA B SER D 1 287 ? -33.314 -52.959 12.843 0.510 19.880 287 SER D CA 1
ATOM 27632 C C . SER D 1 287 ? -33.319 -53.652 11.469 1.000 19.330 287 SER D C 1
ATOM 27633 O O . SER D 1 287 ? -32.373 -54.381 11.205 1.000 18.640 287 SER D O 1
ATOM 27645 N N . GLN D 1 288 ? -34.342 -53.488 10.646 1.000 19.670 288 GLN D N 1
ATOM 27646 C CA . GLN D 1 288 ? -34.470 -54.271 9.390 1.000 22.600 288 GLN D CA 1
ATOM 27647 C C . GLN D 1 288 ? -33.255 -53.976 8.492 1.000 20.670 288 GLN D C 1
ATOM 27648 O O . GLN D 1 288 ? -32.658 -54.936 7.964 1.000 18.890 288 GLN D O 1
ATOM 27662 N N . ALA D 1 289 ? -32.889 -52.705 8.335 1.000 19.090 289 ALA D N 1
ATOM 27663 C CA . ALA D 1 289 ? -31.779 -52.289 7.461 1.000 21.180 289 ALA D CA 1
ATOM 27664 C C . ALA D 1 289 ? -30.455 -52.727 8.110 1.000 19.890 289 ALA D C 1
ATOM 27665 O O . ALA D 1 289 ? -29.560 -53.202 7.390 1.000 19.790 289 ALA D O 1
ATOM 27672 N N . LEU D 1 290 ? -30.342 -52.615 9.423 1.000 20.540 290 LEU D N 1
ATOM 27673 C CA . LEU D 1 290 ? -29.112 -53.017 10.144 1.000 19.440 290 LEU D CA 1
ATOM 27674 C C . LEU D 1 290 ? -28.824 -54.506 9.927 1.000 20.250 290 LEU D C 1
ATOM 27675 O O . LEU D 1 290 ? -27.686 -54.842 9.538 1.000 20.110 290 LEU D O 1
ATOM 27691 N N . VAL D 1 291 ? -29.817 -55.372 10.135 1.000 20.880 291 VAL D N 1
ATOM 27692 C CA . VAL D 1 291 ? -29.624 -56.836 9.977 1.000 19.820 291 VAL D CA 1
ATOM 27693 C C . VAL D 1 291 ? -29.260 -57.135 8.526 1.000 20.370 291 VAL D C 1
ATOM 27694 O O . VAL D 1 291 ? -28.354 -57.973 8.317 1.000 18.130 291 VAL D O 1
ATOM 27707 N N . ARG D 1 292 ? -29.929 -56.500 7.560 1.000 21.730 292 ARG D N 1
ATOM 27708 C CA . ARG D 1 292 ? -29.624 -56.708 6.118 1.000 24.300 292 ARG D CA 1
ATOM 27709 C C . ARG D 1 292 ? -28.163 -56.296 5.834 1.000 22.950 292 ARG D C 1
ATOM 27710 O O . ARG D 1 292 ? -27.424 -57.064 5.203 1.000 19.090 292 ARG D O 1
ATOM 27731 N N . CYS D 1 293 ? -27.748 -55.133 6.313 1.000 20.810 293 CYS D N 1
ATOM 27732 C CA . CYS D 1 293 ? -26.366 -54.628 6.140 1.000 23.140 293 CYS D CA 1
ATOM 27733 C C . CYS D 1 293 ? -25.378 -55.637 6.771 1.000 21.310 293 CYS D C 1
ATOM 27734 O O . CYS D 1 293 ? -24.404 -56.030 6.096 1.000 20.580 293 CYS D O 1
ATOM 27741 N N . LEU D 1 294 ? -25.643 -56.134 7.986 1.000 20.390 294 LEU D N 1
ATOM 27742 C CA . LEU D 1 294 ? -24.705 -57.056 8.672 1.000 18.780 294 LEU D CA 1
ATOM 27743 C C . LEU D 1 294 ? -24.655 -58.402 7.943 1.000 20.310 294 LEU D C 1
ATOM 27744 O O . LEU D 1 294 ? -23.573 -59.005 7.916 1.000 18.880 294 LEU D O 1
ATOM 27760 N N . ARG D 1 295 ? -25.748 -58.838 7.316 1.000 18.910 295 ARG D N 1
ATOM 27761 C CA . ARG D 1 295 ? -25.759 -60.114 6.551 1.000 18.860 295 ARG D CA 1
ATOM 27762 C C . ARG D 1 295 ? -24.912 -60.011 5.293 1.000 18.320 295 ARG D C 1
ATOM 27763 O O . ARG D 1 295 ? -24.479 -61.066 4.809 1.000 17.890 295 ARG D O 1
ATOM 27784 N N . GLY D 1 296 ? -24.687 -58.817 4.770 1.000 21.620 296 GLY D N 1
ATOM 27785 C CA . GLY D 1 296 ? -23.799 -58.597 3.598 1.000 22.450 296 GLY D CA 1
ATOM 27786 C C . GLY D 1 296 ? -22.319 -58.556 3.978 1.000 24.970 296 GLY D C 1
ATOM 27787 O O . GLY D 1 296 ? -21.496 -58.579 3.083 1.000 24.430 296 GLY D O 1
ATOM 27791 N N . LYS D 1 297 ? -21.965 -58.561 5.269 1.000 24.590 297 LYS D N 1
ATOM 27792 C CA . LYS D 1 297 ? -20.543 -58.465 5.698 1.000 22.490 297 LYS D CA 1
ATOM 27793 C C . LYS D 1 297 ? -19.841 -59.804 5.487 1.000 22.050 297 LYS D C 1
ATOM 27794 O O . LYS D 1 297 ? -20.438 -60.866 5.789 1.000 19.210 297 LYS D O 1
ATOM 27813 N N . SER D 1 298 ? -18.595 -59.763 5.021 1.000 18.070 298 SER D N 1
ATOM 27814 C CA . SER D 1 298 ? -17.738 -60.963 4.854 1.000 20.610 298 SER D CA 1
ATOM 27815 C C . SER D 1 298 ? -17.327 -61.511 6.236 1.000 20.660 298 SER D C 1
ATOM 27816 O O . SER D 1 298 ? -17.421 -60.775 7.240 1.000 19.990 298 SER D O 1
ATOM 27823 N N . GLU D 1 299 ? -16.798 -62.721 6.275 1.000 18.950 299 GLU D N 1
ATOM 27824 C CA . GLU D 1 299 ? -16.217 -63.331 7.504 1.000 22.970 299 GLU D CA 1
ATOM 27825 C C . GLU D 1 299 ? -15.143 -62.400 8.087 1.000 22.310 299 GLU D C 1
ATOM 27826 O O . GLU D 1 299 ? -15.101 -62.174 9.323 1.000 21.100 299 GLU D O 1
ATOM 27838 N N . ALA D 1 300 ? -14.287 -61.837 7.229 1.000 22.280 300 ALA D N 1
ATOM 27839 C CA . ALA D 1 300 ? -13.198 -60.939 7.671 1.000 20.410 300 ALA D CA 1
ATOM 27840 C C . ALA D 1 300 ? -13.775 -59.671 8.281 1.000 18.730 300 ALA D C 1
ATOM 27841 O O . ALA D 1 300 ? -13.235 -59.189 9.272 1.000 18.900 300 ALA D O 1
ATOM 27848 N N . GLU D 1 301 ? -14.794 -59.070 7.668 1.000 17.580 301 GLU D N 1
ATOM 27849 C CA . GLU D 1 301 ? -15.423 -57.838 8.198 1.000 17.970 301 GLU D CA 1
ATOM 27850 C C . GLU D 1 301 ? -16.105 -58.168 9.546 1.000 18.720 301 GLU D C 1
ATOM 27851 O O . GLU D 1 301 ? -15.998 -57.366 10.485 1.000 18.860 301 GLU D O 1
ATOM 27863 N N . ILE D 1 302 ? -16.760 -59.317 9.650 1.000 16.820 302 ILE D N 1
ATOM 27864 C CA . ILE D 1 302 ? -17.368 -59.764 10.938 1.000 19.550 302 ILE D CA 1
ATOM 27865 C C . ILE D 1 302 ? -16.250 -59.919 11.991 1.000 18.590 302 ILE D C 1
ATOM 27866 O O . ILE D 1 3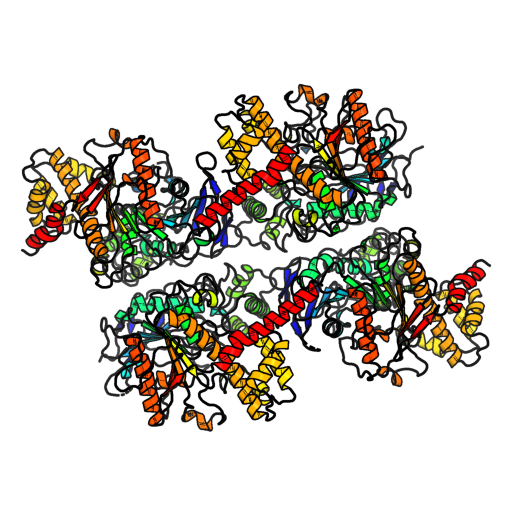02 ? -16.409 -59.407 13.093 1.000 19.720 302 ILE D O 1
ATOM 27882 N N . LEU D 1 303 ? -15.130 -60.533 11.655 1.000 22.530 303 LEU D N 1
ATOM 27883 C CA . LEU D 1 303 ? -13.994 -60.739 12.594 1.000 23.180 303 LEU D CA 1
ATOM 27884 C C . LEU D 1 303 ? -13.471 -59.399 13.094 1.000 22.220 303 LEU D C 1
ATOM 27885 O O . LEU D 1 303 ? -13.173 -59.305 14.301 1.000 21.160 303 LEU D O 1
ATOM 27901 N N . ALA D 1 304 ? -13.375 -58.393 12.221 1.000 21.850 304 ALA D N 1
ATOM 27902 C CA . ALA D 1 304 ? -12.879 -57.053 12.600 1.000 22.100 304 ALA D CA 1
ATOM 27903 C C . ALA D 1 304 ? -13.862 -56.408 13.586 1.000 21.840 304 ALA D C 1
ATOM 27904 O O . ALA D 1 304 ? -13.411 -55.832 14.559 1.000 22.560 304 ALA D O 1
ATOM 27911 N N . ILE D 1 305 ? -15.164 -56.538 13.371 1.000 21.650 305 ILE D N 1
ATOM 27912 C CA . ILE D 1 305 ? -16.198 -56.019 14.318 1.000 21.530 305 ILE D CA 1
ATOM 27913 C C . ILE D 1 305 ? -16.093 -56.809 15.631 1.000 23.300 305 ILE D C 1
ATOM 27914 O O . ILE D 1 305 ? -16.112 -56.200 16.717 1.000 24.590 305 ILE D O 1
ATOM 27930 N N . ASN D 1 306 ? -15.936 -58.125 15.524 1.000 21.260 306 ASN D N 1
ATOM 27931 C CA . ASN D 1 306 ? -15.961 -59.088 16.645 1.000 20.880 306 ASN D CA 1
ATOM 27932 C C . ASN D 1 306 ? -14.787 -58.859 17.603 1.000 24.630 306 ASN D C 1
ATOM 27933 O O . ASN D 1 306 ? -14.931 -59.182 18.815 1.000 23.250 306 ASN D O 1
ATOM 27944 N N . LYS D 1 307 ? -13.672 -58.310 17.101 1.000 26.130 307 LYS D N 1
ATOM 27945 C CA . LYS D 1 307 ? -12.390 -58.231 17.838 1.000 28.420 307 LYS D CA 1
ATOM 27946 C C . LYS D 1 307 ? -12.526 -57.382 19.116 1.000 24.590 307 LYS D C 1
ATOM 27947 O O . LYS D 1 307 ? -11.821 -57.665 20.070 1.000 21.850 307 LYS D O 1
ATOM 27966 N N . VAL D 1 308 ? -13.441 -56.427 19.183 1.000 23.000 308 VAL D N 1
ATOM 27967 C CA . VAL D 1 308 ? -13.576 -55.531 20.363 1.000 26.960 308 VAL D CA 1
ATOM 27968 C C . VAL D 1 308 ? -14.291 -56.246 21.516 1.000 28.390 308 VAL D C 1
ATOM 27969 O O . VAL D 1 308 ? -14.328 -55.646 22.597 1.000 28.160 308 VAL D O 1
ATOM 27982 N N . PHE D 1 309 ? -14.911 -57.414 21.308 1.000 23.650 309 PHE D N 1
ATOM 27983 C CA . PHE D 1 309 ? -15.704 -58.088 22.369 1.000 24.780 309 PHE D CA 1
ATOM 27984 C C . PHE D 1 309 ? -14.810 -59.113 23.091 1.000 25.310 309 PHE D C 1
ATOM 27985 O O . PHE D 1 309 ? -14.517 -60.167 22.559 1.000 24.100 309 PHE D O 1
ATOM 28002 N N . LYS D 1 310 ? -14.439 -58.809 24.315 1.000 23.850 310 LYS D N 1
ATOM 28003 C CA . LYS D 1 310 ? -13.707 -59.724 25.222 1.000 28.230 310 LYS D CA 1
ATOM 28004 C C . LYS D 1 310 ? -14.708 -60.689 25.868 1.000 22.660 310 LYS D C 1
ATOM 28005 O O . LYS D 1 310 ? -14.317 -61.720 26.389 1.000 22.390 310 LYS D O 1
ATOM 28024 N N . MET D 1 311 ? -15.971 -60.301 25.857 1.000 22.450 311 MET D N 1
ATOM 28025 C CA . MET D 1 311 ? -17.111 -61.133 26.313 1.000 23.960 311 MET D CA 1
ATOM 28026 C C . MET D 1 311 ? -18.343 -60.582 25.598 1.000 22.170 311 MET D C 1
ATOM 28027 O O . MET D 1 311 ? -18.290 -59.454 25.095 1.000 22.690 311 MET D O 1
ATOM 28041 N N . ILE D 1 312 ? -19.412 -61.346 25.536 1.000 19.130 312 ILE D N 1
ATOM 28042 C CA . ILE D 1 312 ? -20.676 -60.834 24.952 1.000 19.840 312 ILE D CA 1
ATOM 28043 C C . ILE D 1 312 ? -21.826 -61.456 25.721 1.000 18.420 312 ILE D C 1
ATOM 28044 O O . ILE D 1 312 ? -21.728 -62.619 26.115 1.000 20.470 312 ILE D O 1
ATOM 28060 N N . PRO D 1 313 ? -22.892 -60.688 26.017 1.000 19.850 313 PRO D N 1
ATOM 28061 C CA . PRO D 1 313 ? -24.004 -61.232 26.779 1.000 19.270 313 PRO D CA 1
ATOM 28062 C C . PRO D 1 313 ? -25.134 -61.844 25.963 1.000 20.080 313 PRO D C 1
ATOM 28063 O O . PRO D 1 313 ? -25.425 -61.399 24.867 1.000 20.100 313 PRO D O 1
ATOM 28074 N N . ALA D 1 314 ? -25.800 -62.809 26.587 1.000 19.100 314 ALA D N 1
ATOM 28075 C CA . ALA D 1 314 ? -27.138 -63.263 26.197 1.000 20.940 314 ALA D CA 1
ATOM 28076 C C . ALA D 1 314 ? -28.151 -62.195 26.608 1.000 20.960 314 ALA D C 1
ATOM 28077 O O . ALA D 1 314 ? -27.873 -61.395 27.549 1.000 20.360 314 ALA D O 1
ATOM 28084 N N . VAL D 1 315 ? -29.297 -62.175 25.938 1.000 19.650 315 VAL D N 1
ATOM 28085 C CA . VAL D 1 315 ? -30.393 -61.214 26.256 1.000 19.780 315 VAL D CA 1
ATOM 28086 C C . VAL D 1 315 ? -31.659 -62.024 26.539 1.000 19.600 315 VAL D C 1
ATOM 28087 O O . VAL D 1 315 ? -31.649 -63.251 26.377 1.000 19.760 315 VAL D O 1
ATOM 28100 N N . VAL D 1 316 ? -32.745 -61.368 26.889 1.000 21.410 316 VAL D N 1
ATOM 28101 C CA . VAL D 1 316 ? -34.094 -61.998 26.925 1.000 20.800 316 VAL D CA 1
ATOM 28102 C C . VAL D 1 316 ? -34.655 -61.983 25.503 1.000 21.020 316 VAL D C 1
ATOM 28103 O O . VAL D 1 316 ? -35.179 -60.968 25.086 1.000 24.810 316 VAL D O 1
ATOM 28116 N N . ASP D 1 317 ? -34.463 -63.059 24.754 1.000 23.200 317 ASP D N 1
ATOM 28117 C CA . ASP D 1 317 ? -34.700 -63.104 23.291 1.000 22.920 317 ASP D CA 1
ATOM 28118 C C . ASP D 1 317 ? -36.155 -63.476 22.999 1.000 24.180 317 ASP D C 1
ATOM 28119 O O . ASP D 1 317 ? -36.574 -63.260 21.862 1.000 23.880 317 ASP D O 1
ATOM 28128 N N . GLY D 1 318 ? -36.849 -64.121 23.943 1.000 23.880 318 GLY D N 1
ATOM 28129 C CA . GLY D 1 318 ? -38.224 -64.612 23.754 1.000 25.670 318 GLY D CA 1
ATOM 28130 C C . GLY D 1 318 ? -38.319 -66.095 23.390 1.000 31.500 318 GLY D C 1
ATOM 28131 O O . GLY D 1 318 ? -39.325 -66.685 23.778 1.000 30.370 318 GLY D O 1
ATOM 28135 N N . GLU D 1 319 ? -37.363 -66.681 22.640 1.000 28.520 319 GLU D N 1
ATOM 28136 C CA . GLU D 1 319 ? -37.421 -68.102 22.217 1.000 25.110 319 GLU D CA 1
ATOM 28137 C C . GLU D 1 319 ? -36.674 -68.943 23.268 1.000 27.690 319 GLU D C 1
ATOM 28138 O O . GLU D 1 319 ? -37.268 -69.892 23.816 1.000 25.060 319 GLU D O 1
ATOM 28150 N N . PHE D 1 320 ? -35.400 -68.639 23.531 1.000 23.360 320 PHE D N 1
ATOM 28151 C CA . PHE D 1 320 ? -34.574 -69.401 24.497 1.000 22.500 320 PHE D CA 1
ATOM 28152 C C . PHE D 1 320 ? -34.948 -68.981 25.913 1.000 21.520 320 PHE D C 1
ATOM 28153 O O . PHE D 1 320 ? -35.217 -69.862 26.747 1.000 21.020 320 PHE D O 1
ATOM 28170 N N . PHE D 1 321 ? -34.948 -67.671 26.173 1.000 20.990 321 PHE D N 1
ATOM 28171 C CA . PHE D 1 321 ? -35.377 -67.060 27.448 1.000 21.210 321 PHE D CA 1
ATOM 28172 C C . PHE D 1 321 ? -36.646 -66.248 27.204 1.000 24.590 321 PHE D C 1
ATOM 28173 O O . PHE D 1 321 ? -36.591 -65.165 26.626 1.000 24.650 321 PHE D O 1
ATOM 28190 N N . PRO D 1 322 ? -37.835 -66.747 27.601 1.000 24.570 322 PRO D N 1
ATOM 28191 C CA . PRO D 1 322 ? -39.073 -65.962 27.518 1.000 25.260 322 PRO D CA 1
ATOM 28192 C C . PRO D 1 322 ? -39.086 -64.822 28.539 1.000 25.210 322 PRO D C 1
ATOM 28193 O O . PRO D 1 322 ? -39.728 -63.817 28.316 1.000 26.020 322 PRO D O 1
ATOM 28204 N N A ARG D 1 323 ? -38.341 -64.997 29.634 0.450 25.400 323 ARG D N 1
ATOM 28205 N N B ARG D 1 323 ? -38.348 -65.031 29.631 0.550 24.460 323 ARG D N 1
ATOM 28206 C CA A ARG D 1 323 ? -38.141 -64.001 30.716 0.450 27.470 323 ARG D CA 1
ATOM 28207 C CA B ARG D 1 323 ? -38.178 -64.096 30.774 0.550 26.300 323 ARG D CA 1
ATOM 28208 C C A ARG D 1 323 ? -36.679 -64.097 31.141 0.450 25.550 323 ARG D C 1
ATOM 28209 C C B ARG D 1 323 ? -36.713 -64.179 31.194 0.550 24.150 323 ARG D C 1
ATOM 28210 O O A ARG D 1 323 ? -36.035 -65.099 30.803 0.450 25.740 323 ARG D O 1
ATOM 28211 O O B ARG D 1 323 ? -36.068 -65.182 30.823 0.550 24.210 323 ARG D O 1
ATOM 28252 N N A HIS D 1 324 ? -36.185 -63.107 31.874 0.450 24.050 324 HIS D N 1
ATOM 28253 N N B HIS D 1 324 ? -36.209 -63.160 31.890 0.550 23.140 324 HIS D N 1
ATOM 28254 C CA A HIS D 1 324 ? -34.806 -63.082 32.409 0.450 24.320 324 HIS D CA 1
ATOM 28255 C CA B HIS D 1 324 ? -34.821 -63.092 32.402 0.550 23.940 324 HIS D CA 1
ATOM 28256 C C . HIS D 1 324 ? -34.575 -64.343 33.237 1.000 24.050 324 HIS D C 1
ATOM 28257 O O . HIS D 1 324 ? -35.471 -64.770 33.963 1.000 22.880 324 HIS D O 1
ATOM 28272 N N . PRO D 1 325 ? -33.376 -64.952 33.169 1.000 25.000 325 PRO D N 1
ATOM 28273 C CA . PRO D 1 325 ? -33.048 -66.098 34.017 1.000 28.250 325 PRO D CA 1
ATOM 28274 C C . PRO D 1 325 ? -33.373 -65.892 35.513 1.000 30.120 325 PRO D C 1
ATOM 28275 O O . PRO D 1 325 ? -33.763 -66.851 36.135 1.000 28.040 325 PRO D O 1
ATOM 28286 N N . LYS D 1 326 ? -33.188 -64.688 36.064 1.000 31.340 326 LYS D N 1
ATOM 28287 C CA . LYS D 1 326 ? -33.440 -64.418 37.508 1.000 37.070 326 LYS D CA 1
ATOM 28288 C C . LYS D 1 326 ? -34.929 -64.655 37.809 1.000 31.650 326 LYS D C 1
ATOM 28289 O O . LYS D 1 326 ? -35.221 -65.221 38.879 1.000 27.480 326 LYS D O 1
ATOM 28308 N N . GLU D 1 327 ? -35.838 -64.302 36.895 1.000 31.100 327 GLU D N 1
ATOM 28309 C CA . GLU D 1 327 ? -37.294 -64.568 37.073 1.000 32.680 327 GLU D CA 1
ATOM 28310 C C . GLU D 1 327 ? -37.562 -66.071 36.942 1.000 30.190 327 GLU D C 1
ATOM 28311 O O . GLU D 1 327 ? -38.335 -66.606 37.757 1.000 29.460 327 GLU D O 1
ATOM 28323 N N . LEU D 1 328 ? -36.933 -66.743 35.975 1.000 25.450 328 LEU D N 1
ATOM 28324 C CA . LEU D 1 328 ? -37.146 -68.199 35.766 1.000 25.600 328 LEU D CA 1
ATOM 28325 C C . LEU D 1 328 ? -36.682 -68.963 37.012 1.000 24.790 328 LEU D C 1
ATOM 28326 O O . LEU D 1 328 ? -37.363 -69.915 37.386 1.000 26.430 328 LEU D O 1
ATOM 28342 N N . LEU D 1 329 ? -35.551 -68.564 37.589 1.000 22.590 329 LEU D N 1
ATOM 28343 C CA . LEU D 1 329 ? -34.951 -69.212 38.775 1.000 23.690 329 LEU D CA 1
ATOM 28344 C C . LEU D 1 329 ? -35.861 -69.027 40.000 1.000 26.930 329 LEU D C 1
ATOM 28345 O O . LEU D 1 329 ? -35.910 -69.953 40.830 1.000 27.880 329 LEU D O 1
ATOM 28361 N N . ALA D 1 330 ? -36.531 -67.875 40.136 1.000 29.750 330 ALA D N 1
ATOM 28362 C CA . ALA D 1 330 ? -37.320 -67.498 41.342 1.000 30.750 330 ALA D CA 1
ATOM 28363 C C . ALA D 1 330 ? -38.757 -68.019 41.201 1.000 34.170 330 ALA D C 1
ATOM 28364 O O . ALA D 1 330 ? -39.538 -67.900 42.146 1.000 39.160 330 ALA D O 1
ATOM 28371 N N . SER D 1 331 ? -39.128 -68.556 40.043 1.000 30.500 331 SER D N 1
ATOM 28372 C CA . SER D 1 331 ? -40.508 -69.008 39.758 1.000 34.410 331 SER D CA 1
ATOM 28373 C C . SER D 1 331 ? -40.883 -70.163 40.694 1.000 39.010 331 SER D C 1
ATOM 28374 O O . SER D 1 331 ? -40.035 -71.057 40.938 1.000 39.590 331 SER D O 1
ATOM 28381 N N . GLU D 1 332 ? -42.126 -70.174 41.175 1.000 43.400 332 GLU D N 1
ATOM 28382 C CA . GLU D 1 332 ? -42.676 -71.274 42.009 1.000 49.540 332 GLU D CA 1
ATOM 28383 C C . GLU D 1 332 ? -42.804 -72.533 41.147 1.000 42.310 332 GLU D C 1
ATOM 28384 O O . GLU D 1 332 ? -42.792 -73.611 41.733 1.000 45.570 332 GLU D O 1
ATOM 28396 N N . ASP D 1 333 ? -42.881 -72.385 39.817 1.000 38.190 333 ASP D N 1
ATOM 28397 C CA . ASP D 1 333 ? -43.024 -73.504 38.846 1.000 43.070 333 ASP D CA 1
ATOM 28398 C C . ASP D 1 333 ? -41.650 -73.988 38.333 1.000 40.120 333 ASP D C 1
ATOM 28399 O O . ASP D 1 333 ? -41.633 -74.821 37.423 1.000 39.320 333 ASP D O 1
ATOM 28408 N N . PHE D 1 334 ? -40.534 -73.500 38.870 1.000 36.130 334 PHE D N 1
ATOM 28409 C CA . PHE D 1 334 ? -39.179 -73.906 38.405 1.000 32.560 334 PHE D CA 1
ATOM 28410 C C . PHE D 1 334 ? -38.936 -75.370 38.808 1.000 32.650 334 PHE D C 1
ATOM 28411 O O . PHE D 1 334 ? -39.008 -75.673 39.999 1.000 30.620 334 PHE D O 1
ATOM 28428 N N . HIS D 1 335 ? -38.667 -76.261 37.857 1.000 30.960 335 HIS D N 1
ATOM 28429 C CA . HIS D 1 335 ? -38.402 -77.711 38.126 1.000 33.220 335 HIS D CA 1
ATOM 28430 C C . HIS D 1 335 ? -37.033 -78.095 37.555 1.000 28.450 335 HIS D C 1
ATOM 28431 O O . HIS D 1 335 ? -36.943 -78.771 36.545 1.000 28.730 335 HIS D O 1
ATOM 28444 N N . PRO D 1 336 ? -35.915 -77.662 38.172 1.000 23.380 336 PRO D N 1
ATOM 28445 C CA . PRO D 1 336 ? -34.592 -77.994 37.658 1.000 22.750 336 PRO D CA 1
ATOM 28446 C C . PRO D 1 336 ? -34.280 -79.487 37.768 1.000 24.210 336 PRO D C 1
ATOM 28447 O O . PRO D 1 336 ? -34.720 -80.137 38.692 1.000 24.000 336 PRO D O 1
ATOM 28458 N N . VAL D 1 337 ? -33.468 -79.983 36.845 1.000 23.320 337 VAL D N 1
ATOM 28459 C CA . VAL D 1 337 ? -32.811 -81.320 36.975 1.000 21.530 337 VAL D CA 1
ATOM 28460 C C . VAL D 1 337 ? -31.891 -81.323 38.185 1.000 20.800 337 VAL D C 1
ATOM 28461 O O . VAL D 1 337 ? -31.442 -80.274 38.646 1.000 19.270 337 VAL D O 1
ATOM 28474 N N . PRO D 1 338 ? -31.568 -82.518 38.731 1.000 21.590 338 PRO D N 1
ATOM 28475 C CA . PRO D 1 338 ? -30.461 -82.639 39.677 1.000 20.930 338 PRO D CA 1
ATOM 28476 C C . PRO D 1 338 ? -29.203 -82.004 39.073 1.000 20.580 338 PRO D C 1
ATOM 28477 O O . PRO D 1 338 ? -28.965 -82.171 37.876 1.000 19.080 338 PRO D O 1
ATOM 28488 N N . SER D 1 339 ? -28.408 -81.332 39.903 1.000 20.140 339 SER D N 1
ATOM 28489 C CA . SER D 1 339 ? -27.264 -80.505 39.471 1.000 20.090 339 SER D CA 1
ATOM 28490 C C . SER D 1 339 ? -26.047 -80.653 40.385 1.000 22.980 339 SER D C 1
ATOM 28491 O O . SER D 1 339 ? -26.203 -80.754 41.630 1.000 22.750 339 SER D O 1
ATOM 28498 N N . ILE D 1 340 ? -24.871 -80.559 39.784 1.000 20.150 340 ILE D N 1
ATOM 28499 C CA . ILE D 1 340 ? -23.614 -80.185 40.483 1.000 21.880 340 ILE D CA 1
ATOM 28500 C C . ILE D 1 340 ? -23.324 -78.722 40.119 1.000 23.510 340 ILE D C 1
ATOM 28501 O O . ILE D 1 340 ? -23.383 -78.368 38.920 1.000 21.900 340 ILE D O 1
ATOM 28517 N N . ILE D 1 341 ? -22.994 -77.911 41.110 1.000 21.520 341 ILE D N 1
ATOM 28518 C CA . ILE D 1 341 ? -22.601 -76.501 40.922 1.000 21.180 341 ILE D CA 1
ATOM 28519 C C . ILE D 1 341 ? -21.332 -76.294 41.726 1.000 22.910 341 ILE D C 1
ATOM 28520 O O . ILE D 1 341 ? -21.292 -76.687 42.901 1.000 21.500 341 ILE D O 1
ATOM 28536 N N . GLY D 1 342 ? -20.324 -75.659 41.143 1.000 20.510 342 GLY D N 1
ATOM 28537 C CA . GLY D 1 342 ? -19.127 -75.359 41.931 1.000 22.380 342 GLY D CA 1
ATOM 28538 C C . GLY D 1 342 ? -18.268 -74.274 41.321 1.000 23.420 342 GLY D C 1
ATOM 28539 O O . GLY D 1 342 ? -18.574 -73.765 40.218 1.000 19.520 342 GLY D O 1
ATOM 28543 N N . VAL D 1 343 ? -17.257 -73.905 42.080 1.000 22.910 343 VAL D N 1
ATOM 28544 C CA . VAL D 1 343 ? -16.325 -72.780 41.791 1.000 25.160 343 VAL D CA 1
ATOM 28545 C C . VAL D 1 343 ? -14.936 -73.184 42.270 1.000 24.390 343 VAL D C 1
ATOM 28546 O O . VAL D 1 343 ? -14.815 -74.150 43.062 1.000 24.710 343 VAL D O 1
ATOM 28559 N N . ASN D 1 344 ? -13.936 -72.451 41.819 1.000 25.020 344 ASN D N 1
ATOM 28560 C CA . ASN D 1 344 ? -12.536 -72.608 42.267 1.000 23.520 344 ASN D CA 1
ATOM 28561 C C . ASN D 1 344 ? -12.299 -71.540 43.330 1.000 25.070 344 ASN D C 1
ATOM 28562 O O . ASN D 1 344 ? -13.087 -70.571 43.415 1.000 26.060 344 ASN D O 1
ATOM 28573 N N . ASN D 1 345 ? -11.256 -71.703 44.139 1.000 25.330 345 ASN D N 1
ATOM 28574 C CA . ASN D 1 345 ? -11.021 -70.753 45.249 1.000 33.410 345 ASN D CA 1
ATOM 28575 C C . ASN D 1 345 ? -10.239 -69.536 44.740 1.000 34.330 345 ASN D C 1
ATOM 28576 O O . ASN D 1 345 ? -10.073 -68.603 45.532 1.000 35.790 345 ASN D O 1
ATOM 28587 N N . ASP D 1 346 ? -9.832 -69.487 43.469 1.000 34.760 346 ASP D N 1
ATOM 28588 C CA . ASP D 1 346 ? -9.103 -68.290 42.947 1.000 36.450 346 ASP D CA 1
ATOM 28589 C C . ASP D 1 346 ? -9.499 -67.959 41.498 1.000 34.430 346 ASP D C 1
ATOM 28590 O O . ASP D 1 346 ? -8.602 -67.851 40.657 1.000 31.540 346 ASP D O 1
ATOM 28599 N N . GLU D 1 347 ? -10.796 -67.787 41.228 1.000 30.480 347 GLU D N 1
ATOM 28600 C CA . GLU D 1 347 ? -11.351 -67.721 39.851 1.000 31.940 347 GLU D CA 1
ATOM 28601 C C . GLU D 1 347 ? -10.718 -66.554 39.073 1.000 30.810 347 GLU D C 1
ATOM 28602 O O . GLU D 1 347 ? -10.552 -66.681 37.864 1.000 31.250 347 GLU D O 1
ATOM 28614 N N . PHE D 1 348 ? -10.399 -65.447 39.732 1.000 31.540 348 PHE D N 1
ATOM 28615 C CA . PHE D 1 348 ? -9.818 -64.255 39.068 1.000 35.560 348 PHE D CA 1
ATOM 28616 C C . PHE D 1 348 ? -8.327 -64.104 39.428 1.000 39.480 348 PHE D C 1
ATOM 28617 O O . PHE D 1 348 ? -7.787 -62.994 39.327 1.000 40.100 348 PHE D O 1
ATOM 28634 N N . GLY D 1 349 ? -7.660 -65.200 39.778 1.000 39.970 349 GLY D N 1
ATOM 28635 C CA . GLY D 1 349 ? -6.299 -65.167 40.340 1.000 40.410 349 GLY D CA 1
ATOM 28636 C C . GLY D 1 349 ? -5.253 -64.743 39.320 1.000 45.920 349 GLY D C 1
ATOM 28637 O O . GLY D 1 349 ? -4.345 -63.984 39.705 1.000 43.310 349 GLY D O 1
ATOM 28641 N N . TRP D 1 350 ? -5.344 -65.218 38.070 1.000 39.620 350 TRP D N 1
ATOM 28642 C CA . TRP D 1 350 ? -4.254 -65.062 37.076 1.000 39.770 350 TRP D CA 1
ATOM 28643 C C . TRP D 1 350 ? -4.780 -65.066 35.626 1.000 42.780 350 TRP D C 1
ATOM 28644 O O . TRP D 1 350 ? -4.657 -64.015 34.978 1.000 38.320 350 TRP D O 1
ATOM 28665 N N . SER D 1 351 ? -5.322 -66.178 35.108 1.000 36.810 351 SER D N 1
ATOM 28666 C CA . SER D 1 351 ? -5.587 -66.321 33.653 1.000 36.780 351 SER D CA 1
ATOM 28667 C C . SER D 1 351 ? -6.620 -65.284 33.169 1.000 36.020 351 SER D C 1
ATOM 28668 O O . SER D 1 351 ? -6.404 -64.711 32.097 1.000 36.480 351 SER D O 1
ATOM 28675 N N . ILE D 1 352 ? -7.673 -64.981 33.923 1.000 33.440 352 ILE D N 1
ATOM 28676 C CA . ILE D 1 352 ? -8.719 -64.051 33.420 1.000 33.230 352 ILE D CA 1
ATOM 28677 C C . ILE D 1 352 ? -8.131 -62.652 33.303 1.000 40.970 352 ILE D C 1
ATOM 28678 O O . ILE D 1 352 ? -8.229 -62.083 32.222 1.000 39.930 352 ILE D O 1
ATOM 28694 N N . PRO D 1 353 ? -7.551 -62.022 34.354 1.000 39.760 353 PRO D N 1
ATOM 28695 C CA . PRO D 1 353 ? -7.002 -60.673 34.197 1.000 39.250 353 PRO D CA 1
ATOM 28696 C C . PRO D 1 353 ? -5.895 -60.595 33.131 1.000 41.300 353 PRO D C 1
ATOM 28697 O O . PRO D 1 353 ? -5.863 -59.627 32.401 1.000 44.020 353 PRO D O 1
ATOM 28708 N N . VAL D 1 354 ? -5.081 -61.635 32.976 1.000 40.090 354 VAL D N 1
ATOM 28709 C CA . VAL D 1 354 ? -4.047 -61.679 31.902 1.000 45.070 354 VAL D CA 1
ATOM 28710 C C . VAL D 1 354 ? -4.736 -61.635 30.526 1.000 46.850 354 VAL D C 1
ATOM 28711 O O . VAL D 1 354 ? -4.397 -60.758 29.742 1.000 46.920 354 VAL D O 1
ATOM 28724 N N . VAL D 1 355 ? -5.692 -62.526 30.256 1.000 47.450 355 VAL D N 1
ATOM 28725 C CA . VAL D 1 355 ? -6.410 -62.625 28.952 1.000 51.600 355 VAL D CA 1
ATOM 28726 C C . VAL D 1 355 ? -7.230 -61.350 28.697 1.000 49.590 355 VAL D C 1
ATOM 28727 O O . VAL D 1 355 ? -7.288 -60.924 27.546 1.000 53.200 355 VAL D O 1
ATOM 28740 N N . MET D 1 356 ? -7.860 -60.778 29.724 1.000 46.370 356 MET D N 1
ATOM 28741 C CA . MET D 1 356 ? -8.801 -59.638 29.590 1.000 46.180 356 MET D CA 1
ATOM 28742 C C . MET D 1 356 ? -8.012 -58.321 29.579 1.000 51.010 356 MET D C 1
ATOM 28743 O O . MET D 1 356 ? -8.642 -57.265 29.317 1.000 46.250 356 MET D O 1
ATOM 28757 N N . GLY D 1 357 ? -6.701 -58.357 29.860 1.000 48.410 357 GLY D N 1
ATOM 28758 C CA . GLY D 1 357 ? -5.820 -57.179 29.807 1.000 50.860 357 GLY D CA 1
ATOM 28759 C C . GLY D 1 357 ? -5.976 -56.245 31.004 1.000 57.050 357 GLY D C 1
ATOM 28760 O O . GLY D 1 357 ? -5.612 -55.061 30.860 1.000 59.070 357 GLY D O 1
ATOM 28764 N N . SER D 1 358 ? -6.475 -56.720 32.154 1.000 54.080 358 SER D N 1
ATOM 28765 C CA . SER D 1 358 ? -6.529 -55.932 33.420 1.000 50.310 358 SER D CA 1
ATOM 28766 C C . SER D 1 358 ? -5.309 -56.234 34.318 1.000 49.150 358 SER D C 1
ATOM 28767 O O . SER D 1 358 ? -5.207 -55.614 35.378 1.000 48.270 358 SER D O 1
ATOM 28774 N N . ALA D 1 359 ? -4.392 -57.118 33.915 1.000 46.990 359 ALA D N 1
ATOM 28775 C CA . ALA D 1 359 ? -3.268 -57.579 34.777 1.000 50.690 359 ALA D CA 1
ATOM 28776 C C . ALA D 1 359 ? -2.336 -56.415 35.150 1.000 57.150 359 ALA D C 1
ATOM 28777 O O . ALA D 1 359 ? -1.932 -56.317 36.350 1.000 49.600 359 ALA D O 1
ATOM 28784 N N . GLN D 1 360 ? -1.998 -55.557 34.177 1.000 61.500 360 GLN D N 1
ATOM 28785 C CA . GLN D 1 360 ? -1.076 -54.409 34.404 1.000 62.150 360 GLN D CA 1
ATOM 28786 C C . GLN D 1 360 ? -1.726 -53.460 35.407 1.000 54.630 360 GLN D C 1
ATOM 28787 O O . GLN D 1 360 ? -1.069 -53.104 36.378 1.000 59.260 360 GLN D O 1
ATOM 28801 N N . MET D 1 361 ? -2.987 -53.100 35.186 1.000 50.940 361 MET D N 1
ATOM 28802 C CA . MET D 1 361 ? -3.754 -52.230 36.112 1.000 53.210 361 MET D CA 1
ATOM 28803 C C . MET D 1 361 ? -3.715 -52.846 37.523 1.000 57.600 361 MET D C 1
ATOM 28804 O O . MET D 1 361 ? -3.483 -52.118 38.476 1.000 56.580 361 MET D O 1
ATOM 28818 N N . ILE D 1 362 ? -3.883 -54.161 37.659 1.000 55.900 362 ILE D N 1
ATOM 28819 C CA . ILE D 1 362 ? -3.927 -54.816 38.998 1.000 53.190 362 ILE D CA 1
ATOM 28820 C C . ILE D 1 362 ? -2.554 -54.658 39.659 1.000 53.320 362 ILE D C 1
ATOM 28821 O O . ILE D 1 362 ? -2.540 -54.260 40.833 1.000 47.410 362 ILE D O 1
ATOM 28837 N N . LYS D 1 363 ? -1.461 -54.945 38.948 1.000 53.760 363 LYS D N 1
ATOM 28838 C CA . LYS D 1 363 ? -0.076 -54.802 39.480 1.000 58.480 363 LYS D CA 1
ATOM 28839 C C . LYS D 1 363 ? 0.179 -53.343 39.909 1.000 62.970 363 LYS D C 1
ATOM 28840 O O . LYS D 1 363 ? 1.053 -53.136 40.767 1.000 59.000 363 LYS D O 1
ATOM 28859 N N . GLY D 1 364 ? -0.571 -52.380 39.353 1.000 60.480 364 GLY D N 1
ATOM 28860 C CA . GLY D 1 364 ? -0.495 -50.944 39.675 1.000 62.100 364 GLY D CA 1
ATOM 28861 C C . GLY D 1 364 ? -1.283 -50.560 40.919 1.000 59.770 364 GLY D C 1
ATOM 28862 O O . GLY D 1 364 ? -1.152 -49.411 41.358 1.000 59.640 364 GLY D O 1
ATOM 28866 N N . ILE D 1 365 ? -2.083 -51.455 41.496 1.000 60.600 365 ILE D N 1
ATOM 28867 C CA . ILE D 1 365 ? -2.929 -51.093 42.673 1.000 58.290 365 ILE D CA 1
ATOM 28868 C C . ILE D 1 365 ? -2.008 -50.847 43.872 1.000 54.980 365 ILE D C 1
ATOM 28869 O O . ILE D 1 365 ? -1.095 -51.668 44.103 1.000 48.040 365 ILE D O 1
ATOM 28885 N N . THR D 1 366 ? -2.256 -49.742 44.586 1.000 56.840 366 THR D N 1
ATOM 28886 C CA . THR D 1 366 ? -1.643 -49.396 45.894 1.000 60.320 366 THR D CA 1
ATOM 28887 C C . THR D 1 366 ? -2.721 -48.699 46.727 1.000 61.570 366 THR D C 1
ATOM 28888 O O . THR D 1 366 ? -3.779 -48.355 46.151 1.000 59.530 366 THR D O 1
ATOM 28898 N N . ARG D 1 367 ? -2.461 -48.456 48.016 1.000 63.550 367 ARG D N 1
ATOM 28899 C CA . ARG D 1 367 ? -3.454 -47.790 48.895 1.000 62.150 367 ARG D CA 1
ATOM 28900 C C . ARG D 1 367 ? -3.750 -46.374 48.383 1.000 67.880 367 ARG D C 1
ATOM 28901 O O . ARG D 1 367 ? -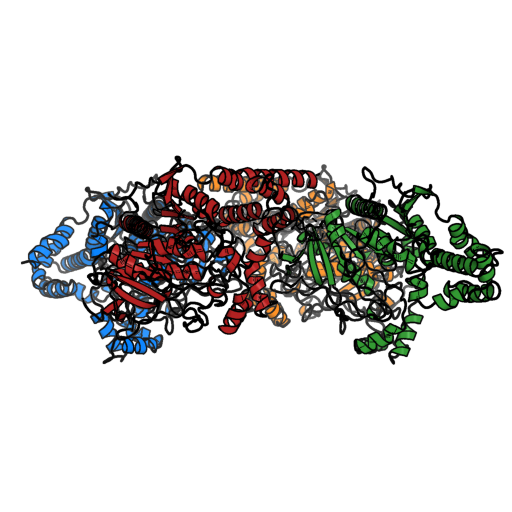4.887 -45.909 48.625 1.000 66.980 367 ARG D O 1
ATOM 28922 N N . GLU D 1 368 ? -2.830 -45.761 47.629 1.000 76.620 368 GLU D N 1
ATOM 28923 C CA . GLU D 1 368 ? -2.973 -44.383 47.073 1.000 79.260 368 GLU D CA 1
ATOM 28924 C C . GLU D 1 368 ? -4.095 -44.343 46.023 1.000 74.120 368 GLU D C 1
ATOM 28925 O O . GLU D 1 368 ? -4.921 -43.430 46.098 1.000 72.920 368 GLU D O 1
ATOM 28937 N N . ASN D 1 369 ? -4.136 -45.293 45.086 1.000 74.920 369 ASN D N 1
ATOM 28938 C CA . ASN D 1 369 ? -5.114 -45.255 43.960 1.000 70.780 369 ASN D CA 1
ATOM 28939 C C . ASN D 1 369 ? -6.327 -46.152 44.263 1.000 69.940 369 ASN D C 1
ATOM 28940 O O . ASN D 1 369 ? -7.286 -46.063 43.510 1.000 61.810 369 ASN D O 1
ATOM 28951 N N . LEU D 1 370 ? -6.329 -46.904 45.370 1.000 70.870 370 LEU D N 1
ATOM 28952 C CA . LEU D 1 370 ? -7.335 -47.970 45.618 1.000 62.500 370 LEU D CA 1
ATOM 28953 C C . LEU D 1 370 ? -8.754 -47.395 45.495 1.000 61.650 370 LEU D C 1
ATOM 28954 O O . LEU D 1 370 ? -9.570 -48.034 44.802 1.000 52.610 370 LEU D O 1
ATOM 28970 N N . GLN D 1 371 ? -9.048 -46.249 46.116 1.000 58.490 371 GLN D N 1
ATOM 28971 C CA . GLN D 1 371 ? -10.426 -45.684 46.130 1.000 63.550 371 GLN D CA 1
ATOM 28972 C C . GLN D 1 371 ? -10.879 -45.370 44.694 1.000 64.880 371 GLN D C 1
ATOM 28973 O O . GLN D 1 371 ? -12.040 -45.690 44.346 1.000 64.330 371 GLN D O 1
ATOM 28987 N N . ALA D 1 372 ? -9.998 -44.810 43.863 1.000 58.090 372 ALA D N 1
ATOM 28988 C CA . ALA D 1 372 ? -10.282 -44.498 42.435 1.000 61.120 372 ALA D CA 1
ATOM 28989 C C . ALA D 1 372 ? -10.505 -45.789 41.625 1.000 60.250 372 ALA D C 1
ATOM 28990 O O . ALA D 1 372 ? -11.444 -45.834 40.816 1.000 58.140 372 ALA D O 1
ATOM 28997 N N . VAL D 1 373 ? -9.648 -46.794 41.820 1.000 54.990 373 VAL D N 1
ATOM 28998 C CA . VAL D 1 373 ? -9.779 -48.158 41.219 1.000 57.180 373 VAL D CA 1
ATOM 28999 C C . VAL D 1 373 ? -11.158 -48.736 41.584 1.000 52.260 373 VAL D C 1
ATOM 29000 O O . VAL D 1 373 ? -11.856 -49.205 40.680 1.000 57.600 373 VAL D O 1
ATOM 29013 N N . LEU D 1 374 ? -11.571 -48.644 42.844 1.000 47.380 374 LEU D N 1
ATOM 29014 C CA . LEU D 1 374 ? -12.847 -49.229 43.313 1.000 50.110 374 LEU D CA 1
ATOM 29015 C C . LEU D 1 374 ? -14.038 -48.445 42.744 1.000 54.670 374 LEU D C 1
ATOM 29016 O O . LEU D 1 374 ? -15.054 -49.090 42.470 1.000 46.330 374 LEU D O 1
ATOM 29032 N N . LYS D 1 375 ? -13.913 -47.142 42.490 1.000 56.520 375 LYS D N 1
ATOM 29033 C CA . LYS D 1 375 ? -14.993 -46.354 41.838 1.000 56.290 375 LYS D CA 1
ATOM 29034 C C . LYS D 1 375 ? -15.157 -46.819 40.390 1.000 52.150 375 LYS D C 1
ATOM 29035 O O . LYS D 1 375 ? -16.309 -47.005 39.985 1.000 55.890 375 LYS D O 1
ATOM 29054 N N . ASP D 1 376 ? -14.059 -47.009 39.649 1.000 51.310 376 ASP D N 1
ATOM 29055 C CA . ASP D 1 376 ? -14.081 -47.591 38.275 1.000 58.180 376 ASP D CA 1
ATOM 29056 C C . ASP D 1 376 ? -14.692 -48.995 38.329 1.000 55.170 376 ASP D C 1
ATOM 29057 O O . ASP D 1 376 ? -15.547 -49.302 37.487 1.000 53.840 376 ASP D O 1
ATOM 29066 N N . THR D 1 377 ? -14.263 -49.799 39.297 1.000 55.550 377 THR D N 1
ATOM 29067 C CA . THR D 1 377 ? -14.713 -51.202 39.467 1.000 51.970 377 THR D CA 1
ATOM 29068 C C . THR D 1 377 ? -16.211 -51.198 39.769 1.000 47.340 377 THR D C 1
ATOM 29069 O O . THR D 1 377 ? -16.925 -51.968 39.129 1.000 43.010 377 THR D O 1
ATOM 29079 N N . ALA D 1 378 ? -16.670 -50.331 40.670 1.000 46.040 378 ALA D N 1
ATOM 29080 C CA . ALA D 1 378 ? -18.098 -50.221 41.043 1.000 46.320 378 ALA D CA 1
ATOM 29081 C C . ALA D 1 378 ? -18.929 -49.968 39.778 1.000 49.660 378 ALA D C 1
ATOM 29082 O O . ALA D 1 378 ? -20.001 -50.602 39.632 1.000 53.730 378 ALA D O 1
ATOM 29089 N N . VAL D 1 379 ? -18.433 -49.130 38.867 1.000 50.320 379 VAL D N 1
ATOM 29090 C CA . VAL D 1 379 ? -19.144 -48.807 37.599 1.000 55.140 379 VAL D CA 1
ATOM 29091 C C . VAL D 1 379 ? -19.244 -50.078 36.743 1.000 50.640 379 VAL D C 1
ATOM 29092 O O . VAL D 1 379 ? -20.355 -50.355 36.273 1.000 44.250 379 VAL D O 1
ATOM 29105 N N . GLN D 1 380 ? -18.149 -50.823 36.562 1.000 56.180 380 GLN D N 1
ATOM 29106 C CA . GLN D 1 380 ? -18.135 -52.125 35.824 1.000 60.070 380 GLN D CA 1
ATOM 29107 C C . GLN D 1 380 ? -19.128 -53.105 36.476 1.000 53.220 380 GLN D C 1
ATOM 29108 O O . GLN D 1 380 ? -19.809 -53.831 35.736 1.000 47.970 380 GLN D O 1
ATOM 29122 N N . MET D 1 381 ? -19.256 -53.087 37.804 1.000 52.550 381 MET D N 1
ATOM 29123 C CA . MET D 1 381 ? -20.174 -53.976 38.569 1.000 52.140 381 MET D CA 1
ATOM 29124 C C . MET D 1 381 ? -21.622 -53.473 38.485 1.000 56.570 381 MET D C 1
ATOM 29125 O O . MET D 1 381 ? -22.503 -54.123 39.088 1.000 52.010 381 MET D O 1
ATOM 29139 N N . MET D 1 382 ? -21.865 -52.361 37.776 1.000 56.480 382 MET D N 1
ATOM 29140 C CA . MET D 1 382 ? -23.186 -51.682 37.686 1.000 54.250 382 MET D CA 1
ATOM 29141 C C . MET D 1 382 ? -23.664 -51.314 39.095 1.000 50.340 382 MET D C 1
ATOM 29142 O O . MET D 1 382 ? -24.880 -51.409 39.357 1.000 53.360 382 MET D O 1
ATOM 29156 N N . LEU D 1 383 ? -22.739 -50.843 39.938 1.000 51.850 383 LEU D N 1
ATOM 29157 C CA . LEU D 1 383 ? -23.035 -50.249 41.269 1.000 56.820 383 LEU D CA 1
ATOM 29158 C C . LEU D 1 383 ? -22.850 -48.733 41.211 1.000 56.590 383 LEU D C 1
ATOM 29159 O O . LEU D 1 383 ? -22.063 -48.242 40.398 1.000 52.570 383 LEU D O 1
ATOM 29175 N N . PRO D 1 384 ? -23.518 -47.959 42.097 1.000 58.430 384 PRO D N 1
ATOM 29176 C CA . PRO D 1 384 ? -23.178 -46.547 42.291 1.000 67.490 384 PRO D CA 1
ATOM 29177 C C . PRO D 1 384 ? -21.740 -46.425 42.786 1.000 66.360 384 PRO D C 1
ATOM 29178 O O . PRO D 1 384 ? -21.360 -47.154 43.691 1.000 63.800 384 PRO D O 1
ATOM 29189 N N . PRO D 1 385 ? -20.893 -45.528 42.221 1.000 78.220 385 PRO D N 1
ATOM 29190 C CA . PRO D 1 385 ? -19.502 -45.384 42.676 1.000 75.560 385 PRO D CA 1
ATOM 29191 C C . PRO D 1 385 ? -19.333 -44.944 44.144 1.000 69.340 385 PRO D C 1
ATOM 29192 O O . PRO D 1 385 ? -18.251 -45.063 44.667 1.000 59.640 385 PRO D O 1
ATOM 29203 N N . GLU D 1 386 ? -20.408 -44.477 44.779 1.000 73.550 386 GLU D N 1
ATOM 29204 C CA . GLU D 1 386 ? -20.512 -44.219 46.245 1.000 78.120 386 GLU D CA 1
ATOM 29205 C C . GLU D 1 386 ? -20.239 -45.508 47.044 1.000 79.420 386 GLU D C 1
ATOM 29206 O O . GLU D 1 386 ? -19.716 -45.409 48.171 1.000 82.540 386 GLU D O 1
ATOM 29218 N N . CYS D 1 387 ? -20.566 -46.676 46.478 1.000 77.740 387 CYS D N 1
ATOM 29219 C CA . CYS D 1 387 ? -20.417 -48.016 47.109 1.000 68.780 387 CYS D CA 1
ATOM 29220 C C . CYS D 1 387 ? -18.938 -48.396 47.220 1.000 60.430 387 CYS D C 1
ATOM 29221 O O . CYS D 1 387 ? -18.646 -49.394 47.897 1.000 64.420 387 CYS D O 1
ATOM 29228 N N . SER D 1 388 ? -18.033 -47.667 46.566 1.000 57.800 388 SER D N 1
ATOM 29229 C CA . SER D 1 388 ? -16.580 -47.975 46.563 1.000 60.560 388 SER D CA 1
ATOM 29230 C C . SER D 1 388 ? -16.061 -48.099 47.999 1.000 58.230 388 SER D C 1
ATOM 29231 O O . SER D 1 388 ? -15.174 -48.938 48.218 1.000 58.170 388 SER D O 1
ATOM 29238 N N . ASP D 1 389 ? -16.575 -47.282 48.928 1.000 63.660 389 ASP D N 1
ATOM 29239 C CA . ASP D 1 389 ? -16.216 -47.307 50.371 1.000 71.880 389 ASP D CA 1
ATOM 29240 C C . ASP D 1 389 ? -16.582 -48.674 50.967 1.000 58.710 389 ASP D C 1
ATOM 29241 O O . ASP D 1 389 ? -15.778 -49.213 51.744 1.000 54.690 389 ASP D O 1
ATOM 29250 N N . LEU D 1 390 ? -17.769 -49.187 50.623 1.000 56.950 390 LEU D N 1
ATOM 29251 C CA . LEU D 1 390 ? -18.292 -50.467 51.167 1.000 56.470 390 LEU D CA 1
ATOM 29252 C C . LEU D 1 390 ? -17.446 -51.609 50.625 1.000 53.570 390 LEU D C 1
ATOM 29253 O O . LEU D 1 390 ? -17.061 -52.451 51.447 1.000 49.900 390 LEU D O 1
ATOM 29269 N N . LEU D 1 391 ? -17.133 -51.597 49.321 1.000 47.970 391 LEU D N 1
ATOM 29270 C CA . LEU D 1 391 ? -16.224 -52.586 48.696 1.000 51.090 391 LEU D CA 1
ATOM 29271 C C . LEU D 1 391 ? -14.902 -52.578 49.458 1.000 50.000 391 LEU D C 1
ATOM 29272 O O . LEU D 1 391 ? -14.453 -53.674 49.854 1.000 40.980 391 LEU D O 1
ATOM 29288 N N . MET D 1 392 ? -14.320 -51.390 49.659 1.000 52.710 392 MET D N 1
ATOM 29289 C CA . MET D 1 392 ? -12.990 -51.223 50.305 1.000 62.010 392 MET D CA 1
ATOM 29290 C C . MET D 1 392 ? -13.031 -51.797 51.726 1.000 55.580 392 MET D C 1
ATOM 29291 O O . MET D 1 392 ? -12.120 -52.546 52.082 1.000 49.030 392 MET D O 1
ATOM 29305 N N . GLU D 1 393 ? -14.048 -51.450 52.506 1.000 53.430 393 GLU D N 1
ATOM 29306 C CA . GLU D 1 393 ? -14.208 -51.924 53.907 1.000 60.270 393 GLU D CA 1
ATOM 29307 C C . GLU D 1 393 ? -14.320 -53.463 53.906 1.000 61.110 393 GLU D C 1
ATOM 29308 O O . GLU D 1 393 ? -13.570 -54.127 54.677 1.000 47.920 393 GLU D O 1
ATOM 29320 N N . GLU D 1 394 ? -15.187 -54.025 53.058 1.000 53.180 394 GLU D N 1
ATOM 29321 C CA . GLU D 1 394 ? -15.467 -55.486 53.041 1.000 48.610 394 GLU D CA 1
ATOM 29322 C C . GLU D 1 394 ? -14.195 -56.263 52.694 1.000 42.340 394 GLU D C 1
ATOM 29323 O O . GLU D 1 394 ? -13.924 -57.245 53.385 1.000 41.030 394 GLU D O 1
ATOM 29335 N N . TYR D 1 395 ? -13.430 -55.867 51.675 1.000 40.200 395 TYR D N 1
ATOM 29336 C CA . TYR D 1 395 ? -12.378 -56.728 51.084 1.000 41.830 395 TYR D CA 1
ATOM 29337 C C . TYR D 1 395 ? -10.970 -56.272 51.473 1.000 45.100 395 TYR D C 1
ATOM 29338 O O . TYR D 1 395 ? -10.065 -57.132 51.465 1.000 42.560 395 TYR D O 1
ATOM 29355 N N . MET D 1 396 ? -10.761 -54.982 51.738 1.000 50.290 396 MET D N 1
ATOM 29356 C CA . MET D 1 396 ? -9.395 -54.443 51.977 1.000 55.580 396 MET D CA 1
ATOM 29357 C C . MET D 1 396 ? -9.260 -53.911 53.414 1.000 56.740 396 MET D C 1
ATOM 29358 O O . MET D 1 396 ? -8.153 -53.995 53.949 1.000 58.320 396 MET D O 1
ATOM 29372 N N . GLY D 1 397 ? -10.336 -53.435 54.040 1.000 59.070 397 GLY D N 1
ATOM 29373 C CA . GLY D 1 397 ? -10.328 -52.864 55.407 1.000 66.380 397 GLY D CA 1
ATOM 29374 C C . GLY D 1 397 ? -9.223 -51.831 55.554 1.000 69.450 397 GLY D C 1
ATOM 29375 O O . GLY D 1 397 ? -9.228 -50.859 54.754 1.000 51.970 397 GLY D O 1
ATOM 29379 N N . ASP D 1 398 ? -8.281 -52.078 56.476 1.000 67.670 398 ASP D N 1
ATOM 29380 C CA . ASP D 1 398 ? -7.165 -51.162 56.842 1.000 70.790 398 ASP D CA 1
ATOM 29381 C C . ASP D 1 398 ? -5.866 -51.587 56.147 1.000 64.550 398 ASP D C 1
ATOM 29382 O O . ASP D 1 398 ? -4.836 -50.988 56.462 1.000 68.170 398 ASP D O 1
ATOM 29391 N N . THR D 1 399 ? -5.903 -52.555 55.231 1.000 58.390 399 THR D N 1
ATOM 29392 C CA . THR D 1 399 ? -4.696 -53.124 54.573 1.000 60.380 399 THR D CA 1
ATOM 29393 C C . THR D 1 399 ? -3.925 -52.008 53.849 1.000 64.450 399 THR D C 1
ATOM 29394 O O . THR D 1 399 ? -4.578 -51.168 53.168 1.000 60.240 399 THR D O 1
ATOM 29404 N N . GLU D 1 400 ? -2.591 -52.008 53.985 1.000 64.160 400 GLU D N 1
ATOM 29405 C CA . GLU D 1 400 ? -1.681 -50.982 53.399 1.000 71.960 400 GLU D CA 1
ATOM 29406 C C . GLU D 1 400 ? -0.789 -51.641 52.339 1.000 61.560 400 GLU D C 1
ATOM 29407 O O . GLU D 1 400 ? -0.525 -50.975 51.321 1.000 63.470 400 GLU D O 1
ATOM 29419 N N . ASP D 1 401 ? -0.342 -52.880 52.570 1.000 57.240 401 ASP D N 1
ATOM 29420 C CA . ASP D 1 401 ? 0.562 -53.632 51.655 1.000 61.680 401 ASP D CA 1
ATOM 29421 C C . ASP D 1 401 ? -0.080 -53.798 50.257 1.000 69.410 401 ASP D C 1
ATOM 29422 O O . ASP D 1 401 ? -1.184 -54.375 50.165 1.000 72.210 401 ASP D O 1
ATOM 29431 N N . ALA D 1 402 ? 0.608 -53.339 49.205 1.000 72.520 402 ALA D N 1
ATOM 29432 C CA . ALA D 1 402 ? 0.132 -53.335 47.801 1.000 69.790 402 ALA D CA 1
ATOM 29433 C C . ALA D 1 402 ? -0.167 -54.767 47.314 1.000 66.850 402 ALA D C 1
ATOM 29434 O O . ALA D 1 402 ? -1.239 -54.968 46.728 1.000 64.070 402 ALA D O 1
ATOM 29441 N N . GLN D 1 403 ? 0.734 -55.726 47.550 1.000 65.440 403 GLN D N 1
ATOM 29442 C CA . GLN D 1 403 ? 0.572 -57.137 47.099 1.000 64.400 403 GLN D CA 1
ATOM 29443 C C . GLN D 1 403 ? -0.713 -57.703 47.725 1.000 65.970 403 GLN D C 1
ATOM 29444 O O . GLN D 1 403 ? -1.498 -58.335 46.978 1.000 65.340 403 GLN D O 1
ATOM 29458 N N . THR D 1 404 ? -0.942 -57.467 49.023 1.000 55.320 404 THR D N 1
ATOM 29459 C CA . THR D 1 404 ? -2.143 -57.956 49.739 1.000 52.640 404 THR D CA 1
ATOM 29460 C C . THR D 1 404 ? -3.384 -57.301 49.135 1.000 56.420 404 THR D C 1
ATOM 29461 O O . THR D 1 404 ? -4.396 -58.010 48.985 1.000 49.830 404 THR D O 1
ATOM 29471 N N . LEU D 1 405 ? -3.315 -56.008 48.806 1.000 51.650 405 LEU D N 1
ATOM 29472 C CA . LEU D 1 405 ? -4.463 -55.279 48.219 1.000 53.090 405 LEU D CA 1
ATOM 29473 C C . LEU D 1 405 ? -4.812 -55.926 46.875 1.000 52.690 405 LEU D C 1
ATOM 29474 O O . LEU D 1 405 ? -6.012 -56.035 46.578 1.000 48.320 405 LEU D O 1
ATOM 29490 N N . GLN D 1 406 ? -3.804 -56.311 46.093 1.000 48.220 406 GLN D N 1
ATOM 29491 C CA . GLN D 1 406 ? -3.994 -56.881 44.736 1.000 52.870 406 GLN D CA 1
ATOM 29492 C C . GLN D 1 406 ? -4.673 -58.252 44.836 1.000 57.260 406 GLN D C 1
ATOM 29493 O O . GLN D 1 406 ? -5.569 -58.514 44.018 1.000 54.200 406 GLN D O 1
ATOM 29507 N N . ILE D 1 407 ? -4.281 -59.059 45.824 1.000 50.910 407 ILE D N 1
ATOM 29508 C CA . ILE D 1 407 ? -4.898 -60.387 46.118 1.000 48.140 407 ILE D CA 1
ATOM 29509 C C . ILE D 1 407 ? -6.344 -60.167 46.582 1.000 46.510 407 ILE D C 1
ATOM 29510 O O . ILE D 1 407 ? -7.231 -60.865 46.080 1.000 47.470 407 ILE D O 1
ATOM 29526 N N . GLN D 1 408 ? -6.587 -59.200 47.456 1.000 40.840 408 GLN D N 1
ATOM 29527 C CA . GLN D 1 408 ? -7.950 -58.861 47.925 1.000 43.530 408 GLN D CA 1
ATOM 29528 C C . GLN D 1 408 ? -8.817 -58.396 46.738 1.000 43.920 408 GLN D C 1
ATOM 29529 O O . GLN D 1 408 ? -10.031 -58.690 46.725 1.000 38.060 408 GLN D O 1
ATOM 29543 N N . PHE D 1 409 ? -8.235 -57.661 45.788 1.000 38.170 409 PHE D N 1
ATOM 29544 C CA . PHE D 1 409 ? -8.946 -57.146 44.592 1.000 35.500 409 PHE D CA 1
ATOM 29545 C C . PHE D 1 409 ? -9.382 -58.343 43.742 1.000 33.260 409 PHE D C 1
ATOM 29546 O O . PHE D 1 409 ? -10.567 -58.376 43.398 1.000 37.600 409 PHE D O 1
ATOM 29563 N N . THR D 1 410 ? -8.472 -59.275 43.418 1.000 32.150 410 THR D N 1
ATOM 29564 C CA . THR D 1 410 ? -8.803 -60.461 42.604 1.000 37.100 410 THR D CA 1
ATOM 29565 C C . THR D 1 410 ? -9.813 -61.335 43.371 1.000 41.650 410 THR D C 1
ATOM 29566 O O . THR D 1 410 ? -10.711 -61.890 42.724 1.000 35.810 410 THR D O 1
ATOM 29576 N N . GLU D 1 411 ? -9.712 -61.423 44.694 1.000 37.260 411 GLU D N 1
ATOM 29577 C CA . GLU D 1 411 ? -10.654 -62.202 45.529 1.000 35.440 411 GLU D CA 1
ATOM 29578 C C . GLU D 1 411 ? -12.047 -61.622 45.331 1.000 36.050 411 GLU D C 1
ATOM 29579 O O . GLU D 1 411 ? -12.987 -62.402 45.073 1.000 33.460 411 GLU D O 1
ATOM 29591 N N . MET D 1 412 ? -12.167 -60.299 45.430 1.000 30.250 412 MET D N 1
ATOM 29592 C CA . MET D 1 412 ? -13.427 -59.542 45.286 1.000 34.550 412 MET D CA 1
ATOM 29593 C C . MET D 1 412 ? -14.007 -59.816 43.887 1.000 32.950 412 MET D C 1
ATOM 29594 O O . MET D 1 412 ? -15.212 -60.081 43.793 1.000 30.090 412 MET D O 1
ATOM 29608 N N . MET D 1 413 ? -13.189 -59.744 42.844 1.000 34.020 413 MET D N 1
ATOM 29609 C CA . MET D 1 413 ? -13.659 -59.933 41.444 1.000 33.950 413 MET D CA 1
ATOM 29610 C C . MET D 1 413 ? -14.170 -61.368 41.271 1.000 30.950 413 MET D C 1
ATOM 29611 O O . MET D 1 413 ? -15.237 -61.540 40.677 1.000 31.260 413 MET D O 1
ATOM 29625 N N . GLY D 1 414 ? -13.430 -62.363 41.765 1.000 31.870 414 GLY D N 1
ATOM 29626 C CA . GLY D 1 414 ? -13.809 -63.793 41.730 1.000 31.850 414 GLY D CA 1
ATOM 29627 C C . GLY D 1 414 ? -15.145 -64.010 42.428 1.000 32.760 414 GLY D C 1
ATOM 29628 O O . GLY D 1 414 ? -16.004 -64.721 41.876 1.000 32.230 414 GLY D O 1
ATOM 29632 N N . ASP D 1 415 ? -15.346 -63.379 43.582 1.000 30.890 415 ASP D N 1
ATOM 29633 C CA . ASP D 1 415 ? -16.580 -63.528 44.382 1.000 31.100 415 ASP D CA 1
ATOM 29634 C C . ASP D 1 415 ? -17.746 -62.909 43.613 1.000 32.810 415 ASP D C 1
ATOM 29635 O O . ASP D 1 415 ? -18.820 -63.532 43.528 1.000 27.830 415 ASP D O 1
ATOM 29644 N N . PHE D 1 416 ? -17.553 -61.708 43.069 1.000 29.240 416 PHE D N 1
ATOM 29645 C CA . PHE D 1 416 ? -18.625 -60.978 42.355 1.000 30.520 416 PHE D CA 1
ATOM 29646 C C . PHE D 1 416 ? -19.044 -61.734 41.087 1.000 26.950 416 PHE D C 1
ATOM 29647 O O . PHE D 1 416 ? -20.244 -61.820 40.849 1.000 27.050 416 PHE D O 1
ATOM 29664 N N . MET D 1 417 ? -18.093 -62.211 40.292 1.000 28.530 417 MET D N 1
ATOM 29665 C CA . MET D 1 417 ? -18.364 -62.787 38.943 1.000 32.260 417 MET D CA 1
ATOM 29666 C C . MET D 1 417 ? -18.792 -64.261 39.047 1.000 30.380 417 MET D C 1
ATOM 29667 O O . MET D 1 417 ? -19.613 -64.683 38.212 1.000 27.770 417 MET D O 1
ATOM 29681 N N . PHE D 1 418 ? -18.221 -65.034 39.976 1.000 25.760 418 PHE D N 1
ATOM 29682 C CA . PHE D 1 418 ? -18.348 -66.511 40.012 1.000 27.910 418 PHE D CA 1
ATOM 29683 C C . PHE D 1 418 ? -19.009 -67.032 41.291 1.000 28.040 418 PHE D C 1
ATOM 29684 O O . PHE D 1 418 ? -19.991 -67.810 41.170 1.000 26.340 418 PHE D O 1
ATOM 29701 N N . VAL D 1 419 ? -18.509 -66.652 42.467 1.000 27.130 419 VAL D N 1
ATOM 29702 C CA . VAL D 1 419 ? -18.908 -67.344 43.724 1.000 27.660 419 VAL D CA 1
ATOM 29703 C C . VAL D 1 419 ? -20.331 -66.970 44.083 1.000 25.720 419 VAL D C 1
ATOM 29704 O O . VAL D 1 419 ? -21.142 -67.895 44.294 1.000 26.810 419 VAL D O 1
ATOM 29717 N N . ILE D 1 420 ? -20.634 -65.679 44.161 1.000 25.790 420 ILE D N 1
ATOM 29718 C CA . ILE D 1 420 ? -21.979 -65.230 44.609 1.000 26.040 420 ILE D CA 1
ATOM 29719 C C . ILE D 1 420 ? -23.025 -65.726 43.613 1.000 25.750 420 ILE D C 1
ATOM 29720 O O . ILE D 1 420 ? -24.041 -66.271 44.029 1.000 27.760 420 ILE D O 1
ATOM 29736 N N . PRO D 1 421 ? -22.866 -65.535 42.282 1.000 22.500 421 PRO D N 1
ATOM 29737 C CA . PRO D 1 421 ? -23.832 -66.088 41.333 1.000 22.090 421 PRO D CA 1
ATOM 29738 C C . PRO D 1 421 ? -24.053 -67.585 41.537 1.000 20.510 421 PRO D C 1
ATOM 29739 O O . PRO D 1 421 ? -25.210 -68.000 41.537 1.000 21.810 421 PRO D O 1
ATOM 29750 N N . ALA D 1 422 ? -22.985 -68.358 41.707 1.000 21.420 422 ALA D N 1
ATOM 29751 C CA . ALA D 1 422 ? -23.092 -69.822 41.898 1.000 22.500 422 ALA D CA 1
ATOM 29752 C C . ALA D 1 422 ? -23.910 -70.112 43.154 1.000 22.850 422 ALA D C 1
ATOM 29753 O O . ALA D 1 422 ? -24.827 -70.977 43.108 1.000 22.120 422 ALA D O 1
ATOM 29760 N N . LEU D 1 423 ? -23.642 -69.395 44.246 1.000 25.330 423 LEU D N 1
ATOM 29761 C CA . LEU D 1 423 ? -24.342 -69.652 45.531 1.000 26.150 423 LEU D CA 1
ATOM 29762 C C . LEU D 1 423 ? -25.813 -69.262 45.383 1.000 26.490 423 LEU D C 1
ATOM 29763 O O . LEU D 1 423 ? -26.667 -69.981 45.896 1.000 25.740 423 LEU D O 1
ATOM 29779 N N . GLN D 1 424 ? -26.111 -68.177 44.661 1.000 26.210 424 GLN D N 1
ATOM 29780 C CA . GLN D 1 424 ? -27.509 -67.729 44.441 1.000 25.120 424 GLN D CA 1
ATOM 29781 C C . GLN D 1 424 ? -28.255 -68.780 43.615 1.000 25.740 424 GLN D C 1
ATOM 29782 O O . GLN D 1 424 ? -29.410 -69.134 43.956 1.000 23.650 424 GLN D O 1
ATOM 29796 N N . VAL D 1 425 ? -27.647 -69.252 42.532 1.000 22.150 425 VAL D N 1
ATOM 29797 C CA . VAL D 1 425 ? -28.344 -70.235 41.654 1.000 21.610 425 VAL D CA 1
ATOM 29798 C C . VAL D 1 425 ? -28.521 -71.543 42.432 1.000 22.270 425 VAL D C 1
ATOM 29799 O O . VAL D 1 425 ? -29.596 -72.162 42.308 1.000 22.460 425 VAL D O 1
ATOM 29812 N N . ALA D 1 426 ? -27.509 -71.991 43.175 1.000 22.440 426 ALA D N 1
ATOM 29813 C CA . ALA D 1 426 ? -27.621 -73.213 44.003 1.000 24.690 426 ALA D CA 1
ATOM 29814 C C . ALA D 1 426 ? -28.799 -73.074 44.983 1.000 25.970 426 ALA D C 1
ATOM 29815 O O . ALA D 1 426 ? -29.594 -74.023 45.096 1.000 27.480 426 ALA D O 1
ATOM 29822 N N . HIS D 1 427 ? -28.956 -71.915 45.602 1.000 25.370 427 HIS D N 1
ATOM 29823 C CA . HIS D 1 427 ? -30.065 -71.621 46.541 1.000 28.750 427 HIS D CA 1
ATOM 29824 C C . HIS D 1 427 ? -31.410 -71.691 45.810 1.000 28.940 427 HIS D C 1
ATOM 29825 O O . HIS D 1 427 ? -32.345 -72.284 46.334 1.000 25.920 427 HIS D O 1
ATOM 29838 N N . PHE D 1 428 ? -31.536 -71.110 44.621 1.000 25.710 428 PHE D N 1
ATOM 29839 C CA . PHE D 1 428 ? -32.796 -71.169 43.837 1.000 27.200 428 PHE D CA 1
ATOM 29840 C C . PHE D 1 428 ? -33.118 -72.616 43.464 1.000 26.180 428 PHE D C 1
ATOM 29841 O O . PHE D 1 428 ? -34.290 -72.954 43.454 1.000 24.940 428 PHE D O 1
ATOM 29858 N N . GLN D 1 429 ? -32.125 -73.441 43.127 1.000 23.600 429 GLN D N 1
ATOM 29859 C CA . GLN D 1 429 ? -32.397 -74.808 42.617 1.000 21.270 429 GLN D CA 1
ATOM 29860 C C . GLN D 1 429 ? -32.680 -75.781 43.778 1.000 22.250 429 GLN D C 1
ATOM 29861 O O . GLN D 1 429 ? -33.512 -76.684 43.604 1.000 20.800 429 GLN D O 1
ATOM 29875 N N . ARG D 1 430 ? -31.949 -75.678 44.882 1.000 24.000 430 ARG D N 1
ATOM 29876 C CA . ARG D 1 430 ? -31.774 -76.810 45.826 1.000 25.300 430 ARG D CA 1
ATOM 29877 C C . ARG D 1 430 ? -33.048 -77.116 46.608 1.000 28.880 430 ARG D C 1
ATOM 29878 O O . ARG D 1 430 ? -33.116 -78.239 47.119 1.000 28.550 430 ARG D O 1
ATOM 29899 N N . SER D 1 431 ? -34.018 -76.201 46.663 1.000 32.330 431 SER D N 1
ATOM 29900 C CA . SER D 1 431 ? -35.332 -76.454 47.313 1.000 36.840 431 SER D CA 1
ATOM 29901 C C . SER D 1 431 ? -36.233 -77.269 46.376 1.000 35.640 431 SER D C 1
ATOM 29902 O O . SER D 1 431 ? -37.198 -77.820 46.855 1.000 34.250 431 SER D O 1
ATOM 29909 N N . HIS D 1 432 ? -35.911 -77.361 45.088 1.000 33.650 432 HIS D N 1
ATOM 29910 C CA . HIS D 1 432 ? -36.733 -78.089 44.088 1.000 31.140 432 HIS D CA 1
ATOM 29911 C C . HIS D 1 432 ? -36.128 -79.453 43.764 1.000 29.810 432 HIS D C 1
ATOM 29912 O O . HIS D 1 432 ? -36.868 -80.318 43.388 1.000 29.010 432 HIS D O 1
ATOM 29925 N N . ALA D 1 433 ? -34.808 -79.600 43.860 1.000 28.990 433 ALA D N 1
ATOM 29926 C CA . ALA D 1 433 ? -34.075 -80.754 43.308 1.000 28.360 433 ALA D CA 1
ATOM 29927 C C . ALA D 1 433 ? -32.697 -80.826 43.932 1.000 26.910 433 ALA D C 1
ATOM 29928 O O . ALA D 1 433 ? -32.192 -79.834 44.438 1.000 30.490 433 ALA D O 1
ATOM 29935 N N . PRO D 1 434 ? -32.060 -82.013 43.907 1.000 27.040 434 PRO D N 1
ATOM 29936 C CA . PRO D 1 434 ? -30.721 -82.148 44.469 1.000 26.540 434 PRO D CA 1
ATOM 29937 C C . PRO D 1 434 ? -29.741 -81.169 43.806 1.000 26.200 434 PRO D C 1
ATOM 29938 O O . PRO D 1 434 ? -29.708 -81.047 42.595 1.000 23.200 434 PRO D O 1
ATOM 29949 N N . VAL D 1 435 ? -28.980 -80.481 44.644 1.000 24.980 435 VAL D N 1
ATOM 29950 C CA . VAL D 1 435 ? -27.798 -79.684 44.245 1.000 21.200 435 VAL D CA 1
ATOM 29951 C C . VAL D 1 435 ? -26.626 -80.190 45.079 1.000 23.810 435 VAL D C 1
ATOM 29952 O O . VAL D 1 435 ? -26.724 -80.205 46.321 1.000 23.740 435 VAL D O 1
ATOM 29965 N N . TYR D 1 436 ? -25.561 -80.607 44.419 1.000 20.960 436 TYR D N 1
ATOM 29966 C CA . TYR D 1 436 ? -24.266 -80.928 45.062 1.000 21.820 436 TYR D CA 1
ATOM 29967 C C . TYR D 1 436 ? -23.295 -79.791 44.761 1.000 24.820 436 TYR D C 1
ATOM 29968 O O . TYR D 1 436 ? -23.039 -79.535 43.569 1.000 21.510 436 TYR D O 1
ATOM 29985 N N . PHE D 1 437 ? -22.811 -79.107 45.799 1.000 22.790 437 PHE D N 1
ATOM 29986 C CA . PHE D 1 437 ? -21.964 -77.913 45.641 1.000 22.200 437 PHE D CA 1
ATOM 29987 C C . PHE D 1 437 ? -20.507 -78.274 45.940 1.000 22.400 437 PHE D C 1
ATOM 29988 O O . PHE D 1 437 ? -20.252 -79.019 46.902 1.000 22.260 437 PHE D O 1
ATOM 30005 N N . TYR D 1 438 ? -19.561 -77.732 45.172 1.000 22.630 438 TYR D N 1
ATOM 30006 C CA . TYR D 1 438 ? -18.110 -77.945 45.430 1.000 20.840 438 TYR D CA 1
ATOM 30007 C C . TYR D 1 438 ? -17.343 -76.612 45.351 1.000 23.650 438 TYR D C 1
ATOM 30008 O O . TYR D 1 438 ? -17.753 -75.652 44.636 1.000 26.450 438 TYR D O 1
ATOM 30025 N N . GLU D 1 439 ? -16.248 -76.551 46.104 1.000 25.400 439 GLU D N 1
ATOM 30026 C CA . GLU D 1 439 ? -15.166 -75.558 45.914 1.000 24.130 439 GLU D CA 1
ATOM 30027 C C . GLU D 1 439 ? -13.903 -76.322 45.606 1.000 24.890 439 GLU D C 1
ATOM 30028 O O . GLU D 1 439 ? -13.474 -77.125 46.454 1.000 26.950 439 GLU D O 1
ATOM 30040 N N . PHE D 1 440 ? -13.347 -76.115 44.412 1.000 22.560 440 PHE D N 1
ATOM 30041 C CA . PHE D 1 440 ? -12.094 -76.782 44.006 1.000 23.980 440 PHE D CA 1
ATOM 30042 C C . PHE D 1 440 ? -10.930 -75.899 44.451 1.000 26.600 440 PHE D C 1
ATOM 30043 O O . PHE D 1 440 ? -10.931 -74.670 44.180 1.000 25.490 440 PHE D O 1
ATOM 30060 N N . GLN D 1 441 ? -9.949 -76.505 45.122 1.000 27.490 441 GLN D N 1
ATOM 30061 C CA . GLN D 1 441 ? -8.943 -75.736 45.903 1.000 28.110 441 GLN D CA 1
ATOM 30062 C C . GLN D 1 441 ? -7.513 -76.112 45.509 1.000 25.570 441 GLN D C 1
ATOM 30063 O O . GLN D 1 441 ? -6.601 -75.487 46.018 1.000 32.470 441 GLN D O 1
ATOM 30077 N N . HIS D 1 442 ? -7.303 -77.083 44.647 1.000 26.980 442 HIS D N 1
ATOM 30078 C CA . HIS D 1 442 ? -5.964 -77.634 44.394 1.000 29.190 442 HIS D CA 1
ATOM 30079 C C . HIS D 1 442 ? -5.209 -76.757 43.395 1.000 36.670 442 HIS D C 1
ATOM 30080 O O . HIS D 1 442 ? -5.630 -76.672 42.252 1.000 31.320 442 HIS D O 1
ATOM 30093 N N . PRO D 1 443 ? -4.049 -76.151 43.767 1.000 36.450 443 PRO D N 1
ATOM 30094 C CA . PRO D 1 443 ? -3.188 -75.476 42.792 1.000 36.810 443 PRO D CA 1
ATOM 30095 C C . PRO D 1 443 ? -2.431 -76.551 42.029 1.000 34.190 443 PRO D C 1
ATOM 30096 O O . PRO D 1 443 ? -1.764 -77.373 42.631 1.000 34.270 443 PRO D O 1
ATOM 30107 N N . PRO D 1 444 ? -2.587 -76.674 40.700 1.000 34.360 444 PRO D N 1
ATOM 30108 C CA . PRO D 1 444 ? -1.947 -77.772 39.983 1.000 34.120 444 PRO D CA 1
ATOM 30109 C C . PRO D 1 444 ? -0.411 -77.664 39.960 1.000 36.720 444 PRO D C 1
ATOM 30110 O O . PRO D 1 444 ? 0.136 -76.573 39.742 1.000 37.500 444 PRO D O 1
ATOM 30121 N N . SER D 1 445 ? 0.250 -78.804 40.151 1.000 35.780 445 SER D N 1
ATOM 30122 C CA . SER D 1 445 ? 1.724 -78.949 40.288 1.000 39.540 445 SER D CA 1
ATOM 30123 C C . SER D 1 445 ? 2.443 -78.386 39.055 1.000 39.930 445 SER D C 1
ATOM 30124 O O . SER D 1 445 ? 3.415 -77.648 39.240 1.000 41.020 445 SER D O 1
ATOM 30131 N N . TYR D 1 446 ? 1.927 -78.650 37.854 1.000 38.610 446 TYR D N 1
ATOM 30132 C CA . TYR D 1 446 ? 2.545 -78.274 36.553 1.000 39.570 446 TYR D CA 1
ATOM 30133 C C . TYR D 1 446 ? 2.484 -76.755 36.329 1.000 38.740 446 TYR D C 1
ATOM 30134 O O . TYR D 1 446 ? 3.095 -76.296 35.379 1.000 41.780 446 TYR D O 1
ATOM 30151 N N . PHE D 1 447 ? 1.751 -75.982 37.133 1.000 40.140 447 PHE D N 1
ATOM 30152 C CA . PHE D 1 447 ? 1.684 -74.508 36.973 1.000 44.660 447 PHE D CA 1
ATOM 30153 C C . PHE D 1 447 ? 2.533 -73.780 38.023 1.000 49.760 447 PHE D C 1
ATOM 30154 O O . PHE D 1 447 ? 2.542 -72.549 37.953 1.000 45.590 447 PHE D O 1
ATOM 30171 N N . LYS D 1 448 ? 3.203 -74.474 38.951 1.000 52.910 448 LYS D N 1
ATOM 30172 C CA . LYS D 1 448 ? 3.851 -73.820 40.125 1.000 63.580 448 LYS D CA 1
ATOM 30173 C C . LYS D 1 448 ? 4.918 -72.804 39.660 1.000 59.740 448 LYS D C 1
ATOM 30174 O O . LYS D 1 448 ? 4.956 -71.703 40.235 1.000 58.030 448 LYS D O 1
ATOM 30193 N N . ASP D 1 449 ? 5.713 -73.122 38.634 1.000 58.310 449 ASP D N 1
ATOM 30194 C CA . ASP D 1 449 ? 6.820 -72.257 38.146 1.000 66.270 449 ASP D CA 1
ATOM 30195 C C . ASP D 1 449 ? 6.367 -71.308 37.029 1.000 69.540 449 ASP D C 1
ATOM 30196 O O . ASP D 1 449 ? 7.176 -70.475 36.626 1.000 73.550 449 ASP D O 1
ATOM 30205 N N . VAL D 1 450 ? 5.139 -71.435 36.539 1.000 61.850 450 VAL D N 1
ATOM 30206 C CA . VAL D 1 450 ? 4.602 -70.694 35.359 1.000 59.470 450 VAL D CA 1
ATOM 30207 C C . VAL D 1 450 ? 3.931 -69.403 35.834 1.000 56.410 450 VAL D C 1
ATOM 30208 O O . VAL D 1 450 ? 3.774 -68.486 35.015 1.000 61.330 450 VAL D O 1
ATOM 30221 N N . ARG D 1 451 ? 3.483 -69.334 37.090 1.000 55.200 451 ARG D N 1
ATOM 30222 C CA . ARG D 1 451 ? 2.615 -68.211 37.526 1.000 54.990 451 ARG D CA 1
ATOM 30223 C C . ARG D 1 451 ? 2.927 -67.881 38.977 1.000 51.570 451 ARG D C 1
ATOM 30224 O O . ARG D 1 451 ? 3.625 -68.639 39.631 1.000 52.300 451 ARG D O 1
ATOM 30245 N N . PRO D 1 452 ? 2.503 -66.699 39.487 1.000 48.850 452 PRO D N 1
ATOM 30246 C CA . PRO D 1 452 ? 2.856 -66.270 40.835 1.000 50.840 452 PRO D CA 1
ATOM 30247 C C . PRO D 1 452 ? 2.462 -67.281 41.905 1.000 56.910 452 PRO D C 1
ATOM 30248 O O . PRO D 1 452 ? 1.411 -67.903 41.794 1.000 58.720 452 PRO D O 1
ATOM 30259 N N . PRO D 1 453 ? 3.281 -67.437 42.976 1.000 57.190 453 PRO D N 1
ATOM 30260 C CA . PRO D 1 453 ? 3.041 -68.453 44.004 1.000 54.440 453 PRO D CA 1
ATOM 30261 C C . PRO D 1 453 ? 1.796 -68.216 44.874 1.000 46.900 453 PRO D C 1
ATOM 30262 O O . PRO D 1 453 ? 1.336 -69.170 45.469 1.000 49.190 453 PRO D O 1
ATOM 30273 N N . HIS D 1 454 ? 1.256 -66.992 44.923 1.000 43.540 454 HIS D N 1
ATOM 30274 C CA . HIS D 1 454 ? 0.015 -66.689 45.684 1.000 46.660 454 HIS D CA 1
ATOM 30275 C C . HIS D 1 454 ? -1.235 -67.262 44.969 1.000 42.990 454 HIS D C 1
ATOM 30276 O O . HIS D 1 454 ? -2.286 -67.325 45.621 1.000 41.250 454 HIS D O 1
ATOM 30289 N N . VAL D 1 455 ? -1.147 -67.615 43.683 1.000 38.120 455 VAL D N 1
ATOM 30290 C CA . VAL D 1 455 ? -2.320 -68.100 42.894 1.000 41.190 455 VAL D CA 1
ATOM 30291 C C . VAL D 1 455 ? -2.684 -69.500 43.392 1.000 41.820 455 VAL D C 1
ATOM 30292 O O . VAL D 1 455 ? -1.792 -70.369 43.429 1.000 38.530 455 VAL D O 1
ATOM 30305 N N . LYS D 1 456 ? -3.946 -69.717 43.771 1.000 37.060 456 LYS D N 1
ATOM 30306 C CA . LYS D 1 456 ? -4.398 -71.049 44.263 1.000 34.360 456 LYS D CA 1
ATOM 30307 C C . LYS D 1 456 ? -5.022 -71.813 43.090 1.000 32.170 456 LYS D C 1
ATOM 30308 O O . LYS D 1 456 ? -4.312 -72.052 42.129 1.000 30.800 456 LYS D O 1
ATOM 30327 N N . ALA D 1 457 ? -6.293 -72.219 43.166 1.000 33.100 457 ALA D N 1
ATOM 30328 C CA . ALA D 1 457 ? -6.977 -72.890 42.033 1.000 31.270 457 ALA D CA 1
ATOM 30329 C C . ALA D 1 457 ? -7.564 -71.791 41.144 1.000 27.750 457 ALA D C 1
ATOM 30330 O O . ALA D 1 457 ? -8.610 -71.192 41.480 1.000 27.570 457 ALA D O 1
ATOM 30337 N N . ASP D 1 458 ? -6.832 -71.467 40.091 1.000 27.700 458 ASP D N 1
ATOM 30338 C CA . ASP D 1 458 ? -7.215 -70.424 39.111 1.000 27.650 458 ASP D CA 1
ATOM 30339 C C . ASP D 1 458 ? -8.413 -70.916 38.292 1.000 27.770 458 ASP D C 1
ATOM 30340 O O . ASP D 1 458 ? -8.711 -72.129 38.286 1.000 26.270 458 ASP D O 1
ATOM 30349 N N . HIS D 1 459 ? -9.050 -69.998 37.590 1.000 28.270 459 HIS D N 1
ATOM 30350 C CA . HIS D 1 459 ? -10.002 -70.301 36.500 1.000 30.800 459 HIS D CA 1
ATOM 30351 C C . HIS D 1 459 ? -9.478 -71.441 35.640 1.000 27.610 459 HIS D C 1
ATOM 30352 O O . HIS D 1 459 ? -8.321 -71.356 35.229 1.000 28.060 459 HIS D O 1
ATOM 30365 N N . ALA D 1 460 ? -10.317 -72.455 35.404 1.000 26.230 460 ALA D N 1
ATOM 30366 C CA . ALA D 1 460 ? -10.124 -73.609 34.499 1.000 26.880 460 ALA D CA 1
ATOM 30367 C C . ALA D 1 460 ? -9.161 -74.668 35.058 1.000 26.170 460 ALA D C 1
ATOM 30368 O O . ALA D 1 460 ? -9.008 -75.706 34.399 1.000 26.200 460 ALA D O 1
ATOM 30375 N N . ASP D 1 461 ? -8.606 -74.499 36.259 1.000 30.600 461 ASP D N 1
ATOM 30376 C CA . ASP D 1 461 ? -7.622 -75.469 36.810 1.000 27.830 461 ASP D CA 1
ATOM 30377 C C . ASP D 1 461 ? -8.252 -76.848 37.043 1.000 29.140 461 ASP D C 1
ATOM 30378 O O . ASP D 1 461 ? -7.498 -77.845 37.076 1.000 31.900 461 ASP D O 1
ATOM 30387 N N . GLU D 1 462 ? -9.575 -76.943 37.203 1.000 26.490 462 GLU D N 1
ATOM 30388 C CA . GLU D 1 462 ? -10.243 -78.243 37.498 1.000 28.780 462 GLU D CA 1
ATOM 30389 C C . GLU D 1 462 ? -10.485 -79.053 36.218 1.000 24.440 462 GLU D C 1
ATOM 30390 O O . GLU D 1 462 ? -10.647 -80.293 36.311 1.000 23.590 462 GLU D O 1
ATOM 30402 N N . ILE D 1 463 ? -10.442 -78.426 35.055 1.000 23.570 463 ILE D N 1
ATOM 30403 C CA . ILE D 1 463 ? -10.821 -79.118 33.781 1.000 25.160 463 ILE D CA 1
ATOM 30404 C C . ILE D 1 463 ? -9.922 -80.328 33.566 1.000 21.550 463 ILE D C 1
ATOM 30405 O O . ILE D 1 463 ? -10.428 -81.405 33.242 1.000 20.860 463 ILE D O 1
ATOM 30421 N N . PRO D 1 464 ? -8.578 -80.242 33.703 1.000 22.910 464 PRO D N 1
ATOM 30422 C CA . PRO D 1 464 ? -7.749 -81.427 33.452 1.000 22.650 464 PRO D CA 1
ATOM 30423 C C . PRO D 1 464 ? -8.005 -82.577 34.430 1.000 21.920 464 PRO D C 1
ATOM 30424 O O . PRO D 1 464 ? -7.697 -83.691 34.099 1.000 28.260 464 PRO D O 1
ATOM 30435 N N . PHE D 1 465 ? -8.559 -82.291 35.597 1.000 23.920 465 PHE D N 1
ATOM 30436 C CA . PHE D 1 465 ? -8.884 -83.353 36.586 1.000 25.560 465 PHE D CA 1
ATOM 30437 C C . PHE D 1 465 ? -10.120 -84.110 36.110 1.000 26.360 465 PHE D C 1
ATOM 30438 O O . PHE D 1 465 ? -10.183 -85.336 36.329 1.000 26.770 465 PHE D O 1
ATOM 30455 N N . VAL D 1 466 ? -11.039 -83.416 35.428 1.000 25.230 466 VAL D N 1
ATOM 30456 C CA . VAL D 1 466 ? -12.271 -84.033 34.852 1.000 24.240 466 VAL D CA 1
ATOM 30457 C C . VAL D 1 466 ? -11.917 -84.800 33.571 1.000 24.260 466 VAL D C 1
ATOM 30458 O O . VAL D 1 466 ? -12.449 -85.881 33.376 1.000 27.140 466 VAL D O 1
ATOM 30471 N N . PHE D 1 467 ? -11.043 -84.268 32.715 1.000 25.140 467 PHE D N 1
ATOM 30472 C CA . PHE D 1 467 ? -10.710 -84.875 31.394 1.000 26.420 467 PHE D CA 1
ATOM 30473 C C . PHE D 1 467 ? -9.465 -85.779 31.469 1.000 29.750 467 PHE D C 1
ATOM 30474 O O . PHE D 1 467 ? -9.197 -86.512 30.472 1.000 28.410 467 PHE D O 1
ATOM 30491 N N . ALA D 1 468 ? -8.705 -85.721 32.568 1.000 29.470 468 ALA D N 1
ATOM 30492 C CA . ALA D 1 468 ? -7.465 -86.512 32.828 1.000 31.860 468 ALA D CA 1
ATOM 30493 C C . ALA D 1 468 ? -6.387 -86.169 31.795 1.000 33.250 468 ALA D C 1
ATOM 30494 O O . ALA D 1 468 ? -5.501 -86.947 31.590 1.000 32.030 468 ALA D O 1
ATOM 30501 N N . SER D 1 469 ? -6.499 -85.021 31.138 1.000 37.730 469 SER D N 1
ATOM 30502 C CA . SER D 1 469 ? -5.576 -84.538 30.080 1.000 35.970 469 SER D CA 1
ATOM 30503 C C . SER D 1 469 ? -5.688 -83.020 30.044 1.000 36.450 469 SER D C 1
ATOM 30504 O O . SER D 1 469 ? -6.700 -82.473 30.541 1.000 35.940 469 SER D O 1
ATOM 30511 N N . PHE D 1 470 ? -4.696 -82.363 29.457 1.000 36.930 470 PHE D N 1
ATOM 30512 C CA . PHE D 1 470 ? -4.750 -80.924 29.120 1.000 34.500 470 PHE D CA 1
ATOM 30513 C C . PHE D 1 470 ? -5.527 -80.785 27.814 1.000 32.110 470 PHE D C 1
ATOM 30514 O O . PHE D 1 470 ? -6.032 -81.787 27.279 1.000 31.480 470 PHE D O 1
ATOM 30531 N N . PHE D 1 471 ? -5.628 -79.566 27.305 1.000 35.710 471 PHE D N 1
ATOM 30532 C CA . PHE D 1 471 ? -6.327 -79.268 26.030 1.000 38.770 471 PHE D CA 1
ATOM 30533 C C . PHE D 1 471 ? -5.739 -80.141 24.915 1.000 41.490 471 PHE D C 1
ATOM 30534 O O . PHE D 1 471 ? -4.554 -80.545 24.998 1.000 42.440 471 PHE D O 1
ATOM 30551 N N . TRP D 1 472 ? -6.579 -80.480 23.932 1.000 41.180 472 TRP D N 1
ATOM 30552 C CA . TRP D 1 472 ? -6.260 -81.355 22.771 1.000 39.950 472 TRP D CA 1
ATOM 30553 C C . TRP D 1 472 ? -5.734 -82.711 23.252 1.000 40.720 472 TRP D C 1
ATOM 30554 O O . TRP D 1 472 ? -5.109 -83.428 22.466 1.000 41.490 472 TRP D O 1
ATOM 30575 N N . GLY D 1 473 ? -6.073 -83.114 24.478 1.000 42.190 473 GLY D N 1
ATOM 30576 C CA . GLY D 1 473 ? -5.704 -84.445 24.995 1.000 43.310 473 GLY D CA 1
ATOM 30577 C C . GLY D 1 473 ? -4.210 -84.557 25.283 1.000 44.380 473 GLY D C 1
ATOM 30578 O O . GLY D 1 473 ? -3.721 -85.672 25.403 1.000 44.930 473 GLY D O 1
ATOM 30582 N N . MET D 1 474 ? -3.495 -83.438 25.403 1.000 50.590 474 MET D N 1
ATOM 30583 C CA . MET D 1 474 ? -2.039 -83.423 25.710 1.000 53.550 474 MET D CA 1
ATOM 30584 C C . MET D 1 474 ? -1.821 -83.974 27.121 1.000 51.880 474 MET D C 1
ATOM 30585 O O . MET D 1 474 ? -2.600 -83.660 28.024 1.000 45.870 474 MET D O 1
ATOM 30599 N N . LYS D 1 475 ? -0.791 -84.792 27.295 1.000 56.170 475 LYS D N 1
ATOM 30600 C CA . LYS D 1 475 ? -0.471 -85.477 28.575 1.000 52.680 475 LYS D CA 1
ATOM 30601 C C . LYS D 1 475 ? -0.022 -84.447 29.617 1.000 48.690 475 LYS D C 1
ATOM 30602 O O . LYS D 1 475 ? 0.615 -83.418 29.242 1.000 48.060 475 LYS D O 1
ATOM 30621 N N . LEU D 1 476 ? -0.358 -84.691 30.881 1.000 44.500 476 LEU D N 1
ATOM 30622 C CA . LEU D 1 476 ? 0.090 -83.844 32.012 1.000 45.370 476 LEU D CA 1
ATOM 30623 C C . LEU D 1 476 ? 0.956 -84.670 32.951 1.000 43.710 476 LEU D C 1
ATOM 30624 O O . LEU D 1 476 ? 0.656 -85.872 33.122 1.000 43.790 476 LEU D O 1
ATOM 30640 N N . ASP D 1 477 ? 1.956 -84.030 33.553 1.000 44.710 477 ASP D N 1
ATOM 30641 C CA . ASP D 1 477 ? 2.774 -84.676 34.602 1.000 54.050 477 ASP D CA 1
ATOM 30642 C C . ASP D 1 477 ? 2.060 -84.446 35.935 1.000 50.230 477 ASP D C 1
ATOM 30643 O O . ASP D 1 477 ? 2.519 -83.581 36.725 1.000 54.000 477 ASP D O 1
ATOM 30652 N N . PHE D 1 478 ? 0.956 -85.166 36.158 1.000 41.470 478 PHE D N 1
ATOM 30653 C CA . PHE D 1 478 ? 0.236 -85.194 37.455 1.000 38.700 478 PHE D CA 1
ATOM 30654 C C . PHE D 1 478 ? 1.151 -85.861 38.510 1.000 32.520 478 PHE D C 1
ATOM 30655 O O . PHE D 1 478 ? 1.697 -86.903 38.243 1.000 28.940 478 PHE D O 1
ATOM 30672 N N . THR D 1 479 ? 1.208 -85.328 39.719 1.000 33.010 479 THR D N 1
ATOM 30673 C CA . THR D 1 479 ? 1.720 -86.075 40.897 1.000 35.940 479 THR D CA 1
ATOM 30674 C C . THR D 1 479 ? 0.814 -87.286 41.143 1.000 44.360 479 THR D C 1
ATOM 30675 O O . THR D 1 479 ? -0.337 -87.277 40.639 1.000 42.910 479 THR D O 1
ATOM 30685 N N . GLU D 1 480 ? 1.302 -88.291 41.877 1.000 37.870 480 GLU D N 1
ATOM 30686 C CA . GLU D 1 480 ? 0.483 -89.460 42.291 1.000 40.320 480 GLU D CA 1
ATOM 30687 C C . GLU D 1 480 ? -0.801 -88.983 42.999 1.000 32.610 480 GLU D C 1
ATOM 30688 O O . GLU D 1 480 ? -1.868 -89.567 42.736 1.000 34.740 480 GLU D O 1
ATOM 30700 N N . GLU D 1 481 ? -0.697 -87.989 43.874 1.000 31.710 481 GLU D N 1
ATOM 30701 C CA . GLU D 1 481 ? -1.840 -87.397 44.620 1.000 38.770 481 GLU D CA 1
ATOM 30702 C C . GLU D 1 481 ? -2.849 -86.768 43.629 1.000 39.960 481 GLU D C 1
ATOM 30703 O O . GLU D 1 481 ? -4.069 -86.888 43.837 1.000 31.270 481 GLU D O 1
ATOM 30715 N N . GLU D 1 482 ? -2.340 -86.095 42.587 1.000 32.910 482 GLU D N 1
ATOM 30716 C CA . GLU D 1 482 ? -3.190 -85.430 41.565 1.000 32.330 482 GLU D CA 1
ATOM 30717 C C . GLU D 1 482 ? -3.892 -86.498 40.722 1.000 29.940 482 GLU D C 1
ATOM 30718 O O . GLU D 1 482 ? -5.038 -86.271 40.389 1.000 31.850 482 GLU D O 1
ATOM 30730 N N . GLU D 1 483 ? -3.246 -87.615 40.420 1.000 29.510 483 GLU D N 1
ATOM 30731 C CA . GLU D 1 483 ? -3.882 -88.730 39.680 1.000 33.310 483 GLU D CA 1
ATOM 30732 C C . GLU D 1 483 ? -5.065 -89.260 40.495 1.000 36.210 483 GLU D C 1
ATOM 30733 O O . GLU D 1 483 ? -6.103 -89.568 39.880 1.000 34.560 483 GLU D O 1
ATOM 30745 N N . LEU D 1 484 ? -4.941 -89.348 41.819 1.000 31.530 484 LEU D N 1
ATOM 30746 C CA . LEU D 1 484 ? -6.064 -89.798 42.670 1.000 30.000 484 LEU D CA 1
ATOM 30747 C C . LEU D 1 484 ? -7.166 -88.736 42.634 1.000 27.840 484 LEU D C 1
ATOM 30748 O O . LEU D 1 484 ? -8.319 -89.137 42.533 1.000 28.970 484 LEU D O 1
ATOM 30764 N N . LEU D 1 485 ? -6.843 -87.443 42.751 1.000 26.380 485 LEU D N 1
ATOM 30765 C CA . LEU D 1 485 ? -7.875 -86.376 42.705 1.000 27.560 485 LEU D CA 1
ATOM 30766 C C . LEU D 1 485 ? -8.621 -86.449 41.358 1.000 25.930 485 LEU D C 1
ATOM 30767 O O . LEU D 1 485 ? -9.852 -86.304 41.369 1.000 23.360 485 LEU D O 1
ATOM 30783 N N . SER D 1 486 ? -7.915 -86.713 40.259 1.000 26.100 486 SER D N 1
ATOM 30784 C CA . SER D 1 486 ? -8.506 -86.850 38.903 1.000 28.190 486 SER D CA 1
ATOM 30785 C C . SER D 1 486 ? -9.421 -88.065 38.855 1.000 27.640 486 SER D C 1
ATOM 30786 O O . SER D 1 486 ? -10.574 -87.904 38.408 1.000 25.450 486 SER D O 1
ATOM 30793 N N . ARG D 1 487 ? -8.971 -89.215 39.354 1.000 27.740 487 ARG D N 1
ATOM 30794 C CA . ARG D 1 487 ? -9.802 -90.454 39.394 1.000 30.480 487 ARG D CA 1
ATOM 30795 C C . ARG D 1 487 ? -11.095 -90.175 40.179 1.000 26.820 487 ARG D C 1
ATOM 30796 O O . ARG D 1 487 ? -12.165 -90.569 39.707 1.000 24.070 487 ARG D O 1
ATOM 30817 N N . ARG D 1 488 ? -10.980 -89.510 41.321 1.000 26.330 488 ARG D N 1
ATOM 30818 C CA . ARG D 1 488 ? -12.127 -89.170 42.197 1.000 27.260 488 ARG D CA 1
ATOM 30819 C C . ARG D 1 488 ? -13.087 -88.228 41.461 1.000 25.170 488 ARG D C 1
ATOM 30820 O O . ARG D 1 488 ? -14.275 -88.518 41.456 1.000 23.480 488 ARG D O 1
ATOM 30841 N N . MET D 1 489 ? -12.599 -87.134 40.887 1.000 23.660 489 MET D N 1
ATOM 30842 C CA . MET D 1 489 ? -13.481 -86.155 40.208 1.000 25.260 489 MET D CA 1
ATOM 30843 C C . MET D 1 489 ? -14.156 -86.810 39.003 1.000 24.140 489 MET D C 1
ATOM 30844 O O . MET D 1 489 ? -15.352 -86.597 38.836 1.000 27.040 489 MET D O 1
ATOM 30858 N N . MET D 1 490 ? -13.442 -87.629 38.238 1.000 26.120 490 MET D N 1
ATOM 30859 C CA . MET D 1 490 ? -14.050 -88.376 37.115 1.000 29.470 490 MET D CA 1
ATOM 30860 C C . MET D 1 490 ? -15.134 -89.315 37.634 1.000 28.170 490 MET D C 1
ATOM 30861 O O . MET D 1 490 ? -16.173 -89.395 36.985 1.000 27.450 490 MET D O 1
ATOM 30875 N N . LYS D 1 491 ? -14.905 -89.993 38.757 1.000 24.580 491 LYS D N 1
ATOM 30876 C CA . LYS D 1 491 ? -15.903 -90.938 39.289 1.000 25.970 491 LYS D CA 1
ATOM 30877 C C . LYS D 1 491 ? -17.090 -90.166 39.898 1.000 22.770 491 LYS D C 1
ATOM 30878 O O . LYS D 1 491 ? -18.210 -90.587 39.670 1.000 23.520 491 LYS D O 1
ATOM 30897 N N . TYR D 1 492 ? -16.874 -89.051 40.601 1.000 20.390 492 TYR D N 1
ATOM 30898 C CA . TYR D 1 492 ? -17.987 -88.214 41.102 1.000 20.820 492 TYR D CA 1
ATOM 30899 C C . TYR D 1 492 ? -18.865 -87.786 39.909 1.000 22.430 492 TYR D C 1
ATOM 30900 O O . TYR D 1 492 ? -20.123 -87.896 39.925 1.000 19.320 492 TYR D O 1
ATOM 30917 N N . TRP D 1 493 ? -18.228 -87.291 38.854 1.000 20.810 493 TRP D N 1
ATOM 30918 C CA . TRP D 1 493 ? -18.918 -86.763 37.647 1.000 20.050 493 TRP D CA 1
ATOM 30919 C C . TRP D 1 493 ? -19.679 -87.905 36.989 1.000 20.280 493 TRP D C 1
ATOM 30920 O O . TRP D 1 493 ? -20.847 -87.703 36.647 1.000 21.820 493 TRP D O 1
ATOM 30941 N N . ALA D 1 494 ? -19.038 -89.057 36.809 1.000 20.280 494 ALA D N 1
ATOM 30942 C CA . ALA D 1 494 ? -19.645 -90.211 36.122 1.000 21.820 494 ALA D CA 1
ATOM 30943 C C . ALA D 1 494 ? -20.770 -90.818 36.988 1.000 21.780 494 ALA D C 1
ATOM 30944 O O . ALA D 1 494 ? -21.803 -91.198 36.418 1.000 20.200 494 ALA D O 1
ATOM 30951 N N . ASN D 1 495 ? -20.581 -90.936 38.304 1.000 21.110 495 ASN D N 1
ATOM 30952 C CA . ASN D 1 495 ? -21.656 -91.406 39.214 1.000 21.870 495 ASN D CA 1
ATOM 30953 C C . ASN D 1 495 ? -22.871 -90.481 39.068 1.000 21.390 495 ASN D C 1
ATOM 30954 O O . ASN D 1 495 ? -24.022 -90.964 38.986 1.000 20.520 495 ASN D O 1
ATOM 30965 N N . PHE D 1 496 ? -22.612 -89.175 39.016 1.000 19.940 496 PHE D N 1
ATOM 30966 C CA . PHE D 1 496 ? -23.678 -88.171 38.830 1.000 21.830 496 PHE D CA 1
ATOM 30967 C C . PHE D 1 496 ? -24.365 -88.378 37.482 1.000 22.700 496 PHE D C 1
ATOM 30968 O O . PHE D 1 496 ? -25.625 -88.313 37.408 1.000 20.880 496 PHE D O 1
ATOM 30985 N N . ALA D 1 497 ? -23.594 -88.622 36.431 1.000 21.920 497 ALA D N 1
ATOM 30986 C CA . ALA D 1 497 ? -24.152 -88.898 35.087 1.000 24.260 497 ALA D CA 1
ATOM 30987 C C . ALA D 1 497 ? -25.020 -90.168 35.132 1.000 24.260 497 ALA D C 1
ATOM 30988 O O . ALA D 1 497 ? -26.007 -90.250 34.390 1.000 23.280 497 ALA D O 1
ATOM 30995 N N . ARG D 1 498 ? -24.633 -91.159 35.933 1.000 22.920 498 ARG D N 1
ATOM 30996 C CA . ARG D 1 498 ? -25.374 -92.448 36.033 1.000 26.060 498 ARG D CA 1
ATOM 30997 C C . ARG D 1 498 ? -26.663 -92.283 36.850 1.000 25.270 498 ARG D C 1
ATOM 30998 O O . ARG D 1 498 ? -27.653 -92.873 36.445 1.000 24.800 498 ARG D O 1
ATOM 31019 N N . HIS D 1 499 ? -26.661 -91.525 37.950 1.000 25.690 499 HIS D N 1
ATOM 31020 C CA . HIS D 1 499 ? -27.685 -91.644 39.023 1.000 25.150 499 HIS D CA 1
ATOM 31021 C C . HIS D 1 499 ? -28.179 -90.296 39.543 1.000 25.150 499 HIS D C 1
ATOM 31022 O O . HIS D 1 499 ? -29.036 -90.327 40.412 1.000 26.150 499 HIS D O 1
ATOM 31035 N N . GLY D 1 500 ? -27.631 -89.158 39.122 1.000 24.180 500 GLY D N 1
ATOM 31036 C CA . GLY D 1 500 ? -28.008 -87.845 39.706 1.000 25.040 500 GLY D CA 1
ATOM 31037 C C . GLY D 1 500 ? -27.507 -87.672 41.125 1.000 24.190 500 GLY D C 1
ATOM 31038 O O . GLY D 1 500 ? -27.985 -86.764 41.840 1.000 22.850 500 GLY D O 1
ATOM 31042 N N . ASN D 1 501 ? -26.483 -88.432 41.501 1.000 24.150 501 ASN D N 1
ATOM 31043 C CA . ASN D 1 501 ? -25.860 -88.398 42.854 1.000 23.180 501 ASN D CA 1
ATOM 31044 C C . ASN D 1 501 ? -24.401 -88.779 42.654 1.000 20.300 501 ASN D C 1
ATOM 31045 O O . ASN D 1 501 ? -24.138 -89.811 42.033 1.000 19.170 501 ASN D O 1
ATOM 31056 N N . PRO D 1 502 ? -23.413 -87.971 43.088 1.000 20.900 502 PRO D N 1
ATOM 31057 C CA . PRO D 1 502 ? -22.004 -88.262 42.797 1.000 22.050 502 PRO D CA 1
ATOM 31058 C C . PRO D 1 502 ? -21.376 -89.371 43.664 1.000 24.510 502 PRO D C 1
ATOM 31059 O O . PRO D 1 502 ? -20.278 -89.782 43.393 1.000 21.850 502 PRO D O 1
ATOM 31070 N N . ASN D 1 503 ? -22.094 -89.847 44.684 1.000 22.710 503 ASN D N 1
ATOM 31071 C CA . ASN D 1 503 ? -21.517 -90.694 45.751 1.000 22.690 503 ASN D CA 1
ATOM 31072 C C . ASN D 1 503 ? -21.428 -92.163 45.336 1.000 23.160 503 ASN D C 1
ATOM 31073 O O . ASN D 1 503 ? -22.294 -92.679 44.606 1.000 23.020 503 ASN D O 1
ATOM 31084 N N . SER D 1 504 ? -20.387 -92.826 45.807 1.000 22.560 504 SER D N 1
ATOM 31085 C CA . SER D 1 504 ? -20.241 -94.297 45.716 1.000 26.390 504 SER D CA 1
ATOM 31086 C C . SER D 1 504 ? -19.205 -94.753 46.746 1.000 26.030 504 SER D C 1
ATOM 31087 O O . SER D 1 504 ? -18.412 -93.936 47.237 1.000 25.110 504 SER D O 1
ATOM 31094 N N . GLU D 1 505 ? -19.180 -96.046 47.032 1.000 32.260 505 GLU D N 1
ATOM 31095 C CA . GLU D 1 505 ? -18.210 -96.578 48.034 1.000 36.820 505 GLU D CA 1
ATOM 31096 C C . GLU D 1 505 ? -16.793 -96.314 47.523 1.000 32.540 505 GLU D C 1
ATOM 31097 O O . GLU D 1 505 ? -16.568 -96.452 46.351 1.000 41.380 505 GLU D O 1
ATOM 31109 N N . GLY D 1 506 ? -15.884 -95.934 48.399 1.000 32.390 506 GLY D N 1
ATOM 31110 C CA . GLY D 1 506 ? -14.501 -95.634 47.986 1.000 34.500 506 GLY D CA 1
ATOM 31111 C C . GLY D 1 506 ? -14.300 -94.147 47.779 1.000 32.810 506 GLY D C 1
ATOM 31112 O O . GLY D 1 506 ? -13.141 -93.736 47.746 1.000 38.010 506 GLY D O 1
ATOM 31116 N N . LEU D 1 507 ? -15.360 -93.344 47.642 1.000 29.410 507 LEU D N 1
ATOM 31117 C CA . LEU D 1 507 ? -15.219 -91.870 47.494 1.000 26.270 507 LEU D CA 1
ATOM 31118 C C . LEU D 1 507 ? -15.657 -91.207 48.791 1.000 26.080 507 LEU D C 1
ATOM 31119 O O . LEU D 1 507 ? -16.692 -91.570 49.351 1.000 25.970 507 LEU D O 1
ATOM 31135 N N . PRO D 1 508 ? -14.967 -90.138 49.237 1.000 25.680 508 PRO D N 1
ATOM 31136 C CA . PRO D 1 508 ? -15.448 -89.313 50.342 1.000 25.580 508 PRO D CA 1
ATOM 31137 C C . PRO D 1 508 ? -16.877 -88.823 50.085 1.000 29.990 508 PRO D C 1
ATOM 31138 O O . PRO D 1 508 ? -17.221 -88.462 48.944 1.000 27.410 508 PRO D O 1
ATOM 31149 N N . TYR D 1 509 ? -17.692 -88.858 51.132 1.000 26.080 509 TYR D N 1
ATOM 31150 C CA . TYR D 1 509 ? -19.138 -88.602 51.017 1.000 26.350 509 TYR D CA 1
ATOM 31151 C C . TYR D 1 509 ? -19.365 -87.113 50.775 1.000 26.890 509 TYR D C 1
ATOM 31152 O O . TYR D 1 509 ? -18.867 -86.273 51.515 1.000 24.360 509 TYR D O 1
ATOM 31169 N N . TRP D 1 510 ? -20.139 -86.822 49.738 1.000 24.940 510 TRP D N 1
ATOM 31170 C CA . TRP D 1 510 ? -20.516 -85.460 49.310 1.000 23.080 510 TRP D CA 1
ATOM 31171 C C . TRP D 1 510 ? -21.979 -85.240 49.642 1.000 23.230 510 TRP D C 1
ATOM 31172 O O . TRP D 1 510 ? -22.852 -85.731 48.940 1.000 26.470 510 TRP D O 1
ATOM 31193 N N . PRO D 1 511 ? -22.307 -84.487 50.706 1.000 24.160 511 PRO D N 1
ATOM 31194 C CA . PRO D 1 511 ? -23.700 -84.288 51.084 1.000 24.670 511 PRO D CA 1
ATOM 31195 C C . PRO D 1 511 ? -24.405 -83.357 50.100 1.000 27.290 511 PRO D C 1
ATOM 31196 O O . PRO D 1 511 ? -23.778 -82.438 49.603 1.000 28.550 511 PRO D O 1
ATOM 31207 N N . VAL D 1 512 ? -25.687 -83.606 49.880 1.000 23.390 512 VAL D N 1
ATOM 31208 C CA . VAL D 1 512 ? -26.539 -82.713 49.064 1.000 26.220 512 VAL D CA 1
ATOM 31209 C C . VAL D 1 512 ? -26.641 -81.366 49.804 1.000 29.490 512 VAL D C 1
ATOM 31210 O O . VAL D 1 512 ? -26.579 -81.318 51.067 1.000 25.660 512 VAL D O 1
ATOM 31223 N N . MET D 1 513 ? -26.739 -80.293 49.038 1.000 24.390 513 MET D N 1
ATOM 31224 C CA . MET D 1 513 ? -26.889 -78.919 49.557 1.000 26.580 513 MET D CA 1
ATOM 31225 C C . MET D 1 513 ? -28.353 -78.674 49.919 1.000 26.330 513 MET D C 1
ATOM 31226 O O . MET D 1 513 ? -29.247 -78.863 49.085 1.000 30.100 513 MET D O 1
ATOM 31240 N N . ASP D 1 514 ? -28.602 -78.307 51.168 1.000 29.370 514 ASP D N 1
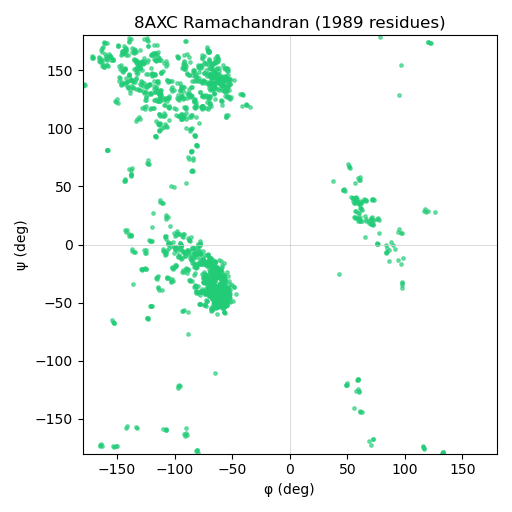ATOM 31241 C CA . ASP D 1 514 ? -29.941 -77.909 51.683 1.000 28.920 514 ASP D CA 1
ATOM 31242 C C . ASP D 1 514 ? -29.722 -76.741 52.655 1.000 29.710 514 ASP D C 1
ATOM 31243 O O . ASP D 1 514 ? -28.656 -76.078 52.562 1.000 29.780 514 ASP D O 1
ATOM 31252 N N . HIS D 1 515 ? -30.650 -76.517 53.596 1.000 32.460 515 HIS D N 1
ATOM 31253 C CA . HIS D 1 515 ? -30.549 -75.401 54.579 1.000 36.020 515 HIS D CA 1
ATOM 31254 C C . HIS D 1 515 ? -29.276 -75.522 55.424 1.000 29.300 515 HIS D C 1
ATOM 31255 O O . HIS D 1 515 ? -28.861 -74.504 55.976 1.000 32.090 515 HIS D O 1
ATOM 31268 N N . ASP D 1 516 ? -28.648 -76.697 55.542 1.000 27.760 516 ASP D N 1
ATOM 31269 C CA . ASP D 1 516 ? -27.337 -76.836 56.258 1.000 27.240 516 ASP D CA 1
ATOM 31270 C C . ASP D 1 516 ? -26.145 -76.411 55.383 1.000 27.470 516 ASP D C 1
ATOM 31271 O O . ASP D 1 516 ? -25.008 -76.443 55.915 1.000 27.680 516 ASP D O 1
ATOM 31280 N N . GLU D 1 517 ? -26.357 -76.028 54.118 1.000 28.950 517 GLU D N 1
ATOM 31281 C CA . GLU D 1 517 ? -25.325 -75.291 53.323 1.000 27.630 517 GLU D CA 1
ATOM 31282 C C . GLU D 1 517 ? -24.040 -76.110 53.128 1.000 25.660 517 GLU D C 1
ATOM 31283 O O . GLU D 1 517 ? -22.951 -75.489 52.993 1.000 25.540 517 GLU D O 1
ATOM 31295 N N . GLN D 1 518 ? -24.125 -77.442 53.077 1.000 22.690 518 GLN D N 1
ATOM 31296 C CA . GLN D 1 518 ? -22.900 -78.276 52.968 1.000 22.700 518 GLN D CA 1
ATOM 31297 C C . GLN D 1 518 ? -22.348 -78.179 51.528 1.000 23.950 518 GLN D C 1
ATOM 31298 O O . GLN D 1 518 ? -23.142 -78.080 50.580 1.000 21.250 518 GLN D O 1
ATOM 31312 N N . TYR D 1 519 ? -21.030 -78.268 51.389 1.000 21.410 519 TYR D N 1
ATOM 31313 C CA . TYR D 1 519 ? -20.323 -78.296 50.089 1.000 25.150 519 TYR D CA 1
ATOM 31314 C C . TYR D 1 519 ? -19.068 -79.136 50.243 1.000 24.540 519 TYR D C 1
ATOM 31315 O O . TYR D 1 519 ? -18.569 -79.271 51.382 1.000 24.340 519 TYR D O 1
ATOM 31332 N N . LEU D 1 520 ? -18.599 -79.731 49.153 1.000 25.300 520 LEU D N 1
ATOM 31333 C CA . LEU D 1 520 ? -17.358 -80.529 49.170 1.000 24.820 520 LEU D CA 1
ATOM 31334 C C . LEU D 1 520 ? -16.188 -79.648 48.744 1.000 27.690 520 LEU D C 1
ATOM 31335 O O . LEU D 1 520 ? -16.246 -78.992 47.697 1.000 24.950 520 LEU D O 1
ATOM 31351 N N . GLN D 1 521 ? -15.147 -79.625 49.568 1.000 28.230 521 GLN D N 1
ATOM 31352 C CA . GLN D 1 521 ? -13.856 -78.995 49.232 1.000 28.160 521 GLN D CA 1
ATOM 31353 C C . GLN D 1 521 ? -13.029 -80.024 48.473 1.000 29.170 521 GLN D C 1
ATOM 31354 O O . GLN D 1 521 ? -12.689 -81.061 49.058 1.000 27.160 521 GLN D O 1
ATOM 31368 N N . LEU D 1 522 ? -12.800 -79.795 47.183 1.000 26.090 522 LEU D N 1
ATOM 31369 C CA . LEU D 1 522 ? -12.049 -80.750 46.334 1.000 27.810 522 LEU D CA 1
ATOM 31370 C C . LEU D 1 522 ? -10.574 -80.346 46.369 1.000 30.560 522 LEU D C 1
ATOM 31371 O O . LEU D 1 522 ? -10.219 -79.219 45.926 1.000 27.290 522 LEU D O 1
ATOM 31387 N N . ASP D 1 523 ? -9.751 -81.254 46.877 1.000 29.940 523 ASP D N 1
ATOM 31388 C CA . ASP D 1 523 ? -8.279 -81.146 46.970 1.000 30.620 523 ASP D CA 1
ATOM 31389 C C . ASP D 1 523 ? -7.735 -82.538 47.253 1.000 31.290 523 ASP D C 1
ATOM 31390 O O . ASP D 1 523 ? -8.525 -83.535 47.189 1.000 30.710 523 ASP D O 1
ATOM 31399 N N . ILE D 1 524 ? -6.433 -82.638 47.511 1.000 34.420 524 ILE D N 1
ATOM 31400 C CA . ILE D 1 524 ? -5.760 -83.947 47.713 1.000 39.060 524 ILE D CA 1
ATOM 31401 C C . ILE D 1 524 ? -6.489 -84.733 48.819 1.000 37.020 524 ILE D C 1
ATOM 31402 O O . ILE D 1 524 ? -6.669 -85.964 48.641 1.000 37.150 524 ILE D O 1
ATOM 31418 N N . GLN D 1 525 ? -6.942 -84.063 49.885 1.000 39.690 525 GLN D N 1
ATOM 31419 C CA . GLN D 1 525 ? -7.804 -84.710 50.928 1.000 47.200 525 GLN D CA 1
ATOM 31420 C C . GLN D 1 525 ? -9.171 -84.035 50.944 1.000 36.000 525 GLN D C 1
ATOM 31421 O O . GLN D 1 525 ? -9.330 -83.017 51.588 1.000 36.640 525 GLN D O 1
ATOM 31435 N N . PRO D 1 526 ? -10.180 -84.538 50.203 1.000 31.360 526 PRO D N 1
ATOM 31436 C CA . PRO D 1 526 ? -11.486 -83.879 50.144 1.000 34.100 526 PRO D CA 1
ATOM 31437 C C . PRO D 1 526 ? -12.142 -83.808 51.524 1.000 35.890 526 PRO D C 1
ATOM 31438 O O . PRO D 1 526 ? -11.978 -84.723 52.295 1.000 38.580 526 PRO D O 1
ATOM 31449 N N . ALA D 1 527 ? -12.835 -82.709 51.808 1.000 31.790 527 ALA D N 1
ATOM 31450 C CA . ALA D 1 527 ? -13.453 -82.472 53.127 1.000 33.690 527 ALA D CA 1
ATOM 31451 C C . ALA D 1 527 ? -14.736 -81.674 52.940 1.000 35.780 527 ALA D C 1
ATOM 31452 O O . ALA D 1 527 ? -14.771 -80.774 52.072 1.000 31.490 527 ALA D O 1
ATOM 31459 N N . VAL D 1 528 ? -15.740 -81.978 53.744 1.000 30.800 528 VAL D N 1
ATOM 31460 C CA . VAL D 1 528 ? -17.025 -81.247 53.717 1.000 30.810 528 VAL D CA 1
ATOM 31461 C C . VAL D 1 528 ? -16.844 -79.910 54.437 1.000 33.520 528 VAL D C 1
ATOM 31462 O O . VAL D 1 528 ? -16.105 -79.846 55.408 1.000 32.270 528 VAL D O 1
ATOM 31475 N N . GLY D 1 529 ? -17.447 -78.865 53.900 1.000 27.910 529 GLY D N 1
ATOM 31476 C CA . GLY D 1 529 ? -17.515 -77.551 54.529 1.000 27.420 529 GLY D CA 1
ATOM 31477 C C . GLY D 1 529 ? -18.943 -77.128 54.673 1.000 26.400 529 GLY D C 1
ATOM 31478 O O . GLY D 1 529 ? -19.868 -77.770 54.059 1.000 23.700 529 GLY D O 1
ATOM 31482 N N . ARG D 1 530 ? -19.131 -76.033 55.395 1.000 25.460 530 ARG D N 1
ATOM 31483 C CA . ARG D 1 530 ? -20.456 -75.428 55.617 1.000 31.110 530 ARG D CA 1
ATOM 31484 C C . ARG D 1 530 ? -20.445 -73.963 55.158 1.000 29.810 530 ARG D C 1
ATOM 31485 O O . ARG D 1 530 ? -19.528 -73.258 55.525 1.000 30.300 530 ARG D O 1
ATOM 31506 N N . ALA D 1 531 ? -21.499 -73.561 54.453 1.000 28.880 531 ALA D N 1
ATOM 31507 C CA . ALA D 1 531 ? -21.826 -72.146 54.145 1.000 31.610 531 ALA D CA 1
ATOM 31508 C C . ALA D 1 531 ? -20.598 -71.439 53.547 1.000 28.360 531 ALA D C 1
ATOM 31509 O O . ALA D 1 531 ? -20.020 -70.562 54.198 1.000 30.350 531 ALA D O 1
ATOM 31516 N N . LEU D 1 532 ? -20.181 -71.833 52.347 1.000 28.350 532 LEU D N 1
ATOM 31517 C CA . LEU D 1 532 ? -19.026 -71.205 51.651 1.000 28.490 532 LEU D CA 1
ATOM 31518 C C . LEU D 1 532 ? -19.223 -69.681 51.593 1.000 27.270 532 LEU D C 1
ATOM 31519 O O . LEU D 1 532 ? -20.299 -69.210 51.155 1.000 22.440 532 LEU D O 1
ATOM 31535 N N . LYS D 1 533 ? -18.226 -68.945 52.083 1.000 28.560 533 LYS D N 1
ATOM 31536 C CA . LYS D 1 533 ? -18.144 -67.459 52.006 1.000 33.400 533 LYS D CA 1
ATOM 31537 C C . LYS D 1 533 ? -19.479 -66.826 52.404 1.000 32.200 533 LYS D C 1
ATOM 31538 O O . LYS D 1 533 ? -19.956 -65.887 51.718 1.000 28.950 533 LYS D O 1
ATOM 31557 N N . ALA D 1 534 ? -20.049 -67.295 53.518 1.000 31.860 534 ALA D N 1
ATOM 31558 C CA . ALA D 1 534 ? -21.357 -66.834 54.038 1.000 31.080 534 ALA D CA 1
ATOM 31559 C C . ALA D 1 534 ? -21.365 -65.308 54.246 1.000 29.910 534 ALA D C 1
ATOM 31560 O O . ALA D 1 534 ? -22.409 -64.673 53.967 1.000 31.890 534 ALA D O 1
ATOM 31567 N N . GLY D 1 535 ? -20.278 -64.751 54.775 1.000 30.980 535 GLY D N 1
ATOM 31568 C CA . GLY D 1 535 ? -20.142 -63.302 55.027 1.000 37.250 535 GLY D CA 1
ATOM 31569 C C . GLY D 1 535 ? -20.156 -62.532 53.715 1.000 32.450 535 GLY D C 1
ATOM 31570 O O . GLY D 1 535 ? -20.962 -61.590 53.595 1.000 33.880 535 GLY D O 1
ATOM 31574 N N . ARG D 1 536 ? -19.384 -62.982 52.722 1.000 33.010 536 ARG D N 1
ATOM 31575 C CA . ARG D 1 536 ? -19.409 -62.364 51.364 1.000 34.000 536 ARG D CA 1
ATOM 31576 C C . ARG D 1 536 ? -20.826 -62.430 50.796 1.000 35.900 536 ARG D C 1
ATOM 31577 O O . ARG D 1 536 ? -21.313 -61.414 50.265 1.000 37.240 536 ARG D O 1
ATOM 31598 N N . LEU D 1 537 ? -21.498 -63.568 50.936 1.000 40.430 537 LEU D N 1
ATOM 31599 C CA . LEU D 1 537 ? -22.865 -63.729 50.379 1.000 38.030 537 LEU D CA 1
ATOM 31600 C C . LEU D 1 537 ? -23.797 -62.704 51.033 1.000 37.550 537 LEU D C 1
ATOM 31601 O O . LEU D 1 537 ? -24.618 -62.085 50.310 1.000 38.550 537 LEU D O 1
ATOM 31617 N N . GLN D 1 538 ? -23.692 -62.526 52.347 1.000 37.570 538 GLN D N 1
ATOM 31618 C CA . GLN D 1 538 ? -24.501 -61.531 53.111 1.000 41.520 538 GLN D CA 1
ATOM 31619 C C . GLN D 1 538 ? -24.197 -60.119 52.584 1.000 35.290 538 GLN D C 1
ATOM 31620 O O . GLN D 1 538 ? -25.142 -59.371 52.286 1.000 40.170 538 GLN D O 1
ATOM 31634 N N . PHE D 1 539 ? -22.923 -59.787 52.419 1.000 32.890 539 PHE D N 1
ATOM 31635 C CA . PHE D 1 539 ? -22.484 -58.459 51.917 1.000 36.500 539 PHE D CA 1
ATOM 31636 C C . PHE D 1 539 ? -23.123 -58.173 50.550 1.000 40.310 539 PHE D C 1
ATOM 31637 O O . PHE D 1 539 ? -23.870 -57.184 50.415 1.000 38.520 539 PHE D O 1
ATOM 31654 N N . TRP D 1 540 ? -22.874 -59.046 49.567 1.000 39.670 540 TRP D N 1
ATOM 31655 C CA . TRP D 1 540 ? -23.270 -58.805 48.159 1.000 35.650 540 TRP D CA 1
ATOM 31656 C C . TRP D 1 540 ? -24.792 -58.870 47.999 1.000 36.530 540 TRP D C 1
ATOM 31657 O O . TRP D 1 540 ? -25.308 -58.123 47.154 1.000 35.270 540 TRP D O 1
ATOM 31678 N N . THR D 1 541 ? -25.498 -59.735 48.725 1.000 37.910 541 THR D N 1
ATOM 31679 C CA . THR D 1 541 ? -26.938 -60.000 48.415 1.000 43.790 541 THR D CA 1
ATOM 31680 C C . THR D 1 541 ? -27.876 -59.247 49.368 1.000 43.670 541 THR D C 1
ATOM 31681 O O . THR D 1 541 ? -29.039 -59.081 48.966 1.000 46.970 541 THR D O 1
ATOM 31691 N N . LYS D 1 542 ? -27.414 -58.824 50.552 1.000 43.670 542 LYS D N 1
ATOM 31692 C CA . LYS D 1 542 ? -28.296 -58.170 51.565 1.000 52.780 542 LYS D CA 1
ATOM 31693 C C . LYS D 1 542 ? -27.741 -56.785 51.921 1.000 49.320 542 LYS D C 1
ATOM 31694 O O . LYS D 1 542 ? -28.421 -55.798 51.618 1.000 45.170 542 LYS D O 1
ATOM 31713 N N . THR D 1 543 ? -26.542 -56.715 52.495 1.000 49.630 543 THR D N 1
ATOM 31714 C CA . THR D 1 543 ? -25.965 -55.462 53.041 1.000 53.310 543 THR D CA 1
ATOM 31715 C C . THR D 1 543 ? -25.838 -54.402 51.939 1.000 56.700 543 THR D C 1
ATOM 31716 O O . THR D 1 543 ? -26.342 -53.279 52.130 1.000 54.200 543 THR D O 1
ATOM 31726 N N . LEU D 1 544 ? -25.191 -54.738 50.829 1.000 53.470 544 LEU D N 1
ATOM 31727 C CA . LEU D 1 544 ? -24.892 -53.761 49.754 1.000 56.950 544 LEU D CA 1
ATOM 31728 C C . LEU D 1 544 ? -26.196 -53.273 49.101 1.000 60.250 544 LEU D C 1
ATOM 31729 O O . LEU D 1 544 ? -26.393 -52.062 48.984 1.000 61.240 544 LEU D O 1
ATOM 31745 N N . PRO D 1 545 ? -27.155 -54.135 48.678 1.000 58.770 545 PRO D N 1
ATOM 31746 C CA . PRO D 1 545 ? -28.442 -53.633 48.192 1.000 64.730 545 PRO D CA 1
ATOM 31747 C C . PRO D 1 545 ? -29.228 -52.755 49.181 1.000 68.510 545 PRO D C 1
ATOM 31748 O O . PRO D 1 545 ? -29.877 -51.835 48.693 1.000 75.380 545 PRO D O 1
ATOM 31759 N N . GLN D 1 546 ? -29.169 -53.049 50.491 1.000 68.320 546 GLN D N 1
ATOM 31760 C CA . GLN D 1 546 ? -29.845 -52.257 51.556 1.000 69.480 546 GLN D CA 1
ATOM 31761 C C . GLN D 1 546 ? -29.246 -50.846 51.582 1.000 66.120 546 GLN D C 1
ATOM 31762 O O . GLN D 1 546 ? -30.064 -49.885 51.626 1.000 64.980 546 GLN D O 1
ATOM 31776 N N . LYS D 1 547 ? -27.904 -50.714 51.533 1.000 55.850 547 LYS D N 1
ATOM 31777 C CA . LYS D 1 547 ? -27.234 -49.393 51.567 1.000 58.890 547 LYS D CA 1
ATOM 31778 C C . LYS D 1 547 ? -27.612 -48.606 50.312 1.000 63.310 547 LYS D C 1
ATOM 31779 O O . LYS D 1 547 ? -27.821 -47.378 50.438 1.000 68.010 547 LYS D O 1
ATOM 31798 N N . ILE D 1 548 ? -27.747 -49.278 49.169 1.000 59.660 548 ILE D N 1
ATOM 31799 C CA . ILE D 1 548 ? -28.109 -48.618 47.885 1.000 66.420 548 ILE D CA 1
ATOM 31800 C C . ILE D 1 548 ? -29.564 -48.127 47.970 1.000 74.780 548 ILE D C 1
ATOM 31801 O O . ILE D 1 548 ? -29.804 -46.974 47.566 1.000 83.430 548 ILE D O 1
ATOM 31817 N N . GLN D 1 549 ? -30.485 -48.950 48.486 1.000 76.500 549 GLN D N 1
ATOM 31818 C CA . GLN D 1 549 ? -31.924 -48.594 48.631 1.000 80.970 549 GLN D CA 1
ATOM 31819 C C . GLN D 1 549 ? -32.060 -47.400 49.590 1.000 86.960 549 GLN D C 1
ATOM 31820 O O . GLN D 1 549 ? -32.936 -46.539 49.320 1.000 89.120 549 GLN D O 1
ATOM 31834 N N . GLU D 1 550 ? -31.267 -47.355 50.672 1.000 83.790 550 GLU D N 1
ATOM 31835 C CA . GLU D 1 550 ? -31.334 -46.269 51.690 1.000 81.750 550 GLU D CA 1
ATOM 31836 C C . GLU D 1 550 ? -30.922 -44.952 51.030 1.000 78.020 550 GLU D C 1
ATOM 31837 O O . GLU D 1 550 ? -31.688 -43.966 51.129 1.000 75.060 550 GLU D O 1
ATOM 31849 N N . LEU D 1 551 ? -29.751 -44.956 50.387 1.000 75.760 551 LEU D N 1
ATOM 31850 C CA . LEU D 1 551 ? -29.149 -43.790 49.688 1.000 80.970 551 LEU D CA 1
ATOM 31851 C C . LEU D 1 551 ? -30.093 -43.277 48.591 1.000 83.920 551 LEU D C 1
ATOM 31852 O O . LEU D 1 551 ? -30.334 -42.058 48.558 1.000 85.510 551 LEU D O 1
ATOM 31868 N N . LYS D 1 552 ? -30.619 -44.166 47.743 1.000 86.160 552 LYS D N 1
ATOM 31869 C CA . LYS D 1 552 ? -31.577 -43.813 46.662 1.000 84.650 552 LYS D CA 1
ATOM 31870 C C . LYS D 1 552 ? -32.831 -43.159 47.267 1.000 92.150 552 LYS D C 1
ATOM 31871 O O . LYS D 1 552 ? -33.197 -42.080 46.770 1.000 108.540 552 LYS D O 1
ATOM 31890 N N . ALA D 1 553 ? -33.465 -43.771 48.280 1.000 95.940 553 ALA D N 1
ATOM 31891 C CA . ALA D 1 553 ? -34.721 -43.289 48.916 1.000 96.550 553 ALA D CA 1
ATOM 31892 C C . ALA D 1 553 ? -34.509 -41.904 49.554 1.000 104.390 553 ALA D C 1
ATOM 31893 O O . ALA D 1 553 ? -35.434 -41.049 49.430 1.000 106.740 553 ALA D O 1
ATOM 31900 N N . SER D 1 554 ? -33.357 -41.686 50.209 1.000 105.920 554 SER D N 1
ATOM 31901 C CA . SER D 1 554 ? -33.013 -40.405 50.884 1.000 105.760 554 SER D CA 1
ATOM 31902 C C . SER D 1 554 ? -32.911 -39.276 49.842 1.000 106.260 554 SER D C 1
ATOM 31903 O O . SER D 1 554 ? -33.446 -38.175 50.112 1.000 105.470 554 SER D O 1
ATOM 31910 N N . GLN D 1 555 ? -32.289 -39.550 48.692 1.000 102.570 555 GLN D N 1
ATOM 31911 C CA . GLN D 1 555 ? -32.089 -38.569 47.591 1.000 96.040 555 GLN D CA 1
ATOM 31912 C C . GLN D 1 555 ? -33.402 -38.317 46.842 1.000 98.960 555 GLN D C 1
ATOM 31913 O O . GLN D 1 555 ? -33.560 -37.195 46.339 1.000 103.150 555 GLN D O 1
ATOM 31927 N N . ASP D 1 556 ? -34.299 -39.309 46.765 1.000 102.070 556 ASP D N 1
ATOM 31928 C CA . ASP D 1 556 ? -35.676 -39.147 46.217 1.000 102.970 556 ASP D CA 1
ATOM 31929 C C . ASP D 1 556 ? -36.481 -38.208 47.124 1.000 99.710 556 ASP D C 1
ATOM 31930 O O . ASP D 1 556 ? -37.196 -37.350 46.572 1.000 101.000 556 ASP D O 1
ATOM 31939 N N . LYS D 1 557 ? -36.386 -38.371 48.449 1.000 95.300 557 LYS D N 1
ATOM 31940 C CA . LYS D 1 557 ? -37.098 -37.505 49.429 1.000 104.790 557 LYS D CA 1
ATOM 31941 C C . LYS D 1 557 ? -36.618 -36.052 49.300 1.000 106.170 557 LYS D C 1
ATOM 31942 O O . LYS D 1 557 ? -37.486 -35.155 49.344 1.000 109.230 557 LYS D O 1
ATOM 31961 N N . HIS D 1 558 ? -35.304 -35.836 49.151 1.000 104.590 558 HIS D N 1
ATOM 31962 C CA . HIS D 1 558 ? -34.674 -34.499 48.946 1.000 109.260 558 HIS D CA 1
ATOM 31963 C C . HIS D 1 558 ? -35.162 -33.875 47.623 1.000 109.400 558 HIS D C 1
ATOM 31964 O O . HIS D 1 558 ? -35.379 -32.649 47.591 1.000 109.690 558 HIS D O 1
ATOM 31977 N N . ARG D 1 559 ? -35.302 -34.684 46.572 1.000 107.910 559 ARG D N 1
ATOM 31978 C CA . ARG D 1 559 ? -35.773 -34.264 45.227 1.000 109.200 559 ARG D CA 1
ATOM 31979 C C . ARG D 1 559 ? -37.254 -33.870 45.278 1.000 103.600 559 ARG D C 1
ATOM 31980 O O . ARG D 1 559 ? -37.611 -32.902 44.601 1.000 110.920 559 ARG D O 1
ATOM 32001 N N . GLU D 1 560 ? -38.080 -34.579 46.053 1.000 100.660 560 GLU D N 1
ATOM 32002 C CA . GLU D 1 560 ? -39.517 -34.237 46.272 1.000 104.100 560 GLU D CA 1
ATOM 32003 C C . GLU D 1 560 ? -39.608 -32.877 46.983 1.000 100.930 560 GLU D C 1
ATOM 32004 O O . GLU D 1 560 ? -40.340 -31.992 46.498 1.000 110.830 560 GLU D O 1
ATOM 32016 N N . LEU D 1 561 ? -38.850 -32.702 48.069 1.000 96.870 561 LEU D N 1
ATOM 32017 C CA . LEU D 1 561 ? -38.525 -31.379 48.676 1.000 94.760 561 LEU D CA 1
ATOM 32018 C C . LEU D 1 561 ? -37.612 -30.595 47.717 1.000 83.340 561 LEU D C 1
ATOM 32019 O O . LEU D 1 561 ? -37.856 -29.448 47.399 1.000 77.110 561 LEU D O 1
#

CATH classification: 3.40.50.1820